Protein 2L1N (pdb70)

Sequence (120 aa):
MGITITDELLWAILKDELSDAEANALVWQALGYVWDEAQSCWKTDLVAPEWRQDYPEPPDFIASRPATVKLTRSIPAPYKQLLKEELGFAGYSINELVPRKTRRATMTNWLLAYRRSQQDMGITITDELLWAILKDELSDAEANALVWQALGYVWDEAQSCWKTDLVAPEWRQDYPEPPDFIASRPATVKLTRSIPAPYKQLLKEELGFAGYSINELVPRKTRRATMTNWLLAYRRSQQDMGITITDELLWAILKDELSDAEANALVWQALGYVWDEAQSCWKTDLVAPEWRQDYPEPPDFIASRPATVKLTRSIPAPYKQLLKEELGFAGYSINELVPRKTRRATMTNWLLAYRRSQQDMGITITDELLWAILKDELSDAEANALVWQALGYVWDEAQSCWKTDLVAPEWRQDYPEPPDFIASRPATVKLTRSIPAPYKQLLKEELGFAGYSINELVPRKTRRATMTNWLLAYRRSQQDMGITITDELLWAILKDELSDAEANALVWQALGYVWDEAQSCWKTDLVAPEWRQDYPEPPDFIASRPATVKLTRSIPAPYKQLLKEELGFAGYSINELVPRKTRRATMTNWLLAYRRSQQDMGITITDELLWAILKDELSDAEANALVWQALGYVWDEAQSCWKTDLVAPEWRQDYPEPPDFIASRPATVKLTRSIPAPYKQLLKEELGFAGYSINELVPRKTRRATMTNWLLAYRRSQQDMGITITDELLWAILKDELSDAEANALVWQALGYVWDEAQSCWKTDLVAPEWRQDYPEPPDFIASRPATVKLTRSIPAPYKQLLKEELGFAGYSINELVPRKTRRATMTNWLLAYRRSQQDMGITITDELLWAILKDELSDAEANALVWQALGYVWDEAQSCWKTDLVAPEWRQDYPEPPDFIASRPATVKLTRSIPAPYKQLLKEELGFAGYSINELVPRKTRRATMTNWLLAYRRSQQDMGITITDELLWAILKDELSDAEANALVWQALGYVWDEAQSCWKTDLVAPEWRQDYPEPPDFIASRPATVKLTRSIPAPYKQLLKEELGFAGYSINELVPRKTRRATMTNWLLAYRRSQQDMGITITDELLWAILKDELSDAEANALVWQALGYVWDEAQSCWKTDLVAPEWRQDYPEPPDFIASRPATVKLTRSIPAPYKQLLKEELGFAGYSINELVPRKTRRATMTNWLLAYRRSQQDMGITITDELLWAILKDELSDAEANALVWQALGYVWDEAQSCWKTDLVAPEWRQDYPEPPDFIASRPATVKLTRSIPAPYKQLLKEELGFAGYSINELVPRKTRRATMTNWLLAYRRSQQDMGITITDELLWAILKDELSDAEANALVWQALGYVWDEAQSCWKTDLVAPEWRQDYPEPPDFIASRPATVKLTRSIPAPYKQLLKEELGFAGYSINELVPRKTRRATMTNWLLAYRRSQQDMGITITDELLWAILKDELSDAEANALVWQALGYVWDEAQSCWKTDLVAPEWRQDYPEPPDFIASRPATVKLTRSIPAPYKQLLKEELGFAGYSINELVPRKTRRATMTNWLLAYRRSQQDMGITITDELLWAILKDELSDAEANALVWQALGYVWDEAQSCWKTDLVAPEWRQDYPEPPDFIASRPATVKLTRSIPAPYKQLLKEELGFAGYSINELVPRKTRRATMTNWLLAYRRSQQDMGITITDELLWAILKDELSDAEANALVWQALGYVWDEAQSCWKTDLVAPEWRQDYPEPPDFIASRPATVKLTRSIPAPYKQLLKEELGFAGYSINELVPRKTRRATMTNWLLAYRRSQQDMGITITDELLWAILKDELSDAEANALVWQALGYVWDEAQSCWKTDLVAPEWRQDYPEPPDFIASRPATVKLTRSIPAPYKQLLKEELGFAGYSINELVPRKTRRATMTNWLLAYRRSQQDMGITITDELLWAILKDELSDAEANALVWQALGYVWDEAQSCWKTDLVAPEWRQDYPEPPDFIASRPATVKLTRSIPAPYKQLLKEELGFAGYSINELVPRKTRRATMTNWLLAYRRSQQDMGITITDELLWAILKDELSDAEANALVWQALGYVWDEAQSCWKTDLVAPEWRQDYPEPPDFIASRPATVKLTRSIPAPYKQLLKEELGFAGYSINELVPRKTRRATMTNWLLAYRRSQQDMGITITDELLWAILKDELSDAEANALVWQALGYVWDEAQSCWKTDLVAPEWRQDYPEPPDFIASRPATVKLTRSIPAPYKQLLKEELGFAGYSINELVPRKTRRATMTNWLLAYRRSQQDMGITITDELLWAILKDELSDAEANALVWQALGYVWDEAQSCWKTDLVAPEWRQDYPEPPDFIASRPATVKLTRSIPAPYKQLLKEELGFAGYSINELVPRKTRRATMTNWLLAYRRSQQD

Nearest PDB structures (foldseek):
  2l1n-assembly1_A  TM=9.705E-01  e=3.444E-17  Synechococcus elongatus PCC 7942 = FACHB-805
  2l1n-assembly1_A  TM=9.573E-01  e=1.027E-16  Synechococcus elongatus PCC 7942 = FACHB-805
  3bp9-assembly2_G  TM=2.277E-01  e=3.253E+00  Murine leukemia virus
  3bp9-assembly2_H  TM=2.290E-01  e=4.007E+00  Murine leukemia virus
  2l1n-assembly1_A  TM=9.926E-01  e=1.725E-18  Synechococcus elongatus PCC 7942 = FACHB-805

Foldseek 3Di:
DLDDDDLVLLVCLQVCVADQVGNQVVLLVLQPQPQDVVVRATDPPRHDCVCVVVDRDRDRLQPDCPCLVVLVVLQDPVQVPCVPVPHNDDDDDPVRDDSRNRSSNSSSSSVSSRNVVVVD

Secondary structure (DSSP, 8-state):
------HHHHHHHHHT-S-HHHHHHHHHHHHT--EETTTTEE--TTS-HHHHTT-SS---TTT--HHHHHHHHTS-GGGTTHIIIII------GGG--HHHHHHHHHHHHHHHHHHHTT-

B-factor: mean 37.23, std 22.66, range [0.03, 75.54]

Radius of gyration: 14.22 Å; Cα contacts (8 Å, |Δi|>4): 123; chains: 1; bounding box: 40×37×24 Å

Organism: Synechococcus elongatus (strain ATCC 33912 / PCC 7942 / FACHB-805) (NCBI:txid1140)

Structure (mmCIF, N/CA/C/O backbone):
data_2L1N
#
_entry.id   2L1N
#
loop_
_atom_site.group_PDB
_atom_site.id
_atom_site.type_symbol
_atom_site.label_atom_id
_atom_site.label_alt_id
_atom_site.label_comp_id
_atom_site.label_asym_id
_atom_site.label_entity_id
_atom_site.label_seq_id
_atom_site.pdbx_PDB_ins_code
_atom_site.Cartn_x
_atom_site.Cartn_y
_atom_site.Cartn_z
_atom_site.occupancy
_atom_site.B_iso_or_equiv
_atom_site.auth_seq_id
_atom_site.auth_comp_id
_atom_site.auth_asym_id
_atom_site.auth_atom_id
_atom_site.pdbx_PDB_model_num
ATOM 1 N N . MET A 1 1 ? -5.430 -9.055 -6.969 1.00 34.44 1 MET A N 1
ATOM 2 C CA . MET A 1 1 ? -5.127 -9.652 -8.281 1.00 42.21 1 MET A CA 1
ATOM 3 C C . MET A 1 1 ? -3.676 -9.336 -8.651 1.00 44.25 1 MET A C 1
ATOM 4 O O . MET A 1 1 ? -2.873 -9.099 -7.743 1.00 63.02 1 MET A O 1
ATOM 18 N N . GLY A 1 2 ? -3.322 -9.315 -9.941 1.00 40.34 2 GLY A N 1
ATOM 19 C CA . GLY A 1 2 ? -1.992 -9.016 -10.450 1.00 52.32 2 GLY A CA 1
ATOM 20 C C . GLY A 1 2 ? -2.041 -7.736 -11.270 1.00 2.20 2 GLY A C 1
ATOM 21 O O . GLY A 1 2 ? -1.915 -7.761 -12.495 1.00 54.14 2 GLY A O 1
ATOM 25 N N . ILE A 1 3 ? -2.267 -6.620 -10.584 1.00 34.34 3 ILE A N 1
ATOM 26 C CA . ILE A 1 3 ? -2.167 -5.271 -11.145 1.00 75.40 3 ILE A CA 1
ATOM 27 C C . ILE A 1 3 ? -0.673 -4.928 -11.235 1.00 33.54 3 ILE A C 1
ATOM 28 O O . ILE A 1 3 ? 0.149 -5.601 -10.608 1.00 41.15 3 ILE A O 1
ATOM 44 N N . THR A 1 4 ? -0.339 -3.885 -11.985 1.00 42.13 4 THR A N 1
ATOM 45 C CA . THR A 1 4 ? 0.975 -3.250 -12.055 1.00 43.13 4 THR A CA 1
ATOM 46 C C . THR A 1 4 ? 0.944 -1.980 -11.191 1.00 21.53 4 THR A C 1
ATOM 47 O O . THR A 1 4 ? -0.111 -1.352 -11.101 1.00 24.22 4 THR A O 1
ATOM 58 N N . ILE A 1 5 ? 2.079 -1.549 -10.627 1.00 74.24 5 ILE A N 1
ATOM 59 C CA . ILE A 1 5 ? 2.271 -0.191 -10.119 1.00 5.32 5 ILE A CA 1
ATOM 60 C C . ILE A 1 5 ? 3.361 0.471 -10.963 1.00 34.33 5 ILE A C 1
ATOM 61 O O . ILE A 1 5 ? 4.245 -0.207 -11.501 1.00 54.11 5 ILE A O 1
ATOM 77 N N . THR A 1 6 ? 3.327 1.795 -11.010 1.00 61.34 6 THR A N 1
ATOM 78 C CA . THR A 1 6 ? 4.328 2.640 -11.639 1.00 23.14 6 THR A CA 1
ATOM 79 C C . THR A 1 6 ? 4.875 3.648 -10.627 1.00 43.11 6 THR A C 1
ATOM 80 O O . THR A 1 6 ? 4.202 4.023 -9.666 1.00 10.44 6 THR A O 1
ATOM 91 N N . ASP A 1 7 ? 6.111 4.091 -10.854 1.00 55.34 7 ASP A N 1
ATOM 92 C CA . ASP A 1 7 ? 6.813 5.116 -10.100 1.00 41.11 7 ASP A CA 1
ATOM 93 C C . ASP A 1 7 ? 5.992 6.400 -10.049 1.00 73.45 7 ASP A C 1
ATOM 94 O O . ASP A 1 7 ? 6.023 7.082 -9.028 1.00 31.33 7 ASP A O 1
ATOM 103 N N . GLU A 1 8 ? 5.228 6.711 -11.106 1.00 54.04 8 GLU A N 1
ATOM 104 C CA . GLU A 1 8 ? 4.357 7.882 -11.117 1.00 60.21 8 GLU A CA 1
ATOM 105 C C . GLU A 1 8 ? 3.288 7.756 -10.022 1.00 40.45 8 GLU A C 1
ATOM 106 O O . GLU A 1 8 ? 3.075 8.686 -9.238 1.00 43.24 8 GLU A O 1
ATOM 118 N N . LEU A 1 9 ? 2.658 6.575 -9.952 1.00 51.25 9 LEU A N 1
ATOM 119 C CA . LEU A 1 9 ? 1.612 6.237 -9.004 1.00 33.42 9 LEU A CA 1
ATOM 120 C C . LEU A 1 9 ? 2.116 6.348 -7.583 1.00 73.31 9 LEU A C 1
ATOM 121 O O . LEU A 1 9 ? 1.381 6.754 -6.691 1.00 15.02 9 LEU A O 1
ATOM 137 N N . LEU A 1 10 ? 3.355 5.917 -7.372 1.00 51.31 10 LEU A N 1
ATOM 138 C CA . LEU A 1 10 ? 4.025 5.926 -6.087 1.00 70.31 10 LEU A CA 1
ATOM 139 C C . LEU A 1 10 ? 4.318 7.371 -5.691 1.00 41.55 10 LEU A C 1
ATOM 140 O O . LEU A 1 10 ? 3.937 7.796 -4.597 1.00 12.41 10 LEU A O 1
ATOM 156 N N . TRP A 1 11 ? 4.952 8.151 -6.574 1.00 72.44 11 TRP A N 1
ATOM 157 C CA . TRP A 1 11 ? 5.242 9.556 -6.318 1.00 1.13 11 TRP A CA 1
ATOM 158 C C . TRP A 1 11 ? 3.983 10.362 -6.023 1.00 45.44 11 TRP A C 1
ATOM 159 O O . TRP A 1 11 ? 4.047 11.267 -5.194 1.00 2.14 11 TRP A O 1
ATOM 180 N N . ALA A 1 12 ? 2.849 10.042 -6.648 1.00 54.05 12 ALA A N 1
ATOM 181 C CA . ALA A 1 12 ? 1.602 10.766 -6.440 1.00 33.13 12 ALA A CA 1
ATOM 182 C C . ALA A 1 12 ? 1.216 10.810 -4.957 1.00 51.52 12 ALA A C 1
ATOM 183 O O . ALA A 1 12 ? 0.767 11.854 -4.469 1.00 32.43 12 ALA A O 1
ATOM 190 N N . ILE A 1 13 ? 1.423 9.706 -4.231 1.00 52.42 13 ILE A N 1
ATOM 191 C CA . ILE A 1 13 ? 1.106 9.621 -2.814 1.00 70.35 13 ILE A CA 1
ATOM 192 C C . ILE A 1 13 ? 2.140 10.418 -2.004 1.00 73.43 13 ILE A C 1
ATOM 193 O O . ILE A 1 13 ? 1.772 11.161 -1.093 1.00 53.05 13 ILE A O 1
ATOM 209 N N . LEU A 1 14 ? 3.438 10.257 -2.292 1.00 54.22 14 LEU A N 1
ATOM 210 C CA . LEU A 1 14 ? 4.526 10.988 -1.659 1.00 50.44 14 LEU A CA 1
ATOM 211 C C . LEU A 1 14 ? 4.328 12.495 -1.782 1.00 52.24 14 LEU A C 1
ATOM 212 O O . LEU A 1 14 ? 4.569 13.207 -0.808 1.00 40.32 14 LEU A O 1
ATOM 228 N N . LYS A 1 15 ? 3.911 12.978 -2.958 1.00 52.52 15 LYS A N 1
ATOM 229 C CA . LYS A 1 15 ? 3.610 14.383 -3.178 1.00 61.24 15 LYS A CA 1
ATOM 230 C C . LYS A 1 15 ? 2.384 14.759 -2.360 1.00 50.20 15 LYS A C 1
ATOM 231 O O . LYS A 1 15 ? 2.544 15.300 -1.262 1.00 53.53 15 LYS A O 1
ATOM 250 N N . ASP A 1 16 ? 1.174 14.532 -2.880 1.00 51.33 16 ASP A N 1
ATOM 251 C CA . ASP A 1 16 ? -0.068 15.016 -2.265 1.00 63.42 16 ASP A CA 1
ATOM 252 C C . ASP A 1 16 ? -1.336 14.680 -3.055 1.00 52.31 16 ASP A C 1
ATOM 253 O O . ASP A 1 16 ? -2.421 15.041 -2.600 1.00 15.24 16 ASP A O 1
ATOM 262 N N . GLU A 1 17 ? -1.229 14.074 -4.240 1.00 74.31 17 GLU A N 1
ATOM 263 C CA . GLU A 1 17 ? -2.288 13.943 -5.210 1.00 21.22 17 GLU A CA 1
ATOM 264 C C . GLU A 1 17 ? -3.311 12.912 -4.734 1.00 31.04 17 GLU A C 1
ATOM 265 O O . GLU A 1 17 ? -4.520 13.168 -4.760 1.00 42.50 17 GLU A O 1
ATOM 277 N N . LEU A 1 18 ? -2.830 11.734 -4.316 1.00 4.44 18 LEU A N 1
ATOM 278 C CA . LEU A 1 18 ? -3.708 10.768 -3.682 1.00 74.01 18 LEU A CA 1
ATOM 279 C C . LEU A 1 18 ? -4.208 11.386 -2.394 1.00 3.53 18 LEU A C 1
ATOM 280 O O . LEU A 1 18 ? -3.549 12.213 -1.765 1.00 2.03 18 LEU A O 1
ATOM 296 N N . SER A 1 19 ? -5.328 10.868 -1.935 1.00 43.14 19 SER A N 1
ATOM 297 C CA . SER A 1 19 ? -5.998 11.305 -0.717 1.00 64.31 19 SER A CA 1
ATOM 298 C C . SER A 1 19 ? -6.114 10.115 0.228 1.00 43.22 19 SER A C 1
ATOM 299 O O . SER A 1 19 ? -5.579 9.053 -0.063 1.00 34.51 19 SER A O 1
ATOM 307 N N . ASP A 1 20 ? -6.767 10.299 1.368 1.00 72.20 20 ASP A N 1
ATOM 308 C CA . ASP A 1 20 ? -7.002 9.269 2.376 1.00 40.13 20 ASP A CA 1
ATOM 309 C C . ASP A 1 20 ? -7.774 8.102 1.757 1.00 23.03 20 ASP A C 1
ATOM 310 O O . ASP A 1 20 ? -7.223 7.010 1.604 1.00 14.22 20 ASP A O 1
ATOM 319 N N . ALA A 1 21 ? -9.023 8.340 1.355 1.00 2.44 21 ALA A N 1
ATOM 320 C CA . ALA A 1 21 ? -9.884 7.326 0.761 1.00 61.14 21 ALA A CA 1
ATOM 321 C C . ALA A 1 21 ? -9.346 6.805 -0.582 1.00 51.33 21 ALA A C 1
ATOM 322 O O . ALA A 1 21 ? -9.700 5.703 -0.998 1.00 54.31 21 ALA A O 1
ATOM 329 N N . GLU A 1 22 ? -8.498 7.579 -1.263 1.00 44.43 22 GLU A N 1
ATOM 330 C CA . GLU A 1 22 ? -7.948 7.195 -2.558 1.00 42.22 22 GLU A CA 1
ATOM 331 C C . GLU A 1 22 ? -6.730 6.275 -2.356 1.00 34.24 22 GLU A C 1
ATOM 332 O O . GLU A 1 22 ? -6.603 5.249 -3.021 1.00 31.13 22 GLU A O 1
ATOM 344 N N . ALA A 1 23 ? -5.805 6.636 -1.454 1.00 31.11 23 ALA A N 1
ATOM 345 C CA . ALA A 1 23 ? -4.562 5.897 -1.245 1.00 21.13 23 ALA A CA 1
ATOM 346 C C . ALA A 1 23 ? -4.852 4.526 -0.645 1.00 4.40 23 ALA A C 1
ATOM 347 O O . ALA A 1 23 ? -4.177 3.555 -0.996 1.00 15.43 23 ALA A O 1
ATOM 354 N N . ASN A 1 24 ? -5.854 4.461 0.237 1.00 32.04 24 ASN A N 1
ATOM 355 C CA . ASN A 1 24 ? -6.372 3.206 0.767 1.00 15.54 24 ASN A CA 1
ATOM 356 C C . ASN A 1 24 ? -6.845 2.354 -0.410 1.00 72.14 24 ASN A C 1
ATOM 357 O O . ASN A 1 24 ? -6.402 1.214 -0.544 1.00 11.33 24 ASN A O 1
ATOM 368 N N . ALA A 1 25 ? -7.672 2.920 -1.299 1.00 54.40 25 ALA A N 1
ATOM 369 C CA . ALA A 1 25 ? -8.213 2.215 -2.452 1.00 31.11 25 ALA A CA 1
ATOM 370 C C . ALA A 1 25 ? -7.121 1.552 -3.299 1.00 43.13 25 ALA A C 1
ATOM 371 O O . ALA A 1 25 ? -7.268 0.367 -3.596 1.00 42.04 25 ALA A O 1
ATOM 378 N N . LEU A 1 26 ? -6.025 2.243 -3.668 1.00 74.41 26 LEU A N 1
ATOM 379 C CA . LEU A 1 26 ? -4.951 1.632 -4.459 1.00 12.45 26 LEU A CA 1
ATOM 380 C C . LEU A 1 26 ? -4.325 0.398 -3.792 1.00 30.11 26 LEU A C 1
ATOM 381 O O . LEU A 1 26 ? -3.886 -0.512 -4.494 1.00 3.51 26 LEU A O 1
ATOM 397 N N . VAL A 1 27 ? -4.267 0.316 -2.462 1.00 2.34 27 VAL A N 1
ATOM 398 C CA . VAL A 1 27 ? -3.792 -0.903 -1.805 1.00 33.41 27 VAL A CA 1
ATOM 399 C C . VAL A 1 27 ? -4.860 -1.991 -1.948 1.00 52.23 27 VAL A C 1
ATOM 400 O O . VAL A 1 27 ? -4.558 -3.141 -2.280 1.00 10.55 27 VAL A O 1
ATOM 413 N N . TRP A 1 28 ? -6.118 -1.629 -1.708 1.00 22.42 28 TRP A N 1
ATOM 414 C CA . TRP A 1 28 ? -7.238 -2.551 -1.664 1.00 20.44 28 TRP A CA 1
ATOM 415 C C . TRP A 1 28 ? -7.459 -3.230 -3.025 1.00 14.30 28 TRP A C 1
ATOM 416 O O . TRP A 1 28 ? -7.697 -4.448 -3.075 1.00 53.22 28 TRP A O 1
ATOM 437 N N . GLN A 1 29 ? -7.306 -2.484 -4.132 1.00 21.25 29 GLN A N 1
ATOM 438 C CA . GLN A 1 29 ? -7.319 -3.070 -5.476 1.00 14.24 29 GLN A CA 1
ATOM 439 C C . GLN A 1 29 ? -6.174 -4.085 -5.640 1.00 54.14 29 GLN A C 1
ATOM 440 O O . GLN A 1 29 ? -6.397 -5.209 -6.100 1.00 4.24 29 GLN A O 1
ATOM 454 N N . ALA A 1 30 ? -4.948 -3.700 -5.268 1.00 4.44 30 ALA A N 1
ATOM 455 C CA . ALA A 1 30 ? -3.723 -4.458 -5.506 1.00 15.41 30 ALA A CA 1
ATOM 456 C C . ALA A 1 30 ? -3.783 -5.830 -4.843 1.00 31.44 30 ALA A C 1
ATOM 457 O O . ALA A 1 30 ? -3.477 -6.837 -5.497 1.00 11.02 30 ALA A O 1
ATOM 464 N N . LEU A 1 31 ? -4.224 -5.912 -3.580 1.00 31.43 31 LEU A N 1
ATOM 465 C CA . LEU A 1 31 ? -4.430 -7.211 -2.937 1.00 32.35 31 LEU A CA 1
ATOM 466 C C . LEU A 1 31 ? -5.499 -7.956 -3.714 1.00 32.24 31 LEU A C 1
ATOM 467 O O . LEU A 1 31 ? -5.230 -9.053 -4.205 1.00 70.41 31 LEU A O 1
ATOM 483 N N . GLY A 1 32 ? -6.664 -7.331 -3.912 1.00 62.44 32 GLY A N 1
ATOM 484 C CA . GLY A 1 32 ? -7.752 -7.894 -4.699 1.00 33.41 32 GLY A CA 1
ATOM 485 C C . GLY A 1 32 ? -9.092 -7.919 -3.981 1.00 21.32 32 GLY A C 1
ATOM 486 O O . GLY A 1 32 ? -9.945 -8.711 -4.372 1.00 2.04 32 GLY A O 1
ATOM 490 N N . TYR A 1 33 ? -9.275 -7.117 -2.929 1.00 11.22 33 TYR A N 1
ATOM 491 C CA . TYR A 1 33 ? -10.551 -7.063 -2.220 1.00 43.55 33 TYR A CA 1
ATOM 492 C C . TYR A 1 33 ? -11.619 -6.384 -3.082 1.00 31.24 33 TYR A C 1
ATOM 493 O O . TYR A 1 33 ? -12.798 -6.682 -2.953 1.00 5.31 33 TYR A O 1
ATOM 511 N N . VAL A 1 34 ? -11.220 -5.407 -3.899 1.00 54.23 34 VAL A N 1
ATOM 512 C CA . VAL A 1 34 ? -11.909 -4.964 -5.117 1.00 55.55 34 VAL A CA 1
ATOM 513 C C . VAL A 1 34 ? -13.437 -4.880 -4.974 1.00 65.11 34 VAL A C 1
ATOM 514 O O . VAL A 1 34 ? -14.144 -5.825 -5.333 1.00 64.32 34 VAL A O 1
ATOM 527 N N . TRP A 1 35 ? -13.923 -3.748 -4.473 1.00 3.41 35 TRP A N 1
ATOM 528 C CA . TRP A 1 35 ? -15.297 -3.526 -4.055 1.00 33.40 35 TRP A CA 1
ATOM 529 C C . TRP A 1 35 ? -16.308 -4.079 -5.055 1.00 4.31 35 TRP A C 1
ATOM 530 O O . TRP A 1 35 ? -16.389 -3.587 -6.186 1.00 53.11 35 TRP A O 1
ATOM 551 N N . ASP A 1 36 ? -17.069 -5.094 -4.659 1.00 55.12 36 ASP A N 1
ATOM 552 C CA . ASP A 1 36 ? -18.122 -5.643 -5.485 1.00 34.23 36 ASP A CA 1
ATOM 553 C C . ASP A 1 36 ? -19.411 -4.874 -5.284 1.00 54.53 36 ASP A C 1
ATOM 554 O O . ASP A 1 36 ? -20.196 -5.117 -4.367 1.00 63.14 36 ASP A O 1
ATOM 563 N N . GLU A 1 37 ? -19.623 -3.928 -6.184 1.00 13.32 37 GLU A N 1
ATOM 564 C CA . GLU A 1 37 ? -20.804 -3.091 -6.273 1.00 44.41 37 GLU A CA 1
ATOM 565 C C . GLU A 1 37 ? -22.080 -3.913 -6.465 1.00 11.04 37 GLU A C 1
ATOM 566 O O . GLU A 1 37 ? -23.146 -3.452 -6.067 1.00 51.30 37 GLU A O 1
ATOM 578 N N . ALA A 1 38 ? -21.984 -5.133 -7.007 1.00 3.31 38 ALA A N 1
ATOM 579 C CA . ALA A 1 38 ? -23.124 -6.037 -7.085 1.00 2.04 38 ALA A CA 1
ATOM 580 C C . ALA A 1 38 ? -23.505 -6.547 -5.694 1.00 73.21 38 ALA A C 1
ATOM 581 O O . ALA A 1 38 ? -24.682 -6.627 -5.346 1.00 55.02 38 ALA A O 1
ATOM 588 N N . GLN A 1 39 ? -22.501 -6.956 -4.917 1.00 65.32 39 GLN A N 1
ATOM 589 C CA . GLN A 1 39 ? -22.692 -7.667 -3.659 1.00 15.21 39 GLN A CA 1
ATOM 590 C C . GLN A 1 39 ? -22.828 -6.675 -2.502 1.00 13.01 39 GLN A C 1
ATOM 591 O O . GLN A 1 39 ? -23.177 -7.075 -1.393 1.00 21.44 39 GLN A O 1
ATOM 605 N N . SER A 1 40 ? -22.552 -5.398 -2.768 1.00 10.44 40 SER A N 1
ATOM 606 C CA . SER A 1 40 ? -22.350 -4.326 -1.815 1.00 1.33 40 SER A CA 1
ATOM 607 C C . SER A 1 40 ? -21.310 -4.695 -0.751 1.00 11.03 40 SER A C 1
ATOM 608 O O . SER A 1 40 ? -21.441 -4.318 0.418 1.00 71.21 40 SER A O 1
ATOM 616 N N . CYS A 1 41 ? -20.287 -5.464 -1.131 1.00 74.40 41 CYS A N 1
ATOM 617 C CA . CYS A 1 41 ? -19.275 -5.957 -0.216 1.00 12.33 41 CYS A CA 1
ATOM 618 C C . CYS A 1 41 ? -17.937 -6.009 -0.923 1.00 45.33 41 CYS A C 1
ATOM 619 O O . CYS A 1 41 ? -17.855 -6.055 -2.148 1.00 21.41 41 CYS A O 1
ATOM 627 N N . TRP A 1 42 ? -16.879 -6.086 -0.129 1.00 71.23 42 TRP A N 1
ATOM 628 C CA . TRP A 1 42 ? -15.557 -6.431 -0.605 1.00 12.23 42 TRP A CA 1
ATOM 629 C C . TRP A 1 42 ? -15.632 -7.859 -1.146 1.00 71.10 42 TRP A C 1
ATOM 630 O O . TRP A 1 42 ? -16.139 -8.768 -0.482 1.00 73.41 42 TRP A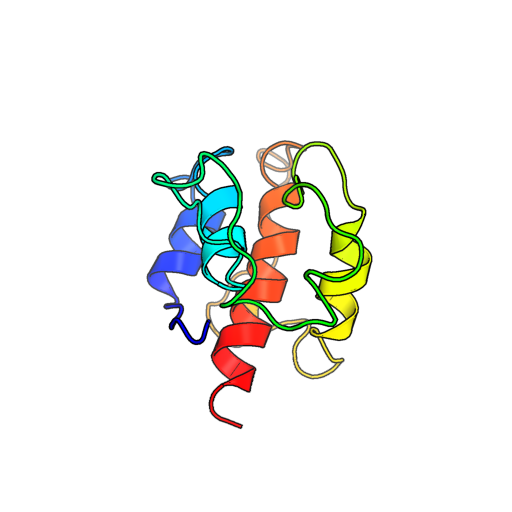 O 1
ATOM 651 N N . LYS A 1 43 ? -15.225 -8.058 -2.395 1.00 52.34 43 LYS A N 1
ATOM 652 C CA . LYS A 1 43 ? -14.959 -9.323 -3.003 1.00 23.45 43 LYS A CA 1
ATOM 653 C C . LYS A 1 43 ? -13.773 -9.951 -2.273 1.00 32.22 43 LYS A C 1
ATOM 654 O O . LYS A 1 43 ? -12.960 -9.225 -1.703 1.00 11.23 43 LYS A O 1
ATOM 673 N N . THR A 1 44 ? -13.568 -11.266 -2.381 1.00 10.03 44 THR A N 1
ATOM 674 C CA . THR A 1 44 ? -12.261 -11.812 -2.026 1.00 13.03 44 THR A CA 1
ATOM 675 C C . THR A 1 44 ? -11.727 -12.833 -3.031 1.00 11.41 44 THR A C 1
ATOM 676 O O . THR A 1 44 ? -10.625 -13.335 -2.846 1.00 52.30 44 THR A O 1
ATOM 687 N N . ASP A 1 45 ? -12.418 -13.099 -4.144 1.00 1.12 45 ASP A N 1
ATOM 688 C CA . ASP A 1 45 ? -12.016 -14.125 -5.108 1.00 11.21 45 ASP A CA 1
ATOM 689 C C . ASP A 1 45 ? -10.640 -13.802 -5.668 1.00 11.42 45 ASP A C 1
ATOM 690 O O . ASP A 1 45 ? -9.869 -14.689 -6.023 1.00 4.32 45 ASP A O 1
ATOM 699 N N . LEU A 1 46 ? -10.371 -12.498 -5.783 1.00 41.41 46 LEU A N 1
ATOM 700 C CA . LEU A 1 46 ? -9.252 -11.950 -6.506 1.00 62.41 46 LEU A CA 1
ATOM 701 C C . LEU A 1 46 ? -8.085 -11.597 -5.585 1.00 43.21 46 LEU A C 1
ATOM 702 O O . LEU A 1 46 ? -7.153 -10.938 -6.052 1.00 73.42 46 LEU A O 1
ATOM 718 N N . VAL A 1 47 ? -8.140 -11.967 -4.302 1.00 72.13 47 VAL A N 1
ATOM 719 C CA . VAL A 1 47 ? -7.100 -11.763 -3.298 1.00 44.53 47 VAL A CA 1
ATOM 720 C C . VAL A 1 47 ? -6.552 -13.096 -2.780 1.00 73.42 47 VAL A C 1
ATOM 721 O O . VAL A 1 47 ? -7.242 -14.113 -2.806 1.00 61.34 47 VAL A O 1
ATOM 734 N N . ALA A 1 48 ? -5.286 -13.104 -2.343 1.00 34.11 48 ALA A N 1
ATOM 735 C CA . ALA A 1 48 ? -4.628 -14.297 -1.831 1.00 71.33 48 ALA A CA 1
ATOM 736 C C . ALA A 1 48 ? -5.287 -14.708 -0.509 1.00 23.52 48 ALA A C 1
ATOM 737 O O . ALA A 1 48 ? -5.650 -13.827 0.282 1.00 35.22 48 ALA A O 1
ATOM 744 N N . PRO A 1 49 ? -5.407 -16.013 -0.213 1.00 73.52 49 PRO A N 1
ATOM 745 C CA . PRO A 1 49 ? -6.184 -16.476 0.926 1.00 14.41 49 PRO A CA 1
ATOM 746 C C . PRO A 1 49 ? -5.547 -16.020 2.236 1.00 54.31 49 PRO A C 1
ATOM 747 O O . PRO A 1 49 ? -6.266 -15.593 3.137 1.00 3.20 49 PRO A O 1
ATOM 758 N N . GLU A 1 50 ? -4.212 -15.982 2.304 1.00 0.22 50 GLU A N 1
ATOM 759 C CA . GLU A 1 50 ? -3.475 -15.514 3.471 1.00 33.41 50 GLU A CA 1
ATOM 760 C C . GLU A 1 50 ? -3.817 -14.072 3.863 1.00 12.14 50 GLU A C 1
ATOM 761 O O . GLU A 1 50 ? -3.541 -13.692 5.001 1.00 64.33 50 GLU A O 1
ATOM 773 N N . TRP A 1 51 ? -4.386 -13.275 2.944 1.00 23.43 51 TRP A N 1
ATOM 774 C CA . TRP A 1 51 ? -4.884 -11.937 3.221 1.00 2.51 51 TRP A CA 1
ATOM 775 C C . TRP A 1 51 ? -6.368 -11.991 3.582 1.00 12.23 51 TRP A C 1
ATOM 776 O O . TRP A 1 51 ? -6.759 -11.523 4.654 1.00 1.13 51 TRP A O 1
ATOM 797 N N . ARG A 1 52 ? -7.228 -12.535 2.715 1.00 1.14 52 ARG A N 1
ATOM 798 C CA . ARG A 1 52 ? -8.672 -12.463 2.972 1.00 62.12 52 ARG A CA 1
ATOM 799 C C . ARG A 1 52 ? -9.131 -13.273 4.191 1.00 14.43 52 ARG A C 1
ATOM 800 O O . ARG A 1 52 ? -10.230 -13.035 4.677 1.00 35.24 52 ARG A O 1
ATOM 821 N N . GLN A 1 53 ? -8.271 -14.144 4.722 1.00 53.23 53 GLN A N 1
ATOM 822 C CA . GLN A 1 53 ? -8.516 -15.112 5.778 1.00 11.04 53 GLN A CA 1
ATOM 823 C C . GLN A 1 53 ? -9.320 -14.528 6.938 1.00 55.11 53 GLN A C 1
ATOM 824 O O . GLN A 1 53 ? -10.317 -15.121 7.350 1.00 50.44 53 GLN A O 1
ATOM 838 N N . ASP A 1 54 ? -8.870 -13.392 7.470 1.00 53.13 54 ASP A N 1
ATOM 839 C CA . ASP A 1 54 ? -9.239 -12.913 8.798 1.00 34.24 54 ASP A CA 1
ATOM 840 C C . ASP A 1 54 ? -9.678 -11.448 8.727 1.00 23.42 54 ASP A C 1
ATOM 841 O O . ASP A 1 54 ? -9.701 -10.748 9.737 1.00 71.03 54 ASP A O 1
ATOM 850 N N . TYR A 1 55 ? -9.922 -10.944 7.513 1.00 62.22 55 TYR A N 1
ATOM 851 C CA . TYR A 1 55 ? -10.038 -9.519 7.220 1.00 44.33 55 TYR A CA 1
ATOM 852 C C . TYR A 1 55 ? -11.464 -9.214 6.738 1.00 61.12 55 TYR A C 1
ATOM 853 O O . TYR A 1 55 ? -11.671 -9.045 5.534 1.00 72.21 55 TYR A O 1
ATOM 871 N N . PRO A 1 56 ? -12.483 -9.186 7.616 1.00 11.52 56 PRO A N 1
ATOM 872 C CA . PRO A 1 56 ? -13.873 -8.943 7.230 1.00 1.04 56 PRO A CA 1
ATOM 873 C C . PRO A 1 56 ? -14.136 -7.510 6.742 1.00 23.33 56 PRO A C 1
ATOM 874 O O . PRO A 1 56 ? -15.222 -7.240 6.223 1.00 22.53 56 PRO A O 1
ATOM 885 N N . GLU A 1 57 ? -13.164 -6.606 6.839 1.00 64.31 57 GLU A N 1
ATOM 886 C CA . GLU A 1 57 ? -13.171 -5.262 6.269 1.00 40.43 57 GLU A CA 1
ATOM 887 C C . GLU A 1 57 ? -11.760 -4.965 5.739 1.00 22.13 57 GLU A C 1
ATOM 888 O O . GLU A 1 57 ? -10.810 -5.674 6.094 1.00 73.34 57 GLU A O 1
ATOM 900 N N . PRO A 1 58 ? -11.587 -3.962 4.868 1.00 24.43 58 PRO A N 1
ATOM 901 C CA . PRO A 1 58 ? -10.287 -3.658 4.301 1.00 3.24 58 PRO A CA 1
ATOM 902 C C . PRO A 1 58 ? -9.404 -2.931 5.337 1.00 72.45 58 PRO A C 1
ATOM 903 O O . PRO A 1 58 ? -9.912 -2.366 6.307 1.00 73.31 58 PRO A O 1
ATOM 914 N N . PRO A 1 59 ? -8.073 -2.959 5.169 1.00 54.54 59 PRO A N 1
ATOM 915 C CA . PRO A 1 59 ? -7.155 -2.350 6.114 1.00 22.34 59 PRO A CA 1
ATOM 916 C C . PRO A 1 59 ? -7.105 -0.825 5.965 1.00 31.23 59 PRO A C 1
ATOM 917 O O . PRO A 1 59 ? -6.572 -0.298 4.985 1.00 1.45 59 PRO A O 1
ATOM 928 N N . ASP A 1 60 ? -7.621 -0.121 6.971 1.00 62.23 60 ASP A N 1
ATOM 929 C CA . ASP A 1 60 ? -7.390 1.302 7.199 1.00 70.31 60 ASP A CA 1
ATOM 930 C C . ASP A 1 60 ? -5.990 1.500 7.782 1.00 54.22 60 ASP A C 1
ATOM 931 O O . ASP A 1 60 ? -5.774 1.230 8.967 1.00 14.14 60 ASP A O 1
ATOM 940 N N . PHE A 1 61 ? -5.015 1.916 6.973 1.00 75.13 61 PHE A N 1
ATOM 941 C CA . PHE A 1 61 ? -3.657 2.187 7.456 1.00 22.43 61 PHE A CA 1
ATOM 942 C C . PHE A 1 61 ? -3.498 3.598 8.032 1.00 13.24 61 PHE A C 1
ATOM 943 O O . PHE A 1 61 ? -2.397 3.951 8.468 1.00 65.02 61 PHE A O 1
ATOM 960 N N . ILE A 1 62 ? -4.529 4.441 7.981 1.00 54.25 62 ILE A N 1
ATOM 961 C CA . ILE A 1 62 ? -4.432 5.850 8.337 1.00 51.31 62 ILE A CA 1
ATOM 962 C C . ILE A 1 62 ? -4.766 5.939 9.822 1.00 45.20 62 ILE A C 1
ATOM 963 O O . ILE A 1 62 ? -3.937 6.418 10.600 1.00 71.12 62 ILE A O 1
ATOM 979 N N . ALA A 1 63 ? -5.939 5.449 10.228 1.00 52.22 63 ALA A N 1
ATOM 980 C CA . ALA A 1 63 ? -6.269 5.294 11.635 1.00 32.43 63 ALA A CA 1
ATOM 981 C C . ALA A 1 63 ? -5.422 4.168 12.226 1.00 4.03 63 ALA A C 1
ATOM 982 O O . ALA A 1 63 ? -4.569 4.407 13.084 1.00 63.33 63 ALA A O 1
ATOM 989 N N . SER A 1 64 ? -5.657 2.943 11.763 1.00 2.30 64 SER A N 1
ATOM 990 C CA . SER A 1 64 ? -5.158 1.729 12.383 1.00 75.34 64 SER A CA 1
ATOM 991 C C . SER A 1 64 ? -3.794 1.340 11.808 1.00 33.01 64 SER A C 1
ATOM 992 O O . SER A 1 64 ? -3.339 1.931 10.825 1.00 25.12 64 SER A O 1
ATOM 1000 N N . ARG A 1 65 ? -3.099 0.363 12.405 1.00 41.02 65 ARG A N 1
ATOM 1001 C CA . ARG A 1 65 ? -1.990 -0.304 11.719 1.00 63.52 65 ARG A CA 1
ATOM 1002 C C . ARG A 1 65 ? -1.904 -1.812 12.025 1.00 43.51 65 ARG A C 1
ATOM 1003 O O . ARG A 1 65 ? -0.804 -2.324 12.238 1.00 43.04 65 ARG A O 1
ATOM 1024 N N . PRO A 1 66 ? -2.986 -2.592 11.869 1.00 52.34 66 PRO A N 1
ATOM 1025 C CA . PRO A 1 66 ? -2.945 -4.031 12.048 1.00 64.23 66 PRO A CA 1
ATOM 1026 C C . PRO A 1 66 ? -2.182 -4.651 10.882 1.00 45.12 66 PRO A C 1
ATOM 1027 O O . PRO A 1 66 ? -1.194 -5.366 11.076 1.00 62.14 66 PRO A O 1
ATOM 1038 N N . ALA A 1 67 ? -2.617 -4.340 9.658 1.00 61.11 67 ALA A N 1
ATOM 1039 C CA . ALA A 1 67 ? -2.107 -4.931 8.440 1.00 24.32 67 ALA A CA 1
ATOM 1040 C C . ALA A 1 67 ? -0.697 -4.475 8.129 1.00 10.33 67 ALA A C 1
ATOM 1041 O O . ALA A 1 67 ? -0.041 -5.131 7.337 1.00 11.54 67 ALA A O 1
ATOM 1048 N N . THR A 1 68 ? -0.195 -3.416 8.752 1.00 24.21 68 THR A N 1
ATOM 1049 C CA . THR A 1 68 ? 1.189 -2.997 8.626 1.00 62.12 68 THR A CA 1
ATOM 1050 C C . THR A 1 68 ? 2.152 -4.138 9.011 1.00 20.34 68 THR A C 1
ATOM 1051 O O . THR A 1 68 ? 3.170 -4.345 8.345 1.00 33.23 68 THR A O 1
ATOM 1062 N N . VAL A 1 69 ? 1.797 -4.969 9.996 1.00 23.42 69 VAL A N 1
ATOM 1063 C CA . VAL A 1 69 ? 2.534 -6.189 10.324 1.00 32.04 69 VAL A CA 1
ATOM 1064 C C . VAL A 1 69 ? 2.507 -7.140 9.120 1.00 32.34 69 VAL A C 1
ATOM 1065 O O . VAL A 1 69 ? 3.532 -7.697 8.722 1.00 13.35 69 VAL A O 1
ATOM 1078 N N . LYS A 1 70 ? 1.333 -7.311 8.516 1.00 2.33 70 LYS A N 1
ATOM 1079 C CA . LYS A 1 70 ? 1.098 -8.224 7.410 1.00 41.43 70 LYS A CA 1
ATOM 1080 C C . LYS A 1 70 ? 1.817 -7.771 6.134 1.00 21.24 70 LYS A C 1
ATOM 1081 O O . LYS A 1 70 ? 2.396 -8.599 5.434 1.00 73.32 70 LYS A O 1
ATOM 1100 N N . LEU A 1 71 ? 1.860 -6.463 5.855 1.00 71.41 71 LEU A N 1
ATOM 1101 C CA . LEU A 1 71 ? 2.643 -5.896 4.758 1.00 72.33 71 LEU A CA 1
ATOM 1102 C C . LEU A 1 71 ? 4.110 -6.255 4.948 1.00 5.04 71 LEU A C 1
ATOM 1103 O O . LEU A 1 71 ? 4.790 -6.597 3.989 1.00 10.10 71 LEU A O 1
ATOM 1119 N N . THR A 1 72 ? 4.611 -6.152 6.182 1.00 12.43 72 THR A N 1
ATOM 1120 C CA . THR A 1 72 ? 6.019 -6.329 6.497 1.00 13.33 72 THR A CA 1
ATOM 1121 C C . THR A 1 72 ? 6.490 -7.734 6.126 1.00 24.24 72 THR A C 1
ATOM 1122 O O . THR A 1 72 ? 7.642 -7.894 5.730 1.00 45.42 72 THR A O 1
ATOM 1133 N N . ARG A 1 73 ? 5.614 -8.738 6.200 1.00 13.24 73 ARG A N 1
ATOM 1134 C CA . ARG A 1 73 ? 5.906 -10.106 5.771 1.00 72.24 73 ARG A CA 1
ATOM 1135 C C . ARG A 1 73 ? 6.440 -10.094 4.335 1.00 60.04 73 ARG A C 1
ATOM 1136 O O . ARG A 1 73 ? 7.517 -10.631 4.068 1.00 25.15 73 ARG A O 1
ATOM 1157 N N . SER A 1 74 ? 5.714 -9.416 3.446 1.00 40.23 74 SER A N 1
ATOM 1158 C CA . SER A 1 74 ? 5.996 -9.278 2.024 1.00 44.42 74 SER A CA 1
ATOM 1159 C C . SER A 1 74 ? 7.083 -8.225 1.716 1.00 61.14 74 SER A C 1
ATOM 1160 O O . SER A 1 74 ? 7.444 -8.057 0.551 1.00 32.25 74 SER A O 1
ATOM 1168 N N . ILE A 1 75 ? 7.643 -7.533 2.720 1.00 53.33 75 ILE A N 1
ATOM 1169 C CA . ILE A 1 75 ? 8.731 -6.564 2.559 1.00 24.13 75 ILE A CA 1
ATOM 1170 C C . ILE A 1 75 ? 10.019 -7.208 3.122 1.00 21.15 75 ILE A C 1
ATOM 1171 O O . ILE A 1 75 ? 10.339 -7.014 4.302 1.00 45.24 75 ILE A O 1
ATOM 1187 N N . PRO A 1 76 ? 10.756 -8.002 2.327 1.00 34.43 76 PRO A N 1
ATOM 1188 C CA . PRO A 1 76 ? 11.991 -8.654 2.749 1.00 2.25 76 PRO A CA 1
ATOM 1189 C C . PRO A 1 76 ? 13.119 -7.625 2.964 1.00 73.35 76 PRO A C 1
ATOM 1190 O O . PRO A 1 76 ? 13.002 -6.459 2.578 1.00 12.13 76 PRO A O 1
ATOM 1201 N N . ALA A 1 77 ? 14.228 -8.052 3.572 1.00 21.41 77 ALA A N 1
ATOM 1202 C CA . ALA A 1 77 ? 15.399 -7.223 3.853 1.00 35.53 77 ALA A CA 1
ATOM 1203 C C . ALA A 1 77 ? 15.972 -6.530 2.605 1.00 40.14 77 ALA A C 1
ATOM 1204 O O . ALA A 1 77 ? 16.241 -5.331 2.679 1.00 4.53 77 ALA A O 1
ATOM 1211 N N . PRO A 1 78 ? 16.139 -7.196 1.450 1.00 73.14 78 PRO A N 1
ATOM 1212 C CA . PRO A 1 78 ? 16.620 -6.545 0.232 1.00 54.33 78 PRO A CA 1
ATOM 1213 C C . PRO A 1 78 ? 15.632 -5.551 -0.411 1.00 20.34 78 PRO A C 1
ATOM 1214 O O . PRO A 1 78 ? 15.973 -5.003 -1.457 1.00 60.01 78 PRO A O 1
ATOM 1225 N N . TYR A 1 79 ? 14.437 -5.312 0.156 1.00 11.23 79 TYR A N 1
ATOM 1226 C CA . TYR A 1 79 ? 13.404 -4.427 -0.409 1.00 40.02 79 TYR A CA 1
ATOM 1227 C C . TYR A 1 79 ? 12.987 -3.304 0.550 1.00 20.32 79 TYR A C 1
ATOM 1228 O O . TYR A 1 79 ? 11.973 -2.636 0.339 1.00 13.41 79 TYR A O 1
ATOM 1246 N N . LYS A 1 80 ? 13.740 -3.065 1.624 1.00 4.13 80 LYS A N 1
ATOM 1247 C CA . LYS A 1 80 ? 13.350 -2.028 2.593 1.00 61.31 80 LYS A CA 1
ATOM 1248 C C . LYS A 1 80 ? 13.513 -0.622 2.045 1.00 45.04 80 LYS A C 1
ATOM 1249 O O . LYS A 1 80 ? 12.788 0.267 2.488 1.00 12.22 80 LYS A O 1
ATOM 1268 N N . GLN A 1 81 ? 14.465 -0.392 1.144 1.00 30.20 81 GLN A N 1
ATOM 1269 C CA . GLN A 1 81 ? 14.813 0.933 0.656 1.00 5.21 81 GLN A CA 1
ATOM 1270 C C . GLN A 1 81 ? 14.248 1.181 -0.744 1.00 23.53 81 GLN A C 1
ATOM 1271 O O . GLN A 1 81 ? 14.650 2.148 -1.380 1.00 75.54 81 GLN A O 1
ATOM 1285 N N . LEU A 1 82 ? 13.314 0.369 -1.255 1.00 22.41 82 LEU A N 1
ATOM 1286 C CA . LEU A 1 82 ? 12.804 0.554 -2.623 1.00 22.53 82 LEU A CA 1
ATOM 1287 C C . LEU A 1 82 ? 12.251 1.963 -2.897 1.00 21.20 82 LEU A C 1
ATOM 1288 O O . LEU A 1 82 ? 12.284 2.399 -4.041 1.00 63.01 82 LEU A O 1
ATOM 1304 N N . LEU A 1 83 ? 11.826 2.733 -1.885 1.00 55.24 83 LEU A N 1
ATOM 1305 C CA . LEU A 1 83 ? 11.438 4.132 -2.097 1.00 22.30 83 LEU A CA 1
ATOM 1306 C C . LEU A 1 83 ? 12.595 4.956 -2.680 1.00 13.33 83 LEU A C 1
ATOM 1307 O O . LEU A 1 83 ? 12.339 5.854 -3.481 1.00 33.31 83 LEU A O 1
ATOM 1323 N N . LYS A 1 84 ? 13.854 4.669 -2.328 1.00 52.25 84 LYS A N 1
ATOM 1324 C CA . LYS A 1 84 ? 15.034 5.344 -2.855 1.00 24.11 84 LYS A CA 1
ATOM 1325 C C . LYS A 1 84 ? 15.742 4.518 -3.921 1.00 3.31 84 LYS A C 1
ATOM 1326 O O . LYS A 1 84 ? 16.371 5.089 -4.811 1.00 62.02 84 LYS A O 1
ATOM 1345 N N . GLU A 1 85 ? 15.644 3.199 -3.841 1.00 13.30 85 GLU A N 1
ATOM 1346 C CA . GLU A 1 85 ? 16.322 2.272 -4.739 1.00 54.53 85 GLU A CA 1
ATOM 1347 C C . GLU A 1 85 ? 15.529 2.037 -6.033 1.00 12.15 85 GLU A C 1
ATOM 1348 O O . GLU A 1 85 ? 16.062 1.431 -6.959 1.00 1.24 85 GLU A O 1
ATOM 1360 N N . GLU A 1 86 ? 14.295 2.543 -6.130 1.00 13.04 86 GLU A N 1
ATOM 1361 C CA . GLU A 1 86 ? 13.545 2.658 -7.379 1.00 44.32 86 GLU A CA 1
ATOM 1362 C C . GLU A 1 86 ? 13.359 4.148 -7.695 1.00 21.14 86 GLU A C 1
ATOM 1363 O O . GLU A 1 86 ? 13.834 4.625 -8.728 1.00 70.41 86 GLU A O 1
ATOM 1375 N N . LEU A 1 87 ? 12.686 4.900 -6.810 1.00 53.31 87 LEU A N 1
ATOM 1376 C CA . LEU A 1 87 ? 12.358 6.303 -7.074 1.00 42.23 87 LEU A CA 1
ATOM 1377 C C . LEU A 1 87 ? 13.556 7.201 -6.774 1.00 13.10 87 LEU A C 1
ATOM 1378 O O . LEU A 1 87 ? 14.091 7.845 -7.671 1.00 43.22 87 LEU A O 1
ATOM 1394 N N . GLY A 1 88 ? 13.919 7.299 -5.493 1.00 71.23 88 GLY A N 1
ATOM 1395 C CA . GLY A 1 88 ? 14.797 8.331 -4.952 1.00 12.44 88 GLY A CA 1
ATOM 1396 C C . GLY A 1 88 ? 14.194 9.058 -3.740 1.00 74.24 88 GLY A C 1
ATOM 1397 O O . GLY A 1 88 ? 14.715 10.103 -3.351 1.00 43.30 88 GLY A O 1
ATOM 1401 N N . PHE A 1 89 ? 13.088 8.586 -3.151 1.00 43.04 89 PHE A N 1
ATOM 1402 C CA . PHE A 1 89 ? 12.516 9.142 -1.924 1.00 52.31 89 PHE A CA 1
ATOM 1403 C C . PHE A 1 89 ? 13.087 8.416 -0.703 1.00 65.14 89 PHE A C 1
ATOM 1404 O O . PHE A 1 89 ? 13.377 7.226 -0.775 1.00 74.13 89 PHE A O 1
ATOM 1421 N N . ALA A 1 90 ? 13.185 9.088 0.447 1.00 24.20 90 ALA A N 1
ATOM 1422 C CA . ALA A 1 90 ? 13.731 8.498 1.668 1.00 73.55 90 ALA A CA 1
ATOM 1423 C C . ALA A 1 90 ? 12.836 8.765 2.873 1.00 31.25 90 ALA A C 1
ATOM 1424 O O . ALA A 1 90 ? 12.511 7.841 3.621 1.00 64.30 90 ALA A O 1
ATOM 1431 N N . GLY A 1 91 ? 12.446 10.019 3.084 1.00 13.24 91 GLY A N 1
ATOM 1432 C CA . GLY A 1 91 ? 11.585 10.436 4.172 1.00 73.40 91 GLY A CA 1
ATOM 1433 C C . GLY A 1 91 ? 11.297 11.920 4.030 1.00 23.41 91 GLY A C 1
ATOM 1434 O O . GLY A 1 91 ? 11.958 12.614 3.256 1.00 62.43 91 GLY A O 1
ATOM 1438 N N . TYR A 1 92 ? 10.302 12.401 4.766 1.00 63.22 92 TYR A N 1
ATOM 1439 C CA . TYR A 1 92 ? 9.818 13.769 4.637 1.00 33.14 92 TYR A CA 1
ATOM 1440 C C . TYR A 1 92 ? 10.638 14.749 5.498 1.00 71.13 92 TYR A C 1
ATOM 1441 O O . TYR A 1 92 ? 11.403 14.336 6.382 1.00 52.44 92 TYR A O 1
ATOM 1459 N N . SER A 1 93 ? 10.468 16.050 5.244 1.00 51.22 93 SER A N 1
ATOM 1460 C CA . SER A 1 93 ? 10.954 17.128 6.104 1.00 0.44 93 SER A CA 1
ATOM 1461 C C . SER A 1 93 ? 10.072 17.272 7.349 1.00 5.43 93 SER A C 1
ATOM 1462 O O . SER A 1 93 ? 8.947 16.772 7.395 1.00 50.50 93 SER A O 1
ATOM 1470 N N . ILE A 1 94 ? 10.563 18.032 8.332 1.00 1.20 94 ILE A N 1
ATOM 1471 C CA . ILE A 1 94 ? 9.884 18.221 9.617 1.00 51.40 94 ILE A CA 1
ATOM 1472 C C . ILE A 1 94 ? 8.529 18.908 9.458 1.00 53.30 94 ILE A C 1
ATOM 1473 O O . ILE A 1 94 ? 7.535 18.486 10.044 1.00 22.41 94 ILE A O 1
ATOM 1489 N N . ASN A 1 95 ? 8.496 19.951 8.635 1.00 44.44 95 ASN A N 1
ATOM 1490 C CA . ASN A 1 95 ? 7.338 20.796 8.389 1.00 11.23 95 ASN A CA 1
ATOM 1491 C C . ASN A 1 95 ? 6.162 20.021 7.793 1.00 34.45 95 ASN A C 1
ATOM 1492 O O . ASN A 1 95 ? 5.035 20.519 7.839 1.00 41.03 95 ASN A O 1
ATOM 1503 N N . GLU A 1 96 ? 6.383 18.802 7.301 1.00 12.13 96 GLU A N 1
ATOM 1504 C CA . GLU A 1 96 ? 5.407 17.991 6.592 1.00 4.14 96 GLU A CA 1
ATOM 1505 C C . GLU A 1 96 ? 5.141 16.664 7.319 1.00 73.05 96 GLU A C 1
ATOM 1506 O O . GLU A 1 96 ? 4.455 15.801 6.772 1.00 21.02 96 GLU A O 1
ATOM 1518 N N . LEU A 1 97 ? 5.676 16.441 8.527 1.00 1.50 97 LEU A N 1
ATOM 1519 C CA . LEU A 1 97 ? 5.726 15.115 9.153 1.00 4.55 97 LEU A CA 1
ATOM 1520 C C . LEU A 1 97 ? 4.449 14.721 9.908 1.00 71.02 97 LEU A C 1
ATOM 1521 O O . LEU A 1 97 ? 4.461 14.107 10.982 1.00 35.22 97 LEU A O 1
ATOM 1537 N N . VAL A 1 98 ? 3.313 15.025 9.294 1.00 10.41 98 VAL A N 1
ATOM 1538 C CA . VAL A 1 98 ? 1.993 14.879 9.879 1.00 24.14 98 VAL A CA 1
ATOM 1539 C C . VAL A 1 98 ? 1.577 13.413 9.969 1.00 31.12 98 VAL A C 1
ATOM 1540 O O . VAL A 1 98 ? 1.933 12.609 9.094 1.00 75.11 98 VAL A O 1
ATOM 1553 N N . PRO A 1 99 ? 0.738 13.049 10.955 1.00 24.24 99 PRO A N 1
ATOM 1554 C CA . PRO A 1 99 ? 0.202 11.704 11.041 1.00 71.22 99 PRO A CA 1
ATOM 1555 C C . PRO A 1 99 ? -0.678 11.363 9.839 1.00 24.33 99 PRO A C 1
ATOM 1556 O O . PRO A 1 99 ? -0.777 10.189 9.490 1.00 43.34 99 PRO A O 1
ATOM 1567 N N . ARG A 1 100 ? -1.263 12.356 9.149 1.00 70.34 100 ARG A N 1
ATOM 1568 C CA . ARG A 1 100 ? -2.056 12.069 7.949 1.00 20.34 100 ARG A CA 1
ATOM 1569 C C . ARG A 1 100 ? -1.189 11.424 6.861 1.00 12.20 100 ARG A C 1
ATOM 1570 O O . ARG A 1 100 ? -1.647 10.498 6.195 1.00 54.13 100 ARG A O 1
ATOM 1591 N N . LYS A 1 101 ? 0.062 11.872 6.708 1.00 14.13 101 LYS A N 1
ATOM 1592 C CA . LYS A 1 101 ? 0.872 11.615 5.519 1.00 14.41 101 LYS A CA 1
ATOM 1593 C C . LYS A 1 101 ? 1.949 10.571 5.743 1.00 61.13 101 LYS A C 1
ATOM 1594 O O . LYS A 1 101 ? 2.165 9.719 4.892 1.00 64.20 101 LYS A O 1
ATOM 1613 N N . THR A 1 102 ? 2.565 10.565 6.918 1.00 74.41 102 THR A N 1
ATOM 1614 C CA . THR A 1 102 ? 3.478 9.504 7.351 1.00 21.13 102 THR A CA 1
ATOM 1615 C C . THR A 1 102 ? 2.860 8.119 7.124 1.00 70.51 102 THR A C 1
ATOM 1616 O O . THR A 1 102 ? 3.489 7.231 6.545 1.00 11.34 102 THR A O 1
ATOM 1627 N N . ARG A 1 103 ? 1.594 7.940 7.519 1.00 32.52 103 ARG A N 1
ATOM 1628 C CA . ARG A 1 103 ? 0.890 6.669 7.368 1.00 23.23 103 ARG A CA 1
ATOM 1629 C C . ARG A 1 103 ? 0.725 6.244 5.905 1.00 42.22 103 ARG A C 1
ATOM 1630 O O . ARG A 1 103 ? 0.582 5.046 5.656 1.00 32.33 103 ARG A O 1
ATOM 1651 N N . ARG A 1 104 ? 0.785 7.166 4.933 1.00 73.40 104 ARG A N 1
ATOM 1652 C CA . ARG A 1 104 ? 0.874 6.774 3.531 1.00 62.32 104 ARG A CA 1
ATOM 1653 C C . ARG A 1 104 ? 2.213 6.091 3.290 1.00 42.45 104 ARG A C 1
ATOM 1654 O O . ARG A 1 104 ? 2.206 4.954 2.846 1.00 54.31 104 ARG A O 1
ATOM 1675 N N . ALA A 1 105 ? 3.349 6.715 3.619 1.00 10.53 105 ALA A N 1
ATOM 1676 C CA . ALA A 1 105 ? 4.672 6.155 3.306 1.00 30.53 105 ALA A CA 1
ATOM 1677 C C . ALA A 1 105 ? 4.837 4.671 3.711 1.00 42.23 105 ALA A C 1
ATOM 1678 O O . ALA A 1 105 ? 5.520 3.931 3.002 1.00 2.12 105 ALA A O 1
ATOM 1685 N N . THR A 1 106 ? 4.187 4.214 4.792 1.00 61.13 106 THR A N 1
ATOM 1686 C CA . THR A 1 106 ? 4.098 2.794 5.146 1.00 40.42 106 THR A CA 1
ATOM 1687 C C . THR A 1 106 ? 3.518 1.938 4.000 1.00 31.11 106 THR A C 1
ATOM 1688 O O . THR A 1 106 ? 4.138 0.951 3.603 1.00 64.30 106 THR A O 1
ATOM 1699 N N . MET A 1 107 ? 2.313 2.247 3.504 1.00 0.35 107 MET A N 1
ATOM 1700 C CA . MET A 1 107 ? 1.709 1.473 2.421 1.00 52.44 107 MET A CA 1
ATOM 1701 C C . MET A 1 107 ? 2.515 1.651 1.132 1.00 31.35 107 MET A C 1
ATOM 1702 O O . MET A 1 107 ? 2.643 0.697 0.369 1.00 3.03 107 MET A O 1
ATOM 1716 N N . THR A 1 108 ? 3.096 2.828 0.886 1.00 52.13 108 THR A N 1
ATOM 1717 C CA . THR A 1 108 ? 3.845 3.068 -0.341 1.00 72.31 108 THR A CA 1
ATOM 1718 C C . THR A 1 108 ? 5.076 2.164 -0.400 1.00 24.11 108 THR A C 1
ATOM 1719 O O . THR A 1 108 ? 5.335 1.549 -1.430 1.00 0.13 108 THR A O 1
ATOM 1730 N N . ASN A 1 109 ? 5.774 1.989 0.727 1.00 64.25 109 ASN A N 1
ATOM 1731 C CA . ASN A 1 109 ? 6.877 1.039 0.883 1.00 63.14 109 ASN A CA 1
ATOM 1732 C C . ASN A 1 109 ? 6.470 -0.376 0.431 1.00 12.40 109 ASN A C 1
ATOM 1733 O O . ASN A 1 109 ? 7.164 -1.009 -0.362 1.00 21.24 109 ASN A O 1
ATOM 1744 N N . TRP A 1 110 ? 5.315 -0.859 0.888 1.00 23.21 110 TRP A N 1
ATOM 1745 C CA . TRP A 1 110 ? 4.757 -2.144 0.464 1.00 74.23 110 TRP A CA 1
ATOM 1746 C C . TRP A 1 110 ? 4.425 -2.205 -1.037 1.00 73.15 110 TRP A C 1
ATOM 1747 O O . TRP A 1 110 ? 4.580 -3.274 -1.636 1.00 32.10 110 TRP A O 1
ATOM 1768 N N . LEU A 1 111 ? 3.965 -1.105 -1.652 1.00 25.05 111 LEU A N 1
ATOM 1769 C CA . LEU A 1 111 ? 3.518 -1.111 -3.049 1.00 72.13 111 LEU A CA 1
ATOM 1770 C C . LEU A 1 111 ? 4.704 -1.425 -3.966 1.00 32.10 111 LEU A C 1
ATOM 1771 O O . LEU A 1 111 ? 4.563 -2.188 -4.924 1.00 32.11 111 LEU A O 1
ATOM 1787 N N . LEU A 1 112 ? 5.886 -0.886 -3.649 1.00 40.54 112 LEU A N 1
ATOM 1788 C CA . LEU A 1 112 ? 7.106 -1.154 -4.409 1.00 55.11 112 LEU A CA 1
ATOM 1789 C C . LEU A 1 112 ? 7.497 -2.623 -4.295 1.00 11.12 112 LEU A C 1
ATOM 1790 O O . LEU A 1 112 ? 7.739 -3.260 -5.313 1.00 20.54 112 LEU A O 1
ATOM 1806 N N . ALA A 1 113 ? 7.563 -3.171 -3.076 1.00 33.43 113 ALA A N 1
ATOM 1807 C CA . ALA A 1 113 ? 7.952 -4.568 -2.889 1.00 41.43 113 ALA A CA 1
ATOM 1808 C C . ALA A 1 113 ? 7.016 -5.502 -3.668 1.00 20.54 113 ALA A C 1
ATOM 1809 O O . ALA A 1 113 ? 7.504 -6.457 -4.265 1.00 31.25 113 ALA A O 1
ATOM 1816 N N . TYR A 1 114 ? 5.711 -5.206 -3.731 1.00 1.15 114 TYR A N 1
ATOM 1817 C CA . TYR A 1 114 ? 4.765 -5.955 -4.553 1.00 55.53 114 TYR A CA 1
ATOM 1818 C C . TYR A 1 114 ? 5.167 -5.887 -6.025 1.00 14.24 114 TYR A C 1
ATOM 1819 O O . TYR A 1 114 ? 5.410 -6.928 -6.633 1.00 64.41 114 TYR A O 1
ATOM 1837 N N . ARG A 1 115 ? 5.221 -4.687 -6.623 1.00 74.11 115 ARG A N 1
ATOM 1838 C CA . ARG A 1 115 ? 5.423 -4.598 -8.068 1.00 42.30 115 ARG A CA 1
ATOM 1839 C C . ARG A 1 115 ? 6.755 -5.192 -8.502 1.00 72.21 115 ARG A C 1
ATOM 1840 O O . ARG A 1 115 ? 6.814 -5.801 -9.571 1.00 14.54 115 ARG A O 1
ATOM 1861 N N . ARG A 1 116 ? 7.806 -5.063 -7.691 1.00 43.22 116 ARG A N 1
ATOM 1862 C CA . ARG A 1 116 ? 9.112 -5.588 -7.920 1.00 50.05 116 ARG A CA 1
ATOM 1863 C C . ARG A 1 116 ? 9.072 -7.115 -7.856 1.00 71.24 116 ARG A C 1
ATOM 1864 O O . ARG A 1 116 ? 9.571 -7.798 -8.752 1.00 52.42 116 ARG A O 1
ATOM 1885 N N . SER A 1 117 ? 8.470 -7.679 -6.810 1.00 43.14 117 SER A N 1
ATOM 1886 C CA . SER A 1 117 ? 8.314 -9.124 -6.683 1.00 23.42 117 SER A CA 1
ATOM 1887 C C . SER A 1 117 ? 7.578 -9.773 -7.867 1.00 51.42 117 SER A C 1
ATOM 1888 O O . SER A 1 117 ? 7.767 -10.966 -8.101 1.00 73.41 117 SER A O 1
ATOM 1896 N N . GLN A 1 118 ? 6.784 -9.035 -8.652 1.00 3.04 118 GLN A N 1
ATOM 1897 C CA . GLN A 1 118 ? 6.051 -9.663 -9.741 1.00 50.32 118 GLN A CA 1
ATOM 1898 C C . GLN A 1 118 ? 6.958 -10.101 -10.891 1.00 43.31 118 GLN A C 1
ATOM 1899 O O . GLN A 1 118 ? 6.527 -10.938 -11.682 1.00 73.11 118 GLN A O 1
ATOM 1913 N N . GLN A 1 119 ? 8.182 -9.566 -10.991 1.00 35.20 119 GLN A N 1
ATOM 1914 C CA . GLN A 1 119 ? 9.112 -9.857 -12.074 1.00 44.34 119 GLN A CA 1
ATOM 1915 C C . GLN A 1 119 ? 10.185 -10.877 -11.702 1.00 43.32 119 GLN A C 1
ATOM 1916 O O . GLN A 1 119 ? 11.141 -11.047 -12.461 1.00 23.12 119 GLN A O 1
ATOM 1930 N N . ASP A 1 120 ? 10.040 -11.516 -10.545 1.00 61.24 120 ASP A N 1
ATOM 1931 C CA . ASP A 1 120 ? 11.084 -12.298 -9.883 1.00 45.22 120 ASP A CA 1
ATOM 1932 C C . ASP A 1 120 ? 11.676 -13.361 -10.789 1.00 10.00 120 ASP A C 1
ATOM 1933 O O . ASP A 1 120 ? 12.896 -13.305 -11.036 1.00 11.41 120 ASP A O 1
ATOM 1942 N N . MET A 1 1 ? -5.736 -11.150 -8.113 1.00 12.33 1 MET A N 2
ATOM 1943 C CA . MET A 1 1 ? -5.585 -9.875 -8.839 1.00 60.12 1 MET A CA 2
ATOM 1944 C C . MET A 1 1 ? -4.169 -9.814 -9.412 1.00 53.34 1 MET A C 2
ATOM 1945 O O . MET A 1 1 ? -3.258 -10.398 -8.825 1.00 34.21 1 MET A O 2
ATOM 1959 N N . GLY A 1 2 ? -3.930 -9.098 -10.514 1.00 11.25 2 GLY A N 2
ATOM 1960 C CA . GLY A 1 2 ? -2.572 -8.833 -10.979 1.00 54.11 2 GLY A CA 2
ATOM 1961 C C . GLY A 1 2 ? -2.520 -7.499 -11.691 1.00 14.04 2 GLY A C 2
ATOM 1962 O O . GLY A 1 2 ? -2.540 -7.439 -12.918 1.00 24.35 2 GLY A O 2
ATOM 1966 N N . ILE A 1 3 ? -2.490 -6.418 -10.919 1.00 4.02 3 ILE A N 2
ATOM 1967 C CA . ILE A 1 3 ? -2.403 -5.069 -11.465 1.00 41.03 3 ILE A CA 2
ATOM 1968 C C . ILE A 1 3 ? -0.933 -4.780 -11.765 1.00 53.25 3 ILE A C 2
ATOM 1969 O O . ILE A 1 3 ? -0.029 -5.286 -11.087 1.00 43.22 3 ILE A O 2
ATOM 1985 N N . THR A 1 4 ? -0.715 -3.926 -12.754 1.00 41.02 4 THR A N 2
ATOM 1986 C CA . THR A 1 4 ? 0.537 -3.206 -12.945 1.00 31.20 4 THR A CA 2
ATOM 1987 C C . THR A 1 4 ? 0.658 -2.163 -11.825 1.00 3.45 4 THR A C 2
ATOM 1988 O O . THR A 1 4 ? -0.351 -1.720 -11.277 1.00 31.32 4 THR A O 2
ATOM 1999 N N . ILE A 1 5 ? 1.878 -1.743 -11.495 1.00 2.03 5 ILE A N 2
ATOM 2000 C CA . ILE A 1 5 ? 2.152 -0.535 -10.733 1.00 65.24 5 ILE A CA 2
ATOM 2001 C C . ILE A 1 5 ? 3.246 0.219 -11.483 1.00 33.30 5 ILE A C 2
ATOM 2002 O O . ILE A 1 5 ? 4.121 -0.414 -12.087 1.00 63.52 5 ILE A O 2
ATOM 2018 N N . THR A 1 6 ? 3.241 1.545 -11.377 1.00 31.44 6 THR A N 2
ATOM 2019 C CA . THR A 1 6 ? 4.311 2.408 -11.840 1.00 43.31 6 THR A CA 2
ATOM 2020 C C . THR A 1 6 ? 4.880 3.203 -10.669 1.00 1.30 6 THR A C 2
ATOM 2021 O O . THR A 1 6 ? 4.135 3.721 -9.835 1.00 62.43 6 THR A O 2
ATOM 2032 N N . ASP A 1 7 ? 6.210 3.309 -10.615 1.00 72.11 7 ASP A N 2
ATOM 2033 C CA . ASP A 1 7 ? 6.953 4.115 -9.645 1.00 41.34 7 ASP A CA 2
ATOM 2034 C C . ASP A 1 7 ? 6.533 5.591 -9.703 1.00 34.44 7 ASP A C 2
ATOM 2035 O O . ASP A 1 7 ? 6.658 6.318 -8.718 1.00 51.11 7 ASP A O 2
ATOM 2044 N N . GLU A 1 8 ? 6.006 6.037 -10.845 1.00 0.42 8 GLU A N 2
ATOM 2045 C CA . GLU A 1 8 ? 5.434 7.368 -11.009 1.00 61.14 8 GLU A CA 2
ATOM 2046 C C . GLU A 1 8 ? 4.108 7.511 -10.262 1.00 14.24 8 GLU A C 2
ATOM 2047 O O . GLU A 1 8 ? 3.897 8.492 -9.551 1.00 32.30 8 GLU A O 2
ATOM 2059 N N . LEU A 1 9 ? 3.221 6.518 -10.370 1.00 23.54 9 LEU A N 2
ATOM 2060 C CA . LEU A 1 9 ? 1.971 6.495 -9.611 1.00 74.25 9 LEU A CA 2
ATOM 2061 C C . LEU A 1 9 ? 2.282 6.480 -8.119 1.00 4.02 9 LEU A C 2
ATOM 2062 O O . LEU A 1 9 ? 1.559 7.054 -7.307 1.00 64.42 9 LEU A O 2
ATOM 2078 N N . LEU A 1 10 ? 3.395 5.847 -7.746 1.00 42.34 10 LEU A N 2
ATOM 2079 C CA . LEU A 1 10 ? 3.878 5.873 -6.389 1.00 24.23 10 LEU A CA 2
ATOM 2080 C C . LEU A 1 10 ? 4.325 7.269 -5.982 1.00 14.50 10 LEU A C 2
ATOM 2081 O O . LEU A 1 10 ? 3.993 7.708 -4.885 1.00 55.02 10 LEU A O 2
ATOM 2097 N N . TRP A 1 11 ? 5.041 7.992 -6.838 1.00 74.32 11 TRP A N 2
ATOM 2098 C CA . TRP A 1 11 ? 5.427 9.380 -6.588 1.00 62.41 11 TRP A CA 2
ATOM 2099 C C . TRP A 1 11 ? 4.218 10.269 -6.302 1.00 11.13 11 TRP A C 2
ATOM 2100 O O . TRP A 1 11 ? 4.290 11.101 -5.393 1.00 43.04 11 TRP A O 2
ATOM 2121 N N . ALA A 1 12 ? 3.094 10.058 -6.990 1.00 42.24 12 ALA A N 2
ATOM 2122 C CA . ALA A 1 12 ? 1.849 10.771 -6.721 1.00 63.44 12 ALA A CA 2
ATOM 2123 C C . ALA A 1 12 ? 1.343 10.553 -5.282 1.00 73.14 12 ALA A C 2
ATOM 2124 O O . ALA A 1 12 ? 0.606 11.392 -4.750 1.00 73.41 12 ALA A O 2
ATOM 2131 N N . ILE A 1 13 ? 1.740 9.463 -4.617 1.00 25.50 13 ILE A N 2
ATOM 2132 C CA . ILE A 1 13 ? 1.469 9.249 -3.208 1.00 11.32 13 ILE A CA 2
ATOM 2133 C C . ILE A 1 13 ? 2.392 10.172 -2.411 1.00 4.54 13 ILE A C 2
ATOM 2134 O O . ILE A 1 13 ? 1.893 10.983 -1.627 1.00 14.15 13 ILE A O 2
ATOM 2150 N N . LEU A 1 14 ? 3.721 10.073 -2.595 1.00 63.15 14 LEU A N 2
ATOM 2151 C CA . LEU A 1 14 ? 4.677 10.871 -1.860 1.00 4.42 14 LEU A CA 2
ATOM 2152 C C . LEU A 1 14 ? 4.406 12.376 -1.940 1.00 74.55 14 LEU A C 2
ATOM 2153 O O . LEU A 1 14 ? 4.507 13.019 -0.892 1.00 72.31 14 LEU A O 2
ATOM 2169 N N . LYS A 1 15 ? 4.118 12.925 -3.133 1.00 22.22 15 LYS A N 2
ATOM 2170 C CA . LYS A 1 15 ? 4.041 14.371 -3.338 1.00 32.30 15 LYS A CA 2
ATOM 2171 C C . LYS A 1 15 ? 2.805 14.927 -2.631 1.00 42.32 15 LYS A C 2
ATOM 2172 O O . LYS A 1 15 ? 2.911 15.377 -1.490 1.00 14.50 15 LYS A O 2
ATOM 2191 N N . ASP A 1 16 ? 1.649 14.897 -3.291 1.00 3.25 16 ASP A N 2
ATOM 2192 C CA . ASP A 1 16 ? 0.329 15.321 -2.826 1.00 0.23 16 ASP A CA 2
ATOM 2193 C C . ASP A 1 16 ? -0.527 15.177 -4.079 1.00 24.45 16 ASP A C 2
ATOM 2194 O O . ASP A 1 16 ? -0.676 16.121 -4.858 1.00 1.32 16 ASP A O 2
ATOM 2203 N N . GLU A 1 17 ? -0.965 13.963 -4.386 1.00 43.12 17 GLU A N 2
ATOM 2204 C CA . GLU A 1 17 ? -2.039 13.721 -5.314 1.00 35.41 17 GLU A CA 2
ATOM 2205 C C . GLU A 1 17 ? -2.964 12.681 -4.689 1.00 20.21 17 GLU A C 2
ATOM 2206 O O . GLU A 1 17 ? -4.126 13.011 -4.443 1.00 44.44 17 GLU A O 2
ATOM 2218 N N . LEU A 1 18 ? -2.477 11.469 -4.367 1.00 24.21 18 LEU A N 2
ATOM 2219 C CA . LEU A 1 18 ? -3.377 10.462 -3.789 1.00 2.41 18 LEU A CA 2
ATOM 2220 C C . LEU A 1 18 ? -3.937 10.999 -2.492 1.00 14.51 18 LEU A C 2
ATOM 2221 O O . LEU A 1 18 ? -3.309 11.806 -1.804 1.00 55.15 18 LEU A O 2
ATOM 2237 N N . SER A 1 19 ? -5.084 10.463 -2.116 1.00 24.22 19 SER A N 2
ATOM 2238 C CA . SER A 1 19 ? -5.880 10.994 -1.016 1.00 32.43 19 SER A CA 2
ATOM 2239 C C . SER A 1 19 ? -5.737 10.075 0.200 1.00 32.10 19 SER A C 2
ATOM 2240 O O . SER A 1 19 ? -4.752 9.343 0.277 1.00 25.43 19 SER A O 2
ATOM 2248 N N . ASP A 1 20 ? -6.633 10.148 1.186 1.00 71.23 20 ASP A N 2
ATOM 2249 C CA . ASP A 1 20 ? -6.708 9.131 2.236 1.00 24.25 20 ASP A CA 2
ATOM 2250 C C . ASP A 1 20 ? -7.386 7.887 1.677 1.00 65.22 20 ASP A C 2
ATOM 2251 O O . ASP A 1 20 ? -6.698 6.907 1.406 1.00 3.41 20 ASP A O 2
ATOM 2260 N N . ALA A 1 21 ? -8.697 7.934 1.431 1.00 52.21 21 ALA A N 2
ATOM 2261 C CA . ALA A 1 21 ? -9.489 6.818 0.921 1.00 40.02 21 ALA A CA 2
ATOM 2262 C C . ALA A 1 21 ? -8.880 6.237 -0.356 1.00 3.41 21 ALA A C 2
ATOM 2263 O O . ALA A 1 21 ? -8.892 5.030 -0.549 1.00 3.23 21 ALA A O 2
ATOM 2270 N N . GLU A 1 22 ? -8.317 7.095 -1.202 1.00 44.21 22 GLU A N 2
ATOM 2271 C CA . GLU A 1 22 ? -7.685 6.715 -2.453 1.00 3.01 22 GLU A CA 2
ATOM 2272 C C . GLU A 1 22 ? -6.341 6.015 -2.205 1.00 60.15 22 GLU A C 2
ATOM 2273 O O . GLU A 1 22 ? -6.077 4.979 -2.812 1.00 63.23 22 GLU A O 2
ATOM 2285 N N . ALA A 1 23 ? -5.469 6.544 -1.329 1.00 33.13 23 ALA A N 2
ATOM 2286 C CA . ALA A 1 23 ? -4.219 5.856 -1.007 1.00 4.21 23 ALA A CA 2
ATOM 2287 C C . ALA A 1 23 ? -4.513 4.490 -0.388 1.00 55.32 23 ALA A C 2
ATOM 2288 O O . ALA A 1 23 ? -3.796 3.530 -0.673 1.00 3.02 23 ALA A O 2
ATOM 2295 N N . ASN A 1 24 ? -5.570 4.423 0.428 1.00 34.14 24 ASN A N 2
ATOM 2296 C CA . ASN A 1 24 ? -6.124 3.199 1.001 1.00 3.12 24 ASN A CA 2
ATOM 2297 C C . ASN A 1 24 ? -6.489 2.270 -0.151 1.00 21.23 24 ASN A C 2
ATOM 2298 O O . ASN A 1 24 ? -5.975 1.156 -0.205 1.00 42.43 24 ASN A O 2
ATOM 2309 N N . ALA A 1 25 ? -7.312 2.748 -1.090 1.00 75.44 25 ALA A N 2
ATOM 2310 C CA . ALA A 1 25 ? -7.809 1.992 -2.228 1.00 42.01 25 ALA A CA 2
ATOM 2311 C C . ALA A 1 25 ? -6.690 1.313 -2.998 1.00 72.23 25 ALA A C 2
ATOM 2312 O O . ALA A 1 25 ? -6.823 0.120 -3.263 1.00 12.41 25 ALA A O 2
ATOM 2319 N N . LEU A 1 26 ? -5.587 2.002 -3.334 1.00 52.45 26 LEU A N 2
ATOM 2320 C CA . LEU A 1 26 ? -4.470 1.379 -4.040 1.00 25.53 26 LEU A CA 2
ATOM 2321 C C . LEU A 1 26 ? -3.935 0.150 -3.287 1.00 62.34 26 LEU A C 2
ATOM 2322 O O . LEU A 1 26 ? -3.498 -0.834 -3.891 1.00 53.04 26 LEU A O 2
ATOM 2338 N N . VAL A 1 27 ? -3.993 0.160 -1.959 1.00 51.14 27 VAL A N 2
ATOM 2339 C CA . VAL A 1 27 ? -3.526 -0.938 -1.129 1.00 12.32 27 VAL A CA 2
ATOM 2340 C C . VAL A 1 27 ? -4.668 -1.906 -0.785 1.00 24.10 27 VAL A C 2
ATOM 2341 O O . VAL A 1 27 ? -4.412 -2.975 -0.232 1.00 2.21 27 VAL A O 2
ATOM 2354 N N . TRP A 1 28 ? -5.889 -1.663 -1.233 1.00 42.03 28 TRP A N 2
ATOM 2355 C CA . TRP A 1 28 ? -6.952 -2.653 -1.200 1.00 3.45 28 TRP A CA 2
ATOM 2356 C C . TRP A 1 28 ? -6.971 -3.436 -2.515 1.00 21.44 28 TRP A C 2
ATOM 2357 O O . TRP A 1 28 ? -7.064 -4.669 -2.505 1.00 62.31 28 TRP A O 2
ATOM 2378 N N . GLN A 1 29 ? -6.809 -2.733 -3.637 1.00 73.22 29 GLN A N 2
ATOM 2379 C CA . GLN A 1 29 ? -6.969 -3.285 -4.981 1.00 20.45 29 GLN A CA 2
ATOM 2380 C C . GLN A 1 29 ? -5.941 -4.371 -5.316 1.00 74.42 29 GLN A C 2
ATOM 2381 O O . GLN A 1 29 ? -6.314 -5.422 -5.829 1.00 61.34 29 GLN A O 2
ATOM 2395 N N . ALA A 1 30 ? -4.652 -4.124 -5.077 1.00 20.10 30 ALA A N 2
ATOM 2396 C CA . ALA A 1 30 ? -3.560 -4.985 -5.530 1.00 34.43 30 ALA A CA 2
ATOM 2397 C C . ALA A 1 30 ? -3.544 -6.318 -4.778 1.00 21.22 30 ALA A C 2
ATOM 2398 O O . ALA A 1 30 ? -3.174 -7.334 -5.381 1.00 22.11 30 ALA A O 2
ATOM 2405 N N . LEU A 1 31 ? -3.905 -6.324 -3.487 1.00 62.45 31 LEU A N 2
ATOM 2406 C CA . LEU A 1 31 ? -4.194 -7.545 -2.752 1.00 65.43 31 LEU A CA 2
ATOM 2407 C C . LEU A 1 31 ? -5.397 -8.200 -3.415 1.00 31.21 31 LEU A C 2
ATOM 2408 O O . LEU A 1 31 ? -5.264 -9.315 -3.908 1.00 24.30 31 LEU A O 2
ATOM 2424 N N . GLY A 1 32 ? -6.540 -7.509 -3.477 1.00 5.05 32 GLY A N 2
ATOM 2425 C CA . GLY A 1 32 ? -7.735 -8.016 -4.142 1.00 61.21 32 GLY A CA 2
ATOM 2426 C C . GLY A 1 32 ? -9.046 -7.679 -3.434 1.00 4.33 32 GLY A C 2
ATOM 2427 O O . GLY A 1 32 ? -10.072 -8.245 -3.805 1.00 5.50 32 GLY A O 2
ATOM 2431 N N . TYR A 1 33 ? -9.033 -6.805 -2.421 1.00 61.12 33 TYR A N 2
ATOM 2432 C CA . TYR A 1 33 ? -10.207 -6.371 -1.664 1.00 51.11 33 TYR A CA 2
ATOM 2433 C C . TYR A 1 33 ? -10.998 -5.323 -2.463 1.00 40.33 33 TYR A C 2
ATOM 2434 O O . TYR A 1 33 ? -11.169 -4.183 -2.026 1.00 13.32 33 TYR A O 2
ATOM 2452 N N . VAL A 1 34 ? -11.421 -5.658 -3.678 1.00 32.22 34 VAL A N 2
ATOM 2453 C CA . VAL A 1 34 ? -12.239 -4.783 -4.512 1.00 14.34 34 VAL A CA 2
ATOM 2454 C C . VAL A 1 34 ? -13.687 -4.837 -4.009 1.00 1.33 34 VAL A C 2
ATOM 2455 O O . VAL A 1 34 ? -14.164 -5.880 -3.560 1.00 1.54 34 VAL A O 2
ATOM 2468 N N . TRP A 1 35 ? -14.386 -3.704 -4.054 1.00 55.05 35 TRP A N 2
ATOM 2469 C CA . TRP A 1 35 ? -15.810 -3.643 -3.766 1.00 62.54 35 TRP A CA 2
ATOM 2470 C C . TRP A 1 35 ? -16.578 -4.283 -4.923 1.00 31.21 35 TRP A C 2
ATOM 2471 O O . TRP A 1 35 ? -16.379 -3.877 -6.074 1.00 51.23 35 TRP A O 2
ATOM 2492 N N . ASP A 1 36 ? -17.459 -5.247 -4.636 1.00 4.33 36 ASP A N 2
ATOM 2493 C CA . ASP A 1 36 ? -18.364 -5.814 -5.626 1.00 14.32 36 ASP A CA 2
ATOM 2494 C C . ASP A 1 36 ? -19.748 -5.215 -5.417 1.00 14.52 36 ASP A C 2
ATOM 2495 O O . ASP A 1 36 ? -20.530 -5.667 -4.583 1.00 53.44 36 ASP A O 2
ATOM 2504 N N . GLU A 1 37 ? -20.024 -4.154 -6.168 1.00 71.41 37 GLU A N 2
ATOM 2505 C CA . GLU A 1 37 ? -21.259 -3.375 -6.187 1.00 25.43 37 GLU A CA 2
ATOM 2506 C C . GLU A 1 37 ? -22.497 -4.236 -6.448 1.00 24.12 37 GLU A C 2
ATOM 2507 O O . GLU A 1 37 ? -23.565 -3.926 -5.921 1.00 64.21 37 GLU A O 2
ATOM 2519 N N . ALA A 1 38 ? -22.348 -5.333 -7.191 1.00 74.42 38 ALA A N 2
ATOM 2520 C CA . ALA A 1 38 ? -23.436 -6.264 -7.474 1.00 11.03 38 ALA A CA 2
ATOM 2521 C C . ALA A 1 38 ? -23.833 -7.013 -6.205 1.00 4.40 38 ALA A C 2
ATOM 2522 O O . ALA A 1 38 ? -25.020 -7.203 -5.934 1.00 4.01 38 ALA A O 2
ATOM 2529 N N . GLN A 1 39 ? -22.833 -7.451 -5.436 1.00 4.33 39 GLN A N 2
ATOM 2530 C CA . GLN A 1 39 ? -23.009 -8.240 -4.222 1.00 21.10 39 GLN A CA 2
ATOM 2531 C C . GLN A 1 39 ? -23.216 -7.336 -2.997 1.00 62.31 39 GLN A C 2
ATOM 2532 O O . GLN A 1 39 ? -23.565 -7.829 -1.924 1.00 54.21 39 GLN A O 2
ATOM 2546 N N . SER A 1 40 ? -22.965 -6.033 -3.156 1.00 15.01 40 SER A N 2
ATOM 2547 C CA . SER A 1 40 ? -22.816 -5.021 -2.126 1.00 1.21 40 SER A CA 2
ATOM 2548 C C . SER A 1 40 ? -21.935 -5.480 -0.959 1.00 4.32 40 SER A C 2
ATOM 2549 O O . SER A 1 40 ? -22.215 -5.165 0.203 1.00 43.04 40 SER A O 2
ATOM 2557 N N . CYS A 1 41 ? -20.845 -6.193 -1.268 1.00 41.03 41 CYS A N 2
ATOM 2558 C CA . CYS A 1 41 ? -19.844 -6.555 -0.272 1.00 1.44 41 CYS A CA 2
ATOM 2559 C C . CYS A 1 41 ? -18.455 -6.550 -0.895 1.00 32.14 41 CYS A C 2
ATOM 2560 O O . CYS A 1 41 ? -18.284 -6.660 -2.112 1.00 32.23 41 CYS A O 2
ATOM 2568 N N . TRP A 1 42 ? -17.450 -6.512 -0.028 1.00 3.14 42 TRP A N 2
ATOM 2569 C CA . TRP A 1 42 ? -16.047 -6.628 -0.382 1.00 44.54 42 TRP A CA 2
ATOM 2570 C C . TRP A 1 42 ? -15.768 -8.011 -0.952 1.00 65.22 42 TRP A C 2
ATOM 2571 O O . TRP A 1 42 ? -15.896 -9.018 -0.253 1.00 35.31 42 TRP A O 2
ATOM 2592 N N . LYS A 1 43 ? -15.412 -8.085 -2.230 1.00 23.30 43 LYS A N 2
ATOM 2593 C CA . LYS A 1 43 ? -14.963 -9.267 -2.881 1.00 54.03 43 LYS A CA 2
ATOM 2594 C C . LYS A 1 43 ? -13.657 -9.701 -2.240 1.00 11.23 43 LYS A C 2
ATOM 2595 O O . LYS A 1 43 ? -12.798 -8.850 -2.004 1.00 0.34 43 LYS A O 2
ATOM 2614 N N . THR A 1 44 ? -13.454 -11.005 -2.059 1.00 74.54 44 THR A N 2
ATOM 2615 C CA . THR A 1 44 ? -12.155 -11.521 -1.651 1.00 73.13 44 THR A CA 2
ATOM 2616 C C . THR A 1 44 ? -11.640 -12.636 -2.571 1.00 72.15 44 THR A C 2
ATOM 2617 O O . THR A 1 44 ? -10.579 -13.197 -2.317 1.00 22.52 44 THR A O 2
ATOM 2628 N N . ASP A 1 45 ? -12.313 -12.925 -3.692 1.00 4.04 45 ASP A N 2
ATOM 2629 C CA . ASP A 1 45 ? -11.881 -13.989 -4.608 1.00 43.24 45 ASP A CA 2
ATOM 2630 C C . ASP A 1 45 ? -10.494 -13.656 -5.155 1.00 44.04 45 ASP A C 2
ATOM 2631 O O . ASP A 1 45 ? -9.665 -14.525 -5.418 1.00 21.44 45 ASP A O 2
ATOM 2640 N N . LEU A 1 46 ? -10.243 -12.357 -5.331 1.00 40.33 46 LEU A N 2
ATOM 2641 C CA . LEU A 1 46 ? -9.086 -11.823 -5.999 1.00 53.41 46 LEU A CA 2
ATOM 2642 C C . LEU A 1 46 ? -7.882 -11.669 -5.074 1.00 14.14 46 LEU A C 2
ATOM 2643 O O . LEU A 1 46 ? -6.880 -11.111 -5.523 1.00 2.44 46 LEU A O 2
ATOM 2659 N N . VAL A 1 47 ? -7.981 -12.116 -3.818 1.00 64.21 47 VAL A N 2
ATOM 2660 C CA . VAL A 1 47 ? -6.951 -11.955 -2.790 1.00 41.44 47 VAL A CA 2
ATOM 2661 C C . VAL A 1 47 ? -6.495 -13.317 -2.258 1.00 2.24 47 VAL A C 2
ATOM 2662 O O . VAL A 1 47 ? -7.208 -14.317 -2.371 1.00 72.41 47 VAL A O 2
ATOM 2675 N N . ALA A 1 48 ? -5.274 -13.385 -1.719 1.00 11.03 48 ALA A N 2
ATOM 2676 C CA . ALA A 1 48 ? -4.714 -14.599 -1.141 1.00 1.21 48 ALA A CA 2
ATOM 2677 C C . ALA A 1 48 ? -5.465 -14.974 0.143 1.00 74.24 48 ALA A C 2
ATOM 2678 O O . ALA A 1 48 ? -5.859 -14.079 0.900 1.00 74.23 48 ALA A O 2
ATOM 2685 N N . PRO A 1 49 ? -5.622 -16.277 0.437 1.00 52.34 49 PRO A N 2
ATOM 2686 C CA . PRO A 1 49 ? -6.359 -16.754 1.594 1.00 12.43 49 PRO A CA 2
ATOM 2687 C C . PRO A 1 49 ? -5.734 -16.250 2.893 1.00 33.51 49 PRO A C 2
ATOM 2688 O O . PRO A 1 49 ? -6.476 -15.851 3.786 1.00 64.21 49 PRO A O 2
ATOM 2699 N N . GLU A 1 50 ? -4.399 -16.189 2.976 1.00 53.03 50 GLU A N 2
ATOM 2700 C CA . GLU A 1 50 ? -3.695 -15.681 4.149 1.00 51.05 50 GLU A CA 2
ATOM 2701 C C . GLU A 1 50 ? -4.106 -14.251 4.492 1.00 55.41 50 GLU A C 2
ATOM 2702 O O . GLU A 1 50 ? -4.128 -13.893 5.666 1.00 15.53 50 GLU A O 2
ATOM 2714 N N . TRP A 1 51 ? -4.408 -13.432 3.480 1.00 21.44 51 TRP A N 2
ATOM 2715 C CA . TRP A 1 51 ? -4.811 -12.050 3.652 1.00 54.14 51 TRP A CA 2
ATOM 2716 C C . TRP A 1 51 ? -6.277 -11.995 4.054 1.00 60.51 51 TRP A C 2
ATOM 2717 O O . TRP A 1 51 ? -6.601 -11.458 5.111 1.00 20.21 51 TRP A O 2
ATOM 2738 N N . ARG A 1 52 ? -7.173 -12.553 3.236 1.00 0.20 52 ARG A N 2
ATOM 2739 C CA . ARG A 1 52 ? -8.607 -12.408 3.484 1.00 54.01 52 ARG A CA 2
ATOM 2740 C C . ARG A 1 52 ? -9.105 -13.170 4.718 1.00 72.12 52 ARG A C 2
ATOM 2741 O O . ARG A 1 52 ? -10.216 -12.891 5.161 1.00 52.02 52 ARG A O 2
ATOM 2762 N N . GLN A 1 53 ? -8.305 -14.086 5.275 1.00 53.21 53 GLN A N 2
ATOM 2763 C CA . GLN A 1 53 ? -8.671 -15.039 6.320 1.00 11.33 53 GLN A CA 2
ATOM 2764 C C . GLN A 1 53 ? -9.479 -14.415 7.458 1.00 52.41 53 GLN A C 2
ATOM 2765 O O . GLN A 1 53 ? -10.504 -14.962 7.846 1.00 11.25 53 GLN A O 2
ATOM 2779 N N . ASP A 1 54 ? -9.031 -13.264 7.956 1.00 52.41 54 ASP A N 2
ATOM 2780 C CA . ASP A 1 54 ? -9.577 -12.595 9.137 1.00 41.33 54 ASP A CA 2
ATOM 2781 C C . ASP A 1 54 ? -9.985 -11.160 8.772 1.00 4.02 54 ASP A C 2
ATOM 2782 O O . ASP A 1 54 ? -10.165 -10.311 9.647 1.00 40.22 54 ASP A O 2
ATOM 2791 N N . TYR A 1 55 ? -10.069 -10.849 7.477 1.00 64.33 55 TYR A N 2
ATOM 2792 C CA . TYR A 1 55 ? -10.205 -9.507 6.938 1.00 11.53 55 TYR A CA 2
ATOM 2793 C C . TYR A 1 55 ? -11.567 -9.439 6.239 1.00 34.44 55 TYR A C 2
ATOM 2794 O O . TYR A 1 55 ? -11.622 -9.586 5.019 1.00 41.02 55 TYR A O 2
ATOM 2812 N N . PRO A 1 56 ? -12.675 -9.268 6.984 1.00 4.52 56 PRO A N 2
ATOM 2813 C CA . PRO A 1 56 ? -13.989 -9.049 6.393 1.00 23.10 56 PRO A CA 2
ATOM 2814 C C . PRO A 1 56 ? -14.041 -7.691 5.685 1.00 43.53 56 PRO A C 2
ATOM 2815 O O . PRO A 1 56 ? -14.723 -7.548 4.673 1.00 63.43 56 PRO A O 2
ATOM 2826 N N . GLU A 1 57 ? -13.278 -6.710 6.164 1.00 24.24 57 GLU A N 2
ATOM 2827 C CA . GLU A 1 57 ? -13.273 -5.327 5.717 1.00 5.44 57 GLU A CA 2
ATOM 2828 C C . GLU A 1 57 ? -11.838 -4.937 5.341 1.00 11.25 57 GLU A C 2
ATOM 2829 O O . GLU A 1 57 ? -10.889 -5.630 5.735 1.00 52.11 57 GLU A O 2
ATOM 2841 N N . PRO A 1 58 ? -11.642 -3.853 4.571 1.00 2.32 58 PRO A N 2
ATOM 2842 C CA . PRO A 1 58 ? -10.323 -3.495 4.100 1.00 44.41 58 PRO A CA 2
ATOM 2843 C C . PRO A 1 58 ? -9.530 -2.772 5.210 1.00 1.50 58 PRO A C 2
ATOM 2844 O O . PRO A 1 58 ? -10.128 -2.175 6.110 1.00 41.54 58 PRO A O 2
ATOM 2855 N N . PRO A 1 59 ? -8.189 -2.826 5.171 1.00 42.21 59 PRO A N 2
ATOM 2856 C CA . PRO A 1 59 ? -7.328 -2.284 6.216 1.00 1.21 59 PRO A CA 2
ATOM 2857 C C . PRO A 1 59 ? -7.185 -0.762 6.107 1.00 72.54 59 PRO A C 2
ATOM 2858 O O . PRO A 1 59 ? -6.651 -0.257 5.119 1.00 14.40 59 PRO A O 2
ATOM 2869 N N . ASP A 1 60 ? -7.626 -0.022 7.124 1.00 1.04 60 ASP A N 2
ATOM 2870 C CA . ASP A 1 60 ? -7.622 1.441 7.112 1.00 13.43 60 ASP A CA 2
ATOM 2871 C C . ASP A 1 60 ? -6.278 2.004 7.589 1.00 20.41 60 ASP A C 2
ATOM 2872 O O . ASP A 1 60 ? -6.152 2.452 8.731 1.00 65.32 60 ASP A O 2
ATOM 2881 N N . PHE A 1 61 ? -5.228 1.963 6.762 1.00 52.33 61 PHE A N 2
ATOM 2882 C CA . PHE A 1 61 ? -3.885 2.385 7.196 1.00 31.53 61 PHE A CA 2
ATOM 2883 C C . PHE A 1 61 ? -3.834 3.859 7.615 1.00 44.13 61 PHE A C 2
ATOM 2884 O O . PHE A 1 61 ? -2.871 4.284 8.258 1.00 72.53 61 PHE A O 2
ATOM 2901 N N . ILE A 1 62 ? -4.848 4.644 7.250 1.00 64.25 62 ILE A N 2
ATOM 2902 C CA . ILE A 1 62 ? -4.965 6.052 7.579 1.00 2.22 62 ILE A CA 2
ATOM 2903 C C . ILE A 1 62 ? -5.269 6.236 9.076 1.00 40.03 62 ILE A C 2
ATOM 2904 O O . ILE A 1 62 ? -5.064 7.335 9.605 1.00 60.33 62 ILE A O 2
ATOM 2920 N N . ALA A 1 63 ? -5.724 5.196 9.781 1.00 75.12 63 ALA A N 2
ATOM 2921 C CA . ALA A 1 63 ? -6.254 5.280 11.133 1.00 23.15 63 ALA A CA 2
ATOM 2922 C C . ALA A 1 63 ? -5.728 4.151 12.016 1.00 20.22 63 ALA A C 2
ATOM 2923 O O . ALA A 1 63 ? -5.460 4.376 13.195 1.00 12.21 63 ALA A O 2
ATOM 2930 N N . SER A 1 64 ? -5.565 2.950 11.469 1.00 3.54 64 SER A N 2
ATOM 2931 C CA . SER A 1 64 ? -5.228 1.769 12.236 1.00 74.31 64 SER A CA 2
ATOM 2932 C C . SER A 1 64 ? -3.756 1.395 12.043 1.00 51.34 64 SER A C 2
ATOM 2933 O O . SER A 1 64 ? -3.034 2.094 11.317 1.00 14.24 64 SER A O 2
ATOM 2941 N N . ARG A 1 65 ? -3.256 0.334 12.699 1.00 35.50 65 ARG A N 2
ATOM 2942 C CA . ARG A 1 65 ? -2.082 -0.362 12.159 1.00 51.32 65 ARG A CA 2
ATOM 2943 C C . ARG A 1 65 ? -2.046 -1.881 12.434 1.00 62.21 65 ARG A C 2
ATOM 2944 O O . ARG A 1 65 ? -0.982 -2.402 12.775 1.00 73.33 65 ARG A O 2
ATOM 2965 N N . PRO A 1 66 ? -3.095 -2.671 12.137 1.00 1.51 66 PRO A N 2
ATOM 2966 C CA . PRO A 1 66 ? -3.027 -4.117 12.287 1.00 21.35 66 PRO A CA 2
ATOM 2967 C C . PRO A 1 66 ? -2.366 -4.759 11.063 1.00 22.11 66 PRO A C 2
ATOM 2968 O O . PRO A 1 66 ? -1.452 -5.578 11.204 1.00 0.10 66 PRO A O 2
ATOM 2979 N N . ALA A 1 67 ? -2.809 -4.390 9.860 1.00 23.20 67 ALA A N 2
ATOM 2980 C CA . ALA A 1 67 ? -2.313 -4.921 8.604 1.00 74.12 67 ALA A CA 2
ATOM 2981 C C . ALA A 1 67 ? -0.850 -4.567 8.386 1.00 72.52 67 ALA A C 2
ATOM 2982 O O . ALA A 1 67 ? -0.174 -5.291 7.673 1.00 43.14 67 ALA A O 2
ATOM 2989 N N . THR A 1 68 ? -0.330 -3.507 8.999 1.00 34.12 68 THR A N 2
ATOM 2990 C CA . THR A 1 68 ? 1.041 -3.045 8.848 1.00 60.31 68 THR A CA 2
ATOM 2991 C C . THR A 1 68 ? 2.060 -4.162 9.153 1.00 34.54 68 THR A C 2
ATOM 2992 O O . THR A 1 68 ? 3.075 -4.254 8.458 1.00 42.13 68 THR A O 2
ATOM 3003 N N . VAL A 1 69 ? 1.764 -5.071 10.092 1.00 61.14 69 VAL A N 2
ATOM 3004 C CA . VAL A 1 69 ? 2.588 -6.243 10.396 1.00 3.04 69 VAL A CA 2
ATOM 3005 C C . VAL A 1 69 ? 2.591 -7.193 9.195 1.00 54.22 69 VAL A C 2
ATOM 3006 O O . VAL A 1 69 ? 3.641 -7.639 8.721 1.00 42.21 69 VAL A O 2
ATOM 3019 N N . LYS A 1 70 ? 1.387 -7.513 8.720 1.00 11.22 70 LYS A N 2
ATOM 3020 C CA . LYS A 1 70 ? 1.103 -8.425 7.623 1.00 73.51 70 LYS A CA 2
ATOM 3021 C C . LYS A 1 70 ? 1.732 -7.911 6.328 1.00 53.01 70 LYS A C 2
ATOM 3022 O O . LYS A 1 70 ? 2.275 -8.679 5.533 1.00 11.43 70 LYS A O 2
ATOM 3041 N N . LEU A 1 71 ? 1.727 -6.589 6.172 1.00 4.22 71 LEU A N 2
ATOM 3042 C CA . LEU A 1 71 ? 2.345 -5.835 5.105 1.00 5.32 71 LEU A CA 2
ATOM 3043 C C . LEU A 1 71 ? 3.857 -6.033 5.151 1.00 74.34 71 LEU A C 2
ATOM 3044 O O . LEU A 1 71 ? 4.433 -6.409 4.137 1.00 33.30 71 LEU A O 2
ATOM 3060 N N . THR A 1 72 ? 4.502 -5.838 6.311 1.00 21.21 72 THR A N 2
ATOM 3061 C CA . THR A 1 72 ? 5.937 -6.059 6.474 1.00 43.53 72 THR A CA 2
ATOM 3062 C C . THR A 1 72 ? 6.327 -7.491 6.124 1.00 31.32 72 THR A C 2
ATOM 3063 O O . THR A 1 72 ? 7.452 -7.699 5.672 1.00 62.34 72 THR A O 2
ATOM 3074 N N . ARG A 1 73 ? 5.444 -8.486 6.270 1.00 44.02 73 ARG A N 2
ATOM 3075 C CA . ARG A 1 73 ? 5.798 -9.829 5.834 1.00 34.41 73 ARG A CA 2
ATOM 3076 C C . ARG A 1 73 ? 6.132 -9.872 4.343 1.00 20.32 73 ARG A C 2
ATOM 3077 O O . ARG A 1 73 ? 7.079 -10.569 3.987 1.00 52.32 73 ARG A O 2
ATOM 3098 N N . SER A 1 74 ? 5.438 -9.085 3.517 1.00 63.55 74 SER A N 2
ATOM 3099 C CA . SER A 1 74 ? 5.739 -8.892 2.102 1.00 13.33 74 SER A CA 2
ATOM 3100 C C . SER A 1 74 ? 6.883 -7.902 1.831 1.00 22.43 74 SER A C 2
ATOM 3101 O O . SER A 1 74 ? 7.159 -7.644 0.664 1.00 15.02 74 SER A O 2
ATOM 3109 N N . ILE A 1 75 ? 7.541 -7.296 2.825 1.00 41.23 75 ILE A N 2
ATOM 3110 C CA . ILE A 1 75 ? 8.663 -6.378 2.598 1.00 31.20 75 ILE A CA 2
ATOM 3111 C C . ILE A 1 75 ? 9.925 -7.098 3.113 1.00 15.24 75 ILE A C 2
ATOM 3112 O O . ILE A 1 75 ? 10.330 -6.870 4.256 1.00 23.11 75 ILE A O 2
ATOM 3128 N N . PRO A 1 76 ? 10.534 -8.002 2.329 1.00 74.24 76 PRO A N 2
ATOM 3129 C CA . PRO A 1 76 ? 11.767 -8.697 2.685 1.00 51.32 76 PRO A CA 2
ATOM 3130 C C . PRO A 1 76 ? 12.956 -7.723 2.699 1.00 24.32 76 PRO A C 2
ATOM 3131 O O . PRO A 1 76 ? 12.836 -6.578 2.257 1.00 43.03 76 PRO A O 2
ATOM 3142 N N . ALA A 1 77 ? 14.117 -8.176 3.181 1.00 40.12 77 ALA A N 2
ATOM 3143 C CA . ALA A 1 77 ? 15.339 -7.383 3.300 1.00 12.22 77 ALA A CA 2
ATOM 3144 C C . ALA A 1 77 ? 15.729 -6.667 1.987 1.00 51.44 77 ALA A C 2
ATOM 3145 O O . ALA A 1 77 ? 16.012 -5.467 2.031 1.00 4.43 77 ALA A O 2
ATOM 3152 N N . PRO A 1 78 ? 15.705 -7.315 0.804 1.00 14.21 78 PRO A N 2
ATOM 3153 C CA . PRO A 1 78 ? 15.978 -6.643 -0.468 1.00 53.53 78 PRO A CA 2
ATOM 3154 C C . PRO A 1 78 ? 14.976 -5.538 -0.857 1.00 33.13 78 PRO A C 2
ATOM 3155 O O . PRO A 1 78 ? 15.246 -4.818 -1.815 1.00 71.44 78 PRO A O 2
ATOM 3166 N N . TYR A 1 79 ? 13.854 -5.349 -0.150 1.00 12.41 79 TYR A N 2
ATOM 3167 C CA . TYR A 1 79 ? 12.776 -4.426 -0.533 1.00 33.52 79 TYR A CA 2
ATOM 3168 C C . TYR A 1 79 ? 12.497 -3.342 0.520 1.00 34.53 79 TYR A C 2
ATOM 3169 O O . TYR A 1 79 ? 11.504 -2.610 0.449 1.00 14.20 79 TYR A O 2
ATOM 3187 N N . LYS A 1 80 ? 13.381 -3.207 1.508 1.00 13.42 80 LYS A N 2
ATOM 3188 C CA . LYS A 1 80 ? 13.177 -2.257 2.611 1.00 42.25 80 LYS A CA 2
ATOM 3189 C C . LYS A 1 80 ? 13.405 -0.798 2.233 1.00 12.40 80 LYS A C 2
ATOM 3190 O O . LYS A 1 80 ? 12.858 0.068 2.907 1.00 5.04 80 LYS A O 2
ATOM 3209 N N . GLN A 1 81 ? 14.219 -0.504 1.222 1.00 0.23 81 GLN A N 2
ATOM 3210 C CA . GLN A 1 81 ? 14.784 0.826 0.992 1.00 21.52 81 GLN A CA 2
ATOM 3211 C C . GLN A 1 81 ? 14.360 1.413 -0.353 1.00 52.54 81 GLN A C 2
ATOM 3212 O O . GLN A 1 81 ? 14.882 2.461 -0.756 1.00 51.02 81 GLN A O 2
ATOM 3226 N N . LEU A 1 82 ? 13.436 0.737 -1.047 1.00 12.23 82 LEU A N 2
ATOM 3227 C CA . LEU A 1 82 ? 13.106 0.976 -2.447 1.00 41.44 82 LEU A CA 2
ATOM 3228 C C . LEU A 1 82 ? 12.687 2.409 -2.728 1.00 31.14 82 LEU A C 2
ATOM 3229 O O . LEU A 1 82 ? 12.917 2.893 -3.830 1.00 14.51 82 LEU A O 2
ATOM 3245 N N . LEU A 1 83 ? 12.115 3.108 -1.744 1.00 14.33 83 LEU A N 2
ATOM 3246 C CA . LEU A 1 83 ? 11.814 4.513 -1.860 1.00 14.24 83 LEU A CA 2
ATOM 3247 C C . LEU A 1 83 ? 13.007 5.312 -2.374 1.00 62.31 83 LEU A C 2
ATOM 3248 O O . LEU A 1 83 ? 12.784 6.172 -3.219 1.00 40.04 83 LEU A O 2
ATOM 3264 N N . LYS A 1 84 ? 14.240 5.043 -1.925 1.00 3.32 84 LYS A N 2
ATOM 3265 C CA . LYS A 1 84 ? 15.409 5.816 -2.350 1.00 73.35 84 LYS A CA 2
ATOM 3266 C C . LYS A 1 84 ? 16.099 5.130 -3.511 1.00 41.31 84 LYS A C 2
ATOM 3267 O O . LYS A 1 84 ? 16.451 5.802 -4.479 1.00 33.20 84 LYS A O 2
ATOM 3286 N N . GLU A 1 85 ? 16.298 3.819 -3.397 1.00 73.25 85 GLU A N 2
ATOM 3287 C CA . GLU A 1 85 ? 16.953 3.004 -4.412 1.00 42.31 85 GLU A CA 2
ATOM 3288 C C . GLU A 1 85 ? 16.291 3.244 -5.771 1.00 21.40 85 GLU A C 2
ATOM 3289 O O . GLU A 1 85 ? 16.951 3.655 -6.722 1.00 60.41 85 GLU A O 2
ATOM 3301 N N . GLU A 1 86 ? 14.977 3.050 -5.854 1.00 40.35 86 GLU A N 2
ATOM 3302 C CA . GLU A 1 86 ? 14.278 3.029 -7.130 1.00 13.20 86 GLU A CA 2
ATOM 3303 C C . GLU A 1 86 ? 13.838 4.441 -7.527 1.00 71.41 86 GLU A C 2
ATOM 3304 O O . GLU A 1 86 ? 14.046 4.842 -8.678 1.00 33.34 86 GLU A O 2
ATOM 3316 N N . LEU A 1 87 ? 13.232 5.187 -6.586 1.00 41.01 87 LEU A N 2
ATOM 3317 C CA . LEU A 1 87 ? 12.576 6.466 -6.880 1.00 40.25 87 LEU A CA 2
ATOM 3318 C C . LEU A 1 87 ? 13.421 7.674 -6.479 1.00 75.44 87 LEU A C 2
ATOM 3319 O O . LEU A 1 87 ? 13.480 8.636 -7.239 1.00 1.23 87 LEU A O 2
ATOM 3335 N N . GLY A 1 88 ? 13.979 7.674 -5.263 1.00 42.03 88 GLY A N 2
ATOM 3336 C CA . GLY A 1 88 ? 14.695 8.800 -4.661 1.00 0.53 88 GLY A CA 2
ATOM 3337 C C . GLY A 1 88 ? 13.983 9.462 -3.467 1.00 42.01 88 GLY A C 2
ATOM 3338 O O . GLY A 1 88 ? 14.426 10.525 -3.026 1.00 0.01 88 GLY A O 2
ATOM 3342 N N . PHE A 1 89 ? 12.872 8.919 -2.958 1.00 44.01 89 PHE A N 2
ATOM 3343 C CA . PHE A 1 89 ? 12.264 9.334 -1.689 1.00 5.33 89 PHE A CA 2
ATOM 3344 C C . PHE A 1 89 ? 13.097 8.818 -0.511 1.00 62.32 89 PHE A C 2
ATOM 3345 O O . PHE A 1 89 ? 13.948 7.958 -0.688 1.00 54.33 89 PHE A O 2
ATOM 3362 N N . ALA A 1 90 ? 12.832 9.283 0.713 1.00 61.44 90 ALA A N 2
ATOM 3363 C CA . ALA A 1 90 ? 13.335 8.652 1.931 1.00 73.51 90 ALA A CA 2
ATOM 3364 C C . ALA A 1 90 ? 12.302 8.820 3.044 1.00 42.01 90 ALA A C 2
ATOM 3365 O O . ALA A 1 90 ? 11.729 7.833 3.514 1.00 64.41 90 ALA A O 2
ATOM 3372 N N . GLY A 1 91 ? 12.022 10.061 3.440 1.00 4.02 91 GLY A N 2
ATOM 3373 C CA . GLY A 1 91 ? 11.011 10.408 4.422 1.00 74.43 91 GLY A CA 2
ATOM 3374 C C . GLY A 1 91 ? 10.691 11.893 4.316 1.00 14.41 91 GLY A C 2
ATOM 3375 O O . GLY A 1 91 ? 11.387 12.629 3.616 1.00 12.40 91 GLY A O 2
ATOM 3379 N N . TYR A 1 92 ? 9.617 12.322 4.980 1.00 64.13 92 TYR A N 2
ATOM 3380 C CA . TYR A 1 92 ? 9.206 13.722 5.014 1.00 13.45 92 TYR A CA 2
ATOM 3381 C C . TYR A 1 92 ? 10.052 14.537 5.992 1.00 41.31 92 TYR A C 2
ATOM 3382 O O . TYR A 1 92 ? 10.439 14.037 7.054 1.00 44.44 92 TYR A O 2
ATOM 3400 N N . SER A 1 93 ? 10.270 15.811 5.662 1.00 22.10 93 SER A N 2
ATOM 3401 C CA . SER A 1 93 ? 10.823 16.809 6.569 1.00 53.04 93 SER A CA 2
ATOM 3402 C C . SER A 1 93 ? 9.880 17.146 7.718 1.00 24.13 93 SER A C 2
ATOM 3403 O O . SER A 1 93 ? 8.700 16.820 7.734 1.00 51.31 93 SER A O 2
ATOM 3411 N N . ILE A 1 94 ? 10.420 17.895 8.671 1.00 42.12 94 ILE A N 2
ATOM 3412 C CA . ILE A 1 94 ? 9.731 18.209 9.922 1.00 14.04 94 ILE A CA 2
ATOM 3413 C C . ILE A 1 94 ? 8.494 19.072 9.686 1.00 23.34 94 ILE A C 2
ATOM 3414 O O . ILE A 1 94 ? 7.437 18.827 10.264 1.00 22.34 94 ILE A O 2
ATOM 3430 N N . ASN A 1 95 ? 8.621 20.074 8.820 1.00 3.15 95 ASN A N 2
ATOM 3431 C CA . ASN A 1 95 ? 7.533 20.991 8.495 1.00 0.24 95 ASN A CA 2
ATOM 3432 C C . ASN A 1 95 ? 6.410 20.296 7.716 1.00 21.45 95 ASN A C 2
ATOM 3433 O O . ASN A 1 95 ? 5.337 20.872 7.532 1.00 24.30 95 ASN A O 2
ATOM 3444 N N . GLU A 1 96 ? 6.630 19.057 7.278 1.00 13.31 96 GLU A N 2
ATOM 3445 C CA . GLU A 1 96 ? 5.704 18.247 6.500 1.00 22.35 96 GLU A CA 2
ATOM 3446 C C . GLU A 1 96 ? 5.346 16.938 7.228 1.00 74.45 96 GLU A C 2
ATOM 3447 O O . GLU A 1 96 ? 4.542 16.150 6.728 1.00 61.44 96 GLU A O 2
ATOM 3459 N N . LEU A 1 97 ? 5.913 16.682 8.412 1.00 65.44 97 LEU A N 2
ATOM 3460 C CA . LEU A 1 97 ? 5.702 15.467 9.168 1.00 24.40 97 LEU A CA 2
ATOM 3461 C C . LEU A 1 97 ? 4.338 15.542 9.838 1.00 11.33 97 LEU A C 2
ATOM 3462 O O . LEU A 1 97 ? 4.149 16.293 10.794 1.00 15.15 97 LEU A O 2
ATOM 3478 N N . VAL A 1 98 ? 3.393 14.741 9.354 1.00 0.44 98 VAL A N 2
ATOM 3479 C CA . VAL A 1 98 ? 2.061 14.597 9.932 1.00 71.33 98 VAL A CA 2
ATOM 3480 C C . VAL A 1 98 ? 1.728 13.107 10.036 1.00 43.14 98 VAL A C 2
ATOM 3481 O O . VAL A 1 98 ? 2.342 12.286 9.332 1.00 62.43 98 VAL A O 2
ATOM 3494 N N . PRO A 1 99 ? 0.711 12.721 10.828 1.00 1.02 99 PRO A N 2
ATOM 3495 C CA . PRO A 1 99 ? 0.188 11.362 10.807 1.00 3.14 99 PRO A CA 2
ATOM 3496 C C . PRO A 1 99 ? -0.252 10.976 9.393 1.00 34.12 99 PRO A C 2
ATOM 3497 O O . PRO A 1 99 ? 0.030 9.869 8.944 1.00 32.41 99 PRO A O 2
ATOM 3508 N N . ARG A 1 100 ? -0.857 11.915 8.653 1.00 43.43 100 ARG A N 2
ATOM 3509 C CA . ARG A 1 100 ? -1.418 11.671 7.320 1.00 71.43 100 ARG A CA 2
ATOM 3510 C C . ARG A 1 100 ? -0.345 11.476 6.237 1.00 22.53 100 ARG A C 2
ATOM 3511 O O . ARG A 1 100 ? -0.665 11.288 5.072 1.00 4.03 100 ARG A O 2
ATOM 3532 N N . LYS A 1 101 ? 0.945 11.567 6.563 1.00 23.21 101 LYS A N 2
ATOM 3533 C CA . LYS A 1 101 ? 2.051 11.424 5.614 1.00 44.33 101 LYS A CA 2
ATOM 3534 C C . LYS A 1 101 ? 2.936 10.272 6.058 1.00 24.11 101 LYS A C 2
ATOM 3535 O O . LYS A 1 101 ? 3.258 9.415 5.241 1.00 74.33 101 LYS A O 2
ATOM 3554 N N . THR A 1 102 ? 3.240 10.174 7.353 1.00 25.53 102 THR A N 2
ATOM 3555 C CA . THR A 1 102 ? 3.941 9.011 7.896 1.00 62.21 102 THR A CA 2
ATOM 3556 C C . THR A 1 102 ? 3.189 7.707 7.585 1.00 4.42 102 THR A C 2
ATOM 3557 O O . THR A 1 102 ? 3.782 6.735 7.116 1.00 62.24 102 THR A O 2
ATOM 3568 N N . ARG A 1 103 ? 1.863 7.688 7.782 1.00 5.03 103 ARG A N 2
ATOM 3569 C CA . ARG A 1 103 ? 1.040 6.527 7.444 1.00 71.42 103 ARG A CA 2
ATOM 3570 C C . ARG A 1 103 ? 1.006 6.250 5.944 1.00 45.14 103 ARG A C 2
ATOM 3571 O O . ARG A 1 103 ? 0.780 5.101 5.563 1.00 4.33 103 ARG A O 2
ATOM 3592 N N . ARG A 1 104 ? 1.171 7.262 5.081 1.00 41.14 104 ARG A N 2
ATOM 3593 C CA . ARG A 1 104 ? 1.221 7.041 3.635 1.00 4.33 104 ARG A CA 2
ATOM 3594 C C . ARG A 1 104 ? 2.482 6.229 3.345 1.00 43.34 104 ARG A C 2
ATOM 3595 O O . ARG A 1 104 ? 2.369 5.126 2.823 1.00 1.20 104 ARG A O 2
ATOM 3616 N N . ALA A 1 105 ? 3.662 6.705 3.759 1.00 55.22 105 ALA A N 2
ATOM 3617 C CA . ALA A 1 105 ? 4.953 6.117 3.394 1.00 33.14 105 ALA A CA 2
ATOM 3618 C C . ALA A 1 105 ? 5.020 4.604 3.640 1.00 32.32 105 ALA A C 2
ATOM 3619 O O . ALA A 1 105 ? 5.540 3.869 2.796 1.00 12.00 105 ALA A O 2
ATOM 3626 N N . THR A 1 106 ? 4.468 4.138 4.764 1.00 15.00 106 THR A N 2
ATOM 3627 C CA . THR A 1 106 ? 4.342 2.725 5.106 1.00 23.25 106 THR A CA 2
ATOM 3628 C C . THR A 1 106 ? 3.721 1.915 3.963 1.00 51.01 106 THR A C 2
ATOM 3629 O O . THR A 1 106 ? 4.244 0.860 3.588 1.00 24.20 106 THR A O 2
ATOM 3640 N N . MET A 1 107 ? 2.578 2.385 3.459 1.00 35.24 107 MET A N 2
ATOM 3641 C CA . MET A 1 107 ? 1.767 1.691 2.480 1.00 51.12 107 MET A CA 2
ATOM 3642 C C . MET A 1 107 ? 2.395 1.854 1.086 1.00 3.32 107 MET A C 2
ATOM 3643 O O . MET A 1 107 ? 2.372 0.924 0.282 1.00 1.31 107 MET A O 2
ATOM 3657 N N . THR A 1 108 ? 3.044 2.996 0.827 1.00 54.45 108 THR A N 2
ATOM 3658 C CA . THR A 1 108 ? 3.757 3.277 -0.410 1.00 43.11 108 THR A CA 2
ATOM 3659 C C . THR A 1 108 ? 4.909 2.289 -0.620 1.00 22.30 108 THR A C 2
ATOM 3660 O O . THR A 1 108 ? 5.048 1.721 -1.702 1.00 11.41 108 THR A O 2
ATOM 3671 N N . ASN A 1 109 ? 5.746 2.054 0.400 1.00 12.50 109 ASN A N 2
ATOM 3672 C CA . ASN A 1 109 ? 6.936 1.206 0.263 1.00 14.40 109 ASN A CA 2
ATOM 3673 C C . ASN A 1 109 ? 6.532 -0.195 -0.213 1.00 53.42 109 ASN A C 2
ATOM 3674 O O . ASN A 1 109 ? 7.198 -0.798 -1.050 1.00 22.43 109 ASN A O 2
ATOM 3685 N N . TRP A 1 110 ? 5.428 -0.722 0.318 1.00 34.42 110 TRP A N 2
ATOM 3686 C CA . TRP A 1 110 ? 4.903 -2.036 -0.038 1.00 0.24 110 TRP A CA 2
ATOM 3687 C C . TRP A 1 110 ? 4.322 -2.065 -1.456 1.00 53.33 110 TRP A C 2
ATOM 3688 O O . TRP A 1 110 ? 4.371 -3.117 -2.098 1.00 51.41 110 TRP A O 2
ATOM 3709 N N . LEU A 1 111 ? 3.804 -0.940 -1.968 1.00 54.33 111 LEU A N 2
ATOM 3710 C CA . LEU A 1 111 ? 3.112 -0.930 -3.266 1.00 33.34 111 LEU A CA 2
ATOM 3711 C C . LEU A 1 111 ? 4.155 -1.161 -4.356 1.00 13.24 111 LEU A C 2
ATOM 3712 O O . LEU A 1 111 ? 3.933 -1.850 -5.348 1.00 4.20 111 LEU A O 2
ATOM 3728 N N . LEU A 1 112 ? 5.328 -0.586 -4.124 1.00 60.33 112 LEU A N 2
ATOM 3729 C CA . LEU A 1 112 ? 6.404 -0.494 -5.084 1.00 12.04 112 LEU A CA 2
ATOM 3730 C C . LEU A 1 112 ? 7.310 -1.724 -4.973 1.00 41.35 112 LEU A C 2
ATOM 3731 O O . LEU A 1 112 ? 7.835 -2.176 -5.980 1.00 12.43 112 LEU A O 2
ATOM 3747 N N . ALA A 1 113 ? 7.401 -2.359 -3.798 1.00 52.41 113 ALA A N 2
ATOM 3748 C CA . ALA A 1 113 ? 7.915 -3.720 -3.676 1.00 2.10 113 ALA A CA 2
ATOM 3749 C C . ALA A 1 113 ? 7.013 -4.696 -4.431 1.00 5.03 113 ALA A C 2
ATOM 3750 O O . ALA A 1 113 ? 7.549 -5.564 -5.104 1.00 72.32 113 ALA A O 2
ATOM 3757 N N . TYR A 1 114 ? 5.680 -4.586 -4.374 1.00 24.24 114 TYR A N 2
ATOM 3758 C CA . TYR A 1 114 ? 4.809 -5.611 -4.956 1.00 5.50 114 TYR A CA 2
ATOM 3759 C C . TYR A 1 114 ? 5.101 -5.835 -6.438 1.00 64.13 114 TYR A C 2
ATOM 3760 O O . TYR A 1 114 ? 5.179 -6.984 -6.878 1.00 0.12 114 TYR A O 2
ATOM 3778 N N . ARG A 1 115 ? 5.308 -4.762 -7.214 1.00 1.42 115 ARG A N 2
ATOM 3779 C CA . ARG A 1 115 ? 5.619 -4.934 -8.627 1.00 3.53 115 ARG A CA 2
ATOM 3780 C C . ARG A 1 115 ? 6.916 -5.712 -8.824 1.00 33.40 115 ARG A C 2
ATOM 3781 O O . ARG A 1 115 ? 7.000 -6.505 -9.759 1.00 62.44 115 ARG A O 2
ATOM 3802 N N . ARG A 1 116 ? 7.925 -5.527 -7.968 1.00 72.25 116 ARG A N 2
ATOM 3803 C CA . ARG A 1 116 ? 9.210 -6.229 -8.048 1.00 41.04 116 ARG A CA 2
ATOM 3804 C C . ARG A 1 116 ? 8.991 -7.749 -8.015 1.00 11.21 116 ARG A C 2
ATOM 3805 O O . ARG A 1 116 ? 9.703 -8.495 -8.683 1.00 12.14 116 ARG A O 2
ATOM 3826 N N . SER A 1 117 ? 7.950 -8.203 -7.319 1.00 71.33 117 SER A N 2
ATOM 3827 C CA . SER A 1 117 ? 7.590 -9.611 -7.221 1.00 73.33 117 SER A CA 2
ATOM 3828 C C . SER A 1 117 ? 6.952 -10.138 -8.516 1.00 71.42 117 SER A C 2
ATOM 3829 O O . SER A 1 117 ? 6.997 -11.341 -8.761 1.00 11.42 117 SER A O 2
ATOM 3837 N N . GLN A 1 118 ? 6.310 -9.296 -9.334 1.00 3.23 118 GLN A N 2
ATOM 3838 C CA . GLN A 1 118 ? 5.811 -9.719 -10.647 1.00 5.11 118 GLN A CA 2
ATOM 3839 C C . GLN A 1 118 ? 6.956 -9.778 -11.657 1.00 64.42 118 GLN A C 2
ATOM 3840 O O . GLN A 1 118 ? 6.900 -10.520 -12.635 1.00 72.23 118 GLN A O 2
ATOM 3854 N N . GLN A 1 119 ? 8.004 -8.992 -11.418 1.00 23.15 119 GLN A N 2
ATOM 3855 C CA . GLN A 1 119 ? 9.216 -8.928 -12.219 1.00 44.04 119 GLN A CA 2
ATOM 3856 C C . GLN A 1 119 ? 10.207 -10.000 -11.752 1.00 12.35 119 GLN A C 2
ATOM 3857 O O . GLN A 1 119 ? 11.401 -9.918 -12.036 1.00 34.14 119 GLN A O 2
ATOM 3871 N N . ASP A 1 120 ? 9.710 -11.001 -11.026 1.00 12.11 120 ASP A N 2
ATOM 3872 C CA . ASP A 1 120 ? 10.416 -12.213 -10.658 1.00 32.32 120 ASP A CA 2
ATOM 3873 C C . ASP A 1 120 ? 10.970 -12.882 -11.900 1.00 20.10 120 ASP A C 2
ATOM 3874 O O . ASP A 1 120 ? 12.146 -13.287 -11.883 1.00 42.01 120 ASP A O 2
ATOM 3883 N N . MET A 1 1 ? -4.621 -11.637 -7.694 1.00 74.43 1 MET A N 3
ATOM 3884 C CA . MET A 1 1 ? -4.685 -10.384 -8.464 1.00 45.24 1 MET A CA 3
ATOM 3885 C C . MET A 1 1 ? -3.275 -9.925 -8.820 1.00 41.01 1 MET A C 3
ATOM 3886 O O . MET A 1 1 ? -2.393 -9.964 -7.960 1.00 51.41 1 MET A O 3
ATOM 3900 N N . GLY A 1 2 ? -3.074 -9.436 -10.048 1.00 11.22 2 GLY A N 3
ATOM 3901 C CA . GLY A 1 2 ? -1.805 -8.956 -10.566 1.00 35.53 2 GLY A CA 3
ATOM 3902 C C . GLY A 1 2 ? -2.054 -7.761 -11.473 1.00 41.21 2 GLY A C 3
ATOM 3903 O O . GLY A 1 2 ? -2.253 -7.918 -12.677 1.00 0.41 2 GLY A O 3
ATOM 3907 N N . ILE A 1 3 ? -2.092 -6.572 -10.881 1.00 45.33 3 ILE A N 3
ATOM 3908 C CA . ILE A 1 3 ? -2.214 -5.293 -11.582 1.00 14.24 3 ILE A CA 3
ATOM 3909 C C . ILE A 1 3 ? -0.801 -4.842 -11.993 1.00 11.41 3 ILE A C 3
ATOM 3910 O O . ILE A 1 3 ? 0.186 -5.277 -11.398 1.00 32.40 3 ILE A O 3
ATOM 3926 N N . THR A 1 4 ? -0.687 -3.968 -12.991 1.00 63.41 4 THR A N 3
ATOM 3927 C CA . THR A 1 4 ? 0.553 -3.274 -13.330 1.00 52.43 4 THR A CA 3
ATOM 3928 C C . THR A 1 4 ? 0.756 -2.133 -12.328 1.00 44.24 4 THR A C 3
ATOM 3929 O O . THR A 1 4 ? -0.211 -1.446 -11.996 1.00 54.51 4 THR A O 3
ATOM 3940 N N . ILE A 1 5 ? 1.996 -1.841 -11.924 1.00 42.20 5 ILE A N 3
ATOM 3941 C CA . ILE A 1 5 ? 2.318 -0.617 -11.197 1.00 10.01 5 ILE A CA 3
ATOM 3942 C C . ILE A 1 5 ? 3.157 0.307 -12.075 1.00 64.45 5 ILE A C 3
ATOM 3943 O O . ILE A 1 5 ? 3.948 -0.156 -12.902 1.00 52.51 5 ILE A O 3
ATOM 3959 N N . THR A 1 6 ? 3.013 1.608 -11.852 1.00 0.32 6 THR A N 3
ATOM 3960 C CA . THR A 1 6 ? 3.823 2.682 -12.397 1.00 42.35 6 THR A CA 3
ATOM 3961 C C . THR A 1 6 ? 4.409 3.450 -11.222 1.00 5.20 6 THR A C 3
ATOM 3962 O O . THR A 1 6 ? 3.685 3.775 -10.281 1.00 30.33 6 THR A O 3
ATOM 3973 N N . ASP A 1 7 ? 5.722 3.703 -11.235 1.00 43.32 7 ASP A N 3
ATOM 3974 C CA . ASP A 1 7 ? 6.373 4.395 -10.117 1.00 51.54 7 ASP A CA 3
ATOM 3975 C C . ASP A 1 7 ? 5.871 5.846 -10.030 1.00 61.31 7 ASP A C 3
ATOM 3976 O O . ASP A 1 7 ? 5.910 6.437 -8.951 1.00 12.44 7 ASP A O 3
ATOM 3985 N N . GLU A 1 8 ? 5.325 6.410 -11.118 1.00 52.44 8 GLU A N 3
ATOM 3986 C CA . GLU A 1 8 ? 4.679 7.725 -11.105 1.00 13.01 8 GLU A CA 3
ATOM 3987 C C . GLU A 1 8 ? 3.501 7.756 -10.120 1.00 62.21 8 GLU A C 3
ATOM 3988 O O . GLU A 1 8 ? 3.344 8.709 -9.355 1.00 3.22 8 GLU A O 3
ATOM 4000 N N . LEU A 1 9 ? 2.714 6.678 -10.090 1.00 3.23 9 LEU A N 3
ATOM 4001 C CA . LEU A 1 9 ? 1.542 6.526 -9.235 1.00 44.41 9 LEU A CA 3
ATOM 4002 C C . LEU A 1 9 ? 1.935 6.268 -7.780 1.00 12.34 9 LEU A C 3
ATOM 4003 O O . LEU A 1 9 ? 1.093 6.346 -6.884 1.00 40.33 9 LEU A O 3
ATOM 4019 N N . LEU A 1 10 ? 3.192 5.908 -7.524 1.00 62.53 10 LEU A N 3
ATOM 4020 C CA . LEU A 1 10 ? 3.726 5.754 -6.179 1.00 71.33 10 LEU A CA 3
ATOM 4021 C C . LEU A 1 10 ? 4.151 7.116 -5.645 1.00 22.51 10 LEU A C 3
ATOM 4022 O O . LEU A 1 10 ? 3.840 7.454 -4.501 1.00 0.01 10 LEU A O 3
ATOM 4038 N N . TRP A 1 11 ? 4.829 7.917 -6.471 1.00 34.22 11 TRP A N 3
ATOM 4039 C CA . TRP A 1 11 ? 5.213 9.278 -6.115 1.00 22.50 11 TRP A CA 3
ATOM 4040 C C . TRP A 1 11 ? 3.999 10.173 -5.830 1.00 31.14 11 TRP A C 3
ATOM 4041 O O . TRP A 1 11 ? 4.105 11.106 -5.030 1.00 22.43 11 TRP A O 3
ATOM 4062 N N . ALA A 1 12 ? 2.831 9.874 -6.404 1.00 11.25 12 ALA A N 3
ATOM 4063 C CA . ALA A 1 12 ? 1.621 10.667 -6.214 1.00 61.52 12 ALA A CA 3
ATOM 4064 C C . ALA A 1 12 ? 1.200 10.751 -4.735 1.00 61.21 12 ALA A C 3
ATOM 4065 O O . ALA A 1 12 ? 0.658 11.771 -4.304 1.00 25.42 12 ALA A O 3
ATOM 4072 N N . ILE A 1 13 ? 1.461 9.712 -3.936 1.00 31.22 13 ILE A N 3
ATOM 4073 C CA . ILE A 1 13 ? 1.186 9.699 -2.501 1.00 14.14 13 ILE A CA 3
ATOM 4074 C C . ILE A 1 13 ? 2.174 10.639 -1.799 1.00 4.34 13 ILE A C 3
ATOM 4075 O O . ILE A 1 13 ? 1.806 11.401 -0.902 1.00 1.30 13 ILE A O 3
ATOM 4091 N N . LEU A 1 14 ? 3.455 10.514 -2.155 1.00 0.30 14 LEU A N 3
ATOM 4092 C CA . LEU A 1 14 ? 4.582 11.199 -1.563 1.00 21.14 14 LEU A CA 3
ATOM 4093 C C . LEU A 1 14 ? 4.473 12.699 -1.712 1.00 70.32 14 LEU A C 3
ATOM 4094 O O . LEU A 1 14 ? 4.661 13.390 -0.716 1.00 21.54 14 LEU A O 3
ATOM 4110 N N . LYS A 1 15 ? 4.206 13.193 -2.922 1.00 43.31 15 LYS A N 3
ATOM 4111 C CA . LYS A 1 15 ? 4.145 14.624 -3.191 1.00 10.21 15 LYS A CA 3
ATOM 4112 C C . LYS A 1 15 ? 3.019 15.244 -2.366 1.00 20.11 15 LYS A C 3
ATOM 4113 O O . LYS A 1 15 ? 3.257 15.777 -1.280 1.00 44.43 15 LYS A O 3
ATOM 4132 N N . ASP A 1 16 ? 1.785 15.183 -2.868 1.00 3.44 16 ASP A N 3
ATOM 4133 C CA . ASP A 1 16 ? 0.634 15.782 -2.192 1.00 31.31 16 ASP A CA 3
ATOM 4134 C C . ASP A 1 16 ? -0.698 15.363 -2.827 1.00 53.14 16 ASP A C 3
ATOM 4135 O O . ASP A 1 16 ? -1.743 15.905 -2.471 1.00 2.23 16 ASP A O 3
ATOM 4144 N N . GLU A 1 17 ? -0.672 14.473 -3.825 1.00 64.41 17 GLU A N 3
ATOM 4145 C CA . GLU A 1 17 ? -1.699 14.337 -4.836 1.00 50.42 17 GLU A CA 3
ATOM 4146 C C . GLU A 1 17 ? -2.740 13.308 -4.423 1.00 23.32 17 GLU A C 3
ATOM 4147 O O . GLU A 1 17 ? -3.918 13.654 -4.298 1.00 13.24 17 GLU A O 3
ATOM 4159 N N . LEU A 1 18 ? -2.323 12.056 -4.199 1.00 34.34 18 LEU A N 3
ATOM 4160 C CA . LEU A 1 18 ? -3.289 11.088 -3.713 1.00 74.14 18 LEU A CA 3
ATOM 4161 C C . LEU A 1 18 ? -3.676 11.488 -2.332 1.00 25.42 18 LEU A C 3
ATOM 4162 O O . LEU A 1 18 ? -2.876 11.963 -1.516 1.00 24.01 18 LEU A O 3
ATOM 4178 N N . SER A 1 19 ? -4.921 11.165 -2.078 1.00 15.04 19 SER A N 3
ATOM 4179 C CA . SER A 1 19 ? -5.563 11.629 -0.880 1.00 45.12 19 SER A CA 3
ATOM 4180 C C . SER A 1 19 ? -5.380 10.591 0.220 1.00 13.21 19 SER A C 3
ATOM 4181 O O . SER A 1 19 ? -4.756 9.552 0.020 1.00 62.31 19 SER A O 3
ATOM 4189 N N . ASP A 1 20 ? -5.896 10.888 1.406 1.00 50.04 20 ASP A N 3
ATOM 4190 C CA . ASP A 1 20 ? -5.798 10.004 2.563 1.00 13.33 20 ASP A CA 3
ATOM 4191 C C . ASP A 1 20 ? -6.555 8.701 2.305 1.00 72.13 20 ASP A C 3
ATOM 4192 O O . ASP A 1 20 ? -5.943 7.637 2.267 1.00 31.22 20 ASP A O 3
ATOM 4201 N N . ALA A 1 21 ? -7.866 8.764 2.072 1.00 33.42 21 ALA A N 3
ATOM 4202 C CA . ALA A 1 21 ? -8.651 7.593 1.693 1.00 71.44 21 ALA A CA 3
ATOM 4203 C C . ALA A 1 21 ? -8.205 7.032 0.340 1.00 23.40 21 ALA A C 3
ATOM 4204 O O . ALA A 1 21 ? -8.165 5.815 0.153 1.00 23.21 21 ALA A O 3
ATOM 4211 N N . GLU A 1 22 ? -7.910 7.911 -0.616 1.00 11.45 22 GLU A N 3
ATOM 4212 C CA . GLU A 1 22 ? -7.666 7.520 -1.996 1.00 53.35 22 GLU A CA 3
ATOM 4213 C C . GLU A 1 22 ? -6.359 6.740 -2.118 1.00 11.54 22 GLU A C 3
ATOM 4214 O O . GLU A 1 22 ? -6.327 5.725 -2.807 1.00 40.40 22 GLU A O 3
ATOM 4226 N N . ALA A 1 23 ? -5.293 7.146 -1.414 1.00 32.25 23 ALA A N 3
ATOM 4227 C CA . ALA A 1 23 ? -4.014 6.446 -1.498 1.00 11.23 23 ALA A CA 3
ATOM 4228 C C . ALA A 1 23 ? -4.190 4.972 -1.083 1.00 4.14 23 ALA A C 3
ATOM 4229 O O . ALA A 1 23 ? -3.484 4.097 -1.592 1.00 52.21 23 ALA A O 3
ATOM 4236 N N . ASN A 1 24 ? -5.118 4.713 -0.146 1.00 51.41 24 ASN A N 3
ATOM 4237 C CA . ASN A 1 24 ? -5.439 3.389 0.376 1.00 40.22 24 ASN A CA 3
ATOM 4238 C C . ASN A 1 24 ? -6.081 2.530 -0.712 1.00 70.35 24 ASN A C 3
ATOM 4239 O O . ASN A 1 24 ? -5.754 1.352 -0.814 1.00 63.22 24 ASN A O 3
ATOM 4250 N N . ALA A 1 25 ? -6.966 3.103 -1.536 1.00 11.33 25 ALA A N 3
ATOM 4251 C CA . ALA A 1 25 ? -7.693 2.373 -2.572 1.00 35.21 25 ALA A CA 3
ATOM 4252 C C . ALA A 1 25 ? -6.746 1.605 -3.486 1.00 53.45 25 ALA A C 3
ATOM 4253 O O . ALA A 1 25 ? -6.994 0.440 -3.782 1.00 71.55 25 ALA A O 3
ATOM 4260 N N . LEU A 1 26 ? -5.665 2.242 -3.945 1.00 40.41 26 LEU A N 3
ATOM 4261 C CA . LEU A 1 26 ? -4.752 1.647 -4.916 1.00 10.13 26 LEU A CA 3
ATOM 4262 C C . LEU A 1 26 ? -3.980 0.454 -4.344 1.00 52.04 26 LEU A C 3
ATOM 4263 O O . LEU A 1 26 ? -3.503 -0.394 -5.100 1.00 10.53 26 LEU A O 3
ATOM 4279 N N . VAL A 1 27 ? -3.866 0.363 -3.022 1.00 0.11 27 VAL A N 3
ATOM 4280 C CA . VAL A 1 27 ? -3.364 -0.816 -2.323 1.00 63.20 27 VAL A CA 3
ATOM 4281 C C . VAL A 1 27 ? -4.438 -1.906 -2.339 1.00 4.44 27 VAL A C 3
ATOM 4282 O O . VAL A 1 27 ? -4.147 -3.038 -2.725 1.00 74.04 27 VAL A O 3
ATOM 4295 N N . TRP A 1 28 ? -5.670 -1.569 -1.946 1.00 51.41 28 TRP A N 3
ATOM 4296 C CA . TRP A 1 28 ? -6.788 -2.502 -1.870 1.00 41.13 28 TRP A CA 3
ATOM 4297 C C . TRP A 1 28 ? -6.980 -3.223 -3.212 1.00 24.20 28 TRP A C 3
ATOM 4298 O O . TRP A 1 28 ? -7.056 -4.458 -3.241 1.00 32.43 28 TRP A O 3
ATOM 4319 N N . GLN A 1 29 ? -6.992 -2.477 -4.328 1.00 53.24 29 GLN A N 3
ATOM 4320 C CA . GLN A 1 29 ? -7.136 -3.089 -5.652 1.00 21.01 29 GLN A CA 3
ATOM 4321 C C . GLN A 1 29 ? -5.999 -4.078 -5.931 1.00 71.52 29 GLN A C 3
ATOM 4322 O O . GLN A 1 29 ? -6.268 -5.164 -6.434 1.00 64.20 29 GLN A O 3
ATOM 4336 N N . ALA A 1 30 ? -4.749 -3.730 -5.609 1.00 43.15 30 ALA A N 3
ATOM 4337 C CA . ALA A 1 30 ? -3.569 -4.519 -5.956 1.00 15.02 30 ALA A CA 3
ATOM 4338 C C . ALA A 1 30 ? -3.562 -5.891 -5.276 1.00 21.54 30 ALA A C 3
ATOM 4339 O O . ALA A 1 30 ? -3.276 -6.886 -5.955 1.00 62.20 30 ALA A O 3
ATOM 4346 N N . LEU A 1 31 ? -3.920 -5.952 -3.980 1.00 63.24 31 LEU A N 3
ATOM 4347 C CA . LEU A 1 31 ? -4.107 -7.230 -3.284 1.00 1.13 31 LEU A CA 3
ATOM 4348 C C . LEU A 1 31 ? -5.200 -8.040 -3.979 1.00 31.15 31 LEU A C 3
ATOM 4349 O O . LEU A 1 31 ? -5.063 -9.255 -4.117 1.00 44.34 31 LEU A O 3
ATOM 4365 N N . GLY A 1 32 ? -6.257 -7.365 -4.439 1.00 63.23 32 GLY A N 3
ATOM 4366 C CA . GLY A 1 32 ? -7.338 -7.940 -5.222 1.00 61.21 32 GLY A CA 3
ATOM 4367 C C . GLY A 1 32 ? -8.716 -7.673 -4.643 1.00 64.10 32 GLY A C 3
ATOM 4368 O O . GLY A 1 32 ? -9.664 -8.310 -5.091 1.00 12.53 32 GLY A O 3
ATOM 4372 N N . TYR A 1 33 ? -8.834 -6.807 -3.633 1.00 32.34 33 TYR A N 3
ATOM 4373 C CA . TYR A 1 33 ? -10.022 -6.782 -2.798 1.00 13.30 33 TYR A CA 3
ATOM 4374 C C . TYR A 1 33 ? -11.267 -6.379 -3.559 1.00 74.02 33 TYR A C 3
ATOM 4375 O O . TYR A 1 33 ? -12.202 -7.146 -3.534 1.00 65.23 33 TYR A O 3
ATOM 4393 N N . VAL A 1 34 ? -11.281 -5.256 -4.273 1.00 51.30 34 VAL A N 3
ATOM 4394 C CA . VAL A 1 34 ? -12.388 -4.775 -5.099 1.00 52.41 34 VAL A CA 3
ATOM 4395 C C . VAL A 1 34 ? -13.734 -4.669 -4.352 1.00 24.12 34 VAL A C 3
ATOM 4396 O O . VAL A 1 34 ? -14.333 -5.649 -3.911 1.00 33.40 34 VAL A O 3
ATOM 4409 N N . TRP A 1 35 ? -14.264 -3.452 -4.249 1.00 14.44 35 TRP A N 3
ATOM 4410 C CA . TRP A 1 35 ? -15.646 -3.284 -3.834 1.00 52.10 35 TRP A CA 3
ATOM 4411 C C . TRP A 1 35 ? -16.574 -3.887 -4.892 1.00 45.34 35 TRP A C 3
ATOM 4412 O O . TRP A 1 35 ? -16.618 -3.424 -6.038 1.00 61.02 35 TRP A O 3
ATOM 4433 N N . ASP A 1 36 ? -17.273 -4.946 -4.498 1.00 1.34 36 ASP A N 3
ATOM 4434 C CA . ASP A 1 36 ? -18.363 -5.592 -5.219 1.00 42.23 36 ASP A CA 3
ATOM 4435 C C . ASP A 1 36 ? -19.649 -4.913 -4.763 1.00 43.01 36 ASP A C 3
ATOM 4436 O O . ASP A 1 36 ? -20.254 -5.287 -3.759 1.00 35.54 36 ASP A O 3
ATOM 4445 N N . GLU A 1 37 ? -20.055 -3.861 -5.466 1.00 25.41 37 GLU A N 3
ATOM 4446 C CA . GLU A 1 37 ? -21.227 -3.067 -5.117 1.00 52.44 37 GLU A CA 3
ATOM 4447 C C . GLU A 1 37 ? -22.505 -3.903 -5.089 1.00 41.35 37 GLU A C 3
ATOM 4448 O O . GLU A 1 37 ? -23.362 -3.693 -4.234 1.00 52.40 37 GLU A O 3
ATOM 4460 N N . ALA A 1 38 ? -22.597 -4.901 -5.963 1.00 1.30 38 ALA A N 3
ATOM 4461 C CA . ALA A 1 38 ? -23.721 -5.822 -6.037 1.00 63.32 38 ALA A CA 3
ATOM 4462 C C . ALA A 1 38 ? -23.854 -6.625 -4.741 1.00 33.52 38 ALA A C 3
ATOM 4463 O O . ALA A 1 38 ? -24.955 -7.038 -4.373 1.00 60.23 38 ALA A O 3
ATOM 4470 N N . GLN A 1 39 ? -22.747 -6.837 -4.029 1.00 53.21 39 GLN A N 3
ATOM 4471 C CA . GLN A 1 39 ? -22.714 -7.593 -2.786 1.00 13.23 39 GLN A CA 3
ATOM 4472 C C . GLN A 1 39 ? -22.499 -6.661 -1.591 1.00 41.13 39 GLN A C 3
ATOM 4473 O O . GLN A 1 39 ? -22.603 -7.101 -0.448 1.00 21.30 39 GLN A O 3
ATOM 4487 N N . SER A 1 40 ? -22.269 -5.366 -1.839 1.00 73.30 40 SER A N 3
ATOM 4488 C CA . SER A 1 40 ? -21.907 -4.341 -0.884 1.00 21.05 40 SER A CA 3
ATOM 4489 C C . SER A 1 40 ? -20.804 -4.844 0.058 1.00 14.42 40 SER A C 3
ATOM 4490 O O . SER A 1 40 ? -20.832 -4.584 1.268 1.00 72.24 40 SER A O 3
ATOM 4498 N N . CYS A 1 41 ? -19.863 -5.602 -0.516 1.00 64.53 41 CYS A N 3
ATOM 4499 C CA . CYS A 1 41 ? -18.773 -6.242 0.191 1.00 55.14 41 CYS A CA 3
ATOM 4500 C C . CYS A 1 41 ? -17.507 -6.114 -0.639 1.00 63.40 41 CYS A C 3
ATOM 4501 O O . CYS A 1 41 ? -17.534 -5.863 -1.841 1.00 4.10 41 CYS A O 3
ATOM 4509 N N . TRP A 1 42 ? -16.391 -6.348 0.028 1.00 12.41 42 TRP A N 3
ATOM 4510 C CA . TRP A 1 42 ? -15.060 -6.409 -0.533 1.00 13.15 42 TRP A CA 3
ATOM 4511 C C . TRP A 1 42 ? -14.814 -7.846 -0.976 1.00 73.22 42 TRP A C 3
ATOM 4512 O O . TRP A 1 42 ? -14.873 -8.752 -0.135 1.00 12.43 42 TRP A O 3
ATOM 4533 N N . LYS A 1 43 ? -14.557 -8.086 -2.265 1.00 24.32 43 LYS A N 3
ATOM 4534 C CA . LYS A 1 43 ? -14.239 -9.385 -2.775 1.00 23.44 43 LYS A CA 3
ATOM 4535 C C . LYS A 1 43 ? -13.031 -9.965 -2.050 1.00 3.33 43 LYS A C 3
ATOM 4536 O O . LYS A 1 43 ? -12.131 -9.263 -1.589 1.00 44.22 43 LYS A O 3
ATOM 4555 N N . THR A 1 44 ? -12.974 -11.288 -2.020 1.00 30.52 44 THR A N 3
ATOM 4556 C CA . THR A 1 44 ? -11.880 -12.007 -1.389 1.00 43.54 44 THR A CA 3
ATOM 4557 C C . THR A 1 44 ? -11.347 -13.117 -2.302 1.00 31.14 44 THR A C 3
ATOM 4558 O O . THR A 1 44 ? -10.369 -13.776 -1.968 1.00 14.21 44 THR A O 3
ATOM 4569 N N . ASP A 1 45 ? -11.938 -13.294 -3.488 1.00 14.54 45 ASP A N 3
ATOM 4570 C CA . ASP A 1 45 ? -11.580 -14.334 -4.447 1.00 52.20 45 ASP A CA 3
ATOM 4571 C C . ASP A 1 45 ? -10.219 -14.033 -5.032 1.00 22.32 45 ASP A C 3
ATOM 4572 O O . ASP A 1 45 ? -9.358 -14.903 -5.114 1.00 60.33 45 ASP A O 3
ATOM 4581 N N . LEU A 1 46 ? -10.049 -12.784 -5.476 1.00 21.23 46 LEU A N 3
ATOM 4582 C CA . LEU A 1 46 ? -8.877 -12.368 -6.223 1.00 45.34 46 LEU A CA 3
ATOM 4583 C C . LEU A 1 46 ? -7.688 -12.103 -5.299 1.00 12.42 46 LEU A C 3
ATOM 4584 O O . LEU A 1 46 ? -6.636 -11.675 -5.777 1.00 65.23 46 LEU A O 3
ATOM 4600 N N . VAL A 1 47 ? -7.880 -12.287 -3.993 1.00 42.33 47 VAL A N 3
ATOM 4601 C CA . VAL A 1 47 ? -6.925 -11.963 -2.948 1.00 75.53 47 VAL A CA 3
ATOM 4602 C C . VAL A 1 47 ? -6.206 -13.253 -2.550 1.00 31.03 47 VAL A C 3
ATOM 4603 O O . VAL A 1 47 ? -6.793 -14.336 -2.571 1.00 4.11 47 VAL A O 3
ATOM 4616 N N . ALA A 1 48 ? -4.938 -13.142 -2.152 1.00 43.31 48 ALA A N 3
ATOM 4617 C CA . ALA A 1 48 ? -4.205 -14.263 -1.584 1.00 42.40 48 ALA A CA 3
ATOM 4618 C C . ALA A 1 48 ? -4.876 -14.721 -0.273 1.00 12.33 48 ALA A C 3
ATOM 4619 O O . ALA A 1 48 ? -5.332 -13.875 0.511 1.00 32.13 48 ALA A O 3
ATOM 4626 N N . PRO A 1 49 ? -4.875 -16.030 0.038 1.00 61.24 49 PRO A N 3
ATOM 4627 C CA . PRO A 1 49 ? -5.482 -16.566 1.249 1.00 2.23 49 PRO A CA 3
ATOM 4628 C C . PRO A 1 49 ? -4.760 -16.051 2.481 1.00 52.04 49 PRO A C 3
ATOM 4629 O O . PRO A 1 49 ? -5.407 -15.869 3.502 1.00 45.51 49 PRO A O 3
ATOM 4640 N N . GLU A 1 50 ? -3.467 -15.729 2.395 1.00 22.50 50 GLU A N 3
ATOM 4641 C CA . GLU A 1 50 ? -2.731 -15.212 3.533 1.00 32.32 50 GLU A CA 3
ATOM 4642 C C . GLU A 1 50 ? -3.277 -13.851 3.989 1.00 53.55 50 GLU A C 3
ATOM 4643 O O . GLU A 1 50 ? -3.089 -13.511 5.152 1.00 44.51 50 GLU A O 3
ATOM 4655 N N . TRP A 1 51 ? -3.966 -13.098 3.118 1.00 1.44 51 TRP A N 3
ATOM 4656 C CA . TRP A 1 51 ? -4.603 -11.816 3.417 1.00 12.54 51 TRP A CA 3
ATOM 4657 C C . TRP A 1 51 ? -6.074 -12.009 3.768 1.00 23.14 51 TRP A C 3
ATOM 4658 O O . TRP A 1 51 ? -6.469 -11.777 4.912 1.00 2.30 51 TRP A O 3
ATOM 4679 N N . ARG A 1 52 ? -6.887 -12.474 2.809 1.00 34.11 52 ARG A N 3
ATOM 4680 C CA . ARG A 1 52 ? -8.333 -12.684 3.000 1.00 32.11 52 ARG A CA 3
ATOM 4681 C C . ARG A 1 52 ? -8.652 -13.777 4.026 1.00 4.21 52 ARG A C 3
ATOM 4682 O O . ARG A 1 52 ? -9.813 -14.118 4.219 1.00 41.42 52 ARG A O 3
ATOM 4703 N N . GLN A 1 53 ? -7.632 -14.341 4.657 1.00 20.11 53 GLN A N 3
ATOM 4704 C CA . GLN A 1 53 ? -7.675 -15.197 5.822 1.00 10.12 53 GLN A CA 3
ATOM 4705 C C . GLN A 1 53 ? -8.638 -14.625 6.854 1.00 1.43 53 GLN A C 3
ATOM 4706 O O . GLN A 1 53 ? -9.499 -15.343 7.346 1.00 41.44 53 GLN A O 3
ATOM 4720 N N . ASP A 1 54 ? -8.484 -13.340 7.174 1.00 3.35 54 ASP A N 3
ATOM 4721 C CA . ASP A 1 54 ? -9.088 -12.746 8.360 1.00 73.03 54 ASP A CA 3
ATOM 4722 C C . ASP A 1 54 ? -9.491 -11.294 8.082 1.00 30.25 54 ASP A C 3
ATOM 4723 O O . ASP A 1 54 ? -9.835 -10.561 9.003 1.00 24.12 54 ASP A O 3
ATOM 4732 N N . TYR A 1 55 ? -9.408 -10.852 6.821 1.00 13.24 55 TYR A N 3
ATOM 4733 C CA . TYR A 1 55 ? -9.628 -9.477 6.396 1.00 25.51 55 TYR A CA 3
ATOM 4734 C C . TYR A 1 55 ? -10.932 -9.428 5.591 1.00 63.21 55 TYR A C 3
ATOM 4735 O O . TYR A 1 55 ? -10.883 -9.588 4.372 1.00 44.41 55 TYR A O 3
ATOM 4753 N N . PRO A 1 56 ? -12.113 -9.289 6.216 1.00 64.32 56 PRO A N 3
ATOM 4754 C CA . PRO A 1 56 ? -13.336 -8.956 5.498 1.00 53.52 56 PRO A CA 3
ATOM 4755 C C . PRO A 1 56 ? -13.317 -7.535 4.929 1.00 53.41 56 PRO A C 3
ATOM 4756 O O . PRO A 1 56 ? -14.024 -7.273 3.958 1.00 74.41 56 PRO A O 3
ATOM 4767 N N . GLU A 1 57 ? -12.519 -6.618 5.473 1.00 52.44 57 GLU A N 3
ATOM 4768 C CA . GLU A 1 57 ? -12.648 -5.180 5.239 1.00 22.13 57 GLU A CA 3
ATOM 4769 C C . GLU A 1 57 ? -11.274 -4.525 5.102 1.00 23.53 57 GLU A C 3
ATOM 4770 O O . GLU A 1 57 ? -10.267 -5.113 5.518 1.00 31.34 57 GLU A O 3
ATOM 4782 N N . PRO A 1 58 ? -11.192 -3.350 4.460 1.00 22.10 58 PRO A N 3
ATOM 4783 C CA . PRO A 1 58 ? -9.908 -2.763 4.151 1.00 11.41 58 PRO A CA 3
ATOM 4784 C C . PRO A 1 58 ? -9.181 -2.331 5.424 1.00 12.24 58 PRO A C 3
ATOM 4785 O O . PRO A 1 58 ? -9.817 -1.993 6.426 1.00 35.40 58 PRO A O 3
ATOM 4796 N N . PRO A 1 59 ? -7.845 -2.271 5.386 1.00 35.15 59 PRO A N 3
ATOM 4797 C CA . PRO A 1 59 ? -7.058 -1.674 6.440 1.00 33.20 59 PRO A CA 3
ATOM 4798 C C . PRO A 1 59 ? -7.072 -0.149 6.307 1.00 72.33 59 PRO A C 3
ATOM 4799 O O . PRO A 1 59 ? -6.559 0.405 5.328 1.00 24.14 59 PRO A O 3
ATOM 4810 N N . ASP A 1 60 ? -7.595 0.535 7.318 1.00 2.25 60 ASP A N 3
ATOM 4811 C CA . ASP A 1 60 ? -7.450 1.976 7.481 1.00 4.12 60 ASP A CA 3
ATOM 4812 C C . ASP A 1 60 ? -5.986 2.282 7.840 1.00 30.50 60 ASP A C 3
ATOM 4813 O O . ASP A 1 60 ? -5.640 2.416 9.013 1.00 41.31 60 ASP A O 3
ATOM 4822 N N . PHE A 1 61 ? -5.095 2.385 6.846 1.00 23.55 61 PHE A N 3
ATOM 4823 C CA . PHE A 1 61 ? -3.688 2.754 7.071 1.00 11.33 61 PHE A CA 3
ATOM 4824 C C . PHE A 1 61 ? -3.534 4.174 7.639 1.00 22.40 61 PHE A C 3
ATOM 4825 O O . PHE A 1 61 ? -2.482 4.508 8.181 1.00 3.11 61 PHE A O 3
ATOM 4842 N N . ILE A 1 62 ? -4.554 5.019 7.478 1.00 2.42 62 ILE A N 3
ATOM 4843 C CA . ILE A 1 62 ? -4.582 6.371 8.011 1.00 13.21 62 ILE A CA 3
ATOM 4844 C C . ILE A 1 62 ? -4.768 6.251 9.524 1.00 41.24 62 ILE A C 3
ATOM 4845 O O . ILE A 1 62 ? -3.832 6.497 10.284 1.00 22.51 62 ILE A O 3
ATOM 4861 N N . ALA A 1 63 ? -5.964 5.873 9.978 1.00 25.53 63 ALA A N 3
ATOM 4862 C CA . ALA A 1 63 ? -6.285 5.893 11.399 1.00 35.45 63 ALA A CA 3
ATOM 4863 C C . ALA A 1 63 ? -5.610 4.785 12.216 1.00 25.21 63 ALA A C 3
ATOM 4864 O O . ALA A 1 63 ? -5.434 4.970 13.425 1.00 72.34 63 ALA A O 3
ATOM 4871 N N . SER A 1 64 ? -5.220 3.671 11.593 1.00 51.35 64 SER A N 3
ATOM 4872 C CA . SER A 1 64 ? -4.841 2.430 12.256 1.00 11.25 64 SER A CA 3
ATOM 4873 C C . SER A 1 64 ? -3.600 1.819 11.602 1.00 5.33 64 SER A C 3
ATOM 4874 O O . SER A 1 64 ? -3.043 2.382 10.656 1.00 74.43 64 SER A O 3
ATOM 4882 N N . ARG A 1 65 ? -3.111 0.682 12.119 1.00 13.21 65 ARG A N 3
ATOM 4883 C CA . ARG A 1 65 ? -1.984 -0.019 11.512 1.00 43.12 65 ARG A CA 3
ATOM 4884 C C . ARG A 1 65 ? -2.088 -1.548 11.631 1.00 53.22 65 ARG A C 3
ATOM 4885 O O . ARG A 1 65 ? -1.090 -2.207 11.933 1.00 62.25 65 ARG A O 3
ATOM 4906 N N . PRO A 1 66 ? -3.201 -2.184 11.225 1.00 23.04 66 PRO A N 3
ATOM 4907 C CA . PRO A 1 66 ? -3.284 -3.636 11.284 1.00 71.52 66 PRO A CA 3
ATOM 4908 C C . PRO A 1 66 ? -2.486 -4.253 10.139 1.00 24.25 66 PRO A C 3
ATOM 4909 O O . PRO A 1 66 ? -1.597 -5.079 10.352 1.00 11.22 66 PRO A O 3
ATOM 4920 N N . ALA A 1 67 ? -2.768 -3.814 8.910 1.00 21.13 67 ALA A N 3
ATOM 4921 C CA . ALA A 1 67 ? -2.119 -4.339 7.712 1.00 22.43 67 ALA A CA 3
ATOM 4922 C C . ALA A 1 67 ? -0.649 -3.952 7.630 1.00 23.34 67 ALA A C 3
ATOM 4923 O O . ALA A 1 67 ? 0.061 -4.515 6.812 1.00 21.40 67 ALA A O 3
ATOM 4930 N N . THR A 1 68 ? -0.174 -3.028 8.458 1.00 64.33 68 THR A N 3
ATOM 4931 C CA . THR A 1 68 ? 1.228 -2.655 8.524 1.00 5.02 68 THR A CA 3
ATOM 4932 C C . THR A 1 68 ? 2.106 -3.878 8.853 1.00 65.44 68 THR A C 3
ATOM 4933 O O . THR A 1 68 ? 3.201 -3.994 8.304 1.00 75.20 68 THR A O 3
ATOM 4944 N N . VAL A 1 69 ? 1.606 -4.841 9.639 1.00 51.12 69 VAL A N 3
ATOM 4945 C CA . VAL A 1 69 ? 2.278 -6.124 9.862 1.00 12.41 69 VAL A CA 3
ATOM 4946 C C . VAL A 1 69 ? 2.296 -6.921 8.558 1.00 71.14 69 VAL A C 3
ATOM 4947 O O . VAL A 1 69 ? 3.317 -7.479 8.155 1.00 62.22 69 VAL A O 3
ATOM 4960 N N . LYS A 1 70 ? 1.134 -7.018 7.911 1.00 13.45 70 LYS A N 3
ATOM 4961 C CA . LYS A 1 70 ? 0.932 -7.885 6.762 1.00 65.13 70 LYS A CA 3
ATOM 4962 C C . LYS A 1 70 ? 1.754 -7.406 5.564 1.00 21.55 70 LYS A C 3
ATOM 4963 O O . LYS A 1 70 ? 2.327 -8.217 4.849 1.00 50.03 70 LYS A O 3
ATOM 4982 N N . LEU A 1 71 ? 1.889 -6.091 5.408 1.00 74.23 71 LEU A N 3
ATOM 4983 C CA . LEU A 1 71 ? 2.804 -5.437 4.485 1.00 54.51 71 LEU A CA 3
ATOM 4984 C C . LEU A 1 71 ? 4.230 -5.930 4.702 1.00 32.21 71 LEU A C 3
ATOM 4985 O O . LEU A 1 71 ? 4.905 -6.256 3.732 1.00 41.40 71 LEU A O 3
ATOM 5001 N N . THR A 1 72 ? 4.700 -5.999 5.949 1.00 71.20 72 THR A N 3
ATOM 5002 C CA . THR A 1 72 ? 6.051 -6.442 6.258 1.00 72.01 72 THR A CA 3
ATOM 5003 C C . THR A 1 72 ? 6.282 -7.892 5.823 1.00 51.41 72 THR A C 3
ATOM 5004 O O . THR A 1 72 ? 7.382 -8.230 5.391 1.00 15.14 72 THR A O 3
ATOM 5015 N N . ARG A 1 73 ? 5.251 -8.739 5.864 1.00 12.33 73 ARG A N 3
ATOM 5016 C CA . ARG A 1 73 ? 5.340 -10.100 5.332 1.00 1.00 73 ARG A CA 3
ATOM 5017 C C . ARG A 1 73 ? 5.776 -10.101 3.865 1.00 23.24 73 ARG A C 3
ATOM 5018 O O . ARG A 1 73 ? 6.513 -10.998 3.465 1.00 64.22 73 ARG A O 3
ATOM 5039 N N . SER A 1 74 ? 5.364 -9.108 3.080 1.00 3.21 74 SER A N 3
ATOM 5040 C CA . SER A 1 74 ? 5.738 -8.917 1.683 1.00 61.21 74 SER A CA 3
ATOM 5041 C C . SER A 1 74 ? 7.052 -8.127 1.532 1.00 44.33 74 SER A C 3
ATOM 5042 O O . SER A 1 74 ? 7.527 -7.950 0.413 1.00 15.33 74 SER A O 3
ATOM 5050 N N . ILE A 1 75 ? 7.692 -7.667 2.612 1.00 41.10 75 ILE A N 3
ATOM 5051 C CA . ILE A 1 75 ? 8.885 -6.823 2.563 1.00 65.23 75 ILE A CA 3
ATOM 5052 C C . ILE A 1 75 ? 10.058 -7.637 3.154 1.00 12.33 75 ILE A C 3
ATOM 5053 O O . ILE A 1 75 ? 10.403 -7.467 4.330 1.00 71.23 75 ILE A O 3
ATOM 5069 N N . PRO A 1 76 ? 10.678 -8.527 2.355 1.00 4.53 76 PRO A N 3
ATOM 5070 C CA . PRO A 1 76 ? 11.854 -9.298 2.729 1.00 64.52 76 PRO A CA 3
ATOM 5071 C C . PRO A 1 76 ? 13.098 -8.401 2.798 1.00 51.22 76 PRO A C 3
ATOM 5072 O O . PRO A 1 76 ? 13.056 -7.206 2.488 1.00 0.24 76 PRO A O 3
ATOM 5083 N N . ALA A 1 77 ? 14.233 -8.981 3.189 1.00 0.31 77 ALA A N 3
ATOM 5084 C CA . ALA A 1 77 ? 15.484 -8.261 3.403 1.00 10.13 77 ALA A CA 3
ATOM 5085 C C . ALA A 1 77 ? 15.987 -7.490 2.162 1.00 33.35 77 ALA A C 3
ATOM 5086 O O . ALA A 1 77 ? 16.451 -6.360 2.336 1.00 34.42 77 ALA A O 3
ATOM 5093 N N . PRO A 1 78 ? 15.899 -8.009 0.920 1.00 1.35 78 PRO A N 3
ATOM 5094 C CA . PRO A 1 78 ? 16.284 -7.250 -0.272 1.00 11.05 78 PRO A CA 3
ATOM 5095 C C . PRO A 1 78 ? 15.341 -6.087 -0.615 1.00 3.54 78 PRO A C 3
ATOM 5096 O O . PRO A 1 78 ? 15.689 -5.288 -1.475 1.00 20.21 78 PRO A O 3
ATOM 5107 N N . TYR A 1 79 ? 14.182 -5.931 0.038 1.00 25.45 79 TYR A N 3
ATOM 5108 C CA . TYR A 1 79 ? 13.131 -5.008 -0.402 1.00 33.22 79 TYR A CA 3
ATOM 5109 C C . TYR A 1 79 ? 12.846 -3.917 0.649 1.00 5.13 79 TYR A C 3
ATOM 5110 O O . TYR A 1 79 ? 11.780 -3.291 0.657 1.00 1.21 79 TYR A O 3
ATOM 5128 N N . LYS A 1 80 ? 13.778 -3.670 1.578 1.00 22.31 80 LYS A N 3
ATOM 5129 C CA . LYS A 1 80 ? 13.525 -2.793 2.726 1.00 14.13 80 LYS A CA 3
ATOM 5130 C C . LYS A 1 80 ? 13.489 -1.312 2.386 1.00 33.51 80 LYS A C 3
ATOM 5131 O O . LYS A 1 80 ? 12.721 -0.603 3.037 1.00 75.34 80 LYS A O 3
ATOM 5150 N N . GLN A 1 81 ? 14.307 -0.837 1.448 1.00 42.20 81 GLN A N 3
ATOM 5151 C CA . GLN A 1 81 ? 14.510 0.593 1.203 1.00 4.35 81 GLN A CA 3
ATOM 5152 C C . GLN A 1 81 ? 13.991 1.023 -0.173 1.00 40.33 81 GLN A C 3
ATOM 5153 O O . GLN A 1 81 ? 14.453 2.012 -0.737 1.00 41.00 81 GLN A O 3
ATOM 5167 N N . LEU A 1 82 ? 13.049 0.291 -0.768 1.00 3.35 82 LEU A N 3
ATOM 5168 C CA . LEU A 1 82 ? 12.661 0.520 -2.163 1.00 43.11 82 LEU A CA 3
ATOM 5169 C C . LEU A 1 82 ? 12.059 1.918 -2.385 1.00 20.45 82 LEU A C 3
ATOM 5170 O O . LEU A 1 82 ? 12.172 2.463 -3.477 1.00 21.44 82 LEU A O 3
ATOM 5186 N N . LEU A 1 83 ? 11.525 2.562 -1.341 1.00 63.23 83 LEU A N 3
ATOM 5187 C CA . LEU A 1 83 ? 11.132 3.976 -1.370 1.00 30.53 83 LEU A CA 3
ATOM 5188 C C . LEU A 1 83 ? 12.268 4.938 -1.732 1.00 1.41 83 LEU A C 3
ATOM 5189 O O . LEU A 1 83 ? 11.989 6.071 -2.117 1.00 14.04 83 LEU A O 3
ATOM 5205 N N . LYS A 1 84 ? 13.536 4.547 -1.636 1.00 64.25 84 LYS A N 3
ATOM 5206 C CA . LYS A 1 84 ? 14.657 5.307 -2.148 1.00 12.20 84 LYS A CA 3
ATOM 5207 C C . LYS A 1 84 ? 15.337 4.588 -3.300 1.00 35.43 84 LYS A C 3
ATOM 5208 O O . LYS A 1 84 ? 15.817 5.251 -4.209 1.00 43.32 84 LYS A O 3
ATOM 5227 N N . GLU A 1 85 ? 15.345 3.260 -3.299 1.00 32.10 85 GLU A N 3
ATOM 5228 C CA . GLU A 1 85 ? 16.050 2.483 -4.311 1.00 44.13 85 GLU A CA 3
ATOM 5229 C C . GLU A 1 85 ? 15.266 2.333 -5.623 1.00 2.52 85 GLU A C 3
ATOM 5230 O O . GLU A 1 85 ? 15.837 1.849 -6.597 1.00 32.34 85 GLU A O 3
ATOM 5242 N N . GLU A 1 86 ? 13.995 2.744 -5.691 1.00 14.12 86 GLU A N 3
ATOM 5243 C CA . GLU A 1 86 ? 13.208 2.764 -6.927 1.00 52.10 86 GLU A CA 3
ATOM 5244 C C . GLU A 1 86 ? 12.657 4.175 -7.187 1.00 11.52 86 GLU A C 3
ATOM 5245 O O . GLU A 1 86 ? 12.223 4.481 -8.295 1.00 72.23 86 GLU A O 3
ATOM 5257 N N . LEU A 1 87 ? 12.667 5.036 -6.164 1.00 51.22 87 LEU A N 3
ATOM 5258 C CA . LEU A 1 87 ? 12.033 6.350 -6.147 1.00 20.13 87 LEU A CA 3
ATOM 5259 C C . LEU A 1 87 ? 13.062 7.430 -5.831 1.00 52.30 87 LEU A C 3
ATOM 5260 O O . LEU A 1 87 ? 13.424 8.200 -6.720 1.00 74.34 87 LEU A O 3
ATOM 5276 N N . GLY A 1 88 ? 13.467 7.526 -4.560 1.00 34.20 88 GLY A N 3
ATOM 5277 C CA . GLY A 1 88 ? 14.388 8.536 -4.048 1.00 60.14 88 GLY A CA 3
ATOM 5278 C C . GLY A 1 88 ? 13.751 9.363 -2.938 1.00 40.14 88 GLY A C 3
ATOM 5279 O O . GLY A 1 88 ? 13.753 10.592 -3.015 1.00 24.22 88 GLY A O 3
ATOM 5283 N N . PHE A 1 89 ? 13.164 8.712 -1.931 1.00 54.32 89 PHE A N 3
ATOM 5284 C CA . PHE A 1 89 ? 12.507 9.354 -0.804 1.00 31.43 89 PHE A CA 3
ATOM 5285 C C . PHE A 1 89 ? 12.973 8.703 0.503 1.00 10.23 89 PHE A C 3
ATOM 5286 O O . PHE A 1 89 ? 13.287 7.509 0.540 1.00 41.41 89 PHE A O 3
ATOM 5303 N N . ALA A 1 90 ? 12.931 9.450 1.610 1.00 71.45 90 ALA A N 3
ATOM 5304 C CA . ALA A 1 90 ? 13.147 8.919 2.948 1.00 60.33 90 ALA A CA 3
ATOM 5305 C C . ALA A 1 90 ? 11.933 9.224 3.833 1.00 64.42 90 ALA A C 3
ATOM 5306 O O . ALA A 1 90 ? 11.288 8.298 4.332 1.00 62.41 90 ALA A O 3
ATOM 5313 N N . GLY A 1 91 ? 11.596 10.499 4.032 1.00 43.32 91 GLY A N 3
ATOM 5314 C CA . GLY A 1 91 ? 10.485 10.917 4.879 1.00 42.34 91 GLY A CA 3
ATOM 5315 C C . GLY A 1 91 ? 10.076 12.347 4.554 1.00 54.24 91 GLY A C 3
ATOM 5316 O O . GLY A 1 91 ? 10.803 13.052 3.854 1.00 2.52 91 GLY A O 3
ATOM 5320 N N . TYR A 1 92 ? 8.894 12.761 5.019 1.00 23.11 92 TYR A N 3
ATOM 5321 C CA . TYR A 1 92 ? 8.320 14.089 4.767 1.00 73.32 92 TYR A CA 3
ATOM 5322 C C . TYR A 1 92 ? 9.142 15.193 5.452 1.00 13.44 92 TYR A C 3
ATOM 5323 O O . TYR A 1 92 ? 9.957 14.899 6.332 1.00 1.22 92 TYR A O 3
ATOM 5341 N N . SER A 1 93 ? 8.954 16.459 5.062 1.00 63.31 93 SER A N 3
ATOM 5342 C CA . SER A 1 93 ? 9.632 17.593 5.676 1.00 21.12 93 SER A CA 3
ATOM 5343 C C . SER A 1 93 ? 9.199 17.703 7.135 1.00 41.41 93 SER A C 3
ATOM 5344 O O . SER A 1 93 ? 8.083 17.324 7.483 1.00 21.21 93 SER A O 3
ATOM 5352 N N . ILE A 1 94 ? 10.028 18.320 7.970 1.00 32.42 94 ILE A N 3
ATOM 5353 C CA . ILE A 1 94 ? 9.710 18.542 9.380 1.00 74.14 94 ILE A CA 3
ATOM 5354 C C . ILE A 1 94 ? 8.370 19.261 9.568 1.00 75.35 94 ILE A C 3
ATOM 5355 O O . ILE A 1 94 ? 7.561 18.865 10.403 1.00 25.21 94 ILE A O 3
ATOM 5371 N N . ASN A 1 95 ? 8.105 20.287 8.760 1.00 43.33 95 ASN A N 3
ATOM 5372 C CA . ASN A 1 95 ? 6.873 21.073 8.872 1.00 3.23 95 ASN A CA 3
ATOM 5373 C C . ASN A 1 95 ? 5.641 20.251 8.460 1.00 30.44 95 ASN A C 3
ATOM 5374 O O . ASN A 1 95 ? 4.497 20.583 8.789 1.00 2.13 95 ASN A O 3
ATOM 5385 N N . GLU A 1 96 ? 5.883 19.188 7.695 1.00 60.35 96 GLU A N 3
ATOM 5386 C CA . GLU A 1 96 ? 4.935 18.340 6.985 1.00 4.24 96 GLU A CA 3
ATOM 5387 C C . GLU A 1 96 ? 4.866 16.940 7.609 1.00 1.55 96 GLU A C 3
ATOM 5388 O O . GLU A 1 96 ? 4.215 16.056 7.053 1.00 33.32 96 GLU A O 3
ATOM 5400 N N . LEU A 1 97 ? 5.510 16.714 8.763 1.00 51.45 97 LEU A N 3
ATOM 5401 C CA . LEU A 1 97 ? 5.735 15.393 9.356 1.00 30.24 97 LEU A CA 3
ATOM 5402 C C . LEU A 1 97 ? 4.513 14.875 10.129 1.00 45.32 97 LEU A C 3
ATOM 5403 O O . LEU A 1 97 ? 4.601 14.259 11.197 1.00 44.45 97 LEU A O 3
ATOM 5419 N N . VAL A 1 98 ? 3.340 15.148 9.578 1.00 53.11 98 VAL A N 3
ATOM 5420 C CA . VAL A 1 98 ? 2.033 14.864 10.135 1.00 4.24 98 VAL A CA 3
ATOM 5421 C C . VAL A 1 98 ? 1.763 13.362 10.161 1.00 73.42 98 VAL A C 3
ATOM 5422 O O . VAL A 1 98 ? 2.204 12.647 9.251 1.00 32.53 98 VAL A O 3
ATOM 5435 N N . PRO A 1 99 ? 0.935 12.880 11.106 1.00 42.44 99 PRO A N 3
ATOM 5436 C CA . PRO A 1 99 ? 0.583 11.471 11.186 1.00 10.32 99 PRO A CA 3
ATOM 5437 C C . PRO A 1 99 ? -0.181 10.994 9.952 1.00 51.34 99 PRO A C 3
ATOM 5438 O O . PRO A 1 99 ? -0.207 9.791 9.689 1.00 22.44 99 PRO A O 3
ATOM 5449 N N . ARG A 1 100 ? -0.796 11.901 9.172 1.00 21.44 100 ARG A N 3
ATOM 5450 C CA . ARG A 1 100 ? -1.585 11.457 8.019 1.00 22.25 100 ARG A CA 3
ATOM 5451 C C . ARG A 1 100 ? -0.718 11.290 6.765 1.00 4.24 100 ARG A C 3
ATOM 5452 O O . ARG A 1 100 ? -1.163 10.637 5.823 1.00 42.10 100 ARG A O 3
ATOM 5473 N N . LYS A 1 101 ? 0.529 11.781 6.763 1.00 60.35 101 LYS A N 3
ATOM 5474 C CA . LYS A 1 101 ? 1.527 11.579 5.710 1.00 11.54 101 LYS A CA 3
ATOM 5475 C C . LYS A 1 101 ? 2.475 10.458 6.097 1.00 60.02 101 LYS A C 3
ATOM 5476 O O . LYS A 1 101 ? 2.651 9.556 5.285 1.00 3.43 101 LYS A O 3
ATOM 5495 N N . THR A 1 102 ? 3.046 10.451 7.303 1.00 12.02 102 THR A N 3
ATOM 5496 C CA . THR A 1 102 ? 4.036 9.447 7.696 1.00 24.20 102 THR A CA 3
ATOM 5497 C C . THR A 1 102 ? 3.523 8.028 7.456 1.00 3.40 102 THR A C 3
ATOM 5498 O O . THR A 1 102 ? 4.195 7.229 6.809 1.00 32.42 102 THR A O 3
ATOM 5509 N N . ARG A 1 103 ? 2.302 7.727 7.906 1.00 51.42 103 ARG A N 3
ATOM 5510 C CA . ARG A 1 103 ? 1.720 6.398 7.749 1.00 64.34 103 ARG A CA 3
ATOM 5511 C C . ARG A 1 103 ? 1.540 5.999 6.280 1.00 14.23 103 ARG A C 3
ATOM 5512 O O . ARG A 1 103 ? 1.562 4.803 5.995 1.00 75.13 103 ARG A O 3
ATOM 5533 N N . ARG A 1 104 ? 1.411 6.945 5.340 1.00 42.10 104 ARG A N 3
ATOM 5534 C CA . ARG A 1 104 ? 1.259 6.629 3.917 1.00 54.33 104 ARG A CA 3
ATOM 5535 C C . ARG A 1 104 ? 2.520 5.943 3.391 1.00 13.22 104 ARG A C 3
ATOM 5536 O O . ARG A 1 104 ? 2.419 4.963 2.656 1.00 64.31 104 ARG A O 3
ATOM 5557 N N . ALA A 1 105 ? 3.700 6.400 3.819 1.00 70.22 105 ALA A N 3
ATOM 5558 C CA . ALA A 1 105 ? 4.990 5.848 3.385 1.00 24.03 105 ALA A CA 3
ATOM 5559 C C . ALA A 1 105 ? 5.114 4.331 3.604 1.00 20.25 105 ALA A C 3
ATOM 5560 O O . ALA A 1 105 ? 5.928 3.665 2.953 1.00 35.22 105 ALA A O 3
ATOM 5567 N N . THR A 1 106 ? 4.302 3.760 4.494 1.00 12.14 106 THR A N 3
ATOM 5568 C CA . THR A 1 106 ? 4.219 2.328 4.698 1.00 4.13 106 THR A CA 3
ATOM 5569 C C . THR A 1 106 ? 3.849 1.613 3.395 1.00 72.24 106 THR A C 3
ATOM 5570 O O . THR A 1 106 ? 4.540 0.672 2.989 1.00 22.21 106 THR A O 3
ATOM 5581 N N . MET A 1 107 ? 2.744 2.016 2.758 1.00 23.34 107 MET A N 3
ATOM 5582 C CA . MET A 1 107 ? 2.251 1.310 1.588 1.00 40.34 107 MET A CA 3
ATOM 5583 C C . MET A 1 107 ? 3.076 1.610 0.350 1.00 5.33 107 MET A C 3
ATOM 5584 O O . MET A 1 107 ? 3.174 0.741 -0.511 1.00 62.54 107 MET A O 3
ATOM 5598 N N . THR A 1 108 ? 3.717 2.776 0.269 1.00 1.33 108 THR A N 3
ATOM 5599 C CA . THR A 1 108 ? 4.545 3.060 -0.886 1.00 25.54 108 THR A CA 3
ATOM 5600 C C . THR A 1 108 ? 5.697 2.056 -0.929 1.00 54.14 108 THR A C 3
ATOM 5601 O O . THR A 1 108 ? 5.887 1.423 -1.961 1.00 2.12 108 THR A O 3
ATOM 5612 N N . ASN A 1 109 ? 6.403 1.814 0.190 1.00 11.01 109 ASN A N 3
ATOM 5613 C CA . ASN A 1 109 ? 7.504 0.842 0.177 1.00 54.14 109 ASN A CA 3
ATOM 5614 C C . ASN A 1 109 ? 7.023 -0.549 -0.239 1.00 42.11 109 ASN A C 3
ATOM 5615 O O . ASN A 1 109 ? 7.751 -1.306 -0.875 1.00 42.12 109 ASN A O 3
ATOM 5626 N N . TRP A 1 110 ? 5.803 -0.900 0.164 1.00 22.35 110 TRP A N 3
ATOM 5627 C CA . TRP A 1 110 ? 5.201 -2.176 -0.166 1.00 42.20 110 TRP A CA 3
ATOM 5628 C C . TRP A 1 110 ? 4.857 -2.274 -1.652 1.00 12.10 110 TRP A C 3
ATOM 5629 O O . TRP A 1 110 ? 5.035 -3.344 -2.218 1.00 4.52 110 TRP A O 3
ATOM 5650 N N . LEU A 1 111 ? 4.378 -1.208 -2.299 1.00 1.15 111 LEU A N 3
ATOM 5651 C CA . LEU A 1 111 ? 3.970 -1.279 -3.703 1.00 42.22 111 LEU A CA 3
ATOM 5652 C C . LEU A 1 111 ? 5.160 -1.639 -4.600 1.00 50.20 111 LEU A C 3
ATOM 5653 O O . LEU A 1 111 ? 4.983 -2.357 -5.586 1.00 52.52 111 LEU A O 3
ATOM 5669 N N . LEU A 1 112 ? 6.379 -1.216 -4.242 1.00 22.13 112 LEU A N 3
ATOM 5670 C CA . LEU A 1 112 ? 7.584 -1.696 -4.905 1.00 55.00 112 LEU A CA 3
ATOM 5671 C C . LEU A 1 112 ? 7.774 -3.187 -4.638 1.00 42.05 112 LEU A C 3
ATOM 5672 O O . LEU A 1 112 ? 8.022 -3.938 -5.571 1.00 3.21 112 LEU A O 3
ATOM 5688 N N . ALA A 1 113 ? 7.673 -3.631 -3.382 1.00 51.23 113 ALA A N 3
ATOM 5689 C CA . ALA A 1 113 ? 7.860 -5.035 -3.029 1.00 22.43 113 ALA A CA 3
ATOM 5690 C C . ALA A 1 113 ? 6.832 -5.944 -3.727 1.00 54.44 113 ALA A C 3
ATOM 5691 O O . ALA A 1 113 ? 7.167 -7.061 -4.115 1.00 44.53 113 ALA A O 3
ATOM 5698 N N . TYR A 1 114 ? 5.603 -5.460 -3.931 1.00 53.12 114 TYR A N 3
ATOM 5699 C CA . TYR A 1 114 ? 4.581 -6.111 -4.738 1.00 74.02 114 TYR A CA 3
ATOM 5700 C C . TYR A 1 114 ? 5.083 -6.266 -6.168 1.00 12.34 114 TYR A C 3
ATOM 5701 O O . TYR A 1 114 ? 5.209 -7.397 -6.636 1.00 42.13 114 TYR A O 3
ATOM 5719 N N . ARG A 1 115 ? 5.381 -5.162 -6.872 1.00 54.32 115 ARG A N 3
ATOM 5720 C CA . ARG A 1 115 ? 5.747 -5.296 -8.277 1.00 54.43 115 ARG A CA 3
ATOM 5721 C C . ARG A 1 115 ? 7.053 -6.069 -8.437 1.00 53.04 115 ARG A C 3
ATOM 5722 O O . ARG A 1 115 ? 7.178 -6.814 -9.409 1.00 62.32 115 ARG A O 3
ATOM 5743 N N . ARG A 1 116 ? 7.983 -5.982 -7.477 1.00 12.55 116 ARG A N 3
ATOM 5744 C CA . ARG A 1 116 ? 9.147 -6.861 -7.365 1.00 15.33 116 ARG A CA 3
ATOM 5745 C C . ARG A 1 116 ? 8.707 -8.313 -7.433 1.00 55.24 116 ARG A C 3
ATOM 5746 O O . ARG A 1 116 ? 9.103 -9.032 -8.341 1.00 45.43 116 ARG A O 3
ATOM 5767 N N . SER A 1 117 ? 7.865 -8.741 -6.509 1.00 43.40 117 SER A N 3
ATOM 5768 C CA . SER A 1 117 ? 7.377 -10.110 -6.456 1.00 13.12 117 SER A CA 3
ATOM 5769 C C . SER A 1 117 ? 6.635 -10.550 -7.730 1.00 64.24 117 SER A C 3
ATOM 5770 O O . SER A 1 117 ? 6.581 -11.752 -7.990 1.00 23.43 117 SER A O 3
ATOM 5778 N N . GLN A 1 118 ? 6.118 -9.640 -8.564 1.00 53.52 118 GLN A N 3
ATOM 5779 C CA . GLN A 1 118 ? 5.504 -10.024 -9.838 1.00 32.32 118 GLN A CA 3
ATOM 5780 C C . GLN A 1 118 ? 6.522 -10.416 -10.919 1.00 64.02 118 GLN A C 3
ATOM 5781 O O . GLN A 1 118 ? 6.152 -11.097 -11.875 1.00 42.33 118 GLN A O 3
ATOM 5795 N N . GLN A 1 119 ? 7.799 -10.044 -10.787 1.00 34.21 119 GLN A N 3
ATOM 5796 C CA . GLN A 1 119 ? 8.839 -10.293 -11.780 1.00 24.12 119 GLN A CA 3
ATOM 5797 C C . GLN A 1 119 ? 9.773 -11.422 -11.337 1.00 51.21 119 GLN A C 3
ATOM 5798 O O . GLN A 1 119 ? 10.928 -11.502 -11.769 1.00 32.22 119 GLN A O 3
ATOM 5812 N N . ASP A 1 120 ? 9.271 -12.263 -10.437 1.00 30.52 120 ASP A N 3
ATOM 5813 C CA . ASP A 1 120 ? 9.843 -13.556 -10.076 1.00 31.32 120 ASP A CA 3
ATOM 5814 C C . ASP A 1 120 ? 9.808 -14.510 -11.269 1.00 62.34 120 ASP A C 3
ATOM 5815 O O . ASP A 1 120 ? 10.327 -15.639 -11.171 1.00 34.34 120 ASP A O 3
ATOM 5824 N N . MET A 1 1 ? -4.463 -11.095 -9.274 1.00 65.35 1 MET A N 4
ATOM 5825 C CA . MET A 1 1 ? -4.842 -10.376 -10.510 1.00 13.05 1 MET A CA 4
ATOM 5826 C C . MET A 1 1 ? -3.722 -9.631 -11.247 1.00 61.12 1 MET A C 4
ATOM 5827 O O . MET A 1 1 ? -3.943 -9.178 -12.365 1.00 0.15 1 MET A O 4
ATOM 5841 N N . GLY A 1 2 ? -2.515 -9.577 -10.697 1.00 41.24 2 GLY A N 4
ATOM 5842 C CA . GLY A 1 2 ? -1.267 -9.192 -11.358 1.00 22.10 2 GLY A CA 4
ATOM 5843 C C . GLY A 1 2 ? -1.333 -7.865 -12.112 1.00 42.23 2 GLY A C 4
ATOM 5844 O O . GLY A 1 2 ? -1.357 -7.847 -13.341 1.00 3.43 2 GLY A O 4
ATOM 5848 N N . ILE A 1 3 ? -1.326 -6.752 -11.378 1.00 54.45 3 ILE A N 4
ATOM 5849 C CA . ILE A 1 3 ? -1.420 -5.400 -11.941 1.00 44.03 3 ILE A CA 4
ATOM 5850 C C . ILE A 1 3 ? -0.016 -4.907 -12.333 1.00 44.24 3 ILE A C 4
ATOM 5851 O O . ILE A 1 3 ? 0.984 -5.299 -11.729 1.00 64.42 3 ILE A O 4
ATOM 5867 N N . THR A 1 4 ? 0.069 -3.967 -13.267 1.00 33.05 4 THR A N 4
ATOM 5868 C CA . THR A 1 4 ? 1.233 -3.086 -13.405 1.00 53.43 4 THR A CA 4
ATOM 5869 C C . THR A 1 4 ? 1.245 -2.099 -12.236 1.00 25.40 4 THR A C 4
ATOM 5870 O O . THR A 1 4 ? 0.190 -1.636 -11.806 1.00 25.13 4 THR A O 4
ATOM 5881 N N . ILE A 1 5 ? 2.421 -1.700 -11.751 1.00 1.05 5 ILE A N 4
ATOM 5882 C CA . ILE A 1 5 ? 2.572 -0.638 -10.770 1.00 13.24 5 ILE A CA 4
ATOM 5883 C C . ILE A 1 5 ? 3.720 0.249 -11.238 1.00 13.13 5 ILE A C 4
ATOM 5884 O O . ILE A 1 5 ? 4.813 -0.240 -11.534 1.00 52.24 5 ILE A O 4
ATOM 5900 N N . THR A 1 6 ? 3.473 1.547 -11.302 1.00 1.51 6 THR A N 4
ATOM 5901 C CA . THR A 1 6 ? 4.415 2.527 -11.819 1.00 44.24 6 THR A CA 4
ATOM 5902 C C . THR A 1 6 ? 4.945 3.401 -10.686 1.00 74.42 6 THR A C 4
ATOM 5903 O O . THR A 1 6 ? 4.163 3.881 -9.864 1.00 24.52 6 THR A O 4
ATOM 5914 N N . ASP A 1 7 ? 6.262 3.642 -10.645 1.00 3.53 7 ASP A N 4
ATOM 5915 C CA . ASP A 1 7 ? 6.867 4.484 -9.611 1.00 4.04 7 ASP A CA 4
ATOM 5916 C C . ASP A 1 7 ? 6.262 5.874 -9.604 1.00 54.11 7 ASP A C 4
ATOM 5917 O O . ASP A 1 7 ? 6.141 6.476 -8.541 1.00 22.51 7 ASP A O 4
ATOM 5926 N N . GLU A 1 8 ? 5.885 6.378 -10.779 1.00 24.05 8 GLU A N 4
ATOM 5927 C CA . GLU A 1 8 ? 5.351 7.720 -10.941 1.00 35.31 8 GLU A CA 4
ATOM 5928 C C . GLU A 1 8 ? 3.992 7.853 -10.253 1.00 12.25 8 GLU A C 4
ATOM 5929 O O . GLU A 1 8 ? 3.710 8.862 -9.607 1.00 54.12 8 GLU A O 4
ATOM 5941 N N . LEU A 1 9 ? 3.146 6.826 -10.367 1.00 44.33 9 LEU A N 4
ATOM 5942 C CA . LEU A 1 9 ? 1.858 6.763 -9.729 1.00 51.55 9 LEU A CA 4
ATOM 5943 C C . LEU A 1 9 ? 2.078 6.711 -8.220 1.00 42.42 9 LEU A C 4
ATOM 5944 O O . LEU A 1 9 ? 1.426 7.431 -7.471 1.00 53.55 9 LEU A O 4
ATOM 5960 N N . LEU A 1 10 ? 3.011 5.877 -7.762 1.00 41.41 10 LEU A N 4
ATOM 5961 C CA . LEU A 1 10 ? 3.245 5.703 -6.338 1.00 22.21 10 LEU A CA 4
ATOM 5962 C C . LEU A 1 10 ? 3.860 6.938 -5.682 1.00 23.25 10 LEU A C 4
ATOM 5963 O O . LEU A 1 10 ? 3.523 7.250 -4.535 1.00 63.13 10 LEU A O 4
ATOM 5979 N N . TRP A 1 11 ? 4.723 7.669 -6.390 1.00 45.14 11 TRP A N 4
ATOM 5980 C CA . TRP A 1 11 ? 5.212 8.969 -5.953 1.00 11.15 11 TRP A CA 4
ATOM 5981 C C . TRP A 1 11 ? 4.063 9.929 -5.613 1.00 2.55 11 TRP A C 4
ATOM 5982 O O . TRP A 1 11 ? 4.248 10.749 -4.714 1.00 20.32 11 TRP A O 4
ATOM 6003 N N . ALA A 1 12 ? 2.876 9.818 -6.227 1.00 30.14 12 ALA A N 4
ATOM 6004 C CA . ALA A 1 12 ? 1.758 10.719 -5.944 1.00 23.41 12 ALA A CA 4
ATOM 6005 C C . ALA A 1 12 ? 1.301 10.615 -4.484 1.00 52.41 12 ALA A C 4
ATOM 6006 O O . ALA A 1 12 ? 0.905 11.620 -3.889 1.00 75.12 12 ALA A O 4
ATOM 6013 N N . ILE A 1 13 ? 1.386 9.431 -3.868 1.00 61.53 13 ILE A N 4
ATOM 6014 C CA . ILE A 1 13 ? 1.108 9.267 -2.448 1.00 24.01 13 ILE A CA 4
ATOM 6015 C C . ILE A 1 13 ? 2.117 10.099 -1.653 1.00 53.14 13 ILE A C 4
ATOM 6016 O O . ILE A 1 13 ? 1.752 10.791 -0.706 1.00 32.53 13 ILE A O 4
ATOM 6032 N N . LEU A 1 14 ? 3.392 10.053 -2.038 1.00 43.00 14 LEU A N 4
ATOM 6033 C CA . LEU A 1 14 ? 4.453 10.745 -1.323 1.00 54.41 14 LEU A CA 4
ATOM 6034 C C . LEU A 1 14 ? 4.274 12.258 -1.435 1.00 32.33 14 LEU A C 4
ATOM 6035 O O . LEU A 1 14 ? 4.381 12.957 -0.424 1.00 42.24 14 LEU A O 4
ATOM 6051 N N . LYS A 1 15 ? 3.943 12.755 -2.628 1.00 71.22 15 LYS A N 4
ATOM 6052 C CA . LYS A 1 15 ? 3.606 14.168 -2.848 1.00 21.41 15 LYS A CA 4
ATOM 6053 C C . LYS A 1 15 ? 2.313 14.584 -2.152 1.00 74.43 15 LYS A C 4
ATOM 6054 O O . LYS A 1 15 ? 2.055 15.790 -2.054 1.00 71.11 15 LYS A O 4
ATOM 6073 N N . ASP A 1 16 ? 1.512 13.628 -1.670 1.00 24.15 16 ASP A N 4
ATOM 6074 C CA . ASP A 1 16 ? 0.273 13.818 -0.925 1.00 11.23 16 ASP A CA 4
ATOM 6075 C C . ASP A 1 16 ? -0.857 14.297 -1.839 1.00 51.00 16 ASP A C 4
ATOM 6076 O O . ASP A 1 16 ? -1.680 15.130 -1.465 1.00 25.03 16 ASP A O 4
ATOM 6085 N N . GLU A 1 17 ? -0.866 13.806 -3.078 1.00 73.00 17 GLU A N 4
ATOM 6086 C CA . GLU A 1 17 ? -1.838 14.075 -4.128 1.00 32.13 17 GLU A CA 4
ATOM 6087 C C . GLU A 1 17 ? -3.006 13.069 -4.089 1.00 43.53 17 GLU A C 4
ATOM 6088 O O . GLU A 1 17 ? -4.122 13.387 -4.505 1.00 42.53 17 GLU A O 4
ATOM 6100 N N . LEU A 1 18 ? -2.768 11.845 -3.608 1.00 60.23 18 LEU A N 4
ATOM 6101 C CA . LEU A 1 18 ? -3.843 10.874 -3.407 1.00 33.11 18 LEU A CA 4
ATOM 6102 C C . LEU A 1 18 ? -4.768 11.374 -2.302 1.00 64.12 18 LEU A C 4
ATOM 6103 O O . LEU A 1 18 ? -4.335 12.107 -1.408 1.00 12.22 18 LEU A O 4
ATOM 6119 N N . SER A 1 19 ? -5.978 10.826 -2.260 1.00 13.24 19 SER A N 4
ATOM 6120 C CA . SER A 1 19 ? -6.895 11.046 -1.137 1.00 23.44 19 SER A CA 4
ATOM 6121 C C . SER A 1 19 ? -6.849 9.841 -0.202 1.00 23.21 19 SER A C 4
ATOM 6122 O O . SER A 1 19 ? -5.935 9.020 -0.281 1.00 34.34 19 SER A O 4
ATOM 6130 N N . ASP A 1 20 ? -7.739 9.799 0.780 1.00 41.44 20 ASP A N 4
ATOM 6131 C CA . ASP A 1 20 ? -7.792 8.823 1.861 1.00 30.53 20 ASP A CA 4
ATOM 6132 C C . ASP A 1 20 ? -8.198 7.468 1.285 1.00 63.42 20 ASP A C 4
ATOM 6133 O O . ASP A 1 20 ? -7.340 6.602 1.099 1.00 14.13 20 ASP A O 4
ATOM 6142 N N . ALA A 1 21 ? -9.472 7.299 0.922 1.00 15.53 21 ALA A N 4
ATOM 6143 C CA . ALA A 1 21 ? -9.984 6.073 0.331 1.00 74.40 21 ALA A CA 4
ATOM 6144 C C . ALA A 1 21 ? -9.275 5.734 -0.981 1.00 52.42 21 ALA A C 4
ATOM 6145 O O . ALA A 1 21 ? -9.237 4.570 -1.355 1.00 23.44 21 ALA A O 4
ATOM 6152 N N . GLU A 1 22 ? -8.728 6.731 -1.683 1.00 10.05 22 GLU A N 4
ATOM 6153 C CA . GLU A 1 22 ? -7.972 6.543 -2.916 1.00 34.41 22 GLU A CA 4
ATOM 6154 C C . GLU A 1 22 ? -6.587 5.939 -2.624 1.00 32.10 22 GLU A C 4
ATOM 6155 O O . GLU A 1 22 ? -6.167 4.999 -3.296 1.00 14.55 22 GLU A O 4
ATOM 6167 N N . ALA A 1 23 ? -5.852 6.448 -1.624 1.00 42.40 23 ALA A N 4
ATOM 6168 C CA . ALA A 1 23 ? -4.544 5.890 -1.285 1.00 50.52 23 ALA A CA 4
ATOM 6169 C C . ALA A 1 23 ? -4.722 4.454 -0.812 1.00 52.43 23 ALA A C 4
ATOM 6170 O O . ALA A 1 23 ? -3.933 3.578 -1.166 1.00 12.03 23 ALA A O 4
ATOM 6177 N N . ASN A 1 24 ? -5.764 4.230 -0.014 1.00 35.41 24 ASN A N 4
ATOM 6178 C CA . ASN A 1 24 ? -6.151 2.911 0.434 1.00 21.44 24 ASN A CA 4
ATOM 6179 C C . ASN A 1 24 ? -6.504 2.059 -0.792 1.00 52.45 24 ASN A C 4
ATOM 6180 O O . ASN A 1 24 ? -6.034 0.930 -0.882 1.00 0.53 24 ASN A O 4
ATOM 6191 N N . ALA A 1 25 ? -7.248 2.602 -1.767 1.00 32.40 25 ALA A N 4
ATOM 6192 C CA . ALA A 1 25 ? -7.660 1.901 -2.979 1.00 71.23 25 ALA A CA 4
ATOM 6193 C C . ALA A 1 25 ? -6.486 1.314 -3.739 1.00 52.04 25 ALA A C 4
ATOM 6194 O O . ALA A 1 25 ? -6.536 0.125 -4.034 1.00 54.45 25 ALA A O 4
ATOM 6201 N N . LEU A 1 26 ? -5.449 2.094 -4.083 1.00 62.13 26 LEU A N 4
ATOM 6202 C CA . LEU A 1 26 ? -4.325 1.544 -4.838 1.00 62.20 26 LEU A CA 4
ATOM 6203 C C . LEU A 1 26 ? -3.681 0.344 -4.129 1.00 44.30 26 LEU A C 4
ATOM 6204 O O . LEU A 1 26 ? -3.197 -0.567 -4.801 1.00 54.53 26 LEU A O 4
ATOM 6220 N N . VAL A 1 27 ? -3.699 0.290 -2.795 1.00 74.45 27 VAL A N 4
ATOM 6221 C CA . VAL A 1 27 ? -3.297 -0.911 -2.070 1.00 60.15 27 VAL A CA 4
ATOM 6222 C C . VAL A 1 27 ? -4.357 -2.003 -2.270 1.00 11.33 27 VAL A C 4
ATOM 6223 O O . VAL A 1 27 ? -4.030 -3.118 -2.680 1.00 33.22 27 VAL A O 4
ATOM 6236 N N . TRP A 1 28 ? -5.626 -1.697 -2.001 1.00 34.53 28 TRP A N 4
ATOM 6237 C CA . TRP A 1 28 ? -6.731 -2.645 -2.035 1.00 41.51 28 TRP A CA 4
ATOM 6238 C C . TRP A 1 28 ? -6.874 -3.345 -3.388 1.00 54.42 28 TRP A C 4
ATOM 6239 O O . TRP A 1 28 ? -7.121 -4.555 -3.397 1.00 52.42 28 TRP A O 4
ATOM 6260 N N . GLN A 1 29 ? -6.672 -2.644 -4.510 1.00 44.31 29 GLN A N 4
ATOM 6261 C CA . GLN A 1 29 ? -6.663 -3.244 -5.843 1.00 22.14 29 GLN A CA 4
ATOM 6262 C C . GLN A 1 29 ? -5.575 -4.311 -5.959 1.00 64.32 29 GLN A C 4
ATOM 6263 O O . GLN A 1 29 ? -5.817 -5.385 -6.505 1.00 54.41 29 GLN A O 4
ATOM 6277 N N . ALA A 1 30 ? -4.373 -4.027 -5.452 1.00 74.34 30 ALA A N 4
ATOM 6278 C CA . ALA A 1 30 ? -3.234 -4.919 -5.585 1.00 73.04 30 ALA A CA 4
ATOM 6279 C C . ALA A 1 30 ? -3.441 -6.216 -4.808 1.00 14.32 30 ALA A C 4
ATOM 6280 O O . ALA A 1 30 ? -3.047 -7.273 -5.312 1.00 13.41 30 ALA A O 4
ATOM 6287 N N . LEU A 1 31 ? -4.040 -6.162 -3.610 1.00 24.35 31 LEU A N 4
ATOM 6288 C CA . LEU A 1 31 ? -4.496 -7.382 -2.949 1.00 0.12 31 LEU A CA 4
ATOM 6289 C C . LEU A 1 31 ? -5.568 -8.016 -3.821 1.00 62.45 31 LEU A C 4
ATOM 6290 O O . LEU A 1 31 ? -5.452 -9.182 -4.189 1.00 24.43 31 LEU A O 4
ATOM 6306 N N . GLY A 1 32 ? -6.576 -7.230 -4.192 1.00 22.34 32 GLY A N 4
ATOM 6307 C CA . GLY A 1 32 ? -7.673 -7.634 -5.049 1.00 24.25 32 GLY A CA 4
ATOM 6308 C C . GLY A 1 32 ? -9.019 -7.526 -4.345 1.00 32.33 32 GLY A C 4
ATOM 6309 O O . GLY A 1 32 ? -9.915 -8.268 -4.739 1.00 1.00 32 GLY A O 4
ATOM 6313 N N . TYR A 1 33 ? -9.163 -6.680 -3.309 1.00 11.25 33 TYR A N 4
ATOM 6314 C CA . TYR A 1 33 ? -10.386 -6.619 -2.501 1.00 10.13 33 TYR A CA 4
ATOM 6315 C C . TYR A 1 33 ? -11.582 -6.285 -3.388 1.00 71.24 33 TYR A C 4
ATOM 6316 O O . TYR A 1 33 ? -12.358 -7.176 -3.678 1.00 43.24 33 TYR A O 4
ATOM 6334 N N . VAL A 1 34 ? -11.655 -5.074 -3.951 1.00 14.14 34 VAL A N 4
ATOM 6335 C CA . VAL A 1 34 ? -12.750 -4.504 -4.731 1.00 42.33 34 VAL A CA 4
ATOM 6336 C C . VAL A 1 34 ? -14.095 -4.498 -3.986 1.00 33.30 34 VAL A C 4
ATOM 6337 O O . VAL A 1 34 ? -14.562 -5.516 -3.481 1.00 25.04 34 VAL A O 4
ATOM 6350 N N . TRP A 1 35 ? -14.730 -3.327 -3.926 1.00 23.41 35 TRP A N 4
ATOM 6351 C CA . TRP A 1 35 ? -16.114 -3.203 -3.499 1.00 11.14 35 TRP A CA 4
ATOM 6352 C C . TRP A 1 35 ? -16.995 -3.788 -4.600 1.00 54.44 35 TRP A C 4
ATOM 6353 O O . TRP A 1 35 ? -17.028 -3.257 -5.716 1.00 4.10 35 TRP A O 4
ATOM 6374 N N . ASP A 1 36 ? -17.658 -4.903 -4.310 1.00 53.54 36 ASP A N 4
ATOM 6375 C CA . ASP A 1 36 ? -18.648 -5.533 -5.171 1.00 70.21 36 ASP A CA 4
ATOM 6376 C C . ASP A 1 36 ? -19.981 -4.855 -4.877 1.00 32.32 36 ASP A C 4
ATOM 6377 O O . ASP A 1 36 ? -20.610 -5.138 -3.858 1.00 13.23 36 ASP A O 4
ATOM 6386 N N . GLU A 1 37 ? -20.375 -3.882 -5.691 1.00 55.43 37 GLU A N 4
ATOM 6387 C CA . GLU A 1 37 ? -21.511 -3.005 -5.417 1.00 62.31 37 GLU A CA 4
ATOM 6388 C C . GLU A 1 37 ? -22.839 -3.760 -5.411 1.00 41.20 37 GLU A C 4
ATOM 6389 O O . GLU A 1 37 ? -23.752 -3.358 -4.690 1.00 51.04 37 GLU A O 4
ATOM 6401 N N . ALA A 1 38 ? -22.942 -4.865 -6.151 1.00 73.45 38 ALA A N 4
ATOM 6402 C CA . ALA A 1 38 ? -24.131 -5.705 -6.138 1.00 31.25 38 ALA A CA 4
ATOM 6403 C C . ALA A 1 38 ? -24.322 -6.299 -4.742 1.00 41.33 38 ALA A C 4
ATOM 6404 O O . ALA A 1 38 ? -25.413 -6.234 -4.166 1.00 44.55 38 ALA A O 4
ATOM 6411 N N . GLN A 1 39 ? -23.252 -6.868 -4.186 1.00 2.41 39 GLN A N 4
ATOM 6412 C CA . GLN A 1 39 ? -23.298 -7.537 -2.893 1.00 44.40 39 GLN A CA 4
ATOM 6413 C C . GLN A 1 39 ? -23.096 -6.530 -1.757 1.00 4.22 39 GLN A C 4
ATOM 6414 O O . GLN A 1 39 ? -23.299 -6.853 -0.585 1.00 33.51 39 GLN A O 4
ATOM 6428 N N . SER A 1 40 ? -22.738 -5.295 -2.107 1.00 14.52 40 SER A N 4
ATOM 6429 C CA . SER A 1 40 ? -22.384 -4.205 -1.235 1.00 63.42 40 SER A CA 4
ATOM 6430 C C . SER A 1 40 ? -21.277 -4.608 -0.258 1.00 13.33 40 SER A C 4
ATOM 6431 O O . SER A 1 40 ? -21.322 -4.214 0.906 1.00 44.23 40 SER A O 4
ATOM 6439 N N . CYS A 1 41 ? -20.316 -5.433 -0.682 1.00 41.33 41 CYS A N 4
ATOM 6440 C CA . CYS A 1 41 ? -19.224 -5.835 0.191 1.00 34.13 41 CYS A CA 4
ATOM 6441 C C . CYS A 1 41 ? -17.957 -6.126 -0.594 1.00 13.12 41 CYS A C 4
ATOM 6442 O O . CYS A 1 41 ? -17.958 -6.282 -1.814 1.00 73.14 41 CYS A O 4
ATOM 6450 N N . TRP A 1 42 ? -16.881 -6.208 0.165 1.00 23.04 42 TRP A N 4
ATOM 6451 C CA . TRP A 1 42 ? -15.509 -6.329 -0.290 1.00 54.04 42 TRP A CA 4
ATOM 6452 C C . TRP A 1 42 ? -15.240 -7.760 -0.734 1.00 73.14 42 TRP A C 4
ATOM 6453 O O . TRP A 1 42 ? -15.330 -8.676 0.090 1.00 5.14 42 TRP A O 4
ATOM 6474 N N . LYS A 1 43 ? -14.934 -7.990 -2.016 1.00 41.33 43 LYS A N 4
ATOM 6475 C CA . LYS A 1 43 ? -14.578 -9.316 -2.464 1.00 13.14 43 LYS A CA 4
ATOM 6476 C C . LYS A 1 43 ? -13.312 -9.772 -1.750 1.00 44.54 43 LYS A C 4
ATOM 6477 O O . LYS A 1 43 ? -12.421 -8.989 -1.419 1.00 15.01 43 LYS A O 4
ATOM 6496 N N . THR A 1 44 ? -13.176 -11.084 -1.639 1.00 74.05 44 THR A N 4
ATOM 6497 C CA . THR A 1 44 ? -11.983 -11.731 -1.112 1.00 54.00 44 THR A CA 4
ATOM 6498 C C . THR A 1 44 ? -11.563 -12.879 -2.041 1.00 40.00 44 THR A C 4
ATOM 6499 O O . THR A 1 44 ? -10.683 -13.672 -1.713 1.00 45.35 44 THR A O 4
ATOM 6510 N N . ASP A 1 45 ? -12.181 -12.981 -3.226 1.00 23.13 45 ASP A N 4
ATOM 6511 C CA . ASP A 1 45 ? -11.911 -14.001 -4.231 1.00 72.33 45 ASP A CA 4
ATOM 6512 C C . ASP A 1 45 ? -10.498 -13.810 -4.752 1.00 44.03 45 ASP A C 4
ATOM 6513 O O . ASP A 1 45 ? -9.691 -14.736 -4.767 1.00 34.44 45 ASP A O 4
ATOM 6522 N N . LEU A 1 46 ? -10.192 -12.579 -5.170 1.00 61.32 46 LEU A N 4
ATOM 6523 C CA . LEU A 1 46 ? -8.916 -12.266 -5.795 1.00 64.34 46 LEU A CA 4
ATOM 6524 C C . LEU A 1 46 ? -7.795 -12.072 -4.769 1.00 2.34 46 LEU A C 4
ATOM 6525 O O . LEU A 1 46 ? -6.637 -11.930 -5.163 1.00 25.10 46 LEU A O 4
ATOM 6541 N N . VAL A 1 47 ? -8.129 -12.024 -3.477 1.00 0.10 47 VAL A N 4
ATOM 6542 C CA . VAL A 1 47 ? -7.218 -11.699 -2.390 1.00 64.11 47 VAL A CA 4
ATOM 6543 C C . VAL A 1 47 ? -6.486 -12.977 -1.964 1.00 41.14 47 VAL A C 4
ATOM 6544 O O . VAL A 1 47 ? -7.043 -14.075 -2.032 1.00 41.44 47 VAL A O 4
ATOM 6557 N N . ALA A 1 48 ? -5.223 -12.837 -1.548 1.00 72.25 48 ALA A N 4
ATOM 6558 C CA . ALA A 1 48 ? -4.400 -13.934 -1.042 1.00 62.32 48 ALA A CA 4
ATOM 6559 C C . ALA A 1 48 ? -4.997 -14.506 0.253 1.00 54.15 48 ALA A C 4
ATOM 6560 O O . ALA A 1 48 ? -5.673 -13.764 0.971 1.00 12.34 48 ALA A O 4
ATOM 6567 N N . PRO A 1 49 ? -4.685 -15.762 0.629 1.00 3.44 49 PRO A N 4
ATOM 6568 C CA . PRO A 1 49 ? -5.279 -16.394 1.798 1.00 20.42 49 PRO A CA 4
ATOM 6569 C C . PRO A 1 49 ? -4.951 -15.615 3.062 1.00 64.43 49 PRO A C 4
ATOM 6570 O O . PRO A 1 49 ? -5.837 -15.435 3.887 1.00 15.45 49 PRO A O 4
ATOM 6581 N N . GLU A 1 50 ? -3.728 -15.098 3.215 1.00 3.24 50 GLU A N 4
ATOM 6582 C CA . GLU A 1 50 ? -3.407 -14.355 4.422 1.00 24.01 50 GLU A CA 4
ATOM 6583 C C . GLU A 1 50 ? -4.161 -13.020 4.471 1.00 4.53 50 GLU A C 4
ATOM 6584 O O . GLU A 1 50 ? -4.547 -12.582 5.550 1.00 73.12 50 GLU A O 4
ATOM 6596 N N . TRP A 1 51 ? -4.405 -12.372 3.329 1.00 15.24 51 TRP A N 4
ATOM 6597 C CA . TRP A 1 51 ? -5.031 -11.055 3.290 1.00 21.31 51 TRP A CA 4
ATOM 6598 C C . TRP A 1 51 ? -6.556 -11.141 3.400 1.00 34.04 51 TRP A C 4
ATOM 6599 O O . TRP A 1 51 ? -7.203 -10.115 3.600 1.00 62.13 51 TRP A O 4
ATOM 6620 N N . ARG A 1 52 ? -7.147 -12.337 3.310 1.00 21.30 52 ARG A N 4
ATOM 6621 C CA . ARG A 1 52 ? -8.561 -12.570 3.583 1.00 3.53 52 ARG A CA 4
ATOM 6622 C C . ARG A 1 52 ? -8.777 -13.439 4.822 1.00 25.54 52 ARG A C 4
ATOM 6623 O O . ARG A 1 52 ? -9.913 -13.772 5.139 1.00 53.44 52 ARG A O 4
ATOM 6644 N N . GLN A 1 53 ? -7.704 -13.837 5.502 1.00 65.12 53 GLN A N 4
ATOM 6645 C CA . GLN A 1 53 ? -7.725 -14.858 6.539 1.00 33.34 53 GLN A CA 4
ATOM 6646 C C . GLN A 1 53 ? -8.597 -14.495 7.734 1.00 72.22 53 GLN A C 4
ATOM 6647 O O . GLN A 1 53 ? -9.279 -15.369 8.268 1.00 54.23 53 GLN A O 4
ATOM 6661 N N . ASP A 1 54 ? -8.529 -13.235 8.167 1.00 63.30 54 ASP A N 4
ATOM 6662 C CA . ASP A 1 54 ? -9.207 -12.721 9.354 1.00 33.23 54 ASP A CA 4
ATOM 6663 C C . ASP A 1 54 ? -9.481 -11.208 9.171 1.00 31.11 54 ASP A C 4
ATOM 6664 O O . ASP A 1 54 ? -9.418 -10.428 10.121 1.00 42.10 54 ASP A O 4
ATOM 6673 N N . TYR A 1 55 ? -9.672 -10.772 7.923 1.00 3.10 55 TYR A N 4
ATOM 6674 C CA . TYR A 1 55 ? -9.763 -9.385 7.454 1.00 43.20 55 TYR A CA 4
ATOM 6675 C C . TYR A 1 55 ? -11.134 -9.170 6.775 1.00 14.34 55 TYR A C 4
ATOM 6676 O O . TYR A 1 55 ? -11.217 -9.176 5.541 1.00 44.14 55 TYR A O 4
ATOM 6694 N N . PRO A 1 56 ? -12.231 -9.001 7.539 1.00 13.14 56 PRO A N 4
ATOM 6695 C CA . PRO A 1 56 ? -13.565 -8.804 6.972 1.00 11.43 56 PRO A CA 4
ATOM 6696 C C . PRO A 1 56 ? -13.767 -7.430 6.319 1.00 33.22 56 PRO A C 4
ATOM 6697 O O . PRO A 1 56 ? -14.691 -7.272 5.520 1.00 73.34 56 PRO A O 4
ATOM 6708 N N . GLU A 1 57 ? -12.911 -6.450 6.595 1.00 53.32 57 GLU A N 4
ATOM 6709 C CA . GLU A 1 57 ? -12.819 -5.198 5.849 1.00 44.41 57 GLU A CA 4
ATOM 6710 C C . GLU A 1 57 ? -11.404 -5.078 5.287 1.00 54.11 57 GLU A C 4
ATOM 6711 O O . GLU A 1 57 ? -10.464 -5.649 5.859 1.00 54.24 57 GLU A O 4
ATOM 6723 N N . PRO A 1 58 ? -11.226 -4.304 4.206 1.00 54.05 58 PRO A N 4
ATOM 6724 C CA . PRO A 1 58 ? -9.915 -4.023 3.682 1.00 25.24 58 PRO A CA 4
ATOM 6725 C C . PRO A 1 58 ? -9.185 -3.065 4.643 1.00 64.32 58 PRO A C 4
ATOM 6726 O O . PRO A 1 58 ? -9.804 -2.356 5.444 1.00 32.30 58 PRO A O 4
ATOM 6737 N N . PRO A 1 59 ? -7.849 -3.054 4.607 1.00 52.24 59 PRO A N 4
ATOM 6738 C CA . PRO A 1 59 ? -7.056 -2.360 5.602 1.00 33.25 59 PRO A CA 4
ATOM 6739 C C . PRO A 1 59 ? -7.026 -0.846 5.377 1.00 54.33 59 PRO A C 4
ATOM 6740 O O . PRO A 1 59 ? -6.395 -0.379 4.431 1.00 21.42 59 PRO A O 4
ATOM 6751 N N . ASP A 1 60 ? -7.640 -0.065 6.265 1.00 31.21 60 ASP A N 4
ATOM 6752 C CA . ASP A 1 60 ? -7.495 1.396 6.282 1.00 22.20 60 ASP A CA 4
ATOM 6753 C C . ASP A 1 60 ? -6.139 1.723 6.897 1.00 51.10 60 ASP A C 4
ATOM 6754 O O . ASP A 1 60 ? -5.930 1.457 8.086 1.00 33.41 60 ASP A O 4
ATOM 6763 N N . PHE A 1 61 ? -5.178 2.198 6.105 1.00 65.42 61 PHE A N 4
ATOM 6764 C CA . PHE A 1 61 ? -3.832 2.504 6.595 1.00 61.33 61 PHE A CA 4
ATOM 6765 C C . PHE A 1 61 ? -3.752 3.878 7.265 1.00 70.52 61 PHE A C 4
ATOM 6766 O O . PHE A 1 61 ? -2.706 4.211 7.816 1.00 53.01 61 PHE A O 4
ATOM 6783 N N . ILE A 1 62 ? -4.804 4.698 7.185 1.00 21.43 62 ILE A N 4
ATOM 6784 C CA . ILE A 1 62 ? -4.785 6.104 7.576 1.00 34.43 62 ILE A CA 4
ATOM 6785 C C . ILE A 1 62 ? -5.485 6.245 8.928 1.00 61.32 62 ILE A C 4
ATOM 6786 O O . ILE A 1 62 ? -5.023 7.005 9.784 1.00 54.31 62 ILE A O 4
ATOM 6802 N N . ALA A 1 63 ? -6.569 5.499 9.144 1.00 32.43 63 ALA A N 4
ATOM 6803 C CA . ALA A 1 63 ? -7.151 5.302 10.460 1.00 62.33 63 ALA A CA 4
ATOM 6804 C C . ALA A 1 63 ? -6.261 4.355 11.272 1.00 51.31 63 ALA A C 4
ATOM 6805 O O . ALA A 1 63 ? -5.836 4.706 12.375 1.00 41.24 63 ALA A O 4
ATOM 6812 N N . SER A 1 64 ? -5.975 3.159 10.747 1.00 11.22 64 SER A N 4
ATOM 6813 C CA . SER A 1 64 ? -5.517 2.030 11.548 1.00 11.32 64 SER A CA 4
ATOM 6814 C C . SER A 1 64 ? -4.112 1.570 11.139 1.00 51.03 64 SER A C 4
ATOM 6815 O O . SER A 1 64 ? -3.587 2.029 10.119 1.00 12.10 64 SER A O 4
ATOM 6823 N N . ARG A 1 65 ? -3.483 0.650 11.895 1.00 4.10 65 ARG A N 4
ATOM 6824 C CA . ARG A 1 65 ? -2.278 -0.018 11.396 1.00 20.41 65 ARG A CA 4
ATOM 6825 C C . ARG A 1 65 ? -2.223 -1.531 11.683 1.00 24.52 65 ARG A C 4
ATOM 6826 O O . ARG A 1 65 ? -1.147 -2.045 11.995 1.00 21.13 65 ARG A O 4
ATOM 6847 N N . PRO A 1 66 ? -3.252 -2.335 11.351 1.00 3.22 66 PRO A N 4
ATOM 6848 C CA . PRO A 1 66 ? -3.177 -3.787 11.478 1.00 34.42 66 PRO A CA 4
ATOM 6849 C C . PRO A 1 66 ? -2.359 -4.362 10.328 1.00 25.01 66 PRO A C 4
ATOM 6850 O O . PRO A 1 66 ? -1.432 -5.149 10.537 1.00 2.42 66 PRO A O 4
ATOM 6861 N N . ALA A 1 67 ? -2.676 -3.942 9.103 1.00 43.21 67 ALA A N 4
ATOM 6862 C CA . ALA A 1 67 ? -2.021 -4.449 7.913 1.00 44.32 67 ALA A CA 4
ATOM 6863 C C . ALA A 1 67 ? -0.547 -4.082 7.885 1.00 14.03 67 ALA A C 4
ATOM 6864 O O . ALA A 1 67 ? 0.200 -4.732 7.180 1.00 33.41 67 ALA A O 4
ATOM 6871 N N . THR A 1 68 ? -0.095 -3.100 8.654 1.00 34.22 68 THR A N 4
ATOM 6872 C CA . THR A 1 68 ? 1.296 -2.695 8.702 1.00 4.13 68 THR A CA 4
ATOM 6873 C C . THR A 1 68 ? 2.237 -3.845 9.116 1.00 13.42 68 THR A C 4
ATOM 6874 O O . THR A 1 68 ? 3.379 -3.880 8.651 1.00 53.30 68 THR A O 4
ATOM 6885 N N . VAL A 1 69 ? 1.770 -4.811 9.919 1.00 3.43 69 VAL A N 4
ATOM 6886 C CA . VAL A 1 69 ? 2.519 -6.042 10.194 1.00 34.25 69 VAL A CA 4
ATOM 6887 C C . VAL A 1 69 ? 2.534 -6.901 8.922 1.00 21.02 69 VAL A C 4
ATOM 6888 O O . VAL A 1 69 ? 3.567 -7.453 8.529 1.00 3.34 69 VAL A O 4
ATOM 6901 N N . LYS A 1 70 ? 1.365 -7.018 8.291 1.00 12.33 70 LYS A N 4
ATOM 6902 C CA . LYS A 1 70 ? 1.091 -7.876 7.155 1.00 3.10 70 LYS A CA 4
ATOM 6903 C C . LYS A 1 70 ? 1.879 -7.447 5.916 1.00 70.32 70 LYS A C 4
ATOM 6904 O O . LYS A 1 70 ? 2.413 -8.299 5.209 1.00 50.25 70 LYS A O 4
ATOM 6923 N N . LEU A 1 71 ? 2.011 -6.137 5.688 1.00 44.11 71 LEU A N 4
ATOM 6924 C CA . LEU A 1 71 ? 2.837 -5.559 4.638 1.00 71.41 71 LEU A CA 4
ATOM 6925 C C . LEU A 1 71 ? 4.265 -6.054 4.801 1.00 20.24 71 LEU A C 4
ATOM 6926 O O . LEU A 1 71 ? 4.909 -6.414 3.827 1.00 73.24 71 LEU A O 4
ATOM 6942 N N . THR A 1 72 ? 4.794 -6.003 6.022 1.00 15.21 72 THR A N 4
ATOM 6943 C CA . THR A 1 72 ? 6.192 -6.279 6.272 1.00 13.31 72 THR A CA 4
ATOM 6944 C C . THR A 1 72 ? 6.533 -7.730 5.945 1.00 62.43 72 THR A C 4
ATOM 6945 O O . THR A 1 72 ? 7.658 -7.994 5.520 1.00 64.11 72 THR A O 4
ATOM 6956 N N . ARG A 1 73 ? 5.577 -8.660 6.048 1.00 11.24 73 ARG A N 4
ATOM 6957 C CA . ARG A 1 73 ? 5.779 -10.033 5.584 1.00 43.32 73 ARG A CA 4
ATOM 6958 C C . ARG A 1 73 ? 6.179 -10.018 4.106 1.00 11.33 73 ARG A C 4
ATOM 6959 O O . ARG A 1 73 ? 7.205 -10.596 3.751 1.00 4.03 73 ARG A O 4
ATOM 6980 N N . SER A 1 74 ? 5.428 -9.282 3.281 1.00 42.15 74 SER A N 4
ATOM 6981 C CA . SER A 1 74 ? 5.666 -9.085 1.854 1.00 74.42 74 SER A CA 4
ATOM 6982 C C . SER A 1 74 ? 6.956 -8.309 1.531 1.00 20.51 74 SER A C 4
ATOM 6983 O O . SER A 1 74 ? 7.305 -8.207 0.355 1.00 64.21 74 SER A O 4
ATOM 6991 N N . ILE A 1 75 ? 7.655 -7.735 2.521 1.00 74.20 75 ILE A N 4
ATOM 6992 C CA . ILE A 1 75 ? 8.824 -6.880 2.324 1.00 71.12 75 ILE A CA 4
ATOM 6993 C C . ILE A 1 75 ? 10.064 -7.665 2.798 1.00 32.41 75 ILE A C 4
ATOM 6994 O O . ILE A 1 75 ? 10.474 -7.539 3.960 1.00 53.32 75 ILE A O 4
ATOM 7010 N N . PRO A 1 76 ? 10.666 -8.503 1.937 1.00 43.22 76 PRO A N 4
ATOM 7011 C CA . PRO A 1 76 ? 11.946 -9.152 2.178 1.00 15.04 76 PRO A CA 4
ATOM 7012 C C . PRO A 1 76 ? 13.067 -8.100 2.265 1.00 10.23 76 PRO A C 4
ATOM 7013 O O . PRO A 1 76 ? 12.884 -6.937 1.893 1.00 1.23 76 PRO A O 4
ATOM 7024 N N . ALA A 1 77 ? 14.245 -8.511 2.735 1.00 61.30 77 ALA A N 4
ATOM 7025 C CA . ALA A 1 77 ? 15.444 -7.689 2.862 1.00 21.02 77 ALA A CA 4
ATOM 7026 C C . ALA A 1 77 ? 15.791 -6.949 1.556 1.00 60.24 77 ALA A C 4
ATOM 7027 O O . ALA A 1 77 ? 16.011 -5.738 1.615 1.00 45.14 77 ALA A O 4
ATOM 7034 N N . PRO A 1 78 ? 15.818 -7.600 0.374 1.00 63.02 78 PRO A N 4
ATOM 7035 C CA . PRO A 1 78 ? 16.090 -6.929 -0.898 1.00 41.12 78 PRO A CA 4
ATOM 7036 C C . PRO A 1 78 ? 15.051 -5.886 -1.328 1.00 64.53 78 PRO A C 4
ATOM 7037 O O . PRO A 1 78 ? 15.313 -5.177 -2.300 1.00 14.00 78 PRO A O 4
ATOM 7048 N N . TYR A 1 79 ? 13.910 -5.764 -0.639 1.00 12.12 79 TYR A N 4
ATOM 7049 C CA . TYR A 1 79 ? 12.868 -4.794 -0.963 1.00 45.02 79 TYR A CA 4
ATOM 7050 C C . TYR A 1 79 ? 12.727 -3.722 0.123 1.00 22.13 79 TYR A C 4
ATOM 7051 O O . TYR A 1 79 ? 11.769 -2.947 0.120 1.00 24.34 79 TYR A O 4
ATOM 7069 N N . LYS A 1 80 ? 13.660 -3.660 1.071 1.00 24.23 80 LYS A N 4
ATOM 7070 C CA . LYS A 1 80 ? 13.594 -2.725 2.193 1.00 20.53 80 LYS A CA 4
ATOM 7071 C C . LYS A 1 80 ? 13.830 -1.286 1.768 1.00 32.54 80 LYS A C 4
ATOM 7072 O O . LYS A 1 80 ? 13.105 -0.407 2.222 1.00 4.01 80 LYS A O 4
ATOM 7091 N N . GLN A 1 81 ? 14.865 -1.032 0.971 1.00 32.15 81 GLN A N 4
ATOM 7092 C CA . GLN A 1 81 ? 15.336 0.317 0.689 1.00 2.35 81 GLN A CA 4
ATOM 7093 C C . GLN A 1 81 ? 14.755 0.874 -0.608 1.00 2.13 81 GLN A C 4
ATOM 7094 O O . GLN A 1 81 ? 15.198 1.937 -1.050 1.00 35.22 81 GLN A O 4
ATOM 7108 N N . LEU A 1 82 ? 13.792 0.183 -1.228 1.00 60.23 82 LEU A N 4
ATOM 7109 C CA . LEU A 1 82 ? 13.282 0.518 -2.557 1.00 41.24 82 LEU A CA 4
ATOM 7110 C C . LEU A 1 82 ? 12.822 1.969 -2.639 1.00 30.35 82 LEU A C 4
ATOM 7111 O O . LEU A 1 82 ? 13.066 2.620 -3.651 1.00 1.02 82 LEU A O 4
ATOM 7127 N N . LEU A 1 83 ? 12.263 2.512 -1.550 1.00 14.52 83 LEU A N 4
ATOM 7128 C CA . LEU A 1 83 ? 11.901 3.925 -1.439 1.00 4.23 83 LEU A CA 4
ATOM 7129 C C . LEU A 1 83 ? 13.046 4.892 -1.788 1.00 2.01 83 LEU A C 4
ATOM 7130 O O . LEU A 1 83 ? 12.775 6.063 -2.033 1.00 33.11 83 LEU A O 4
ATOM 7146 N N . LYS A 1 84 ? 14.309 4.461 -1.828 1.00 13.02 84 LYS A N 4
ATOM 7147 C CA . LYS A 1 84 ? 15.447 5.274 -2.244 1.00 61.50 84 LYS A CA 4
ATOM 7148 C C . LYS A 1 84 ? 16.126 4.704 -3.487 1.00 33.33 84 LYS A C 4
ATOM 7149 O O . LYS A 1 84 ? 16.577 5.477 -4.333 1.00 1.32 84 LYS A O 4
ATOM 7168 N N . GLU A 1 85 ? 16.179 3.383 -3.628 1.00 1.13 85 GLU A N 4
ATOM 7169 C CA . GLU A 1 85 ? 16.730 2.733 -4.817 1.00 73.02 85 GLU A CA 4
ATOM 7170 C C . GLU A 1 85 ? 16.004 3.211 -6.077 1.00 42.23 85 GLU A C 4
ATOM 7171 O O . GLU A 1 85 ? 16.644 3.553 -7.073 1.00 22.40 85 GLU A O 4
ATOM 7183 N N . GLU A 1 86 ? 14.672 3.242 -6.025 1.00 41.35 86 GLU A N 4
ATOM 7184 C CA . GLU A 1 86 ? 13.795 3.321 -7.189 1.00 5.24 86 GLU A CA 4
ATOM 7185 C C . GLU A 1 86 ? 13.206 4.727 -7.317 1.00 12.21 86 GLU A C 4
ATOM 7186 O O . GLU A 1 86 ? 12.653 5.092 -8.350 1.00 2.33 86 GLU A O 4
ATOM 7198 N N . LEU A 1 87 ? 13.289 5.518 -6.246 1.00 73.12 87 LEU A N 4
ATOM 7199 C CA . LEU A 1 87 ? 12.561 6.764 -6.073 1.00 54.22 87 LEU A CA 4
ATOM 7200 C C . LEU A 1 87 ? 13.527 7.874 -5.703 1.00 4.22 87 LEU A C 4
ATOM 7201 O O . LEU A 1 87 ? 13.657 8.832 -6.464 1.00 33.23 87 LEU A O 4
ATOM 7217 N N . GLY A 1 88 ? 14.149 7.755 -4.526 1.00 14.32 88 GLY A N 4
ATOM 7218 C CA . GLY A 1 88 ? 15.030 8.764 -3.947 1.00 3.53 88 GLY A CA 4
ATOM 7219 C C . GLY A 1 88 ? 14.461 9.379 -2.664 1.00 52.33 88 GLY A C 4
ATOM 7220 O O . GLY A 1 88 ? 14.930 10.432 -2.236 1.00 50.25 88 GLY A O 4
ATOM 7224 N N . PHE A 1 89 ? 13.424 8.787 -2.071 1.00 23.33 89 PHE A N 4
ATOM 7225 C CA . PHE A 1 89 ? 12.782 9.243 -0.845 1.00 51.02 89 PHE A CA 4
ATOM 7226 C C . PHE A 1 89 ? 13.509 8.669 0.381 1.00 5.44 89 PHE A C 4
ATOM 7227 O O . PHE A 1 89 ? 14.248 7.680 0.306 1.00 3.44 89 PHE A O 4
ATOM 7244 N N . ALA A 1 90 ? 13.265 9.242 1.561 1.00 74.42 90 ALA A N 4
ATOM 7245 C CA . ALA A 1 90 ? 13.622 8.643 2.842 1.00 44.41 90 ALA A CA 4
ATOM 7246 C C . ALA A 1 90 ? 12.591 8.973 3.919 1.00 31.44 90 ALA A C 4
ATOM 7247 O O . ALA A 1 90 ? 12.213 8.092 4.689 1.00 3.24 90 ALA A O 4
ATOM 7254 N N . GLY A 1 91 ? 12.104 10.212 3.969 1.00 33.04 91 GLY A N 4
ATOM 7255 C CA . GLY A 1 91 ? 11.104 10.632 4.939 1.00 50.31 91 GLY A CA 4
ATOM 7256 C C . GLY A 1 91 ? 10.736 12.095 4.732 1.00 62.31 91 GLY A C 4
ATOM 7257 O O . GLY A 1 91 ? 11.355 12.792 3.920 1.00 61.44 91 GLY A O 4
ATOM 7261 N N . TYR A 1 92 ? 9.709 12.552 5.446 1.00 61.10 92 TYR A N 4
ATOM 7262 C CA . TYR A 1 92 ? 9.311 13.954 5.463 1.00 3.51 92 TYR A CA 4
ATOM 7263 C C . TYR A 1 92 ? 10.150 14.754 6.464 1.00 43.44 92 TYR A C 4
ATOM 7264 O O . TYR A 1 92 ? 10.549 14.230 7.509 1.00 5.15 92 TYR A O 4
ATOM 7282 N N . SER A 1 93 ? 10.359 16.038 6.183 1.00 60.01 93 SER A N 4
ATOM 7283 C CA . SER A 1 93 ? 10.813 17.022 7.160 1.00 62.42 93 SER A CA 4
ATOM 7284 C C . SER A 1 93 ? 9.806 17.191 8.298 1.00 4.13 93 SER A C 4
ATOM 7285 O O . SER A 1 93 ? 8.676 16.721 8.250 1.00 23.34 93 SER A O 4
ATOM 7293 N N . ILE A 1 94 ? 10.219 17.928 9.322 1.00 15.43 94 ILE A N 4
ATOM 7294 C CA . ILE A 1 94 ? 9.389 18.204 10.496 1.00 41.25 94 ILE A CA 4
ATOM 7295 C C . ILE A 1 94 ? 8.199 19.087 10.121 1.00 25.30 94 ILE A C 4
ATOM 7296 O O . ILE A 1 94 ? 7.064 18.789 10.487 1.00 5.44 94 ILE A O 4
ATOM 7312 N N . ASN A 1 95 ? 8.461 20.143 9.353 1.00 61.24 95 ASN A N 4
ATOM 7313 C CA . ASN A 1 95 ? 7.458 21.095 8.885 1.00 0.41 95 ASN A CA 4
ATOM 7314 C C . ASN A 1 95 ? 6.463 20.481 7.892 1.00 73.11 95 ASN A C 4
ATOM 7315 O O . ASN A 1 95 ? 5.550 21.173 7.438 1.00 33.41 95 ASN A O 4
ATOM 7326 N N . GLU A 1 96 ? 6.604 19.195 7.584 1.00 73.01 96 GLU A N 4
ATOM 7327 C CA . GLU A 1 96 ? 5.709 18.405 6.746 1.00 34.44 96 GLU A CA 4
ATOM 7328 C C . GLU A 1 96 ? 5.296 17.065 7.383 1.00 44.53 96 GLU A C 4
ATOM 7329 O O . GLU A 1 96 ? 4.542 16.305 6.777 1.00 54.01 96 GLU A O 4
ATOM 7341 N N . LEU A 1 97 ? 5.771 16.741 8.589 1.00 21.52 97 LEU A N 4
ATOM 7342 C CA . LEU A 1 97 ? 5.472 15.483 9.255 1.00 33.24 97 LEU A CA 4
ATOM 7343 C C . LEU A 1 97 ? 4.065 15.569 9.835 1.00 72.41 97 LEU A C 4
ATOM 7344 O O . LEU A 1 97 ? 3.836 16.295 10.801 1.00 21.23 97 LEU A O 4
ATOM 7360 N N . VAL A 1 98 ? 3.118 14.826 9.268 1.00 1.24 98 VAL A N 4
ATOM 7361 C CA . VAL A 1 98 ? 1.725 14.820 9.707 1.00 72.00 98 VAL A CA 4
ATOM 7362 C C . VAL A 1 98 ? 1.202 13.385 9.746 1.00 65.22 98 VAL A C 4
ATOM 7363 O O . VAL A 1 98 ? 1.701 12.548 8.981 1.00 20.54 98 VAL A O 4
ATOM 7376 N N . PRO A 1 99 ? 0.136 13.101 10.516 1.00 33.22 99 PRO A N 4
ATOM 7377 C CA . PRO A 1 99 ? -0.484 11.783 10.539 1.00 54.32 99 PRO A CA 4
ATOM 7378 C C . PRO A 1 99 ? -1.079 11.399 9.181 1.00 31.14 99 PRO A C 4
ATOM 7379 O O . PRO A 1 99 ? -1.296 10.215 8.932 1.00 44.11 99 PRO A O 4
ATOM 7390 N N . ARG A 1 100 ? -1.334 12.353 8.275 1.00 41.00 100 ARG A N 4
ATOM 7391 C CA . ARG A 1 100 ? -1.785 12.011 6.923 1.00 73.01 100 ARG A CA 4
ATOM 7392 C C . ARG A 1 100 ? -0.633 11.650 5.986 1.00 52.44 100 ARG A C 4
ATOM 7393 O O . ARG A 1 100 ? -0.896 11.281 4.846 1.00 65.11 100 ARG A O 4
ATOM 7414 N N . LYS A 1 101 ? 0.628 11.730 6.416 1.00 74.21 101 LYS A N 4
ATOM 7415 C CA . LYS A 1 101 ? 1.790 11.383 5.614 1.00 31.15 101 LYS A CA 4
ATOM 7416 C C . LYS A 1 101 ? 2.470 10.145 6.184 1.00 31.13 101 LYS A C 4
ATOM 7417 O O . LYS A 1 101 ? 2.630 9.174 5.453 1.00 45.43 101 LYS A O 4
ATOM 7436 N N . THR A 1 102 ? 2.806 10.130 7.476 1.00 1.35 102 THR A N 4
ATOM 7437 C CA . THR A 1 102 ? 3.492 9.014 8.139 1.00 31.15 102 THR A CA 4
ATOM 7438 C C . THR A 1 102 ? 2.810 7.679 7.826 1.00 13.04 102 THR A C 4
ATOM 7439 O O . THR A 1 102 ? 3.416 6.723 7.348 1.00 14.22 102 THR A O 4
ATOM 7450 N N . ARG A 1 103 ? 1.504 7.615 8.072 1.00 24.34 103 ARG A N 4
ATOM 7451 C CA . ARG A 1 103 ? 0.675 6.440 7.843 1.00 44.40 103 ARG A CA 4
ATOM 7452 C C . ARG A 1 103 ? 0.754 5.932 6.402 1.00 41.10 103 ARG A C 4
ATOM 7453 O O . ARG A 1 103 ? 0.846 4.724 6.196 1.00 63.41 103 ARG A O 4
ATOM 7474 N N . ARG A 1 104 ? 0.750 6.824 5.408 1.00 71.25 104 ARG A N 4
ATOM 7475 C CA . ARG A 1 104 ? 0.857 6.418 4.010 1.00 31.41 104 ARG A CA 4
ATOM 7476 C C . ARG A 1 104 ? 2.258 5.932 3.663 1.00 74.50 104 ARG A C 4
ATOM 7477 O O . ARG A 1 104 ? 2.368 4.975 2.905 1.00 41.53 104 ARG A O 4
ATOM 7498 N N . ALA A 1 105 ? 3.321 6.529 4.204 1.00 13.41 105 ALA A N 4
ATOM 7499 C CA . ALA A 1 105 ? 4.689 6.268 3.755 1.00 32.12 105 ALA A CA 4
ATOM 7500 C C . ALA A 1 105 ? 5.048 4.776 3.750 1.00 70.10 105 ALA A C 4
ATOM 7501 O O . ALA A 1 105 ? 5.687 4.287 2.814 1.00 44.41 105 ALA A O 4
ATOM 7508 N N . THR A 1 106 ? 4.607 4.048 4.774 1.00 63.41 106 THR A N 4
ATOM 7509 C CA . THR A 1 106 ? 4.702 2.599 4.858 1.00 43.24 106 THR A CA 4
ATOM 7510 C C . THR A 1 106 ? 4.097 1.895 3.627 1.00 25.23 106 THR A C 4
ATOM 7511 O O . THR A 1 106 ? 4.726 0.975 3.093 1.00 34.14 106 THR A O 4
ATOM 7522 N N . MET A 1 107 ? 2.885 2.263 3.192 1.00 42.22 107 MET A N 4
ATOM 7523 C CA . MET A 1 107 ? 2.166 1.544 2.156 1.00 11.14 107 MET A CA 4
ATOM 7524 C C . MET A 1 107 ? 2.894 1.680 0.820 1.00 40.25 107 MET A C 4
ATOM 7525 O O . MET A 1 107 ? 2.923 0.720 0.051 1.00 32.13 107 MET A O 4
ATOM 7539 N N . THR A 1 108 ? 3.545 2.821 0.548 1.00 1.31 108 THR A N 4
ATOM 7540 C CA . THR A 1 108 ? 4.221 3.048 -0.720 1.00 1.22 108 THR A CA 4
ATOM 7541 C C . THR A 1 108 ? 5.334 2.023 -0.928 1.00 71.43 108 THR A C 4
ATOM 7542 O O . THR A 1 108 ? 5.437 1.440 -2.007 1.00 70.51 108 THR A O 4
ATOM 7553 N N . ASN A 1 109 ? 6.122 1.718 0.110 1.00 44.22 109 ASN A N 4
ATOM 7554 C CA . ASN A 1 109 ? 7.204 0.751 -0.059 1.00 44.14 109 ASN A CA 4
ATOM 7555 C C . ASN A 1 109 ? 6.661 -0.659 -0.305 1.00 3.42 109 ASN A C 4
ATOM 7556 O O . ASN A 1 109 ? 7.287 -1.447 -1.006 1.00 0.14 109 ASN A O 4
ATOM 7567 N N . TRP A 1 110 ? 5.500 -1.000 0.259 1.00 31.24 110 TRP A N 4
ATOM 7568 C CA . TRP A 1 110 ? 4.875 -2.287 -0.018 1.00 24.24 110 TRP A CA 4
ATOM 7569 C C . TRP A 1 110 ? 4.406 -2.362 -1.471 1.00 22.23 110 TRP A C 4
ATOM 7570 O O . TRP A 1 110 ? 4.528 -3.425 -2.079 1.00 54.44 110 TRP A O 4
ATOM 7591 N N . LEU A 1 111 ? 3.875 -1.268 -2.026 1.00 53.13 111 LEU A N 4
ATOM 7592 C CA . LEU A 1 111 ? 3.322 -1.264 -3.380 1.00 72.42 111 LEU A CA 4
ATOM 7593 C C . LEU A 1 111 ? 4.454 -1.564 -4.363 1.00 33.31 111 LEU A C 4
ATOM 7594 O O . LEU A 1 111 ? 4.349 -2.430 -5.233 1.00 64.41 111 LEU A O 4
ATOM 7610 N N . LEU A 1 112 ? 5.579 -0.876 -4.186 1.00 31.03 112 LEU A N 4
ATOM 7611 C CA . LEU A 1 112 ? 6.654 -0.881 -5.169 1.00 64.45 112 LEU A CA 4
ATOM 7612 C C . LEU A 1 112 ? 7.603 -2.080 -4.976 1.00 0.23 112 LEU A C 4
ATOM 7613 O O . LEU A 1 112 ? 8.300 -2.468 -5.909 1.00 13.15 112 LEU A O 4
ATOM 7629 N N . ALA A 1 113 ? 7.534 -2.754 -3.820 1.00 20.05 113 ALA A N 4
ATOM 7630 C CA . ALA A 1 113 ? 8.045 -4.118 -3.589 1.00 13.34 113 ALA A CA 4
ATOM 7631 C C . ALA A 1 113 ? 7.129 -5.196 -4.179 1.00 3.01 113 ALA A C 4
ATOM 7632 O O . ALA A 1 113 ? 7.635 -6.208 -4.661 1.00 15.31 113 ALA A O 4
ATOM 7639 N N . TYR A 1 114 ? 5.801 -5.025 -4.152 1.00 4.42 114 TYR A N 4
ATOM 7640 C CA . TYR A 1 114 ? 4.894 -6.062 -4.632 1.00 72.52 114 TYR A CA 4
ATOM 7641 C C . TYR A 1 114 ? 5.169 -6.322 -6.108 1.00 24.04 114 TYR A C 4
ATOM 7642 O O . TYR A 1 114 ? 5.389 -7.471 -6.489 1.00 14.31 114 TYR A O 4
ATOM 7660 N N . ARG A 1 115 ? 5.241 -5.263 -6.925 1.00 10.22 115 ARG A N 4
ATOM 7661 C CA . ARG A 1 115 ? 5.519 -5.424 -8.351 1.00 35.30 115 ARG A CA 4
ATOM 7662 C C . ARG A 1 115 ? 6.803 -6.208 -8.599 1.00 62.22 115 ARG A C 4
ATOM 7663 O O . ARG A 1 115 ? 6.815 -7.056 -9.486 1.00 14.43 115 ARG A O 4
ATOM 7684 N N . ARG A 1 116 ? 7.865 -5.948 -7.818 1.00 41.32 116 ARG A N 4
ATOM 7685 C CA . ARG A 1 116 ? 9.146 -6.614 -7.972 1.00 40.14 116 ARG A CA 4
ATOM 7686 C C . ARG A 1 116 ? 8.914 -8.111 -7.952 1.00 73.55 116 ARG A C 4
ATOM 7687 O O . ARG A 1 116 ? 9.188 -8.770 -8.945 1.00 44.43 116 ARG A O 4
ATOM 7708 N N . SER A 1 117 ? 8.322 -8.613 -6.872 1.00 52.02 117 SER A N 4
ATOM 7709 C CA . SER A 1 117 ? 8.143 -10.035 -6.612 1.00 10.24 117 SER A CA 4
ATOM 7710 C C . SER A 1 117 ? 7.503 -10.789 -7.782 1.00 60.41 117 SER A C 4
ATOM 7711 O O . SER A 1 117 ? 7.858 -11.933 -8.063 1.00 53.53 117 SER A O 4
ATOM 7719 N N . GLN A 1 118 ? 6.558 -10.137 -8.456 1.00 72.23 118 GLN A N 4
ATOM 7720 C CA . GLN A 1 118 ? 5.713 -10.752 -9.480 1.00 4.30 118 GLN A CA 4
ATOM 7721 C C . GLN A 1 118 ? 6.517 -11.228 -10.688 1.00 35.35 118 GLN A C 4
ATOM 7722 O O . GLN A 1 118 ? 6.211 -12.263 -11.272 1.00 60.45 118 GLN A O 4
ATOM 7736 N N . GLN A 1 119 ? 7.515 -10.439 -11.070 1.00 63.21 119 GLN A N 4
ATOM 7737 C CA . GLN A 1 119 ? 8.258 -10.521 -12.317 1.00 54.25 119 GLN A CA 4
ATOM 7738 C C . GLN A 1 119 ? 9.776 -10.522 -12.114 1.00 30.22 119 GLN A C 4
ATOM 7739 O O . GLN A 1 119 ? 10.536 -10.354 -13.070 1.00 1.42 119 GLN A O 4
ATOM 7753 N N . ASP A 1 120 ? 10.192 -10.716 -10.864 1.00 63.10 120 ASP A N 4
ATOM 7754 C CA . ASP A 1 120 ? 11.563 -10.749 -10.361 1.00 13.45 120 ASP A CA 4
ATOM 7755 C C . ASP A 1 120 ? 12.451 -11.694 -11.142 1.00 53.24 120 ASP A C 4
ATOM 7756 O O . ASP A 1 120 ? 13.589 -11.295 -11.453 1.00 54.43 120 ASP A O 4
ATOM 7765 N N . MET A 1 1 ? -5.005 -11.145 -8.555 1.00 72.31 1 MET A N 5
ATOM 7766 C CA . MET A 1 1 ? -5.119 -9.755 -9.024 1.00 63.34 1 MET A CA 5
ATOM 7767 C C . MET A 1 1 ? -3.746 -9.300 -9.522 1.00 60.31 1 MET A C 5
ATOM 7768 O O . MET A 1 1 ? -2.859 -9.067 -8.704 1.00 35.11 1 MET A O 5
ATOM 7782 N N . GLY A 1 2 ? -3.535 -9.174 -10.834 1.00 60.45 2 GLY A N 5
ATOM 7783 C CA . GLY A 1 2 ? -2.225 -8.900 -11.419 1.00 25.23 2 GLY A CA 5
ATOM 7784 C C . GLY A 1 2 ? -2.218 -7.529 -12.066 1.00 74.45 2 GLY A C 5
ATOM 7785 O O . GLY A 1 2 ? -2.168 -7.389 -13.289 1.00 34.04 2 GLY A O 5
ATOM 7789 N N . ILE A 1 3 ? -2.309 -6.493 -11.240 1.00 12.15 3 ILE A N 5
ATOM 7790 C CA . ILE A 1 3 ? -2.338 -5.103 -11.692 1.00 3.42 3 ILE A CA 5
ATOM 7791 C C . ILE A 1 3 ? -0.932 -4.713 -12.156 1.00 31.20 3 ILE A C 5
ATOM 7792 O O . ILE A 1 3 ? 0.058 -5.221 -11.633 1.00 34.31 3 ILE A O 5
ATOM 7808 N N . THR A 1 4 ? -0.834 -3.792 -13.105 1.00 40.15 4 THR A N 5
ATOM 7809 C CA . THR A 1 4 ? 0.424 -3.149 -13.451 1.00 4.30 4 THR A CA 5
ATOM 7810 C C . THR A 1 4 ? 0.617 -1.982 -12.486 1.00 21.43 4 THR A C 5
ATOM 7811 O O . THR A 1 4 ? -0.274 -1.138 -12.376 1.00 34.31 4 THR A O 5
ATOM 7822 N N . ILE A 1 5 ? 1.763 -1.906 -11.808 1.00 41.23 5 ILE A N 5
ATOM 7823 C CA . ILE A 1 5 ? 2.143 -0.712 -11.061 1.00 52.10 5 ILE A CA 5
ATOM 7824 C C . ILE A 1 5 ? 2.943 0.196 -11.987 1.00 30.34 5 ILE A C 5
ATOM 7825 O O . ILE A 1 5 ? 3.688 -0.283 -12.843 1.00 64.32 5 ILE A O 5
ATOM 7841 N N . THR A 1 6 ? 2.825 1.499 -11.764 1.00 45.10 6 THR A N 5
ATOM 7842 C CA . THR A 1 6 ? 3.671 2.524 -12.343 1.00 20.21 6 THR A CA 5
ATOM 7843 C C . THR A 1 6 ? 4.267 3.339 -11.200 1.00 40.24 6 THR A C 5
ATOM 7844 O O . THR A 1 6 ? 3.547 3.726 -10.281 1.00 14.52 6 THR A O 5
ATOM 7855 N N . ASP A 1 7 ? 5.580 3.585 -11.234 1.00 21.22 7 ASP A N 5
ATOM 7856 C CA . ASP A 1 7 ? 6.291 4.351 -10.205 1.00 13.35 7 ASP A CA 5
ATOM 7857 C C . ASP A 1 7 ? 5.809 5.800 -10.191 1.00 54.31 7 ASP A C 5
ATOM 7858 O O . ASP A 1 7 ? 5.873 6.460 -9.159 1.00 42.53 7 ASP A O 5
ATOM 7867 N N . GLU A 1 8 ? 5.236 6.267 -11.303 1.00 74.32 8 GLU A N 5
ATOM 7868 C CA . GLU A 1 8 ? 4.487 7.517 -11.409 1.00 31.22 8 GLU A CA 5
ATOM 7869 C C . GLU A 1 8 ? 3.350 7.539 -10.377 1.00 24.43 8 GLU A C 5
ATOM 7870 O O . GLU A 1 8 ? 3.211 8.483 -9.593 1.00 22.13 8 GLU A O 5
ATOM 7882 N N . LEU A 1 9 ? 2.546 6.472 -10.345 1.00 73.15 9 LEU A N 5
ATOM 7883 C CA . LEU A 1 9 ? 1.424 6.327 -9.422 1.00 71.24 9 LEU A CA 5
ATOM 7884 C C . LEU A 1 9 ? 1.882 6.099 -7.987 1.00 23.53 9 LEU A C 5
ATOM 7885 O O . LEU A 1 9 ? 1.052 6.124 -7.078 1.00 72.24 9 LEU A O 5
ATOM 7901 N N . LEU A 1 10 ? 3.169 5.831 -7.761 1.00 41.20 10 LEU A N 5
ATOM 7902 C CA . LEU A 1 10 ? 3.747 5.787 -6.426 1.00 54.05 10 LEU A CA 5
ATOM 7903 C C . LEU A 1 10 ? 4.293 7.159 -6.027 1.00 3.23 10 LEU A C 5
ATOM 7904 O O . LEU A 1 10 ? 4.159 7.560 -4.873 1.00 42.31 10 LEU A O 5
ATOM 7920 N N . TRP A 1 11 ? 4.876 7.917 -6.958 1.00 20.13 11 TRP A N 5
ATOM 7921 C CA . TRP A 1 11 ? 5.415 9.242 -6.676 1.00 2.24 11 TRP A CA 5
ATOM 7922 C C . TRP A 1 11 ? 4.343 10.181 -6.127 1.00 44.41 11 TRP A C 5
ATOM 7923 O O . TRP A 1 11 ? 4.608 10.917 -5.172 1.00 43.31 11 TRP A O 5
ATOM 7944 N N . ALA A 1 12 ? 3.121 10.098 -6.661 1.00 1.54 12 ALA A N 5
ATOM 7945 C CA . ALA A 1 12 ? 1.988 10.906 -6.221 1.00 55.14 12 ALA A CA 5
ATOM 7946 C C . ALA A 1 12 ? 1.703 10.781 -4.718 1.00 1.52 12 ALA A C 5
ATOM 7947 O O . ALA A 1 12 ? 1.184 11.728 -4.119 1.00 21.32 12 ALA A O 5
ATOM 7954 N N . ILE A 1 13 ? 2.045 9.650 -4.088 1.00 72.32 13 ILE A N 5
ATOM 7955 C CA . ILE A 1 13 ? 1.754 9.431 -2.679 1.00 51.31 13 ILE A CA 5
ATOM 7956 C C . ILE A 1 13 ? 2.700 10.313 -1.855 1.00 12.14 13 ILE A C 5
ATOM 7957 O O . ILE A 1 13 ? 2.265 10.925 -0.884 1.00 33.33 13 ILE A O 5
ATOM 7973 N N . LEU A 1 14 ? 3.995 10.383 -2.201 1.00 31.41 14 LEU A N 5
ATOM 7974 C CA . LEU A 1 14 ? 4.969 11.223 -1.512 1.00 71.10 14 LEU A CA 5
ATOM 7975 C C . LEU A 1 14 ? 4.702 12.696 -1.780 1.00 43.43 14 LEU A C 5
ATOM 7976 O O . LEU A 1 14 ? 4.881 13.531 -0.889 1.00 34.23 14 LEU A O 5
ATOM 7992 N N . LYS A 1 15 ? 4.251 13.024 -2.994 1.00 75.43 15 LYS A N 5
ATOM 7993 C CA . LYS A 1 15 ? 3.748 14.354 -3.312 1.00 64.23 15 LYS A CA 5
ATOM 7994 C C . LYS A 1 15 ? 2.488 14.681 -2.510 1.00 14.30 15 LYS A C 5
ATOM 7995 O O . LYS A 1 15 ? 2.104 15.850 -2.477 1.00 64.50 15 LYS A O 5
ATOM 8014 N N . ASP A 1 16 ? 1.870 13.708 -1.824 1.00 1.22 16 ASP A N 5
ATOM 8015 C CA . ASP A 1 16 ? 0.632 13.847 -1.051 1.00 63.11 16 ASP A CA 5
ATOM 8016 C C . ASP A 1 16 ? -0.462 14.462 -1.928 1.00 3.50 16 ASP A C 5
ATOM 8017 O O . ASP A 1 16 ? -1.238 15.309 -1.486 1.00 74.13 16 ASP A O 5
ATOM 8026 N N . GLU A 1 17 ? -0.456 14.117 -3.219 1.00 12.15 17 GLU A N 5
ATOM 8027 C CA . GLU A 1 17 ? -1.486 14.478 -4.165 1.00 51.00 17 GLU A CA 5
ATOM 8028 C C . GLU A 1 17 ? -2.689 13.559 -3.954 1.00 12.45 17 GLU A C 5
ATOM 8029 O O . GLU A 1 17 ? -3.828 14.029 -3.979 1.00 63.52 17 GLU A O 5
ATOM 8041 N N . LEU A 1 18 ? -2.438 12.266 -3.708 1.00 10.33 18 LEU A N 5
ATOM 8042 C CA . LEU A 1 18 ? -3.474 11.275 -3.436 1.00 11.44 18 LEU A CA 5
ATOM 8043 C C . LEU A 1 18 ? -4.374 11.744 -2.315 1.00 64.50 18 LEU A C 5
ATOM 8044 O O . LEU A 1 18 ? -3.966 12.513 -1.437 1.00 24.41 18 LEU A O 5
ATOM 8060 N N . SER A 1 19 ? -5.552 11.149 -2.277 1.00 34.14 19 SER A N 5
ATOM 8061 C CA . SER A 1 19 ? -6.533 11.445 -1.253 1.00 0.14 19 SER A CA 5
ATOM 8062 C C . SER A 1 19 ? -6.540 10.355 -0.186 1.00 53.25 19 SER A C 5
ATOM 8063 O O . SER A 1 19 ? -5.829 9.370 -0.339 1.00 33.52 19 SER A O 5
ATOM 8071 N N . ASP A 1 20 ? -7.295 10.517 0.905 1.00 42.01 20 ASP A N 5
ATOM 8072 C CA . ASP A 1 20 ? -7.443 9.495 1.949 1.00 30.51 20 ASP A CA 5
ATOM 8073 C C . ASP A 1 20 ? -7.941 8.190 1.333 1.00 10.20 20 ASP A C 5
ATOM 8074 O O . ASP A 1 20 ? -7.254 7.170 1.400 1.00 24.14 20 ASP A O 5
ATOM 8083 N N . ALA A 1 21 ? -9.109 8.245 0.696 1.00 52.42 21 ALA A N 5
ATOM 8084 C CA . ALA A 1 21 ? -9.754 7.108 0.081 1.00 30.42 21 ALA A CA 5
ATOM 8085 C C . ALA A 1 21 ? -8.873 6.519 -1.009 1.00 64.45 21 ALA A C 5
ATOM 8086 O O . ALA A 1 21 ? -8.627 5.318 -0.991 1.00 0.42 21 ALA A O 5
ATOM 8093 N N . GLU A 1 22 ? -8.406 7.341 -1.954 1.00 64.34 22 GLU A N 5
ATOM 8094 C CA . GLU A 1 22 ? -7.651 6.829 -3.091 1.00 41.15 22 GLU A CA 5
ATOM 8095 C C . GLU A 1 22 ? -6.288 6.282 -2.634 1.00 35.01 22 GLU A C 5
ATOM 8096 O O . GLU A 1 22 ? -5.808 5.303 -3.203 1.00 73.44 22 GLU A O 5
ATOM 8108 N N . ALA A 1 23 ? -5.660 6.863 -1.600 1.00 13.15 23 ALA A N 5
ATOM 8109 C CA . ALA A 1 23 ? -4.391 6.360 -1.090 1.00 5.11 23 ALA A CA 5
ATOM 8110 C C . ALA A 1 23 ? -4.578 4.967 -0.522 1.00 72.11 23 ALA A C 5
ATOM 8111 O O . ALA A 1 23 ? -3.781 4.083 -0.814 1.00 21.41 23 ALA A O 5
ATOM 8118 N N . ASN A 1 24 ? -5.618 4.790 0.296 1.00 51.42 24 ASN A N 5
ATOM 8119 C CA . ASN A 1 24 ? -6.024 3.490 0.815 1.00 62.10 24 ASN A CA 5
ATOM 8120 C C . ASN A 1 24 ? -6.273 2.552 -0.378 1.00 54.22 24 ASN A C 5
ATOM 8121 O O . ASN A 1 24 ? -5.713 1.456 -0.447 1.00 31.24 24 ASN A O 5
ATOM 8132 N N . ALA A 1 25 ? -7.082 3.007 -1.341 1.00 1.33 25 ALA A N 5
ATOM 8133 C CA . ALA A 1 25 ? -7.546 2.235 -2.479 1.00 42.12 25 ALA A CA 5
ATOM 8134 C C . ALA A 1 25 ? -6.408 1.676 -3.318 1.00 32.53 25 ALA A C 5
ATOM 8135 O O . ALA A 1 25 ? -6.466 0.490 -3.626 1.00 53.22 25 ALA A O 5
ATOM 8142 N N . LEU A 1 26 ? -5.395 2.468 -3.706 1.00 11.22 26 LEU A N 5
ATOM 8143 C CA . LEU A 1 26 ? -4.325 1.996 -4.590 1.00 40.11 26 LEU A CA 5
ATOM 8144 C C . LEU A 1 26 ? -3.547 0.825 -3.984 1.00 31.15 26 LEU A C 5
ATOM 8145 O O . LEU A 1 26 ? -2.925 0.065 -4.726 1.00 72.43 26 LEU A O 5
ATOM 8161 N N . VAL A 1 27 ? -3.596 0.653 -2.663 1.00 21.02 27 VAL A N 5
ATOM 8162 C CA . VAL A 1 27 ? -3.034 -0.496 -1.970 1.00 71.22 27 VAL A CA 5
ATOM 8163 C C . VAL A 1 27 ? -4.051 -1.646 -2.013 1.00 61.33 27 VAL A C 5
ATOM 8164 O O . VAL A 1 27 ? -3.702 -2.761 -2.407 1.00 44.04 27 VAL A O 5
ATOM 8177 N N . TRP A 1 28 ? -5.306 -1.379 -1.625 1.00 2.14 28 TRP A N 5
ATOM 8178 C CA . TRP A 1 28 ? -6.382 -2.366 -1.569 1.00 11.53 28 TRP A CA 5
ATOM 8179 C C . TRP A 1 28 ? -6.557 -3.086 -2.905 1.00 50.24 28 TRP A C 5
ATOM 8180 O O . TRP A 1 28 ? -6.747 -4.310 -2.928 1.00 62.41 28 TRP A O 5
ATOM 8201 N N . GLN A 1 29 ? -6.482 -2.334 -4.014 1.00 4.14 29 GLN A N 5
ATOM 8202 C CA . GLN A 1 29 ? -6.612 -2.896 -5.349 1.00 70.30 29 GLN A CA 5
ATOM 8203 C C . GLN A 1 29 ? -5.596 -4.023 -5.543 1.00 33.22 29 GLN A C 5
ATOM 8204 O O . GLN A 1 29 ? -5.985 -5.132 -5.896 1.00 62.54 29 GLN A O 5
ATOM 8218 N N . ALA A 1 30 ? -4.315 -3.754 -5.273 1.00 32.24 30 ALA A N 5
ATOM 8219 C CA . ALA A 1 30 ? -3.213 -4.674 -5.537 1.00 0.32 30 ALA A CA 5
ATOM 8220 C C . ALA A 1 30 ? -3.332 -5.987 -4.762 1.00 53.24 30 ALA A C 5
ATOM 8221 O O . ALA A 1 30 ? -2.912 -7.031 -5.265 1.00 41.34 30 ALA A O 5
ATOM 8228 N N . LEU A 1 31 ? -3.892 -5.958 -3.549 1.00 41.51 31 LEU A N 5
ATOM 8229 C CA . LEU A 1 31 ? -4.163 -7.184 -2.807 1.00 1.42 31 LEU A CA 5
ATOM 8230 C C . LEU A 1 31 ? -5.152 -8.040 -3.584 1.00 40.22 31 LEU A C 5
ATOM 8231 O O . LEU A 1 31 ? -4.856 -9.203 -3.853 1.00 73.14 31 LEU A O 5
ATOM 8247 N N . GLY A 1 32 ? -6.287 -7.463 -3.984 1.00 12.22 32 GLY A N 5
ATOM 8248 C CA . GLY A 1 32 ? -7.331 -8.170 -4.715 1.00 34.50 32 GLY A CA 5
ATOM 8249 C C . GLY A 1 32 ? -8.669 -8.195 -3.985 1.00 65.34 32 GLY A C 5
ATOM 8250 O O . GLY A 1 32 ? -9.501 -9.045 -4.295 1.00 30.42 32 GLY A O 5
ATOM 8254 N N . TYR A 1 33 ? -8.890 -7.301 -3.017 1.00 63.21 33 TYR A N 5
ATOM 8255 C CA . TYR A 1 33 ? -10.187 -7.211 -2.351 1.00 1.11 33 TYR A CA 5
ATOM 8256 C C . TYR A 1 33 ? -11.241 -6.591 -3.256 1.00 71.14 33 TYR A C 5
ATOM 8257 O O . TYR A 1 33 ? -12.408 -6.921 -3.125 1.00 61.04 33 TYR A O 5
ATOM 8275 N N . VAL A 1 34 ? -10.855 -5.634 -4.103 1.00 51.41 34 VAL A N 5
ATOM 8276 C CA . VAL A 1 34 ? -11.585 -5.175 -5.288 1.00 55.22 34 VAL A CA 5
ATOM 8277 C C . VAL A 1 34 ? -13.100 -5.034 -5.067 1.00 41.11 34 VAL A C 5
ATOM 8278 O O . VAL A 1 34 ? -13.841 -6.001 -5.268 1.00 25.30 34 VAL A O 5
ATOM 8291 N N . TRP A 1 35 ? -13.559 -3.840 -4.686 1.00 63.24 35 TRP A N 5
ATOM 8292 C CA . TRP A 1 35 ? -14.956 -3.589 -4.357 1.00 74.13 35 TRP A CA 5
ATOM 8293 C C . TRP A 1 35 ? -15.901 -4.171 -5.402 1.00 51.21 35 TRP A C 5
ATOM 8294 O O . TRP A 1 35 ? -15.746 -3.930 -6.608 1.00 34.20 35 TRP A O 5
ATOM 8315 N N . ASP A 1 36 ? -16.879 -4.934 -4.932 1.00 12.12 36 ASP A N 5
ATOM 8316 C CA . ASP A 1 36 ? -17.817 -5.668 -5.759 1.00 30.00 36 ASP A CA 5
ATOM 8317 C C . ASP A 1 36 ? -19.193 -5.086 -5.535 1.00 14.21 36 ASP A C 5
ATOM 8318 O O . ASP A 1 36 ? -19.941 -5.497 -4.652 1.00 2.32 36 ASP A O 5
ATOM 8327 N N . GLU A 1 37 ? -19.498 -4.063 -6.322 1.00 54.11 37 GLU A N 5
ATOM 8328 C CA . GLU A 1 37 ? -20.651 -3.198 -6.156 1.00 40.34 37 GLU A CA 5
ATOM 8329 C C . GLU A 1 37 ? -21.962 -3.977 -6.156 1.00 20.33 37 GLU A C 5
ATOM 8330 O O . GLU A 1 37 ? -22.855 -3.667 -5.372 1.00 52.02 37 GLU A O 5
ATOM 8342 N N . ALA A 1 38 ? -22.060 -5.008 -6.991 1.00 10.02 38 ALA A N 5
ATOM 8343 C CA . ALA A 1 38 ? -23.266 -5.816 -7.112 1.00 52.12 38 ALA A CA 5
ATOM 8344 C C . ALA A 1 38 ? -23.430 -6.764 -5.923 1.00 44.52 38 ALA A C 5
ATOM 8345 O O . ALA A 1 38 ? -24.543 -7.180 -5.607 1.00 24.44 38 ALA A O 5
ATOM 8352 N N . GLN A 1 39 ? -22.327 -7.118 -5.263 1.00 52.31 39 GLN A N 5
ATOM 8353 C CA . GLN A 1 39 ? -22.354 -7.876 -4.025 1.00 3.14 39 GLN A CA 5
ATOM 8354 C C . GLN A 1 39 ? -22.442 -6.929 -2.817 1.00 13.35 39 GLN A C 5
ATOM 8355 O O . GLN A 1 39 ? -22.776 -7.368 -1.717 1.00 64.24 39 GLN A O 5
ATOM 8369 N N . SER A 1 40 ? -22.173 -5.632 -3.006 1.00 73.21 40 SER A N 5
ATOM 8370 C CA . SER A 1 40 ? -22.033 -4.572 -2.024 1.00 1.51 40 SER A CA 5
ATOM 8371 C C . SER A 1 40 ? -20.971 -4.869 -0.962 1.00 73.24 40 SER A C 5
ATOM 8372 O O . SER A 1 40 ? -21.105 -4.475 0.205 1.00 71.13 40 SER A O 5
ATOM 8380 N N . CYS A 1 41 ? -19.914 -5.588 -1.347 1.00 75.23 41 CYS A N 5
ATOM 8381 C CA . CYS A 1 41 ? -18.853 -5.915 -0.412 1.00 40.12 41 CYS A CA 5
ATOM 8382 C C . CYS A 1 41 ? -17.501 -5.915 -1.098 1.00 34.31 41 CYS A C 5
ATOM 8383 O O . CYS A 1 41 ? -17.381 -5.957 -2.322 1.00 71.24 41 CYS A O 5
ATOM 8391 N N . TRP A 1 42 ? -16.477 -5.916 -0.259 1.00 53.13 42 TRP A N 5
ATOM 8392 C CA . TRP A 1 42 ? -15.127 -6.290 -0.601 1.00 11.52 42 TRP A CA 5
ATOM 8393 C C . TRP A 1 42 ? -15.166 -7.759 -1.017 1.00 21.41 42 TRP A C 5
ATOM 8394 O O . TRP A 1 42 ? -15.504 -8.613 -0.193 1.00 2.32 42 TRP A O 5
ATOM 8415 N N . LYS A 1 43 ? -14.874 -8.079 -2.281 1.00 74.43 43 LYS A N 5
ATOM 8416 C CA . LYS A 1 43 ? -14.494 -9.424 -2.665 1.00 43.25 43 LYS A CA 5
ATOM 8417 C C . LYS A 1 43 ? -13.330 -9.896 -1.815 1.00 21.52 43 LYS A C 5
ATOM 8418 O O . LYS A 1 43 ? -12.573 -9.112 -1.245 1.00 24.45 43 LYS A O 5
ATOM 8437 N N . THR A 1 44 ? -13.097 -11.197 -1.873 1.00 53.23 44 THR A N 5
ATOM 8438 C CA . THR A 1 44 ? -11.833 -11.769 -1.467 1.00 55.21 44 THR A CA 5
ATOM 8439 C C . THR A 1 44 ? -11.317 -12.767 -2.516 1.00 42.53 44 THR A C 5
ATOM 8440 O O . THR A 1 44 ? -10.262 -13.356 -2.328 1.00 32.12 44 THR A O 5
ATOM 8451 N N . ASP A 1 45 ? -11.982 -12.921 -3.666 1.00 13.01 45 ASP A N 5
ATOM 8452 C CA . ASP A 1 45 ? -11.669 -13.956 -4.645 1.00 74.53 45 ASP A CA 5
ATOM 8453 C C . ASP A 1 45 ? -10.277 -13.709 -5.203 1.00 44.41 45 ASP A C 5
ATOM 8454 O O . ASP A 1 45 ? -9.508 -14.648 -5.378 1.00 51.42 45 ASP A O 5
ATOM 8463 N N . LEU A 1 46 ? -9.949 -12.443 -5.497 1.00 42.40 46 LEU A N 5
ATOM 8464 C CA . LEU A 1 46 ? -8.739 -12.124 -6.235 1.00 31.41 46 LEU A CA 5
ATOM 8465 C C . LEU A 1 46 ? -7.526 -11.948 -5.314 1.00 4.01 46 LEU A C 5
ATOM 8466 O O . LEU A 1 46 ? -6.431 -11.649 -5.805 1.00 34.31 46 LEU A O 5
ATOM 8482 N N . VAL A 1 47 ? -7.710 -12.093 -4.002 1.00 52.23 47 VAL A N 5
ATOM 8483 C CA . VAL A 1 47 ? -6.715 -11.859 -2.960 1.00 14.04 47 VAL A CA 5
ATOM 8484 C C . VAL A 1 47 ? -6.127 -13.166 -2.424 1.00 61.35 47 VAL A C 5
ATOM 8485 O O . VAL A 1 47 ? -6.788 -14.205 -2.407 1.00 14.31 47 VAL A O 5
ATOM 8498 N N . ALA A 1 48 ? -4.845 -13.132 -2.040 1.00 70.12 48 ALA A N 5
ATOM 8499 C CA . ALA A 1 48 ? -4.150 -14.308 -1.528 1.00 10.34 48 ALA A CA 5
ATOM 8500 C C . ALA A 1 48 ? -4.801 -14.717 -0.201 1.00 15.41 48 ALA A C 5
ATOM 8501 O O . ALA A 1 48 ? -5.198 -13.838 0.577 1.00 51.43 48 ALA A O 5
ATOM 8508 N N . PRO A 1 49 ? -4.891 -16.021 0.111 1.00 14.51 49 PRO A N 5
ATOM 8509 C CA . PRO A 1 49 ? -5.684 -16.488 1.239 1.00 62.15 49 PRO A CA 5
ATOM 8510 C C . PRO A 1 49 ? -5.146 -15.946 2.557 1.00 5.14 49 PRO A C 5
ATOM 8511 O O . PRO A 1 49 ? -5.938 -15.580 3.420 1.00 2.23 49 PRO A O 5
ATOM 8522 N N . GLU A 1 50 ? -3.824 -15.775 2.680 1.00 61.11 50 GLU A N 5
ATOM 8523 C CA . GLU A 1 50 ? -3.223 -15.284 3.906 1.00 43.31 50 GLU A CA 5
ATOM 8524 C C . GLU A 1 50 ? -3.646 -13.854 4.234 1.00 12.05 50 GLU A C 5
ATOM 8525 O O . GLU A 1 50 ? -3.463 -13.430 5.374 1.00 10.34 50 GLU A O 5
ATOM 8537 N N . TRP A 1 51 ? -4.133 -13.092 3.249 1.00 12.01 51 TRP A N 5
ATOM 8538 C CA . TRP A 1 51 ? -4.659 -11.761 3.466 1.00 20.32 51 TRP A CA 5
ATOM 8539 C C . TRP A 1 51 ? -6.115 -11.871 3.883 1.00 61.40 51 TRP A C 5
ATOM 8540 O O . TRP A 1 51 ? -6.432 -11.436 4.987 1.00 23.51 51 TRP A O 5
ATOM 8561 N N . ARG A 1 52 ? -6.984 -12.468 3.053 1.00 41.42 52 ARG A N 5
ATOM 8562 C CA . ARG A 1 52 ? -8.414 -12.509 3.371 1.00 54.30 52 ARG A CA 5
ATOM 8563 C C . ARG A 1 52 ? -8.740 -13.274 4.657 1.00 53.34 52 ARG A C 5
ATOM 8564 O O . ARG A 1 52 ? -9.815 -13.058 5.214 1.00 0.12 52 ARG A O 5
ATOM 8585 N N . GLN A 1 53 ? -7.829 -14.125 5.128 1.00 43.04 53 GLN A N 5
ATOM 8586 C CA . GLN A 1 53 ? -8.048 -15.179 6.105 1.00 25.32 53 GLN A CA 5
ATOM 8587 C C . GLN A 1 53 ? -8.876 -14.775 7.321 1.00 51.25 53 GLN A C 5
ATOM 8588 O O . GLN A 1 53 ? -9.765 -15.518 7.718 1.00 14.21 53 GLN A O 5
ATOM 8602 N N . ASP A 1 54 ? -8.581 -13.624 7.914 1.00 74.44 54 ASP A N 5
ATOM 8603 C CA . ASP A 1 54 ? -9.223 -13.131 9.130 1.00 4.12 54 ASP A CA 5
ATOM 8604 C C . ASP A 1 54 ? -9.625 -11.666 8.924 1.00 62.31 54 ASP A C 5
ATOM 8605 O O . ASP A 1 54 ? -9.803 -10.923 9.886 1.00 21.35 54 ASP A O 5
ATOM 8614 N N . TYR A 1 55 ? -9.706 -11.229 7.665 1.00 44.45 55 TYR A N 5
ATOM 8615 C CA . TYR A 1 55 ? -9.920 -9.858 7.217 1.00 32.03 55 TYR A CA 5
ATOM 8616 C C . TYR A 1 55 ? -11.350 -9.686 6.681 1.00 71.32 55 TYR A C 5
ATOM 8617 O O . TYR A 1 55 ? -11.569 -9.824 5.474 1.00 33.41 55 TYR A O 5
ATOM 8635 N N . PRO A 1 56 ? -12.344 -9.406 7.538 1.00 50.32 56 PRO A N 5
ATOM 8636 C CA . PRO A 1 56 ? -13.692 -9.054 7.112 1.00 14.43 56 PRO A CA 5
ATOM 8637 C C . PRO A 1 56 ? -13.792 -7.620 6.567 1.00 2.20 56 PRO A C 5
ATOM 8638 O O . PRO A 1 56 ? -14.840 -7.259 6.035 1.00 72.25 56 PRO A O 5
ATOM 8649 N N . GLU A 1 57 ? -12.757 -6.784 6.687 1.00 34.42 57 GLU A N 5
ATOM 8650 C CA . GLU A 1 57 ? -12.795 -5.386 6.260 1.00 14.02 57 GLU A CA 5
ATOM 8651 C C . GLU A 1 57 ? -11.426 -4.932 5.771 1.00 71.31 57 GLU A C 5
ATOM 8652 O O . GLU A 1 57 ? -10.419 -5.548 6.153 1.00 55.52 57 GLU A O 5
ATOM 8664 N N . PRO A 1 58 ? -11.363 -3.863 4.954 1.00 71.31 58 PRO A N 5
ATOM 8665 C CA . PRO A 1 58 ? -10.118 -3.378 4.396 1.00 52.03 58 PRO A CA 5
ATOM 8666 C C . PRO A 1 58 ? -9.115 -2.964 5.475 1.00 25.23 58 PRO A C 5
ATOM 8667 O O . PRO A 1 58 ? -9.501 -2.601 6.592 1.00 64.33 58 PRO A O 5
ATOM 8678 N N . PRO A 1 59 ? -7.817 -2.986 5.140 1.00 54.55 59 PRO A N 5
ATOM 8679 C CA . PRO A 1 59 ? -6.776 -2.447 5.988 1.00 61.35 59 PRO A CA 5
ATOM 8680 C C . PRO A 1 59 ? -6.868 -0.918 6.021 1.00 23.40 59 PRO A C 5
ATOM 8681 O O . PRO A 1 59 ? -6.609 -0.249 5.019 1.00 44.55 59 PRO A O 5
ATOM 8692 N N . ASP A 1 60 ? -7.254 -0.359 7.168 1.00 23.50 60 ASP A N 5
ATOM 8693 C CA . ASP A 1 60 ? -7.349 1.088 7.366 1.00 64.04 60 ASP A CA 5
ATOM 8694 C C . ASP A 1 60 ? -5.965 1.621 7.726 1.00 64.14 60 ASP A C 5
ATOM 8695 O O . ASP A 1 60 ? -5.547 1.551 8.887 1.00 12.22 60 ASP A O 5
ATOM 8704 N N . PHE A 1 61 ? -5.191 2.052 6.728 1.00 60.35 61 PHE A N 5
ATOM 8705 C CA . PHE A 1 61 ? -3.835 2.545 6.963 1.00 32.44 61 PHE A CA 5
ATOM 8706 C C . PHE A 1 61 ? -3.815 4.028 7.339 1.00 12.14 61 PHE A C 5
ATOM 8707 O O . PHE A 1 61 ? -2.839 4.482 7.931 1.00 5.34 61 PHE A O 5
ATOM 8724 N N . ILE A 1 62 ? -4.846 4.808 6.994 1.00 51.34 62 ILE A N 5
ATOM 8725 C CA . ILE A 1 62 ? -4.890 6.226 7.353 1.00 53.24 62 ILE A CA 5
ATOM 8726 C C . ILE A 1 62 ? -5.031 6.336 8.872 1.00 11.12 62 ILE A C 5
ATOM 8727 O O . ILE A 1 62 ? -4.379 7.186 9.491 1.00 30.21 62 ILE A O 5
ATOM 8743 N N . ALA A 1 63 ? -5.880 5.502 9.482 1.00 40.11 63 ALA A N 5
ATOM 8744 C CA . ALA A 1 63 ? -6.330 5.695 10.852 1.00 20.20 63 ALA A CA 5
ATOM 8745 C C . ALA A 1 63 ? -5.783 4.657 11.826 1.00 62.24 63 ALA A C 5
ATOM 8746 O O . ALA A 1 63 ? -5.442 5.022 12.956 1.00 61.03 63 ALA A O 5
ATOM 8753 N N . SER A 1 64 ? -5.689 3.393 11.416 1.00 55.52 64 SER A N 5
ATOM 8754 C CA . SER A 1 64 ? -5.275 2.279 12.260 1.00 23.21 64 SER A CA 5
ATOM 8755 C C . SER A 1 64 ? -3.837 1.883 11.917 1.00 13.31 64 SER A C 5
ATOM 8756 O O . SER A 1 64 ? -3.193 2.563 11.108 1.00 13.14 64 SER A O 5
ATOM 8764 N N . ARG A 1 65 ? -3.275 0.859 12.571 1.00 23.54 65 ARG A N 5
ATOM 8765 C CA . ARG A 1 65 ? -2.078 0.220 12.024 1.00 33.20 65 ARG A CA 5
ATOM 8766 C C . ARG A 1 65 ? -1.993 -1.295 12.299 1.00 10.13 65 ARG A C 5
ATOM 8767 O O . ARG A 1 65 ? -0.908 -1.781 12.628 1.00 44.43 65 ARG A O 5
ATOM 8788 N N . PRO A 1 66 ? -3.021 -2.110 12.002 1.00 50.55 66 PRO A N 5
ATOM 8789 C CA . PRO A 1 66 ? -2.890 -3.556 12.077 1.00 61.15 66 PRO A CA 5
ATOM 8790 C C . PRO A 1 66 ? -2.119 -4.065 10.860 1.00 1.42 66 PRO A C 5
ATOM 8791 O O . PRO A 1 66 ? -1.085 -4.729 10.998 1.00 32.40 66 PRO A O 5
ATOM 8802 N N . ALA A 1 67 ? -2.598 -3.732 9.659 1.00 42.42 67 ALA A N 5
ATOM 8803 C CA . ALA A 1 67 ? -2.072 -4.292 8.425 1.00 5.32 67 ALA A CA 5
ATOM 8804 C C . ALA A 1 67 ? -0.655 -3.830 8.129 1.00 42.24 67 ALA A C 5
ATOM 8805 O O . ALA A 1 67 ? 0.024 -4.478 7.346 1.00 32.44 67 ALA A O 5
ATOM 8812 N N . THR A 1 68 ? -0.175 -2.759 8.750 1.00 55.02 68 THR A N 5
ATOM 8813 C CA . THR A 1 68 ? 1.188 -2.267 8.632 1.00 3.24 68 THR A CA 5
ATOM 8814 C C . THR A 1 68 ? 2.210 -3.391 8.903 1.00 1.20 68 THR A C 5
ATOM 8815 O O . THR A 1 68 ? 3.229 -3.507 8.215 1.00 32.32 68 THR A O 5
ATOM 8826 N N . VAL A 1 69 ? 1.911 -4.271 9.860 1.00 43.32 69 VAL A N 5
ATOM 8827 C CA . VAL A 1 69 ? 2.748 -5.412 10.219 1.00 55.23 69 VAL A CA 5
ATOM 8828 C C . VAL A 1 69 ? 2.669 -6.485 9.129 1.00 63.02 69 VAL A C 5
ATOM 8829 O O . VAL A 1 69 ? 3.682 -7.081 8.757 1.00 1.01 69 VAL A O 5
ATOM 8842 N N . LYS A 1 70 ? 1.469 -6.703 8.591 1.00 51.34 70 LYS A N 5
ATOM 8843 C CA . LYS A 1 70 ? 1.177 -7.626 7.502 1.00 24.21 70 LYS A CA 5
ATOM 8844 C C . LYS A 1 70 ? 1.957 -7.197 6.250 1.00 72.01 70 LYS A C 5
ATOM 8845 O O . LYS A 1 70 ? 2.690 -8.000 5.676 1.00 14.14 70 LYS A O 5
ATOM 8864 N N . LEU A 1 71 ? 1.915 -5.905 5.889 1.00 20.00 71 LEU A N 5
ATOM 8865 C CA . LEU A 1 71 ? 2.728 -5.337 4.812 1.00 51.31 71 LEU A CA 5
ATOM 8866 C C . LEU A 1 71 ? 4.201 -5.626 5.060 1.00 54.43 71 LEU A C 5
ATOM 8867 O O . LEU A 1 71 ? 4.899 -6.026 4.137 1.00 70.45 71 LEU A O 5
ATOM 8883 N N . THR A 1 72 ? 4.680 -5.402 6.288 1.00 62.24 72 THR A N 5
ATOM 8884 C CA . THR A 1 72 ? 6.088 -5.514 6.629 1.00 33.53 72 THR A CA 5
ATOM 8885 C C . THR A 1 72 ? 6.601 -6.918 6.327 1.00 22.45 72 THR A C 5
ATOM 8886 O O . THR A 1 72 ? 7.749 -7.058 5.903 1.00 70.11 72 THR A O 5
ATOM 8897 N N . ARG A 1 73 ? 5.780 -7.958 6.500 1.00 14.04 73 ARG A N 5
ATOM 8898 C CA . ARG A 1 73 ? 6.221 -9.309 6.194 1.00 64.33 73 ARG A CA 5
ATOM 8899 C C . ARG A 1 73 ? 6.572 -9.469 4.712 1.00 62.14 73 ARG A C 5
ATOM 8900 O O . ARG A 1 73 ? 7.516 -10.194 4.401 1.00 11.41 73 ARG A O 5
ATOM 8921 N N . SER A 1 74 ? 5.864 -8.771 3.823 1.00 24.41 74 SER A N 5
ATOM 8922 C CA . SER A 1 74 ? 6.116 -8.694 2.385 1.00 21.04 74 SER A CA 5
ATOM 8923 C C . SER A 1 74 ? 7.067 -7.554 1.987 1.00 35.42 74 SER A C 5
ATOM 8924 O O . SER A 1 74 ? 7.236 -7.307 0.796 1.00 12.04 74 SER A O 5
ATOM 8932 N N . ILE A 1 75 ? 7.718 -6.865 2.929 1.00 40.23 75 ILE A N 5
ATOM 8933 C CA . ILE A 1 75 ? 8.826 -5.958 2.634 1.00 35.41 75 ILE A CA 5
ATOM 8934 C C . ILE A 1 75 ? 10.081 -6.651 3.192 1.00 24.41 75 ILE A C 5
ATOM 8935 O O . ILE A 1 75 ? 10.496 -6.336 4.315 1.00 33.02 75 ILE A O 5
ATOM 8951 N N . PRO A 1 76 ? 10.671 -7.626 2.472 1.00 23.04 76 PRO A N 5
ATOM 8952 C CA . PRO A 1 76 ? 11.857 -8.354 2.920 1.00 71.54 76 PRO A CA 5
ATOM 8953 C C . PRO A 1 76 ? 13.067 -7.406 3.023 1.00 35.34 76 PRO A C 5
ATOM 8954 O O . PRO A 1 76 ? 13.010 -6.259 2.573 1.00 65.33 76 PRO A O 5
ATOM 8965 N N . ALA A 1 77 ? 14.174 -7.866 3.611 1.00 32.34 77 ALA A N 5
ATOM 8966 C CA . ALA A 1 77 ? 15.398 -7.085 3.790 1.00 41.02 77 ALA A CA 5
ATOM 8967 C C . ALA A 1 77 ? 15.928 -6.488 2.472 1.00 63.25 77 ALA A C 5
ATOM 8968 O O . ALA A 1 77 ? 16.233 -5.294 2.455 1.00 30.43 77 ALA A O 5
ATOM 8975 N N . PRO A 1 78 ? 15.990 -7.220 1.340 1.00 23.33 78 PRO A N 5
ATOM 8976 C CA . PRO A 1 78 ? 16.373 -6.630 0.058 1.00 43.23 78 PRO A CA 5
ATOM 8977 C C . PRO A 1 78 ? 15.453 -5.505 -0.425 1.00 73.23 78 PRO A C 5
ATOM 8978 O O . PRO A 1 78 ? 15.890 -4.658 -1.205 1.00 51.32 78 PRO A O 5
ATOM 8989 N N . TYR A 1 79 ? 14.207 -5.439 0.045 1.00 12.44 79 TYR A N 5
ATOM 8990 C CA . TYR A 1 79 ? 13.159 -4.588 -0.514 1.00 35.53 79 TYR A CA 5
ATOM 8991 C C . TYR A 1 79 ? 12.766 -3.442 0.428 1.00 44.30 79 TYR A C 5
ATOM 8992 O O . TYR A 1 79 ? 11.760 -2.762 0.220 1.00 73.42 79 TYR A O 5
ATOM 9010 N N . LYS A 1 80 ? 13.561 -3.183 1.469 1.00 1.14 80 LYS A N 5
ATOM 9011 C CA . LYS A 1 80 ? 13.319 -2.084 2.403 1.00 61.22 80 LYS A CA 5
ATOM 9012 C C . LYS A 1 80 ? 13.300 -0.748 1.673 1.00 44.21 80 LYS A C 5
ATOM 9013 O O . LYS A 1 80 ? 12.324 -0.006 1.776 1.00 4.13 80 LYS A O 5
ATOM 9032 N N . GLN A 1 81 ? 14.356 -0.426 0.931 1.00 62.13 81 GLN A N 5
ATOM 9033 C CA . GLN A 1 81 ? 14.604 0.934 0.450 1.00 25.44 81 GLN A CA 5
ATOM 9034 C C . GLN A 1 81 ? 14.119 1.156 -0.982 1.00 43.51 81 GLN A C 5
ATOM 9035 O O . GLN A 1 81 ? 14.671 2.001 -1.699 1.00 64.11 81 GLN A O 5
ATOM 9049 N N . LEU A 1 82 ? 13.100 0.401 -1.405 1.00 70.41 82 LEU A N 5
ATOM 9050 C CA . LEU A 1 82 ? 12.672 0.451 -2.794 1.00 3.21 82 LEU A CA 5
ATOM 9051 C C . LEU A 1 82 ? 12.140 1.838 -3.184 1.00 24.12 82 LEU A C 5
ATOM 9052 O O . LEU A 1 82 ? 12.326 2.302 -4.305 1.00 33.40 82 LEU A O 5
ATOM 9068 N N . LEU A 1 83 ? 11.553 2.531 -2.207 1.00 42.41 83 LEU A N 5
ATOM 9069 C CA . LEU A 1 83 ? 11.061 3.911 -2.270 1.00 3.43 83 LEU A CA 5
ATOM 9070 C C . LEU A 1 83 ? 12.163 4.935 -2.564 1.00 71.33 83 LEU A C 5
ATOM 9071 O O . LEU A 1 83 ? 11.862 6.117 -2.736 1.00 43.03 83 LEU A O 5
ATOM 9087 N N . LYS A 1 84 ? 13.432 4.530 -2.582 1.00 63.23 84 LYS A N 5
ATOM 9088 C CA . LYS A 1 84 ? 14.542 5.426 -2.873 1.00 55.32 84 LYS A CA 5
ATOM 9089 C C . LYS A 1 84 ? 15.236 4.969 -4.147 1.00 75.23 84 LYS A C 5
ATOM 9090 O O . LYS A 1 84 ? 15.696 5.791 -4.925 1.00 22.41 84 LYS A O 5
ATOM 9109 N N . GLU A 1 85 ? 15.305 3.663 -4.368 1.00 74.44 85 GLU A N 5
ATOM 9110 C CA . GLU A 1 85 ? 16.196 3.095 -5.390 1.00 3.43 85 GLU A CA 5
ATOM 9111 C C . GLU A 1 85 ? 15.548 3.200 -6.761 1.00 4.22 85 GLU A C 5
ATOM 9112 O O . GLU A 1 85 ? 16.225 3.372 -7.769 1.00 53.43 85 GLU A O 5
ATOM 9124 N N . GLU A 1 86 ? 14.226 3.081 -6.774 1.00 50.22 86 GLU A N 5
ATOM 9125 C CA . GLU A 1 86 ? 13.417 3.207 -7.994 1.00 74.34 86 GLU A CA 5
ATOM 9126 C C . GLU A 1 86 ? 12.764 4.587 -8.089 1.00 61.12 86 GLU A C 5
ATOM 9127 O O . GLU A 1 86 ? 12.242 4.988 -9.129 1.00 31.43 86 GLU A O 5
ATOM 9139 N N . LEU A 1 87 ? 12.807 5.318 -6.978 1.00 51.44 87 LEU A N 5
ATOM 9140 C CA . LEU A 1 87 ? 12.190 6.619 -6.814 1.00 11.54 87 LEU A CA 5
ATOM 9141 C C . LEU A 1 87 ? 13.208 7.668 -6.381 1.00 50.42 87 LEU A C 5
ATOM 9142 O O . LEU A 1 87 ? 13.685 8.424 -7.225 1.00 51.44 87 LEU A O 5
ATOM 9158 N N . GLY A 1 88 ? 13.473 7.780 -5.078 1.00 23.34 88 GLY A N 5
ATOM 9159 C CA . GLY A 1 88 ? 14.385 8.768 -4.504 1.00 42.03 88 GLY A CA 5
ATOM 9160 C C . GLY A 1 88 ? 13.794 9.531 -3.326 1.00 33.41 88 GLY A C 5
ATOM 9161 O O . GLY A 1 88 ? 14.315 10.590 -2.964 1.00 51.43 88 GLY A O 5
ATOM 9165 N N . PHE A 1 89 ? 12.687 9.058 -2.749 1.00 51.24 89 PHE A N 5
ATOM 9166 C CA . PHE A 1 89 ? 12.195 9.608 -1.500 1.00 4.01 89 PHE A CA 5
ATOM 9167 C C . PHE A 1 89 ? 13.039 9.064 -0.348 1.00 23.41 89 PHE A C 5
ATOM 9168 O O . PHE A 1 89 ? 13.741 8.064 -0.491 1.00 53.14 89 PHE A O 5
ATOM 9185 N N . ALA A 1 90 ? 12.937 9.699 0.819 1.00 61.33 90 ALA A N 5
ATOM 9186 C CA . ALA A 1 90 ? 13.649 9.313 2.025 1.00 52.13 90 ALA A CA 5
ATOM 9187 C C . ALA A 1 90 ? 12.649 9.242 3.181 1.00 74.53 90 ALA A C 5
ATOM 9188 O O . ALA A 1 90 ? 12.333 8.154 3.678 1.00 4.02 90 ALA A O 5
ATOM 9195 N N . GLY A 1 91 ? 12.116 10.394 3.583 1.00 42.12 91 GLY A N 5
ATOM 9196 C CA . GLY A 1 91 ? 11.072 10.561 4.576 1.00 31.24 91 GLY A CA 5
ATOM 9197 C C . GLY A 1 91 ? 10.662 12.027 4.609 1.00 11.21 91 GLY A C 5
ATOM 9198 O O . GLY A 1 91 ? 11.408 12.883 4.131 1.00 21.44 91 GLY A O 5
ATOM 9202 N N . TYR A 1 92 ? 9.482 12.323 5.154 1.00 21.00 92 TYR A N 5
ATOM 9203 C CA . TYR A 1 92 ? 9.031 13.701 5.310 1.00 41.33 92 TYR A CA 5
ATOM 9204 C C . TYR A 1 92 ? 9.863 14.435 6.363 1.00 61.31 92 TYR A C 5
ATOM 9205 O O . TYR A 1 92 ? 10.302 13.830 7.352 1.00 22.11 92 TYR A O 5
ATOM 9223 N N . SER A 1 93 ? 10.021 15.743 6.161 1.00 10.03 93 SER A N 5
ATOM 9224 C CA . SER A 1 93 ? 10.602 16.672 7.114 1.00 63.10 93 SER A CA 5
ATOM 9225 C C . SER A 1 93 ? 9.773 16.796 8.381 1.00 42.10 93 SER A C 5
ATOM 9226 O O . SER A 1 93 ? 8.608 16.426 8.458 1.00 63.30 93 SER A O 5
ATOM 9234 N N . ILE A 1 94 ? 10.390 17.423 9.372 1.00 23.44 94 ILE A N 5
ATOM 9235 C CA . ILE A 1 94 ? 9.790 17.609 10.692 1.00 5.11 94 ILE A CA 5
ATOM 9236 C C . ILE A 1 94 ? 8.566 18.518 10.607 1.00 61.24 94 ILE A C 5
ATOM 9237 O O . ILE A 1 94 ? 7.533 18.259 11.225 1.00 24.13 94 ILE A O 5
ATOM 9253 N N . ASN A 1 95 ? 8.668 19.572 9.802 1.00 44.13 95 ASN A N 5
ATOM 9254 C CA . ASN A 1 95 ? 7.579 20.519 9.628 1.00 14.14 95 ASN A CA 5
ATOM 9255 C C . ASN A 1 95 ? 6.365 19.892 8.929 1.00 13.20 95 ASN A C 5
ATOM 9256 O O . ASN A 1 95 ? 5.266 20.440 8.999 1.00 11.41 95 ASN A O 5
ATOM 9267 N N . GLU A 1 96 ? 6.530 18.737 8.287 1.00 34.51 96 GLU A N 5
ATOM 9268 C CA . GLU A 1 96 ? 5.502 18.055 7.504 1.00 22.11 96 GLU A CA 5
ATOM 9269 C C . GLU A 1 96 ? 5.150 16.686 8.095 1.00 63.05 96 GLU A C 5
ATOM 9270 O O . GLU A 1 96 ? 4.378 15.930 7.502 1.00 3.21 96 GLU A O 5
ATOM 9282 N N . LEU A 1 97 ? 5.726 16.329 9.246 1.00 24.14 97 LEU A N 5
ATOM 9283 C CA . LEU A 1 97 ? 5.624 14.996 9.810 1.00 41.05 97 LEU A CA 5
ATOM 9284 C C . LEU A 1 97 ? 4.285 14.835 10.525 1.00 0.35 97 LEU A C 5
ATOM 9285 O O . LEU A 1 97 ? 4.214 14.830 11.754 1.00 14.44 97 LEU A O 5
ATOM 9301 N N . VAL A 1 98 ? 3.216 14.667 9.753 1.00 72.13 98 VAL A N 5
ATOM 9302 C CA . VAL A 1 98 ? 1.870 14.381 10.241 1.00 43.33 98 VAL A CA 5
ATOM 9303 C C . VAL A 1 98 ? 1.610 12.872 10.178 1.00 33.22 98 VAL A C 5
ATOM 9304 O O . VAL A 1 98 ? 2.105 12.205 9.261 1.00 52.22 98 VAL A O 5
ATOM 9317 N N . PRO A 1 99 ? 0.739 12.322 11.043 1.00 21.45 99 PRO A N 5
ATOM 9318 C CA . PRO A 1 99 ? 0.384 10.907 10.992 1.00 32.53 99 PRO A CA 5
ATOM 9319 C C . PRO A 1 99 ? -0.368 10.527 9.706 1.00 71.42 99 PRO A C 5
ATOM 9320 O O . PRO A 1 99 ? -0.512 9.344 9.405 1.00 33.42 99 PRO A O 5
ATOM 9331 N N . ARG A 1 100 ? -0.850 11.512 8.934 1.00 44.35 100 ARG A N 5
ATOM 9332 C CA . ARG A 1 100 ? -1.536 11.275 7.659 1.00 32.01 100 ARG A CA 5
ATOM 9333 C C . ARG A 1 100 ? -0.547 11.071 6.509 1.00 13.10 100 ARG A C 5
ATOM 9334 O O . ARG A 1 100 ? -0.932 10.555 5.458 1.00 63.52 100 ARG A O 5
ATOM 9355 N N . LYS A 1 101 ? 0.722 11.436 6.701 1.00 74.40 101 LYS A N 5
ATOM 9356 C CA . LYS A 1 101 ? 1.792 11.290 5.728 1.00 70.13 101 LYS A CA 5
ATOM 9357 C C . LYS A 1 101 ? 2.603 10.033 6.044 1.00 33.53 101 LYS A C 5
ATOM 9358 O O . LYS A 1 101 ? 2.920 9.276 5.130 1.00 61.13 101 LYS A O 5
ATOM 9377 N N . THR A 1 102 ? 2.917 9.776 7.317 1.00 0.33 102 THR A N 5
ATOM 9378 C CA . THR A 1 102 ? 3.832 8.705 7.708 1.00 2.45 102 THR A CA 5
ATOM 9379 C C . THR A 1 102 ? 3.375 7.329 7.214 1.00 74.11 102 THR A C 5
ATOM 9380 O O . THR A 1 102 ? 4.172 6.556 6.679 1.00 34.54 102 THR A O 5
ATOM 9391 N N . ARG A 1 103 ? 2.098 6.985 7.406 1.00 1.04 103 ARG A N 5
ATOM 9392 C CA . ARG A 1 103 ? 1.597 5.655 7.053 1.00 22.23 103 ARG A CA 5
ATOM 9393 C C . ARG A 1 103 ? 1.502 5.520 5.539 1.00 55.21 103 ARG A C 5
ATOM 9394 O O . ARG A 1 103 ? 1.828 4.463 5.010 1.00 24.03 103 ARG A O 5
ATOM 9415 N N . ARG A 1 104 ? 1.159 6.595 4.825 1.00 14.33 104 ARG A N 5
ATOM 9416 C CA . ARG A 1 104 ? 1.232 6.660 3.368 1.00 34.12 104 ARG A CA 5
ATOM 9417 C C . ARG A 1 104 ? 2.631 6.316 2.861 1.00 5.15 104 ARG A C 5
ATOM 9418 O O . ARG A 1 104 ? 2.739 5.607 1.860 1.00 65.33 104 ARG A O 5
ATOM 9439 N N . ALA A 1 105 ? 3.706 6.724 3.547 1.00 62.24 105 ALA A N 5
ATOM 9440 C CA . ALA A 1 105 ? 5.047 6.277 3.173 1.00 75.53 105 ALA A CA 5
ATOM 9441 C C . ALA A 1 105 ? 5.149 4.753 3.291 1.00 22.54 105 ALA A C 5
ATOM 9442 O O . ALA A 1 105 ? 5.586 4.099 2.344 1.00 13.41 105 ALA A O 5
ATOM 9449 N N . THR A 1 106 ? 4.711 4.178 4.415 1.00 24.44 106 THR A N 5
ATOM 9450 C CA . THR A 1 106 ? 4.710 2.734 4.620 1.00 31.40 106 THR A CA 5
ATOM 9451 C C . THR A 1 106 ? 3.940 2.002 3.512 1.00 33.34 106 THR A C 5
ATOM 9452 O O . THR A 1 106 ? 4.421 0.997 2.989 1.00 11.11 106 THR A O 5
ATOM 9463 N N . MET A 1 107 ? 2.753 2.501 3.163 1.00 54.43 107 MET A N 5
ATOM 9464 C CA . MET A 1 107 ? 1.902 1.950 2.121 1.00 11.10 107 MET A CA 5
ATOM 9465 C C . MET A 1 107 ? 2.667 1.948 0.797 1.00 34.11 107 MET A C 5
ATOM 9466 O O . MET A 1 107 ? 2.798 0.895 0.175 1.00 23.42 107 MET A O 5
ATOM 9480 N N . THR A 1 108 ? 3.241 3.090 0.404 1.00 34.10 108 THR A N 5
ATOM 9481 C CA . THR A 1 108 ? 4.005 3.206 -0.836 1.00 41.41 108 THR A CA 5
ATOM 9482 C C . THR A 1 108 ? 5.151 2.188 -0.856 1.00 63.33 108 THR A C 5
ATOM 9483 O O . THR A 1 108 ? 5.372 1.523 -1.863 1.00 1.43 108 THR A O 5
ATOM 9494 N N . ASN A 1 109 ? 5.854 2.006 0.267 1.00 61.31 109 ASN A N 5
ATOM 9495 C CA . ASN A 1 109 ? 6.967 1.064 0.373 1.00 3.33 109 ASN A CA 5
ATOM 9496 C C . ASN A 1 109 ? 6.541 -0.364 0.033 1.00 55.42 109 ASN A C 5
ATOM 9497 O O . ASN A 1 109 ? 7.329 -1.113 -0.545 1.00 45.51 109 ASN A O 5
ATOM 9508 N N . TRP A 1 110 ? 5.322 -0.750 0.416 1.00 53.00 110 TRP A N 5
ATOM 9509 C CA . TRP A 1 110 ? 4.784 -2.062 0.097 1.00 25.13 110 TRP A CA 5
ATOM 9510 C C . TRP A 1 110 ? 4.510 -2.185 -1.401 1.00 51.13 110 TRP A C 5
ATOM 9511 O O . TRP A 1 110 ? 4.807 -3.240 -1.953 1.00 53.22 110 TRP A O 5
ATOM 9532 N N . LEU A 1 111 ? 4.005 -1.140 -2.076 1.00 63.24 111 LEU A N 5
ATOM 9533 C CA . LEU A 1 111 ? 3.688 -1.210 -3.508 1.00 75.24 111 LEU A CA 5
ATOM 9534 C C . LEU A 1 111 ? 4.899 -1.629 -4.349 1.00 44.34 111 LEU A C 5
ATOM 9535 O O . LEU A 1 111 ? 4.762 -2.464 -5.246 1.00 55.23 111 LEU A O 5
ATOM 9551 N N . LEU A 1 112 ? 6.094 -1.118 -4.035 1.00 25.43 112 LEU A N 5
ATOM 9552 C CA . LEU A 1 112 ? 7.317 -1.558 -4.693 1.00 73.11 112 LEU A CA 5
ATOM 9553 C C . LEU A 1 112 ? 7.562 -3.051 -4.445 1.00 63.31 112 LEU A C 5
ATOM 9554 O O . LEU A 1 112 ? 7.809 -3.812 -5.379 1.00 52.34 112 LEU A O 5
ATOM 9570 N N . ALA A 1 113 ? 7.535 -3.472 -3.176 1.00 1.13 113 ALA A N 5
ATOM 9571 C CA . ALA A 1 113 ? 7.879 -4.838 -2.790 1.00 54.24 113 ALA A CA 5
ATOM 9572 C C . ALA A 1 113 ? 6.847 -5.857 -3.298 1.00 22.22 113 ALA A C 5
ATOM 9573 O O . ALA A 1 113 ? 7.190 -7.022 -3.501 1.00 74.24 113 ALA A O 5
ATOM 9580 N N . TYR A 1 114 ? 5.602 -5.426 -3.499 1.00 13.02 114 TYR A N 5
ATOM 9581 C CA . TYR A 1 114 ? 4.560 -6.123 -4.238 1.00 22.15 114 TYR A CA 5
ATOM 9582 C C . TYR A 1 114 ? 5.010 -6.281 -5.690 1.00 64.15 114 TYR A C 5
ATOM 9583 O O . TYR A 1 114 ? 5.106 -7.414 -6.159 1.00 74.22 114 TYR A O 5
ATOM 9601 N N . ARG A 1 115 ? 5.312 -5.181 -6.399 1.00 14.44 115 ARG A N 5
ATOM 9602 C CA . ARG A 1 115 ? 5.598 -5.236 -7.829 1.00 1.12 115 ARG A CA 5
ATOM 9603 C C . ARG A 1 115 ? 6.761 -6.177 -8.099 1.00 12.42 115 ARG A C 5
ATOM 9604 O O . ARG A 1 115 ? 6.682 -7.012 -8.996 1.00 11.01 115 ARG A O 5
ATOM 9625 N N . ARG A 1 116 ? 7.859 -6.036 -7.363 1.00 62.13 116 ARG A N 5
ATOM 9626 C CA . ARG A 1 116 ? 9.022 -6.910 -7.448 1.00 50.44 116 ARG A CA 5
ATOM 9627 C C . ARG A 1 116 ? 8.583 -8.366 -7.502 1.00 4.11 116 ARG A C 5
ATOM 9628 O O . ARG A 1 116 ? 8.932 -9.092 -8.425 1.00 23.23 116 ARG A O 5
ATOM 9649 N N . SER A 1 117 ? 7.775 -8.765 -6.526 1.00 71.44 117 SER A N 5
ATOM 9650 C CA . SER A 1 117 ? 7.337 -10.135 -6.361 1.00 44.12 117 SER A CA 5
ATOM 9651 C C . SER A 1 117 ? 6.269 -10.572 -7.380 1.00 74.24 117 SER A C 5
ATOM 9652 O O . SER A 1 117 ? 5.981 -11.763 -7.463 1.00 73.23 117 SER A O 5
ATOM 9660 N N . GLN A 1 118 ? 5.695 -9.674 -8.195 1.00 25.54 118 GLN A N 5
ATOM 9661 C CA . GLN A 1 118 ? 4.900 -10.077 -9.361 1.00 53.44 118 GLN A CA 5
ATOM 9662 C C . GLN A 1 118 ? 5.775 -10.695 -10.459 1.00 34.35 118 GLN A C 5
ATOM 9663 O O . GLN A 1 118 ? 5.237 -11.157 -11.467 1.00 3.02 118 GLN A O 5
ATOM 9677 N N . GLN A 1 119 ? 7.100 -10.689 -10.303 1.00 24.31 119 GLN A N 5
ATOM 9678 C CA . GLN A 1 119 ? 8.052 -11.058 -11.333 1.00 65.22 119 GLN A CA 5
ATOM 9679 C C . GLN A 1 119 ? 8.930 -12.225 -10.863 1.00 33.40 119 GLN A C 5
ATOM 9680 O O . GLN A 1 119 ? 10.039 -12.418 -11.374 1.00 32.14 119 GLN A O 5
ATOM 9694 N N . ASP A 1 120 ? 8.447 -13.008 -9.895 1.00 71.13 120 ASP A N 5
ATOM 9695 C CA . ASP A 1 120 ? 8.998 -14.316 -9.551 1.00 14.43 120 ASP A CA 5
ATOM 9696 C C . ASP A 1 120 ? 8.698 -15.263 -10.703 1.00 71.14 120 ASP A C 5
ATOM 9697 O O . ASP A 1 120 ? 9.618 -15.566 -11.484 1.00 62.11 120 ASP A O 5
ATOM 9706 N N . MET A 1 1 ? -4.670 -12.783 -10.347 1.00 70.11 1 MET A N 6
ATOM 9707 C CA . MET A 1 1 ? -4.752 -11.324 -10.156 1.00 13.41 1 MET A CA 6
ATOM 9708 C C . MET A 1 1 ? -3.366 -10.739 -9.902 1.00 70.00 1 MET A C 6
ATOM 9709 O O . MET A 1 1 ? -2.658 -11.203 -9.005 1.00 4.12 1 MET A O 6
ATOM 9723 N N . GLY A 1 2 ? -2.998 -9.685 -10.628 1.00 71.12 2 GLY A N 6
ATOM 9724 C CA . GLY A 1 2 ? -1.763 -8.959 -10.436 1.00 3.04 2 GLY A CA 6
ATOM 9725 C C . GLY A 1 2 ? -1.802 -7.670 -11.230 1.00 53.02 2 GLY A C 6
ATOM 9726 O O . GLY A 1 2 ? -1.536 -7.646 -12.430 1.00 21.03 2 GLY A O 6
ATOM 9730 N N . ILE A 1 3 ? -2.165 -6.589 -10.557 1.00 64.32 3 ILE A N 6
ATOM 9731 C CA . ILE A 1 3 ? -2.129 -5.246 -11.130 1.00 74.04 3 ILE A CA 6
ATOM 9732 C C . ILE A 1 3 ? -0.661 -4.863 -11.289 1.00 52.43 3 ILE A C 6
ATOM 9733 O O . ILE A 1 3 ? 0.175 -5.245 -10.467 1.00 50.31 3 ILE A O 6
ATOM 9749 N N . THR A 1 4 ? -0.353 -4.067 -12.302 1.00 3.42 4 THR A N 6
ATOM 9750 C CA . THR A 1 4 ? 0.972 -3.480 -12.477 1.00 51.15 4 THR A CA 6
ATOM 9751 C C . THR A 1 4 ? 1.076 -2.242 -11.578 1.00 74.00 4 THR A C 6
ATOM 9752 O O . THR A 1 4 ? 0.066 -1.606 -11.273 1.00 11.12 4 THR A O 6
ATOM 9763 N N . ILE A 1 5 ? 2.287 -1.850 -11.180 1.00 72.52 5 ILE A N 6
ATOM 9764 C CA . ILE A 1 5 ? 2.556 -0.617 -10.451 1.00 74.43 5 ILE A CA 6
ATOM 9765 C C . ILE A 1 5 ? 3.625 0.129 -11.237 1.00 14.43 5 ILE A C 6
ATOM 9766 O O . ILE A 1 5 ? 4.493 -0.504 -11.840 1.00 65.15 5 ILE A O 6
ATOM 9782 N N . THR A 1 6 ? 3.612 1.453 -11.167 1.00 12.31 6 THR A N 6
ATOM 9783 C CA . THR A 1 6 ? 4.674 2.300 -11.686 1.00 41.21 6 THR A CA 6
ATOM 9784 C C . THR A 1 6 ? 5.153 3.299 -10.642 1.00 2.03 6 THR A C 6
ATOM 9785 O O . THR A 1 6 ? 4.376 3.784 -9.818 1.00 40.33 6 THR A O 6
ATOM 9796 N N . ASP A 1 7 ? 6.447 3.619 -10.705 1.00 73.14 7 ASP A N 6
ATOM 9797 C CA . ASP A 1 7 ? 7.166 4.543 -9.823 1.00 64.44 7 ASP A CA 6
ATOM 9798 C C . ASP A 1 7 ? 6.547 5.932 -9.838 1.00 24.35 7 ASP A C 6
ATOM 9799 O O . ASP A 1 7 ? 6.636 6.662 -8.850 1.00 43.23 7 ASP A O 6
ATOM 9808 N N . GLU A 1 8 ? 5.901 6.296 -10.941 1.00 42.34 8 GLU A N 6
ATOM 9809 C CA . GLU A 1 8 ? 5.247 7.588 -11.072 1.00 31.43 8 GLU A CA 6
ATOM 9810 C C . GLU A 1 8 ? 3.937 7.601 -10.281 1.00 54.10 8 GLU A C 6
ATOM 9811 O O . GLU A 1 8 ? 3.684 8.518 -9.501 1.00 44.42 8 GLU A O 6
ATOM 9823 N N . LEU A 1 9 ? 3.134 6.541 -10.417 1.00 0.02 9 LEU A N 6
ATOM 9824 C CA . LEU A 1 9 ? 1.888 6.342 -9.676 1.00 31.33 9 LEU A CA 6
ATOM 9825 C C . LEU A 1 9 ? 2.134 6.310 -8.168 1.00 61.51 9 LEU A C 6
ATOM 9826 O O . LEU A 1 9 ? 1.232 6.576 -7.374 1.00 10.21 9 LEU A O 6
ATOM 9842 N N . LEU A 1 10 ? 3.353 5.957 -7.769 1.00 71.33 10 LEU A N 6
ATOM 9843 C CA . LEU A 1 10 ? 3.792 5.933 -6.387 1.00 51.34 10 LEU A CA 6
ATOM 9844 C C . LEU A 1 10 ? 4.080 7.353 -5.886 1.00 42.32 10 LEU A C 6
ATOM 9845 O O . LEU A 1 10 ? 3.760 7.683 -4.741 1.00 25.12 10 LEU A O 6
ATOM 9861 N N . TRP A 1 11 ? 4.622 8.234 -6.734 1.00 11.11 11 TRP A N 6
ATOM 9862 C CA . TRP A 1 11 ? 4.947 9.605 -6.338 1.00 32.11 11 TRP A CA 6
ATOM 9863 C C . TRP A 1 11 ? 3.660 10.407 -6.150 1.00 64.34 11 TRP A C 6
ATOM 9864 O O . TRP A 1 11 ? 3.614 11.298 -5.303 1.00 53.31 11 TRP A O 6
ATOM 9885 N N . ALA A 1 12 ? 2.582 10.041 -6.844 1.00 15.31 12 ALA A N 6
ATOM 9886 C CA . ALA A 1 12 ? 1.262 10.624 -6.650 1.00 35.02 12 ALA A CA 6
ATOM 9887 C C . ALA A 1 12 ? 0.725 10.446 -5.214 1.00 51.12 12 ALA A C 6
ATOM 9888 O O . ALA A 1 12 ? -0.140 11.212 -4.768 1.00 35.03 12 ALA A O 6
ATOM 9895 N N . ILE A 1 13 ? 1.225 9.455 -4.472 1.00 0.33 13 ILE A N 6
ATOM 9896 C CA . ILE A 1 13 ? 0.891 9.206 -3.070 1.00 10.15 13 ILE A CA 6
ATOM 9897 C C . ILE A 1 13 ? 1.806 10.030 -2.159 1.00 65.32 13 ILE A C 6
ATOM 9898 O O . ILE A 1 13 ? 1.450 10.296 -1.011 1.00 44.51 13 ILE A O 6
ATOM 9914 N N . LEU A 1 14 ? 2.977 10.437 -2.652 1.00 4.34 14 LEU A N 6
ATOM 9915 C CA . LEU A 1 14 ? 3.977 11.164 -1.885 1.00 14.21 14 LEU A CA 6
ATOM 9916 C C . LEU A 1 14 ? 3.751 12.677 -1.959 1.00 33.15 14 LEU A C 6
ATOM 9917 O O . LEU A 1 14 ? 3.925 13.367 -0.950 1.00 11.20 14 LEU A O 6
ATOM 9933 N N . LYS A 1 15 ? 3.389 13.197 -3.137 1.00 43.24 15 LYS A N 6
ATOM 9934 C CA . LYS A 1 15 ? 3.225 14.621 -3.379 1.00 31.34 15 LYS A CA 6
ATOM 9935 C C . LYS A 1 15 ? 1.915 15.128 -2.775 1.00 20.41 15 LYS A C 6
ATOM 9936 O O . LYS A 1 15 ? 1.887 15.550 -1.622 1.00 71.34 15 LYS A O 6
ATOM 9955 N N . ASP A 1 16 ? 0.829 15.045 -3.541 1.00 10.21 16 ASP A N 6
ATOM 9956 C CA . ASP A 1 16 ? -0.536 15.405 -3.198 1.00 52.23 16 ASP A CA 6
ATOM 9957 C C . ASP A 1 16 ? -1.276 15.252 -4.526 1.00 63.42 16 ASP A C 6
ATOM 9958 O O . ASP A 1 16 ? -1.492 16.226 -5.262 1.00 60.41 16 ASP A O 6
ATOM 9967 N N . GLU A 1 17 ? -1.558 14.024 -4.947 1.00 52.20 17 GLU A N 6
ATOM 9968 C CA . GLU A 1 17 ? -2.370 13.767 -6.101 1.00 61.12 17 GLU A CA 6
ATOM 9969 C C . GLU A 1 17 ? -3.458 12.786 -5.681 1.00 15.25 17 GLU A C 6
ATOM 9970 O O . GLU A 1 17 ? -4.634 13.138 -5.762 1.00 33.24 17 GLU A O 6
ATOM 9982 N N . LEU A 1 18 ? -3.089 11.615 -5.149 1.00 60.35 18 LEU A N 6
ATOM 9983 C CA . LEU A 1 18 ? -4.054 10.696 -4.537 1.00 41.52 18 LEU A CA 6
ATOM 9984 C C . LEU A 1 18 ? -4.765 11.394 -3.382 1.00 72.20 18 LEU A C 6
ATOM 9985 O O . LEU A 1 18 ? -4.242 12.348 -2.800 1.00 42.34 18 LEU A O 6
ATOM 10001 N N . SER A 1 19 ? -5.900 10.841 -2.977 1.00 1.24 19 SER A N 6
ATOM 10002 C CA . SER A 1 19 ? -6.612 11.235 -1.761 1.00 1.51 19 SER A CA 6
ATOM 10003 C C . SER A 1 19 ? -6.408 10.152 -0.698 1.00 32.01 19 SER A C 6
ATOM 10004 O O . SER A 1 19 ? -5.764 9.140 -0.970 1.00 61.32 19 SER A O 6
ATOM 10012 N N . ASP A 1 20 ? -6.881 10.376 0.531 1.00 51.42 20 ASP A N 6
ATOM 10013 C CA . ASP A 1 20 ? -6.686 9.447 1.643 1.00 62.14 20 ASP A CA 6
ATOM 10014 C C . ASP A 1 20 ? -7.341 8.094 1.357 1.00 34.45 20 ASP A C 6
ATOM 10015 O O . ASP A 1 20 ? -6.633 7.092 1.248 1.00 63.14 20 ASP A O 6
ATOM 10024 N N . ALA A 1 21 ? -8.661 8.068 1.176 1.00 62.53 21 ALA A N 6
ATOM 10025 C CA . ALA A 1 21 ? -9.418 6.869 0.840 1.00 23.24 21 ALA A CA 6
ATOM 10026 C C . ALA A 1 21 ? -8.896 6.222 -0.444 1.00 41.31 21 ALA A C 6
ATOM 10027 O O . ALA A 1 21 ? -8.808 5.005 -0.527 1.00 13.21 21 ALA A O 6
ATOM 10034 N N . GLU A 1 22 ? -8.538 7.033 -1.439 1.00 45.23 22 GLU A N 6
ATOM 10035 C CA . GLU A 1 22 ? -8.105 6.560 -2.751 1.00 30.23 22 GLU A CA 6
ATOM 10036 C C . GLU A 1 22 ? -6.724 5.897 -2.662 1.00 24.00 22 GLU A C 6
ATOM 10037 O O . GLU A 1 22 ? -6.460 4.877 -3.292 1.00 32.20 22 GLU A O 6
ATOM 10049 N N . ALA A 1 23 ? -5.822 6.461 -1.855 1.00 2.03 23 ALA A N 6
ATOM 10050 C CA . ALA A 1 23 ? -4.510 5.868 -1.608 1.00 14.45 23 ALA A CA 6
ATOM 10051 C C . ALA A 1 23 ? -4.646 4.539 -0.864 1.00 74.43 23 ALA A C 6
ATOM 10052 O O . ALA A 1 23 ? -3.819 3.646 -1.055 1.00 61.43 23 ALA A O 6
ATOM 10059 N N . ASN A 1 24 ? -5.664 4.435 -0.006 1.00 64.32 24 ASN A N 6
ATOM 10060 C CA . ASN A 1 24 ? -6.099 3.177 0.597 1.00 45.24 24 ASN A CA 6
ATOM 10061 C C . ASN A 1 24 ? -6.573 2.218 -0.499 1.00 3.34 24 ASN A C 6
ATOM 10062 O O . ASN A 1 24 ? -6.137 1.069 -0.518 1.00 51.45 24 ASN A O 6
ATOM 10073 N N . ALA A 1 25 ? -7.428 2.690 -1.411 1.00 21.53 25 ALA A N 6
ATOM 10074 C CA . ALA A 1 25 ? -8.004 1.905 -2.492 1.00 52.11 25 ALA A CA 6
ATOM 10075 C C . ALA A 1 25 ? -6.922 1.278 -3.366 1.00 62.31 25 ALA A C 6
ATOM 10076 O O . ALA A 1 25 ? -6.922 0.061 -3.520 1.00 20.32 25 ALA A O 6
ATOM 10083 N N . LEU A 1 26 ? -5.982 2.052 -3.928 1.00 42.41 26 LEU A N 6
ATOM 10084 C CA . LEU A 1 26 ? -4.970 1.508 -4.831 1.00 53.12 26 LEU A CA 6
ATOM 10085 C C . LEU A 1 26 ? -4.076 0.451 -4.169 1.00 55.11 26 LEU A C 6
ATOM 10086 O O . LEU A 1 26 ? -3.506 -0.384 -4.874 1.00 14.33 26 LEU A O 6
ATOM 10102 N N . VAL A 1 27 ? -3.948 0.445 -2.842 1.00 64.14 27 VAL A N 6
ATOM 10103 C CA . VAL A 1 27 ? -3.334 -0.650 -2.094 1.00 10.25 27 VAL A CA 6
ATOM 10104 C C . VAL A 1 27 ? -4.296 -1.843 -2.066 1.00 73.55 27 VAL A C 6
ATOM 10105 O O . VAL A 1 27 ? -3.917 -2.955 -2.454 1.00 42.34 27 VAL A O 6
ATOM 10118 N N . TRP A 1 28 ? -5.543 -1.622 -1.642 1.00 74.52 28 TRP A N 6
ATOM 10119 C CA . TRP A 1 28 ? -6.566 -2.650 -1.531 1.00 55.34 28 TRP A CA 6
ATOM 10120 C C . TRP A 1 28 ? -6.751 -3.431 -2.820 1.00 32.24 28 TRP A C 6
ATOM 10121 O O . TRP A 1 28 ? -6.818 -4.655 -2.742 1.00 0.25 28 TRP A O 6
ATOM 10142 N N . GLN A 1 29 ? -6.821 -2.782 -3.984 1.00 75.31 29 GLN A N 6
ATOM 10143 C CA . GLN A 1 29 ? -7.004 -3.497 -5.249 1.00 40.21 29 GLN A CA 6
ATOM 10144 C C . GLN A 1 29 ? -5.850 -4.472 -5.521 1.00 61.52 29 GLN A C 6
ATOM 10145 O O . GLN A 1 29 ? -6.095 -5.593 -5.953 1.00 63.23 29 GLN A O 6
ATOM 10159 N N . ALA A 1 30 ? -4.599 -4.081 -5.269 1.00 65.31 30 ALA A N 6
ATOM 10160 C CA . ALA A 1 30 ? -3.425 -4.914 -5.523 1.00 40.22 30 ALA A CA 6
ATOM 10161 C C . ALA A 1 30 ? -3.314 -6.057 -4.518 1.00 51.03 30 ALA A C 6
ATOM 10162 O O . ALA A 1 30 ? -2.785 -7.111 -4.880 1.00 54.32 30 ALA A O 6
ATOM 10169 N N . LEU A 1 31 ? -3.783 -5.866 -3.278 1.00 3.41 31 LEU A N 6
ATOM 10170 C CA . LEU A 1 31 ? -3.975 -6.963 -2.328 1.00 60.21 31 LEU A CA 6
ATOM 10171 C C . LEU A 1 31 ? -5.054 -7.875 -2.912 1.00 54.31 31 LEU A C 6
ATOM 10172 O O . LEU A 1 31 ? -4.801 -9.042 -3.199 1.00 1.11 31 LEU A O 6
ATOM 10188 N N . GLY A 1 32 ? -6.243 -7.311 -3.130 1.00 4.33 32 GLY A N 6
ATOM 10189 C CA . GLY A 1 32 ? -7.430 -7.928 -3.698 1.00 10.05 32 GLY A CA 6
ATOM 10190 C C . GLY A 1 32 ? -8.725 -7.535 -2.970 1.00 2.10 32 GLY A C 6
ATOM 10191 O O . GLY A 1 32 ? -9.783 -7.997 -3.387 1.00 70.22 32 GLY A O 6
ATOM 10195 N N . TYR A 1 33 ? -8.670 -6.685 -1.932 1.00 52.21 33 TYR A N 6
ATOM 10196 C CA . TYR A 1 33 ? -9.806 -6.139 -1.172 1.00 71.05 33 TYR A CA 6
ATOM 10197 C C . TYR A 1 33 ? -10.539 -5.021 -1.944 1.00 2.43 33 TYR A C 6
ATOM 10198 O O . TYR A 1 33 ? -10.879 -3.979 -1.384 1.00 73.14 33 TYR A O 6
ATOM 10216 N N . VAL A 1 34 ? -10.717 -5.166 -3.252 1.00 43.12 34 VAL A N 6
ATOM 10217 C CA . VAL A 1 34 ? -11.446 -4.181 -4.052 1.00 13.31 34 VAL A CA 6
ATOM 10218 C C . VAL A 1 34 ? -12.904 -4.130 -3.564 1.00 24.23 34 VAL A C 6
ATOM 10219 O O . VAL A 1 34 ? -13.479 -5.163 -3.217 1.00 33.24 34 VAL A O 6
ATOM 10232 N N . TRP A 1 35 ? -13.516 -2.946 -3.537 1.00 61.13 35 TRP A N 6
ATOM 10233 C CA . TRP A 1 35 ? -14.953 -2.823 -3.345 1.00 1.43 35 TRP A CA 6
ATOM 10234 C C . TRP A 1 35 ? -15.650 -3.416 -4.569 1.00 22.21 35 TRP A C 6
ATOM 10235 O O . TRP A 1 35 ? -15.465 -2.929 -5.691 1.00 24.10 35 TRP A O 6
ATOM 10256 N N . ASP A 1 36 ? -16.441 -4.470 -4.373 1.00 24.23 36 ASP A N 6
ATOM 10257 C CA . ASP A 1 36 ? -17.310 -5.002 -5.405 1.00 22.10 36 ASP A CA 6
ATOM 10258 C C . ASP A 1 36 ? -18.613 -4.231 -5.426 1.00 42.43 36 ASP A C 6
ATOM 10259 O O . ASP A 1 36 ? -19.557 -4.562 -4.710 1.00 12.51 36 ASP A O 6
ATOM 10268 N N . GLU A 1 37 ? -18.703 -3.235 -6.298 1.00 24.51 37 GLU A N 6
ATOM 10269 C CA . GLU A 1 37 ? -19.961 -2.563 -6.580 1.00 12.04 37 GLU A CA 6
ATOM 10270 C C . GLU A 1 37 ? -21.017 -3.559 -7.090 1.00 43.41 37 GLU A C 6
ATOM 10271 O O . GLU A 1 37 ? -22.213 -3.317 -6.939 1.00 51.34 37 GLU A O 6
ATOM 10283 N N . ALA A 1 38 ? -20.591 -4.698 -7.649 1.00 64.13 38 ALA A N 6
ATOM 10284 C CA . ALA A 1 38 ? -21.483 -5.722 -8.169 1.00 62.22 38 ALA A CA 6
ATOM 10285 C C . ALA A 1 38 ? -22.220 -6.483 -7.068 1.00 3.12 38 ALA A C 6
ATOM 10286 O O . ALA A 1 38 ? -23.251 -7.089 -7.358 1.00 4.12 38 ALA A O 6
ATOM 10293 N N . GLN A 1 39 ? -21.706 -6.464 -5.835 1.00 24.44 39 GLN A N 6
ATOM 10294 C CA . GLN A 1 39 ? -22.299 -7.147 -4.687 1.00 70.42 39 GLN A CA 6
ATOM 10295 C C . GLN A 1 39 ? -22.499 -6.199 -3.505 1.00 22.55 39 GLN A C 6
ATOM 10296 O O . GLN A 1 39 ? -23.022 -6.616 -2.473 1.00 64.20 39 GLN A O 6
ATOM 10310 N N . SER A 1 40 ? -22.087 -4.938 -3.625 1.00 52.41 40 SER A N 6
ATOM 10311 C CA . SER A 1 40 ? -21.998 -3.991 -2.523 1.00 51.54 40 SER A CA 6
ATOM 10312 C C . SER A 1 40 ? -21.232 -4.586 -1.337 1.00 71.10 40 SER A C 6
ATOM 10313 O O . SER A 1 40 ? -21.650 -4.442 -0.188 1.00 35.33 40 SER A O 6
ATOM 10321 N N . CYS A 1 41 ? -20.134 -5.294 -1.614 1.00 14.10 41 CYS A N 6
ATOM 10322 C CA . CYS A 1 41 ? -19.330 -5.952 -0.589 1.00 45.32 41 CYS A CA 6
ATOM 10323 C C . CYS A 1 41 ? -17.851 -5.753 -0.890 1.00 2.32 41 CYS A C 6
ATOM 10324 O O . CYS A 1 41 ? -17.474 -5.432 -2.013 1.00 44.02 41 CYS A O 6
ATOM 10332 N N . TRP A 1 42 ? -16.996 -5.975 0.102 1.00 55.13 42 TRP A N 6
ATOM 10333 C CA . TRP A 1 42 ? -15.556 -5.986 -0.076 1.00 63.52 42 TRP A CA 6
ATOM 10334 C C . TRP A 1 42 ? -15.208 -7.330 -0.685 1.00 61.14 42 TRP A C 6
ATOM 10335 O O . TRP A 1 42 ? -15.298 -8.366 -0.017 1.00 54.02 42 TRP A O 6
ATOM 10356 N N . LYS A 1 43 ? -14.907 -7.356 -1.980 1.00 64.14 43 LYS A N 6
ATOM 10357 C CA . LYS A 1 43 ? -14.448 -8.501 -2.692 1.00 3.21 43 LYS A CA 6
ATOM 10358 C C . LYS A 1 43 ? -13.208 -9.019 -2.000 1.00 11.22 43 LYS A C 6
ATOM 10359 O O . LYS A 1 43 ? -12.324 -8.230 -1.681 1.00 62.13 43 LYS A O 6
ATOM 10378 N N . THR A 1 44 ? -13.099 -10.331 -1.842 1.00 14.32 44 THR A N 6
ATOM 10379 C CA . THR A 1 44 ? -11.854 -10.931 -1.389 1.00 35.12 44 THR A CA 6
ATOM 10380 C C . THR A 1 44 ? -11.497 -12.170 -2.223 1.00 1.33 44 THR A C 6
ATOM 10381 O O . THR A 1 44 ? -10.576 -12.902 -1.889 1.00 11.13 44 THR A O 6
ATOM 10392 N N . ASP A 1 45 ? -12.123 -12.381 -3.384 1.00 12.41 45 ASP A N 6
ATOM 10393 C CA . ASP A 1 45 ? -11.734 -13.466 -4.293 1.00 40.13 45 ASP A CA 6
ATOM 10394 C C . ASP A 1 45 ? -10.302 -13.252 -4.797 1.00 54.33 45 ASP A C 6
ATOM 10395 O O . ASP A 1 45 ? -9.605 -14.198 -5.158 1.00 23.22 45 ASP A O 6
ATOM 10404 N N . LEU A 1 46 ? -9.882 -11.987 -4.898 1.00 63.11 46 LEU A N 6
ATOM 10405 C CA . LEU A 1 46 ? -8.676 -11.581 -5.611 1.00 2.04 46 LEU A CA 6
ATOM 10406 C C . LEU A 1 46 ? -7.438 -11.550 -4.711 1.00 23.22 46 LEU A C 6
ATOM 10407 O O . LEU A 1 46 ? -6.361 -11.177 -5.174 1.00 70.12 46 LEU A O 6
ATOM 10423 N N . VAL A 1 47 ? -7.594 -11.886 -3.432 1.00 23.14 47 VAL A N 6
ATOM 10424 C CA . VAL A 1 47 ? -6.556 -11.788 -2.394 1.00 32.35 47 VAL A CA 6
ATOM 10425 C C . VAL A 1 47 ? -6.161 -13.182 -1.913 1.00 61.45 47 VAL A C 6
ATOM 10426 O O . VAL A 1 47 ? -6.957 -14.117 -1.991 1.00 34.41 47 VAL A O 6
ATOM 10439 N N . ALA A 1 48 ? -4.933 -13.326 -1.409 1.00 1.10 48 ALA A N 6
ATOM 10440 C CA . ALA A 1 48 ? -4.457 -14.574 -0.831 1.00 12.14 48 ALA A CA 6
ATOM 10441 C C . ALA A 1 48 ? -5.321 -14.951 0.377 1.00 42.43 48 ALA A C 6
ATOM 10442 O O . ALA A 1 48 ? -5.784 -14.056 1.095 1.00 10.51 48 ALA A O 6
ATOM 10449 N N . PRO A 1 49 ? -5.475 -16.249 0.677 1.00 23.25 49 PRO A N 6
ATOM 10450 C CA . PRO A 1 49 ? -6.299 -16.687 1.787 1.00 3.23 49 PRO A CA 6
ATOM 10451 C C . PRO A 1 49 ? -5.707 -16.187 3.102 1.00 34.11 49 PRO A C 6
ATOM 10452 O O . PRO A 1 49 ? -6.462 -15.793 3.980 1.00 20.13 49 PRO A O 6
ATOM 10463 N N . GLU A 1 50 ? -4.377 -16.117 3.216 1.00 53.41 50 GLU A N 6
ATOM 10464 C CA . GLU A 1 50 ? -3.673 -15.672 4.414 1.00 11.41 50 GLU A CA 6
ATOM 10465 C C . GLU A 1 50 ? -4.008 -14.233 4.811 1.00 13.42 50 GLU A C 6
ATOM 10466 O O . GLU A 1 50 ? -3.885 -13.880 5.980 1.00 33.12 50 GLU A O 6
ATOM 10478 N N . TRP A 1 51 ? -4.416 -13.393 3.857 1.00 63.20 51 TRP A N 6
ATOM 10479 C CA . TRP A 1 51 ? -4.791 -12.013 4.120 1.00 34.30 51 TRP A CA 6
ATOM 10480 C C . TRP A 1 51 ? -6.242 -11.966 4.565 1.00 12.41 51 TRP A C 6
ATOM 10481 O O . TRP A 1 51 ? -6.540 -11.544 5.679 1.00 52.21 51 TRP A O 6
ATOM 10502 N N . ARG A 1 52 ? -7.158 -12.416 3.706 1.00 51.44 52 ARG A N 6
ATOM 10503 C CA . ARG A 1 52 ? -8.595 -12.304 3.947 1.00 64.11 52 ARG A CA 6
ATOM 10504 C C . ARG A 1 52 ? -9.079 -13.154 5.136 1.00 22.34 52 ARG A C 6
ATOM 10505 O O . ARG A 1 52 ? -10.210 -12.970 5.583 1.00 44.33 52 ARG A O 6
ATOM 10526 N N . GLN A 1 53 ? -8.229 -14.065 5.621 1.00 62.22 53 GLN A N 6
ATOM 10527 C CA . GLN A 1 53 ? -8.449 -15.172 6.547 1.00 73.33 53 GLN A CA 6
ATOM 10528 C C . GLN A 1 53 ? -9.275 -14.838 7.784 1.00 33.10 53 GLN A C 6
ATOM 10529 O O . GLN A 1 53 ? -9.995 -15.701 8.279 1.00 24.44 53 GLN A O 6
ATOM 10543 N N . ASP A 1 54 ? -9.118 -13.628 8.305 1.00 14.13 54 ASP A N 6
ATOM 10544 C CA . ASP A 1 54 ? -9.768 -13.144 9.519 1.00 21.55 54 ASP A CA 6
ATOM 10545 C C . ASP A 1 54 ? -10.095 -11.649 9.334 1.00 33.14 54 ASP A C 6
ATOM 10546 O O . ASP A 1 54 ? -10.249 -10.914 10.308 1.00 54.14 54 ASP A O 6
ATOM 10555 N N . TYR A 1 55 ? -10.123 -11.160 8.089 1.00 74.41 55 TYR A N 6
ATOM 10556 C CA . TYR A 1 55 ? -10.180 -9.752 7.713 1.00 13.22 55 TYR A CA 6
ATOM 10557 C C . TYR A 1 55 ? -11.546 -9.495 7.057 1.00 42.11 55 TYR A C 6
ATOM 10558 O O . TYR A 1 55 ? -11.660 -9.588 5.828 1.00 50.31 55 TYR A O 6
ATOM 10576 N N . PRO A 1 56 ? -12.609 -9.229 7.837 1.00 74.01 56 PRO A N 6
ATOM 10577 C CA . PRO A 1 56 ? -13.942 -8.968 7.307 1.00 14.30 56 PRO A CA 6
ATOM 10578 C C . PRO A 1 56 ? -14.042 -7.622 6.588 1.00 33.04 56 PRO A C 6
ATOM 10579 O O . PRO A 1 56 ? -14.913 -7.469 5.731 1.00 10.31 56 PRO A O 6
ATOM 10590 N N . GLU A 1 57 ? -13.131 -6.688 6.844 1.00 75.02 57 GLU A N 6
ATOM 10591 C CA . GLU A 1 57 ? -13.109 -5.360 6.226 1.00 22.45 57 GLU A CA 6
ATOM 10592 C C . GLU A 1 57 ? -11.755 -5.134 5.544 1.00 53.31 57 GLU A C 6
ATOM 10593 O O . GLU A 1 57 ? -10.804 -5.881 5.807 1.00 63.14 57 GLU A O 6
ATOM 10605 N N . PRO A 1 58 ? -11.629 -4.121 4.670 1.00 3.22 58 PRO A N 6
ATOM 10606 C CA . PRO A 1 58 ? -10.341 -3.781 4.094 1.00 34.42 58 PRO A CA 6
ATOM 10607 C C . PRO A 1 58 ? -9.410 -3.254 5.198 1.00 74.52 58 PRO A C 6
ATOM 10608 O O . PRO A 1 58 ? -9.884 -2.726 6.211 1.00 75.11 58 PRO A O 6
ATOM 10619 N N . PRO A 1 59 ? -8.086 -3.379 5.028 1.00 43.23 59 PRO A N 6
ATOM 10620 C CA . PRO A 1 59 ? -7.140 -2.955 6.042 1.00 55.31 59 PRO A CA 6
ATOM 10621 C C . PRO A 1 59 ? -7.041 -1.433 6.086 1.00 44.43 59 PRO A C 6
ATOM 10622 O O . PRO A 1 59 ? -6.702 -0.803 5.083 1.00 63.55 59 PRO A O 6
ATOM 10633 N N . ASP A 1 60 ? -7.339 -0.833 7.238 1.00 43.44 60 ASP A N 6
ATOM 10634 C CA . ASP A 1 60 ? -7.248 0.609 7.433 1.00 64.23 60 ASP A CA 6
ATOM 10635 C C . ASP A 1 60 ? -5.850 0.950 7.934 1.00 45.01 60 ASP A C 6
ATOM 10636 O O . ASP A 1 60 ? -5.484 0.588 9.060 1.00 25.03 60 ASP A O 6
ATOM 10645 N N . PHE A 1 61 ? -5.029 1.592 7.099 1.00 63.11 61 PHE A N 6
ATOM 10646 C CA . PHE A 1 61 ? -3.700 2.033 7.516 1.00 34.52 61 PHE A CA 6
ATOM 10647 C C . PHE A 1 61 ? -3.692 3.517 7.919 1.00 73.44 61 PHE A C 6
ATOM 10648 O O . PHE A 1 61 ? -2.621 4.057 8.176 1.00 64.40 61 PHE A O 6
ATOM 10665 N N . ILE A 1 62 ? -4.837 4.210 7.929 1.00 24.10 62 ILE A N 6
ATOM 10666 C CA . ILE A 1 62 ? -4.932 5.664 8.082 1.00 33.23 62 ILE A CA 6
ATOM 10667 C C . ILE A 1 62 ? -5.344 5.965 9.524 1.00 71.41 62 ILE A C 6
ATOM 10668 O O . ILE A 1 62 ? -4.663 6.719 10.227 1.00 32.42 62 ILE A O 6
ATOM 10684 N N . ALA A 1 63 ? -6.455 5.379 9.970 1.00 32.35 63 ALA A N 6
ATOM 10685 C CA . ALA A 1 63 ? -6.900 5.421 11.355 1.00 40.22 63 ALA A CA 6
ATOM 10686 C C . ALA A 1 63 ? -6.057 4.493 12.235 1.00 70.21 63 ALA A C 6
ATOM 10687 O O . ALA A 1 63 ? -5.830 4.789 13.410 1.00 61.45 63 ALA A O 6
ATOM 10694 N N . SER A 1 64 ? -5.596 3.371 11.677 1.00 12.14 64 SER A N 6
ATOM 10695 C CA . SER A 1 64 ? -5.110 2.228 12.438 1.00 13.04 64 SER A CA 6
ATOM 10696 C C . SER A 1 64 ? -3.695 1.838 12.014 1.00 12.22 64 SER A C 6
ATOM 10697 O O . SER A 1 64 ? -3.088 2.539 11.197 1.00 41.30 64 SER A O 6
ATOM 10705 N N . ARG A 1 65 ? -3.115 0.794 12.626 1.00 63.22 65 ARG A N 6
ATOM 10706 C CA . ARG A 1 65 ? -2.017 0.063 11.988 1.00 42.34 65 ARG A CA 6
ATOM 10707 C C . ARG A 1 65 ? -1.929 -1.422 12.397 1.00 70.14 65 ARG A C 6
ATOM 10708 O O . ARG A 1 65 ? -0.826 -1.903 12.672 1.00 54.32 65 ARG A O 6
ATOM 10729 N N . PRO A 1 66 ? -2.988 -2.249 12.320 1.00 31.34 66 PRO A N 6
ATOM 10730 C CA . PRO A 1 66 ? -2.843 -3.683 12.549 1.00 42.12 66 PRO A CA 6
ATOM 10731 C C . PRO A 1 66 ? -2.185 -4.311 11.323 1.00 73.23 66 PRO A C 6
ATOM 10732 O O . PRO A 1 66 ? -1.111 -4.913 11.426 1.00 45.34 66 PRO A O 6
ATOM 10743 N N . ALA A 1 67 ? -2.783 -4.105 10.147 1.00 61.35 67 ALA A N 6
ATOM 10744 C CA . ALA A 1 67 ? -2.358 -4.720 8.906 1.00 4.10 67 ALA A CA 6
ATOM 10745 C C . ALA A 1 67 ? -0.942 -4.312 8.519 1.00 41.23 67 ALA A C 6
ATOM 10746 O O . ALA A 1 67 ? -0.305 -5.044 7.774 1.00 74.43 67 ALA A O 6
ATOM 10753 N N . THR A 1 68 ? -0.412 -3.200 9.035 1.00 51.54 68 THR A N 6
ATOM 10754 C CA . THR A 1 68 ? 0.968 -2.778 8.832 1.00 53.13 68 THR A CA 6
ATOM 10755 C C . THR A 1 68 ? 1.976 -3.902 9.108 1.00 31.53 68 THR A C 6
ATOM 10756 O O . THR A 1 68 ? 2.941 -4.027 8.352 1.00 34.11 68 THR A O 6
ATOM 10767 N N . VAL A 1 69 ? 1.755 -4.735 10.132 1.00 1.34 69 VAL A N 6
ATOM 10768 C CA . VAL A 1 69 ? 2.650 -5.841 10.471 1.00 41.42 69 VAL A CA 6
ATOM 10769 C C . VAL A 1 69 ? 2.597 -6.886 9.358 1.00 73.53 69 VAL A C 6
ATOM 10770 O O . VAL A 1 69 ? 3.630 -7.278 8.816 1.00 72.55 69 VAL A O 6
ATOM 10783 N N . LYS A 1 70 ? 1.382 -7.280 8.972 1.00 32.21 70 LYS A N 6
ATOM 10784 C CA . LYS A 1 70 ? 1.118 -8.214 7.886 1.00 43.15 70 LYS A CA 6
ATOM 10785 C C . LYS A 1 70 ? 1.763 -7.701 6.592 1.00 10.11 70 LYS A C 6
ATOM 10786 O O . LYS A 1 70 ? 2.380 -8.454 5.847 1.00 31.55 70 LYS A O 6
ATOM 10805 N N . LEU A 1 71 ? 1.700 -6.387 6.372 1.00 12.12 71 LEU A N 6
ATOM 10806 C CA . LEU A 1 71 ? 2.316 -5.686 5.259 1.00 31.45 71 LEU A CA 6
ATOM 10807 C C . LEU A 1 71 ? 3.845 -5.720 5.343 1.00 53.42 71 LEU A C 6
ATOM 10808 O O . LEU A 1 71 ? 4.496 -5.762 4.309 1.00 0.30 71 LEU A O 6
ATOM 10824 N N . THR A 1 72 ? 4.446 -5.663 6.539 1.00 34.44 72 THR A N 6
ATOM 10825 C CA . THR A 1 72 ? 5.895 -5.786 6.691 1.00 60.12 72 THR A CA 6
ATOM 10826 C C . THR A 1 72 ? 6.352 -7.189 6.286 1.00 54.43 72 THR A C 6
ATOM 10827 O O . THR A 1 72 ? 7.421 -7.325 5.696 1.00 23.45 72 THR A O 6
ATOM 10838 N N . ARG A 1 73 ? 5.575 -8.235 6.584 1.00 15.11 73 ARG A N 6
ATOM 10839 C CA . ARG A 1 73 ? 5.985 -9.604 6.287 1.00 21.30 73 ARG A CA 6
ATOM 10840 C C . ARG A 1 73 ? 6.287 -9.833 4.807 1.00 44.13 73 ARG A C 6
ATOM 10841 O O . ARG A 1 73 ? 7.094 -10.714 4.503 1.00 75.35 73 ARG A O 6
ATOM 10862 N N . SER A 1 74 ? 5.691 -9.060 3.899 1.00 24.13 74 SER A N 6
ATOM 10863 C CA . SER A 1 74 ? 5.966 -9.132 2.469 1.00 60.32 74 SER A CA 6
ATOM 10864 C C . SER A 1 74 ? 6.979 -8.075 1.992 1.00 60.14 74 SER A C 6
ATOM 10865 O O . SER A 1 74 ? 7.203 -7.945 0.788 1.00 33.24 74 SER A O 6
ATOM 10873 N N . ILE A 1 75 ? 7.642 -7.338 2.890 1.00 22.32 75 ILE A N 6
ATOM 10874 C CA . ILE A 1 75 ? 8.778 -6.473 2.577 1.00 53.13 75 ILE A CA 6
ATOM 10875 C C . ILE A 1 75 ? 10.032 -7.205 3.099 1.00 1.45 75 ILE A C 6
ATOM 10876 O O . ILE A 1 75 ? 10.466 -6.942 4.225 1.00 33.13 75 ILE A O 6
ATOM 10892 N N . PRO A 1 76 ? 10.602 -8.157 2.339 1.00 44.31 76 PRO A N 6
ATOM 10893 C CA . PRO A 1 76 ? 11.801 -8.899 2.715 1.00 74.31 76 PRO A CA 6
ATOM 10894 C C . PRO A 1 76 ? 13.040 -7.990 2.698 1.00 74.25 76 PRO A C 6
ATOM 10895 O O . PRO A 1 76 ? 12.982 -6.851 2.228 1.00 12.50 76 PRO A O 6
ATOM 10906 N N . ALA A 1 77 ? 14.183 -8.504 3.157 1.00 1.32 77 ALA A N 6
ATOM 10907 C CA . ALA A 1 77 ? 15.434 -7.759 3.251 1.00 24.30 77 ALA A CA 6
ATOM 10908 C C . ALA A 1 77 ? 15.881 -7.136 1.910 1.00 30.21 77 ALA A C 6
ATOM 10909 O O . ALA A 1 77 ? 16.299 -5.980 1.920 1.00 2.12 77 ALA A O 6
ATOM 10916 N N . PRO A 1 78 ? 15.782 -7.803 0.744 1.00 35.43 78 PRO A N 6
ATOM 10917 C CA . PRO A 1 78 ? 16.121 -7.187 -0.541 1.00 31.31 78 PRO A CA 6
ATOM 10918 C C . PRO A 1 78 ? 15.143 -6.101 -1.030 1.00 41.43 78 PRO A C 6
ATOM 10919 O O . PRO A 1 78 ? 15.399 -5.507 -2.073 1.00 52.41 78 PRO A O 6
ATOM 10930 N N . TYR A 1 79 ? 14.045 -5.814 -0.321 1.00 54.20 79 TYR A N 6
ATOM 10931 C CA . TYR A 1 79 ? 13.021 -4.845 -0.731 1.00 61.44 79 TYR A CA 6
ATOM 10932 C C . TYR A 1 79 ? 12.819 -3.745 0.324 1.00 22.33 79 TYR A C 6
ATOM 10933 O O . TYR A 1 79 ? 11.791 -3.061 0.350 1.00 34.14 79 TYR A O 6
ATOM 10951 N N . LYS A 1 80 ? 13.782 -3.576 1.231 1.00 73.22 80 LYS A N 6
ATOM 10952 C CA . LYS A 1 80 ? 13.639 -2.619 2.330 1.00 13.31 80 LYS A CA 6
ATOM 10953 C C . LYS A 1 80 ? 13.722 -1.185 1.849 1.00 62.03 80 LYS A C 6
ATOM 10954 O O . LYS A 1 80 ? 12.820 -0.410 2.146 1.00 22.41 80 LYS A O 6
ATOM 10973 N N . GLN A 1 81 ? 14.802 -0.803 1.175 1.00 62.40 81 GLN A N 6
ATOM 10974 C CA . GLN A 1 81 ? 15.099 0.598 0.896 1.00 64.42 81 GLN A CA 6
ATOM 10975 C C . GLN A 1 81 ? 14.410 1.090 -0.382 1.00 50.03 81 GLN A C 6
ATOM 10976 O O . GLN A 1 81 ? 14.839 2.086 -0.959 1.00 72.45 81 GLN A O 6
ATOM 10990 N N . LEU A 1 82 ? 13.388 0.388 -0.883 1.00 41.54 82 LEU A N 6
ATOM 10991 C CA . LEU A 1 82 ? 12.867 0.632 -2.226 1.00 0.21 82 LEU A CA 6
ATOM 10992 C C . LEU A 1 82 ? 12.363 2.062 -2.439 1.00 61.33 82 LEU A C 6
ATOM 10993 O O . LEU A 1 82 ? 12.471 2.583 -3.549 1.00 43.14 82 LEU A O 6
ATOM 11009 N N . LEU A 1 83 ? 11.856 2.701 -1.382 1.00 10.41 83 LEU A N 6
ATOM 11010 C CA . LEU A 1 83 ? 11.406 4.091 -1.406 1.00 31.11 83 LEU A CA 6
ATOM 11011 C C . LEU A 1 83 ? 12.542 5.054 -1.765 1.00 4.11 83 LEU A C 6
ATOM 11012 O O . LEU A 1 83 ? 12.258 6.157 -2.220 1.00 12.10 83 LEU A O 6
ATOM 11028 N N . LYS A 1 84 ? 13.813 4.674 -1.599 1.00 43.22 84 LYS A N 6
ATOM 11029 C CA . LYS A 1 84 ? 14.953 5.451 -2.074 1.00 41.22 84 LYS A CA 6
ATOM 11030 C C . LYS A 1 84 ? 15.641 4.802 -3.267 1.00 63.03 84 LYS A C 6
ATOM 11031 O O . LYS A 1 84 ? 16.046 5.525 -4.170 1.00 20.14 84 LYS A O 6
ATOM 11050 N N . GLU A 1 85 ? 15.736 3.477 -3.307 1.00 30.30 85 GLU A N 6
ATOM 11051 C CA . GLU A 1 85 ? 16.379 2.716 -4.386 1.00 51.20 85 GLU A CA 6
ATOM 11052 C C . GLU A 1 85 ? 15.866 3.122 -5.767 1.00 53.11 85 GLU A C 6
ATOM 11053 O O . GLU A 1 85 ? 16.666 3.224 -6.690 1.00 50.44 85 GLU A O 6
ATOM 11065 N N . GLU A 1 86 ? 14.548 3.289 -5.933 1.00 64.21 86 GLU A N 6
ATOM 11066 C CA . GLU A 1 86 ? 13.964 3.623 -7.243 1.00 50.22 86 GLU A CA 6
ATOM 11067 C C . GLU A 1 86 ? 13.623 5.107 -7.375 1.00 11.21 86 GLU A C 6
ATOM 11068 O O . GLU A 1 86 ? 13.500 5.631 -8.483 1.00 43.54 86 GLU A O 6
ATOM 11080 N N . LEU A 1 87 ? 13.403 5.771 -6.241 1.00 20.03 87 LEU A N 6
ATOM 11081 C CA . LEU A 1 87 ? 12.712 7.058 -6.208 1.00 63.34 87 LEU A CA 6
ATOM 11082 C C . LEU A 1 87 ? 13.599 8.168 -5.677 1.00 1.10 87 LEU A C 6
ATOM 11083 O O . LEU A 1 87 ? 13.602 9.270 -6.222 1.00 43.13 87 LEU A O 6
ATOM 11099 N N . GLY A 1 88 ? 14.309 7.884 -4.588 1.00 32.10 88 GLY A N 6
ATOM 11100 C CA . GLY A 1 88 ? 15.032 8.872 -3.818 1.00 61.03 88 GLY A CA 6
ATOM 11101 C C . GLY A 1 88 ? 14.106 9.607 -2.852 1.00 70.14 88 GLY A C 6
ATOM 11102 O O . GLY A 1 88 ? 14.223 10.829 -2.749 1.00 4.25 88 GLY A O 6
ATOM 11106 N N . PHE A 1 89 ? 13.191 8.911 -2.158 1.00 5.34 89 PHE A N 6
ATOM 11107 C CA . PHE A 1 89 ? 12.499 9.474 -0.996 1.00 55.44 89 PHE A CA 6
ATOM 11108 C C . PHE A 1 89 ? 12.935 8.758 0.286 1.00 1.32 89 PHE A C 6
ATOM 11109 O O . PHE A 1 89 ? 12.854 7.531 0.387 1.00 63.34 89 PHE A O 6
ATOM 11126 N N . ALA A 1 90 ? 13.325 9.508 1.318 1.00 21.02 90 ALA A N 6
ATOM 11127 C CA . ALA A 1 90 ? 13.769 8.940 2.589 1.00 72.23 90 ALA A CA 6
ATOM 11128 C C . ALA A 1 90 ? 12.810 9.206 3.746 1.00 44.11 90 ALA A C 6
ATOM 11129 O O . ALA A 1 90 ? 12.644 8.319 4.583 1.00 5.22 90 ALA A O 6
ATOM 11136 N N . GLY A 1 91 ? 12.181 10.382 3.821 1.00 1.02 91 GLY A N 6
ATOM 11137 C CA . GLY A 1 91 ? 11.292 10.722 4.924 1.00 45.13 91 GLY A CA 6
ATOM 11138 C C . GLY A 1 91 ? 10.818 12.168 4.840 1.00 1.24 91 GLY A C 6
ATOM 11139 O O . GLY A 1 91 ? 11.303 12.948 4.017 1.00 43.34 91 GLY A O 6
ATOM 11143 N N . TYR A 1 92 ? 9.815 12.505 5.652 1.00 64.42 92 TYR A N 6
ATOM 11144 C CA . TYR A 1 92 ? 9.196 13.826 5.683 1.00 44.14 92 TYR A CA 6
ATOM 11145 C C . TYR A 1 92 ? 9.932 14.754 6.652 1.00 30.43 92 TYR A C 6
ATOM 11146 O O . TYR A 1 92 ? 10.326 14.321 7.741 1.00 24.30 92 TYR A O 6
ATOM 11164 N N . SER A 1 93 ? 10.031 16.035 6.295 1.00 71.20 93 SER A N 6
ATOM 11165 C CA . SER A 1 93 ? 10.501 17.102 7.160 1.00 5.53 93 SER A CA 6
ATOM 11166 C C . SER A 1 93 ? 9.589 17.240 8.381 1.00 63.35 93 SER A C 6
ATOM 11167 O O . SER A 1 93 ? 8.412 16.885 8.337 1.00 52.41 93 SER A O 6
ATOM 11175 N N . ILE A 1 94 ? 10.102 17.834 9.453 1.00 35.24 94 ILE A N 6
ATOM 11176 C CA . ILE A 1 94 ? 9.339 18.058 10.685 1.00 41.30 94 ILE A CA 6
ATOM 11177 C C . ILE A 1 94 ? 8.083 18.908 10.443 1.00 1.14 94 ILE A C 6
ATOM 11178 O O . ILE A 1 94 ? 6.988 18.605 10.926 1.00 1.03 94 ILE A O 6
ATOM 11194 N N . ASN A 1 95 ? 8.230 19.969 9.657 1.00 24.02 95 ASN A N 6
ATOM 11195 C CA . ASN A 1 95 ? 7.144 20.874 9.300 1.00 70.43 95 ASN A CA 6
ATOM 11196 C C . ASN A 1 95 ? 6.095 20.159 8.446 1.00 1.23 95 ASN A C 6
ATOM 11197 O O . ASN A 1 95 ? 4.941 20.578 8.440 1.00 41.32 95 ASN A O 6
ATOM 11208 N N . GLU A 1 96 ? 6.458 19.064 7.785 1.00 61.51 96 GLU A N 6
ATOM 11209 C CA . GLU A 1 96 ? 5.615 18.296 6.875 1.00 24.51 96 GLU A CA 6
ATOM 11210 C C . GLU A 1 96 ? 5.038 17.046 7.547 1.00 33.13 96 GLU A C 6
ATOM 11211 O O . GLU A 1 96 ? 4.321 16.274 6.905 1.00 75.04 96 GLU A O 6
ATOM 11223 N N . LEU A 1 97 ? 5.380 16.797 8.816 1.00 52.24 97 LEU A N 6
ATOM 11224 C CA . LEU A 1 97 ? 5.168 15.513 9.462 1.00 64.32 97 LEU A CA 6
ATOM 11225 C C . LEU A 1 97 ? 3.730 15.372 9.961 1.00 60.44 97 LEU A C 6
ATOM 11226 O O . LEU A 1 97 ? 3.428 15.411 11.156 1.00 60.13 97 LEU A O 6
ATOM 11242 N N . VAL A 1 98 ? 2.811 15.192 9.021 1.00 5.01 98 VAL A N 6
ATOM 11243 C CA . VAL A 1 98 ? 1.407 14.936 9.297 1.00 55.21 98 VAL A CA 6
ATOM 11244 C C . VAL A 1 98 ? 1.184 13.432 9.410 1.00 73.31 98 VAL A C 6
ATOM 11245 O O . VAL A 1 98 ? 1.836 12.661 8.694 1.00 21.23 98 VAL A O 6
ATOM 11258 N N . PRO A 1 99 ? 0.209 12.992 10.221 1.00 15.42 99 PRO A N 6
ATOM 11259 C CA . PRO A 1 99 ? -0.121 11.582 10.316 1.00 53.22 99 PRO A CA 6
ATOM 11260 C C . PRO A 1 99 ? -0.654 11.049 8.982 1.00 13.30 99 PRO A C 6
ATOM 11261 O O . PRO A 1 99 ? -0.530 9.857 8.708 1.00 43.34 99 PRO A O 6
ATOM 11272 N N . ARG A 1 100 ? -1.199 11.913 8.107 1.00 63.42 100 ARG A N 6
ATOM 11273 C CA . ARG A 1 100 ? -1.630 11.446 6.787 1.00 31.24 100 ARG A CA 6
ATOM 11274 C C . ARG A 1 100 ? -0.442 11.060 5.897 1.00 42.02 100 ARG A C 6
ATOM 11275 O O . ARG A 1 100 ? -0.623 10.260 4.983 1.00 45.03 100 ARG A O 6
ATOM 11296 N N . LYS A 1 101 ? 0.765 11.582 6.152 1.00 53.24 101 LYS A N 6
ATOM 11297 C CA . LYS A 1 101 ? 1.963 11.323 5.356 1.00 62.43 101 LYS A CA 6
ATOM 11298 C C . LYS A 1 101 ? 2.703 10.108 5.897 1.00 25.30 101 LYS A C 6
ATOM 11299 O O . LYS A 1 101 ? 3.085 9.240 5.109 1.00 34.32 101 LYS A O 6
ATOM 11318 N N . THR A 1 102 ? 2.908 10.029 7.217 1.00 42.01 102 THR A N 6
ATOM 11319 C CA . THR A 1 102 ? 3.621 8.925 7.862 1.00 70.43 102 THR A CA 6
ATOM 11320 C C . THR A 1 102 ? 2.983 7.596 7.463 1.00 55.00 102 THR A C 6
ATOM 11321 O O . THR A 1 102 ? 3.647 6.697 6.948 1.00 12.03 102 THR A O 6
ATOM 11332 N N . ARG A 1 103 ? 1.672 7.478 7.680 1.00 20.04 103 ARG A N 6
ATOM 11333 C CA . ARG A 1 103 ? 0.890 6.293 7.368 1.00 52.22 103 ARG A CA 6
ATOM 11334 C C . ARG A 1 103 ? 1.050 5.908 5.901 1.00 25.13 103 ARG A C 6
ATOM 11335 O O . ARG A 1 103 ? 1.341 4.750 5.600 1.00 42.02 103 ARG A O 6
ATOM 11356 N N . ARG A 1 104 ? 0.879 6.868 4.988 1.00 41.44 104 ARG A N 6
ATOM 11357 C CA . ARG A 1 104 ? 0.956 6.611 3.555 1.00 52.02 104 ARG A CA 6
ATOM 11358 C C . ARG A 1 104 ? 2.304 6.020 3.149 1.00 44.43 104 ARG A C 6
ATOM 11359 O O . ARG A 1 104 ? 2.305 5.073 2.363 1.00 3.12 104 ARG A O 6
ATOM 11380 N N . ALA A 1 105 ? 3.426 6.529 3.679 1.00 23.00 105 ALA A N 6
ATOM 11381 C CA . ALA A 1 105 ? 4.770 6.111 3.263 1.00 71.40 105 ALA A CA 6
ATOM 11382 C C . ALA A 1 105 ? 4.961 4.598 3.394 1.00 51.41 105 ALA A C 6
ATOM 11383 O O . ALA A 1 105 ? 5.491 3.958 2.484 1.00 31.21 105 ALA A O 6
ATOM 11390 N N . THR A 1 106 ? 4.478 4.019 4.492 1.00 24.44 106 THR A N 6
ATOM 11391 C CA . THR A 1 106 ? 4.518 2.582 4.729 1.00 13.12 106 THR A CA 6
ATOM 11392 C C . THR A 1 106 ? 3.879 1.804 3.568 1.00 14.00 106 THR A C 6
ATOM 11393 O O . THR A 1 106 ? 4.399 0.763 3.163 1.00 53.15 106 THR A O 6
ATOM 11404 N N . MET A 1 107 ? 2.755 2.291 3.035 1.00 61.23 107 MET A N 6
ATOM 11405 C CA . MET A 1 107 ? 2.045 1.619 1.957 1.00 11.00 107 MET A CA 6
ATOM 11406 C C . MET A 1 107 ? 2.787 1.752 0.629 1.00 63.51 107 MET A C 6
ATOM 11407 O O . MET A 1 107 ? 2.768 0.829 -0.181 1.00 12.13 107 MET A O 6
ATOM 11421 N N . THR A 1 108 ? 3.445 2.885 0.385 1.00 4.53 108 THR A N 6
ATOM 11422 C CA . THR A 1 108 ? 4.092 3.164 -0.894 1.00 3.51 108 THR A CA 6
ATOM 11423 C C . THR A 1 108 ? 5.259 2.185 -1.107 1.00 2.52 108 THR A C 6
ATOM 11424 O O . THR A 1 108 ? 5.352 1.549 -2.158 1.00 51.30 108 THR A O 6
ATOM 11435 N N . ASN A 1 109 ? 6.077 1.938 -0.072 1.00 62.21 109 ASN A N 6
ATOM 11436 C CA . ASN A 1 109 ? 7.179 0.972 -0.168 1.00 2.12 109 ASN A CA 6
ATOM 11437 C C . ASN A 1 109 ? 6.678 -0.430 -0.490 1.00 32.41 109 ASN A C 6
ATOM 11438 O O . ASN A 1 109 ? 7.299 -1.147 -1.268 1.00 63.35 109 ASN A O 6
ATOM 11449 N N . TRP A 1 110 ? 5.569 -0.844 0.124 1.00 34.40 110 TRP A N 6
ATOM 11450 C CA . TRP A 1 110 ? 4.973 -2.150 -0.136 1.00 21.14 110 TRP A CA 6
ATOM 11451 C C . TRP A 1 110 ? 4.457 -2.243 -1.578 1.00 23.12 110 TRP A C 6
ATOM 11452 O O . TRP A 1 110 ? 4.569 -3.306 -2.188 1.00 74.24 110 TRP A O 6
ATOM 11473 N N . LEU A 1 111 ? 3.965 -1.141 -2.160 1.00 22.01 111 LEU A N 6
ATOM 11474 C CA . LEU A 1 111 ? 3.323 -1.174 -3.476 1.00 22.31 111 LEU A CA 6
ATOM 11475 C C . LEU A 1 111 ? 4.432 -1.413 -4.491 1.00 12.04 111 LEU A C 6
ATOM 11476 O O . LEU A 1 111 ? 4.359 -2.299 -5.338 1.00 75.23 111 LEU A O 6
ATOM 11492 N N . LEU A 1 112 ? 5.506 -0.635 -4.371 1.00 44.11 112 LEU A N 6
ATOM 11493 C CA . LEU A 1 112 ? 6.622 -0.734 -5.291 1.00 35.50 112 LEU A CA 6
ATOM 11494 C C . LEU A 1 112 ? 7.402 -2.028 -5.086 1.00 24.31 112 LEU A C 6
ATOM 11495 O O . LEU A 1 112 ? 7.951 -2.534 -6.053 1.00 23.32 112 LEU A O 6
ATOM 11511 N N . ALA A 1 113 ? 7.413 -2.607 -3.880 1.00 1.12 113 ALA A N 6
ATOM 11512 C CA . ALA A 1 113 ? 7.941 -3.953 -3.673 1.00 72.12 113 ALA A CA 6
ATOM 11513 C C . ALA A 1 113 ? 7.101 -4.982 -4.419 1.00 62.42 113 ALA A C 6
ATOM 11514 O O . ALA A 1 113 ? 7.673 -5.905 -4.988 1.00 1.10 113 ALA A O 6
ATOM 11521 N N . TYR A 1 114 ? 5.773 -4.872 -4.426 1.00 3.02 114 TYR A N 6
ATOM 11522 C CA . TYR A 1 114 ? 4.924 -5.900 -5.008 1.00 12.33 114 TYR A CA 6
ATOM 11523 C C . TYR A 1 114 ? 5.283 -6.144 -6.473 1.00 15.43 114 TYR A C 6
ATOM 11524 O O . TYR A 1 114 ? 5.559 -7.288 -6.838 1.00 34.20 114 TYR A O 6
ATOM 11542 N N . ARG A 1 115 ? 5.368 -5.098 -7.311 1.00 64.11 115 ARG A N 6
ATOM 11543 C CA . ARG A 1 115 ? 5.637 -5.369 -8.727 1.00 4.21 115 ARG A CA 6
ATOM 11544 C C . ARG A 1 115 ? 7.050 -5.946 -8.958 1.00 54.10 115 ARG A C 6
ATOM 11545 O O . ARG A 1 115 ? 7.259 -6.670 -9.936 1.00 74.01 115 ARG A O 6
ATOM 11566 N N . ARG A 1 116 ? 8.011 -5.731 -8.038 1.00 72.54 116 ARG A N 6
ATOM 11567 C CA . ARG A 1 116 ? 9.326 -6.379 -8.083 1.00 4.23 116 ARG A CA 6
ATOM 11568 C C . ARG A 1 116 ? 9.259 -7.907 -8.053 1.00 24.41 116 ARG A C 6
ATOM 11569 O O . ARG A 1 116 ? 10.177 -8.573 -8.542 1.00 15.05 116 ARG A O 6
ATOM 11590 N N . SER A 1 117 ? 8.198 -8.465 -7.482 1.00 72.33 117 SER A N 6
ATOM 11591 C CA . SER A 1 117 ? 7.961 -9.906 -7.445 1.00 5.22 117 SER A CA 6
ATOM 11592 C C . SER A 1 117 ? 7.389 -10.398 -8.777 1.00 23.42 117 SER A C 6
ATOM 11593 O O . SER A 1 117 ? 7.726 -11.502 -9.199 1.00 70.12 117 SER A O 6
ATOM 11601 N N . GLN A 1 118 ? 6.530 -9.623 -9.445 1.00 51.14 118 GLN A N 6
ATOM 11602 C CA . GLN A 1 118 ? 5.753 -10.151 -10.571 1.00 42.03 118 GLN A CA 6
ATOM 11603 C C . GLN A 1 118 ? 6.496 -10.052 -11.901 1.00 15.14 118 GLN A C 6
ATOM 11604 O O . GLN A 1 118 ? 6.392 -10.946 -12.736 1.00 12.53 118 GLN A O 6
ATOM 11618 N N . GLN A 1 119 ? 7.236 -8.948 -12.061 1.00 54.54 119 GLN A N 6
ATOM 11619 C CA . GLN A 1 119 ? 8.006 -8.510 -13.197 1.00 54.13 119 GLN A CA 6
ATOM 11620 C C . GLN A 1 119 ? 7.185 -8.710 -14.462 1.00 3.32 119 GLN A C 6
ATOM 11621 O O . GLN A 1 119 ? 7.625 -9.306 -15.454 1.00 55.21 119 GLN A O 6
ATOM 11635 N N . ASP A 1 120 ? 5.941 -8.246 -14.342 1.00 11.44 120 ASP A N 6
ATOM 11636 C CA . ASP A 1 120 ? 4.855 -8.750 -15.140 1.00 70.12 120 ASP A CA 6
ATOM 11637 C C . ASP A 1 120 ? 4.976 -8.241 -16.553 1.00 52.52 120 ASP A C 6
ATOM 11638 O O . ASP A 1 120 ? 4.807 -9.032 -17.507 1.00 55.24 120 ASP A O 6
ATOM 11647 N N . MET A 1 1 ? -4.875 -12.089 -8.197 1.00 70.42 1 MET A N 7
ATOM 11648 C CA . MET A 1 1 ? -5.009 -10.657 -8.527 1.00 31.15 1 MET A CA 7
ATOM 11649 C C . MET A 1 1 ? -3.637 -10.140 -8.940 1.00 55.54 1 MET A C 7
ATOM 11650 O O . MET A 1 1 ? -2.701 -10.276 -8.154 1.00 22.11 1 MET A O 7
ATOM 11664 N N . GLY A 1 2 ? -3.485 -9.546 -10.126 1.00 0.24 2 GLY A N 7
ATOM 11665 C CA . GLY A 1 2 ? -2.188 -9.191 -10.682 1.00 50.24 2 GLY A CA 7
ATOM 11666 C C . GLY A 1 2 ? -2.285 -7.872 -11.426 1.00 25.31 2 GLY A C 7
ATOM 11667 O O . GLY A 1 2 ? -2.494 -7.840 -12.638 1.00 45.30 2 GLY A O 7
ATOM 11671 N N . ILE A 1 3 ? -2.182 -6.775 -10.681 1.00 5.24 3 ILE A N 7
ATOM 11672 C CA . ILE A 1 3 ? -2.186 -5.415 -11.221 1.00 70.31 3 ILE A CA 7
ATOM 11673 C C . ILE A 1 3 ? -0.763 -5.064 -11.685 1.00 53.22 3 ILE A C 7
ATOM 11674 O O . ILE A 1 3 ? 0.213 -5.673 -11.228 1.00 51.23 3 ILE A O 7
ATOM 11690 N N . THR A 1 4 ? -0.637 -4.068 -12.560 1.00 1.12 4 THR A N 7
ATOM 11691 C CA . THR A 1 4 ? 0.613 -3.428 -12.944 1.00 63.41 4 THR A CA 7
ATOM 11692 C C . THR A 1 4 ? 0.664 -2.070 -12.247 1.00 33.54 4 THR A C 7
ATOM 11693 O O . THR A 1 4 ? -0.119 -1.179 -12.569 1.00 1.21 4 THR A O 7
ATOM 11704 N N . ILE A 1 5 ? 1.565 -1.915 -11.282 1.00 75.31 5 ILE A N 7
ATOM 11705 C CA . ILE A 1 5 ? 1.917 -0.617 -10.739 1.00 41.32 5 ILE A CA 7
ATOM 11706 C C . ILE A 1 5 ? 2.757 0.105 -11.770 1.00 74.21 5 ILE A C 7
ATOM 11707 O O . ILE A 1 5 ? 3.626 -0.481 -12.424 1.00 11.33 5 ILE A O 7
ATOM 11723 N N . THR A 1 6 ? 2.517 1.404 -11.818 1.00 53.52 6 THR A N 7
ATOM 11724 C CA . THR A 1 6 ? 3.354 2.370 -12.487 1.00 41.03 6 THR A CA 7
ATOM 11725 C C . THR A 1 6 ? 3.928 3.332 -11.461 1.00 61.40 6 THR A C 7
ATOM 11726 O O . THR A 1 6 ? 3.242 3.810 -10.563 1.00 21.03 6 THR A O 7
ATOM 11737 N N . ASP A 1 7 ? 5.213 3.605 -11.594 1.00 1.35 7 ASP A N 7
ATOM 11738 C CA . ASP A 1 7 ? 5.991 4.538 -10.812 1.00 22.13 7 ASP A CA 7
ATOM 11739 C C . ASP A 1 7 ? 5.313 5.899 -10.770 1.00 54.43 7 ASP A C 7
ATOM 11740 O O . ASP A 1 7 ? 5.289 6.536 -9.717 1.00 63.12 7 ASP A O 7
ATOM 11749 N N . GLU A 1 8 ? 4.742 6.346 -11.894 1.00 1.15 8 GLU A N 7
ATOM 11750 C CA . GLU A 1 8 ? 4.086 7.650 -11.942 1.00 31.20 8 GLU A CA 7
ATOM 11751 C C . GLU A 1 8 ? 2.824 7.665 -11.070 1.00 5.10 8 GLU A C 7
ATOM 11752 O O . GLU A 1 8 ? 2.479 8.691 -10.478 1.00 63.12 8 GLU A O 7
ATOM 11764 N N . LEU A 1 9 ? 2.131 6.524 -10.973 1.00 24.14 9 LEU A N 7
ATOM 11765 C CA . LEU A 1 9 ? 0.952 6.357 -10.161 1.00 43.12 9 LEU A CA 7
ATOM 11766 C C . LEU A 1 9 ? 1.354 6.256 -8.685 1.00 54.53 9 LEU A C 7
ATOM 11767 O O . LEU A 1 9 ? 0.562 6.600 -7.817 1.00 15.22 9 LEU A O 7
ATOM 11783 N N . LEU A 1 10 ? 2.592 5.871 -8.367 1.00 34.41 10 LEU A N 7
ATOM 11784 C CA . LEU A 1 10 ? 3.086 5.899 -6.994 1.00 55.01 10 LEU A CA 7
ATOM 11785 C C . LEU A 1 10 ? 3.364 7.324 -6.544 1.00 13.32 10 LEU A C 7
ATOM 11786 O O . LEU A 1 10 ? 3.021 7.681 -5.415 1.00 51.13 10 LEU A O 7
ATOM 11802 N N . TRP A 1 11 ? 3.974 8.147 -7.404 1.00 61.20 11 TRP A N 7
ATOM 11803 C CA . TRP A 1 11 ? 4.284 9.532 -7.066 1.00 13.34 11 TRP A CA 7
ATOM 11804 C C . TRP A 1 11 ? 3.047 10.314 -6.634 1.00 72.24 11 TRP A C 7
ATOM 11805 O O . TRP A 1 11 ? 3.140 11.170 -5.751 1.00 4.34 11 TRP A O 7
ATOM 11826 N N . ALA A 1 12 ? 1.886 9.979 -7.196 1.00 73.23 12 ALA A N 7
ATOM 11827 C CA . ALA A 1 12 ? 0.619 10.595 -6.851 1.00 12.52 12 ALA A CA 7
ATOM 11828 C C . ALA A 1 12 ? 0.272 10.506 -5.362 1.00 23.25 12 ALA A C 7
ATOM 11829 O O . ALA A 1 12 ? -0.448 11.381 -4.875 1.00 30.54 12 ALA A O 7
ATOM 11836 N N . ILE A 1 13 ? 0.753 9.484 -4.642 1.00 55.13 13 ILE A N 7
ATOM 11837 C CA . ILE A 1 13 ? 0.554 9.382 -3.208 1.00 75.10 13 ILE A CA 7
ATOM 11838 C C . ILE A 1 13 ? 1.404 10.462 -2.521 1.00 20.03 13 ILE A C 7
ATOM 11839 O O . ILE A 1 13 ? 0.890 11.187 -1.667 1.00 52.33 13 ILE A O 7
ATOM 11855 N N . LEU A 1 14 ? 2.710 10.547 -2.824 1.00 15.55 14 LEU A N 7
ATOM 11856 C CA . LEU A 1 14 ? 3.621 11.424 -2.105 1.00 25.31 14 LEU A CA 7
ATOM 11857 C C . LEU A 1 14 ? 3.355 12.903 -2.371 1.00 2.24 14 LEU A C 7
ATOM 11858 O O . LEU A 1 14 ? 3.520 13.696 -1.441 1.00 43.45 14 LEU A O 7
ATOM 11874 N N . LYS A 1 15 ? 3.062 13.287 -3.623 1.00 4.40 15 LYS A N 7
ATOM 11875 C CA . LYS A 1 15 ? 2.962 14.683 -4.040 1.00 35.04 15 LYS A CA 7
ATOM 11876 C C . LYS A 1 15 ? 1.707 15.330 -3.427 1.00 35.50 15 LYS A C 7
ATOM 11877 O O . LYS A 1 15 ? 1.784 15.938 -2.359 1.00 3.34 15 LYS A O 7
ATOM 11896 N N . ASP A 1 16 ? 0.558 15.194 -4.098 1.00 11.20 16 ASP A N 7
ATOM 11897 C CA . ASP A 1 16 ? -0.820 15.421 -3.673 1.00 72.31 16 ASP A CA 7
ATOM 11898 C C . ASP A 1 16 ? -1.636 15.241 -4.963 1.00 3.44 16 ASP A C 7
ATOM 11899 O O . ASP A 1 16 ? -1.956 16.207 -5.665 1.00 61.22 16 ASP A O 7
ATOM 11908 N N . GLU A 1 17 ? -1.909 14.000 -5.353 1.00 73.23 17 GLU A N 7
ATOM 11909 C CA . GLU A 1 17 ? -2.885 13.686 -6.370 1.00 70.11 17 GLU A CA 7
ATOM 11910 C C . GLU A 1 17 ? -3.867 12.708 -5.740 1.00 71.50 17 GLU A C 7
ATOM 11911 O O . GLU A 1 17 ? -5.054 13.018 -5.663 1.00 1.01 17 GLU A O 7
ATOM 11923 N N . LEU A 1 18 ? -3.382 11.564 -5.237 1.00 0.20 18 LEU A N 7
ATOM 11924 C CA . LEU A 1 18 ? -4.257 10.700 -4.466 1.00 63.13 18 LEU A CA 7
ATOM 11925 C C . LEU A 1 18 ? -4.583 11.390 -3.175 1.00 24.04 18 LEU A C 7
ATOM 11926 O O . LEU A 1 18 ? -3.822 12.199 -2.637 1.00 12.50 18 LEU A O 7
ATOM 11942 N N . SER A 1 19 ? -5.699 10.950 -2.642 1.00 14.45 19 SER A N 7
ATOM 11943 C CA . SER A 1 19 ? -6.261 11.493 -1.418 1.00 70.42 19 SER A CA 7
ATOM 11944 C C . SER A 1 19 ? -5.841 10.626 -0.235 1.00 23.42 19 SER A C 7
ATOM 11945 O O . SER A 1 19 ? -5.094 9.659 -0.401 1.00 3.30 19 SER A O 7
ATOM 11953 N N . ASP A 1 20 ? -6.297 10.973 0.965 1.00 21.33 20 ASP A N 7
ATOM 11954 C CA . ASP A 1 20 ? -6.294 10.081 2.122 1.00 63.23 20 ASP A CA 7
ATOM 11955 C C . ASP A 1 20 ? -6.996 8.783 1.730 1.00 44.35 20 ASP A C 7
ATOM 11956 O O . ASP A 1 20 ? -6.322 7.776 1.515 1.00 33.41 20 ASP A O 7
ATOM 11965 N N . ALA A 1 21 ? -8.317 8.823 1.558 1.00 30.13 21 ALA A N 7
ATOM 11966 C CA . ALA A 1 21 ? -9.125 7.650 1.254 1.00 42.44 21 ALA A CA 7
ATOM 11967 C C . ALA A 1 21 ? -8.721 6.981 -0.067 1.00 45.54 21 ALA A C 7
ATOM 11968 O O . ALA A 1 21 ? -8.649 5.759 -0.143 1.00 64.42 21 ALA A O 7
ATOM 11975 N N . GLU A 1 22 ? -8.462 7.761 -1.119 1.00 62.33 22 GLU A N 7
ATOM 11976 C CA . GLU A 1 22 ? -8.208 7.194 -2.443 1.00 43.43 22 GLU A CA 7
ATOM 11977 C C . GLU A 1 22 ? -6.840 6.510 -2.510 1.00 64.22 22 GLU A C 7
ATOM 11978 O O . GLU A 1 22 ? -6.721 5.497 -3.194 1.00 54.25 22 GLU A O 7
ATOM 11990 N N . ALA A 1 23 ? -5.812 7.011 -1.800 1.00 21.40 23 ALA A N 7
ATOM 11991 C CA . ALA A 1 23 ? -4.501 6.358 -1.826 1.00 41.13 23 ALA A CA 7
ATOM 11992 C C . ALA A 1 23 ? -4.615 4.920 -1.274 1.00 44.32 23 ALA A C 7
ATOM 11993 O O . ALA A 1 23 ? -3.928 4.015 -1.750 1.00 51.25 23 ALA A O 7
ATOM 12000 N N . ASN A 1 24 ? -5.464 4.727 -0.248 1.00 34.24 24 ASN A N 7
ATOM 12001 C CA . ASN A 1 24 ? -5.707 3.430 0.387 1.00 60.41 24 ASN A CA 7
ATOM 12002 C C . ASN A 1 24 ? -6.237 2.433 -0.647 1.00 34.42 24 ASN A C 7
ATOM 12003 O O . ASN A 1 24 ? -5.812 1.276 -0.643 1.00 0.23 24 ASN A O 7
ATOM 12014 N N . ALA A 1 25 ? -7.134 2.882 -1.533 1.00 60.55 25 ALA A N 7
ATOM 12015 C CA . ALA A 1 25 ? -7.822 2.038 -2.500 1.00 61.04 25 ALA A CA 7
ATOM 12016 C C . ALA A 1 25 ? -6.853 1.223 -3.353 1.00 12.15 25 ALA A C 7
ATOM 12017 O O . ALA A 1 25 ? -7.079 0.031 -3.550 1.00 24.32 25 ALA A O 7
ATOM 12024 N N . LEU A 1 26 ? -5.767 1.828 -3.849 1.00 33.44 26 LEU A N 7
ATOM 12025 C CA . LEU A 1 26 ? -4.819 1.154 -4.728 1.00 72.34 26 LEU A CA 7
ATOM 12026 C C . LEU A 1 26 ? -4.130 -0.031 -4.044 1.00 44.43 26 LEU A C 7
ATOM 12027 O O . LEU A 1 26 ? -3.721 -0.982 -4.714 1.00 32.32 26 LEU A O 7
ATOM 12043 N N . VAL A 1 27 ? -3.999 -0.003 -2.718 1.00 72.13 27 VAL A N 7
ATOM 12044 C CA . VAL A 1 27 ? -3.498 -1.136 -1.948 1.00 52.34 27 VAL A CA 7
ATOM 12045 C C . VAL A 1 27 ? -4.580 -2.218 -1.896 1.00 43.32 27 VAL A C 7
ATOM 12046 O O . VAL A 1 27 ? -4.294 -3.392 -2.140 1.00 73.23 27 VAL A O 7
ATOM 12059 N N . TRP A 1 28 ? -5.825 -1.827 -1.607 1.00 32.10 28 TRP A N 7
ATOM 12060 C CA . TRP A 1 28 ? -6.960 -2.733 -1.508 1.00 34.42 28 TRP A CA 7
ATOM 12061 C C . TRP A 1 28 ? -7.097 -3.551 -2.794 1.00 72.00 28 TRP A C 7
ATOM 12062 O O . TRP A 1 28 ? -7.111 -4.787 -2.727 1.00 22.44 28 TRP A O 7
ATOM 12083 N N . GLN A 1 29 ? -7.105 -2.885 -3.957 1.00 42.03 29 GLN A N 7
ATOM 12084 C CA . GLN A 1 29 ? -7.151 -3.576 -5.246 1.00 2.43 29 GLN A CA 7
ATOM 12085 C C . GLN A 1 29 ? -5.952 -4.510 -5.442 1.00 22.33 29 GLN A C 7
ATOM 12086 O O . GLN A 1 29 ? -6.143 -5.630 -5.905 1.00 70.05 29 GLN A O 7
ATOM 12100 N N . ALA A 1 30 ? -4.730 -4.075 -5.107 1.00 54.12 30 ALA A N 7
ATOM 12101 C CA . ALA A 1 30 ? -3.504 -4.829 -5.356 1.00 23.03 30 ALA A CA 7
ATOM 12102 C C . ALA A 1 30 ? -3.558 -6.217 -4.717 1.00 44.44 30 ALA A C 7
ATOM 12103 O O . ALA A 1 30 ? -3.247 -7.213 -5.382 1.00 62.45 30 ALA A O 7
ATOM 12110 N N . LEU A 1 31 ? -3.958 -6.277 -3.442 1.00 22.42 31 LEU A N 7
ATOM 12111 C CA . LEU A 1 31 ? -4.219 -7.550 -2.779 1.00 22.20 31 LEU A CA 7
ATOM 12112 C C . LEU A 1 31 ? -5.371 -8.235 -3.494 1.00 23.33 31 LEU A C 7
ATOM 12113 O O . LEU A 1 31 ? -5.187 -9.323 -4.037 1.00 71.15 31 LEU A O 7
ATOM 12129 N N . GLY A 1 32 ? -6.531 -7.582 -3.548 1.00 13.22 32 GLY A N 7
ATOM 12130 C CA . GLY A 1 32 ? -7.674 -8.079 -4.302 1.00 2.30 32 GLY A CA 7
ATOM 12131 C C . GLY A 1 32 ? -9.011 -7.676 -3.691 1.00 63.35 32 GLY A C 7
ATOM 12132 O O . GLY A 1 32 ? -10.037 -8.041 -4.261 1.00 43.22 32 GLY A O 7
ATOM 12136 N N . TYR A 1 33 ? -9.036 -6.948 -2.571 1.00 53.30 33 TYR A N 7
ATOM 12137 C CA . TYR A 1 33 ? -10.237 -6.430 -1.906 1.00 45.33 33 TYR A CA 7
ATOM 12138 C C . TYR A 1 33 ? -10.872 -5.265 -2.686 1.00 41.13 33 TYR A C 7
ATOM 12139 O O . TYR A 1 33 ? -11.012 -4.145 -2.190 1.00 34.03 33 TYR A O 7
ATOM 12157 N N . VAL A 1 34 ? -11.221 -5.506 -3.945 1.00 30.22 34 VAL A N 7
ATOM 12158 C CA . VAL A 1 34 ? -11.989 -4.577 -4.765 1.00 71.41 34 VAL A CA 7
ATOM 12159 C C . VAL A 1 34 ? -13.386 -4.513 -4.146 1.00 73.32 34 VAL A C 7
ATOM 12160 O O . VAL A 1 34 ? -13.857 -5.535 -3.647 1.00 3.11 34 VAL A O 7
ATOM 12173 N N . TRP A 1 35 ? -14.058 -3.360 -4.144 1.00 14.33 35 TRP A N 7
ATOM 12174 C CA . TRP A 1 35 ? -15.495 -3.346 -3.872 1.00 35.04 35 TRP A CA 7
ATOM 12175 C C . TRP A 1 35 ? -16.194 -3.920 -5.108 1.00 32.42 35 TRP A C 7
ATOM 12176 O O . TRP A 1 35 ? -16.052 -3.376 -6.207 1.00 71.32 35 TRP A O 7
ATOM 12197 N N . ASP A 1 36 ? -16.921 -5.028 -4.973 1.00 65.33 36 ASP A N 7
ATOM 12198 C CA . ASP A 1 36 ? -17.782 -5.531 -6.043 1.00 60.11 36 ASP A CA 7
ATOM 12199 C C . ASP A 1 36 ? -19.199 -5.068 -5.813 1.00 11.43 36 ASP A C 7
ATOM 12200 O O . ASP A 1 36 ? -19.886 -5.587 -4.945 1.00 32.51 36 ASP A O 7
ATOM 12209 N N . GLU A 1 37 ? -19.634 -4.075 -6.575 1.00 51.14 37 GLU A N 7
ATOM 12210 C CA . GLU A 1 37 ? -20.960 -3.484 -6.494 1.00 65.44 37 GLU A CA 7
ATOM 12211 C C . GLU A 1 37 ? -22.061 -4.526 -6.677 1.00 61.45 37 GLU A C 7
ATOM 12212 O O . GLU A 1 37 ? -23.054 -4.484 -5.952 1.00 43.12 37 GLU A O 7
ATOM 12224 N N . ALA A 1 38 ? -21.867 -5.487 -7.587 1.00 1.41 38 ALA A N 7
ATOM 12225 C CA . ALA A 1 38 ? -22.871 -6.499 -7.894 1.00 31.51 38 ALA A CA 7
ATOM 12226 C C . ALA A 1 38 ? -23.164 -7.337 -6.654 1.00 12.43 38 ALA A C 7
ATOM 12227 O O . ALA A 1 38 ? -24.315 -7.625 -6.332 1.00 50.22 38 ALA A O 7
ATOM 12234 N N . GLN A 1 39 ? -22.097 -7.707 -5.947 1.00 24.32 39 GLN A N 7
ATOM 12235 C CA . GLN A 1 39 ? -22.187 -8.472 -4.719 1.00 44.54 39 GLN A CA 7
ATOM 12236 C C . GLN A 1 39 ? -22.453 -7.548 -3.526 1.00 32.32 39 GLN A C 7
ATOM 12237 O O . GLN A 1 39 ? -22.794 -8.029 -2.440 1.00 73.43 39 GLN A O 7
ATOM 12251 N N . SER A 1 40 ? -22.245 -6.243 -3.730 1.00 64.45 40 SER A N 7
ATOM 12252 C CA . SER A 1 40 ? -22.099 -5.191 -2.759 1.00 65.14 40 SER A CA 7
ATOM 12253 C C . SER A 1 40 ? -21.193 -5.655 -1.617 1.00 52.50 40 SER A C 7
ATOM 12254 O O . SER A 1 40 ? -21.575 -5.535 -0.455 1.00 3.30 40 SER A O 7
ATOM 12262 N N . CYS A 1 41 ? -20.016 -6.231 -1.919 1.00 13.14 41 CYS A N 7
ATOM 12263 C CA . CYS A 1 41 ? -19.069 -6.626 -0.880 1.00 11.10 41 CYS A CA 7
ATOM 12264 C C . CYS A 1 41 ? -17.627 -6.513 -1.358 1.00 54.11 41 CYS A C 7
ATOM 12265 O O . CYS A 1 41 ? -17.328 -6.545 -2.552 1.00 51.34 41 CYS A O 7
ATOM 12273 N N . TRP A 1 42 ? -16.723 -6.489 -0.388 1.00 3.40 42 TRP A N 7
ATOM 12274 C CA . TRP A 1 42 ? -15.282 -6.531 -0.558 1.00 44.31 42 TRP A CA 7
ATOM 12275 C C . TRP A 1 42 ? -14.876 -7.903 -1.087 1.00 10.32 42 TRP A C 7
ATOM 12276 O O . TRP A 1 42 ? -15.091 -8.910 -0.414 1.00 21.00 42 TRP A O 7
ATOM 12297 N N . LYS A 1 43 ? -14.319 -7.956 -2.297 1.00 71.40 43 LYS A N 7
ATOM 12298 C CA . LYS A 1 43 ? -13.932 -9.199 -2.944 1.00 1.23 43 LYS A CA 7
ATOM 12299 C C . LYS A 1 43 ? -12.932 -9.932 -2.082 1.00 0.54 43 LYS A C 7
ATOM 12300 O O . LYS A 1 43 ? -11.929 -9.368 -1.648 1.00 54.24 43 LYS A O 7
ATOM 12319 N N . THR A 1 44 ? -13.132 -11.229 -1.977 1.00 52.43 44 THR A N 7
ATOM 12320 C CA . THR A 1 44 ? -12.177 -12.126 -1.366 1.00 32.32 44 THR A CA 7
ATOM 12321 C C . THR A 1 44 ? -12.108 -13.388 -2.218 1.00 22.30 44 THR A C 7
ATOM 12322 O O . THR A 1 44 ? -12.272 -14.488 -1.709 1.00 15.55 44 THR A O 7
ATOM 12333 N N . ASP A 1 45 ? -11.814 -13.203 -3.509 1.00 71.43 45 ASP A N 7
ATOM 12334 C CA . ASP A 1 45 ? -11.493 -14.272 -4.454 1.00 61.14 45 ASP A CA 7
ATOM 12335 C C . ASP A 1 45 ? -10.028 -14.157 -4.856 1.00 63.42 45 ASP A C 7
ATOM 12336 O O . ASP A 1 45 ? -9.210 -15.036 -4.583 1.00 12.44 45 ASP A O 7
ATOM 12345 N N . LEU A 1 46 ? -9.670 -13.049 -5.508 1.00 5.15 46 LEU A N 7
ATOM 12346 C CA . LEU A 1 46 ? -8.413 -12.989 -6.247 1.00 32.15 46 LEU A CA 7
ATOM 12347 C C . LEU A 1 46 ? -7.231 -12.642 -5.336 1.00 71.44 46 LEU A C 7
ATOM 12348 O O . LEU A 1 46 ? -6.091 -12.611 -5.780 1.00 61.23 46 LEU A O 7
ATOM 12364 N N . VAL A 1 47 ? -7.503 -12.337 -4.081 1.00 43.12 47 VAL A N 7
ATOM 12365 C CA . VAL A 1 47 ? -6.587 -12.060 -2.996 1.00 42.45 47 VAL A CA 7
ATOM 12366 C C . VAL A 1 47 ? -6.017 -13.352 -2.424 1.00 43.32 47 VAL A C 7
ATOM 12367 O O . VAL A 1 47 ? -6.715 -14.368 -2.430 1.00 11.34 47 VAL A O 7
ATOM 12380 N N . ALA A 1 48 ? -4.778 -13.274 -1.912 1.00 73.25 48 ALA A N 7
ATOM 12381 C CA . ALA A 1 48 ? -4.091 -14.416 -1.317 1.00 75.42 48 ALA A CA 7
ATOM 12382 C C . ALA A 1 48 ? -4.774 -14.847 -0.013 1.00 55.50 48 ALA A C 7
ATOM 12383 O O . ALA A 1 48 ? -5.170 -13.963 0.755 1.00 62.22 48 ALA A O 7
ATOM 12390 N N . PRO A 1 49 ? -4.830 -16.151 0.313 1.00 72.02 49 PRO A N 7
ATOM 12391 C CA . PRO A 1 49 ? -5.464 -16.654 1.528 1.00 75.21 49 PRO A CA 7
ATOM 12392 C C . PRO A 1 49 ? -4.718 -16.265 2.802 1.00 31.42 49 PRO A C 7
ATOM 12393 O O . PRO A 1 49 ? -5.307 -16.363 3.872 1.00 40.01 49 PRO A O 7
ATOM 12404 N N . GLU A 1 50 ? -3.481 -15.763 2.734 1.00 31.41 50 GLU A N 7
ATOM 12405 C CA . GLU A 1 50 ? -2.859 -15.126 3.893 1.00 11.22 50 GLU A CA 7
ATOM 12406 C C . GLU A 1 50 ? -3.613 -13.851 4.308 1.00 34.23 50 GLU A C 7
ATOM 12407 O O . GLU A 1 50 ? -3.699 -13.551 5.498 1.00 20.05 50 GLU A O 7
ATOM 12419 N N . TRP A 1 51 ? -4.160 -13.112 3.335 1.00 41.51 51 TRP A N 7
ATOM 12420 C CA . TRP A 1 51 ? -4.710 -11.773 3.489 1.00 41.43 51 TRP A CA 7
ATOM 12421 C C . TRP A 1 51 ? -6.200 -11.870 3.790 1.00 55.35 51 TRP A C 7
ATOM 12422 O O . TRP A 1 51 ? -6.638 -11.468 4.867 1.00 62.31 51 TRP A O 7
ATOM 12443 N N . ARG A 1 52 ? -6.991 -12.461 2.888 1.00 71.24 52 ARG A N 7
ATOM 12444 C CA . ARG A 1 52 ? -8.432 -12.676 3.089 1.00 43.32 52 ARG A CA 7
ATOM 12445 C C . ARG A 1 52 ? -8.749 -13.704 4.182 1.00 10.31 52 ARG A C 7
ATOM 12446 O O . ARG A 1 52 ? -9.878 -14.176 4.253 1.00 3.42 52 ARG A O 7
ATOM 12467 N N . GLN A 1 53 ? -7.782 -14.106 4.997 1.00 42.40 53 GLN A N 7
ATOM 12468 C CA . GLN A 1 53 ? -7.935 -15.170 5.969 1.00 70.42 53 GLN A CA 7
ATOM 12469 C C . GLN A 1 53 ? -8.977 -14.842 7.030 1.00 1.44 53 GLN A C 7
ATOM 12470 O O . GLN A 1 53 ? -9.712 -15.739 7.435 1.00 33.42 53 GLN A O 7
ATOM 12484 N N . ASP A 1 54 ? -9.017 -13.578 7.469 1.00 71.31 54 ASP A N 7
ATOM 12485 C CA . ASP A 1 54 ? -9.854 -13.114 8.570 1.00 55.23 54 ASP A CA 7
ATOM 12486 C C . ASP A 1 54 ? -10.250 -11.643 8.352 1.00 71.21 54 ASP A C 7
ATOM 12487 O O . ASP A 1 54 ? -10.610 -10.964 9.313 1.00 54.51 54 ASP A O 7
ATOM 12496 N N . TYR A 1 55 ? -10.119 -11.126 7.124 1.00 53.10 55 TYR A N 7
ATOM 12497 C CA . TYR A 1 55 ? -10.265 -9.720 6.752 1.00 31.11 55 TYR A CA 7
ATOM 12498 C C . TYR A 1 55 ? -11.614 -9.499 6.044 1.00 65.31 55 TYR A C 7
ATOM 12499 O O . TYR A 1 55 ? -11.650 -9.505 4.805 1.00 20.04 55 TYR A O 7
ATOM 12517 N N . PRO A 1 56 ? -12.725 -9.289 6.767 1.00 11.42 56 PRO A N 7
ATOM 12518 C CA . PRO A 1 56 ? -14.007 -8.916 6.187 1.00 71.54 56 PRO A CA 7
ATOM 12519 C C . PRO A 1 56 ? -14.040 -7.454 5.724 1.00 32.04 56 PRO A C 7
ATOM 12520 O O . PRO A 1 56 ? -14.985 -7.074 5.036 1.00 4.34 56 PRO A O 7
ATOM 12531 N N . GLU A 1 57 ? -13.045 -6.630 6.051 1.00 62.05 57 GLU A N 7
ATOM 12532 C CA . GLU A 1 57 ? -13.058 -5.190 5.779 1.00 1.24 57 GLU A CA 7
ATOM 12533 C C . GLU A 1 57 ? -11.717 -4.739 5.212 1.00 71.03 57 GLU A C 7
ATOM 12534 O O . GLU A 1 57 ? -10.724 -5.446 5.420 1.00 71.23 57 GLU A O 7
ATOM 12546 N N . PRO A 1 58 ? -11.660 -3.586 4.519 1.00 64.42 58 PRO A N 7
ATOM 12547 C CA . PRO A 1 58 ? -10.413 -3.040 4.009 1.00 3.33 58 PRO A CA 7
ATOM 12548 C C . PRO A 1 58 ? -9.439 -2.705 5.150 1.00 14.01 58 PRO A C 7
ATOM 12549 O O . PRO A 1 58 ? -9.866 -2.388 6.264 1.00 64.10 58 PRO A O 7
ATOM 12560 N N . PRO A 1 59 ? -8.127 -2.702 4.872 1.00 33.14 59 PRO A N 7
ATOM 12561 C CA . PRO A 1 59 ? -7.126 -2.217 5.795 1.00 71.45 59 PRO A CA 7
ATOM 12562 C C . PRO A 1 59 ? -7.176 -0.689 5.851 1.00 10.34 59 PRO A C 7
ATOM 12563 O O . PRO A 1 59 ? -6.813 0.004 4.893 1.00 65.43 59 PRO A O 7
ATOM 12574 N N . ASP A 1 60 ? -7.630 -0.160 6.986 1.00 10.41 60 ASP A N 7
ATOM 12575 C CA . ASP A 1 60 ? -7.572 1.267 7.275 1.00 4.53 60 ASP A CA 7
ATOM 12576 C C . ASP A 1 60 ? -6.145 1.595 7.697 1.00 53.33 60 ASP A C 7
ATOM 12577 O O . ASP A 1 60 ? -5.751 1.412 8.856 1.00 51.21 60 ASP A O 7
ATOM 12586 N N . PHE A 1 61 ? -5.320 1.996 6.737 1.00 65.55 61 PHE A N 7
ATOM 12587 C CA . PHE A 1 61 ? -3.933 2.333 7.014 1.00 61.52 61 PHE A CA 7
ATOM 12588 C C . PHE A 1 61 ? -3.789 3.614 7.823 1.00 1.22 61 PHE A C 7
ATOM 12589 O O . PHE A 1 61 ? -2.733 3.799 8.424 1.00 60.01 61 PHE A O 7
ATOM 12606 N N . ILE A 1 62 ? -4.788 4.502 7.818 1.00 2.20 62 ILE A N 7
ATOM 12607 C CA . ILE A 1 62 ? -4.665 5.846 8.370 1.00 72.40 62 ILE A CA 7
ATOM 12608 C C . ILE A 1 62 ? -5.156 5.803 9.816 1.00 73.33 62 ILE A C 7
ATOM 12609 O O . ILE A 1 62 ? -4.422 6.169 10.745 1.00 72.52 62 ILE A O 7
ATOM 12625 N N . ALA A 1 63 ? -6.395 5.345 10.003 1.00 64.31 63 ALA A N 7
ATOM 12626 C CA . ALA A 1 63 ? -7.098 5.400 11.273 1.00 15.04 63 ALA A CA 7
ATOM 12627 C C . ALA A 1 63 ? -6.673 4.282 12.230 1.00 41.15 63 ALA A C 7
ATOM 12628 O O . ALA A 1 63 ? -7.175 4.221 13.349 1.00 23.45 63 ALA A O 7
ATOM 12635 N N . SER A 1 64 ? -5.792 3.371 11.812 1.00 4.53 64 SER A N 7
ATOM 12636 C CA . SER A 1 64 ? -5.322 2.268 12.633 1.00 3.23 64 SER A CA 7
ATOM 12637 C C . SER A 1 64 ? -3.892 1.892 12.237 1.00 41.45 64 SER A C 7
ATOM 12638 O O . SER A 1 64 ? -3.278 2.604 11.430 1.00 30.30 64 SER A O 7
ATOM 12646 N N . ARG A 1 65 ? -3.305 0.844 12.837 1.00 1.10 65 ARG A N 7
ATOM 12647 C CA . ARG A 1 65 ? -2.132 0.209 12.223 1.00 34.23 65 ARG A CA 7
ATOM 12648 C C . ARG A 1 65 ? -2.047 -1.323 12.414 1.00 2.10 65 ARG A C 7
ATOM 12649 O O . ARG A 1 65 ? -0.975 -1.847 12.736 1.00 10.14 65 ARG A O 7
ATOM 12670 N N . PRO A 1 66 ? -3.088 -2.107 12.096 1.00 34.41 66 PRO A N 7
ATOM 12671 C CA . PRO A 1 66 ? -3.016 -3.566 12.088 1.00 41.32 66 PRO A CA 7
ATOM 12672 C C . PRO A 1 66 ? -2.325 -4.043 10.813 1.00 41.14 66 PRO A C 7
ATOM 12673 O O . PRO A 1 66 ? -1.298 -4.724 10.864 1.00 24.25 66 PRO A O 7
ATOM 12684 N N . ALA A 1 67 ? -2.849 -3.633 9.653 1.00 41.02 67 ALA A N 7
ATOM 12685 C CA . ALA A 1 67 ? -2.430 -4.156 8.366 1.00 2.12 67 ALA A CA 7
ATOM 12686 C C . ALA A 1 67 ? -1.005 -3.744 8.046 1.00 14.03 67 ALA A C 7
ATOM 12687 O O . ALA A 1 67 ? -0.365 -4.414 7.251 1.00 63.41 67 ALA A O 7
ATOM 12694 N N . THR A 1 68 ? -0.479 -2.706 8.691 1.00 24.51 68 THR A N 7
ATOM 12695 C CA . THR A 1 68 ? 0.912 -2.311 8.626 1.00 23.12 68 THR A CA 7
ATOM 12696 C C . THR A 1 68 ? 1.828 -3.518 8.875 1.00 25.42 68 THR A C 7
ATOM 12697 O O . THR A 1 68 ? 2.756 -3.735 8.098 1.00 45.11 68 THR A O 7
ATOM 12708 N N . VAL A 1 69 ? 1.546 -4.354 9.884 1.00 44.32 69 VAL A N 7
ATOM 12709 C CA . VAL A 1 69 ? 2.323 -5.570 10.144 1.00 42.41 69 VAL A CA 7
ATOM 12710 C C . VAL A 1 69 ? 2.194 -6.534 8.968 1.00 33.22 69 VAL A C 7
ATOM 12711 O O . VAL A 1 69 ? 3.165 -7.162 8.544 1.00 44.13 69 VAL A O 7
ATOM 12724 N N . LYS A 1 70 ? 0.980 -6.673 8.443 1.00 61.11 70 LYS A N 7
ATOM 12725 C CA . LYS A 1 70 ? 0.707 -7.599 7.364 1.00 34.55 70 LYS A CA 7
ATOM 12726 C C . LYS A 1 70 ? 1.402 -7.155 6.072 1.00 30.50 70 LYS A C 7
ATOM 12727 O O . LYS A 1 70 ? 1.884 -7.999 5.326 1.00 32.02 70 LYS A O 7
ATOM 12746 N N . LEU A 1 71 ? 1.561 -5.848 5.841 1.00 64.02 71 LEU A N 7
ATOM 12747 C CA . LEU A 1 71 ? 2.392 -5.325 4.762 1.00 40.21 71 LEU A CA 7
ATOM 12748 C C . LEU A 1 71 ? 3.846 -5.724 5.003 1.00 74.11 71 LEU A C 7
ATOM 12749 O O . LEU A 1 71 ? 4.519 -6.130 4.058 1.00 14.54 71 LEU A O 7
ATOM 12765 N N . THR A 1 72 ? 4.347 -5.599 6.239 1.00 25.31 72 THR A N 7
ATOM 12766 C CA . THR A 1 72 ? 5.750 -5.824 6.578 1.00 12.41 72 THR A CA 7
ATOM 12767 C C . THR A 1 72 ? 6.215 -7.209 6.156 1.00 15.00 72 THR A C 7
ATOM 12768 O O . THR A 1 72 ? 7.357 -7.359 5.744 1.00 2.52 72 THR A O 7
ATOM 12779 N N . ARG A 1 73 ? 5.318 -8.193 6.221 1.00 53.32 73 ARG A N 7
ATOM 12780 C CA . ARG A 1 73 ? 5.541 -9.563 5.785 1.00 73.50 73 ARG A CA 7
ATOM 12781 C C . ARG A 1 73 ? 6.236 -9.564 4.424 1.00 64.04 73 ARG A C 7
ATOM 12782 O O . ARG A 1 73 ? 7.343 -10.082 4.286 1.00 64.10 73 ARG A O 7
ATOM 12803 N N . SER A 1 74 ? 5.612 -8.906 3.452 1.00 61.13 74 SER A N 7
ATOM 12804 C CA . SER A 1 74 ? 6.062 -8.822 2.071 1.00 44.23 74 SER A CA 7
ATOM 12805 C C . SER A 1 74 ? 7.238 -7.848 1.853 1.00 24.34 74 SER A C 7
ATOM 12806 O O . SER A 1 74 ? 7.712 -7.706 0.729 1.00 24.53 74 SER A O 7
ATOM 12814 N N . ILE A 1 75 ? 7.710 -7.147 2.893 1.00 22.24 75 ILE A N 7
ATOM 12815 C CA . ILE A 1 75 ? 8.834 -6.209 2.840 1.00 10.41 75 ILE A CA 7
ATOM 12816 C C . ILE A 1 75 ? 10.066 -6.879 3.507 1.00 74.55 75 ILE A C 7
ATOM 12817 O O . ILE A 1 75 ? 10.331 -6.658 4.697 1.00 11.54 75 ILE A O 7
ATOM 12833 N N . PRO A 1 76 ? 10.829 -7.702 2.760 1.00 65.41 76 PRO A N 7
ATOM 12834 C CA . PRO A 1 76 ? 12.060 -8.348 3.207 1.00 52.22 76 PRO A CA 7
ATOM 12835 C C . PRO A 1 76 ? 13.225 -7.340 3.307 1.00 35.24 76 PRO A C 7
ATOM 12836 O O . PRO A 1 76 ? 13.075 -6.149 3.012 1.00 23.30 76 PRO A O 7
ATOM 12847 N N . ALA A 1 77 ? 14.409 -7.815 3.711 1.00 23.34 77 ALA A N 7
ATOM 12848 C CA . ALA A 1 77 ? 15.623 -7.011 3.862 1.00 44.53 77 ALA A CA 7
ATOM 12849 C C . ALA A 1 77 ? 16.000 -6.228 2.592 1.00 54.43 77 ALA A C 7
ATOM 12850 O O . ALA A 1 77 ? 16.294 -5.040 2.719 1.00 2.11 77 ALA A O 7
ATOM 12857 N N . PRO A 1 78 ? 15.999 -6.810 1.377 1.00 34.54 78 PRO A N 7
ATOM 12858 C CA . PRO A 1 78 ? 16.354 -6.068 0.169 1.00 25.33 78 PRO A CA 7
ATOM 12859 C C . PRO A 1 78 ? 15.325 -5.016 -0.267 1.00 63.50 78 PRO A C 7
ATOM 12860 O O . PRO A 1 78 ? 15.619 -4.261 -1.191 1.00 72.24 78 PRO A O 7
ATOM 12871 N N . TYR A 1 79 ? 14.137 -4.960 0.349 1.00 72.24 79 TYR A N 7
ATOM 12872 C CA . TYR A 1 79 ? 13.008 -4.156 -0.126 1.00 35.14 79 TYR A CA 7
ATOM 12873 C C . TYR A 1 79 ? 12.599 -3.081 0.904 1.00 51.20 79 TYR A C 7
ATOM 12874 O O . TYR A 1 79 ? 11.534 -2.463 0.792 1.00 0.22 79 TYR A O 7
ATOM 12892 N N . LYS A 1 80 ? 13.421 -2.847 1.935 1.00 54.13 80 LYS A N 7
ATOM 12893 C CA . LYS A 1 80 ? 13.064 -2.017 3.089 1.00 21.03 80 LYS A CA 7
ATOM 12894 C C . LYS A 1 80 ? 12.762 -0.574 2.730 1.00 70.12 80 LYS A C 7
ATOM 12895 O O . LYS A 1 80 ? 11.865 -0.010 3.365 1.00 64.51 80 LYS A O 7
ATOM 12914 N N . GLN A 1 81 ? 13.495 0.033 1.798 1.00 25.04 81 GLN A N 7
ATOM 12915 C CA . GLN A 1 81 ? 13.364 1.453 1.486 1.00 21.30 81 GLN A CA 7
ATOM 12916 C C . GLN A 1 81 ? 13.185 1.704 -0.010 1.00 4.45 81 GLN A C 7
ATOM 12917 O O . GLN A 1 81 ? 13.748 2.651 -0.557 1.00 21.32 81 GLN A O 7
ATOM 12931 N N . LEU A 1 82 ? 12.411 0.857 -0.696 1.00 44.35 82 LEU A N 7
ATOM 12932 C CA . LEU A 1 82 ? 12.168 0.981 -2.132 1.00 63.31 82 LEU A CA 7
ATOM 12933 C C . LEU A 1 82 ? 11.568 2.338 -2.513 1.00 61.05 82 LEU A C 7
ATOM 12934 O O . LEU A 1 82 ? 11.780 2.787 -3.638 1.00 54.50 82 LEU A O 7
ATOM 12950 N N . LEU A 1 83 ? 10.881 3.014 -1.581 1.00 25.42 83 LEU A N 7
ATOM 12951 C CA . LEU A 1 83 ? 10.405 4.384 -1.776 1.00 73.32 83 LEU A CA 7
ATOM 12952 C C . LEU A 1 83 ? 11.540 5.352 -2.139 1.00 3.30 83 LEU A C 7
ATOM 12953 O O . LEU A 1 83 ? 11.300 6.346 -2.824 1.00 54.31 83 LEU A O 7
ATOM 12969 N N . LYS A 1 84 ? 12.764 5.094 -1.669 1.00 53.11 84 LYS A N 7
ATOM 12970 C CA . LYS A 1 84 ? 13.927 5.932 -1.931 1.00 21.21 84 LYS A CA 7
ATOM 12971 C C . LYS A 1 84 ? 14.916 5.222 -2.859 1.00 0.21 84 LYS A C 7
ATOM 12972 O O . LYS A 1 84 ? 15.513 5.878 -3.704 1.00 15.23 84 LYS A O 7
ATOM 12991 N N . GLU A 1 85 ? 15.057 3.903 -2.771 1.00 54.25 85 GLU A N 7
ATOM 12992 C CA . GLU A 1 85 ? 15.940 3.138 -3.658 1.00 41.04 85 GLU A CA 7
ATOM 12993 C C . GLU A 1 85 ? 15.544 3.363 -5.112 1.00 74.20 85 GLU A C 7
ATOM 12994 O O . GLU A 1 85 ? 16.389 3.661 -5.951 1.00 52.13 85 GLU A O 7
ATOM 13006 N N . GLU A 1 86 ? 14.254 3.179 -5.398 1.00 13.11 86 GLU A N 7
ATOM 13007 C CA . GLU A 1 86 ? 13.739 3.160 -6.750 1.00 35.32 86 GLU A CA 7
ATOM 13008 C C . GLU A 1 86 ? 13.404 4.594 -7.156 1.00 33.45 86 GLU A C 7
ATOM 13009 O O . GLU A 1 86 ? 14.079 5.186 -7.995 1.00 12.44 86 GLU A O 7
ATOM 13021 N N . LEU A 1 87 ? 12.364 5.149 -6.519 1.00 51.45 87 LEU A N 7
ATOM 13022 C CA . LEU A 1 87 ? 11.776 6.428 -6.898 1.00 13.11 87 LEU A CA 7
ATOM 13023 C C . LEU A 1 87 ? 12.665 7.586 -6.454 1.00 51.22 87 LEU A C 7
ATOM 13024 O O . LEU A 1 87 ? 12.704 8.615 -7.123 1.00 35.52 87 LEU A O 7
ATOM 13040 N N . GLY A 1 88 ? 13.336 7.459 -5.309 1.00 23.13 88 GLY A N 7
ATOM 13041 C CA . GLY A 1 88 ? 14.150 8.535 -4.754 1.00 11.15 88 GLY A CA 7
ATOM 13042 C C . GLY A 1 88 ? 13.347 9.547 -3.935 1.00 63.15 88 GLY A C 7
ATOM 13043 O O . GLY A 1 88 ? 13.780 10.699 -3.821 1.00 31.42 88 GLY A O 7
ATOM 13047 N N . PHE A 1 89 ? 12.178 9.183 -3.393 1.00 23.41 89 PHE A N 7
ATOM 13048 C CA . PHE A 1 89 ? 11.475 10.044 -2.449 1.00 43.01 89 PHE A CA 7
ATOM 13049 C C . PHE A 1 89 ? 12.195 10.026 -1.100 1.00 42.53 89 PHE A C 7
ATOM 13050 O O . PHE A 1 89 ? 12.161 9.019 -0.391 1.00 5.05 89 PHE A O 7
ATOM 13067 N N . ALA A 1 90 ? 12.769 11.162 -0.707 1.00 23.11 90 ALA A N 7
ATOM 13068 C CA . ALA A 1 90 ? 13.059 11.477 0.682 1.00 62.12 90 ALA A CA 7
ATOM 13069 C C . ALA A 1 90 ? 12.789 12.964 0.879 1.00 41.14 90 ALA A C 7
ATOM 13070 O O . ALA A 1 90 ? 13.616 13.797 0.488 1.00 55.15 90 ALA A O 7
ATOM 13077 N N . GLY A 1 91 ? 11.640 13.324 1.447 1.00 72.43 91 GLY A N 7
ATOM 13078 C CA . GLY A 1 91 ? 11.352 14.732 1.694 1.00 51.42 91 GLY A CA 7
ATOM 13079 C C . GLY A 1 91 ? 10.584 15.040 2.963 1.00 31.45 91 GLY A C 7
ATOM 13080 O O . GLY A 1 91 ? 10.566 16.197 3.391 1.00 41.41 91 GLY A O 7
ATOM 13084 N N . TYR A 1 92 ? 9.989 14.032 3.594 1.00 61.34 92 TYR A N 7
ATOM 13085 C CA . TYR A 1 92 ? 9.448 14.153 4.941 1.00 50.45 92 TYR A CA 7
ATOM 13086 C C . TYR A 1 92 ? 10.609 14.272 5.929 1.00 31.22 92 TYR A C 7
ATOM 13087 O O . TYR A 1 92 ? 11.162 13.262 6.376 1.00 14.54 92 TYR A O 7
ATOM 13105 N N . SER A 1 93 ? 11.003 15.510 6.213 1.00 50.14 93 SER A N 7
ATOM 13106 C CA . SER A 1 93 ? 11.953 15.906 7.241 1.00 75.24 93 SER A CA 7
ATOM 13107 C C . SER A 1 93 ? 11.453 15.465 8.616 1.00 64.12 93 SER A C 7
ATOM 13108 O O . SER A 1 93 ? 10.272 15.184 8.811 1.00 5.31 93 SER A O 7
ATOM 13116 N N . ILE A 1 94 ? 12.344 15.486 9.605 1.00 41.00 94 ILE A N 7
ATOM 13117 C CA . ILE A 1 94 ? 11.956 15.195 10.981 1.00 15.22 94 ILE A CA 7
ATOM 13118 C C . ILE A 1 94 ? 10.851 16.132 11.473 1.00 24.45 94 ILE A C 7
ATOM 13119 O O . ILE A 1 94 ? 9.916 15.687 12.131 1.00 0.45 94 ILE A O 7
ATOM 13135 N N . ASN A 1 95 ? 10.936 17.414 11.112 1.00 31.21 95 ASN A N 7
ATOM 13136 C CA . ASN A 1 95 ? 9.961 18.422 11.530 1.00 4.34 95 ASN A CA 7
ATOM 13137 C C . ASN A 1 95 ? 8.570 18.104 10.974 1.00 0.53 95 ASN A C 7
ATOM 13138 O O . ASN A 1 95 ? 7.548 18.560 11.492 1.00 51.41 95 ASN A O 7
ATOM 13149 N N . GLU A 1 96 ? 8.536 17.349 9.881 1.00 62.53 96 GLU A N 7
ATOM 13150 C CA . GLU A 1 96 ? 7.375 17.082 9.061 1.00 20.51 96 GLU A CA 7
ATOM 13151 C C . GLU A 1 96 ? 6.770 15.726 9.392 1.00 23.43 96 GLU A C 7
ATOM 13152 O O . GLU A 1 96 ? 5.737 15.398 8.834 1.00 73.11 96 GLU A O 7
ATOM 13164 N N . LEU A 1 97 ? 7.401 14.888 10.213 1.00 45.31 97 LEU A N 7
ATOM 13165 C CA . LEU A 1 97 ? 7.116 13.459 10.249 1.00 2.33 97 LEU A CA 7
ATOM 13166 C C . LEU A 1 97 ? 5.846 13.150 11.063 1.00 53.24 97 LEU A C 7
ATOM 13167 O O . LEU A 1 97 ? 5.898 12.608 12.170 1.00 42.01 97 LEU A O 7
ATOM 13183 N N . VAL A 1 98 ? 4.678 13.460 10.485 1.00 5.42 98 VAL A N 7
ATOM 13184 C CA . VAL A 1 98 ? 3.386 13.412 11.165 1.00 24.13 98 VAL A CA 7
ATOM 13185 C C . VAL A 1 98 ? 2.625 12.131 10.802 1.00 2.05 98 VAL A C 7
ATOM 13186 O O . VAL A 1 98 ? 2.745 11.639 9.673 1.00 14.11 98 VAL A O 7
ATOM 13199 N N . PRO A 1 99 ? 1.730 11.653 11.681 1.00 64.10 99 PRO A N 7
ATOM 13200 C CA . PRO A 1 99 ? 0.891 10.501 11.400 1.00 3.22 99 PRO A CA 7
ATOM 13201 C C . PRO A 1 99 ? -0.147 10.769 10.303 1.00 0.35 99 PRO A C 7
ATOM 13202 O O . PRO A 1 99 ? -0.696 9.814 9.767 1.00 53.23 99 PRO A O 7
ATOM 13213 N N . ARG A 1 100 ? -0.401 12.022 9.893 1.00 64.13 100 ARG A N 7
ATOM 13214 C CA . ARG A 1 100 ? -1.201 12.258 8.684 1.00 54.22 100 ARG A CA 7
ATOM 13215 C C . ARG A 1 100 ? -0.406 12.125 7.380 1.00 11.04 100 ARG A C 7
ATOM 13216 O O . ARG A 1 100 ? -0.987 12.316 6.315 1.00 75.04 100 ARG A O 7
ATOM 13237 N N . LYS A 1 101 ? 0.894 11.796 7.412 1.00 15.34 101 LYS A N 7
ATOM 13238 C CA . LYS A 1 101 ? 1.691 11.668 6.188 1.00 11.20 101 LYS A CA 7
ATOM 13239 C C . LYS A 1 101 ? 2.494 10.378 6.142 1.00 71.13 101 LYS A C 7
ATOM 13240 O O . LYS A 1 101 ? 2.646 9.814 5.061 1.00 54.24 101 LYS A O 7
ATOM 13259 N N . THR A 1 102 ? 2.965 9.865 7.276 1.00 13.02 102 THR A N 7
ATOM 13260 C CA . THR A 1 102 ? 3.735 8.625 7.290 1.00 2.13 102 THR A CA 7
ATOM 13261 C C . THR A 1 102 ? 2.915 7.458 6.755 1.00 72.44 102 THR A C 7
ATOM 13262 O O . THR A 1 102 ? 3.416 6.645 5.980 1.00 2.32 102 THR A O 7
ATOM 13273 N N . ARG A 1 103 ? 1.626 7.419 7.104 1.00 54.15 103 ARG A N 7
ATOM 13274 C CA . ARG A 1 103 ? 0.682 6.373 6.724 1.00 34.14 103 ARG A CA 7
ATOM 13275 C C . ARG A 1 103 ? 0.750 6.108 5.222 1.00 12.45 103 ARG A C 7
ATOM 13276 O O . ARG A 1 103 ? 1.014 4.980 4.801 1.00 41.43 103 ARG A O 7
ATOM 13297 N N . ARG A 1 104 ? 0.548 7.152 4.413 1.00 75.44 104 ARG A N 7
ATOM 13298 C CA . ARG A 1 104 ? 0.574 7.016 2.963 1.00 20.25 104 ARG A CA 7
ATOM 13299 C C . ARG A 1 104 ? 1.951 6.663 2.407 1.00 5.25 104 ARG A C 7
ATOM 13300 O O . ARG A 1 104 ? 2.009 6.009 1.373 1.00 65.32 104 ARG A O 7
ATOM 13321 N N . ALA A 1 105 ? 3.051 7.023 3.076 1.00 3.30 105 ALA A N 7
ATOM 13322 C CA . ALA A 1 105 ? 4.382 6.573 2.667 1.00 31.02 105 ALA A CA 7
ATOM 13323 C C . ALA A 1 105 ? 4.595 5.073 2.939 1.00 3.01 105 ALA A C 7
ATOM 13324 O O . ALA A 1 105 ? 5.155 4.374 2.093 1.00 62.01 105 ALA A O 7
ATOM 13331 N N . THR A 1 106 ? 4.133 4.548 4.081 1.00 62.24 106 THR A N 7
ATOM 13332 C CA . THR A 1 106 ? 4.319 3.135 4.412 1.00 11.55 106 THR A CA 7
ATOM 13333 C C . THR A 1 106 ? 3.726 2.236 3.316 1.00 34.31 106 THR A C 7
ATOM 13334 O O . THR A 1 106 ? 4.373 1.279 2.884 1.00 54.44 106 THR A O 7
ATOM 13345 N N . MET A 1 107 ? 2.512 2.548 2.847 1.00 30.22 107 MET A N 7
ATOM 13346 C CA . MET A 1 107 ? 1.877 1.782 1.779 1.00 3.24 107 MET A CA 7
ATOM 13347 C C . MET A 1 107 ? 2.614 1.925 0.448 1.00 5.32 107 MET A C 7
ATOM 13348 O O . MET A 1 107 ? 2.656 0.955 -0.305 1.00 2.45 107 MET A O 7
ATOM 13362 N N . THR A 1 108 ? 3.217 3.079 0.135 1.00 44.20 108 THR A N 7
ATOM 13363 C CA . THR A 1 108 ? 3.926 3.213 -1.130 1.00 51.14 108 THR A CA 7
ATOM 13364 C C . THR A 1 108 ? 5.104 2.240 -1.144 1.00 44.10 108 THR A C 7
ATOM 13365 O O . THR A 1 108 ? 5.269 1.510 -2.116 1.00 33.12 108 THR A O 7
ATOM 13376 N N . ASN A 1 109 ? 5.868 2.130 -0.046 1.00 63.25 109 ASN A N 7
ATOM 13377 C CA . ASN A 1 109 ? 6.964 1.159 0.005 1.00 32.42 109 ASN A CA 7
ATOM 13378 C C . ASN A 1 109 ? 6.468 -0.282 -0.165 1.00 41.13 109 ASN A C 7
ATOM 13379 O O . ASN A 1 109 ? 7.193 -1.113 -0.711 1.00 12.31 109 ASN A O 7
ATOM 13390 N N . TRP A 1 110 ? 5.257 -0.598 0.305 1.00 24.40 110 TRP A N 7
ATOM 13391 C CA . TRP A 1 110 ? 4.649 -1.896 0.040 1.00 72.14 110 TRP A CA 7
ATOM 13392 C C . TRP A 1 110 ? 4.321 -2.044 -1.450 1.00 10.14 110 TRP A C 7
ATOM 13393 O O . TRP A 1 110 ? 4.559 -3.112 -1.993 1.00 64.14 110 TRP A O 7
ATOM 13414 N N . LEU A 1 111 ? 3.818 -1.010 -2.135 1.00 31.40 111 LEU A N 7
ATOM 13415 C CA . LEU A 1 111 ? 3.472 -1.106 -3.557 1.00 53.13 111 LEU A CA 7
ATOM 13416 C C . LEU A 1 111 ? 4.709 -1.399 -4.416 1.00 3.51 111 LEU A C 7
ATOM 13417 O O . LEU A 1 111 ? 4.611 -2.174 -5.368 1.00 71.44 111 LEU A O 7
ATOM 13433 N N . LEU A 1 112 ? 5.887 -0.850 -4.084 1.00 43.44 112 LEU A N 7
ATOM 13434 C CA . LEU A 1 112 ? 7.119 -1.270 -4.740 1.00 44.33 112 LEU A CA 7
ATOM 13435 C C . LEU A 1 112 ? 7.412 -2.743 -4.460 1.00 24.23 112 LEU A C 7
ATOM 13436 O O . LEU A 1 112 ? 7.687 -3.495 -5.394 1.00 34.53 112 LEU A O 7
ATOM 13452 N N . ALA A 1 113 ? 7.366 -3.163 -3.190 1.00 74.01 113 ALA A N 7
ATOM 13453 C CA . ALA A 1 113 ? 7.629 -4.550 -2.817 1.00 54.53 113 ALA A CA 7
ATOM 13454 C C . ALA A 1 113 ? 6.649 -5.508 -3.509 1.00 61.04 113 ALA A C 7
ATOM 13455 O O . ALA A 1 113 ? 7.060 -6.614 -3.851 1.00 73.15 113 ALA A O 7
ATOM 13462 N N . TYR A 1 114 ? 5.411 -5.079 -3.773 1.00 42.15 114 TYR A N 7
ATOM 13463 C CA . TYR A 1 114 ? 4.401 -5.811 -4.524 1.00 72.34 114 TYR A CA 7
ATOM 13464 C C . TYR A 1 114 ? 4.901 -6.004 -5.954 1.00 72.14 114 TYR A C 7
ATOM 13465 O O . TYR A 1 114 ? 5.167 -7.142 -6.340 1.00 25.44 114 TYR A O 7
ATOM 13483 N N . ARG A 1 115 ? 5.122 -4.928 -6.732 1.00 45.33 115 ARG A N 7
ATOM 13484 C CA . ARG A 1 115 ? 5.525 -5.112 -8.132 1.00 65.01 115 ARG A CA 7
ATOM 13485 C C . ARG A 1 115 ? 6.860 -5.841 -8.271 1.00 35.32 115 ARG A C 7
ATOM 13486 O O . ARG A 1 115 ? 7.064 -6.548 -9.259 1.00 75.11 115 ARG A O 7
ATOM 13507 N N . ARG A 1 116 ? 7.760 -5.720 -7.289 1.00 54.52 116 ARG A N 7
ATOM 13508 C CA . ARG A 1 116 ? 8.955 -6.537 -7.216 1.00 72.24 116 ARG A CA 7
ATOM 13509 C C . ARG A 1 116 ? 8.543 -7.992 -7.071 1.00 34.02 116 ARG A C 7
ATOM 13510 O O . ARG A 1 116 ? 8.847 -8.807 -7.937 1.00 22.30 116 ARG A O 7
ATOM 13531 N N . SER A 1 117 ? 7.860 -8.324 -5.990 1.00 63.44 117 SER A N 7
ATOM 13532 C CA . SER A 1 117 ? 7.579 -9.699 -5.622 1.00 61.51 117 SER A CA 7
ATOM 13533 C C . SER A 1 117 ? 6.726 -10.452 -6.651 1.00 12.34 117 SER A C 7
ATOM 13534 O O . SER A 1 117 ? 6.771 -11.680 -6.664 1.00 22.24 117 SER A O 7
ATOM 13542 N N . GLN A 1 118 ? 5.967 -9.755 -7.501 1.00 14.50 118 GLN A N 7
ATOM 13543 C CA . GLN A 1 118 ? 5.057 -10.371 -8.462 1.00 72.15 118 GLN A CA 7
ATOM 13544 C C . GLN A 1 118 ? 5.778 -11.117 -9.592 1.00 65.34 118 GLN A C 7
ATOM 13545 O O . GLN A 1 118 ? 5.157 -11.934 -10.266 1.00 15.52 118 GLN A O 7
ATOM 13559 N N . GLN A 1 119 ? 7.070 -10.870 -9.812 1.00 51.01 119 GLN A N 7
ATOM 13560 C CA . GLN A 1 119 ? 7.828 -11.462 -10.918 1.00 71.25 119 GLN A CA 7
ATOM 13561 C C . GLN A 1 119 ? 8.640 -12.679 -10.453 1.00 42.55 119 GLN A C 7
ATOM 13562 O O . GLN A 1 119 ? 9.743 -12.919 -10.947 1.00 13.24 119 GLN A O 7
ATOM 13576 N N . ASP A 1 120 ? 8.124 -13.370 -9.442 1.00 63.43 120 ASP A N 7
ATOM 13577 C CA . ASP A 1 120 ? 8.837 -14.237 -8.507 1.00 43.43 120 ASP A CA 7
ATOM 13578 C C . ASP A 1 120 ? 9.780 -15.214 -9.195 1.00 53.10 120 ASP A C 7
ATOM 13579 O O . ASP A 1 120 ? 10.935 -15.304 -8.719 1.00 60.53 120 ASP A O 7
ATOM 13588 N N . MET A 1 1 ? -5.024 -11.583 -7.786 1.00 24.12 1 MET A N 8
ATOM 13589 C CA . MET A 1 1 ? -5.129 -10.346 -8.587 1.00 41.14 1 MET A CA 8
ATOM 13590 C C . MET A 1 1 ? -3.729 -9.997 -9.090 1.00 25.03 1 MET A C 8
ATOM 13591 O O . MET A 1 1 ? -2.827 -9.902 -8.261 1.00 13.44 1 MET A O 8
ATOM 13605 N N . GLY A 1 2 ? -3.496 -9.774 -10.389 1.00 24.23 2 GLY A N 8
ATOM 13606 C CA . GLY A 1 2 ? -2.159 -9.550 -10.962 1.00 3.13 2 GLY A CA 8
ATOM 13607 C C . GLY A 1 2 ? -2.064 -8.261 -11.777 1.00 41.31 2 GLY A C 8
ATOM 13608 O O . GLY A 1 2 ? -1.802 -8.279 -12.982 1.00 74.45 2 GLY A O 8
ATOM 13612 N N . ILE A 1 3 ? -2.235 -7.125 -11.108 1.00 31.52 3 ILE A N 8
ATOM 13613 C CA . ILE A 1 3 ? -2.029 -5.782 -11.629 1.00 72.41 3 ILE A CA 8
ATOM 13614 C C . ILE A 1 3 ? -0.522 -5.521 -11.756 1.00 65.41 3 ILE A C 8
ATOM 13615 O O . ILE A 1 3 ? 0.312 -6.212 -11.150 1.00 0.30 3 ILE A O 8
ATOM 13631 N N . THR A 1 4 ? -0.182 -4.493 -12.518 1.00 15.11 4 THR A N 8
ATOM 13632 C CA . THR A 1 4 ? 1.118 -3.822 -12.556 1.00 55.33 4 THR A CA 8
ATOM 13633 C C . THR A 1 4 ? 1.136 -2.723 -11.471 1.00 23.44 4 THR A C 8
ATOM 13634 O O . THR A 1 4 ? 0.080 -2.233 -11.064 1.00 22.34 4 THR A O 8
ATOM 13645 N N . ILE A 1 5 ? 2.314 -2.282 -11.023 1.00 5.32 5 ILE A N 8
ATOM 13646 C CA . ILE A 1 5 ? 2.520 -1.078 -10.233 1.00 24.43 5 ILE A CA 8
ATOM 13647 C C . ILE A 1 5 ? 3.613 -0.258 -10.908 1.00 31.43 5 ILE A C 8
ATOM 13648 O O . ILE A 1 5 ? 4.749 -0.724 -11.052 1.00 12.33 5 ILE A O 8
ATOM 13664 N N . THR A 1 6 ? 3.269 0.962 -11.298 1.00 24.42 6 THR A N 8
ATOM 13665 C CA . THR A 1 6 ? 4.186 1.933 -11.841 1.00 54.42 6 THR A CA 8
ATOM 13666 C C . THR A 1 6 ? 4.744 2.770 -10.706 1.00 44.44 6 THR A C 8
ATOM 13667 O O . THR A 1 6 ? 3.987 3.345 -9.940 1.00 21.24 6 THR A O 8
ATOM 13678 N N . ASP A 1 7 ? 6.065 2.854 -10.594 1.00 60.51 7 ASP A N 8
ATOM 13679 C CA . ASP A 1 7 ? 6.776 3.679 -9.610 1.00 41.33 7 ASP A CA 8
ATOM 13680 C C . ASP A 1 7 ? 6.340 5.146 -9.638 1.00 21.32 7 ASP A C 8
ATOM 13681 O O . ASP A 1 7 ? 6.380 5.820 -8.602 1.00 0.45 7 ASP A O 8
ATOM 13690 N N . GLU A 1 8 ? 5.897 5.623 -10.802 1.00 61.10 8 GLU A N 8
ATOM 13691 C CA . GLU A 1 8 ? 5.461 6.993 -11.005 1.00 13.44 8 GLU A CA 8
ATOM 13692 C C . GLU A 1 8 ? 4.163 7.318 -10.267 1.00 43.11 8 GLU A C 8
ATOM 13693 O O . GLU A 1 8 ? 3.990 8.407 -9.728 1.00 30.11 8 GLU A O 8
ATOM 13705 N N . LEU A 1 9 ? 3.249 6.361 -10.206 1.00 31.44 9 LEU A N 8
ATOM 13706 C CA . LEU A 1 9 ? 1.965 6.442 -9.556 1.00 55.55 9 LEU A CA 8
ATOM 13707 C C . LEU A 1 9 ? 2.196 6.601 -8.058 1.00 14.25 9 LEU A C 8
ATOM 13708 O O . LEU A 1 9 ? 1.606 7.482 -7.445 1.00 71.02 9 LEU A O 8
ATOM 13724 N N . LEU A 1 10 ? 3.110 5.854 -7.432 1.00 53.52 10 LEU A N 8
ATOM 13725 C CA . LEU A 1 10 ? 3.461 6.080 -6.056 1.00 31.25 10 LEU A CA 8
ATOM 13726 C C . LEU A 1 10 ? 3.999 7.469 -5.773 1.00 22.10 10 LEU A C 8
ATOM 13727 O O . LEU A 1 10 ? 3.833 7.948 -4.646 1.00 3.25 10 LEU A O 8
ATOM 13743 N N . TRP A 1 11 ? 4.622 8.128 -6.754 1.00 22.04 11 TRP A N 8
ATOM 13744 C CA . TRP A 1 11 ? 5.161 9.446 -6.491 1.00 33.15 11 TRP A CA 8
ATOM 13745 C C . TRP A 1 11 ? 4.027 10.439 -6.235 1.00 75.41 11 TRP A C 8
ATOM 13746 O O . TRP A 1 11 ? 4.234 11.358 -5.450 1.00 32.11 11 TRP A O 8
ATOM 13767 N N . ALA A 1 12 ? 2.821 10.224 -6.778 1.00 53.55 12 ALA A N 8
ATOM 13768 C CA . ALA A 1 12 ? 1.668 11.075 -6.499 1.00 21.34 12 ALA A CA 8
ATOM 13769 C C . ALA A 1 12 ? 1.343 11.117 -4.998 1.00 11.04 12 ALA A C 8
ATOM 13770 O O . ALA A 1 12 ? 0.988 12.171 -4.473 1.00 64.12 12 ALA A O 8
ATOM 13777 N N . ILE A 1 13 ? 1.489 10.004 -4.271 1.00 41.41 13 ILE A N 8
ATOM 13778 C CA . ILE A 1 13 ? 1.305 9.999 -2.822 1.00 63.45 13 ILE A CA 8
ATOM 13779 C C . ILE A 1 13 ? 2.328 10.952 -2.193 1.00 12.14 13 ILE A C 8
ATOM 13780 O O . ILE A 1 13 ? 1.996 11.785 -1.353 1.00 71.15 13 ILE A O 8
ATOM 13796 N N . LEU A 1 14 ? 3.604 10.796 -2.542 1.00 33.14 14 LEU A N 8
ATOM 13797 C CA . LEU A 1 14 ? 4.709 11.552 -1.988 1.00 3.50 14 LEU A CA 8
ATOM 13798 C C . LEU A 1 14 ? 4.612 13.043 -2.349 1.00 40.21 14 LEU A C 8
ATOM 13799 O O . LEU A 1 14 ? 4.967 13.884 -1.521 1.00 2.32 14 LEU A O 8
ATOM 13815 N N . LYS A 1 15 ? 4.055 13.389 -3.514 1.00 71.04 15 LYS A N 8
ATOM 13816 C CA . LYS A 1 15 ? 3.693 14.754 -3.911 1.00 63.52 15 LYS A CA 8
ATOM 13817 C C . LYS A 1 15 ? 2.358 15.222 -3.316 1.00 14.11 15 LYS A C 8
ATOM 13818 O O . LYS A 1 15 ? 1.913 16.322 -3.649 1.00 1.11 15 LYS A O 8
ATOM 13837 N N . ASP A 1 16 ? 1.748 14.439 -2.421 1.00 22.30 16 ASP A N 8
ATOM 13838 C CA . ASP A 1 16 ? 0.560 14.792 -1.640 1.00 51.23 16 ASP A CA 8
ATOM 13839 C C . ASP A 1 16 ? -0.651 15.077 -2.537 1.00 63.50 16 ASP A C 8
ATOM 13840 O O . ASP A 1 16 ? -1.521 15.876 -2.190 1.00 72.01 16 ASP A O 8
ATOM 13849 N N . GLU A 1 17 ? -0.686 14.441 -3.716 1.00 3.21 17 GLU A N 8
ATOM 13850 C CA . GLU A 1 17 ? -1.768 14.509 -4.664 1.00 15.33 17 GLU A CA 8
ATOM 13851 C C . GLU A 1 17 ? -2.877 13.546 -4.235 1.00 43.33 17 GLU A C 8
ATOM 13852 O O . GLU A 1 17 ? -4.015 13.991 -4.088 1.00 54.11 17 GLU A O 8
ATOM 13864 N N . LEU A 1 18 ? -2.554 12.256 -4.019 1.00 23.11 18 LEU A N 8
ATOM 13865 C CA . LEU A 1 18 ? -3.557 11.245 -3.663 1.00 4.31 18 LEU A CA 8
ATOM 13866 C C . LEU A 1 18 ? -4.331 11.698 -2.449 1.00 3.15 18 LEU A C 8
ATOM 13867 O O . LEU A 1 18 ? -3.787 12.316 -1.522 1.00 22.32 18 LEU A O 8
ATOM 13883 N N . SER A 1 19 ? -5.543 11.175 -2.369 1.00 63.12 19 SER A N 8
ATOM 13884 C CA . SER A 1 19 ? -6.340 11.337 -1.174 1.00 32.23 19 SER A CA 8
ATOM 13885 C C . SER A 1 19 ? -6.010 10.234 -0.169 1.00 32.44 19 SER A C 8
ATOM 13886 O O . SER A 1 19 ? -5.425 9.216 -0.535 1.00 31.43 19 SER A O 8
ATOM 13894 N N . ASP A 1 20 ? -6.413 10.394 1.089 1.00 1.04 20 ASP A N 8
ATOM 13895 C CA . ASP A 1 20 ? -6.443 9.323 2.093 1.00 62.34 20 ASP A CA 8
ATOM 13896 C C . ASP A 1 20 ? -7.307 8.178 1.567 1.00 15.52 20 ASP A C 8
ATOM 13897 O O . ASP A 1 20 ? -6.806 7.076 1.340 1.00 11.42 20 ASP A O 8
ATOM 13906 N N . ALA A 1 21 ? -8.580 8.461 1.285 1.00 54.44 21 ALA A N 8
ATOM 13907 C CA . ALA A 1 21 ? -9.560 7.502 0.800 1.00 65.22 21 ALA A CA 8
ATOM 13908 C C . ALA A 1 21 ? -9.085 6.742 -0.444 1.00 22.33 21 ALA A C 8
ATOM 13909 O O . ALA A 1 21 ? -9.263 5.524 -0.550 1.00 3.44 21 ALA A O 8
ATOM 13916 N N . GLU A 1 22 ? -8.480 7.464 -1.383 1.00 52.41 22 GLU A N 8
ATOM 13917 C CA . GLU A 1 22 ? -8.003 6.919 -2.642 1.00 73.23 22 GLU A CA 8
ATOM 13918 C C . GLU A 1 22 ? -6.716 6.118 -2.480 1.00 33.55 22 GLU A C 8
ATOM 13919 O O . GLU A 1 22 ? -6.556 5.076 -3.108 1.00 12.03 22 GLU A O 8
ATOM 13931 N N . ALA A 1 23 ? -5.761 6.591 -1.682 1.00 52.30 23 ALA A N 8
ATOM 13932 C CA . ALA A 1 23 ? -4.496 5.893 -1.567 1.00 73.34 23 ALA A CA 8
ATOM 13933 C C . ALA A 1 23 ? -4.657 4.619 -0.746 1.00 43.13 23 ALA A C 8
ATOM 13934 O O . ALA A 1 23 ? -3.843 3.706 -0.884 1.00 33.22 23 ALA A O 8
ATOM 13941 N N . ASN A 1 24 ? -5.686 4.576 0.102 1.00 20.44 24 ASN A N 8
ATOM 13942 C CA . ASN A 1 24 ? -6.167 3.339 0.716 1.00 23.50 24 ASN A CA 8
ATOM 13943 C C . ASN A 1 24 ? -6.573 2.400 -0.419 1.00 14.11 24 ASN A C 8
ATOM 13944 O O . ASN A 1 24 ? -6.058 1.286 -0.497 1.00 43.33 24 ASN A O 8
ATOM 13955 N N . ALA A 1 25 ? -7.414 2.876 -1.348 1.00 11.12 25 ALA A N 8
ATOM 13956 C CA . ALA A 1 25 ? -7.837 2.087 -2.497 1.00 64.24 25 ALA A CA 8
ATOM 13957 C C . ALA A 1 25 ? -6.662 1.549 -3.307 1.00 12.11 25 ALA A C 8
ATOM 13958 O O . ALA A 1 25 ? -6.713 0.367 -3.634 1.00 4.13 25 ALA A O 8
ATOM 13965 N N . LEU A 1 26 ? -5.619 2.340 -3.629 1.00 42.41 26 LEU A N 8
ATOM 13966 C CA . LEU A 1 26 ? -4.484 1.814 -4.389 1.00 10.01 26 LEU A CA 8
ATOM 13967 C C . LEU A 1 26 ? -3.829 0.588 -3.725 1.00 71.41 26 LEU A C 8
ATOM 13968 O O . LEU A 1 26 ? -3.307 -0.281 -4.422 1.00 62.40 26 LEU A O 8
ATOM 13984 N N . VAL A 1 27 ? -3.871 0.463 -2.397 1.00 70.42 27 VAL A N 8
ATOM 13985 C CA . VAL A 1 27 ? -3.399 -0.740 -1.716 1.00 43.21 27 VAL A CA 8
ATOM 13986 C C . VAL A 1 27 ? -4.419 -1.869 -1.893 1.00 63.43 27 VAL A C 8
ATOM 13987 O O . VAL A 1 27 ? -4.052 -2.992 -2.252 1.00 73.23 27 VAL A O 8
ATOM 14000 N N . TRP A 1 28 ? -5.695 -1.588 -1.631 1.00 14.41 28 TRP A N 8
ATOM 14001 C CA . TRP A 1 28 ? -6.768 -2.573 -1.639 1.00 71.22 28 TRP A CA 8
ATOM 14002 C C . TRP A 1 28 ? -6.926 -3.212 -3.022 1.00 43.21 28 TRP A C 8
ATOM 14003 O O . TRP A 1 28 ? -7.115 -4.431 -3.118 1.00 33.31 28 TRP A O 8
ATOM 14024 N N . GLN A 1 29 ? -6.786 -2.422 -4.093 1.00 55.43 29 GLN A N 8
ATOM 14025 C CA . GLN A 1 29 ? -6.816 -2.935 -5.457 1.00 31.21 29 GLN A CA 8
ATOM 14026 C C . GLN A 1 29 ? -5.703 -3.964 -5.668 1.00 63.52 29 GLN A C 8
ATOM 14027 O O . GLN A 1 29 ? -5.963 -5.051 -6.174 1.00 1.54 29 GLN A O 8
ATOM 14041 N N . ALA A 1 30 ? -4.472 -3.658 -5.255 1.00 44.22 30 ALA A N 8
ATOM 14042 C CA . ALA A 1 30 ? -3.317 -4.523 -5.460 1.00 12.52 30 ALA A CA 8
ATOM 14043 C C . ALA A 1 30 ? -3.408 -5.841 -4.686 1.00 72.14 30 ALA A C 8
ATOM 14044 O O . ALA A 1 30 ? -2.914 -6.860 -5.177 1.00 35.31 30 ALA A O 8
ATOM 14051 N N . LEU A 1 31 ? -4.000 -5.840 -3.487 1.00 72.42 31 LEU A N 8
ATOM 14052 C CA . LEU A 1 31 ? -4.391 -7.066 -2.790 1.00 14.11 31 LEU A CA 8
ATOM 14053 C C . LEU A 1 31 ? -5.371 -7.844 -3.664 1.00 3.03 31 LEU A C 8
ATOM 14054 O O . LEU A 1 31 ? -5.173 -9.037 -3.910 1.00 21.05 31 LEU A O 8
ATOM 14070 N N . GLY A 1 32 ? -6.399 -7.149 -4.151 1.00 24.32 32 GLY A N 8
ATOM 14071 C CA . GLY A 1 32 ? -7.407 -7.676 -5.052 1.00 42.20 32 GLY A CA 8
ATOM 14072 C C . GLY A 1 32 ? -8.816 -7.526 -4.512 1.00 0.40 32 GLY A C 8
ATOM 14073 O O . GLY A 1 32 ? -9.672 -8.265 -4.981 1.00 33.11 32 GLY A O 8
ATOM 14077 N N . TYR A 1 33 ? -9.058 -6.648 -3.528 1.00 11.54 33 TYR A N 8
ATOM 14078 C CA . TYR A 1 33 ? -10.305 -6.626 -2.763 1.00 60.24 33 TYR A CA 8
ATOM 14079 C C . TYR A 1 33 ? -11.488 -6.331 -3.675 1.00 53.53 33 TYR A C 8
ATOM 14080 O O . TYR A 1 33 ? -12.294 -7.214 -3.904 1.00 70.43 33 TYR A O 8
ATOM 14098 N N . VAL A 1 34 ? -11.516 -5.162 -4.310 1.00 1.33 34 VAL A N 8
ATOM 14099 C CA . VAL A 1 34 ? -12.590 -4.590 -5.113 1.00 24.24 34 VAL A CA 8
ATOM 14100 C C . VAL A 1 34 ? -13.920 -4.491 -4.351 1.00 10.51 34 VAL A C 8
ATOM 14101 O O . VAL A 1 34 ? -14.374 -5.426 -3.694 1.00 43.04 34 VAL A O 8
ATOM 14114 N N . TRP A 1 35 ? -14.552 -3.322 -4.430 1.00 75.41 35 TRP A N 8
ATOM 14115 C CA . TRP A 1 35 ? -15.898 -3.119 -3.926 1.00 34.21 35 TRP A CA 8
ATOM 14116 C C . TRP A 1 35 ? -16.891 -3.737 -4.913 1.00 25.15 35 TRP A C 8
ATOM 14117 O O . TRP A 1 35 ? -16.977 -3.317 -6.075 1.00 23.15 35 TRP A O 8
ATOM 14138 N N . ASP A 1 36 ? -17.604 -4.758 -4.448 1.00 64.31 36 ASP A N 8
ATOM 14139 C CA . ASP A 1 36 ? -18.786 -5.340 -5.066 1.00 54.12 36 ASP A CA 8
ATOM 14140 C C . ASP A 1 36 ? -19.970 -4.452 -4.685 1.00 53.55 36 ASP A C 8
ATOM 14141 O O . ASP A 1 36 ? -20.598 -4.622 -3.641 1.00 53.11 36 ASP A O 8
ATOM 14150 N N . GLU A 1 37 ? -20.282 -3.464 -5.519 1.00 13.34 37 GLU A N 8
ATOM 14151 C CA . GLU A 1 37 ? -21.395 -2.544 -5.290 1.00 4.11 37 GLU A CA 8
ATOM 14152 C C . GLU A 1 37 ? -22.744 -3.259 -5.277 1.00 60.45 37 GLU A C 8
ATOM 14153 O O . GLU A 1 37 ? -23.664 -2.830 -4.583 1.00 42.43 37 GLU A O 8
ATOM 14165 N N . ALA A 1 38 ? -22.843 -4.390 -5.973 1.00 1.24 38 ALA A N 8
ATOM 14166 C CA . ALA A 1 38 ? -24.031 -5.231 -5.985 1.00 24.33 38 ALA A CA 8
ATOM 14167 C C . ALA A 1 38 ? -24.284 -5.846 -4.606 1.00 33.14 38 ALA A C 8
ATOM 14168 O O . ALA A 1 38 ? -25.420 -6.189 -4.272 1.00 5.31 38 ALA A O 8
ATOM 14175 N N . GLN A 1 39 ? -23.237 -5.992 -3.790 1.00 35.00 39 GLN A N 8
ATOM 14176 C CA . GLN A 1 39 ? -23.272 -6.725 -2.534 1.00 14.04 39 GLN A CA 8
ATOM 14177 C C . GLN A 1 39 ? -22.909 -5.822 -1.351 1.00 14.11 39 GLN A C 8
ATOM 14178 O O . GLN A 1 39 ? -22.953 -6.280 -0.212 1.00 14.23 39 GLN A O 8
ATOM 14192 N N . SER A 1 40 ? -22.597 -4.544 -1.627 1.00 72.42 40 SER A N 8
ATOM 14193 C CA . SER A 1 40 ? -22.110 -3.523 -0.722 1.00 10.02 40 SER A CA 8
ATOM 14194 C C . SER A 1 40 ? -20.995 -4.045 0.198 1.00 71.44 40 SER A C 8
ATOM 14195 O O . SER A 1 40 ? -20.976 -3.774 1.405 1.00 41.31 40 SER A O 8
ATOM 14203 N N . CYS A 1 41 ? -20.069 -4.816 -0.383 1.00 2.40 41 CYS A N 8
ATOM 14204 C CA . CYS A 1 41 ? -18.964 -5.399 0.365 1.00 1.23 41 CYS A CA 8
ATOM 14205 C C . CYS A 1 41 ? -17.706 -5.530 -0.480 1.00 54.22 41 CYS A C 8
ATOM 14206 O O . CYS A 1 41 ? -17.702 -5.251 -1.678 1.00 61.22 41 CYS A O 8
ATOM 14214 N N . TRP A 1 42 ? -16.623 -5.919 0.180 1.00 15.41 42 TRP A N 8
ATOM 14215 C CA . TRP A 1 42 ? -15.303 -6.060 -0.390 1.00 73.15 42 TRP A CA 8
ATOM 14216 C C . TRP A 1 42 ? -15.131 -7.503 -0.828 1.00 63.54 42 TRP A C 8
ATOM 14217 O O . TRP A 1 42 ? -15.350 -8.404 -0.014 1.00 35.20 42 TRP A O 8
ATOM 14238 N N . LYS A 1 43 ? -14.786 -7.762 -2.093 1.00 54.41 43 LYS A N 8
ATOM 14239 C CA . LYS A 1 43 ? -14.620 -9.143 -2.514 1.00 61.52 43 LYS A CA 8
ATOM 14240 C C . LYS A 1 43 ? -13.333 -9.701 -1.930 1.00 65.34 43 LYS A C 8
ATOM 14241 O O . LYS A 1 43 ? -12.375 -8.977 -1.657 1.00 63.24 43 LYS A O 8
ATOM 14260 N N . THR A 1 44 ? -13.268 -11.022 -1.835 1.00 54.34 44 THR A N 8
ATOM 14261 C CA . THR A 1 44 ? -12.084 -11.730 -1.375 1.00 71.03 44 THR A CA 8
ATOM 14262 C C . THR A 1 44 ? -11.744 -12.901 -2.314 1.00 41.43 44 THR A C 8
ATOM 14263 O O . THR A 1 44 ? -10.820 -13.674 -2.052 1.00 13.31 44 THR A O 8
ATOM 14274 N N . ASP A 1 45 ? -12.421 -12.991 -3.466 1.00 4.33 45 ASP A N 8
ATOM 14275 C CA . ASP A 1 45 ? -12.206 -13.999 -4.491 1.00 62.21 45 ASP A CA 8
ATOM 14276 C C . ASP A 1 45 ? -10.821 -13.810 -5.078 1.00 53.22 45 ASP A C 8
ATOM 14277 O O . ASP A 1 45 ? -10.057 -14.768 -5.166 1.00 61.23 45 ASP A O 8
ATOM 14286 N N . LEU A 1 46 ? -10.493 -12.583 -5.505 1.00 32.45 46 LEU A N 8
ATOM 14287 C CA . LEU A 1 46 ? -9.251 -12.346 -6.230 1.00 34.32 46 LEU A CA 8
ATOM 14288 C C . LEU A 1 46 ? -8.067 -12.073 -5.299 1.00 54.33 46 LEU A C 8
ATOM 14289 O O . LEU A 1 46 ? -6.961 -11.798 -5.776 1.00 73.13 46 LEU A O 8
ATOM 14305 N N . VAL A 1 47 ? -8.291 -12.086 -3.989 1.00 73.01 47 VAL A N 8
ATOM 14306 C CA . VAL A 1 47 ? -7.278 -11.826 -2.988 1.00 2.13 47 VAL A CA 8
ATOM 14307 C C . VAL A 1 47 ? -6.494 -13.130 -2.774 1.00 33.32 47 VAL A C 8
ATOM 14308 O O . VAL A 1 47 ? -7.020 -14.234 -2.942 1.00 30.42 47 VAL A O 8
ATOM 14321 N N . ALA A 1 48 ? -5.204 -13.008 -2.457 1.00 13.20 48 ALA A N 8
ATOM 14322 C CA . ALA A 1 48 ? -4.363 -14.146 -2.103 1.00 4.21 48 ALA A CA 8
ATOM 14323 C C . ALA A 1 48 ? -4.828 -14.738 -0.757 1.00 4.05 48 ALA A C 8
ATOM 14324 O O . ALA A 1 48 ? -5.399 -13.990 0.046 1.00 25.34 48 ALA A O 8
ATOM 14331 N N . PRO A 1 49 ? -4.597 -16.033 -0.473 1.00 23.32 49 PRO A N 8
ATOM 14332 C CA . PRO A 1 49 ? -5.122 -16.686 0.723 1.00 14.03 49 PRO A CA 8
ATOM 14333 C C . PRO A 1 49 ? -4.590 -16.021 1.983 1.00 3.05 49 PRO A C 8
ATOM 14334 O O . PRO A 1 49 ? -5.370 -15.809 2.910 1.00 11.22 49 PRO A O 8
ATOM 14345 N N . GLU A 1 50 ? -3.321 -15.597 2.003 1.00 33.12 50 GLU A N 8
ATOM 14346 C CA . GLU A 1 50 ? -2.753 -14.923 3.148 1.00 3.14 50 GLU A CA 8
ATOM 14347 C C . GLU A 1 50 ? -3.456 -13.593 3.446 1.00 35.31 50 GLU A C 8
ATOM 14348 O O . GLU A 1 50 ? -3.465 -13.186 4.597 1.00 15.01 50 GLU A O 8
ATOM 14360 N N . TRP A 1 51 ? -4.063 -12.911 2.463 1.00 61.31 51 TRP A N 8
ATOM 14361 C CA . TRP A 1 51 ? -4.624 -11.574 2.660 1.00 33.34 51 TRP A CA 8
ATOM 14362 C C . TRP A 1 51 ? -6.119 -11.552 2.900 1.00 22.13 51 TRP A C 8
ATOM 14363 O O . TRP A 1 51 ? -6.589 -10.569 3.470 1.00 14.41 51 TRP A O 8
ATOM 14384 N N . ARG A 1 52 ? -6.879 -12.569 2.496 1.00 51.11 52 ARG A N 8
ATOM 14385 C CA . ARG A 1 52 ? -8.298 -12.643 2.865 1.00 21.41 52 ARG A CA 8
ATOM 14386 C C . ARG A 1 52 ? -8.522 -13.386 4.178 1.00 44.02 52 ARG A C 8
ATOM 14387 O O . ARG A 1 52 ? -9.634 -13.361 4.691 1.00 10.22 52 ARG A O 8
ATOM 14408 N N . GLN A 1 53 ? -7.478 -14.041 4.683 1.00 54.51 53 GLN A N 8
ATOM 14409 C CA . GLN A 1 53 ? -7.471 -15.057 5.719 1.00 73.01 53 GLN A CA 8
ATOM 14410 C C . GLN A 1 53 ? -8.327 -14.736 6.940 1.00 62.53 53 GLN A C 8
ATOM 14411 O O . GLN A 1 53 ? -8.916 -15.643 7.519 1.00 23.12 53 GLN A O 8
ATOM 14425 N N . ASP A 1 54 ? -8.350 -13.473 7.357 1.00 64.42 54 ASP A N 8
ATOM 14426 C CA . ASP A 1 54 ? -9.034 -13.031 8.567 1.00 4.24 54 ASP A CA 8
ATOM 14427 C C . ASP A 1 54 ? -9.477 -11.571 8.398 1.00 31.12 54 ASP A C 8
ATOM 14428 O O . ASP A 1 54 ? -9.481 -10.793 9.357 1.00 52.23 54 ASP A O 8
ATOM 14437 N N . TYR A 1 55 ? -9.732 -11.157 7.154 1.00 64.50 55 TYR A N 8
ATOM 14438 C CA . TYR A 1 55 ? -9.989 -9.770 6.776 1.00 62.04 55 TYR A CA 8
ATOM 14439 C C . TYR A 1 55 ? -11.427 -9.639 6.255 1.00 41.22 55 TYR A C 8
ATOM 14440 O O . TYR A 1 55 ? -11.659 -9.729 5.040 1.00 53.02 55 TYR A O 8
ATOM 14458 N N . PRO A 1 56 ? -12.424 -9.458 7.129 1.00 72.34 56 PRO A N 8
ATOM 14459 C CA . PRO A 1 56 ? -13.787 -9.180 6.695 1.00 33.03 56 PRO A CA 8
ATOM 14460 C C . PRO A 1 56 ? -13.966 -7.763 6.135 1.00 74.11 56 PRO A C 8
ATOM 14461 O O . PRO A 1 56 ? -14.992 -7.493 5.502 1.00 31.12 56 PRO A O 8
ATOM 14472 N N . GLU A 1 57 ? -13.003 -6.868 6.363 1.00 23.12 57 GLU A N 8
ATOM 14473 C CA . GLU A 1 57 ? -13.012 -5.461 5.970 1.00 3.42 57 GLU A CA 8
ATOM 14474 C C . GLU A 1 57 ? -11.631 -5.078 5.432 1.00 61.14 57 GLU A C 8
ATOM 14475 O O . GLU A 1 57 ? -10.648 -5.773 5.719 1.00 60.03 57 GLU A O 8
ATOM 14487 N N . PRO A 1 58 ? -11.515 -3.991 4.654 1.00 31.23 58 PRO A N 8
ATOM 14488 C CA . PRO A 1 58 ? -10.254 -3.628 4.056 1.00 14.41 58 PRO A CA 8
ATOM 14489 C C . PRO A 1 58 ? -9.384 -2.956 5.125 1.00 32.50 58 PRO A C 8
ATOM 14490 O O . PRO A 1 58 ? -9.905 -2.367 6.080 1.00 13.12 58 PRO A O 8
ATOM 14501 N N . PRO A 1 59 ? -8.058 -3.012 4.978 1.00 42.40 59 PRO A N 8
ATOM 14502 C CA . PRO A 1 59 ? -7.166 -2.442 5.962 1.00 23.25 59 PRO A CA 8
ATOM 14503 C C . PRO A 1 59 ? -7.095 -0.921 5.820 1.00 72.54 59 PRO A C 8
ATOM 14504 O O . PRO A 1 59 ? -6.500 -0.424 4.864 1.00 54.41 59 PRO A O 8
ATOM 14515 N N . ASP A 1 60 ? -7.676 -0.174 6.759 1.00 25.12 60 ASP A N 8
ATOM 14516 C CA . ASP A 1 60 ? -7.390 1.257 6.876 1.00 33.35 60 ASP A CA 8
ATOM 14517 C C . ASP A 1 60 ? -5.988 1.414 7.456 1.00 32.05 60 ASP A C 8
ATOM 14518 O O . ASP A 1 60 ? -5.756 1.026 8.606 1.00 21.33 60 ASP A O 8
ATOM 14527 N N . PHE A 1 61 ? -5.048 1.939 6.674 1.00 11.45 61 PHE A N 8
ATOM 14528 C CA . PHE A 1 61 ? -3.693 2.243 7.129 1.00 73.13 61 PHE A CA 8
ATOM 14529 C C . PHE A 1 61 ? -3.541 3.706 7.542 1.00 64.13 61 PHE A C 8
ATOM 14530 O O . PHE A 1 61 ? -2.423 4.108 7.884 1.00 14.43 61 PHE A O 8
ATOM 14547 N N . ILE A 1 62 ? -4.582 4.528 7.403 1.00 54.02 62 ILE A N 8
ATOM 14548 C CA . ILE A 1 62 ? -4.565 5.937 7.764 1.00 41.23 62 ILE A CA 8
ATOM 14549 C C . ILE A 1 62 ? -4.668 5.986 9.296 1.00 74.04 62 ILE A C 8
ATOM 14550 O O . ILE A 1 62 ? -3.757 6.483 9.959 1.00 65.23 62 ILE A O 8
ATOM 14566 N N . ALA A 1 63 ? -5.756 5.444 9.862 1.00 71.32 63 ALA A N 8
ATOM 14567 C CA . ALA A 1 63 ? -5.951 5.345 11.303 1.00 0.43 63 ALA A CA 8
ATOM 14568 C C . ALA A 1 63 ? -5.243 4.126 11.888 1.00 51.10 63 ALA A C 8
ATOM 14569 O O . ALA A 1 63 ? -4.410 4.256 12.784 1.00 5.21 63 ALA A O 8
ATOM 14576 N N . SER A 1 64 ? -5.636 2.940 11.434 1.00 31.54 64 SER A N 8
ATOM 14577 C CA . SER A 1 64 ? -5.321 1.678 12.074 1.00 64.23 64 SER A CA 8
ATOM 14578 C C . SER A 1 64 ? -3.898 1.246 11.715 1.00 63.12 64 SER A C 8
ATOM 14579 O O . SER A 1 64 ? -3.302 1.744 10.750 1.00 74.44 64 SER A O 8
ATOM 14587 N N . ARG A 1 65 ? -3.338 0.288 12.463 1.00 52.25 65 ARG A N 8
ATOM 14588 C CA . ARG A 1 65 ? -2.115 -0.397 12.056 1.00 53.01 65 ARG A CA 8
ATOM 14589 C C . ARG A 1 65 ? -2.111 -1.893 12.404 1.00 63.40 65 ARG A C 8
ATOM 14590 O O . ARG A 1 65 ? -1.092 -2.399 12.874 1.00 54.20 65 ARG A O 8
ATOM 14611 N N . PRO A 1 66 ? -3.131 -2.684 12.034 1.00 42.24 66 PRO A N 8
ATOM 14612 C CA . PRO A 1 66 ? -3.054 -4.126 12.156 1.00 61.31 66 PRO A CA 8
ATOM 14613 C C . PRO A 1 66 ? -2.269 -4.676 10.962 1.00 72.23 66 PRO A C 8
ATOM 14614 O O . PRO A 1 66 ? -1.236 -5.332 11.128 1.00 34.20 66 PRO A O 8
ATOM 14625 N N . ALA A 1 67 ? -2.721 -4.337 9.750 1.00 71.23 67 ALA A N 8
ATOM 14626 C CA . ALA A 1 67 ? -2.178 -4.790 8.481 1.00 25.33 67 ALA A CA 8
ATOM 14627 C C . ALA A 1 67 ? -0.776 -4.261 8.209 1.00 1.02 67 ALA A C 8
ATOM 14628 O O . ALA A 1 67 ? -0.111 -4.771 7.318 1.00 10.10 67 ALA A O 8
ATOM 14635 N N . THR A 1 68 ? -0.289 -3.292 8.979 1.00 71.54 68 THR A N 8
ATOM 14636 C CA . THR A 1 68 ? 1.092 -2.837 8.917 1.00 52.13 68 THR A CA 8
ATOM 14637 C C . THR A 1 68 ? 2.067 -4.010 9.173 1.00 12.35 68 THR A C 8
ATOM 14638 O O . THR A 1 68 ? 3.081 -4.142 8.479 1.00 34.11 68 THR A O 8
ATOM 14649 N N . VAL A 1 69 ? 1.713 -4.939 10.071 1.00 72.21 69 VAL A N 8
ATOM 14650 C CA . VAL A 1 69 ? 2.441 -6.196 10.234 1.00 72.42 69 VAL A CA 8
ATOM 14651 C C . VAL A 1 69 ? 2.371 -6.993 8.927 1.00 22.43 69 VAL A C 8
ATOM 14652 O O . VAL A 1 69 ? 3.369 -7.533 8.450 1.00 13.44 69 VAL A O 8
ATOM 14665 N N . LYS A 1 70 ? 1.174 -7.104 8.355 1.00 72.12 70 LYS A N 8
ATOM 14666 C CA . LYS A 1 70 ? 0.916 -7.986 7.234 1.00 14.33 70 LYS A CA 8
ATOM 14667 C C . LYS A 1 70 ? 1.624 -7.512 5.960 1.00 45.20 70 LYS A C 8
ATOM 14668 O O . LYS A 1 70 ? 2.156 -8.344 5.231 1.00 42.23 70 LYS A O 8
ATOM 14687 N N . LEU A 1 71 ? 1.767 -6.195 5.750 1.00 12.25 71 LEU A N 8
ATOM 14688 C CA . LEU A 1 71 ? 2.605 -5.637 4.683 1.00 1.35 71 LEU A CA 8
ATOM 14689 C C . LEU A 1 71 ? 4.026 -6.175 4.802 1.00 20.01 71 LEU A C 8
ATOM 14690 O O . LEU A 1 71 ? 4.626 -6.578 3.810 1.00 15.14 71 LEU A O 8
ATOM 14706 N N . THR A 1 72 ? 4.581 -6.151 6.014 1.00 72.11 72 THR A N 8
ATOM 14707 C CA . THR A 1 72 ? 5.980 -6.442 6.267 1.00 23.21 72 THR A CA 8
ATOM 14708 C C . THR A 1 72 ? 6.333 -7.858 5.802 1.00 73.41 72 THR A C 8
ATOM 14709 O O . THR A 1 72 ? 7.431 -8.092 5.297 1.00 0.10 72 THR A O 8
ATOM 14720 N N . ARG A 1 73 ? 5.384 -8.792 5.887 1.00 65.41 73 ARG A N 8
ATOM 14721 C CA . ARG A 1 73 ? 5.548 -10.164 5.410 1.00 41.41 73 ARG A CA 8
ATOM 14722 C C . ARG A 1 73 ? 5.958 -10.232 3.936 1.00 51.11 73 ARG A C 8
ATOM 14723 O O . ARG A 1 73 ? 6.680 -11.152 3.549 1.00 52.04 73 ARG A O 8
ATOM 14744 N N . SER A 1 74 ? 5.527 -9.271 3.124 1.00 63.12 74 SER A N 8
ATOM 14745 C CA . SER A 1 74 ? 5.812 -9.159 1.699 1.00 73.03 74 SER A CA 8
ATOM 14746 C C . SER A 1 74 ? 6.943 -8.159 1.432 1.00 62.14 74 SER A C 8
ATOM 14747 O O . SER A 1 74 ? 7.283 -7.923 0.279 1.00 44.45 74 SER A O 8
ATOM 14755 N N . ILE A 1 75 ? 7.564 -7.591 2.469 1.00 52.14 75 ILE A N 8
ATOM 14756 C CA . ILE A 1 75 ? 8.742 -6.747 2.348 1.00 71.44 75 ILE A CA 8
ATOM 14757 C C . ILE A 1 75 ? 9.908 -7.573 2.929 1.00 63.20 75 ILE A C 8
ATOM 14758 O O . ILE A 1 75 ? 10.231 -7.433 4.115 1.00 4.20 75 ILE A O 8
ATOM 14774 N N . PRO A 1 76 ? 10.513 -8.477 2.131 1.00 11.34 76 PRO A N 8
ATOM 14775 C CA . PRO A 1 76 ? 11.744 -9.184 2.469 1.00 43.24 76 PRO A CA 8
ATOM 14776 C C . PRO A 1 76 ? 12.918 -8.195 2.543 1.00 32.34 76 PRO A C 8
ATOM 14777 O O . PRO A 1 76 ? 12.782 -7.032 2.155 1.00 33.43 76 PRO A O 8
ATOM 14788 N N . ALA A 1 77 ? 14.086 -8.664 2.990 1.00 61.13 77 ALA A N 8
ATOM 14789 C CA . ALA A 1 77 ? 15.299 -7.873 3.162 1.00 22.44 77 ALA A CA 8
ATOM 14790 C C . ALA A 1 77 ? 15.683 -7.082 1.906 1.00 51.31 77 ALA A C 8
ATOM 14791 O O . ALA A 1 77 ? 15.911 -5.879 2.040 1.00 61.04 77 ALA A O 8
ATOM 14798 N N . PRO A 1 78 ? 15.728 -7.679 0.698 1.00 62.12 78 PRO A N 8
ATOM 14799 C CA . PRO A 1 78 ? 16.000 -6.937 -0.531 1.00 53.05 78 PRO A CA 8
ATOM 14800 C C . PRO A 1 78 ? 15.052 -5.747 -0.728 1.00 5.25 78 PRO A C 8
ATOM 14801 O O . PRO A 1 78 ? 15.495 -4.691 -1.176 1.00 73.43 78 PRO A O 8
ATOM 14812 N N . TYR A 1 79 ? 13.788 -5.846 -0.308 1.00 44.21 79 TYR A N 8
ATOM 14813 C CA . TYR A 1 79 ? 12.768 -4.859 -0.648 1.00 23.15 79 TYR A CA 8
ATOM 14814 C C . TYR A 1 79 ? 12.546 -3.825 0.460 1.00 24.21 79 TYR A C 8
ATOM 14815 O O . TYR A 1 79 ? 11.625 -3.008 0.413 1.00 50.20 79 TYR A O 8
ATOM 14833 N N . LYS A 1 80 ? 13.397 -3.840 1.479 1.00 34.33 80 LYS A N 8
ATOM 14834 C CA . LYS A 1 80 ? 13.263 -2.960 2.632 1.00 31.34 80 LYS A CA 8
ATOM 14835 C C . LYS A 1 80 ? 13.322 -1.502 2.241 1.00 62.21 80 LYS A C 8
ATOM 14836 O O . LYS A 1 80 ? 12.382 -0.767 2.527 1.00 23.14 80 LYS A O 8
ATOM 14855 N N . GLN A 1 81 ? 14.411 -1.107 1.596 1.00 4.14 81 GLN A N 8
ATOM 14856 C CA . GLN A 1 81 ? 14.767 0.288 1.373 1.00 64.15 81 GLN A CA 8
ATOM 14857 C C . GLN A 1 81 ? 14.195 0.859 0.071 1.00 3.14 81 GLN A C 8
ATOM 14858 O O . GLN A 1 81 ? 14.594 1.952 -0.340 1.00 32.43 81 GLN A O 8
ATOM 14872 N N . LEU A 1 82 ? 13.268 0.159 -0.595 1.00 73.21 82 LEU A N 8
ATOM 14873 C CA . LEU A 1 82 ? 12.712 0.545 -1.899 1.00 32.13 82 LEU A CA 8
ATOM 14874 C C . LEU A 1 82 ? 11.939 1.869 -1.888 1.00 44.05 82 LEU A C 8
ATOM 14875 O O . LEU A 1 82 ? 11.304 2.221 -2.877 1.00 44.55 82 LEU A O 8
ATOM 14891 N N . LEU A 1 83 ? 11.963 2.639 -0.807 1.00 20.25 83 LEU A N 8
ATOM 14892 C CA . LEU A 1 83 ? 11.528 4.021 -0.839 1.00 51.33 83 LEU A CA 8
ATOM 14893 C C . LEU A 1 83 ? 12.637 4.916 -1.374 1.00 4.34 83 LEU A C 8
ATOM 14894 O O . LEU A 1 83 ? 12.320 5.829 -2.130 1.00 0.25 83 LEU A O 8
ATOM 14910 N N . LYS A 1 84 ? 13.918 4.649 -1.109 1.00 51.01 84 LYS A N 8
ATOM 14911 C CA . LYS A 1 84 ? 14.993 5.554 -1.515 1.00 13.33 84 LYS A CA 8
ATOM 14912 C C . LYS A 1 84 ? 15.782 4.979 -2.681 1.00 1.24 84 LYS A C 8
ATOM 14913 O O . LYS A 1 84 ? 16.175 5.721 -3.577 1.00 44.33 84 LYS A O 8
ATOM 14932 N N . GLU A 1 85 ? 15.932 3.658 -2.673 1.00 43.23 85 GLU A N 8
ATOM 14933 C CA . GLU A 1 85 ? 16.723 2.843 -3.591 1.00 75.54 85 GLU A CA 8
ATOM 14934 C C . GLU A 1 85 ? 16.552 3.218 -5.060 1.00 72.33 85 GLU A C 8
ATOM 14935 O O . GLU A 1 85 ? 17.548 3.376 -5.763 1.00 2.22 85 GLU A O 8
ATOM 14947 N N . GLU A 1 86 ? 15.311 3.331 -5.524 1.00 64.45 86 GLU A N 8
ATOM 14948 C CA . GLU A 1 86 ? 14.976 3.375 -6.940 1.00 53.14 86 GLU A CA 8
ATOM 14949 C C . GLU A 1 86 ? 14.163 4.623 -7.292 1.00 13.13 86 GLU A C 8
ATOM 14950 O O . GLU A 1 86 ? 14.422 5.284 -8.298 1.00 41.43 86 GLU A O 8
ATOM 14962 N N . LEU A 1 87 ? 13.220 4.970 -6.417 1.00 30.15 87 LEU A N 8
ATOM 14963 C CA . LEU A 1 87 ? 12.445 6.205 -6.443 1.00 34.14 87 LEU A CA 8
ATOM 14964 C C . LEU A 1 87 ? 13.324 7.414 -6.127 1.00 33.02 87 LEU A C 8
ATOM 14965 O O . LEU A 1 87 ? 13.319 8.378 -6.889 1.00 61.44 87 LEU A O 8
ATOM 14981 N N . GLY A 1 88 ? 13.976 7.408 -4.955 1.00 50.13 88 GLY A N 8
ATOM 14982 C CA . GLY A 1 88 ? 14.719 8.539 -4.408 1.00 63.00 88 GLY A CA 8
ATOM 14983 C C . GLY A 1 88 ? 14.041 9.258 -3.231 1.00 12.12 88 GLY A C 8
ATOM 14984 O O . GLY A 1 88 ? 14.323 10.444 -3.045 1.00 11.11 88 GLY A O 8
ATOM 14988 N N . PHE A 1 89 ? 13.118 8.638 -2.475 1.00 74.11 89 PHE A N 8
ATOM 14989 C CA . PHE A 1 89 ? 12.502 9.287 -1.304 1.00 24.12 89 PHE A CA 8
ATOM 14990 C C . PHE A 1 89 ? 13.521 9.402 -0.162 1.00 5.55 89 PHE A C 8
ATOM 14991 O O . PHE A 1 89 ? 14.579 8.781 -0.222 1.00 61.43 89 PHE A O 8
ATOM 15008 N N . ALA A 1 90 ? 13.217 10.151 0.904 1.00 64.05 90 ALA A N 8
ATOM 15009 C CA . ALA A 1 90 ? 13.961 10.123 2.160 1.00 73.13 90 ALA A CA 8
ATOM 15010 C C . ALA A 1 90 ? 12.981 10.033 3.327 1.00 70.45 90 ALA A C 8
ATOM 15011 O O . ALA A 1 90 ? 12.791 8.948 3.878 1.00 51.51 90 ALA A O 8
ATOM 15018 N N . GLY A 1 91 ? 12.325 11.134 3.695 1.00 42.23 91 GLY A N 8
ATOM 15019 C CA . GLY A 1 91 ? 11.332 11.150 4.758 1.00 74.32 91 GLY A CA 8
ATOM 15020 C C . GLY A 1 91 ? 10.890 12.569 5.065 1.00 13.00 91 GLY A C 8
ATOM 15021 O O . GLY A 1 91 ? 11.697 13.492 4.985 1.00 25.31 91 GLY A O 8
ATOM 15025 N N . TYR A 1 92 ? 9.617 12.716 5.433 1.00 24.51 92 TYR A N 8
ATOM 15026 C CA . TYR A 1 92 ? 8.908 13.987 5.508 1.00 53.22 92 TYR A CA 8
ATOM 15027 C C . TYR A 1 92 ? 9.588 14.977 6.459 1.00 3.14 92 TYR A C 8
ATOM 15028 O O . TYR A 1 92 ? 9.949 14.603 7.583 1.00 61.24 92 TYR A O 8
ATOM 15046 N N . SER A 1 93 ? 9.721 16.232 6.020 1.00 53.21 93 SER A N 8
ATOM 15047 C CA . SER A 1 93 ? 10.206 17.341 6.828 1.00 70.11 93 SER A CA 8
ATOM 15048 C C . SER A 1 93 ? 9.244 17.653 7.972 1.00 32.52 93 SER A C 8
ATOM 15049 O O . SER A 1 93 ? 8.060 17.323 7.919 1.00 25.34 93 SER A O 8
ATOM 15057 N N . ILE A 1 94 ? 9.726 18.399 8.964 1.00 22.41 94 ILE A N 8
ATOM 15058 C CA . ILE A 1 94 ? 8.920 18.856 10.093 1.00 72.41 94 ILE A CA 8
ATOM 15059 C C . ILE A 1 94 ? 7.715 19.688 9.648 1.00 41.01 94 ILE A C 8
ATOM 15060 O O . ILE A 1 94 ? 6.595 19.485 10.123 1.00 2.33 94 ILE A O 8
ATOM 15076 N N . ASN A 1 95 ? 7.927 20.594 8.694 1.00 24.41 95 ASN A N 8
ATOM 15077 C CA . ASN A 1 95 ? 6.867 21.452 8.184 1.00 4.04 95 ASN A CA 8
ATOM 15078 C C . ASN A 1 95 ? 5.778 20.649 7.467 1.00 52.41 95 ASN A C 8
ATOM 15079 O O . ASN A 1 95 ? 4.691 21.186 7.268 1.00 23.25 95 ASN A O 8
ATOM 15090 N N . GLU A 1 96 ? 6.004 19.367 7.181 1.00 72.32 96 GLU A N 8
ATOM 15091 C CA . GLU A 1 96 ? 5.093 18.464 6.489 1.00 62.50 96 GLU A CA 8
ATOM 15092 C C . GLU A 1 96 ? 4.648 17.316 7.400 1.00 60.12 96 GLU A C 8
ATOM 15093 O O . GLU A 1 96 ? 3.903 16.443 6.958 1.00 30.20 96 GLU A O 8
ATOM 15105 N N . LEU A 1 97 ? 5.131 17.240 8.644 1.00 33.33 97 LEU A N 8
ATOM 15106 C CA . LEU A 1 97 ? 4.993 16.045 9.452 1.00 34.40 97 LEU A CA 8
ATOM 15107 C C . LEU A 1 97 ? 3.562 15.928 9.974 1.00 1.25 97 LEU A C 8
ATOM 15108 O O . LEU A 1 97 ? 3.220 16.472 11.026 1.00 64.31 97 LEU A O 8
ATOM 15124 N N . VAL A 1 98 ? 2.729 15.191 9.246 1.00 61.04 98 VAL A N 8
ATOM 15125 C CA . VAL A 1 98 ? 1.365 14.850 9.622 1.00 62.33 98 VAL A CA 8
ATOM 15126 C C . VAL A 1 98 ? 1.217 13.333 9.643 1.00 54.02 98 VAL A C 8
ATOM 15127 O O . VAL A 1 98 ? 1.903 12.638 8.880 1.00 13.22 98 VAL A O 8
ATOM 15140 N N . PRO A 1 99 ? 0.258 12.798 10.419 1.00 30.23 99 PRO A N 8
ATOM 15141 C CA . PRO A 1 99 ? -0.046 11.382 10.373 1.00 35.23 99 PRO A CA 8
ATOM 15142 C C . PRO A 1 99 ? -0.481 10.957 8.972 1.00 63.35 99 PRO A C 8
ATOM 15143 O O . PRO A 1 99 ? -0.097 9.869 8.543 1.00 13.54 99 PRO A O 8
ATOM 15154 N N . ARG A 1 100 ? -1.205 11.814 8.229 1.00 21.25 100 ARG A N 8
ATOM 15155 C CA . ARG A 1 100 ? -1.674 11.459 6.884 1.00 34.44 100 ARG A CA 8
ATOM 15156 C C . ARG A 1 100 ? -0.560 11.497 5.823 1.00 1.35 100 ARG A C 8
ATOM 15157 O O . ARG A 1 100 ? -0.826 11.354 4.631 1.00 22.00 100 ARG A O 8
ATOM 15178 N N . LYS A 1 101 ? 0.701 11.680 6.221 1.00 32.10 101 LYS A N 8
ATOM 15179 C CA . LYS A 1 101 ? 1.860 11.561 5.348 1.00 43.13 101 LYS A CA 8
ATOM 15180 C C . LYS A 1 101 ? 2.726 10.417 5.848 1.00 72.23 101 LYS A C 8
ATOM 15181 O O . LYS A 1 101 ? 3.000 9.505 5.071 1.00 74.22 101 LYS A O 8
ATOM 15200 N N . THR A 1 102 ? 3.112 10.406 7.127 1.00 2.12 102 THR A N 8
ATOM 15201 C CA . THR A 1 102 ? 3.984 9.369 7.679 1.00 30.41 102 THR A CA 8
ATOM 15202 C C . THR A 1 102 ? 3.446 7.974 7.358 1.00 31.51 102 THR A C 8
ATOM 15203 O O . THR A 1 102 ? 4.154 7.129 6.810 1.00 34.01 102 THR A O 8
ATOM 15214 N N . ARG A 1 103 ? 2.166 7.737 7.644 1.00 53.03 103 ARG A N 8
ATOM 15215 C CA . ARG A 1 103 ? 1.557 6.421 7.487 1.00 3.44 103 ARG A CA 8
ATOM 15216 C C . ARG A 1 103 ? 1.359 6.038 6.021 1.00 3.05 103 ARG A C 8
ATOM 15217 O O . ARG A 1 103 ? 1.215 4.846 5.731 1.00 74.25 103 ARG A O 8
ATOM 15238 N N . ARG A 1 104 ? 1.402 6.989 5.084 1.00 45.41 104 ARG A N 8
ATOM 15239 C CA . ARG A 1 104 ? 1.378 6.686 3.660 1.00 50.14 104 ARG A CA 8
ATOM 15240 C C . ARG A 1 104 ? 2.681 6.046 3.215 1.00 35.00 104 ARG A C 8
ATOM 15241 O O . ARG A 1 104 ? 2.613 5.128 2.399 1.00 32.21 104 ARG A O 8
ATOM 15262 N N . ALA A 1 105 ? 3.839 6.493 3.711 1.00 0.33 105 ALA A N 8
ATOM 15263 C CA . ALA A 1 105 ? 5.133 5.920 3.341 1.00 44.34 105 ALA A CA 8
ATOM 15264 C C . ALA A 1 105 ? 5.141 4.398 3.546 1.00 44.13 105 ALA A C 8
ATOM 15265 O O . ALA A 1 105 ? 5.633 3.666 2.682 1.00 54.23 105 ALA A O 8
ATOM 15272 N N . THR A 1 106 ? 4.517 3.916 4.624 1.00 53.34 106 THR A N 8
ATOM 15273 C CA . THR A 1 106 ? 4.309 2.506 4.923 1.00 11.22 106 THR A CA 8
ATOM 15274 C C . THR A 1 106 ? 3.735 1.751 3.716 1.00 61.22 106 THR A C 8
ATOM 15275 O O . THR A 1 106 ? 4.277 0.728 3.284 1.00 53.33 106 THR A O 8
ATOM 15286 N N . MET A 1 107 ? 2.620 2.251 3.183 1.00 42.12 107 MET A N 8
ATOM 15287 C CA . MET A 1 107 ? 1.903 1.659 2.068 1.00 24.22 107 MET A CA 8
ATOM 15288 C C . MET A 1 107 ? 2.731 1.789 0.793 1.00 41.41 107 MET A C 8
ATOM 15289 O O . MET A 1 107 ? 2.790 0.844 0.013 1.00 4.12 107 MET A O 8
ATOM 15303 N N . THR A 1 108 ? 3.372 2.941 0.566 1.00 62.10 108 THR A N 8
ATOM 15304 C CA . THR A 1 108 ? 4.155 3.184 -0.638 1.00 75.52 108 THR A CA 8
ATOM 15305 C C . THR A 1 108 ? 5.252 2.127 -0.786 1.00 52.33 108 THR A C 8
ATOM 15306 O O . THR A 1 108 ? 5.387 1.540 -1.857 1.00 4.22 108 THR A O 8
ATOM 15317 N N . ASN A 1 109 ? 5.998 1.838 0.283 1.00 51.11 109 ASN A N 8
ATOM 15318 C CA . ASN A 1 109 ? 7.112 0.896 0.207 1.00 71.12 109 ASN A CA 8
ATOM 15319 C C . ASN A 1 109 ? 6.626 -0.533 -0.047 1.00 10.50 109 ASN A C 8
ATOM 15320 O O . ASN A 1 109 ? 7.353 -1.326 -0.634 1.00 73.45 109 ASN A O 8
ATOM 15331 N N . TRP A 1 110 ? 5.420 -0.879 0.410 1.00 53.05 110 TRP A N 8
ATOM 15332 C CA . TRP A 1 110 ? 4.822 -2.170 0.100 1.00 0.33 110 TRP A CA 8
ATOM 15333 C C . TRP A 1 110 ? 4.393 -2.223 -1.368 1.00 54.11 110 TRP A C 8
ATOM 15334 O O . TRP A 1 110 ? 4.589 -3.248 -2.016 1.00 33.03 110 TRP A O 8
ATOM 15355 N N . LEU A 1 111 ? 3.817 -1.136 -1.895 1.00 51.43 111 LEU A N 8
ATOM 15356 C CA . LEU A 1 111 ? 3.295 -1.100 -3.261 1.00 4.44 111 LEU A CA 8
ATOM 15357 C C . LEU A 1 111 ? 4.447 -1.310 -4.240 1.00 3.53 111 LEU A C 8
ATOM 15358 O O . LEU A 1 111 ? 4.383 -2.127 -5.154 1.00 35.25 111 LEU A O 8
ATOM 15374 N N . LEU A 1 112 ? 5.529 -0.560 -4.056 1.00 53.23 112 LEU A N 8
ATOM 15375 C CA . LEU A 1 112 ? 6.576 -0.469 -5.065 1.00 10.24 112 LEU A CA 8
ATOM 15376 C C . LEU A 1 112 ? 7.517 -1.698 -5.003 1.00 11.41 112 LEU A C 8
ATOM 15377 O O . LEU A 1 112 ? 8.119 -2.060 -6.007 1.00 72.01 112 LEU A O 8
ATOM 15393 N N . ALA A 1 113 ? 7.570 -2.416 -3.874 1.00 51.24 113 ALA A N 8
ATOM 15394 C CA . ALA A 1 113 ? 8.156 -3.759 -3.749 1.00 42.15 113 ALA A CA 8
ATOM 15395 C C . ALA A 1 113 ? 7.292 -4.808 -4.429 1.00 34.41 113 ALA A C 8
ATOM 15396 O O . ALA A 1 113 ? 7.808 -5.786 -4.962 1.00 32.03 113 ALA A O 8
ATOM 15403 N N . TYR A 1 114 ? 5.977 -4.626 -4.449 1.00 12.22 114 TYR A N 8
ATOM 15404 C CA . TYR A 1 114 ? 5.093 -5.681 -4.896 1.00 24.01 114 TYR A CA 8
ATOM 15405 C C . TYR A 1 114 ? 5.354 -6.036 -6.354 1.00 60.12 114 TYR A C 8
ATOM 15406 O O . TYR A 1 114 ? 5.450 -7.230 -6.657 1.00 42.00 114 TYR A O 8
ATOM 15424 N N . ARG A 1 115 ? 5.474 -5.049 -7.265 1.00 33.04 115 ARG A N 8
ATOM 15425 C CA . ARG A 1 115 ? 5.718 -5.420 -8.664 1.00 11.22 115 ARG A CA 8
ATOM 15426 C C . ARG A 1 115 ? 7.047 -6.150 -8.807 1.00 23.05 115 ARG A C 8
ATOM 15427 O O . ARG A 1 115 ? 7.116 -7.081 -9.598 1.00 70.43 115 ARG A O 8
ATOM 15448 N N . ARG A 1 116 ? 8.081 -5.780 -8.040 1.00 42.25 116 ARG A N 8
ATOM 15449 C CA . ARG A 1 116 ? 9.380 -6.446 -8.054 1.00 41.21 116 ARG A CA 8
ATOM 15450 C C . ARG A 1 116 ? 9.185 -7.945 -7.824 1.00 71.32 116 ARG A C 8
ATOM 15451 O O . ARG A 1 116 ? 9.769 -8.756 -8.534 1.00 11.13 116 ARG A O 8
ATOM 15472 N N . SER A 1 117 ? 8.274 -8.302 -6.921 1.00 15.14 117 SER A N 8
ATOM 15473 C CA . SER A 1 117 ? 7.941 -9.685 -6.590 1.00 14.35 117 SER A CA 8
ATOM 15474 C C . SER A 1 117 ? 7.348 -10.452 -7.788 1.00 52.32 117 SER A C 8
ATOM 15475 O O . SER A 1 117 ? 7.588 -11.653 -7.921 1.00 44.22 117 SER A O 8
ATOM 15483 N N . GLN A 1 118 ? 6.566 -9.799 -8.660 1.00 35.32 118 GLN A N 8
ATOM 15484 C CA . GLN A 1 118 ? 6.055 -10.425 -9.889 1.00 54.33 118 GLN A CA 8
ATOM 15485 C C . GLN A 1 118 ? 7.163 -10.598 -10.953 1.00 61.42 118 GLN A C 8
ATOM 15486 O O . GLN A 1 118 ? 6.939 -11.266 -11.961 1.00 11.33 118 GLN A O 8
ATOM 15500 N N . GLN A 1 119 ? 8.356 -10.029 -10.756 1.00 33.13 119 GLN A N 8
ATOM 15501 C CA . GLN A 1 119 ? 9.518 -10.118 -11.643 1.00 71.05 119 GLN A CA 8
ATOM 15502 C C . GLN A 1 119 ? 10.657 -10.867 -10.924 1.00 71.11 119 GLN A C 8
ATOM 15503 O O . GLN A 1 119 ? 11.837 -10.689 -11.240 1.00 15.34 119 GLN A O 8
ATOM 15517 N N . ASP A 1 120 ? 10.324 -11.653 -9.898 1.00 35.21 120 ASP A N 8
ATOM 15518 C CA . ASP A 1 120 ? 11.244 -12.578 -9.235 1.00 2.43 120 ASP A CA 8
ATOM 15519 C C . ASP A 1 120 ? 11.706 -13.653 -10.200 1.00 31.02 120 ASP A C 8
ATOM 15520 O O . ASP A 1 120 ? 12.898 -13.998 -10.200 1.00 70.52 120 ASP A O 8
ATOM 15529 N N . MET A 1 1 ? -4.402 -11.703 -9.954 1.00 24.11 1 MET A N 9
ATOM 15530 C CA . MET A 1 1 ? -4.426 -10.494 -10.803 1.00 62.25 1 MET A CA 9
ATOM 15531 C C . MET A 1 1 ? -3.028 -9.861 -10.800 1.00 53.33 1 MET A C 9
ATOM 15532 O O . MET A 1 1 ? -2.107 -10.464 -10.250 1.00 65.25 1 MET A O 9
ATOM 15546 N N . GLY A 1 2 ? -2.845 -8.653 -11.352 1.00 32.22 2 GLY A N 9
ATOM 15547 C CA . GLY A 1 2 ? -1.592 -7.933 -11.177 1.00 1.42 2 GLY A CA 9
ATOM 15548 C C . GLY A 1 2 ? -1.567 -6.601 -11.897 1.00 64.14 2 GLY A C 9
ATOM 15549 O O . GLY A 1 2 ? -1.358 -6.559 -13.110 1.00 42.51 2 GLY A O 9
ATOM 15553 N N . ILE A 1 3 ? -1.792 -5.527 -11.153 1.00 74.11 3 ILE A N 9
ATOM 15554 C CA . ILE A 1 3 ? -1.597 -4.151 -11.606 1.00 73.43 3 ILE A CA 9
ATOM 15555 C C . ILE A 1 3 ? -0.091 -3.872 -11.722 1.00 45.23 3 ILE A C 9
ATOM 15556 O O . ILE A 1 3 ? 0.717 -4.383 -10.940 1.00 22.20 3 ILE A O 9
ATOM 15572 N N . THR A 1 4 ? 0.260 -3.014 -12.672 1.00 73.30 4 THR A N 9
ATOM 15573 C CA . THR A 1 4 ? 1.569 -2.390 -12.831 1.00 72.51 4 THR A CA 9
ATOM 15574 C C . THR A 1 4 ? 1.656 -1.225 -11.840 1.00 50.52 4 THR A C 9
ATOM 15575 O O . THR A 1 4 ? 0.646 -0.576 -11.581 1.00 12.50 4 THR A O 9
ATOM 15586 N N . ILE A 1 5 ? 2.843 -0.902 -11.317 1.00 31.21 5 ILE A N 9
ATOM 15587 C CA . ILE A 1 5 ? 3.019 0.256 -10.452 1.00 65.30 5 ILE A CA 9
ATOM 15588 C C . ILE A 1 5 ? 4.087 1.161 -11.045 1.00 63.42 5 ILE A C 9
ATOM 15589 O O . ILE A 1 5 ? 5.277 0.830 -11.072 1.00 72.22 5 ILE A O 9
ATOM 15605 N N . THR A 1 6 ? 3.646 2.306 -11.534 1.00 4.53 6 THR A N 9
ATOM 15606 C CA . THR A 1 6 ? 4.491 3.368 -12.042 1.00 74.32 6 THR A CA 9
ATOM 15607 C C . THR A 1 6 ? 4.982 4.256 -10.890 1.00 42.11 6 THR A C 9
ATOM 15608 O O . THR A 1 6 ? 4.250 4.558 -9.942 1.00 3.33 6 THR A O 9
ATOM 15619 N N . ASP A 1 7 ? 6.236 4.697 -11.002 1.00 53.25 7 ASP A N 9
ATOM 15620 C CA . ASP A 1 7 ? 6.862 5.777 -10.236 1.00 52.04 7 ASP A CA 9
ATOM 15621 C C . ASP A 1 7 ? 5.964 7.002 -10.165 1.00 73.55 7 ASP A C 9
ATOM 15622 O O . ASP A 1 7 ? 5.862 7.586 -9.087 1.00 30.02 7 ASP A O 9
ATOM 15631 N N . GLU A 1 8 ? 5.301 7.365 -11.269 1.00 21.34 8 GLU A N 9
ATOM 15632 C CA . GLU A 1 8 ? 4.414 8.522 -11.342 1.00 63.03 8 GLU A CA 9
ATOM 15633 C C . GLU A 1 8 ? 3.357 8.450 -10.219 1.00 71.24 8 GLU A C 9
ATOM 15634 O O . GLU A 1 8 ? 3.087 9.434 -9.527 1.00 3.05 8 GLU A O 9
ATOM 15646 N N . LEU A 1 9 ? 2.777 7.260 -10.037 1.00 33.23 9 LEU A N 9
ATOM 15647 C CA . LEU A 1 9 ? 1.603 6.984 -9.222 1.00 12.33 9 LEU A CA 9
ATOM 15648 C C . LEU A 1 9 ? 2.017 6.874 -7.765 1.00 15.12 9 LEU A C 9
ATOM 15649 O O . LEU A 1 9 ? 1.282 7.263 -6.862 1.00 0.14 9 LEU A O 9
ATOM 15665 N N . LEU A 1 10 ? 3.212 6.336 -7.536 1.00 74.25 10 LEU A N 9
ATOM 15666 C CA . LEU A 1 10 ? 3.854 6.295 -6.238 1.00 53.31 10 LEU A CA 9
ATOM 15667 C C . LEU A 1 10 ? 4.142 7.733 -5.786 1.00 52.10 10 LEU A C 9
ATOM 15668 O O . LEU A 1 10 ? 3.789 8.115 -4.667 1.00 72.25 10 LEU A O 9
ATOM 15684 N N . TRP A 1 11 ? 4.754 8.550 -6.650 1.00 30.32 11 TRP A N 9
ATOM 15685 C CA . TRP A 1 11 ? 5.187 9.907 -6.322 1.00 32.21 11 TRP A CA 9
ATOM 15686 C C . TRP A 1 11 ? 3.983 10.811 -6.079 1.00 71.53 11 TRP A C 9
ATOM 15687 O O . TRP A 1 11 ? 4.061 11.705 -5.239 1.00 23.42 11 TRP A O 9
ATOM 15708 N N . ALA A 1 12 ? 2.866 10.566 -6.767 1.00 24.12 12 ALA A N 9
ATOM 15709 C CA . ALA A 1 12 ? 1.600 11.242 -6.538 1.00 64.22 12 ALA A CA 9
ATOM 15710 C C . ALA A 1 12 ? 1.218 11.174 -5.057 1.00 31.14 12 ALA A C 9
ATOM 15711 O O . ALA A 1 12 ? 0.928 12.209 -4.450 1.00 61.14 12 ALA A O 9
ATOM 15718 N N . ILE A 1 13 ? 1.265 9.973 -4.467 1.00 64.21 13 ILE A N 9
ATOM 15719 C CA . ILE A 1 13 ? 0.972 9.751 -3.058 1.00 14.34 13 ILE A CA 9
ATOM 15720 C C . ILE A 1 13 ? 2.038 10.440 -2.200 1.00 11.13 13 ILE A C 9
ATOM 15721 O O . ILE A 1 13 ? 1.725 11.029 -1.166 1.00 72.41 13 ILE A O 9
ATOM 15737 N N . LEU A 1 14 ? 3.317 10.304 -2.579 1.00 55.41 14 LEU A N 9
ATOM 15738 C CA . LEU A 1 14 ? 4.429 10.843 -1.799 1.00 34.11 14 LEU A CA 9
ATOM 15739 C C . LEU A 1 14 ? 4.302 12.351 -1.668 1.00 61.24 14 LEU A C 9
ATOM 15740 O O . LEU A 1 14 ? 4.540 12.870 -0.580 1.00 74.40 14 LEU A O 9
ATOM 15756 N N . LYS A 1 15 ? 3.914 13.062 -2.728 1.00 64.12 15 LYS A N 9
ATOM 15757 C CA . LYS A 1 15 ? 3.581 14.468 -2.616 1.00 50.04 15 LYS A CA 9
ATOM 15758 C C . LYS A 1 15 ? 2.285 14.604 -1.818 1.00 72.45 15 LYS A C 9
ATOM 15759 O O . LYS A 1 15 ? 2.347 14.738 -0.594 1.00 12.11 15 LYS A O 9
ATOM 15778 N N . ASP A 1 16 ? 1.107 14.520 -2.448 1.00 23.42 16 ASP A N 9
ATOM 15779 C CA . ASP A 1 16 ? -0.164 14.786 -1.749 1.00 55.32 16 ASP A CA 9
ATOM 15780 C C . ASP A 1 16 ? -1.413 14.575 -2.611 1.00 71.24 16 ASP A C 9
ATOM 15781 O O . ASP A 1 16 ? -2.501 14.961 -2.194 1.00 32.31 16 ASP A O 9
ATOM 15790 N N . GLU A 1 17 ? -1.278 14.051 -3.832 1.00 11.23 17 GLU A N 9
ATOM 15791 C CA . GLU A 1 17 ? -2.304 14.010 -4.848 1.00 22.21 17 GLU A CA 9
ATOM 15792 C C . GLU A 1 17 ? -3.467 13.090 -4.478 1.00 23.41 17 GLU A C 9
ATOM 15793 O O . GLU A 1 17 ? -4.637 13.396 -4.725 1.00 44.31 17 GLU A O 9
ATOM 15805 N N . LEU A 1 18 ? -3.129 11.937 -3.904 1.00 42.00 18 LEU A N 9
ATOM 15806 C CA . LEU A 1 18 ? -4.097 11.036 -3.308 1.00 23.25 18 LEU A CA 9
ATOM 15807 C C . LEU A 1 18 ? -4.601 11.648 -2.003 1.00 75.42 18 LEU A C 9
ATOM 15808 O O . LEU A 1 18 ? -4.005 12.576 -1.454 1.00 55.21 18 LEU A O 9
ATOM 15824 N N . SER A 1 19 ? -5.626 11.035 -1.429 1.00 30.55 19 SER A N 9
ATOM 15825 C CA . SER A 1 19 ? -6.163 11.392 -0.115 1.00 13.44 19 SER A CA 9
ATOM 15826 C C . SER A 1 19 ? -5.924 10.234 0.857 1.00 52.11 19 SER A C 9
ATOM 15827 O O . SER A 1 19 ? -5.217 9.288 0.511 1.00 41.15 19 SER A O 9
ATOM 15835 N N . ASP A 1 20 ? -6.442 10.297 2.085 1.00 34.24 20 ASP A N 9
ATOM 15836 C CA . ASP A 1 20 ? -6.202 9.236 3.070 1.00 2.41 20 ASP A CA 9
ATOM 15837 C C . ASP A 1 20 ? -6.924 7.978 2.599 1.00 24.54 20 ASP A C 9
ATOM 15838 O O . ASP A 1 20 ? -6.303 6.949 2.332 1.00 63.11 20 ASP A O 9
ATOM 15847 N N . ALA A 1 21 ? -8.246 8.080 2.444 1.00 63.43 21 ALA A N 9
ATOM 15848 C CA . ALA A 1 21 ? -9.092 6.993 1.981 1.00 75.25 21 ALA A CA 9
ATOM 15849 C C . ALA A 1 21 ? -8.691 6.517 0.583 1.00 65.00 21 ALA A C 9
ATOM 15850 O O . ALA A 1 21 ? -8.625 5.316 0.327 1.00 52.41 21 ALA A O 9
ATOM 15857 N N . GLU A 1 22 ? -8.421 7.452 -0.325 1.00 12.33 22 GLU A N 9
ATOM 15858 C CA . GLU A 1 22 ? -8.100 7.138 -1.711 1.00 21.03 22 GLU A CA 9
ATOM 15859 C C . GLU A 1 22 ? -6.774 6.381 -1.775 1.00 51.42 22 GLU A C 9
ATOM 15860 O O . GLU A 1 22 ? -6.616 5.464 -2.581 1.00 1.14 22 GLU A O 9
ATOM 15872 N N . ALA A 1 23 ? -5.800 6.758 -0.939 1.00 42.13 23 ALA A N 9
ATOM 15873 C CA . ALA A 1 23 ? -4.515 6.080 -0.944 1.00 41.23 23 ALA A CA 9
ATOM 15874 C C . ALA A 1 23 ? -4.587 4.730 -0.235 1.00 2.14 23 ALA A C 9
ATOM 15875 O O . ALA A 1 23 ? -3.699 3.905 -0.461 1.00 10.21 23 ALA A O 9
ATOM 15882 N N . ASN A 1 24 ? -5.598 4.495 0.609 1.00 21.54 24 ASN A N 9
ATOM 15883 C CA . ASN A 1 24 ? -5.921 3.144 1.053 1.00 43.41 24 ASN A CA 9
ATOM 15884 C C . ASN A 1 24 ? -6.373 2.339 -0.168 1.00 52.42 24 ASN A C 9
ATOM 15885 O O . ASN A 1 24 ? -5.872 1.236 -0.378 1.00 41.52 24 ASN A O 9
ATOM 15896 N N . ALA A 1 25 ? -7.287 2.885 -0.986 1.00 54.55 25 ALA A N 9
ATOM 15897 C CA . ALA A 1 25 ? -7.904 2.165 -2.099 1.00 71.40 25 ALA A CA 9
ATOM 15898 C C . ALA A 1 25 ? -6.871 1.534 -3.024 1.00 31.13 25 ALA A C 9
ATOM 15899 O O . ALA A 1 25 ? -7.013 0.356 -3.347 1.00 74.43 25 ALA A O 9
ATOM 15906 N N . LEU A 1 26 ? -5.836 2.275 -3.450 1.00 54.33 26 LEU A N 9
ATOM 15907 C CA . LEU A 1 26 ? -4.812 1.724 -4.330 1.00 33.52 26 LEU A CA 9
ATOM 15908 C C . LEU A 1 26 ? -4.098 0.510 -3.716 1.00 60.24 26 LEU A C 9
ATOM 15909 O O . LEU A 1 26 ? -3.703 -0.400 -4.447 1.00 24.24 26 LEU A O 9
ATOM 15925 N N . VAL A 1 27 ? -3.926 0.445 -2.394 1.00 40.34 27 VAL A N 9
ATOM 15926 C CA . VAL A 1 27 ? -3.386 -0.748 -1.746 1.00 65.41 27 VAL A CA 9
ATOM 15927 C C . VAL A 1 27 ? -4.414 -1.879 -1.897 1.00 44.11 27 VAL A C 9
ATOM 15928 O O . VAL A 1 27 ? -4.074 -2.971 -2.356 1.00 43.43 27 VAL A O 9
ATOM 15941 N N . TRP A 1 28 ? -5.680 -1.615 -1.570 1.00 51.32 28 TRP A N 9
ATOM 15942 C CA . TRP A 1 28 ? -6.747 -2.608 -1.573 1.00 53.31 28 TRP A CA 9
ATOM 15943 C C . TRP A 1 28 ? -6.923 -3.266 -2.941 1.00 43.04 28 TRP A C 9
ATOM 15944 O O . TRP A 1 28 ? -6.999 -4.498 -3.015 1.00 73.22 28 TRP A O 9
ATOM 15965 N N . GLN A 1 29 ? -6.947 -2.477 -4.023 1.00 61.03 29 GLN A N 9
ATOM 15966 C CA . GLN A 1 29 ? -7.105 -3.029 -5.371 1.00 44.53 29 GLN A CA 9
ATOM 15967 C C . GLN A 1 29 ? -5.991 -4.030 -5.709 1.00 31.51 29 GLN A C 9
ATOM 15968 O O . GLN A 1 29 ? -6.253 -5.050 -6.347 1.00 54.44 29 GLN A O 9
ATOM 15982 N N . ALA A 1 30 ? -4.761 -3.757 -5.269 1.00 55.14 30 ALA A N 9
ATOM 15983 C CA . ALA A 1 30 ? -3.615 -4.616 -5.525 1.00 41.11 30 ALA A CA 9
ATOM 15984 C C . ALA A 1 30 ? -3.638 -5.898 -4.706 1.00 72.24 30 ALA A C 9
ATOM 15985 O O . ALA A 1 30 ? -3.213 -6.934 -5.228 1.00 1.10 30 ALA A O 9
ATOM 15992 N N . LEU A 1 31 ? -4.103 -5.870 -3.450 1.00 60.41 31 LEU A N 9
ATOM 15993 C CA . LEU A 1 31 ? -4.303 -7.121 -2.712 1.00 35.44 31 LEU A CA 9
ATOM 15994 C C . LEU A 1 31 ? -5.380 -7.942 -3.394 1.00 73.35 31 LEU A C 9
ATOM 15995 O O . LEU A 1 31 ? -5.234 -9.159 -3.515 1.00 75.00 31 LEU A O 9
ATOM 16011 N N . GLY A 1 32 ? -6.398 -7.270 -3.928 1.00 22.13 32 GLY A N 9
ATOM 16012 C CA . GLY A 1 32 ? -7.419 -7.868 -4.764 1.00 24.33 32 GLY A CA 9
ATOM 16013 C C . GLY A 1 32 ? -8.820 -7.600 -4.241 1.00 4.33 32 GLY A C 9
ATOM 16014 O O . GLY A 1 32 ? -9.718 -8.311 -4.665 1.00 71.53 32 GLY A O 9
ATOM 16018 N N . TYR A 1 33 ? -9.020 -6.684 -3.284 1.00 11.44 33 TYR A N 9
ATOM 16019 C CA . TYR A 1 33 ? -10.294 -6.577 -2.577 1.00 53.11 33 TYR A CA 9
ATOM 16020 C C . TYR A 1 33 ? -11.453 -6.281 -3.525 1.00 12.24 33 TYR A C 9
ATOM 16021 O O . TYR A 1 33 ? -12.372 -7.077 -3.554 1.00 11.22 33 TYR A O 9
ATOM 16039 N N . VAL A 1 34 ? -11.374 -5.222 -4.340 1.00 32.35 34 VAL A N 9
ATOM 16040 C CA . VAL A 1 34 ? -12.409 -4.687 -5.221 1.00 65.43 34 VAL A CA 9
ATOM 16041 C C . VAL A 1 34 ? -13.792 -4.593 -4.549 1.00 75.33 34 VAL A C 9
ATOM 16042 O O . VAL A 1 34 ? -14.465 -5.592 -4.284 1.00 40.22 34 VAL A O 9
ATOM 16055 N N . TRP A 1 35 ? -14.245 -3.365 -4.279 1.00 23.54 35 TRP A N 9
ATOM 16056 C CA . TRP A 1 35 ? -15.595 -3.154 -3.773 1.00 64.32 35 TRP A CA 9
ATOM 16057 C C . TRP A 1 35 ? -16.615 -3.770 -4.729 1.00 33.11 35 TRP A C 9
ATOM 16058 O O . TRP A 1 35 ? -16.511 -3.656 -5.960 1.00 44.34 35 TRP A O 9
ATOM 16079 N N . ASP A 1 36 ? -17.617 -4.399 -4.134 1.00 22.22 36 ASP A N 9
ATOM 16080 C CA . ASP A 1 36 ? -18.656 -5.156 -4.789 1.00 43.02 36 ASP A CA 9
ATOM 16081 C C . ASP A 1 36 ? -19.971 -4.464 -4.509 1.00 61.11 36 ASP A C 9
ATOM 16082 O O . ASP A 1 36 ? -20.774 -4.907 -3.694 1.00 64.20 36 ASP A O 9
ATOM 16091 N N . GLU A 1 37 ? -20.205 -3.350 -5.197 1.00 25.54 37 GLU A N 9
ATOM 16092 C CA . GLU A 1 37 ? -21.436 -2.574 -5.082 1.00 0.31 37 GLU A CA 9
ATOM 16093 C C . GLU A 1 37 ? -22.667 -3.470 -5.291 1.00 22.51 37 GLU A C 9
ATOM 16094 O O . GLU A 1 37 ? -23.679 -3.317 -4.616 1.00 33.15 37 GLU A O 9
ATOM 16106 N N . ALA A 1 38 ? -22.544 -4.461 -6.174 1.00 34.10 38 ALA A N 9
ATOM 16107 C CA . ALA A 1 38 ? -23.581 -5.403 -6.554 1.00 32.44 38 ALA A CA 9
ATOM 16108 C C . ALA A 1 38 ? -23.812 -6.511 -5.521 1.00 31.02 38 ALA A C 9
ATOM 16109 O O . ALA A 1 38 ? -24.663 -7.374 -5.745 1.00 73.14 38 ALA A O 9
ATOM 16116 N N . GLN A 1 39 ? -23.014 -6.561 -4.455 1.00 1.23 39 GLN A N 9
ATOM 16117 C CA . GLN A 1 39 ? -23.212 -7.437 -3.304 1.00 20.34 39 GLN A CA 9
ATOM 16118 C C . GLN A 1 39 ? -23.155 -6.641 -1.978 1.00 2.25 39 GLN A C 9
ATOM 16119 O O . GLN A 1 39 ? -23.360 -7.214 -0.910 1.00 30.04 39 GLN A O 9
ATOM 16133 N N . SER A 1 40 ? -22.928 -5.323 -2.041 1.00 24.00 40 SER A N 9
ATOM 16134 C CA . SER A 1 40 ? -22.638 -4.368 -0.977 1.00 22.22 40 SER A CA 9
ATOM 16135 C C . SER A 1 40 ? -21.612 -4.876 0.039 1.00 4.42 40 SER A C 9
ATOM 16136 O O . SER A 1 40 ? -21.725 -4.622 1.243 1.00 33.45 40 SER A O 9
ATOM 16144 N N . CYS A 1 41 ? -20.569 -5.546 -0.450 1.00 51.33 41 CYS A N 9
ATOM 16145 C CA . CYS A 1 41 ? -19.447 -6.011 0.355 1.00 63.45 41 CYS A CA 9
ATOM 16146 C C . CYS A 1 41 ? -18.155 -5.770 -0.415 1.00 62.52 41 CYS A C 9
ATOM 16147 O O . CYS A 1 41 ? -18.176 -5.392 -1.583 1.00 10.22 41 CYS A O 9
ATOM 16155 N N . TRP A 1 42 ? -17.019 -6.009 0.225 1.00 62.30 42 TRP A N 9
ATOM 16156 C CA . TRP A 1 42 ? -15.758 -6.170 -0.485 1.00 24.10 42 TRP A CA 9
ATOM 16157 C C . TRP A 1 42 ? -15.749 -7.569 -1.086 1.00 50.31 42 TRP A C 9
ATOM 16158 O O . TRP A 1 42 ? -16.311 -8.492 -0.484 1.00 21.12 42 TRP A O 9
ATOM 16179 N N . LYS A 1 43 ? -15.136 -7.766 -2.256 1.00 2.02 43 LYS A N 9
ATOM 16180 C CA . LYS A 1 43 ? -14.846 -9.128 -2.681 1.00 4.42 43 LYS A CA 9
ATOM 16181 C C . LYS A 1 43 ? -13.639 -9.617 -1.908 1.00 11.14 43 LYS A C 9
ATOM 16182 O O . LYS A 1 43 ? -12.787 -8.845 -1.472 1.00 1.25 43 LYS A O 9
ATOM 16201 N N . THR A 1 44 ? -13.510 -10.928 -1.856 1.00 24.15 44 THR A N 9
ATOM 16202 C CA . THR A 1 44 ? -12.311 -11.585 -1.363 1.00 32.14 44 THR A CA 9
ATOM 16203 C C . THR A 1 44 ? -11.921 -12.741 -2.291 1.00 14.43 44 THR A C 9
ATOM 16204 O O . THR A 1 44 ? -11.036 -13.529 -1.972 1.00 4.10 44 THR A O 9
ATOM 16215 N N . ASP A 1 45 ? -12.527 -12.826 -3.480 1.00 62.25 45 ASP A N 9
ATOM 16216 C CA . ASP A 1 45 ? -12.245 -13.835 -4.494 1.00 31.41 45 ASP A CA 9
ATOM 16217 C C . ASP A 1 45 ? -10.812 -13.667 -4.976 1.00 61.03 45 ASP A C 9
ATOM 16218 O O . ASP A 1 45 ? -10.053 -14.636 -5.001 1.00 44.11 45 ASP A O 9
ATOM 16227 N N . LEU A 1 46 ? -10.437 -12.437 -5.345 1.00 52.34 46 LEU A N 9
ATOM 16228 C CA . LEU A 1 46 ? -9.120 -12.125 -5.887 1.00 24.33 46 LEU A CA 9
ATOM 16229 C C . LEU A 1 46 ? -8.090 -11.851 -4.789 1.00 2.12 46 LEU A C 9
ATOM 16230 O O . LEU A 1 46 ? -6.917 -11.645 -5.107 1.00 31.43 46 LEU A O 9
ATOM 16246 N N . VAL A 1 47 ? -8.500 -11.788 -3.522 1.00 13.45 47 VAL A N 9
ATOM 16247 C CA . VAL A 1 47 ? -7.574 -11.616 -2.413 1.00 71.20 47 VAL A CA 9
ATOM 16248 C C . VAL A 1 47 ? -6.904 -12.972 -2.161 1.00 12.21 47 VAL A C 9
ATOM 16249 O O . VAL A 1 47 ? -7.520 -14.027 -2.327 1.00 61.12 47 VAL A O 9
ATOM 16262 N N . ALA A 1 48 ? -5.629 -12.933 -1.773 1.00 54.10 48 ALA A N 9
ATOM 16263 C CA . ALA A 1 48 ? -4.851 -14.112 -1.428 1.00 5.22 48 ALA A CA 9
ATOM 16264 C C . ALA A 1 48 ? -5.381 -14.777 -0.146 1.00 15.15 48 ALA A C 9
ATOM 16265 O O . ALA A 1 48 ? -5.955 -14.077 0.699 1.00 63.32 48 ALA A O 9
ATOM 16272 N N . PRO A 1 49 ? -5.123 -16.084 0.064 1.00 43.41 49 PRO A N 9
ATOM 16273 C CA . PRO A 1 49 ? -5.654 -16.837 1.197 1.00 23.40 49 PRO A CA 9
ATOM 16274 C C . PRO A 1 49 ? -5.201 -16.228 2.519 1.00 2.33 49 PRO A C 9
ATOM 16275 O O . PRO A 1 49 ? -6.022 -16.026 3.412 1.00 44.45 49 PRO A O 9
ATOM 16286 N N . GLU A 1 50 ? -3.919 -15.873 2.634 1.00 10.42 50 GLU A N 9
ATOM 16287 C CA . GLU A 1 50 ? -3.364 -15.357 3.875 1.00 3.14 50 GLU A CA 9
ATOM 16288 C C . GLU A 1 50 ? -3.951 -14.000 4.278 1.00 54.03 50 GLU A C 9
ATOM 16289 O O . GLU A 1 50 ? -3.872 -13.645 5.453 1.00 3.11 50 GLU A O 9
ATOM 16301 N N . TRP A 1 51 ? -4.550 -13.248 3.345 1.00 22.21 51 TRP A N 9
ATOM 16302 C CA . TRP A 1 51 ? -5.237 -11.996 3.643 1.00 2.30 51 TRP A CA 9
ATOM 16303 C C . TRP A 1 51 ? -6.703 -12.271 3.952 1.00 40.41 51 TRP A C 9
ATOM 16304 O O . TRP A 1 51 ? -7.148 -11.965 5.058 1.00 53.42 51 TRP A O 9
ATOM 16325 N N . ARG A 1 52 ? -7.458 -12.873 3.023 1.00 44.42 52 ARG A N 9
ATOM 16326 C CA . ARG A 1 52 ? -8.903 -13.066 3.210 1.00 13.13 52 ARG A CA 9
ATOM 16327 C C . ARG A 1 52 ? -9.256 -13.976 4.386 1.00 33.12 52 ARG A C 9
ATOM 16328 O O . ARG A 1 52 ? -10.408 -13.987 4.805 1.00 41.43 52 ARG A O 9
ATOM 16349 N N . GLN A 1 53 ? -8.263 -14.676 4.930 1.00 55.34 53 GLN A N 9
ATOM 16350 C CA . GLN A 1 53 ? -8.326 -15.509 6.113 1.00 52.14 53 GLN A CA 9
ATOM 16351 C C . GLN A 1 53 ? -9.079 -14.861 7.268 1.00 4.24 53 GLN A C 9
ATOM 16352 O O . GLN A 1 53 ? -9.774 -15.561 8.002 1.00 11.35 53 GLN A O 9
ATOM 16366 N N . ASP A 1 54 ? -8.860 -13.565 7.479 1.00 55.44 54 ASP A N 9
ATOM 16367 C CA . ASP A 1 54 ? -9.294 -12.869 8.684 1.00 24.33 54 ASP A CA 9
ATOM 16368 C C . ASP A 1 54 ? -9.828 -11.472 8.344 1.00 60.15 54 ASP A C 9
ATOM 16369 O O . ASP A 1 54 ? -10.061 -10.669 9.245 1.00 31.15 54 ASP A O 9
ATOM 16378 N N . TYR A 1 55 ? -9.987 -11.152 7.052 1.00 3.12 55 TYR A N 9
ATOM 16379 C CA . TYR A 1 55 ? -10.284 -9.815 6.548 1.00 74.03 55 TYR A CA 9
ATOM 16380 C C . TYR A 1 55 ? -11.692 -9.802 5.932 1.00 44.31 55 TYR A C 9
ATOM 16381 O O . TYR A 1 55 ? -11.834 -9.979 4.714 1.00 74.51 55 TYR A O 9
ATOM 16399 N N . PRO A 1 56 ? -12.756 -9.603 6.723 1.00 4.21 56 PRO A N 9
ATOM 16400 C CA . PRO A 1 56 ? -14.059 -9.234 6.189 1.00 74.13 56 PRO A CA 9
ATOM 16401 C C . PRO A 1 56 ? -14.044 -7.846 5.556 1.00 22.50 56 PRO A C 9
ATOM 16402 O O . PRO A 1 56 ? -14.798 -7.610 4.611 1.00 60.23 56 PRO A O 9
ATOM 16413 N N . GLU A 1 57 ? -13.176 -6.956 6.034 1.00 74.34 57 GLU A N 9
ATOM 16414 C CA . GLU A 1 57 ? -13.093 -5.566 5.612 1.00 74.10 57 GLU A CA 9
ATOM 16415 C C . GLU A 1 57 ? -11.661 -5.235 5.205 1.00 24.51 57 GLU A C 9
ATOM 16416 O O . GLU A 1 57 ? -10.725 -5.939 5.607 1.00 24.21 57 GLU A O 9
ATOM 16428 N N . PRO A 1 58 ? -11.464 -4.162 4.428 1.00 34.32 58 PRO A N 9
ATOM 16429 C CA . PRO A 1 58 ? -10.149 -3.759 3.994 1.00 32.15 58 PRO A CA 9
ATOM 16430 C C . PRO A 1 58 ? -9.348 -3.156 5.157 1.00 53.34 58 PRO A C 9
ATOM 16431 O O . PRO A 1 58 ? -9.915 -2.767 6.186 1.00 62.31 58 PRO A O 9
ATOM 16442 N N . PRO A 1 59 ? -8.021 -3.071 4.996 1.00 62.23 59 PRO A N 9
ATOM 16443 C CA . PRO A 1 59 ? -7.149 -2.436 5.962 1.00 34.44 59 PRO A CA 9
ATOM 16444 C C . PRO A 1 59 ? -7.276 -0.910 5.937 1.00 52.10 59 PRO A C 9
ATOM 16445 O O . PRO A 1 59 ? -6.783 -0.253 5.017 1.00 20.34 59 PRO A O 9
ATOM 16456 N N . ASP A 1 60 ? -7.858 -0.350 6.994 1.00 54.14 60 ASP A N 9
ATOM 16457 C CA . ASP A 1 60 ? -7.809 1.074 7.314 1.00 0.51 60 ASP A CA 9
ATOM 16458 C C . ASP A 1 60 ? -6.418 1.393 7.864 1.00 73.45 60 ASP A C 9
ATOM 16459 O O . ASP A 1 60 ? -6.144 1.150 9.045 1.00 43.23 60 ASP A O 9
ATOM 16468 N N . PHE A 1 61 ? -5.499 1.858 7.019 1.00 33.14 61 PHE A N 9
ATOM 16469 C CA . PHE A 1 61 ? -4.159 2.229 7.466 1.00 0.15 61 PHE A CA 9
ATOM 16470 C C . PHE A 1 61 ? -4.127 3.585 8.184 1.00 20.11 61 PHE A C 9
ATOM 16471 O O . PHE A 1 61 ? -3.044 4.008 8.596 1.00 33.45 61 PHE A O 9
ATOM 16488 N N . ILE A 1 62 ? -5.258 4.287 8.311 1.00 3.11 62 ILE A N 9
ATOM 16489 C CA . ILE A 1 62 ? -5.341 5.661 8.791 1.00 12.35 62 ILE A CA 9
ATOM 16490 C C . ILE A 1 62 ? -5.802 5.627 10.248 1.00 55.11 62 ILE A C 9
ATOM 16491 O O . ILE A 1 62 ? -5.129 6.146 11.140 1.00 61.14 62 ILE A O 9
ATOM 16507 N N . ALA A 1 63 ? -6.931 4.973 10.508 1.00 74.43 63 ALA A N 9
ATOM 16508 C CA . ALA A 1 63 ? -7.478 4.798 11.843 1.00 12.32 63 ALA A CA 9
ATOM 16509 C C . ALA A 1 63 ? -6.767 3.702 12.645 1.00 51.10 63 ALA A C 9
ATOM 16510 O O . ALA A 1 63 ? -7.022 3.578 13.841 1.00 12.32 63 ALA A O 9
ATOM 16517 N N . SER A 1 64 ? -5.927 2.881 12.010 1.00 23.21 64 SER A N 9
ATOM 16518 C CA . SER A 1 64 ? -5.479 1.618 12.579 1.00 55.44 64 SER A CA 9
ATOM 16519 C C . SER A 1 64 ? -4.025 1.320 12.190 1.00 13.24 64 SER A C 9
ATOM 16520 O O . SER A 1 64 ? -3.462 1.982 11.307 1.00 72.10 64 SER A O 9
ATOM 16528 N N . ARG A 1 65 ? -3.396 0.310 12.819 1.00 52.51 65 ARG A N 9
ATOM 16529 C CA . ARG A 1 65 ? -2.149 -0.255 12.300 1.00 23.12 65 ARG A CA 9
ATOM 16530 C C . ARG A 1 65 ? -2.077 -1.794 12.401 1.00 54.41 65 ARG A C 9
ATOM 16531 O O . ARG A 1 65 ? -1.015 -2.326 12.710 1.00 71.24 65 ARG A O 9
ATOM 16552 N N . PRO A 1 66 ? -3.077 -2.563 11.936 1.00 2.13 66 PRO A N 9
ATOM 16553 C CA . PRO A 1 66 ? -3.022 -4.017 12.010 1.00 12.32 66 PRO A CA 9
ATOM 16554 C C . PRO A 1 66 ? -2.243 -4.561 10.813 1.00 25.22 66 PRO A C 9
ATOM 16555 O O . PRO A 1 66 ? -1.257 -5.291 10.955 1.00 12.25 66 PRO A O 9
ATOM 16566 N N . ALA A 1 67 ? -2.666 -4.161 9.614 1.00 62.53 67 ALA A N 9
ATOM 16567 C CA . ALA A 1 67 ? -2.152 -4.677 8.359 1.00 51.21 67 ALA A CA 9
ATOM 16568 C C . ALA A 1 67 ? -0.701 -4.286 8.144 1.00 71.11 67 ALA A C 9
ATOM 16569 O O . ALA A 1 67 ? -0.020 -4.948 7.378 1.00 3.31 67 ALA A O 9
ATOM 16576 N N . THR A 1 68 ? -0.207 -3.264 8.837 1.00 21.24 68 THR A N 9
ATOM 16577 C CA . THR A 1 68 ? 1.190 -2.865 8.848 1.00 43.32 68 THR A CA 9
ATOM 16578 C C . THR A 1 68 ? 2.108 -4.072 9.140 1.00 4.53 68 THR A C 9
ATOM 16579 O O . THR A 1 68 ? 3.106 -4.256 8.441 1.00 72.44 68 THR A O 9
ATOM 16590 N N . VAL A 1 69 ? 1.745 -4.959 10.075 1.00 53.03 69 VAL A N 9
ATOM 16591 C CA . VAL A 1 69 ? 2.506 -6.180 10.353 1.00 44.52 69 VAL A CA 9
ATOM 16592 C C . VAL A 1 69 ? 2.489 -7.094 9.122 1.00 52.44 69 VAL A C 9
ATOM 16593 O O . VAL A 1 69 ? 3.514 -7.651 8.722 1.00 34.44 69 VAL A O 9
ATOM 16606 N N . LYS A 1 70 ? 1.305 -7.266 8.538 1.00 33.43 70 LYS A N 9
ATOM 16607 C CA . LYS A 1 70 ? 1.012 -8.197 7.456 1.00 15.32 70 LYS A CA 9
ATOM 16608 C C . LYS A 1 70 ? 1.674 -7.740 6.145 1.00 4.14 70 LYS A C 9
ATOM 16609 O O . LYS A 1 70 ? 2.140 -8.564 5.361 1.00 71.15 70 LYS A O 9
ATOM 16628 N N . LEU A 1 71 ? 1.807 -6.428 5.955 1.00 63.40 71 LEU A N 9
ATOM 16629 C CA . LEU A 1 71 ? 2.604 -5.757 4.932 1.00 42.03 71 LEU A CA 9
ATOM 16630 C C . LEU A 1 71 ? 4.066 -6.163 5.047 1.00 32.12 71 LEU A C 9
ATOM 16631 O O . LEU A 1 71 ? 4.672 -6.500 4.037 1.00 4.02 71 LEU A O 9
ATOM 16647 N N . THR A 1 72 ? 4.645 -6.131 6.251 1.00 23.01 72 THR A N 9
ATOM 16648 C CA . THR A 1 72 ? 6.053 -6.443 6.478 1.00 62.43 72 THR A CA 9
ATOM 16649 C C . THR A 1 72 ? 6.377 -7.877 6.052 1.00 33.34 72 THR A C 9
ATOM 16650 O O . THR A 1 72 ? 7.483 -8.163 5.589 1.00 14.50 72 THR A O 9
ATOM 16661 N N . ARG A 1 73 ? 5.402 -8.781 6.168 1.00 45.42 73 ARG A N 9
ATOM 16662 C CA . ARG A 1 73 ? 5.533 -10.146 5.673 1.00 44.41 73 ARG A CA 9
ATOM 16663 C C . ARG A 1 73 ? 5.838 -10.183 4.166 1.00 54.45 73 ARG A C 9
ATOM 16664 O O . ARG A 1 73 ? 6.463 -11.135 3.712 1.00 63.22 73 ARG A O 9
ATOM 16685 N N . SER A 1 74 ? 5.396 -9.178 3.408 1.00 62.22 74 SER A N 9
ATOM 16686 C CA . SER A 1 74 ? 5.642 -8.967 1.978 1.00 15.04 74 SER A CA 9
ATOM 16687 C C . SER A 1 74 ? 6.641 -7.825 1.721 1.00 30.53 74 SER A C 9
ATOM 16688 O O . SER A 1 74 ? 6.680 -7.252 0.634 1.00 54.44 74 SER A O 9
ATOM 16696 N N . ILE A 1 75 ? 7.454 -7.454 2.714 1.00 53.02 75 ILE A N 9
ATOM 16697 C CA . ILE A 1 75 ? 8.591 -6.559 2.535 1.00 22.41 75 ILE A CA 9
ATOM 16698 C C . ILE A 1 75 ? 9.811 -7.346 3.040 1.00 10.32 75 ILE A C 9
ATOM 16699 O O . ILE A 1 75 ? 10.209 -7.183 4.197 1.00 13.10 75 ILE A O 9
ATOM 16715 N N . PRO A 1 76 ? 10.366 -8.253 2.218 1.00 10.34 76 PRO A N 9
ATOM 16716 C CA . PRO A 1 76 ? 11.462 -9.143 2.584 1.00 12.54 76 PRO A CA 9
ATOM 16717 C C . PRO A 1 76 ? 12.770 -8.354 2.747 1.00 20.22 76 PRO A C 9
ATOM 16718 O O . PRO A 1 76 ? 12.824 -7.153 2.471 1.00 52.44 76 PRO A O 9
ATOM 16729 N N . ALA A 1 77 ? 13.845 -9.026 3.167 1.00 2.13 77 ALA A N 9
ATOM 16730 C CA . ALA A 1 77 ? 15.119 -8.391 3.497 1.00 3.21 77 ALA A CA 9
ATOM 16731 C C . ALA A 1 77 ? 15.704 -7.559 2.341 1.00 24.33 77 ALA A C 9
ATOM 16732 O O . ALA A 1 77 ? 16.224 -6.477 2.611 1.00 62.22 77 ALA A O 9
ATOM 16739 N N . PRO A 1 78 ? 15.646 -7.989 1.066 1.00 24.14 78 PRO A N 9
ATOM 16740 C CA . PRO A 1 78 ? 16.101 -7.163 -0.046 1.00 1.42 78 PRO A CA 9
ATOM 16741 C C . PRO A 1 78 ? 15.204 -5.956 -0.340 1.00 41.53 78 PRO A C 9
ATOM 16742 O O . PRO A 1 78 ? 15.658 -5.058 -1.036 1.00 71.53 78 PRO A O 9
ATOM 16753 N N . TYR A 1 79 ? 13.969 -5.858 0.166 1.00 41.41 79 TYR A N 9
ATOM 16754 C CA . TYR A 1 79 ? 13.011 -4.856 -0.324 1.00 31.13 79 TYR A CA 9
ATOM 16755 C C . TYR A 1 79 ? 12.697 -3.777 0.720 1.00 52.31 79 TYR A C 9
ATOM 16756 O O . TYR A 1 79 ? 11.733 -3.023 0.571 1.00 70.25 79 TYR A O 9
ATOM 16774 N N . LYS A 1 80 ? 13.475 -3.685 1.803 1.00 62.44 80 LYS A N 9
ATOM 16775 C CA . LYS A 1 80 ? 13.195 -2.786 2.923 1.00 21.22 80 LYS A CA 9
ATOM 16776 C C . LYS A 1 80 ? 13.203 -1.310 2.533 1.00 21.03 80 LYS A C 9
ATOM 16777 O O . LYS A 1 80 ? 12.481 -0.534 3.172 1.00 23.50 80 LYS A O 9
ATOM 16796 N N . GLN A 1 81 ? 13.997 -0.912 1.539 1.00 24.11 81 GLN A N 9
ATOM 16797 C CA . GLN A 1 81 ? 14.216 0.487 1.186 1.00 51.11 81 GLN A CA 9
ATOM 16798 C C . GLN A 1 81 ? 14.060 0.710 -0.319 1.00 63.32 81 GLN A C 9
ATOM 16799 O O . GLN A 1 81 ? 14.794 1.517 -0.894 1.00 13.14 81 GLN A O 9
ATOM 16813 N N . LEU A 1 82 ? 13.117 0.021 -0.979 1.00 44.51 82 LEU A N 9
ATOM 16814 C CA . LEU A 1 82 ? 12.934 0.190 -2.424 1.00 5.43 82 LEU A CA 9
ATOM 16815 C C . LEU A 1 82 ? 12.491 1.615 -2.760 1.00 10.31 82 LEU A C 9
ATOM 16816 O O . LEU A 1 82 ? 12.840 2.128 -3.817 1.00 75.00 82 LEU A O 9
ATOM 16832 N N . LEU A 1 83 ? 11.827 2.307 -1.830 1.00 32.31 83 LEU A N 9
ATOM 16833 C CA . LEU A 1 83 ? 11.561 3.740 -1.940 1.00 45.34 83 LEU A CA 9
ATOM 16834 C C . LEU A 1 83 ? 12.813 4.559 -2.257 1.00 21.42 83 LEU A C 9
ATOM 16835 O O . LEU A 1 83 ? 12.712 5.573 -2.942 1.00 34.03 83 LEU A O 9
ATOM 16851 N N . LYS A 1 84 ? 13.974 4.167 -1.734 1.00 21.13 84 LYS A N 9
ATOM 16852 C CA . LYS A 1 84 ? 15.208 4.909 -1.925 1.00 72.45 84 LYS A CA 9
ATOM 16853 C C . LYS A 1 84 ? 16.057 4.246 -3.000 1.00 74.23 84 LYS A C 9
ATOM 16854 O O . LYS A 1 84 ? 16.651 4.959 -3.798 1.00 40.45 84 LYS A O 9
ATOM 16873 N N . GLU A 1 85 ? 16.131 2.919 -3.037 1.00 23.12 85 GLU A N 9
ATOM 16874 C CA . GLU A 1 85 ? 16.896 2.165 -4.030 1.00 73.54 85 GLU A CA 9
ATOM 16875 C C . GLU A 1 85 ? 16.415 2.491 -5.446 1.00 42.24 85 GLU A C 9
ATOM 16876 O O . GLU A 1 85 ? 17.240 2.724 -6.332 1.00 75.01 85 GLU A O 9
ATOM 16888 N N . GLU A 1 86 ? 15.095 2.541 -5.646 1.00 44.11 86 GLU A N 9
ATOM 16889 C CA . GLU A 1 86 ? 14.492 2.854 -6.932 1.00 2.30 86 GLU A CA 9
ATOM 16890 C C . GLU A 1 86 ? 14.401 4.380 -7.089 1.00 33.32 86 GLU A C 9
ATOM 16891 O O . GLU A 1 86 ? 15.062 4.952 -7.958 1.00 71.44 86 GLU A O 9
ATOM 16903 N N . LEU A 1 87 ? 13.587 5.045 -6.256 1.00 24.24 87 LEU A N 9
ATOM 16904 C CA . LEU A 1 87 ? 13.130 6.418 -6.503 1.00 25.44 87 LEU A CA 9
ATOM 16905 C C . LEU A 1 87 ? 14.024 7.484 -5.877 1.00 54.51 87 LEU A C 9
ATOM 16906 O O . LEU A 1 87 ? 13.893 8.653 -6.241 1.00 62.13 87 LEU A O 9
ATOM 16922 N N . GLY A 1 88 ? 14.841 7.125 -4.888 1.00 44.31 88 GLY A N 9
ATOM 16923 C CA . GLY A 1 88 ? 15.607 8.090 -4.116 1.00 53.24 88 GLY A CA 9
ATOM 16924 C C . GLY A 1 88 ? 14.742 8.909 -3.150 1.00 3.41 88 GLY A C 9
ATOM 16925 O O . GLY A 1 88 ? 15.058 10.080 -2.924 1.00 60.34 88 GLY A O 9
ATOM 16929 N N . PHE A 1 89 ? 13.640 8.377 -2.601 1.00 43.23 89 PHE A N 9
ATOM 16930 C CA . PHE A 1 89 ? 12.899 9.037 -1.517 1.00 71.00 89 PHE A CA 9
ATOM 16931 C C . PHE A 1 89 ? 13.385 8.541 -0.154 1.00 5.22 89 PHE A C 9
ATOM 16932 O O . PHE A 1 89 ? 13.555 7.335 0.025 1.00 14.14 89 PHE A O 9
ATOM 16949 N N . ALA A 1 90 ? 13.496 9.425 0.844 1.00 43.31 90 ALA A N 9
ATOM 16950 C CA . ALA A 1 90 ? 13.825 9.066 2.221 1.00 42.12 90 ALA A CA 9
ATOM 16951 C C . ALA A 1 90 ? 12.704 9.447 3.193 1.00 51.43 90 ALA A C 9
ATOM 16952 O O . ALA A 1 90 ? 12.175 8.573 3.882 1.00 4.51 90 ALA A O 9
ATOM 16959 N N . GLY A 1 91 ? 12.313 10.724 3.276 1.00 24.45 91 GLY A N 9
ATOM 16960 C CA . GLY A 1 91 ? 11.332 11.141 4.270 1.00 12.13 91 GLY A CA 9
ATOM 16961 C C . GLY A 1 91 ? 10.751 12.520 4.005 1.00 14.23 91 GLY A C 9
ATOM 16962 O O . GLY A 1 91 ? 11.220 13.258 3.138 1.00 71.52 91 GLY A O 9
ATOM 16966 N N . TYR A 1 92 ? 9.693 12.834 4.754 1.00 53.54 92 TYR A N 9
ATOM 16967 C CA . TYR A 1 92 ? 8.952 14.087 4.658 1.00 13.45 92 TYR A CA 9
ATOM 16968 C C . TYR A 1 92 ? 9.659 15.187 5.449 1.00 22.51 92 TYR A C 9
ATOM 16969 O O . TYR A 1 92 ? 10.219 14.915 6.517 1.00 42.25 92 TYR A O 9
ATOM 16987 N N . SER A 1 93 ? 9.582 16.419 4.950 1.00 74.14 93 SER A N 9
ATOM 16988 C CA . SER A 1 93 ? 10.036 17.632 5.609 1.00 62.05 93 SER A CA 9
ATOM 16989 C C . SER A 1 93 ? 9.214 17.885 6.870 1.00 72.35 93 SER A C 9
ATOM 16990 O O . SER A 1 93 ? 8.049 17.504 6.935 1.00 51.43 93 SER A O 9
ATOM 16998 N N . ILE A 1 94 ? 9.774 18.616 7.829 1.00 15.13 94 ILE A N 9
ATOM 16999 C CA . ILE A 1 94 ? 9.107 18.983 9.083 1.00 32.43 94 ILE A CA 9
ATOM 17000 C C . ILE A 1 94 ? 7.772 19.700 8.849 1.00 55.24 94 ILE A C 9
ATOM 17001 O O . ILE A 1 94 ? 6.734 19.374 9.428 1.00 21.41 94 ILE A O 9
ATOM 17017 N N . ASN A 1 95 ? 7.790 20.664 7.941 1.00 75.30 95 ASN A N 9
ATOM 17018 C CA . ASN A 1 95 ? 6.671 21.510 7.573 1.00 63.21 95 ASN A CA 9
ATOM 17019 C C . ASN A 1 95 ? 5.622 20.752 6.751 1.00 22.42 95 ASN A C 9
ATOM 17020 O O . ASN A 1 95 ? 4.594 21.332 6.405 1.00 33.42 95 ASN A O 9
ATOM 17031 N N . GLU A 1 96 ? 5.854 19.475 6.449 1.00 10.53 96 GLU A N 9
ATOM 17032 C CA . GLU A 1 96 ? 4.898 18.531 5.888 1.00 21.10 96 GLU A CA 9
ATOM 17033 C C . GLU A 1 96 ? 4.734 17.293 6.782 1.00 24.43 96 GLU A C 9
ATOM 17034 O O . GLU A 1 96 ? 3.975 16.390 6.434 1.00 62.44 96 GLU A O 9
ATOM 17046 N N . LEU A 1 97 ? 5.420 17.198 7.927 1.00 24.22 97 LEU A N 9
ATOM 17047 C CA . LEU A 1 97 ? 5.364 16.020 8.766 1.00 12.25 97 LEU A CA 9
ATOM 17048 C C . LEU A 1 97 ? 4.004 16.005 9.442 1.00 32.14 97 LEU A C 9
ATOM 17049 O O . LEU A 1 97 ? 3.757 16.749 10.388 1.00 3.35 97 LEU A O 9
ATOM 17065 N N . VAL A 1 98 ? 3.117 15.157 8.940 1.00 60.34 98 VAL A N 9
ATOM 17066 C CA . VAL A 1 98 ? 1.804 14.913 9.504 1.00 21.04 98 VAL A CA 9
ATOM 17067 C C . VAL A 1 98 ? 1.635 13.410 9.628 1.00 34.43 98 VAL A C 9
ATOM 17068 O O . VAL A 1 98 ? 2.166 12.668 8.790 1.00 25.45 98 VAL A O 9
ATOM 17081 N N . PRO A 1 99 ? 0.821 12.939 10.584 1.00 32.44 99 PRO A N 9
ATOM 17082 C CA . PRO A 1 99 ? 0.589 11.517 10.757 1.00 30.30 99 PRO A CA 9
ATOM 17083 C C . PRO A 1 99 ? -0.106 10.883 9.550 1.00 74.10 99 PRO A C 9
ATOM 17084 O O . PRO A 1 99 ? -0.159 9.662 9.462 1.00 33.24 99 PRO A O 9
ATOM 17095 N N . ARG A 1 100 ? -0.656 11.672 8.616 1.00 34.40 100 ARG A N 9
ATOM 17096 C CA . ARG A 1 100 ? -1.268 11.141 7.389 1.00 55.12 100 ARG A CA 9
ATOM 17097 C C . ARG A 1 100 ? -0.192 10.835 6.341 1.00 64.34 100 ARG A C 9
ATOM 17098 O O . ARG A 1 100 ? -0.265 9.850 5.616 1.00 1.20 100 ARG A O 9
ATOM 17119 N N . LYS A 1 101 ? 0.855 11.654 6.270 1.00 12.14 101 LYS A N 9
ATOM 17120 C CA . LYS A 1 101 ? 1.933 11.478 5.311 1.00 55.53 101 LYS A CA 9
ATOM 17121 C C . LYS A 1 101 ? 2.848 10.351 5.769 1.00 54.53 101 LYS A C 9
ATOM 17122 O O . LYS A 1 101 ? 3.153 9.475 4.959 1.00 3.24 101 LYS A O 9
ATOM 17141 N N . THR A 1 102 ? 3.233 10.308 7.045 1.00 65.22 102 THR A N 9
ATOM 17142 C CA . THR A 1 102 ? 4.135 9.282 7.565 1.00 72.01 102 THR A CA 9
ATOM 17143 C C . THR A 1 102 ? 3.610 7.873 7.268 1.00 55.45 102 THR A C 9
ATOM 17144 O O . THR A 1 102 ? 4.317 7.071 6.661 1.00 31.24 102 THR A O 9
ATOM 17155 N N . ARG A 1 103 ? 2.351 7.577 7.620 1.00 70.52 103 ARG A N 9
ATOM 17156 C CA . ARG A 1 103 ? 1.731 6.278 7.333 1.00 54.25 103 ARG A CA 9
ATOM 17157 C C . ARG A 1 103 ? 1.800 5.923 5.842 1.00 71.10 103 ARG A C 9
ATOM 17158 O O . ARG A 1 103 ? 2.050 4.760 5.517 1.00 3.21 103 ARG A O 9
ATOM 17179 N N . ARG A 1 104 ? 1.658 6.892 4.925 1.00 73.41 104 ARG A N 9
ATOM 17180 C CA . ARG A 1 104 ? 1.786 6.597 3.503 1.00 23.40 104 ARG A CA 9
ATOM 17181 C C . ARG A 1 104 ? 3.149 6.053 3.148 1.00 23.05 104 ARG A C 9
ATOM 17182 O O . ARG A 1 104 ? 3.180 5.167 2.298 1.00 33.34 104 ARG A O 9
ATOM 17203 N N . ALA A 1 105 ? 4.234 6.488 3.790 1.00 3.54 105 ALA A N 9
ATOM 17204 C CA . ALA A 1 105 ? 5.553 5.941 3.490 1.00 60.25 105 ALA A CA 9
ATOM 17205 C C . ALA A 1 105 ? 5.596 4.420 3.672 1.00 21.02 105 ALA A C 9
ATOM 17206 O O . ALA A 1 105 ? 6.223 3.722 2.868 1.00 73.33 105 ALA A O 9
ATOM 17213 N N . THR A 1 106 ? 4.911 3.888 4.686 1.00 11.23 106 THR A N 9
ATOM 17214 C CA . THR A 1 106 ? 4.813 2.454 4.911 1.00 3.13 106 THR A CA 9
ATOM 17215 C C . THR A 1 106 ? 4.137 1.780 3.704 1.00 31.44 106 THR A C 9
ATOM 17216 O O . THR A 1 106 ? 4.692 0.838 3.130 1.00 1.33 106 THR A O 9
ATOM 17227 N N . MET A 1 107 ? 2.949 2.238 3.302 1.00 2.54 107 MET A N 9
ATOM 17228 C CA . MET A 1 107 ? 2.214 1.644 2.191 1.00 41.22 107 MET A CA 9
ATOM 17229 C C . MET A 1 107 ? 2.988 1.793 0.875 1.00 2.21 107 MET A C 9
ATOM 17230 O O . MET A 1 107 ? 2.969 0.876 0.057 1.00 14.30 107 MET A O 9
ATOM 17244 N N . THR A 1 108 ? 3.696 2.906 0.651 1.00 3.04 108 THR A N 9
ATOM 17245 C CA . THR A 1 108 ? 4.437 3.101 -0.588 1.00 42.25 108 THR A CA 9
ATOM 17246 C C . THR A 1 108 ? 5.567 2.072 -0.711 1.00 62.21 108 THR A C 9
ATOM 17247 O O . THR A 1 108 ? 5.703 1.481 -1.777 1.00 34.52 108 THR A O 9
ATOM 17258 N N . ASN A 1 109 ? 6.329 1.772 0.353 1.00 2.41 109 ASN A N 9
ATOM 17259 C CA . ASN A 1 109 ? 7.406 0.780 0.225 1.00 61.13 109 ASN A CA 9
ATOM 17260 C C . ASN A 1 109 ? 6.876 -0.611 -0.128 1.00 12.42 109 ASN A C 9
ATOM 17261 O O . ASN A 1 109 ? 7.525 -1.352 -0.863 1.00 73.11 109 ASN A O 9
ATOM 17272 N N . TRP A 1 110 ? 5.695 -0.965 0.389 1.00 13.51 110 TRP A N 9
ATOM 17273 C CA . TRP A 1 110 ? 5.047 -2.223 0.041 1.00 12.32 110 TRP A CA 9
ATOM 17274 C C . TRP A 1 110 ? 4.735 -2.261 -1.453 1.00 4.51 110 TRP A C 9
ATOM 17275 O O . TRP A 1 110 ? 4.954 -3.292 -2.077 1.00 44.35 110 TRP A O 9
ATOM 17296 N N . LEU A 1 111 ? 4.267 -1.155 -2.042 1.00 14.43 111 LEU A N 9
ATOM 17297 C CA . LEU A 1 111 ? 3.917 -1.124 -3.458 1.00 72.23 111 LEU A CA 9
ATOM 17298 C C . LEU A 1 111 ? 5.140 -1.439 -4.323 1.00 71.22 111 LEU A C 9
ATOM 17299 O O . LEU A 1 111 ? 5.006 -2.223 -5.263 1.00 51.23 111 LEU A O 9
ATOM 17315 N N . LEU A 1 112 ? 6.332 -0.907 -4.001 1.00 74.24 112 LEU A N 9
ATOM 17316 C CA . LEU A 1 112 ? 7.555 -1.302 -4.695 1.00 21.21 112 LEU A CA 9
ATOM 17317 C C . LEU A 1 112 ? 7.820 -2.797 -4.513 1.00 40.02 112 LEU A C 9
ATOM 17318 O O . LEU A 1 112 ? 8.061 -3.483 -5.500 1.00 33.41 112 LEU A O 9
ATOM 17334 N N . ALA A 1 113 ? 7.815 -3.303 -3.272 1.00 43.33 113 ALA A N 9
ATOM 17335 C CA . ALA A 1 113 ? 8.101 -4.713 -3.000 1.00 41.33 113 ALA A CA 9
ATOM 17336 C C . ALA A 1 113 ? 7.166 -5.603 -3.823 1.00 41.22 113 ALA A C 9
ATOM 17337 O O . ALA A 1 113 ? 7.629 -6.529 -4.489 1.00 24.42 113 ALA A O 9
ATOM 17344 N N . TYR A 1 114 ? 5.870 -5.287 -3.817 1.00 33.21 114 TYR A N 9
ATOM 17345 C CA . TYR A 1 114 ? 4.850 -5.963 -4.596 1.00 23.14 114 TYR A CA 9
ATOM 17346 C C . TYR A 1 114 ? 5.186 -5.920 -6.086 1.00 52.23 114 TYR A C 9
ATOM 17347 O O . TYR A 1 114 ? 5.277 -6.978 -6.703 1.00 50.24 114 TYR A O 9
ATOM 17365 N N . ARG A 1 115 ? 5.377 -4.735 -6.687 1.00 74.54 115 ARG A N 9
ATOM 17366 C CA . ARG A 1 115 ? 5.597 -4.684 -8.132 1.00 22.44 115 ARG A CA 9
ATOM 17367 C C . ARG A 1 115 ? 6.862 -5.409 -8.549 1.00 34.34 115 ARG A C 9
ATOM 17368 O O . ARG A 1 115 ? 6.823 -6.100 -9.557 1.00 34.22 115 ARG A O 9
ATOM 17389 N N . ARG A 1 116 ? 7.970 -5.296 -7.816 1.00 72.21 116 ARG A N 9
ATOM 17390 C CA . ARG A 1 116 ? 9.211 -5.973 -8.086 1.00 24.12 116 ARG A CA 9
ATOM 17391 C C . ARG A 1 116 ? 8.955 -7.470 -8.076 1.00 74.02 116 ARG A C 9
ATOM 17392 O O . ARG A 1 116 ? 9.339 -8.120 -9.030 1.00 64.23 116 ARG A O 9
ATOM 17413 N N . SER A 1 117 ? 8.231 -7.983 -7.085 1.00 64.31 117 SER A N 9
ATOM 17414 C CA . SER A 1 117 ? 7.865 -9.395 -6.988 1.00 42.32 117 SER A CA 9
ATOM 17415 C C . SER A 1 117 ? 7.047 -9.938 -8.175 1.00 41.12 117 SER A C 9
ATOM 17416 O O . SER A 1 117 ? 6.799 -11.141 -8.244 1.00 53.32 117 SER A O 9
ATOM 17424 N N . GLN A 1 118 ? 6.578 -9.097 -9.101 1.00 74.02 118 GLN A N 9
ATOM 17425 C CA . GLN A 1 118 ? 6.001 -9.576 -10.358 1.00 31.23 118 GLN A CA 9
ATOM 17426 C C . GLN A 1 118 ? 7.116 -10.014 -11.317 1.00 43.32 118 GLN A C 9
ATOM 17427 O O . GLN A 1 118 ? 6.988 -10.990 -12.058 1.00 21.23 118 GLN A O 9
ATOM 17441 N N . GLN A 1 119 ? 8.244 -9.307 -11.261 1.00 64.21 119 GLN A N 9
ATOM 17442 C CA . GLN A 1 119 ? 9.536 -9.615 -11.856 1.00 14.34 119 GLN A CA 9
ATOM 17443 C C . GLN A 1 119 ? 10.311 -10.485 -10.861 1.00 72.41 119 GLN A C 9
ATOM 17444 O O . GLN A 1 119 ? 11.452 -10.187 -10.500 1.00 61.30 119 GLN A O 9
ATOM 17458 N N . ASP A 1 120 ? 9.669 -11.537 -10.364 1.00 0.41 120 ASP A N 9
ATOM 17459 C CA . ASP A 1 120 ? 10.341 -12.543 -9.542 1.00 11.41 120 ASP A CA 9
ATOM 17460 C C . ASP A 1 120 ? 11.372 -13.242 -10.413 1.00 51.43 120 ASP A C 9
ATOM 17461 O O . ASP A 1 120 ? 12.584 -13.139 -10.124 1.00 61.13 120 ASP A O 9
ATOM 17470 N N . MET A 1 1 ? -5.046 -12.401 -9.660 1.00 11.34 1 MET A N 10
ATOM 17471 C CA . MET A 1 1 ? -5.121 -10.928 -9.661 1.00 14.23 1 MET A CA 10
ATOM 17472 C C . MET A 1 1 ? -3.740 -10.363 -9.373 1.00 12.00 1 MET A C 10
ATOM 17473 O O . MET A 1 1 ? -3.301 -10.367 -8.222 1.00 21.45 1 MET A O 10
ATOM 17487 N N . GLY A 1 2 ? -3.066 -9.830 -10.391 1.00 4.23 2 GLY A N 10
ATOM 17488 C CA . GLY A 1 2 ? -1.745 -9.269 -10.234 1.00 60.52 2 GLY A CA 10
ATOM 17489 C C . GLY A 1 2 ? -1.607 -8.048 -11.106 1.00 35.43 2 GLY A C 10
ATOM 17490 O O . GLY A 1 2 ? -1.207 -8.119 -12.263 1.00 4.45 2 GLY A O 10
ATOM 17494 N N . ILE A 1 3 ? -1.988 -6.918 -10.541 1.00 12.22 3 ILE A N 10
ATOM 17495 C CA . ILE A 1 3 ? -1.818 -5.604 -11.139 1.00 62.31 3 ILE A CA 10
ATOM 17496 C C . ILE A 1 3 ? -0.313 -5.325 -11.229 1.00 42.41 3 ILE A C 10
ATOM 17497 O O . ILE A 1 3 ? 0.463 -5.746 -10.365 1.00 0.22 3 ILE A O 10
ATOM 17513 N N . THR A 1 4 ? 0.078 -4.544 -12.227 1.00 42.11 4 THR A N 10
ATOM 17514 C CA . THR A 1 4 ? 1.393 -3.942 -12.369 1.00 63.15 4 THR A CA 10
ATOM 17515 C C . THR A 1 4 ? 1.322 -2.513 -11.817 1.00 24.21 4 THR A C 10
ATOM 17516 O O . THR A 1 4 ? 0.510 -1.698 -12.265 1.00 22.33 4 THR A O 10
ATOM 17527 N N . ILE A 1 5 ? 2.184 -2.196 -10.852 1.00 70.43 5 ILE A N 10
ATOM 17528 C CA . ILE A 1 5 ? 2.386 -0.829 -10.396 1.00 74.34 5 ILE A CA 10
ATOM 17529 C C . ILE A 1 5 ? 3.240 -0.064 -11.407 1.00 21.34 5 ILE A C 10
ATOM 17530 O O . ILE A 1 5 ? 4.118 -0.636 -12.056 1.00 64.45 5 ILE A O 10
ATOM 17546 N N . THR A 1 6 ? 3.031 1.247 -11.477 1.00 32.23 6 THR A N 10
ATOM 17547 C CA . THR A 1 6 ? 3.926 2.194 -12.111 1.00 12.25 6 THR A CA 10
ATOM 17548 C C . THR A 1 6 ? 4.514 3.134 -11.046 1.00 55.24 6 THR A C 10
ATOM 17549 O O . THR A 1 6 ? 3.821 3.589 -10.129 1.00 25.24 6 THR A O 10
ATOM 17560 N N . ASP A 1 7 ? 5.810 3.419 -11.162 1.00 44.44 7 ASP A N 10
ATOM 17561 C CA . ASP A 1 7 ? 6.549 4.384 -10.355 1.00 32.21 7 ASP A CA 10
ATOM 17562 C C . ASP A 1 7 ? 6.069 5.802 -10.678 1.00 12.02 7 ASP A C 10
ATOM 17563 O O . ASP A 1 7 ? 6.212 6.696 -9.854 1.00 44.42 7 ASP A O 10
ATOM 17572 N N . GLU A 1 8 ? 5.469 6.031 -11.848 1.00 53.51 8 GLU A N 10
ATOM 17573 C CA . GLU A 1 8 ? 4.816 7.300 -12.138 1.00 35.55 8 GLU A CA 10
ATOM 17574 C C . GLU A 1 8 ? 3.612 7.519 -11.223 1.00 23.13 8 GLU A C 10
ATOM 17575 O O . GLU A 1 8 ? 3.405 8.626 -10.730 1.00 34.13 8 GLU A O 10
ATOM 17587 N N . LEU A 1 9 ? 2.844 6.467 -10.942 1.00 11.41 9 LEU A N 10
ATOM 17588 C CA . LEU A 1 9 ? 1.587 6.551 -10.286 1.00 73.54 9 LEU A CA 10
ATOM 17589 C C . LEU A 1 9 ? 1.813 6.486 -8.788 1.00 2.41 9 LEU A C 10
ATOM 17590 O O . LEU A 1 9 ? 1.072 7.111 -8.041 1.00 11.03 9 LEU A O 10
ATOM 17606 N N . LEU A 1 10 ? 2.825 5.762 -8.287 1.00 42.33 10 LEU A N 10
ATOM 17607 C CA . LEU A 1 10 ? 3.025 5.736 -6.856 1.00 51.34 10 LEU A CA 10
ATOM 17608 C C . LEU A 1 10 ? 3.556 7.087 -6.368 1.00 35.10 10 LEU A C 10
ATOM 17609 O O . LEU A 1 10 ? 3.259 7.468 -5.236 1.00 51.10 10 LEU A O 10
ATOM 17625 N N . TRP A 1 11 ? 4.232 7.853 -7.240 1.00 43.33 11 TRP A N 10
ATOM 17626 C CA . TRP A 1 11 ? 4.601 9.237 -6.969 1.00 64.25 11 TRP A CA 10
ATOM 17627 C C . TRP A 1 11 ? 3.384 10.086 -6.613 1.00 64.41 11 TRP A C 10
ATOM 17628 O O . TRP A 1 11 ? 3.492 10.940 -5.736 1.00 35.30 11 TRP A O 10
ATOM 17649 N N . ALA A 1 12 ? 2.226 9.846 -7.230 1.00 44.54 12 ALA A N 10
ATOM 17650 C CA . ALA A 1 12 ? 1.024 10.632 -6.999 1.00 52.34 12 ALA A CA 10
ATOM 17651 C C . ALA A 1 12 ? 0.511 10.553 -5.554 1.00 13.00 12 ALA A C 10
ATOM 17652 O O . ALA A 1 12 ? -0.215 11.457 -5.131 1.00 62.32 12 ALA A O 10
ATOM 17659 N N . ILE A 1 13 ? 0.876 9.519 -4.784 1.00 70.32 13 ILE A N 10
ATOM 17660 C CA . ILE A 1 13 ? 0.615 9.467 -3.354 1.00 54.04 13 ILE A CA 10
ATOM 17661 C C . ILE A 1 13 ? 1.515 10.500 -2.670 1.00 44.14 13 ILE A C 10
ATOM 17662 O O . ILE A 1 13 ? 1.014 11.322 -1.900 1.00 15.25 13 ILE A O 10
ATOM 17678 N N . LEU A 1 14 ? 2.838 10.453 -2.895 1.00 1.45 14 LEU A N 10
ATOM 17679 C CA . LEU A 1 14 ? 3.782 11.362 -2.270 1.00 34.10 14 LEU A CA 10
ATOM 17680 C C . LEU A 1 14 ? 3.479 12.818 -2.632 1.00 0.12 14 LEU A C 10
ATOM 17681 O O . LEU A 1 14 ? 3.489 13.653 -1.729 1.00 64.43 14 LEU A O 10
ATOM 17697 N N . LYS A 1 15 ? 3.230 13.124 -3.915 1.00 34.22 15 LYS A N 10
ATOM 17698 C CA . LYS A 1 15 ? 3.177 14.483 -4.447 1.00 72.32 15 LYS A CA 10
ATOM 17699 C C . LYS A 1 15 ? 2.068 15.300 -3.783 1.00 60.13 15 LYS A C 10
ATOM 17700 O O . LYS A 1 15 ? 2.328 16.037 -2.837 1.00 25.34 15 LYS A O 10
ATOM 17719 N N . ASP A 1 16 ? 0.849 15.209 -4.307 1.00 14.41 16 ASP A N 10
ATOM 17720 C CA . ASP A 1 16 ? -0.440 15.517 -3.721 1.00 63.23 16 ASP A CA 10
ATOM 17721 C C . ASP A 1 16 ? -1.405 15.362 -4.900 1.00 22.31 16 ASP A C 10
ATOM 17722 O O . ASP A 1 16 ? -1.740 16.347 -5.570 1.00 11.35 16 ASP A O 10
ATOM 17731 N N . GLU A 1 17 ? -1.759 14.129 -5.263 1.00 21.42 17 GLU A N 10
ATOM 17732 C CA . GLU A 1 17 ? -2.739 13.848 -6.284 1.00 21.50 17 GLU A CA 10
ATOM 17733 C C . GLU A 1 17 ? -3.677 12.749 -5.798 1.00 51.13 17 GLU A C 10
ATOM 17734 O O . GLU A 1 17 ? -4.890 12.918 -5.880 1.00 72.10 17 GLU A O 10
ATOM 17746 N N . LEU A 1 18 ? -3.153 11.614 -5.324 1.00 52.22 18 LEU A N 10
ATOM 17747 C CA . LEU A 1 18 ? -4.014 10.653 -4.657 1.00 14.54 18 LEU A CA 10
ATOM 17748 C C . LEU A 1 18 ? -4.330 11.172 -3.282 1.00 21.03 18 LEU A C 10
ATOM 17749 O O . LEU A 1 18 ? -3.623 11.991 -2.690 1.00 3.11 18 LEU A O 10
ATOM 17765 N N . SER A 1 19 ? -5.381 10.590 -2.745 1.00 75.41 19 SER A N 10
ATOM 17766 C CA . SER A 1 19 ? -6.109 11.201 -1.653 1.00 4.04 19 SER A CA 10
ATOM 17767 C C . SER A 1 19 ? -5.936 10.371 -0.382 1.00 22.24 19 SER A C 10
ATOM 17768 O O . SER A 1 19 ? -4.918 9.690 -0.215 1.00 32.44 19 SER A O 10
ATOM 17776 N N . ASP A 1 20 ? -6.886 10.459 0.547 1.00 43.00 20 ASP A N 10
ATOM 17777 C CA . ASP A 1 20 ? -6.981 9.572 1.702 1.00 44.54 20 ASP A CA 10
ATOM 17778 C C . ASP A 1 20 ? -7.362 8.174 1.215 1.00 3.35 20 ASP A C 10
ATOM 17779 O O . ASP A 1 20 ? -6.477 7.355 0.956 1.00 31.14 20 ASP A O 10
ATOM 17788 N N . ALA A 1 21 ? -8.656 7.919 1.039 1.00 54.11 21 ALA A N 10
ATOM 17789 C CA . ALA A 1 21 ? -9.211 6.647 0.620 1.00 73.15 21 ALA A CA 10
ATOM 17790 C C . ALA A 1 21 ? -8.754 6.285 -0.791 1.00 20.11 21 ALA A C 10
ATOM 17791 O O . ALA A 1 21 ? -8.527 5.115 -1.059 1.00 61.14 21 ALA A O 10
ATOM 17798 N N . GLU A 1 22 ? -8.569 7.276 -1.670 1.00 31.31 22 GLU A N 10
ATOM 17799 C CA . GLU A 1 22 ? -8.204 7.029 -3.065 1.00 13.41 22 GLU A CA 10
ATOM 17800 C C . GLU A 1 22 ? -6.818 6.381 -3.118 1.00 60.15 22 GLU A C 10
ATOM 17801 O O . GLU A 1 22 ? -6.611 5.425 -3.860 1.00 44.51 22 GLU A O 10
ATOM 17813 N N . ALA A 1 23 ? -5.860 6.886 -2.319 1.00 35.42 23 ALA A N 10
ATOM 17814 C CA . ALA A 1 23 ? -4.525 6.296 -2.281 1.00 41.01 23 ALA A CA 10
ATOM 17815 C C . ALA A 1 23 ? -4.620 4.862 -1.734 1.00 32.02 23 ALA A C 10
ATOM 17816 O O . ALA A 1 23 ? -3.918 3.961 -2.188 1.00 74.41 23 ALA A O 10
ATOM 17823 N N . ASN A 1 24 ? -5.471 4.697 -0.712 1.00 12.01 24 ASN A N 10
ATOM 17824 C CA . ASN A 1 24 ? -5.715 3.462 0.025 1.00 1.30 24 ASN A CA 10
ATOM 17825 C C . ASN A 1 24 ? -6.229 2.386 -0.927 1.00 11.23 24 ASN A C 10
ATOM 17826 O O . ASN A 1 24 ? -5.740 1.257 -0.906 1.00 61.12 24 ASN A O 10
ATOM 17837 N N . ALA A 1 25 ? -7.162 2.760 -1.808 1.00 42.12 25 ALA A N 10
ATOM 17838 C CA . ALA A 1 25 ? -7.765 1.882 -2.792 1.00 41.40 25 ALA A CA 10
ATOM 17839 C C . ALA A 1 25 ? -6.706 1.179 -3.632 1.00 64.44 25 ALA A C 10
ATOM 17840 O O . ALA A 1 25 ? -6.848 -0.024 -3.851 1.00 63.43 25 ALA A O 10
ATOM 17847 N N . LEU A 1 26 ? -5.631 1.867 -4.059 1.00 23.43 26 LEU A N 10
ATOM 17848 C CA . LEU A 1 26 ? -4.593 1.242 -4.869 1.00 3.44 26 LEU A CA 10
ATOM 17849 C C . LEU A 1 26 ? -3.909 0.075 -4.152 1.00 54.41 26 LEU A C 10
ATOM 17850 O O . LEU A 1 26 ? -3.474 -0.865 -4.824 1.00 32.23 26 LEU A O 10
ATOM 17866 N N . VAL A 1 27 ? -3.830 0.088 -2.821 1.00 53.41 27 VAL A N 10
ATOM 17867 C CA . VAL A 1 27 ? -3.366 -1.061 -2.056 1.00 22.11 27 VAL A CA 10
ATOM 17868 C C . VAL A 1 27 ? -4.412 -2.176 -2.175 1.00 22.11 27 VAL A C 10
ATOM 17869 O O . VAL A 1 27 ? -4.089 -3.308 -2.535 1.00 73.21 27 VAL A O 10
ATOM 17882 N N . TRP A 1 28 ? -5.672 -1.856 -1.884 1.00 3.20 28 TRP A N 10
ATOM 17883 C CA . TRP A 1 28 ? -6.768 -2.807 -1.776 1.00 15.12 28 TRP A CA 10
ATOM 17884 C C . TRP A 1 28 ? -7.002 -3.558 -3.091 1.00 3.33 28 TRP A C 10
ATOM 17885 O O . TRP A 1 28 ? -7.185 -4.778 -3.088 1.00 4.12 28 TRP A O 10
ATOM 17906 N N . GLN A 1 29 ? -6.958 -2.854 -4.221 1.00 44.14 29 GLN A N 10
ATOM 17907 C CA . GLN A 1 29 ? -7.095 -3.456 -5.542 1.00 2.20 29 GLN A CA 10
ATOM 17908 C C . GLN A 1 29 ? -5.907 -4.362 -5.877 1.00 22.42 29 GLN A C 10
ATOM 17909 O O . GLN A 1 29 ? -6.099 -5.454 -6.404 1.00 75.25 29 GLN A O 10
ATOM 17923 N N . ALA A 1 30 ? -4.683 -3.935 -5.550 1.00 53.30 30 ALA A N 10
ATOM 17924 C CA . ALA A 1 30 ? -3.468 -4.727 -5.755 1.00 35.42 30 ALA A CA 10
ATOM 17925 C C . ALA A 1 30 ? -3.477 -6.032 -4.953 1.00 61.14 30 ALA A C 10
ATOM 17926 O O . ALA A 1 30 ? -2.909 -7.028 -5.405 1.00 74.54 30 ALA A O 10
ATOM 17933 N N . LEU A 1 31 ? -4.092 -6.037 -3.769 1.00 70.11 31 LEU A N 10
ATOM 17934 C CA . LEU A 1 31 ? -4.381 -7.263 -3.031 1.00 60.34 31 LEU A CA 10
ATOM 17935 C C . LEU A 1 31 ? -5.407 -8.070 -3.828 1.00 64.21 31 LEU A C 10
ATOM 17936 O O . LEU A 1 31 ? -5.141 -9.212 -4.201 1.00 71.10 31 LEU A O 10
ATOM 17952 N N . GLY A 1 32 ? -6.550 -7.453 -4.136 1.00 13.04 32 GLY A N 10
ATOM 17953 C CA . GLY A 1 32 ? -7.616 -8.032 -4.944 1.00 4.33 32 GLY A CA 10
ATOM 17954 C C . GLY A 1 32 ? -8.988 -7.911 -4.288 1.00 15.23 32 GLY A C 10
ATOM 17955 O O . GLY A 1 32 ? -9.818 -8.789 -4.510 1.00 25.10 32 GLY A O 10
ATOM 17959 N N . TYR A 1 33 ? -9.227 -6.889 -3.452 1.00 3.13 33 TYR A N 10
ATOM 17960 C CA . TYR A 1 33 ? -10.468 -6.788 -2.681 1.00 51.51 33 TYR A CA 10
ATOM 17961 C C . TYR A 1 33 ? -11.678 -6.479 -3.565 1.00 33.42 33 TYR A C 10
ATOM 17962 O O . TYR A 1 33 ? -12.720 -7.058 -3.327 1.00 42.05 33 TYR A O 10
ATOM 17980 N N . VAL A 1 34 ? -11.586 -5.571 -4.541 1.00 22.24 34 VAL A N 10
ATOM 17981 C CA . VAL A 1 34 ? -12.608 -5.264 -5.546 1.00 33.45 34 VAL A CA 10
ATOM 17982 C C . VAL A 1 34 ? -14.041 -5.163 -4.992 1.00 43.54 34 VAL A C 10
ATOM 17983 O O . VAL A 1 34 ? -14.766 -6.151 -4.883 1.00 34.41 34 VAL A O 10
ATOM 17996 N N . TRP A 1 35 ? -14.453 -3.933 -4.680 1.00 50.50 35 TRP A N 10
ATOM 17997 C CA . TRP A 1 35 ? -15.820 -3.591 -4.324 1.00 4.31 35 TRP A CA 10
ATOM 17998 C C . TRP A 1 35 ? -16.798 -4.169 -5.337 1.00 2.30 35 TRP A C 10
ATOM 17999 O O . TRP A 1 35 ? -16.727 -3.855 -6.529 1.00 0.50 35 TRP A O 10
ATOM 18020 N N . ASP A 1 36 ? -17.714 -4.993 -4.855 1.00 73.35 36 ASP A N 10
ATOM 18021 C CA . ASP A 1 36 ? -18.677 -5.709 -5.666 1.00 25.44 36 ASP A CA 10
ATOM 18022 C C . ASP A 1 36 ? -19.988 -4.979 -5.494 1.00 34.43 36 ASP A C 10
ATOM 18023 O O . ASP A 1 36 ? -20.783 -5.269 -4.603 1.00 24.12 36 ASP A O 10
ATOM 18032 N N . GLU A 1 37 ? -20.178 -3.943 -6.295 1.00 55.33 37 GLU A N 10
ATOM 18033 C CA . GLU A 1 37 ? -21.184 -2.923 -6.050 1.00 13.15 37 GLU A CA 10
ATOM 18034 C C . GLU A 1 37 ? -22.600 -3.501 -6.016 1.00 24.35 37 GLU A C 10
ATOM 18035 O O . GLU A 1 37 ? -23.440 -3.044 -5.236 1.00 52.12 37 GLU A O 10
ATOM 18047 N N . ALA A 1 38 ? -22.826 -4.555 -6.799 1.00 31.33 38 ALA A N 10
ATOM 18048 C CA . ALA A 1 38 ? -24.110 -5.234 -6.890 1.00 0.25 38 ALA A CA 10
ATOM 18049 C C . ALA A 1 38 ? -24.398 -6.058 -5.635 1.00 64.23 38 ALA A C 10
ATOM 18050 O O . ALA A 1 38 ? -25.558 -6.260 -5.297 1.00 3.12 38 ALA A O 10
ATOM 18057 N N . GLN A 1 39 ? -23.369 -6.535 -4.932 1.00 12.34 39 GLN A N 10
ATOM 18058 C CA . GLN A 1 39 ? -23.536 -7.250 -3.669 1.00 31.02 39 GLN A CA 10
ATOM 18059 C C . GLN A 1 39 ? -23.306 -6.309 -2.483 1.00 72.31 39 GLN A C 10
ATOM 18060 O O . GLN A 1 39 ? -23.553 -6.684 -1.334 1.00 52.44 39 GLN A O 10
ATOM 18074 N N . SER A 1 40 ? -22.877 -5.077 -2.775 1.00 22.12 40 SER A N 10
ATOM 18075 C CA . SER A 1 40 ? -22.528 -4.015 -1.854 1.00 42.35 40 SER A CA 10
ATOM 18076 C C . SER A 1 40 ? -21.642 -4.526 -0.717 1.00 64.54 40 SER A C 10
ATOM 18077 O O . SER A 1 40 ? -21.844 -4.181 0.453 1.00 24.10 40 SER A O 10
ATOM 18085 N N . CYS A 1 41 ? -20.659 -5.357 -1.076 1.00 42.23 41 CYS A N 10
ATOM 18086 C CA . CYS A 1 41 ? -19.555 -5.722 -0.200 1.00 22.21 41 CYS A CA 10
ATOM 18087 C C . CYS A 1 41 ? -18.274 -5.869 -1.009 1.00 0.13 41 CYS A C 10
ATOM 18088 O O . CYS A 1 41 ? -18.311 -6.040 -2.229 1.00 73.05 41 CYS A O 10
ATOM 18096 N N . TRP A 1 42 ? -17.143 -5.873 -0.306 1.00 32.43 42 TRP A N 10
ATOM 18097 C CA . TRP A 1 42 ? -15.848 -6.248 -0.845 1.00 40.45 42 TRP A CA 10
ATOM 18098 C C . TRP A 1 42 ? -15.880 -7.716 -1.245 1.00 61.22 42 TRP A C 10
ATOM 18099 O O . TRP A 1 42 ? -16.703 -8.489 -0.736 1.00 73.23 42 TRP A O 10
ATOM 18120 N N . LYS A 1 43 ? -14.961 -8.129 -2.107 1.00 14.43 43 LYS A N 10
ATOM 18121 C CA . LYS A 1 43 ? -14.681 -9.528 -2.349 1.00 45.20 43 LYS A CA 10
ATOM 18122 C C . LYS A 1 43 ? -13.439 -9.905 -1.585 1.00 35.54 43 LYS A C 10
ATOM 18123 O O . LYS A 1 43 ? -12.541 -9.103 -1.343 1.00 72.02 43 LYS A O 10
ATOM 18142 N N . THR A 1 44 ? -13.350 -11.187 -1.305 1.00 34.02 44 THR A N 10
ATOM 18143 C CA . THR A 1 44 ? -12.151 -11.798 -0.792 1.00 3.02 44 THR A CA 10
ATOM 18144 C C . THR A 1 44 ? -11.765 -12.984 -1.683 1.00 55.53 44 THR A C 10
ATOM 18145 O O . THR A 1 44 ? -10.817 -13.698 -1.382 1.00 22.25 44 THR A O 10
ATOM 18156 N N . ASP A 1 45 ? -12.429 -13.156 -2.835 1.00 55.23 45 ASP A N 10
ATOM 18157 C CA . ASP A 1 45 ? -12.246 -14.242 -3.789 1.00 30.41 45 ASP A CA 10
ATOM 18158 C C . ASP A 1 45 ? -10.814 -14.194 -4.266 1.00 43.52 45 ASP A C 10
ATOM 18159 O O . ASP A 1 45 ? -10.103 -15.193 -4.229 1.00 4.25 45 ASP A O 10
ATOM 18168 N N . LEU A 1 46 ? -10.406 -13.011 -4.736 1.00 12.03 46 LEU A N 10
ATOM 18169 C CA . LEU A 1 46 ? -9.125 -12.830 -5.381 1.00 73.51 46 LEU A CA 10
ATOM 18170 C C . LEU A 1 46 ? -8.003 -12.518 -4.388 1.00 63.21 46 LEU A C 10
ATOM 18171 O O . LEU A 1 46 ? -6.832 -12.515 -4.778 1.00 13.14 46 LEU A O 10
ATOM 18187 N N . VAL A 1 47 ? -8.348 -12.247 -3.132 1.00 13.52 47 VAL A N 10
ATOM 18188 C CA . VAL A 1 47 ? -7.408 -11.939 -2.070 1.00 2.45 47 VAL A CA 10
ATOM 18189 C C . VAL A 1 47 ? -6.767 -13.260 -1.623 1.00 3.23 47 VAL A C 10
ATOM 18190 O O . VAL A 1 47 ? -7.394 -14.321 -1.690 1.00 4.40 47 VAL A O 10
ATOM 18203 N N . ALA A 1 48 ? -5.509 -13.199 -1.180 1.00 71.01 48 ALA A N 10
ATOM 18204 C CA . ALA A 1 48 ? -4.787 -14.349 -0.645 1.00 3.55 48 ALA A CA 10
ATOM 18205 C C . ALA A 1 48 ? -5.470 -14.869 0.628 1.00 22.21 48 ALA A C 10
ATOM 18206 O O . ALA A 1 48 ? -6.143 -14.088 1.306 1.00 72.53 48 ALA A O 10
ATOM 18213 N N . PRO A 1 49 ? -5.224 -16.127 1.045 1.00 62.23 49 PRO A N 10
ATOM 18214 C CA . PRO A 1 49 ? -5.828 -16.682 2.250 1.00 3.24 49 PRO A CA 10
ATOM 18215 C C . PRO A 1 49 ? -5.466 -15.833 3.465 1.00 22.33 49 PRO A C 10
ATOM 18216 O O . PRO A 1 49 ? -6.347 -15.425 4.212 1.00 33.51 49 PRO A O 10
ATOM 18227 N N . GLU A 1 50 ? -4.186 -15.501 3.626 1.00 62.32 50 GLU A N 10
ATOM 18228 C CA . GLU A 1 50 ? -3.701 -14.661 4.710 1.00 21.32 50 GLU A CA 10
ATOM 18229 C C . GLU A 1 50 ? -4.381 -13.288 4.750 1.00 53.22 50 GLU A C 10
ATOM 18230 O O . GLU A 1 50 ? -4.657 -12.786 5.835 1.00 3.31 50 GLU A O 10
ATOM 18242 N N . TRP A 1 51 ? -4.686 -12.684 3.598 1.00 32.22 51 TRP A N 10
ATOM 18243 C CA . TRP A 1 51 ? -5.271 -11.347 3.530 1.00 31.40 51 TRP A CA 10
ATOM 18244 C C . TRP A 1 51 ? -6.803 -11.368 3.576 1.00 21.35 51 TRP A C 10
ATOM 18245 O O . TRP A 1 51 ? -7.400 -10.296 3.663 1.00 44.41 51 TRP A O 10
ATOM 18266 N N . ARG A 1 52 ? -7.459 -12.537 3.551 1.00 61.23 52 ARG A N 10
ATOM 18267 C CA . ARG A 1 52 ? -8.890 -12.648 3.823 1.00 4.24 52 ARG A CA 10
ATOM 18268 C C . ARG A 1 52 ? -9.191 -13.406 5.108 1.00 42.51 52 ARG A C 10
ATOM 18269 O O . ARG A 1 52 ? -10.361 -13.592 5.430 1.00 42.11 52 ARG A O 10
ATOM 18290 N N . GLN A 1 53 ? -8.162 -13.874 5.810 1.00 61.43 53 GLN A N 10
ATOM 18291 C CA . GLN A 1 53 ? -8.296 -14.892 6.835 1.00 4.45 53 GLN A CA 10
ATOM 18292 C C . GLN A 1 53 ? -9.265 -14.471 7.935 1.00 42.34 53 GLN A C 10
ATOM 18293 O O . GLN A 1 53 ? -10.017 -15.306 8.433 1.00 24.03 53 GLN A O 10
ATOM 18307 N N . ASP A 1 54 ? -9.246 -13.184 8.292 1.00 70.14 54 ASP A N 10
ATOM 18308 C CA . ASP A 1 54 ? -10.034 -12.610 9.381 1.00 42.42 54 ASP A CA 10
ATOM 18309 C C . ASP A 1 54 ? -10.298 -11.116 9.107 1.00 15.53 54 ASP A C 10
ATOM 18310 O O . ASP A 1 54 ? -10.454 -10.331 10.039 1.00 62.52 54 ASP A O 10
ATOM 18319 N N . TYR A 1 55 ? -10.243 -10.691 7.839 1.00 65.41 55 TYR A N 10
ATOM 18320 C CA . TYR A 1 55 ? -10.295 -9.304 7.363 1.00 15.02 55 TYR A CA 10
ATOM 18321 C C . TYR A 1 55 ? -11.671 -8.996 6.723 1.00 61.21 55 TYR A C 10
ATOM 18322 O O . TYR A 1 55 ? -11.802 -9.038 5.497 1.00 34.01 55 TYR A O 10
ATOM 18340 N N . PRO A 1 56 ? -12.715 -8.676 7.516 1.00 54.15 56 PRO A N 10
ATOM 18341 C CA . PRO A 1 56 ? -14.037 -8.352 6.989 1.00 43.52 56 PRO A CA 10
ATOM 18342 C C . PRO A 1 56 ? -14.108 -6.985 6.299 1.00 73.41 56 PRO A C 10
ATOM 18343 O O . PRO A 1 56 ? -15.118 -6.703 5.656 1.00 40.44 56 PRO A O 10
ATOM 18354 N N . GLU A 1 57 ? -13.067 -6.156 6.352 1.00 34.11 57 GLU A N 10
ATOM 18355 C CA . GLU A 1 57 ? -13.000 -4.878 5.636 1.00 35.25 57 GLU A CA 10
ATOM 18356 C C . GLU A 1 57 ? -11.589 -4.616 5.098 1.00 52.53 57 GLU A C 10
ATOM 18357 O O . GLU A 1 57 ? -10.643 -5.294 5.514 1.00 22.43 57 GLU A O 10
ATOM 18369 N N . PRO A 1 58 ? -11.430 -3.648 4.174 1.00 21.14 58 PRO A N 10
ATOM 18370 C CA . PRO A 1 58 ? -10.127 -3.283 3.648 1.00 42.31 58 PRO A CA 10
ATOM 18371 C C . PRO A 1 58 ? -9.172 -2.796 4.748 1.00 43.10 58 PRO A C 10
ATOM 18372 O O . PRO A 1 58 ? -9.608 -2.284 5.783 1.00 51.02 58 PRO A O 10
ATOM 18383 N N . PRO A 1 59 ? -7.853 -2.929 4.531 1.00 21.45 59 PRO A N 10
ATOM 18384 C CA . PRO A 1 59 ? -6.864 -2.586 5.533 1.00 23.32 59 PRO A CA 10
ATOM 18385 C C . PRO A 1 59 ? -6.772 -1.067 5.714 1.00 73.12 59 PRO A C 10
ATOM 18386 O O . PRO A 1 59 ? -6.369 -0.344 4.799 1.00 60.43 59 PRO A O 10
ATOM 18397 N N . ASP A 1 60 ? -7.130 -0.575 6.903 1.00 23.22 60 ASP A N 10
ATOM 18398 C CA . ASP A 1 60 ? -7.097 0.848 7.219 1.00 70.44 60 ASP A CA 10
ATOM 18399 C C . ASP A 1 60 ? -5.727 1.220 7.773 1.00 54.13 60 ASP A C 10
ATOM 18400 O O . ASP A 1 60 ? -5.414 0.964 8.941 1.00 40.04 60 ASP A O 10
ATOM 18409 N N . PHE A 1 61 ? -4.853 1.744 6.918 1.00 45.41 61 PHE A N 10
ATOM 18410 C CA . PHE A 1 61 ? -3.563 2.262 7.350 1.00 42.44 61 PHE A CA 10
ATOM 18411 C C . PHE A 1 61 ? -3.655 3.671 7.928 1.00 31.13 61 PHE A C 10
ATOM 18412 O O . PHE A 1 61 ? -2.726 4.053 8.624 1.00 21.12 61 PHE A O 10
ATOM 18429 N N . ILE A 1 62 ? -4.675 4.477 7.618 1.00 41.25 62 ILE A N 10
ATOM 18430 C CA . ILE A 1 62 ? -4.654 5.894 7.987 1.00 51.33 62 ILE A CA 10
ATOM 18431 C C . ILE A 1 62 ? -5.138 6.010 9.436 1.00 44.32 62 ILE A C 10
ATOM 18432 O O . ILE A 1 62 ? -4.518 6.702 10.249 1.00 54.40 62 ILE A O 10
ATOM 18448 N N . ALA A 1 63 ? -6.238 5.331 9.767 1.00 71.41 63 ALA A N 10
ATOM 18449 C CA . ALA A 1 63 ? -6.893 5.420 11.069 1.00 53.44 63 ALA A CA 10
ATOM 18450 C C . ALA A 1 63 ? -6.394 4.370 12.067 1.00 34.03 63 ALA A C 10
ATOM 18451 O O . ALA A 1 63 ? -6.504 4.566 13.278 1.00 22.32 63 ALA A O 10
ATOM 18458 N N . SER A 1 64 ? -5.822 3.262 11.601 1.00 41.03 64 SER A N 10
ATOM 18459 C CA . SER A 1 64 ? -5.399 2.132 12.430 1.00 31.22 64 SER A CA 10
ATOM 18460 C C . SER A 1 64 ? -3.993 1.709 12.011 1.00 30.12 64 SER A C 10
ATOM 18461 O O . SER A 1 64 ? -3.337 2.450 11.275 1.00 2.24 64 SER A O 10
ATOM 18469 N N . ARG A 1 65 ? -3.447 0.588 12.503 1.00 45.51 65 ARG A N 10
ATOM 18470 C CA . ARG A 1 65 ? -2.296 -0.019 11.843 1.00 73.11 65 ARG A CA 10
ATOM 18471 C C . ARG A 1 65 ? -2.267 -1.560 11.963 1.00 13.42 65 ARG A C 10
ATOM 18472 O O . ARG A 1 65 ? -1.207 -2.130 12.226 1.00 52.11 65 ARG A O 10
ATOM 18493 N N . PRO A 1 66 ? -3.334 -2.300 11.618 1.00 23.11 66 PRO A N 10
ATOM 18494 C CA . PRO A 1 66 ? -3.284 -3.762 11.661 1.00 12.54 66 PRO A CA 10
ATOM 18495 C C . PRO A 1 66 ? -2.425 -4.288 10.520 1.00 21.23 66 PRO A C 10
ATOM 18496 O O . PRO A 1 66 ? -1.445 -5.013 10.719 1.00 2.13 66 PRO A O 10
ATOM 18507 N N . ALA A 1 67 ? -2.784 -3.890 9.303 1.00 30.34 67 ALA A N 10
ATOM 18508 C CA . ALA A 1 67 ? -2.210 -4.436 8.099 1.00 11.32 67 ALA A CA 10
ATOM 18509 C C . ALA A 1 67 ? -0.779 -3.974 7.909 1.00 70.44 67 ALA A C 10
ATOM 18510 O O . ALA A 1 67 ? -0.058 -4.602 7.152 1.00 73.32 67 ALA A O 10
ATOM 18517 N N . THR A 1 68 ? -0.334 -2.930 8.594 1.00 4.14 68 THR A N 10
ATOM 18518 C CA . THR A 1 68 ? 1.038 -2.450 8.588 1.00 33.54 68 THR A CA 10
ATOM 18519 C C . THR A 1 68 ? 2.012 -3.609 8.873 1.00 73.40 68 THR A C 10
ATOM 18520 O O . THR A 1 68 ? 2.968 -3.817 8.120 1.00 42.41 68 THR A O 10
ATOM 18531 N N . VAL A 1 69 ? 1.712 -4.432 9.886 1.00 63.24 69 VAL A N 10
ATOM 18532 C CA . VAL A 1 69 ? 2.449 -5.650 10.223 1.00 60.44 69 VAL A CA 10
ATOM 18533 C C . VAL A 1 69 ? 2.416 -6.619 9.039 1.00 42.25 69 VAL A C 10
ATOM 18534 O O . VAL A 1 69 ? 3.425 -7.228 8.668 1.00 75.42 69 VAL A O 10
ATOM 18547 N N . LYS A 1 70 ? 1.225 -6.798 8.472 1.00 65.33 70 LYS A N 10
ATOM 18548 C CA . LYS A 1 70 ? 0.953 -7.765 7.432 1.00 63.45 70 LYS A CA 10
ATOM 18549 C C . LYS A 1 70 ? 1.713 -7.397 6.155 1.00 43.32 70 LYS A C 10
ATOM 18550 O O . LYS A 1 70 ? 2.340 -8.278 5.570 1.00 22.14 70 LYS A O 10
ATOM 18569 N N . LEU A 1 71 ? 1.774 -6.114 5.774 1.00 53.44 71 LEU A N 10
ATOM 18570 C CA . LEU A 1 71 ? 2.597 -5.611 4.673 1.00 54.02 71 LEU A CA 10
ATOM 18571 C C . LEU A 1 71 ? 4.033 -6.065 4.879 1.00 32.41 71 LEU A C 10
ATOM 18572 O O . LEU A 1 71 ? 4.639 -6.580 3.947 1.00 15.32 71 LEU A O 10
ATOM 18588 N N . THR A 1 72 ? 4.588 -5.866 6.079 1.00 32.31 72 THR A N 10
ATOM 18589 C CA . THR A 1 72 ? 5.996 -6.110 6.346 1.00 11.34 72 THR A CA 10
ATOM 18590 C C . THR A 1 72 ? 6.355 -7.580 6.163 1.00 53.22 72 THR A C 10
ATOM 18591 O O . THR A 1 72 ? 7.488 -7.872 5.778 1.00 74.14 72 THR A O 10
ATOM 18602 N N . ARG A 1 73 ? 5.408 -8.508 6.342 1.00 41.11 73 ARG A N 10
ATOM 18603 C CA . ARG A 1 73 ? 5.672 -9.905 6.008 1.00 21.32 73 ARG A CA 10
ATOM 18604 C C . ARG A 1 73 ? 6.125 -10.068 4.551 1.00 61.23 73 ARG A C 10
ATOM 18605 O O . ARG A 1 73 ? 7.023 -10.869 4.294 1.00 34.34 73 ARG A O 10
ATOM 18626 N N . SER A 1 74 ? 5.563 -9.268 3.642 1.00 41.14 74 SER A N 10
ATOM 18627 C CA . SER A 1 74 ? 5.905 -9.208 2.224 1.00 51.13 74 SER A CA 10
ATOM 18628 C C . SER A 1 74 ? 7.030 -8.201 1.897 1.00 14.14 74 SER A C 10
ATOM 18629 O O . SER A 1 74 ? 7.406 -8.093 0.733 1.00 64.11 74 SER A O 10
ATOM 18637 N N . ILE A 1 75 ? 7.580 -7.444 2.859 1.00 63.31 75 ILE A N 10
ATOM 18638 C CA . ILE A 1 75 ? 8.641 -6.453 2.619 1.00 1.20 75 ILE A CA 10
ATOM 18639 C C . ILE A 1 75 ? 9.972 -6.988 3.198 1.00 3.34 75 ILE A C 10
ATOM 18640 O O . ILE A 1 75 ? 10.301 -6.681 4.350 1.00 12.20 75 ILE A O 10
ATOM 18656 N N . PRO A 1 76 ? 10.741 -7.796 2.450 1.00 73.14 76 PRO A N 10
ATOM 18657 C CA . PRO A 1 76 ? 12.034 -8.331 2.867 1.00 20.11 76 PRO A CA 10
ATOM 18658 C C . PRO A 1 76 ? 13.103 -7.218 2.945 1.00 21.23 76 PRO A C 10
ATOM 18659 O O . PRO A 1 76 ? 12.854 -6.061 2.584 1.00 43.10 76 PRO A O 10
ATOM 18670 N N . ALA A 1 77 ? 14.320 -7.570 3.376 1.00 63.14 77 ALA A N 10
ATOM 18671 C CA . ALA A 1 77 ? 15.438 -6.641 3.540 1.00 53.32 77 ALA A CA 10
ATOM 18672 C C . ALA A 1 77 ? 15.838 -5.869 2.266 1.00 50.12 77 ALA A C 10
ATOM 18673 O O . ALA A 1 77 ? 16.166 -4.689 2.401 1.00 30.21 77 ALA A O 10
ATOM 18680 N N . PRO A 1 78 ? 15.817 -6.430 1.041 1.00 1.04 78 PRO A N 10
ATOM 18681 C CA . PRO A 1 78 ? 16.138 -5.659 -0.156 1.00 33.13 78 PRO A CA 10
ATOM 18682 C C . PRO A 1 78 ? 15.077 -4.608 -0.486 1.00 60.11 78 PRO A C 10
ATOM 18683 O O . PRO A 1 78 ? 15.354 -3.716 -1.285 1.00 4.31 78 PRO A O 10
ATOM 18694 N N . TYR A 1 79 ? 13.882 -4.658 0.112 1.00 33.13 79 TYR A N 10
ATOM 18695 C CA . TYR A 1 79 ? 12.729 -3.905 -0.379 1.00 64.32 79 TYR A CA 10
ATOM 18696 C C . TYR A 1 79 ? 12.232 -2.841 0.616 1.00 30.32 79 TYR A C 10
ATOM 18697 O O . TYR A 1 79 ? 11.197 -2.206 0.387 1.00 54.42 79 TYR A O 10
ATOM 18715 N N . LYS A 1 80 ? 12.954 -2.635 1.722 1.00 10.24 80 LYS A N 10
ATOM 18716 C CA . LYS A 1 80 ? 12.575 -1.738 2.815 1.00 2.11 80 LYS A CA 10
ATOM 18717 C C . LYS A 1 80 ? 12.397 -0.293 2.351 1.00 1.03 80 LYS A C 10
ATOM 18718 O O . LYS A 1 80 ? 11.438 0.346 2.779 1.00 72.35 80 LYS A O 10
ATOM 18737 N N . GLN A 1 81 ? 13.307 0.240 1.535 1.00 74.34 81 GLN A N 10
ATOM 18738 C CA . GLN A 1 81 ? 13.383 1.659 1.197 1.00 32.12 81 GLN A CA 10
ATOM 18739 C C . GLN A 1 81 ? 13.419 1.898 -0.317 1.00 0.10 81 GLN A C 10
ATOM 18740 O O . GLN A 1 81 ? 14.051 2.852 -0.777 1.00 35.41 81 GLN A O 10
ATOM 18754 N N . LEU A 1 82 ? 12.713 1.074 -1.107 1.00 63.43 82 LEU A N 10
ATOM 18755 C CA . LEU A 1 82 ? 12.629 1.261 -2.564 1.00 1.01 82 LEU A CA 10
ATOM 18756 C C . LEU A 1 82 ? 12.101 2.651 -2.927 1.00 2.32 82 LEU A C 10
ATOM 18757 O O . LEU A 1 82 ? 12.457 3.198 -3.965 1.00 72.43 82 LEU A O 10
ATOM 18773 N N . LEU A 1 83 ? 11.327 3.270 -2.030 1.00 31.14 83 LEU A N 10
ATOM 18774 C CA . LEU A 1 83 ? 10.878 4.652 -2.147 1.00 34.11 83 LEU A CA 10
ATOM 18775 C C . LEU A 1 83 ? 12.030 5.629 -2.412 1.00 22.12 83 LEU A C 10
ATOM 18776 O O . LEU A 1 83 ? 11.797 6.662 -3.023 1.00 15.41 83 LEU A O 10
ATOM 18792 N N . LYS A 1 84 ? 13.253 5.348 -1.965 1.00 31.21 84 LYS A N 10
ATOM 18793 C CA . LYS A 1 84 ? 14.406 6.213 -2.179 1.00 12.15 84 LYS A CA 10
ATOM 18794 C C . LYS A 1 84 ? 15.359 5.573 -3.176 1.00 12.13 84 LYS A C 10
ATOM 18795 O O . LYS A 1 84 ? 15.773 6.230 -4.122 1.00 60.14 84 LYS A O 10
ATOM 18814 N N . GLU A 1 85 ? 15.682 4.306 -2.961 1.00 72.01 85 GLU A N 10
ATOM 18815 C CA . GLU A 1 85 ? 16.575 3.519 -3.807 1.00 74.30 85 GLU A CA 10
ATOM 18816 C C . GLU A 1 85 ? 16.174 3.638 -5.285 1.00 74.12 85 GLU A C 10
ATOM 18817 O O . GLU A 1 85 ? 17.020 3.920 -6.132 1.00 24.01 85 GLU A O 10
ATOM 18829 N N . GLU A 1 86 ? 14.887 3.449 -5.595 1.00 32.51 86 GLU A N 10
ATOM 18830 C CA . GLU A 1 86 ? 14.364 3.533 -6.953 1.00 50.42 86 GLU A CA 10
ATOM 18831 C C . GLU A 1 86 ? 14.146 5.007 -7.301 1.00 73.41 86 GLU A C 10
ATOM 18832 O O . GLU A 1 86 ? 14.774 5.532 -8.221 1.00 31.43 86 GLU A O 10
ATOM 18844 N N . LEU A 1 87 ? 13.249 5.674 -6.563 1.00 74.34 87 LEU A N 10
ATOM 18845 C CA . LEU A 1 87 ? 12.634 6.934 -6.982 1.00 44.21 87 LEU A CA 10
ATOM 18846 C C . LEU A 1 87 ? 13.414 8.167 -6.556 1.00 43.14 87 LEU A C 10
ATOM 18847 O O . LEU A 1 87 ? 13.205 9.231 -7.131 1.00 43.55 87 LEU A O 10
ATOM 18863 N N . GLY A 1 88 ? 14.181 8.072 -5.475 1.00 73.32 88 GLY A N 10
ATOM 18864 C CA . GLY A 1 88 ? 14.691 9.213 -4.745 1.00 23.01 88 GLY A CA 10
ATOM 18865 C C . GLY A 1 88 ? 13.565 10.039 -4.124 1.00 32.50 88 GLY A C 10
ATOM 18866 O O . GLY A 1 88 ? 13.585 11.263 -4.276 1.00 53.14 88 GLY A O 10
ATOM 18870 N N . PHE A 1 89 ? 12.583 9.412 -3.452 1.00 53.05 89 PHE A N 10
ATOM 18871 C CA . PHE A 1 89 ? 11.812 10.090 -2.415 1.00 73.23 89 PHE A CA 10
ATOM 18872 C C . PHE A 1 89 ? 12.572 10.014 -1.094 1.00 0.42 89 PHE A C 10
ATOM 18873 O O . PHE A 1 89 ? 12.594 8.983 -0.410 1.00 75.04 89 PHE A O 10
ATOM 18890 N N . ALA A 1 90 ? 13.118 11.152 -0.685 1.00 64.51 90 ALA A N 10
ATOM 18891 C CA . ALA A 1 90 ? 13.389 11.465 0.704 1.00 52.13 90 ALA A CA 10
ATOM 18892 C C . ALA A 1 90 ? 12.985 12.927 0.902 1.00 54.01 90 ALA A C 10
ATOM 18893 O O . ALA A 1 90 ? 13.520 13.799 0.210 1.00 32.23 90 ALA A O 10
ATOM 18900 N N . GLY A 1 91 ? 12.053 13.227 1.807 1.00 74.41 91 GLY A N 10
ATOM 18901 C CA . GLY A 1 91 ? 11.666 14.618 2.004 1.00 51.53 91 GLY A CA 10
ATOM 18902 C C . GLY A 1 91 ? 10.876 14.944 3.253 1.00 43.21 91 GLY A C 10
ATOM 18903 O O . GLY A 1 91 ? 10.925 16.091 3.709 1.00 3.42 91 GLY A O 10
ATOM 18907 N N . TYR A 1 92 ? 10.202 13.962 3.840 1.00 31.21 92 TYR A N 10
ATOM 18908 C CA . TYR A 1 92 ? 9.489 14.162 5.102 1.00 44.33 92 TYR A CA 10
ATOM 18909 C C . TYR A 1 92 ? 10.517 14.348 6.218 1.00 52.35 92 TYR A C 10
ATOM 18910 O O . TYR A 1 92 ? 11.066 13.368 6.728 1.00 22.22 92 TYR A O 10
ATOM 18928 N N . SER A 1 93 ? 10.789 15.612 6.548 1.00 31.53 93 SER A N 10
ATOM 18929 C CA . SER A 1 93 ? 11.531 16.003 7.739 1.00 12.02 93 SER A CA 10
ATOM 18930 C C . SER A 1 93 ? 10.798 15.508 8.981 1.00 42.44 93 SER A C 10
ATOM 18931 O O . SER A 1 93 ? 9.619 15.174 8.928 1.00 44.01 93 SER A O 10
ATOM 18939 N N . ILE A 1 94 ? 11.477 15.557 10.121 1.00 43.42 94 ILE A N 10
ATOM 18940 C CA . ILE A 1 94 ? 10.924 15.122 11.398 1.00 73.40 94 ILE A CA 10
ATOM 18941 C C . ILE A 1 94 ? 9.603 15.826 11.714 1.00 2.03 94 ILE A C 10
ATOM 18942 O O . ILE A 1 94 ? 8.628 15.189 12.098 1.00 60.04 94 ILE A O 10
ATOM 18958 N N . ASN A 1 95 ? 9.544 17.137 11.497 1.00 61.14 95 ASN A N 10
ATOM 18959 C CA . ASN A 1 95 ? 8.335 17.907 11.784 1.00 22.11 95 ASN A CA 10
ATOM 18960 C C . ASN A 1 95 ? 7.184 17.513 10.848 1.00 35.42 95 ASN A C 10
ATOM 18961 O O . ASN A 1 95 ? 6.023 17.797 11.137 1.00 2.02 95 ASN A O 10
ATOM 18972 N N . GLU A 1 96 ? 7.501 16.851 9.734 1.00 53.52 96 GLU A N 10
ATOM 18973 C CA . GLU A 1 96 ? 6.613 16.449 8.660 1.00 45.51 96 GLU A CA 10
ATOM 18974 C C . GLU A 1 96 ? 6.374 14.932 8.709 1.00 22.45 96 GLU A C 10
ATOM 18975 O O . GLU A 1 96 ? 6.072 14.329 7.673 1.00 3.40 96 GLU A O 10
ATOM 18987 N N . LEU A 1 97 ? 6.543 14.273 9.864 1.00 11.32 97 LEU A N 10
ATOM 18988 C CA . LEU A 1 97 ? 6.420 12.842 10.031 1.00 54.10 97 LEU A CA 10
ATOM 18989 C C . LEU A 1 97 ? 5.323 12.545 11.058 1.00 64.45 97 LEU A C 10
ATOM 18990 O O . LEU A 1 97 ? 5.580 12.049 12.153 1.00 45.14 97 LEU A O 10
ATOM 19006 N N . VAL A 1 98 ? 4.079 12.830 10.670 1.00 70.31 98 VAL A N 10
ATOM 19007 C CA . VAL A 1 98 ? 2.876 12.604 11.475 1.00 43.05 98 VAL A CA 10
ATOM 19008 C C . VAL A 1 98 ? 2.139 11.362 10.975 1.00 14.41 98 VAL A C 10
ATOM 19009 O O . VAL A 1 98 ? 2.227 11.085 9.773 1.00 22.52 98 VAL A O 10
ATOM 19022 N N . PRO A 1 99 ? 1.307 10.692 11.797 1.00 41.23 99 PRO A N 10
ATOM 19023 C CA . PRO A 1 99 ? 0.452 9.613 11.323 1.00 21.13 99 PRO A CA 10
ATOM 19024 C C . PRO A 1 99 ? -0.470 10.038 10.170 1.00 15.25 99 PRO A C 10
ATOM 19025 O O . PRO A 1 99 ? -0.809 9.201 9.341 1.00 30.31 99 PRO A O 10
ATOM 19036 N N . ARG A 1 100 ? -0.785 11.326 9.980 1.00 45.12 100 ARG A N 10
ATOM 19037 C CA . ARG A 1 100 ? -1.525 11.739 8.782 1.00 4.43 100 ARG A CA 10
ATOM 19038 C C . ARG A 1 100 ? -0.742 11.634 7.473 1.00 5.02 100 ARG A C 10
ATOM 19039 O O . ARG A 1 100 ? -1.334 11.862 6.416 1.00 34.44 100 ARG A O 10
ATOM 19060 N N . LYS A 1 101 ? 0.554 11.312 7.462 1.00 24.20 101 LYS A N 10
ATOM 19061 C CA . LYS A 1 101 ? 1.334 11.261 6.215 1.00 74.50 101 LYS A CA 10
ATOM 19062 C C . LYS A 1 101 ? 2.377 10.167 6.185 1.00 51.21 101 LYS A C 10
ATOM 19063 O O . LYS A 1 101 ? 2.677 9.647 5.112 1.00 34.03 101 LYS A O 10
ATOM 19082 N N . THR A 1 102 ? 2.879 9.769 7.346 1.00 42.41 102 THR A N 10
ATOM 19083 C CA . THR A 1 102 ? 3.686 8.560 7.442 1.00 50.12 102 THR A CA 10
ATOM 19084 C C . THR A 1 102 ? 2.907 7.389 6.850 1.00 34.31 102 THR A C 10
ATOM 19085 O O . THR A 1 102 ? 3.459 6.639 6.055 1.00 75.14 102 THR A O 10
ATOM 19096 N N . ARG A 1 103 ? 1.600 7.274 7.128 1.00 73.00 103 ARG A N 10
ATOM 19097 C CA . ARG A 1 103 ? 0.802 6.159 6.620 1.00 32.22 103 ARG A CA 10
ATOM 19098 C C . ARG A 1 103 ? 0.791 6.131 5.085 1.00 61.12 103 ARG A C 10
ATOM 19099 O O . ARG A 1 103 ? 1.069 5.072 4.521 1.00 3.14 103 ARG A O 10
ATOM 19120 N N . ARG A 1 104 ? 0.583 7.271 4.403 1.00 34.34 104 ARG A N 10
ATOM 19121 C CA . ARG A 1 104 ? 0.762 7.404 2.945 1.00 12.41 104 ARG A CA 10
ATOM 19122 C C . ARG A 1 104 ? 2.110 6.843 2.497 1.00 70.43 104 ARG A C 10
ATOM 19123 O O . ARG A 1 104 ? 2.143 6.009 1.593 1.00 45.42 104 ARG A O 10
ATOM 19144 N N . ALA A 1 105 ? 3.214 7.261 3.117 1.00 4.43 105 ALA A N 10
ATOM 19145 C CA . ALA A 1 105 ? 4.562 6.790 2.786 1.00 14.45 105 ALA A CA 10
ATOM 19146 C C . ALA A 1 105 ? 4.834 5.329 3.206 1.00 21.01 105 ALA A C 10
ATOM 19147 O O . ALA A 1 105 ? 5.853 4.767 2.797 1.00 41.44 105 ALA A O 10
ATOM 19154 N N . THR A 1 106 ? 3.997 4.703 4.037 1.00 25.42 106 THR A N 10
ATOM 19155 C CA . THR A 1 106 ? 4.138 3.306 4.446 1.00 40.50 106 THR A CA 10
ATOM 19156 C C . THR A 1 106 ? 3.431 2.390 3.441 1.00 43.24 106 THR A C 10
ATOM 19157 O O . THR A 1 106 ? 4.000 1.362 3.066 1.00 61.30 106 THR A O 10
ATOM 19168 N N . MET A 1 107 ? 2.226 2.745 2.974 1.00 52.22 107 MET A N 10
ATOM 19169 C CA . MET A 1 107 ? 1.553 1.964 1.933 1.00 13.41 107 MET A CA 10
ATOM 19170 C C . MET A 1 107 ? 2.373 1.974 0.641 1.00 50.30 107 MET A C 10
ATOM 19171 O O . MET A 1 107 ? 2.512 0.942 -0.013 1.00 12.02 107 MET A O 10
ATOM 19185 N N . THR A 1 108 ? 2.977 3.115 0.298 1.00 45.04 108 THR A N 10
ATOM 19186 C CA . THR A 1 108 ? 3.748 3.256 -0.933 1.00 44.51 108 THR A CA 10
ATOM 19187 C C . THR A 1 108 ? 4.939 2.303 -0.951 1.00 70.45 108 THR A C 10
ATOM 19188 O O . THR A 1 108 ? 5.171 1.647 -1.961 1.00 32.22 108 THR A O 10
ATOM 19199 N N . ASN A 1 109 ? 5.651 2.163 0.171 1.00 22.21 109 ASN A N 10
ATOM 19200 C CA . ASN A 1 109 ? 6.760 1.222 0.332 1.00 72.44 109 ASN A CA 10
ATOM 19201 C C . ASN A 1 109 ? 6.363 -0.199 -0.097 1.00 72.41 109 ASN A C 10
ATOM 19202 O O . ASN A 1 109 ? 7.102 -0.827 -0.858 1.00 25.34 109 ASN A O 10
ATOM 19213 N N . TRP A 1 110 ? 5.210 -0.699 0.355 1.00 53.45 110 TRP A N 10
ATOM 19214 C CA . TRP A 1 110 ? 4.715 -2.011 -0.053 1.00 10.35 110 TRP A CA 10
ATOM 19215 C C . TRP A 1 110 ? 4.400 -2.064 -1.548 1.00 33.01 110 TRP A C 10
ATOM 19216 O O . TRP A 1 110 ? 4.649 -3.102 -2.148 1.00 35.41 110 TRP A O 10
ATOM 19237 N N . LEU A 1 111 ? 3.888 -0.988 -2.16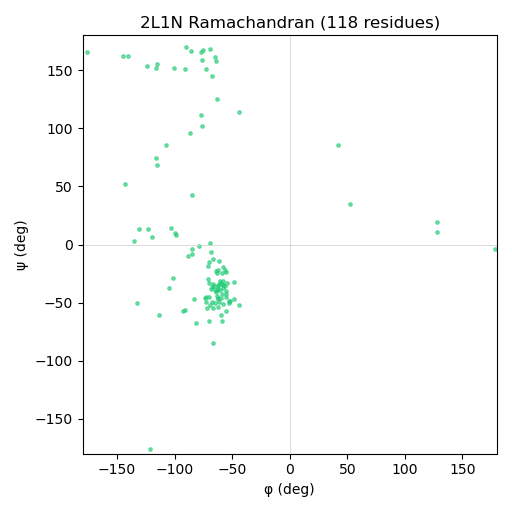4 1.00 74.34 111 LEU A N 10
ATOM 19238 C CA . LEU A 1 111 ? 3.476 -1.029 -3.572 1.00 23.41 111 LEU A CA 10
ATOM 19239 C C . LEU A 1 111 ? 4.685 -1.347 -4.455 1.00 75.35 111 LEU A C 10
ATOM 19240 O O . LEU A 1 111 ? 4.592 -2.217 -5.324 1.00 33.13 111 LEU A O 10
ATOM 19256 N N . LEU A 1 112 ? 5.828 -0.699 -4.192 1.00 63.33 112 LEU A N 10
ATOM 19257 C CA . LEU A 1 112 ? 7.073 -0.990 -4.906 1.00 52.52 112 LEU A CA 10
ATOM 19258 C C . LEU A 1 112 ? 7.472 -2.445 -4.665 1.00 64.53 112 LEU A C 10
ATOM 19259 O O . LEU A 1 112 ? 7.713 -3.171 -5.619 1.00 74.23 112 LEU A O 10
ATOM 19275 N N . ALA A 1 113 ? 7.524 -2.886 -3.402 1.00 52.23 113 ALA A N 10
ATOM 19276 C CA . ALA A 1 113 ? 7.958 -4.232 -3.027 1.00 53.22 113 ALA A CA 10
ATOM 19277 C C . ALA A 1 113 ? 7.097 -5.307 -3.700 1.00 3.43 113 ALA A C 10
ATOM 19278 O O . ALA A 1 113 ? 7.624 -6.312 -4.166 1.00 3.24 113 ALA A O 10
ATOM 19285 N N . TYR A 1 114 ? 5.786 -5.094 -3.764 1.00 12.52 114 TYR A N 10
ATOM 19286 C CA . TYR A 1 114 ? 4.819 -5.978 -4.388 1.00 24.34 114 TYR A CA 10
ATOM 19287 C C . TYR A 1 114 ? 5.036 -6.061 -5.895 1.00 0.23 114 TYR A C 10
ATOM 19288 O O . TYR A 1 114 ? 4.925 -7.143 -6.470 1.00 44.53 114 TYR A O 10
ATOM 19306 N N . ARG A 1 115 ? 5.265 -4.923 -6.560 1.00 0.22 115 ARG A N 10
ATOM 19307 C CA . ARG A 1 115 ? 5.601 -4.928 -7.981 1.00 24.13 115 ARG A CA 10
ATOM 19308 C C . ARG A 1 115 ? 6.867 -5.728 -8.230 1.00 51.32 115 ARG A C 10
ATOM 19309 O O . ARG A 1 115 ? 6.908 -6.577 -9.130 1.00 21.33 115 ARG A O 10
ATOM 19330 N N . ARG A 1 116 ? 7.923 -5.354 -7.516 1.00 21.41 116 ARG A N 10
ATOM 19331 C CA . ARG A 1 116 ? 9.270 -5.725 -7.757 1.00 23.52 116 ARG A CA 10
ATOM 19332 C C . ARG A 1 116 ? 9.435 -7.224 -7.564 1.00 33.03 116 ARG A C 10
ATOM 19333 O O . ARG A 1 116 ? 10.017 -7.872 -8.423 1.00 72.51 116 ARG A O 10
ATOM 19354 N N . SER A 1 117 ? 8.859 -7.785 -6.500 1.00 65.54 117 SER A N 10
ATOM 19355 C CA . SER A 1 117 ? 9.007 -9.208 -6.175 1.00 12.03 117 SER A CA 10
ATOM 19356 C C . SER A 1 117 ? 8.570 -10.129 -7.316 1.00 73.32 117 SER A C 10
ATOM 19357 O O . SER A 1 117 ? 9.039 -11.261 -7.419 1.00 40.20 117 SER A O 10
ATOM 19365 N N . GLN A 1 118 ? 7.674 -9.627 -8.168 1.00 32.00 118 GLN A N 10
ATOM 19366 C CA . GLN A 1 118 ? 7.127 -10.370 -9.304 1.00 3.34 118 GLN A CA 10
ATOM 19367 C C . GLN A 1 118 ? 8.177 -10.745 -10.358 1.00 21.34 118 GLN A C 10
ATOM 19368 O O . GLN A 1 118 ? 7.869 -11.572 -11.220 1.00 51.20 118 GLN A O 10
ATOM 19382 N N . GLN A 1 119 ? 9.342 -10.085 -10.379 1.00 51.41 119 GLN A N 10
ATOM 19383 C CA . GLN A 1 119 ? 10.344 -10.171 -11.442 1.00 24.02 119 GLN A CA 10
ATOM 19384 C C . GLN A 1 119 ? 11.721 -10.611 -10.931 1.00 64.01 119 GLN A C 10
ATOM 19385 O O . GLN A 1 119 ? 12.708 -10.592 -11.669 1.00 23.11 119 GLN A O 10
ATOM 19399 N N . ASP A 1 120 ? 11.760 -10.928 -9.652 1.00 53.03 120 ASP A N 10
ATOM 19400 C CA . ASP A 1 120 ? 12.903 -11.017 -8.761 1.00 34.52 120 ASP A CA 10
ATOM 19401 C C . ASP A 1 120 ? 13.685 -12.298 -8.969 1.00 54.11 120 ASP A C 10
ATOM 19402 O O . ASP A 1 120 ? 14.891 -12.325 -8.651 1.00 42.31 120 ASP A O 10
ATOM 19411 N N . MET A 1 1 ? -5.033 -9.285 -7.389 1.00 43.14 1 MET A N 11
ATOM 19412 C CA . MET A 1 1 ? -5.447 -9.556 -8.781 1.00 72.23 1 MET A CA 11
ATOM 19413 C C . MET A 1 1 ? -4.384 -9.296 -9.864 1.00 0.32 1 MET A C 11
ATOM 19414 O O . MET A 1 1 ? -4.746 -9.193 -11.032 1.00 54.43 1 MET A O 11
ATOM 19428 N N . GLY A 1 2 ? -3.096 -9.172 -9.528 1.00 35.42 2 GLY A N 11
ATOM 19429 C CA . GLY A 1 2 ? -2.042 -8.878 -10.501 1.00 3.32 2 GLY A CA 11
ATOM 19430 C C . GLY A 1 2 ? -2.334 -7.635 -11.336 1.00 25.15 2 GLY A C 11
ATOM 19431 O O . GLY A 1 2 ? -2.492 -7.710 -12.555 1.00 74.23 2 GLY A O 11
ATOM 19435 N N . ILE A 1 3 ? -2.409 -6.488 -10.661 1.00 73.21 3 ILE A N 11
ATOM 19436 C CA . ILE A 1 3 ? -2.533 -5.193 -11.324 1.00 10.04 3 ILE A CA 11
ATOM 19437 C C . ILE A 1 3 ? -1.123 -4.742 -11.703 1.00 43.40 3 ILE A C 11
ATOM 19438 O O . ILE A 1 3 ? -0.149 -5.066 -11.011 1.00 54.11 3 ILE A O 11
ATOM 19454 N N . THR A 1 4 ? -1.033 -3.939 -12.755 1.00 53.45 4 THR A N 11
ATOM 19455 C CA . THR A 1 4 ? 0.143 -3.161 -13.096 1.00 54.30 4 THR A CA 11
ATOM 19456 C C . THR A 1 4 ? 0.381 -2.121 -11.995 1.00 71.54 4 THR A C 11
ATOM 19457 O O . THR A 1 4 ? -0.553 -1.409 -11.625 1.00 45.03 4 THR A O 11
ATOM 19468 N N . ILE A 1 5 ? 1.617 -1.953 -11.528 1.00 75.11 5 ILE A N 11
ATOM 19469 C CA . ILE A 1 5 ? 2.034 -0.769 -10.795 1.00 34.25 5 ILE A CA 11
ATOM 19470 C C . ILE A 1 5 ? 3.058 -0.043 -11.646 1.00 1.45 5 ILE A C 11
ATOM 19471 O O . ILE A 1 5 ? 3.987 -0.668 -12.170 1.00 41.24 5 ILE A O 11
ATOM 19487 N N . THR A 1 6 ? 2.916 1.277 -11.717 1.00 31.10 6 THR A N 11
ATOM 19488 C CA . THR A 1 6 ? 3.910 2.144 -12.308 1.00 55.31 6 THR A CA 11
ATOM 19489 C C . THR A 1 6 ? 4.477 3.087 -11.253 1.00 2.34 6 THR A C 11
ATOM 19490 O O . THR A 1 6 ? 3.777 3.586 -10.370 1.00 14.11 6 THR A O 11
ATOM 19501 N N . ASP A 1 7 ? 5.778 3.321 -11.370 1.00 3.43 7 ASP A N 11
ATOM 19502 C CA . ASP A 1 7 ? 6.606 4.186 -10.552 1.00 24.22 7 ASP A CA 11
ATOM 19503 C C . ASP A 1 7 ? 6.108 5.621 -10.579 1.00 33.40 7 ASP A C 11
ATOM 19504 O O . ASP A 1 7 ? 6.251 6.350 -9.603 1.00 23.21 7 ASP A O 11
ATOM 19513 N N . GLU A 1 8 ? 5.456 6.018 -11.669 1.00 0.14 8 GLU A N 11
ATOM 19514 C CA . GLU A 1 8 ? 4.767 7.299 -11.761 1.00 15.10 8 GLU A CA 11
ATOM 19515 C C . GLU A 1 8 ? 3.601 7.351 -10.764 1.00 12.40 8 GLU A C 11
ATOM 19516 O O . GLU A 1 8 ? 3.461 8.292 -9.981 1.00 63.51 8 GLU A O 11
ATOM 19528 N N . LEU A 1 9 ? 2.782 6.297 -10.758 1.00 63.01 9 LEU A N 11
ATOM 19529 C CA . LEU A 1 9 ? 1.617 6.185 -9.889 1.00 23.44 9 LEU A CA 11
ATOM 19530 C C . LEU A 1 9 ? 2.030 6.006 -8.430 1.00 71.04 9 LEU A C 11
ATOM 19531 O O . LEU A 1 9 ? 1.263 6.314 -7.522 1.00 4.24 9 LEU A O 11
ATOM 19547 N N . LEU A 1 10 ? 3.219 5.456 -8.198 1.00 31.30 10 LEU A N 11
ATOM 19548 C CA . LEU A 1 10 ? 3.838 5.395 -6.892 1.00 71.12 10 LEU A CA 11
ATOM 19549 C C . LEU A 1 10 ? 4.188 6.807 -6.439 1.00 51.41 10 LEU A C 11
ATOM 19550 O O . LEU A 1 10 ? 3.820 7.183 -5.328 1.00 13.25 10 LEU A O 11
ATOM 19566 N N . TRP A 1 11 ? 4.868 7.590 -7.284 1.00 54.03 11 TRP A N 11
ATOM 19567 C CA . TRP A 1 11 ? 5.262 8.961 -6.977 1.00 12.41 11 TRP A CA 11
ATOM 19568 C C . TRP A 1 11 ? 4.087 9.814 -6.532 1.00 14.53 11 TRP A C 11
ATOM 19569 O O . TRP A 1 11 ? 4.203 10.531 -5.533 1.00 40.51 11 TRP A O 11
ATOM 19590 N N . ALA A 1 12 ? 2.965 9.708 -7.243 1.00 63.12 12 ALA A N 11
ATOM 19591 C CA . ALA A 1 12 ? 1.754 10.473 -6.999 1.00 54.54 12 ALA A CA 11
ATOM 19592 C C . ALA A 1 12 ? 1.296 10.430 -5.531 1.00 21.45 12 ALA A C 11
ATOM 19593 O O . ALA A 1 12 ? 0.725 11.403 -5.025 1.00 63.12 12 ALA A O 11
ATOM 19600 N N . ILE A 1 13 ? 1.554 9.321 -4.826 1.00 35.42 13 ILE A N 11
ATOM 19601 C CA . ILE A 1 13 ? 1.193 9.173 -3.425 1.00 52.15 13 ILE A CA 11
ATOM 19602 C C . ILE A 1 13 ? 2.056 10.107 -2.573 1.00 34.20 13 ILE A C 11
ATOM 19603 O O . ILE A 1 13 ? 1.507 10.800 -1.712 1.00 53.13 13 ILE A O 11
ATOM 19619 N N . LEU A 1 14 ? 3.381 10.142 -2.773 1.00 24.15 14 LEU A N 11
ATOM 19620 C CA . LEU A 1 14 ? 4.277 10.977 -1.989 1.00 64.01 14 LEU A CA 11
ATOM 19621 C C . LEU A 1 14 ? 3.974 12.463 -2.172 1.00 44.23 14 LEU A C 11
ATOM 19622 O O . LEU A 1 14 ? 4.003 13.188 -1.181 1.00 42.31 14 LEU A O 11
ATOM 19638 N N . LYS A 1 15 ? 3.723 12.908 -3.413 1.00 31.43 15 LYS A N 11
ATOM 19639 C CA . LYS A 1 15 ? 3.594 14.325 -3.772 1.00 3.31 15 LYS A CA 11
ATOM 19640 C C . LYS A 1 15 ? 2.470 14.991 -2.962 1.00 51.42 15 LYS A C 11
ATOM 19641 O O . LYS A 1 15 ? 2.700 15.532 -1.880 1.00 32.44 15 LYS A O 11
ATOM 19660 N N . ASP A 1 16 ? 1.238 14.890 -3.454 1.00 60.40 16 ASP A N 11
ATOM 19661 C CA . ASP A 1 16 ? 0.001 15.473 -2.955 1.00 73.41 16 ASP A CA 11
ATOM 19662 C C . ASP A 1 16 ? -1.169 15.192 -3.911 1.00 72.44 16 ASP A C 11
ATOM 19663 O O . ASP A 1 16 ? -2.245 15.771 -3.740 1.00 52.24 16 ASP A O 11
ATOM 19672 N N . GLU A 1 17 ? -1.000 14.283 -4.879 1.00 60.43 17 GLU A N 11
ATOM 19673 C CA . GLU A 1 17 ? -2.036 13.949 -5.854 1.00 34.45 17 GLU A CA 11
ATOM 19674 C C . GLU A 1 17 ? -3.136 13.169 -5.136 1.00 60.21 17 GLU A C 11
ATOM 19675 O O . GLU A 1 17 ? -4.278 13.627 -5.041 1.00 21.04 17 GLU A O 11
ATOM 19687 N N . LEU A 1 18 ? -2.757 11.988 -4.628 1.00 23.32 18 LEU A N 11
ATOM 19688 C CA . LEU A 1 18 ? -3.649 11.075 -3.939 1.00 2.15 18 LEU A CA 11
ATOM 19689 C C . LEU A 1 18 ? -4.036 11.678 -2.604 1.00 64.22 18 LEU A C 11
ATOM 19690 O O . LEU A 1 18 ? -3.278 12.413 -1.958 1.00 21.30 18 LEU A O 11
ATOM 19706 N N . SER A 1 19 ? -5.125 11.136 -2.095 1.00 22.23 19 SER A N 11
ATOM 19707 C CA . SER A 1 19 ? -5.776 11.547 -0.853 1.00 75.15 19 SER A CA 11
ATOM 19708 C C . SER A 1 19 ? -5.705 10.402 0.153 1.00 61.22 19 SER A C 11
ATOM 19709 O O . SER A 1 19 ? -5.081 9.381 -0.134 1.00 72.34 19 SER A O 11
ATOM 19717 N N . ASP A 1 20 ? -6.263 10.570 1.350 1.00 63.24 20 ASP A N 11
ATOM 19718 C CA . ASP A 1 20 ? -6.298 9.521 2.368 1.00 4.42 20 ASP A CA 11
ATOM 19719 C C . ASP A 1 20 ? -7.071 8.307 1.845 1.00 20.12 20 ASP A C 11
ATOM 19720 O O . ASP A 1 20 ? -6.484 7.242 1.658 1.00 23.44 20 ASP A O 11
ATOM 19729 N N . ALA A 1 21 ? -8.362 8.457 1.554 1.00 70.31 21 ALA A N 11
ATOM 19730 C CA . ALA A 1 21 ? -9.201 7.369 1.060 1.00 34.21 21 ALA A CA 11
ATOM 19731 C C . ALA A 1 21 ? -8.822 6.893 -0.355 1.00 52.13 21 ALA A C 11
ATOM 19732 O O . ALA A 1 21 ? -9.110 5.760 -0.734 1.00 41.45 21 ALA A O 11
ATOM 19739 N N . GLU A 1 22 ? -8.167 7.745 -1.138 1.00 30.05 22 GLU A N 11
ATOM 19740 C CA . GLU A 1 22 ? -7.689 7.438 -2.483 1.00 13.23 22 GLU A CA 11
ATOM 19741 C C . GLU A 1 22 ? -6.415 6.594 -2.417 1.00 21.42 22 GLU A C 11
ATOM 19742 O O . GLU A 1 22 ? -6.310 5.572 -3.087 1.00 74.30 22 GLU A O 11
ATOM 19754 N N . ALA A 1 23 ? -5.432 6.985 -1.599 1.00 13.33 23 ALA A N 11
ATOM 19755 C CA . ALA A 1 23 ? -4.204 6.203 -1.433 1.00 44.03 23 ALA A CA 11
ATOM 19756 C C . ALA A 1 23 ? -4.518 4.807 -0.886 1.00 61.42 23 ALA A C 11
ATOM 19757 O O . ALA A 1 23 ? -3.832 3.842 -1.232 1.00 11.04 23 ALA A O 11
ATOM 19764 N N . ASN A 1 24 ? -5.558 4.713 -0.052 1.00 62.21 24 ASN A N 11
ATOM 19765 C CA . ASN A 1 24 ? -6.121 3.455 0.434 1.00 32.54 24 ASN A CA 11
ATOM 19766 C C . ASN A 1 24 ? -6.586 2.614 -0.754 1.00 13.21 24 ASN A C 11
ATOM 19767 O O . ASN A 1 24 ? -6.233 1.441 -0.833 1.00 33.50 24 ASN A O 11
ATOM 19778 N N . ALA A 1 25 ? -7.340 3.213 -1.684 1.00 72.22 25 ALA A N 11
ATOM 19779 C CA . ALA A 1 25 ? -7.890 2.535 -2.848 1.00 71.34 25 ALA A CA 11
ATOM 19780 C C . ALA A 1 25 ? -6.817 1.758 -3.596 1.00 45.41 25 ALA A C 11
ATOM 19781 O O . ALA A 1 25 ? -6.985 0.553 -3.770 1.00 40.52 25 ALA A O 11
ATOM 19788 N N . LEU A 1 26 ? -5.714 2.412 -3.997 1.00 62.52 26 LEU A N 11
ATOM 19789 C CA . LEU A 1 26 ? -4.631 1.776 -4.746 1.00 55.13 26 LEU A CA 11
ATOM 19790 C C . LEU A 1 26 ? -4.067 0.538 -4.037 1.00 13.22 26 LEU A C 11
ATOM 19791 O O . LEU A 1 26 ? -3.620 -0.397 -4.699 1.00 55.33 26 LEU A O 11
ATOM 19807 N N . VAL A 1 27 ? -4.085 0.500 -2.706 1.00 23.13 27 VAL A N 11
ATOM 19808 C CA . VAL A 1 27 ? -3.641 -0.659 -1.944 1.00 52.52 27 VAL A CA 11
ATOM 19809 C C . VAL A 1 27 ? -4.720 -1.743 -1.968 1.00 32.11 27 VAL A C 11
ATOM 19810 O O . VAL A 1 27 ? -4.415 -2.904 -2.249 1.00 75.13 27 VAL A O 11
ATOM 19823 N N . TRP A 1 28 ? -5.973 -1.378 -1.693 1.00 62.33 28 TRP A N 11
ATOM 19824 C CA . TRP A 1 28 ? -7.102 -2.297 -1.640 1.00 25.53 28 TRP A CA 11
ATOM 19825 C C . TRP A 1 28 ? -7.269 -3.027 -2.980 1.00 54.41 28 TRP A C 11
ATOM 19826 O O . TRP A 1 28 ? -7.470 -4.250 -2.996 1.00 24.11 28 TRP A O 11
ATOM 19847 N N . GLN A 1 29 ? -7.114 -2.305 -4.101 1.00 34.33 29 GLN A N 11
ATOM 19848 C CA . GLN A 1 29 ? -7.110 -2.913 -5.427 1.00 14.35 29 GLN A CA 11
ATOM 19849 C C . GLN A 1 29 ? -5.968 -3.931 -5.542 1.00 50.04 29 GLN A C 11
ATOM 19850 O O . GLN A 1 29 ? -6.209 -5.091 -5.887 1.00 44.11 29 GLN A O 11
ATOM 19864 N N . ALA A 1 30 ? -4.729 -3.512 -5.257 1.00 41.14 30 ALA A N 11
ATOM 19865 C CA . ALA A 1 30 ? -3.535 -4.293 -5.561 1.00 52.51 30 ALA A CA 11
ATOM 19866 C C . ALA A 1 30 ? -3.424 -5.550 -4.704 1.00 50.53 30 ALA A C 11
ATOM 19867 O O . ALA A 1 30 ? -2.894 -6.563 -5.165 1.00 70.02 30 ALA A O 11
ATOM 19874 N N . LEU A 1 31 ? -3.927 -5.497 -3.471 1.00 34.14 31 LEU A N 11
ATOM 19875 C CA . LEU A 1 31 ? -4.185 -6.674 -2.659 1.00 62.34 31 LEU A CA 11
ATOM 19876 C C . LEU A 1 31 ? -5.066 -7.605 -3.486 1.00 1.10 31 LEU A C 11
ATOM 19877 O O . LEU A 1 31 ? -4.609 -8.655 -3.947 1.00 12.02 31 LEU A O 11
ATOM 19893 N N . GLY A 1 32 ? -6.303 -7.175 -3.747 1.00 25.44 32 GLY A N 11
ATOM 19894 C CA . GLY A 1 32 ? -7.283 -7.956 -4.481 1.00 42.22 32 GLY A CA 11
ATOM 19895 C C . GLY A 1 32 ? -8.631 -8.046 -3.792 1.00 22.13 32 GLY A C 11
ATOM 19896 O O . GLY A 1 32 ? -9.408 -8.909 -4.180 1.00 32.45 32 GLY A O 11
ATOM 19900 N N . TYR A 1 33 ? -8.896 -7.232 -2.766 1.00 62.43 33 TYR A N 11
ATOM 19901 C CA . TYR A 1 33 ? -10.180 -7.254 -2.083 1.00 72.54 33 TYR A CA 11
ATOM 19902 C C . TYR A 1 33 ? -11.274 -6.716 -2.995 1.00 11.42 33 TYR A C 11
ATOM 19903 O O . TYR A 1 33 ? -12.370 -7.224 -2.937 1.00 60.30 33 TYR A O 11
ATOM 19921 N N . VAL A 1 34 ? 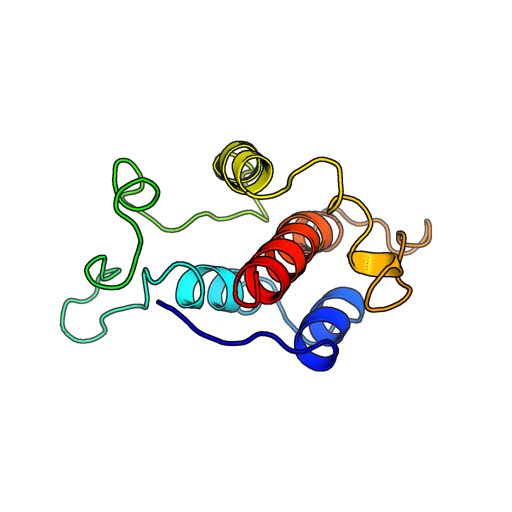-10.990 -5.704 -3.818 1.00 71.42 34 VAL A N 11
ATOM 19922 C CA . VAL A 1 34 ? -11.844 -5.186 -4.895 1.00 4.42 34 VAL A CA 11
ATOM 19923 C C . VAL A 1 34 ? -13.328 -5.060 -4.511 1.00 41.13 34 VAL A C 11
ATOM 19924 O O . VAL A 1 34 ? -14.060 -6.040 -4.570 1.00 13.31 34 VAL A O 11
ATOM 19937 N N . TRP A 1 35 ? -13.786 -3.854 -4.157 1.00 71.34 35 TRP A N 11
ATOM 19938 C CA . TRP A 1 35 ? -15.195 -3.607 -3.880 1.00 55.03 35 TRP A CA 11
ATOM 19939 C C . TRP A 1 35 ? -16.090 -4.183 -4.979 1.00 64.02 35 TRP A C 11
ATOM 19940 O O . TRP A 1 35 ? -16.096 -3.679 -6.112 1.00 14.23 35 TRP A O 11
ATOM 19961 N N . ASP A 1 36 ? -16.833 -5.236 -4.646 1.00 23.14 36 ASP A N 11
ATOM 19962 C CA . ASP A 1 36 ? -17.791 -5.834 -5.551 1.00 5.00 36 ASP A CA 11
ATOM 19963 C C . ASP A 1 36 ? -19.124 -5.180 -5.295 1.00 33.40 36 ASP A C 11
ATOM 19964 O O . ASP A 1 36 ? -19.893 -5.581 -4.424 1.00 60.22 36 ASP A O 11
ATOM 19973 N N . GLU A 1 37 ? -19.411 -4.161 -6.083 1.00 53.45 37 GLU A N 11
ATOM 19974 C CA . GLU A 1 37 ? -20.701 -3.499 -6.095 1.00 4.14 37 GLU A CA 11
ATOM 19975 C C . GLU A 1 37 ? -21.846 -4.474 -6.392 1.00 30.13 37 GLU A C 11
ATOM 19976 O O . GLU A 1 37 ? -22.958 -4.249 -5.921 1.00 25.33 37 GLU A O 11
ATOM 19988 N N . ALA A 1 38 ? -21.554 -5.575 -7.093 1.00 14.05 38 ALA A N 11
ATOM 19989 C CA . ALA A 1 38 ? -22.468 -6.688 -7.312 1.00 24.30 38 ALA A CA 11
ATOM 19990 C C . ALA A 1 38 ? -22.951 -7.244 -5.985 1.00 51.11 38 ALA A C 11
ATOM 19991 O O . ALA A 1 38 ? -24.150 -7.408 -5.769 1.00 24.52 38 ALA A O 11
ATOM 19998 N N . GLN A 1 39 ? -21.987 -7.555 -5.120 1.00 34.10 39 GLN A N 11
ATOM 19999 C CA . GLN A 1 39 ? -22.258 -8.224 -3.869 1.00 41.20 39 GLN A CA 11
ATOM 20000 C C . GLN A 1 39 ? -22.510 -7.196 -2.763 1.00 32.42 39 GLN A C 11
ATOM 20001 O O . GLN A 1 39 ? -22.881 -7.574 -1.658 1.00 23.12 39 GLN A O 11
ATOM 20015 N N . SER A 1 40 ? -22.335 -5.904 -3.045 1.00 42.33 40 SER A N 11
ATOM 20016 C CA . SER A 1 40 ? -22.193 -4.842 -2.074 1.00 12.44 40 SER A CA 11
ATOM 20017 C C . SER A 1 40 ? -21.230 -5.230 -0.942 1.00 50.31 40 SER A C 11
ATOM 20018 O O . SER A 1 40 ? -21.486 -4.898 0.219 1.00 71.24 40 SER A O 11
ATOM 20026 N N . CYS A 1 41 ? -20.127 -5.921 -1.255 1.00 33.45 41 CYS A N 11
ATOM 20027 C CA . CYS A 1 41 ? -19.150 -6.331 -0.264 1.00 44.31 41 CYS A CA 11
ATOM 20028 C C . CYS A 1 41 ? -17.759 -6.248 -0.869 1.00 44.53 41 CYS A C 11
ATOM 20029 O O . CYS A 1 41 ? -17.578 -6.265 -2.087 1.00 70.13 41 CYS A O 11
ATOM 20037 N N . TRP A 1 42 ? -16.766 -6.238 0.009 1.00 35.12 42 TRP A N 11
ATOM 20038 C CA . TRP A 1 42 ? -15.380 -6.482 -0.329 1.00 45.13 42 TRP A CA 11
ATOM 20039 C C . TRP A 1 42 ? -15.304 -7.926 -0.808 1.00 30.23 42 TRP A C 11
ATOM 20040 O O . TRP A 1 42 ? -15.612 -8.837 -0.032 1.00 11.41 42 TRP A O 11
ATOM 20061 N N . LYS A 1 43 ? -14.984 -8.173 -2.080 1.00 1.32 43 LYS A N 11
ATOM 20062 C CA . LYS A 1 43 ? -14.674 -9.470 -2.597 1.00 33.03 43 LYS A CA 11
ATOM 20063 C C . LYS A 1 43 ? -13.468 -10.031 -1.843 1.00 53.42 43 LYS A C 11
ATOM 20064 O O . LYS A 1 43 ? -12.709 -9.294 -1.216 1.00 1.44 43 LYS A O 11
ATOM 20083 N N . THR A 1 44 ? -13.227 -11.328 -1.951 1.00 64.11 44 THR A N 11
ATOM 20084 C CA . THR A 1 44 ? -11.983 -11.904 -1.465 1.00 11.12 44 THR A CA 11
ATOM 20085 C C . THR A 1 44 ? -11.442 -12.949 -2.446 1.00 72.31 44 THR A C 11
ATOM 20086 O O . THR A 1 44 ? -10.418 -13.557 -2.179 1.00 54.13 44 THR A O 11
ATOM 20097 N N . ASP A 1 45 ? -12.032 -13.151 -3.625 1.00 64.42 45 ASP A N 11
ATOM 20098 C CA . ASP A 1 45 ? -11.565 -14.202 -4.527 1.00 23.31 45 ASP A CA 11
ATOM 20099 C C . ASP A 1 45 ? -10.166 -13.857 -5.032 1.00 51.41 45 ASP A C 11
ATOM 20100 O O . ASP A 1 45 ? -9.309 -14.721 -5.194 1.00 21.24 45 ASP A O 11
ATOM 20109 N N . LEU A 1 46 ? -9.942 -12.569 -5.312 1.00 50.02 46 LEU A N 11
ATOM 20110 C CA . LEU A 1 46 ? -8.806 -12.084 -6.072 1.00 63.35 46 LEU A CA 11
ATOM 20111 C C . LEU A 1 46 ? -7.596 -11.695 -5.203 1.00 52.11 46 LEU A C 11
ATOM 20112 O O . LEU A 1 46 ? -6.670 -11.033 -5.704 1.00 23.13 46 LEU A O 11
ATOM 20128 N N . VAL A 1 47 ? -7.637 -12.057 -3.921 1.00 22.44 47 VAL A N 11
ATOM 20129 C CA . VAL A 1 47 ? -6.692 -11.756 -2.845 1.00 15.31 47 VAL A CA 11
ATOM 20130 C C . VAL A 1 47 ? -6.115 -13.035 -2.218 1.00 44.14 47 VAL A C 11
ATOM 20131 O O . VAL A 1 47 ? -6.704 -14.111 -2.317 1.00 10.01 47 VAL A O 11
ATOM 20144 N N . ALA A 1 48 ? -4.927 -12.945 -1.604 1.00 71.02 48 ALA A N 11
ATOM 20145 C CA . ALA A 1 48 ? -4.249 -14.101 -1.031 1.00 64.33 48 ALA A CA 11
ATOM 20146 C C . ALA A 1 48 ? -5.009 -14.613 0.198 1.00 33.11 48 ALA A C 11
ATOM 20147 O O . ALA A 1 48 ? -5.489 -13.794 0.994 1.00 33.44 48 ALA A O 11
ATOM 20154 N N . PRO A 1 49 ? -5.047 -15.939 0.431 1.00 1.51 49 PRO A N 11
ATOM 20155 C CA . PRO A 1 49 ? -5.809 -16.524 1.528 1.00 61.51 49 PRO A CA 11
ATOM 20156 C C . PRO A 1 49 ? -5.290 -16.052 2.882 1.00 41.14 49 PRO A C 11
ATOM 20157 O O . PRO A 1 49 ? -6.083 -15.856 3.798 1.00 12.42 49 PRO A O 11
ATOM 20168 N N . GLU A 1 50 ? -3.981 -15.800 2.999 1.00 75.11 50 GLU A N 11
ATOM 20169 C CA . GLU A 1 50 ? -3.403 -15.298 4.235 1.00 1.41 50 GLU A CA 11
ATOM 20170 C C . GLU A 1 50 ? -3.962 -13.923 4.613 1.00 25.12 50 GLU A C 11
ATOM 20171 O O . GLU A 1 50 ? -4.126 -13.657 5.800 1.00 74.12 50 GLU A O 11
ATOM 20183 N N . TRP A 1 51 ? -4.280 -13.060 3.646 1.00 65.13 51 TRP A N 11
ATOM 20184 C CA . TRP A 1 51 ? -4.861 -11.750 3.906 1.00 23.34 51 TRP A CA 11
ATOM 20185 C C . TRP A 1 51 ? -6.333 -11.908 4.266 1.00 41.40 51 TRP A C 11
ATOM 20186 O O . TRP A 1 51 ? -6.751 -11.576 5.372 1.00 51.43 51 TRP A O 11
ATOM 20207 N N . ARG A 1 52 ? -7.120 -12.444 3.334 1.00 64.33 52 ARG A N 11
ATOM 20208 C CA . ARG A 1 52 ? -8.580 -12.508 3.415 1.00 41.14 52 ARG A CA 11
ATOM 20209 C C . ARG A 1 52 ? -9.131 -13.441 4.502 1.00 41.01 52 ARG A C 11
ATOM 20210 O O . ARG A 1 52 ? -10.341 -13.650 4.543 1.00 62.21 52 ARG A O 11
ATOM 20231 N N . GLN A 1 53 ? -8.262 -14.062 5.296 1.00 41.31 53 GLN A N 11
ATOM 20232 C CA . GLN A 1 53 ? -8.591 -15.063 6.299 1.00 72.24 53 GLN A CA 11
ATOM 20233 C C . GLN A 1 53 ? -9.547 -14.542 7.364 1.00 11.22 53 GLN A C 11
ATOM 20234 O O . GLN A 1 53 ? -10.540 -15.202 7.661 1.00 52.22 53 GLN A O 11
ATOM 20248 N N . ASP A 1 54 ? -9.227 -13.389 7.949 1.00 2.34 54 ASP A N 11
ATOM 20249 C CA . ASP A 1 54 ? -9.845 -12.888 9.174 1.00 43.32 54 ASP A CA 11
ATOM 20250 C C . ASP A 1 54 ? -10.204 -11.412 8.989 1.00 31.33 54 ASP A C 11
ATOM 20251 O O . ASP A 1 54 ? -10.394 -10.686 9.966 1.00 63.22 54 ASP A O 11
ATOM 20260 N N . TYR A 1 55 ? -10.195 -10.936 7.743 1.00 53.33 55 TYR A N 11
ATOM 20261 C CA . TYR A 1 55 ? -10.283 -9.541 7.335 1.00 40.14 55 TYR A CA 11
ATOM 20262 C C . TYR A 1 55 ? -11.664 -9.320 6.683 1.00 11.52 55 TYR A C 11
ATOM 20263 O O . TYR A 1 55 ? -11.794 -9.369 5.453 1.00 12.40 55 TYR A O 11
ATOM 20281 N N . PRO A 1 56 ? -12.726 -9.081 7.472 1.00 21.54 56 PRO A N 11
ATOM 20282 C CA . PRO A 1 56 ? -14.060 -8.791 6.958 1.00 74.14 56 PRO A CA 11
ATOM 20283 C C . PRO A 1 56 ? -14.158 -7.392 6.343 1.00 23.22 56 PRO A C 11
ATOM 20284 O O . PRO A 1 56 ? -15.087 -7.126 5.587 1.00 15.22 56 PRO A O 11
ATOM 20295 N N . GLU A 1 57 ? -13.196 -6.513 6.603 1.00 20.43 57 GLU A N 11
ATOM 20296 C CA . GLU A 1 57 ? -13.209 -5.109 6.232 1.00 20.24 57 GLU A CA 11
ATOM 20297 C C . GLU A 1 57 ? -11.836 -4.739 5.676 1.00 51.53 57 GLU A C 11
ATOM 20298 O O . GLU A 1 57 ? -10.862 -5.448 5.958 1.00 2.35 57 GLU A O 11
ATOM 20310 N N . PRO A 1 58 ? -11.734 -3.648 4.901 1.00 13.55 58 PRO A N 11
ATOM 20311 C CA . PRO A 1 58 ? -10.478 -3.187 4.346 1.00 14.13 58 PRO A CA 11
ATOM 20312 C C . PRO A 1 58 ? -9.618 -2.578 5.457 1.00 42.01 58 PRO A C 11
ATOM 20313 O O . PRO A 1 58 ? -10.142 -2.121 6.475 1.00 32.44 58 PRO A O 11
ATOM 20324 N N . PRO A 1 59 ? -8.292 -2.551 5.283 1.00 22.04 59 PRO A N 11
ATOM 20325 C CA . PRO A 1 59 ? -7.400 -1.934 6.242 1.00 3.33 59 PRO A CA 11
ATOM 20326 C C . PRO A 1 59 ? -7.423 -0.404 6.137 1.00 70.54 59 PRO A C 11
ATOM 20327 O O . PRO A 1 59 ? -6.991 0.159 5.126 1.00 61.43 59 PRO A O 11
ATOM 20338 N N . ASP A 1 60 ? -7.830 0.250 7.229 1.00 65.51 60 ASP A N 11
ATOM 20339 C CA . ASP A 1 60 ? -7.561 1.658 7.511 1.00 32.15 60 ASP A CA 11
ATOM 20340 C C . ASP A 1 60 ? -6.052 1.786 7.714 1.00 72.44 60 ASP A C 11
ATOM 20341 O O . ASP A 1 60 ? -5.560 1.520 8.815 1.00 70.52 60 ASP A O 11
ATOM 20350 N N . PHE A 1 61 ? -5.270 2.144 6.696 1.00 30.32 61 PHE A N 11
ATOM 20351 C CA . PHE A 1 61 ? -3.875 2.494 6.977 1.00 74.20 61 PHE A CA 11
ATOM 20352 C C . PHE A 1 61 ? -3.806 3.838 7.703 1.00 44.44 61 PHE A C 11
ATOM 20353 O O . PHE A 1 61 ? -2.973 4.043 8.586 1.00 21.25 61 PHE A O 11
ATOM 20370 N N . ILE A 1 62 ? -4.695 4.758 7.334 1.00 11.44 62 ILE A N 11
ATOM 20371 C CA . ILE A 1 62 ? -4.695 6.142 7.785 1.00 51.02 62 ILE A CA 11
ATOM 20372 C C . ILE A 1 62 ? -4.985 6.233 9.289 1.00 73.12 62 ILE A C 11
ATOM 20373 O O . ILE A 1 62 ? -4.312 6.987 9.998 1.00 42.51 62 ILE A O 11
ATOM 20389 N N . ALA A 1 63 ? -5.978 5.491 9.785 1.00 65.41 63 ALA A N 11
ATOM 20390 C CA . ALA A 1 63 ? -6.482 5.602 11.152 1.00 42.35 63 ALA A CA 11
ATOM 20391 C C . ALA A 1 63 ? -6.346 4.280 11.920 1.00 75.43 63 ALA A C 11
ATOM 20392 O O . ALA A 1 63 ? -7.146 4.008 12.813 1.00 2.02 63 ALA A O 11
ATOM 20399 N N . SER A 1 64 ? -5.372 3.431 11.576 1.00 74.21 64 SER A N 11
ATOM 20400 C CA . SER A 1 64 ? -5.118 2.182 12.287 1.00 12.52 64 SER A CA 11
ATOM 20401 C C . SER A 1 64 ? -3.674 1.718 12.074 1.00 64.02 64 SER A C 11
ATOM 20402 O O . SER A 1 64 ? -2.926 2.404 11.366 1.00 63.14 64 SER A O 11
ATOM 20410 N N . ARG A 1 65 ? -3.239 0.601 12.692 1.00 34.01 65 ARG A N 11
ATOM 20411 C CA . ARG A 1 65 ? -2.098 -0.163 12.175 1.00 31.13 65 ARG A CA 11
ATOM 20412 C C . ARG A 1 65 ? -2.161 -1.697 12.382 1.00 2.33 65 ARG A C 11
ATOM 20413 O O . ARG A 1 65 ? -1.133 -2.302 12.690 1.00 31.51 65 ARG A O 11
ATOM 20434 N N . PRO A 1 66 ? -3.247 -2.400 12.003 1.00 23.34 66 PRO A N 11
ATOM 20435 C CA . PRO A 1 66 ? -3.276 -3.857 11.984 1.00 3.15 66 PRO A CA 11
ATOM 20436 C C . PRO A 1 66 ? -2.545 -4.394 10.756 1.00 11.55 66 PRO A C 11
ATOM 20437 O O . PRO A 1 66 ? -1.619 -5.202 10.882 1.00 43.43 66 PRO A O 11
ATOM 20448 N N . ALA A 1 67 ? -2.928 -3.952 9.557 1.00 40.54 67 ALA A N 11
ATOM 20449 C CA . ALA A 1 67 ? -2.366 -4.469 8.311 1.00 62.21 67 ALA A CA 11
ATOM 20450 C C . ALA A 1 67 ? -0.879 -4.172 8.157 1.00 63.13 67 ALA A C 11
ATOM 20451 O O . ALA A 1 67 ? -0.217 -4.853 7.386 1.00 74.10 67 ALA A O 11
ATOM 20458 N N . THR A 1 68 ? -0.331 -3.225 8.909 1.00 31.23 68 THR A N 11
ATOM 20459 C CA . THR A 1 68 ? 1.083 -2.900 8.909 1.00 22.45 68 THR A CA 11
ATOM 20460 C C . THR A 1 68 ? 1.943 -4.147 9.204 1.00 11.42 68 THR A C 11
ATOM 20461 O O . THR A 1 68 ? 2.996 -4.317 8.590 1.00 71.13 68 THR A O 11
ATOM 20472 N N . VAL A 1 69 ? 1.477 -5.079 10.040 1.00 3.34 69 VAL A N 11
ATOM 20473 C CA . VAL A 1 69 ? 2.206 -6.319 10.282 1.00 23.22 69 VAL A CA 11
ATOM 20474 C C . VAL A 1 69 ? 2.168 -7.168 9.010 1.00 10.50 69 VAL A C 11
ATOM 20475 O O . VAL A 1 69 ? 3.196 -7.662 8.550 1.00 62.25 69 VAL A O 11
ATOM 20488 N N . LYS A 1 70 ? 0.984 -7.319 8.414 1.00 25.04 70 LYS A N 11
ATOM 20489 C CA . LYS A 1 70 ? 0.772 -8.128 7.222 1.00 12.22 70 LYS A CA 11
ATOM 20490 C C . LYS A 1 70 ? 1.523 -7.559 6.014 1.00 73.44 70 LYS A C 11
ATOM 20491 O O . LYS A 1 70 ? 1.930 -8.319 5.141 1.00 20.43 70 LYS A O 11
ATOM 20510 N N . LEU A 1 71 ? 1.764 -6.247 5.989 1.00 61.14 71 LEU A N 11
ATOM 20511 C CA . LEU A 1 71 ? 2.648 -5.571 5.049 1.00 5.31 71 LEU A CA 11
ATOM 20512 C C . LEU A 1 71 ? 4.056 -6.149 5.155 1.00 3.21 71 LEU A C 11
ATOM 20513 O O . LEU A 1 71 ? 4.617 -6.538 4.137 1.00 64.11 71 LEU A O 11
ATOM 20529 N N . THR A 1 72 ? 4.628 -6.237 6.362 1.00 20.05 72 THR A N 11
ATOM 20530 C CA . THR A 1 72 ? 6.001 -6.698 6.585 1.00 34.54 72 THR A CA 11
ATOM 20531 C C . THR A 1 72 ? 6.227 -8.104 6.032 1.00 42.34 72 THR A C 11
ATOM 20532 O O . THR A 1 72 ? 7.319 -8.421 5.555 1.00 64.31 72 THR A O 11
ATOM 20543 N N . ARG A 1 73 ? 5.188 -8.934 6.071 1.00 11.03 73 ARG A N 11
ATOM 20544 C CA . ARG A 1 73 ? 5.197 -10.272 5.501 1.00 41.30 73 ARG A CA 11
ATOM 20545 C C . ARG A 1 73 ? 5.594 -10.259 4.024 1.00 3.42 73 ARG A C 11
ATOM 20546 O O . ARG A 1 73 ? 6.203 -11.222 3.570 1.00 22.13 73 ARG A O 11
ATOM 20567 N N . SER A 1 74 ? 5.282 -9.201 3.283 1.00 51.23 74 SER A N 11
ATOM 20568 C CA . SER A 1 74 ? 5.589 -9.024 1.869 1.00 4.45 74 SER A CA 11
ATOM 20569 C C . SER A 1 74 ? 6.782 -8.079 1.638 1.00 74.15 74 SER A C 11
ATOM 20570 O O . SER A 1 74 ? 7.032 -7.687 0.497 1.00 15.54 74 SER A O 11
ATOM 20578 N N . ILE A 1 75 ? 7.545 -7.712 2.673 1.00 22.51 75 ILE A N 11
ATOM 20579 C CA . ILE A 1 75 ? 8.679 -6.785 2.568 1.00 10.11 75 ILE A CA 11
ATOM 20580 C C . ILE A 1 75 ? 9.942 -7.581 2.973 1.00 61.33 75 ILE A C 11
ATOM 20581 O O . ILE A 1 75 ? 10.339 -7.557 4.145 1.00 11.35 75 ILE A O 11
ATOM 20597 N N . PRO A 1 76 ? 10.566 -8.318 2.040 1.00 42.14 76 PRO A N 11
ATOM 20598 C CA . PRO A 1 76 ? 11.720 -9.164 2.305 1.00 45.02 76 PRO A CA 11
ATOM 20599 C C . PRO A 1 76 ? 12.972 -8.329 2.603 1.00 23.33 76 PRO A C 11
ATOM 20600 O O . PRO A 1 76 ? 12.957 -7.100 2.496 1.00 71.21 76 PRO A O 11
ATOM 20611 N N . ALA A 1 77 ? 14.070 -8.994 2.979 1.00 1.10 77 ALA A N 11
ATOM 20612 C CA . ALA A 1 77 ? 15.346 -8.349 3.295 1.00 11.14 77 ALA A CA 11
ATOM 20613 C C . ALA A 1 77 ? 15.885 -7.509 2.122 1.00 2.51 77 ALA A C 11
ATOM 20614 O O . ALA A 1 77 ? 16.339 -6.386 2.361 1.00 0.41 77 ALA A O 11
ATOM 20621 N N . PRO A 1 78 ? 15.834 -7.968 0.856 1.00 64.21 78 PRO A N 11
ATOM 20622 C CA . PRO A 1 78 ? 16.207 -7.130 -0.283 1.00 31.14 78 PRO A CA 11
ATOM 20623 C C . PRO A 1 78 ? 15.313 -5.897 -0.486 1.00 60.45 78 PRO A C 11
ATOM 20624 O O . PRO A 1 78 ? 15.767 -4.943 -1.114 1.00 5.33 78 PRO A O 11
ATOM 20635 N N . TYR A 1 79 ? 14.082 -5.849 0.044 1.00 21.12 79 TYR A N 11
ATOM 20636 C CA . TYR A 1 79 ? 13.081 -4.851 -0.350 1.00 33.43 79 TYR A CA 11
ATOM 20637 C C . TYR A 1 79 ? 12.557 -4.035 0.839 1.00 24.35 79 TYR A C 11
ATOM 20638 O O . TYR A 1 79 ? 11.367 -3.723 0.930 1.00 24.24 79 TYR A O 11
ATOM 20656 N N . LYS A 1 80 ? 13.432 -3.652 1.760 1.00 72.41 80 LYS A N 11
ATOM 20657 C CA . LYS A 1 80 ? 13.081 -2.795 2.876 1.00 14.41 80 LYS A CA 11
ATOM 20658 C C . LYS A 1 80 ? 12.963 -1.324 2.456 1.00 3.11 80 LYS A C 11
ATOM 20659 O O . LYS A 1 80 ? 12.360 -0.573 3.221 1.00 0.03 80 LYS A O 11
ATOM 20678 N N . GLN A 1 81 ? 13.521 -0.874 1.319 1.00 54.11 81 GLN A N 11
ATOM 20679 C CA . GLN A 1 81 ? 13.597 0.559 1.012 1.00 73.45 81 GLN A CA 11
ATOM 20680 C C . GLN A 1 81 ? 13.520 0.975 -0.463 1.00 35.21 81 GLN A C 11
ATOM 20681 O O . GLN A 1 81 ? 14.121 1.989 -0.830 1.00 75.12 81 GLN A O 11
ATOM 20695 N N . LEU A 1 82 ? 12.792 0.249 -1.327 1.00 41.25 82 LEU A N 11
ATOM 20696 C CA . LEU A 1 82 ? 12.872 0.534 -2.773 1.00 42.23 82 LEU A CA 11
ATOM 20697 C C . LEU A 1 82 ? 12.250 1.885 -3.149 1.00 3.21 82 LEU A C 11
ATOM 20698 O O . LEU A 1 82 ? 12.629 2.466 -4.161 1.00 4.01 82 LEU A O 11
ATOM 20714 N N . LEU A 1 83 ? 11.468 2.490 -2.246 1.00 63.10 83 LEU A N 11
ATOM 20715 C CA . LEU A 1 83 ? 11.130 3.913 -2.296 1.00 60.23 83 LEU A CA 11
ATOM 20716 C C . LEU A 1 83 ? 12.353 4.787 -2.594 1.00 24.50 83 LEU A C 11
ATOM 20717 O O . LEU A 1 83 ? 12.244 5.736 -3.360 1.00 43.53 83 LEU A O 11
ATOM 20733 N N . LYS A 1 84 ? 13.518 4.491 -2.013 1.00 43.53 84 LYS A N 11
ATOM 20734 C CA . LYS A 1 84 ? 14.721 5.268 -2.293 1.00 62.24 84 LYS A CA 11
ATOM 20735 C C . LYS A 1 84 ? 15.572 4.596 -3.352 1.00 4.42 84 LYS A C 11
ATOM 20736 O O . LYS A 1 84 ? 16.318 5.289 -4.039 1.00 22.14 84 LYS A O 11
ATOM 20755 N N . GLU A 1 85 ? 15.526 3.267 -3.433 1.00 41.23 85 GLU A N 11
ATOM 20756 C CA . GLU A 1 85 ? 16.351 2.567 -4.421 1.00 0.35 85 GLU A CA 11
ATOM 20757 C C . GLU A 1 85 ? 15.891 2.841 -5.856 1.00 0.31 85 GLU A C 11
ATOM 20758 O O . GLU A 1 85 ? 16.725 3.159 -6.696 1.00 0.00 85 GLU A O 11
ATOM 20770 N N . GLU A 1 86 ? 14.608 2.673 -6.185 1.00 2.51 86 GLU A N 11
ATOM 20771 C CA . GLU A 1 86 ? 14.124 2.652 -7.565 1.00 63.13 86 GLU A CA 11
ATOM 20772 C C . GLU A 1 86 ? 13.348 3.900 -7.987 1.00 43.40 86 GLU A C 11
ATOM 20773 O O . GLU A 1 86 ? 13.353 4.269 -9.162 1.00 63.53 86 GLU A O 11
ATOM 20785 N N . LEU A 1 87 ? 12.740 4.578 -7.015 1.00 10.23 87 LEU A N 11
ATOM 20786 C CA . LEU A 1 87 ? 12.096 5.878 -7.242 1.00 43.11 87 LEU A CA 11
ATOM 20787 C C . LEU A 1 87 ? 13.050 7.030 -6.924 1.00 54.34 87 LEU A C 11
ATOM 20788 O O . LEU A 1 87 ? 13.182 7.953 -7.731 1.00 71.32 87 LEU A O 11
ATOM 20804 N N . GLY A 1 88 ? 13.654 7.025 -5.730 1.00 75.32 88 GLY A N 11
ATOM 20805 C CA . GLY A 1 88 ? 14.552 8.081 -5.258 1.00 33.13 88 GLY A CA 11
ATOM 20806 C C . GLY A 1 88 ? 13.952 8.943 -4.136 1.00 55.54 88 GLY A C 11
ATOM 20807 O O . GLY A 1 88 ? 14.371 10.087 -3.950 1.00 22.21 88 GLY A O 11
ATOM 20811 N N . PHE A 1 89 ? 12.933 8.466 -3.414 1.00 33.43 89 PHE A N 11
ATOM 20812 C CA . PHE A 1 89 ? 12.417 9.127 -2.219 1.00 50.33 89 PHE A CA 11
ATOM 20813 C C . PHE A 1 89 ? 13.461 9.214 -1.097 1.00 73.23 89 PHE A C 11
ATOM 20814 O O . PHE A 1 89 ? 14.528 8.603 -1.168 1.00 1.32 89 PHE A O 11
ATOM 20831 N N . ALA A 1 90 ? 13.127 9.959 -0.039 1.00 21.14 90 ALA A N 11
ATOM 20832 C CA . ALA A 1 90 ? 13.911 10.105 1.181 1.00 22.13 90 ALA A CA 11
ATOM 20833 C C . ALA A 1 90 ? 12.975 9.977 2.384 1.00 3.42 90 ALA A C 11
ATOM 20834 O O . ALA A 1 90 ? 13.002 8.986 3.119 1.00 61.11 90 ALA A O 11
ATOM 20841 N N . GLY A 1 91 ? 12.123 10.981 2.559 1.00 74.44 91 GLY A N 11
ATOM 20842 C CA . GLY A 1 91 ? 11.168 11.129 3.638 1.00 63.31 91 GLY A CA 11
ATOM 20843 C C . GLY A 1 91 ? 10.497 12.482 3.459 1.00 20.11 91 GLY A C 11
ATOM 20844 O O . GLY A 1 91 ? 10.813 13.208 2.510 1.00 52.24 91 GLY A O 11
ATOM 20848 N N . TYR A 1 92 ? 9.545 12.836 4.315 1.00 10.11 92 TYR A N 11
ATOM 20849 C CA . TYR A 1 92 ? 9.128 14.228 4.431 1.00 24.00 92 TYR A CA 11
ATOM 20850 C C . TYR A 1 92 ? 9.945 15.006 5.464 1.00 75.04 92 TYR A C 11
ATOM 20851 O O . TYR A 1 92 ? 10.568 14.425 6.352 1.00 34.02 92 TYR A O 11
ATOM 20869 N N . SER A 1 93 ? 9.841 16.333 5.395 1.00 32.14 93 SER A N 11
ATOM 20870 C CA . SER A 1 93 ? 10.438 17.285 6.317 1.00 73.32 93 SER A CA 11
ATOM 20871 C C . SER A 1 93 ? 9.869 17.108 7.726 1.00 73.11 93 SER A C 11
ATOM 20872 O O . SER A 1 93 ? 8.654 16.940 7.879 1.00 42.04 93 SER A O 11
ATOM 20880 N N . ILE A 1 94 ? 10.709 17.219 8.753 1.00 33.24 94 ILE A N 11
ATOM 20881 C CA . ILE A 1 94 ? 10.292 17.078 10.152 1.00 22.41 94 ILE A CA 11
ATOM 20882 C C . ILE A 1 94 ? 9.174 18.054 10.522 1.00 55.33 94 ILE A C 11
ATOM 20883 O O . ILE A 1 94 ? 8.235 17.694 11.223 1.00 33.44 94 ILE A O 11
ATOM 20899 N N . ASN A 1 95 ? 9.241 19.275 9.994 1.00 22.11 95 ASN A N 11
ATOM 20900 C CA . ASN A 1 95 ? 8.337 20.368 10.350 1.00 42.40 95 ASN A CA 11
ATOM 20901 C C . ASN A 1 95 ? 6.886 20.028 9.992 1.00 31.43 95 ASN A C 11
ATOM 20902 O O . ASN A 1 95 ? 5.944 20.604 10.540 1.00 60.30 95 ASN A O 11
ATOM 20913 N N . GLU A 1 96 ? 6.698 19.099 9.053 1.00 23.24 96 GLU A N 11
ATOM 20914 C CA . GLU A 1 96 ? 5.439 18.797 8.396 1.00 50.51 96 GLU A CA 11
ATOM 20915 C C . GLU A 1 96 ? 4.906 17.414 8.819 1.00 22.14 96 GLU A C 11
ATOM 20916 O O . GLU A 1 96 ? 3.869 16.971 8.311 1.00 3.43 96 GLU A O 11
ATOM 20928 N N . LEU A 1 97 ? 5.642 16.689 9.681 1.00 21.12 97 LEU A N 11
ATOM 20929 C CA . LEU A 1 97 ? 5.480 15.255 9.882 1.00 43.44 97 LEU A CA 11
ATOM 20930 C C . LEU A 1 97 ? 4.237 14.983 10.723 1.00 25.43 97 LEU A C 11
ATOM 20931 O O . LEU A 1 97 ? 4.307 14.944 11.950 1.00 54.34 97 LEU A O 11
ATOM 20947 N N . VAL A 1 98 ? 3.093 14.774 10.071 1.00 41.51 98 VAL A N 11
ATOM 20948 C CA . VAL A 1 98 ? 1.824 14.517 10.742 1.00 40.51 98 VAL A CA 11
ATOM 20949 C C . VAL A 1 98 ? 1.461 13.036 10.629 1.00 11.35 98 VAL A C 11
ATOM 20950 O O . VAL A 1 98 ? 1.781 12.401 9.619 1.00 52.35 98 VAL A O 11
ATOM 20963 N N . PRO A 1 99 ? 0.703 12.492 11.598 1.00 71.35 99 PRO A N 11
ATOM 20964 C CA . PRO A 1 99 ? 0.243 11.111 11.580 1.00 25.51 99 PRO A CA 11
ATOM 20965 C C . PRO A 1 99 ? -0.796 10.824 10.493 1.00 72.03 99 PRO A C 11
ATOM 20966 O O . PRO A 1 99 ? -1.209 9.677 10.356 1.00 43.13 99 PRO A O 11
ATOM 20977 N N . ARG A 1 100 ? -1.211 11.821 9.701 1.00 14.22 100 ARG A N 11
ATOM 20978 C CA . ARG A 1 100 ? -1.850 11.549 8.418 1.00 53.12 100 ARG A CA 11
ATOM 20979 C C . ARG A 1 100 ? -0.798 10.994 7.459 1.00 21.53 100 ARG A C 11
ATOM 20980 O O . ARG A 1 100 ? -0.796 9.802 7.150 1.00 52.51 100 ARG A O 11
ATOM 21001 N N . LYS A 1 101 ? 0.109 11.856 6.987 1.00 55.22 101 LYS A N 11
ATOM 21002 C CA . LYS A 1 101 ? 0.965 11.552 5.850 1.00 75.03 101 LYS A CA 11
ATOM 21003 C C . LYS A 1 101 ? 1.886 10.376 6.078 1.00 34.43 101 LYS A C 11
ATOM 21004 O O . LYS A 1 101 ? 2.126 9.613 5.150 1.00 42.10 101 LYS A O 11
ATOM 21023 N N . THR A 1 102 ? 2.370 10.196 7.296 1.00 1.34 102 THR A N 11
ATOM 21024 C CA . THR A 1 102 ? 3.251 9.071 7.601 1.00 3.11 102 THR A CA 11
ATOM 21025 C C . THR A 1 102 ? 2.625 7.733 7.191 1.00 21.05 102 THR A C 11
ATOM 21026 O O . THR A 1 102 ? 3.289 6.871 6.621 1.00 72.11 102 THR A O 11
ATOM 21037 N N . ARG A 1 103 ? 1.312 7.585 7.372 1.00 72.21 103 ARG A N 11
ATOM 21038 C CA . ARG A 1 103 ? 0.593 6.366 7.007 1.00 5.00 103 ARG A CA 11
ATOM 21039 C C . ARG A 1 103 ? 0.616 6.137 5.499 1.00 30.15 103 ARG A C 11
ATOM 21040 O O . ARG A 1 103 ? 0.722 4.992 5.062 1.00 13.42 103 ARG A O 11
ATOM 21061 N N . ARG A 1 104 ? 0.526 7.201 4.692 1.00 53.43 104 ARG A N 11
ATOM 21062 C CA . ARG A 1 104 ? 0.603 7.052 3.241 1.00 52.10 104 ARG A CA 11
ATOM 21063 C C . ARG A 1 104 ? 1.994 6.534 2.860 1.00 34.03 104 ARG A C 11
ATOM 21064 O O . ARG A 1 104 ? 2.090 5.592 2.085 1.00 61.12 104 ARG A O 11
ATOM 21085 N N . ALA A 1 105 ? 3.068 7.046 3.480 1.00 53.43 105 ALA A N 11
ATOM 21086 C CA . ALA A 1 105 ? 4.420 6.519 3.289 1.00 40.42 105 ALA A CA 11
ATOM 21087 C C . ALA A 1 105 ? 4.522 5.036 3.645 1.00 65.04 105 ALA A C 11
ATOM 21088 O O . ALA A 1 105 ? 5.167 4.284 2.907 1.00 21.21 105 ALA A O 11
ATOM 21095 N N . THR A 1 106 ? 3.882 4.612 4.739 1.00 60.51 106 THR A N 11
ATOM 21096 C CA . THR A 1 106 ? 3.885 3.222 5.169 1.00 63.42 106 THR A CA 11
ATOM 2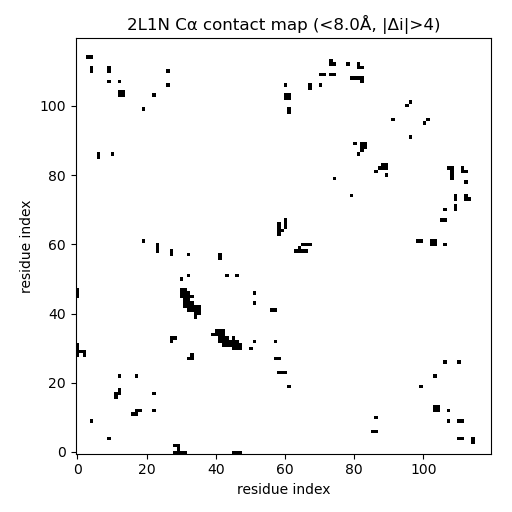1097 C C . THR A 1 106 ? 3.420 2.314 4.030 1.00 73.43 106 THR A C 11
ATOM 21098 O O . THR A 1 106 ? 4.061 1.292 3.774 1.00 12.34 106 THR A O 11
ATOM 21109 N N . MET A 1 107 ? 2.330 2.659 3.341 1.00 54.34 107 MET A N 11
ATOM 21110 C CA . MET A 1 107 ? 1.768 1.764 2.344 1.00 23.31 107 MET A CA 11
ATOM 21111 C C . MET A 1 107 ? 2.551 1.810 1.023 1.00 0.23 107 MET A C 11
ATOM 21112 O O . MET A 1 107 ? 2.701 0.772 0.381 1.00 23.13 107 MET A O 11
ATOM 21126 N N . THR A 1 108 ? 3.126 2.955 0.626 1.00 34.53 108 THR A N 11
ATOM 21127 C CA . THR A 1 108 ? 3.891 3.027 -0.622 1.00 52.14 108 THR A CA 11
ATOM 21128 C C . THR A 1 108 ? 5.110 2.101 -0.563 1.00 23.04 108 THR A C 11
ATOM 21129 O O . THR A 1 108 ? 5.425 1.431 -1.540 1.00 72.11 108 THR A O 11
ATOM 21140 N N . ASN A 1 109 ? 5.765 1.996 0.597 1.00 1.03 109 ASN A N 11
ATOM 21141 C CA . ASN A 1 109 ? 6.919 1.125 0.814 1.00 62.50 109 ASN A CA 11
ATOM 21142 C C . ASN A 1 109 ? 6.611 -0.352 0.537 1.00 74.35 109 ASN A C 11
ATOM 21143 O O . ASN A 1 109 ? 7.521 -1.105 0.193 1.00 63.52 109 ASN A O 11
ATOM 21154 N N . TRP A 1 110 ? 5.348 -0.767 0.657 1.00 22.41 110 TRP A N 11
ATOM 21155 C CA . TRP A 1 110 ? 4.856 -2.080 0.251 1.00 14.21 110 TRP A CA 11
ATOM 21156 C C . TRP A 1 110 ? 4.455 -2.089 -1.218 1.00 30.32 110 TRP A C 11
ATOM 21157 O O . TRP A 1 110 ? 4.725 -3.092 -1.869 1.00 34.04 110 TRP A O 11
ATOM 21178 N N . LEU A 1 111 ? 3.894 -1.022 -1.796 1.00 35.43 111 LEU A N 11
ATOM 21179 C CA . LEU A 1 111 ? 3.518 -1.019 -3.216 1.00 11.44 111 LEU A CA 11
ATOM 21180 C C . LEU A 1 111 ? 4.714 -1.355 -4.121 1.00 54.35 111 LEU A C 11
ATOM 21181 O O . LEU A 1 111 ? 4.548 -2.132 -5.063 1.00 43.24 111 LEU A O 11
ATOM 21197 N N . LEU A 1 112 ? 5.926 -0.875 -3.801 1.00 13.14 112 LEU A N 11
ATOM 21198 C CA . LEU A 1 112 ? 7.149 -1.291 -4.497 1.00 75.14 112 LEU A CA 11
ATOM 21199 C C . LEU A 1 112 ? 7.353 -2.805 -4.393 1.00 62.14 112 LEU A C 11
ATOM 21200 O O . LEU A 1 112 ? 7.558 -3.474 -5.400 1.00 52.35 112 LEU A O 11
ATOM 21216 N N . ALA A 1 113 ? 7.297 -3.354 -3.178 1.00 5.34 113 ALA A N 11
ATOM 21217 C CA . ALA A 1 113 ? 7.550 -4.763 -2.877 1.00 1.33 113 ALA A CA 11
ATOM 21218 C C . ALA A 1 113 ? 6.471 -5.694 -3.460 1.00 12.31 113 ALA A C 11
ATOM 21219 O O . ALA A 1 113 ? 6.613 -6.909 -3.375 1.00 33.23 113 ALA A O 11
ATOM 21226 N N . TYR A 1 114 ? 5.421 -5.190 -4.101 1.00 1.01 114 TYR A N 11
ATOM 21227 C CA . TYR A 1 114 ? 4.650 -6.009 -5.038 1.00 71.32 114 TYR A CA 11
ATOM 21228 C C . TYR A 1 114 ? 5.270 -6.008 -6.426 1.00 31.24 114 TYR A C 11
ATOM 21229 O O . TYR A 1 114 ? 5.562 -7.077 -6.962 1.00 2.02 114 TYR A O 11
ATOM 21247 N N . ARG A 1 115 ? 5.488 -4.834 -7.028 1.00 43.34 115 ARG A N 11
ATOM 21248 C CA . ARG A 1 115 ? 6.031 -4.743 -8.377 1.00 53.22 115 ARG A CA 11
ATOM 21249 C C . ARG A 1 115 ? 7.353 -5.503 -8.495 1.00 73.24 115 ARG A C 11
ATOM 21250 O O . ARG A 1 115 ? 7.597 -6.204 -9.476 1.00 22.51 115 ARG A O 11
ATOM 21271 N N . ARG A 1 116 ? 8.208 -5.380 -7.490 1.00 32.44 116 ARG A N 11
ATOM 21272 C CA . ARG A 1 116 ? 9.510 -6.035 -7.324 1.00 43.44 116 ARG A CA 11
ATOM 21273 C C . ARG A 1 116 ? 9.461 -7.567 -7.342 1.00 71.04 116 ARG A C 11
ATOM 21274 O O . ARG A 1 116 ? 10.480 -8.224 -7.572 1.00 2.23 116 ARG A O 11
ATOM 21295 N N . SER A 1 117 ? 8.284 -8.142 -7.141 1.00 11.23 117 SER A N 11
ATOM 21296 C CA . SER A 1 117 ? 8.029 -9.566 -7.303 1.00 33.32 117 SER A CA 11
ATOM 21297 C C . SER A 1 117 ? 7.319 -9.900 -8.621 1.00 2.13 117 SER A C 11
ATOM 21298 O O . SER A 1 117 ? 7.345 -11.055 -9.034 1.00 71.13 117 SER A O 11
ATOM 21306 N N . GLN A 1 118 ? 6.701 -8.934 -9.304 1.00 24.10 118 GLN A N 11
ATOM 21307 C CA . GLN A 1 118 ? 6.099 -9.191 -10.609 1.00 22.31 118 GLN A CA 11
ATOM 21308 C C . GLN A 1 118 ? 7.179 -9.249 -11.692 1.00 23.41 118 GLN A C 11
ATOM 21309 O O . GLN A 1 118 ? 7.069 -10.019 -12.643 1.00 35.35 118 GLN A O 11
ATOM 21323 N N . GLN A 1 119 ? 8.219 -8.433 -11.521 1.00 42.34 119 GLN A N 11
ATOM 21324 C CA . GLN A 1 119 ? 9.384 -8.335 -12.387 1.00 4.43 119 GLN A CA 11
ATOM 21325 C C . GLN A 1 119 ? 10.475 -9.324 -11.960 1.00 4.14 119 GLN A C 11
ATOM 21326 O O . GLN A 1 119 ? 11.639 -9.194 -12.345 1.00 23.45 119 GLN A O 11
ATOM 21340 N N . ASP A 1 120 ? 10.116 -10.299 -11.132 1.00 51.21 120 ASP A N 11
ATOM 21341 C CA . ASP A 1 120 ? 11.013 -11.387 -10.806 1.00 45.34 120 ASP A CA 11
ATOM 21342 C C . ASP A 1 120 ? 11.384 -12.112 -12.090 1.00 24.54 120 ASP A C 11
ATOM 21343 O O . ASP A 1 120 ? 12.533 -12.563 -12.222 1.00 73.21 120 ASP A O 11
ATOM 21352 N N . MET A 1 1 ? -4.963 -8.938 -6.953 1.00 5.23 1 MET A N 12
ATOM 21353 C CA . MET A 1 1 ? -5.234 -9.350 -8.346 1.00 22.22 1 MET A CA 12
ATOM 21354 C C . MET A 1 1 ? -4.099 -9.072 -9.349 1.00 13.30 1 MET A C 12
ATOM 21355 O O . MET A 1 1 ? -4.323 -9.107 -10.560 1.00 45.10 1 MET A O 12
ATOM 21369 N N . GLY A 1 2 ? -2.873 -8.801 -8.902 1.00 20.42 2 GLY A N 12
ATOM 21370 C CA . GLY A 1 2 ? -1.699 -8.745 -9.773 1.00 13.32 2 GLY A CA 12
ATOM 21371 C C . GLY A 1 2 ? -1.596 -7.515 -10.665 1.00 51.11 2 GLY A C 12
ATOM 21372 O O . GLY A 1 2 ? -0.930 -7.565 -11.700 1.00 12.33 2 GLY A O 12
ATOM 21376 N N . ILE A 1 3 ? -2.201 -6.398 -10.263 1.00 75.20 3 ILE A N 12
ATOM 21377 C CA . ILE A 1 3 ? -2.164 -5.124 -10.981 1.00 3.25 3 ILE A CA 12
ATOM 21378 C C . ILE A 1 3 ? -0.706 -4.630 -11.090 1.00 54.31 3 ILE A C 12
ATOM 21379 O O . ILE A 1 3 ? 0.135 -4.918 -10.232 1.00 43.04 3 ILE A O 12
ATOM 21395 N N . THR A 1 4 ? -0.430 -3.818 -12.104 1.00 53.00 4 THR A N 12
ATOM 21396 C CA . THR A 1 4 ? 0.818 -3.092 -12.344 1.00 44.55 4 THR A CA 12
ATOM 21397 C C . THR A 1 4 ? 1.052 -2.007 -11.270 1.00 3.22 4 THR A C 12
ATOM 21398 O O . THR A 1 4 ? 0.130 -1.650 -10.533 1.00 51.43 4 THR A O 12
ATOM 21409 N N . ILE A 1 5 ? 2.269 -1.454 -11.184 1.00 22.41 5 ILE A N 12
ATOM 21410 C CA . ILE A 1 5 ? 2.593 -0.195 -10.520 1.00 63.11 5 ILE A CA 12
ATOM 21411 C C . ILE A 1 5 ? 3.415 0.676 -11.465 1.00 31.42 5 ILE A C 12
ATOM 21412 O O . ILE A 1 5 ? 4.162 0.157 -12.300 1.00 63.22 5 ILE A O 12
ATOM 21428 N N . THR A 1 6 ? 3.308 1.989 -11.272 1.00 71.02 6 THR A N 12
ATOM 21429 C CA . THR A 1 6 ? 4.193 2.997 -11.817 1.00 63.10 6 THR A CA 12
ATOM 21430 C C . THR A 1 6 ? 4.734 3.868 -10.692 1.00 5.22 6 THR A C 12
ATOM 21431 O O . THR A 1 6 ? 4.007 4.224 -9.765 1.00 12.42 6 THR A O 12
ATOM 21442 N N . ASP A 1 7 ? 6.016 4.214 -10.785 1.00 43.41 7 ASP A N 12
ATOM 21443 C CA . ASP A 1 7 ? 6.744 5.039 -9.827 1.00 30.24 7 ASP A CA 12
ATOM 21444 C C . ASP A 1 7 ? 6.107 6.426 -9.734 1.00 34.00 7 ASP A C 12
ATOM 21445 O O . ASP A 1 7 ? 6.057 7.031 -8.663 1.00 64.21 7 ASP A O 12
ATOM 21454 N N . GLU A 1 8 ? 5.521 6.897 -10.833 1.00 23.43 8 GLU A N 12
ATOM 21455 C CA . GLU A 1 8 ? 4.725 8.080 -10.950 1.00 2.14 8 GLU A CA 12
ATOM 21456 C C . GLU A 1 8 ? 3.497 8.018 -10.025 1.00 41.04 8 GLU A C 12
ATOM 21457 O O . GLU A 1 8 ? 3.139 8.998 -9.369 1.00 13.32 8 GLU A O 12
ATOM 21469 N N . LEU A 1 9 ? 2.819 6.870 -9.980 1.00 25.04 9 LEU A N 12
ATOM 21470 C CA . LEU A 1 9 ? 1.648 6.654 -9.135 1.00 15.13 9 LEU A CA 12
ATOM 21471 C C . LEU A 1 9 ? 2.048 6.509 -7.668 1.00 60.02 9 LEU A C 12
ATOM 21472 O O . LEU A 1 9 ? 1.205 6.672 -6.787 1.00 45.44 9 LEU A O 12
ATOM 21488 N N . LEU A 1 10 ? 3.315 6.191 -7.388 1.00 72.11 10 LEU A N 12
ATOM 21489 C CA . LEU A 1 10 ? 3.843 6.153 -6.032 1.00 43.35 10 LEU A CA 12
ATOM 21490 C C . LEU A 1 10 ? 4.100 7.575 -5.539 1.00 51.34 10 LEU A C 12
ATOM 21491 O O . LEU A 1 10 ? 3.788 7.893 -4.389 1.00 74.14 10 LEU A O 12
ATOM 21507 N N . TRP A 1 11 ? 4.636 8.449 -6.395 1.00 1.05 11 TRP A N 12
ATOM 21508 C CA . TRP A 1 11 ? 4.910 9.835 -6.035 1.00 63.52 11 TRP A CA 12
ATOM 21509 C C . TRP A 1 11 ? 3.653 10.624 -5.670 1.00 23.13 11 TRP A C 12
ATOM 21510 O O . TRP A 1 11 ? 3.720 11.408 -4.725 1.00 43.40 11 TRP A O 12
ATOM 21531 N N . ALA A 1 12 ? 2.516 10.405 -6.340 1.00 51.32 12 ALA A N 12
ATOM 21532 C CA . ALA A 1 12 ? 1.262 11.099 -6.022 1.00 44.14 12 ALA A CA 12
ATOM 21533 C C . ALA A 1 12 ? 0.901 10.973 -4.539 1.00 64.43 12 ALA A C 12
ATOM 21534 O O . ALA A 1 12 ? 0.430 11.919 -3.910 1.00 13.50 12 ALA A O 12
ATOM 21541 N N . ILE A 1 13 ? 1.137 9.795 -3.968 1.00 72.44 13 ILE A N 12
ATOM 21542 C CA . ILE A 1 13 ? 0.827 9.505 -2.581 1.00 30.25 13 ILE A CA 12
ATOM 21543 C C . ILE A 1 13 ? 1.699 10.380 -1.679 1.00 62.41 13 ILE A C 12
ATOM 21544 O O . ILE A 1 13 ? 1.197 11.033 -0.771 1.00 23.54 13 ILE A O 12
ATOM 21560 N N . LEU A 1 14 ? 3.013 10.371 -1.912 1.00 21.11 14 LEU A N 12
ATOM 21561 C CA . LEU A 1 14 ? 4.005 11.146 -1.189 1.00 73.31 14 LEU A CA 12
ATOM 21562 C C . LEU A 1 14 ? 3.674 12.637 -1.268 1.00 43.23 14 LEU A C 12
ATOM 21563 O O . LEU A 1 14 ? 3.714 13.337 -0.255 1.00 23.21 14 LEU A O 12
ATOM 21579 N N . LYS A 1 15 ? 3.292 13.135 -2.445 1.00 74.44 15 LYS A N 12
ATOM 21580 C CA . LYS A 1 15 ? 2.870 14.524 -2.606 1.00 34.43 15 LYS A CA 12
ATOM 21581 C C . LYS A 1 15 ? 1.469 14.779 -2.029 1.00 72.20 15 LYS A C 12
ATOM 21582 O O . LYS A 1 15 ? 1.011 15.921 -2.076 1.00 74.31 15 LYS A O 12
ATOM 21601 N N . ASP A 1 16 ? 0.811 13.791 -1.413 1.00 75.52 16 ASP A N 12
ATOM 21602 C CA . ASP A 1 16 ? -0.517 13.879 -0.787 1.00 1.02 16 ASP A CA 12
ATOM 21603 C C . ASP A 1 16 ? -1.532 14.505 -1.744 1.00 3.03 16 ASP A C 12
ATOM 21604 O O . ASP A 1 16 ? -2.277 15.417 -1.385 1.00 41.51 16 ASP A O 12
ATOM 21613 N N . GLU A 1 17 ? -1.474 14.062 -3.004 1.00 1.31 17 GLU A N 12
ATOM 21614 C CA . GLU A 1 17 ? -2.449 14.337 -4.034 1.00 73.01 17 GLU A CA 12
ATOM 21615 C C . GLU A 1 17 ? -3.624 13.350 -3.910 1.00 40.42 17 GLU A C 12
ATOM 21616 O O . GLU A 1 17 ? -4.741 13.643 -4.336 1.00 40.43 17 GLU A O 12
ATOM 21628 N N . LEU A 1 18 ? -3.371 12.168 -3.340 1.00 3.31 18 LEU A N 12
ATOM 21629 C CA . LEU A 1 18 ? -4.400 11.239 -2.890 1.00 32.05 18 LEU A CA 12
ATOM 21630 C C . LEU A 1 18 ? -4.963 11.736 -1.554 1.00 62.14 18 LEU A C 12
ATOM 21631 O O . LEU A 1 18 ? -4.913 12.924 -1.239 1.00 21.24 18 LEU A O 12
ATOM 21647 N N . SER A 1 19 ? -5.602 10.843 -0.812 1.00 74.31 19 SER A N 12
ATOM 21648 C CA . SER A 1 19 ? -6.362 11.161 0.387 1.00 34.41 19 SER A CA 12
ATOM 21649 C C . SER A 1 19 ? -6.156 10.039 1.401 1.00 34.45 19 SER A C 12
ATOM 21650 O O . SER A 1 19 ? -5.393 9.108 1.146 1.00 42.13 19 SER A O 12
ATOM 21658 N N . ASP A 1 20 ? -6.828 10.078 2.548 1.00 72.33 20 ASP A N 12
ATOM 21659 C CA . ASP A 1 20 ? -6.744 8.997 3.531 1.00 64.15 20 ASP A CA 12
ATOM 21660 C C . ASP A 1 20 ? -7.352 7.748 2.899 1.00 71.43 20 ASP A C 12
ATOM 21661 O O . ASP A 1 20 ? -6.639 6.781 2.630 1.00 45.12 20 ASP A O 12
ATOM 21670 N N . ALA A 1 21 ? -8.649 7.793 2.576 1.00 5.51 21 ALA A N 12
ATOM 21671 C CA . ALA A 1 21 ? -9.357 6.688 1.948 1.00 5.41 21 ALA A CA 12
ATOM 21672 C C . ALA A 1 21 ? -8.797 6.361 0.564 1.00 61.10 21 ALA A C 12
ATOM 21673 O O . ALA A 1 21 ? -8.637 5.193 0.217 1.00 21.03 21 ALA A O 12
ATOM 21680 N N . GLU A 1 22 ? -8.531 7.377 -0.255 1.00 4.13 22 GLU A N 12
ATOM 21681 C CA . GLU A 1 22 ? -8.217 7.130 -1.657 1.00 20.45 22 GLU A CA 12
ATOM 21682 C C . GLU A 1 22 ? -6.784 6.640 -1.814 1.00 1.15 22 GLU A C 12
ATOM 21683 O O . GLU A 1 22 ? -6.525 5.776 -2.650 1.00 34.30 22 GLU A O 12
ATOM 21695 N N . ALA A 1 23 ? -5.845 7.122 -0.986 1.00 72.43 23 ALA A N 12
ATOM 21696 C CA . ALA A 1 23 ? -4.499 6.573 -1.058 1.00 14.53 23 ALA A CA 12
ATOM 21697 C C . ALA A 1 23 ? -4.537 5.098 -0.614 1.00 30.41 23 ALA A C 12
ATOM 21698 O O . ALA A 1 23 ? -3.734 4.307 -1.101 1.00 64.42 23 ALA A O 12
ATOM 21705 N N . ASN A 1 24 ? -5.408 4.748 0.343 1.00 31.42 24 ASN A N 12
ATOM 21706 C CA . ASN A 1 24 ? -5.689 3.393 0.829 1.00 21.14 24 ASN A CA 12
ATOM 21707 C C . ASN A 1 24 ? -6.149 2.506 -0.319 1.00 53.54 24 ASN A C 12
ATOM 21708 O O . ASN A 1 24 ? -5.612 1.417 -0.506 1.00 12.43 24 ASN A O 12
ATOM 21719 N N . ALA A 1 25 ? -7.123 2.989 -1.097 1.00 43.11 25 ALA A N 12
ATOM 21720 C CA . ALA A 1 25 ? -7.785 2.242 -2.154 1.00 33.42 25 ALA A CA 12
ATOM 21721 C C . ALA A 1 25 ? -6.781 1.569 -3.090 1.00 21.40 25 ALA A C 12
ATOM 21722 O O . ALA A 1 25 ? -6.927 0.383 -3.379 1.00 34.21 25 ALA A O 12
ATOM 21729 N N . LEU A 1 26 ? -5.733 2.287 -3.515 1.00 53.14 26 LEU A N 12
ATOM 21730 C CA . LEU A 1 26 ? -4.670 1.796 -4.396 1.00 31.45 26 LEU A CA 12
ATOM 21731 C C . LEU A 1 26 ? -3.923 0.578 -3.839 1.00 5.35 26 LEU A C 12
ATOM 21732 O O . LEU A 1 26 ? -3.299 -0.157 -4.604 1.00 53.33 26 LEU A O 12
ATOM 21748 N N . VAL A 1 27 ? -3.927 0.363 -2.524 1.00 11.41 27 VAL A N 12
ATOM 21749 C CA . VAL A 1 27 ? -3.364 -0.825 -1.890 1.00 71.40 27 VAL A CA 12
ATOM 21750 C C . VAL A 1 27 ? -4.420 -1.937 -1.948 1.00 0.44 27 VAL A C 12
ATOM 21751 O O . VAL A 1 27 ? -4.115 -3.045 -2.393 1.00 22.11 27 VAL A O 12
ATOM 21764 N N . TRP A 1 28 ? -5.666 -1.635 -1.565 1.00 13.41 28 TRP A N 12
ATOM 21765 C CA . TRP A 1 28 ? -6.763 -2.596 -1.517 1.00 51.43 28 TRP A CA 12
ATOM 21766 C C . TRP A 1 28 ? -6.999 -3.242 -2.890 1.00 62.41 28 TRP A C 12
ATOM 21767 O O . TRP A 1 28 ? -7.210 -4.459 -2.976 1.00 4.10 28 TRP A O 12
ATOM 21788 N N . GLN A 1 29 ? -6.936 -2.455 -3.973 1.00 33.33 29 GLN A N 12
ATOM 21789 C CA . GLN A 1 29 ? -7.039 -2.977 -5.334 1.00 43.33 29 GLN A CA 12
ATOM 21790 C C . GLN A 1 29 ? -5.922 -3.985 -5.631 1.00 21.25 29 GLN A C 12
ATOM 21791 O O . GLN A 1 29 ? -6.193 -5.040 -6.200 1.00 14.23 29 GLN A O 12
ATOM 21805 N N . ALA A 1 30 ? -4.672 -3.676 -5.263 1.00 75.44 30 ALA A N 12
ATOM 21806 C CA . ALA A 1 30 ? -3.517 -4.494 -5.591 1.00 13.21 30 ALA A CA 12
ATOM 21807 C C . ALA A 1 30 ? -3.678 -5.866 -4.953 1.00 1.45 30 ALA A C 12
ATOM 21808 O O . ALA A 1 30 ? -3.538 -6.870 -5.653 1.00 20.00 30 ALA A O 12
ATOM 21815 N N . LEU A 1 31 ? -4.043 -5.908 -3.662 1.00 71.12 31 LEU A N 12
ATOM 21816 C CA . LEU A 1 31 ? -4.391 -7.155 -2.985 1.00 71.35 31 LEU A CA 12
ATOM 21817 C C . LEU A 1 31 ? -5.480 -7.852 -3.776 1.00 14.33 31 LEU A C 12
ATOM 21818 O O . LEU A 1 31 ? -5.323 -9.018 -4.111 1.00 55.24 31 LEU A O 12
ATOM 21834 N N . GLY A 1 32 ? -6.530 -7.128 -4.158 1.00 41.34 32 GLY A N 12
ATOM 21835 C CA . GLY A 1 32 ? -7.596 -7.646 -4.999 1.00 32.14 32 GLY A CA 12
ATOM 21836 C C . GLY A 1 32 ? -8.933 -7.668 -4.285 1.00 41.23 32 GLY A C 12
ATOM 21837 O O . GLY A 1 32 ? -9.783 -8.464 -4.674 1.00 45.52 32 GLY A O 12
ATOM 21841 N N . TYR A 1 33 ? -9.122 -6.856 -3.243 1.00 21.11 33 TYR A N 12
ATOM 21842 C CA . TYR A 1 33 ? -10.399 -6.817 -2.551 1.00 32.34 33 TYR A CA 12
ATOM 21843 C C . TYR A 1 33 ? -11.464 -6.126 -3.405 1.00 41.31 33 TYR A C 12
ATOM 21844 O O . TYR A 1 33 ? -12.590 -6.594 -3.418 1.00 53.22 33 TYR A O 12
ATOM 21862 N N . VAL A 1 34 ? -11.125 -5.024 -4.098 1.00 61.51 34 VAL A N 12
ATOM 21863 C CA . VAL A 1 34 ? -11.888 -4.415 -5.190 1.00 53.53 34 VAL A CA 12
ATOM 21864 C C . VAL A 1 34 ? -13.393 -4.355 -4.922 1.00 30.12 34 VAL A C 12
ATOM 21865 O O . VAL A 1 34 ? -14.116 -5.271 -5.279 1.00 41.32 34 VAL A O 12
ATOM 21878 N N . TRP A 1 35 ? -13.866 -3.251 -4.352 1.00 14.12 35 TRP A N 12
ATOM 21879 C CA . TRP A 1 35 ? -15.266 -3.029 -4.030 1.00 34.41 35 TRP A CA 12
ATOM 21880 C C . TRP A 1 35 ? -16.217 -3.369 -5.178 1.00 73.32 35 TRP A C 12
ATOM 21881 O O . TRP A 1 35 ? -16.115 -2.825 -6.287 1.00 22.31 35 TRP A O 12
ATOM 21902 N N . ASP A 1 36 ? -17.136 -4.277 -4.880 1.00 21.32 36 ASP A N 12
ATOM 21903 C CA . ASP A 1 36 ? -18.219 -4.790 -5.686 1.00 15.24 36 ASP A CA 12
ATOM 21904 C C . ASP A 1 36 ? -19.388 -3.867 -5.396 1.00 54.11 36 ASP A C 12
ATOM 21905 O O . ASP A 1 36 ? -20.245 -4.162 -4.562 1.00 65.22 36 ASP A O 12
ATOM 21914 N N . GLU A 1 37 ? -19.437 -2.727 -6.078 1.00 73.24 37 GLU A N 12
ATOM 21915 C CA . GLU A 1 37 ? -20.518 -1.756 -5.920 1.00 3.05 37 GLU A CA 12
ATOM 21916 C C . GLU A 1 37 ? -21.893 -2.389 -6.188 1.00 2.12 37 GLU A C 12
ATOM 21917 O O . GLU A 1 37 ? -22.892 -1.981 -5.600 1.00 53.21 37 GLU A O 12
ATOM 21929 N N . ALA A 1 38 ? -21.941 -3.418 -7.034 1.00 71.20 38 ALA A N 12
ATOM 21930 C CA . ALA A 1 38 ? -23.138 -4.179 -7.344 1.00 74.55 38 ALA A CA 12
ATOM 21931 C C . ALA A 1 38 ? -23.569 -5.103 -6.195 1.00 71.44 38 ALA A C 12
ATOM 21932 O O . ALA A 1 38 ? -24.740 -5.473 -6.137 1.00 11.12 38 ALA A O 12
ATOM 21939 N N . GLN A 1 39 ? -22.646 -5.511 -5.315 1.00 44.15 39 GLN A N 12
ATOM 21940 C CA . GLN A 1 39 ? -22.907 -6.348 -4.150 1.00 40.32 39 GLN A CA 12
ATOM 21941 C C . GLN A 1 39 ? -22.854 -5.567 -2.829 1.00 73.21 39 GLN A C 12
ATOM 21942 O O . GLN A 1 39 ? -23.076 -6.159 -1.772 1.00 22.15 39 GLN A O 12
ATOM 21956 N N . SER A 1 40 ? -22.532 -4.270 -2.855 1.00 54.22 40 SER A N 12
ATOM 21957 C CA . SER A 1 40 ? -22.178 -3.453 -1.700 1.00 35.42 40 SER A CA 12
ATOM 21958 C C . SER A 1 40 ? -21.153 -4.119 -0.760 1.00 62.44 40 SER A C 12
ATOM 21959 O O . SER A 1 40 ? -21.207 -3.933 0.457 1.00 30.32 40 SER A O 12
ATOM 21967 N N . CYS A 1 41 ? -20.240 -4.927 -1.305 1.00 33.40 41 CYS A N 12
ATOM 21968 C CA . CYS A 1 41 ? -19.288 -5.731 -0.547 1.00 74.23 41 CYS A CA 12
ATOM 21969 C C . CYS A 1 41 ? -17.929 -5.701 -1.239 1.00 74.32 41 CYS A C 12
ATOM 21970 O O . CYS A 1 41 ? -17.740 -5.014 -2.241 1.00 14.25 41 CYS A O 12
ATOM 21978 N N . TRP A 1 42 ? -16.976 -6.442 -0.691 1.00 32.32 42 TRP A N 12
ATOM 21979 C CA . TRP A 1 42 ? -15.646 -6.620 -1.237 1.00 50.34 42 TRP A CA 12
ATOM 21980 C C . TRP A 1 42 ? -15.604 -8.011 -1.879 1.00 44.42 42 TRP A C 12
ATOM 21981 O O . TRP A 1 42 ? -16.161 -8.967 -1.329 1.00 35.43 42 TRP A O 12
ATOM 22002 N N . LYS A 1 43 ? -14.989 -8.172 -3.050 1.00 4.43 43 LYS A N 12
ATOM 22003 C CA . LYS A 1 43 ? -14.514 -9.492 -3.475 1.00 24.24 43 LYS A CA 12
ATOM 22004 C C . LYS A 1 43 ? -13.437 -9.975 -2.502 1.00 23.22 43 LYS A C 12
ATOM 22005 O O . LYS A 1 43 ? -12.769 -9.182 -1.836 1.00 33.42 43 LYS A O 12
ATOM 22024 N N . THR A 1 44 ? -13.147 -11.271 -2.534 1.00 44.41 44 THR A N 12
ATOM 22025 C CA . THR A 1 44 ? -11.971 -11.836 -1.869 1.00 3.54 44 THR A CA 12
ATOM 22026 C C . THR A 1 44 ? -11.273 -12.900 -2.732 1.00 10.33 44 THR A C 12
ATOM 22027 O O . THR A 1 44 ? -10.312 -13.528 -2.291 1.00 72.43 44 THR A O 12
ATOM 22038 N N . ASP A 1 45 ? -11.715 -13.082 -3.979 1.00 23.22 45 ASP A N 12
ATOM 22039 C CA . ASP A 1 45 ? -11.325 -14.174 -4.867 1.00 10.41 45 ASP A CA 12
ATOM 22040 C C . ASP A 1 45 ? -9.923 -13.964 -5.408 1.00 2.25 45 ASP A C 12
ATOM 22041 O O . ASP A 1 45 ? -9.124 -14.901 -5.486 1.00 63.33 45 ASP A O 12
ATOM 22050 N N . LEU A 1 46 ? -9.636 -12.740 -5.845 1.00 44.40 46 LEU A N 12
ATOM 22051 C CA . LEU A 1 46 ? -8.390 -12.388 -6.503 1.00 1.34 46 LEU A CA 12
ATOM 22052 C C . LEU A 1 46 ? -7.379 -11.874 -5.478 1.00 3.22 46 LEU A C 12
ATOM 22053 O O . LEU A 1 46 ? -6.488 -11.096 -5.842 1.00 24.30 46 LEU A O 12
ATOM 22069 N N . VAL A 1 47 ? -7.563 -12.245 -4.204 1.00 45.01 47 VAL A N 12
ATOM 22070 C CA . VAL A 1 47 ? -6.642 -11.959 -3.112 1.00 24.14 47 VAL A CA 12
ATOM 22071 C C . VAL A 1 47 ? -5.943 -13.266 -2.732 1.00 5.41 47 VAL A C 12
ATOM 22072 O O . VAL A 1 47 ? -6.535 -14.345 -2.808 1.00 52.22 47 VAL A O 12
ATOM 22085 N N . ALA A 1 48 ? -4.687 -13.184 -2.285 1.00 21.11 48 ALA A N 12
ATOM 22086 C CA . ALA A 1 48 ? -3.971 -14.334 -1.749 1.00 63.33 48 ALA A CA 12
ATOM 22087 C C . ALA A 1 48 ? -4.642 -14.834 -0.455 1.00 72.20 48 ALA A C 12
ATOM 22088 O O . ALA A 1 48 ? -5.191 -14.026 0.306 1.00 5.33 48 ALA A O 12
ATOM 22095 N N . PRO A 1 49 ? -4.530 -16.132 -0.120 1.00 23.42 49 PRO A N 12
ATOM 22096 C CA . PRO A 1 49 ? -5.156 -16.685 1.077 1.00 11.24 49 PRO A CA 12
ATOM 22097 C C . PRO A 1 49 ? -4.517 -16.129 2.357 1.00 44.42 49 PRO A C 12
ATOM 22098 O O . PRO A 1 49 ? -5.147 -16.112 3.409 1.00 11.10 49 PRO A O 12
ATOM 22109 N N . GLU A 1 50 ? -3.291 -15.605 2.271 1.00 14.13 50 GLU A N 12
ATOM 22110 C CA . GLU A 1 50 ? -2.606 -14.943 3.375 1.00 63.14 50 GLU A CA 12
ATOM 22111 C C . GLU A 1 50 ? -3.120 -13.518 3.643 1.00 45.53 50 GLU A C 12
ATOM 22112 O O . GLU A 1 50 ? -2.627 -12.867 4.566 1.00 24.20 50 GLU A O 12
ATOM 22124 N N . TRP A 1 51 ? -4.086 -13.019 2.859 1.00 71.13 51 TRP A N 12
ATOM 22125 C CA . TRP A 1 51 ? -4.683 -11.695 3.027 1.00 53.14 51 TRP A CA 12
ATOM 22126 C C . TRP A 1 51 ? -6.191 -11.759 3.187 1.00 2.35 51 TRP A C 12
ATOM 22127 O O . TRP A 1 51 ? -6.703 -11.153 4.123 1.00 44.40 51 TRP A O 12
ATOM 22148 N N . ARG A 1 52 ? -6.926 -12.474 2.327 1.00 45.55 52 ARG A N 12
ATOM 22149 C CA . ARG A 1 52 ? -8.383 -12.511 2.469 1.00 4.14 52 ARG A CA 12
ATOM 22150 C C . ARG A 1 52 ? -8.836 -13.311 3.689 1.00 43.40 52 ARG A C 12
ATOM 22151 O O . ARG A 1 52 ? -10.036 -13.326 3.930 1.00 14.22 52 ARG A O 12
ATOM 22172 N N . GLN A 1 53 ? -7.927 -13.996 4.394 1.00 41.15 53 GLN A N 12
ATOM 22173 C CA . GLN A 1 53 ? -8.187 -15.223 5.138 1.00 3.04 53 GLN A CA 12
ATOM 22174 C C . GLN A 1 53 ? -9.466 -15.157 5.958 1.00 23.01 53 GLN A C 12
ATOM 22175 O O . GLN A 1 53 ? -10.329 -16.015 5.793 1.00 43.42 53 GLN A O 12
ATOM 22189 N N . ASP A 1 54 ? -9.580 -14.123 6.785 1.00 73.31 54 ASP A N 12
ATOM 22190 C CA . ASP A 1 54 ? -10.659 -13.906 7.735 1.00 5.13 54 ASP A CA 12
ATOM 22191 C C . ASP A 1 54 ? -10.964 -12.401 7.755 1.00 54.03 54 ASP A C 12
ATOM 22192 O O . ASP A 1 54 ? -11.287 -11.813 8.785 1.00 32.41 54 ASP A O 12
ATOM 22201 N N . TYR A 1 55 ? -10.717 -11.758 6.608 1.00 1.52 55 TYR A N 12
ATOM 22202 C CA . TYR A 1 55 ? -10.666 -10.322 6.377 1.00 54.11 55 TYR A CA 12
ATOM 22203 C C . TYR A 1 55 ? -11.915 -9.949 5.570 1.00 34.15 55 TYR A C 12
ATOM 22204 O O . TYR A 1 55 ? -11.876 -10.034 4.335 1.00 4.35 55 TYR A O 12
ATOM 22222 N N . PRO A 1 56 ? -13.064 -9.678 6.215 1.00 63.32 56 PRO A N 12
ATOM 22223 C CA . PRO A 1 56 ? -14.273 -9.269 5.513 1.00 41.32 56 PRO A CA 12
ATOM 22224 C C . PRO A 1 56 ? -14.149 -7.866 4.896 1.00 51.02 56 PRO A C 12
ATOM 22225 O O . PRO A 1 56 ? -14.863 -7.542 3.945 1.00 60.44 56 PRO A O 12
ATOM 22236 N N . GLU A 1 57 ? -13.246 -7.034 5.418 1.00 30.31 57 GLU A N 12
ATOM 22237 C CA . GLU A 1 57 ? -13.225 -5.579 5.249 1.00 42.22 57 GLU A CA 12
ATOM 22238 C C . GLU A 1 57 ? -11.799 -5.117 4.941 1.00 10.04 57 GLU A C 12
ATOM 22239 O O . GLU A 1 57 ? -10.856 -5.892 5.148 1.00 33.44 57 GLU A O 12
ATOM 22251 N N . PRO A 1 58 ? -11.598 -3.889 4.440 1.00 54.14 58 PRO A N 12
ATOM 22252 C CA . PRO A 1 58 ? -10.254 -3.449 4.146 1.00 72.44 58 PRO A CA 12
ATOM 22253 C C . PRO A 1 58 ? -9.444 -3.291 5.438 1.00 75.21 58 PRO A C 12
ATOM 22254 O O . PRO A 1 58 ? -9.995 -3.014 6.511 1.00 74.11 58 PRO A O 12
ATOM 22265 N N . PRO A 1 59 ? -8.117 -3.417 5.340 1.00 45.14 59 PRO A N 12
ATOM 22266 C CA . PRO A 1 59 ? -7.199 -3.001 6.373 1.00 40.45 59 PRO A CA 12
ATOM 22267 C C . PRO A 1 59 ? -7.119 -1.475 6.403 1.00 43.10 59 PRO A C 12
ATOM 22268 O O . PRO A 1 59 ? -6.770 -0.844 5.401 1.00 62.05 59 PRO A O 12
ATOM 22279 N N . ASP A 1 60 ? -7.445 -0.884 7.551 1.00 44.20 60 ASP A N 12
ATOM 22280 C CA . ASP A 1 60 ? -7.279 0.543 7.798 1.00 22.15 60 ASP A CA 12
ATOM 22281 C C . ASP A 1 60 ? -5.826 0.816 8.205 1.00 22.11 60 ASP A C 12
ATOM 22282 O O . ASP A 1 60 ? -5.324 0.160 9.128 1.00 42.35 60 ASP A O 12
ATOM 22291 N N . PHE A 1 61 ? -5.128 1.740 7.526 1.00 21.24 61 PHE A N 12
ATOM 22292 C CA . PHE A 1 61 ? -3.753 2.116 7.876 1.00 35.02 61 PHE A CA 12
ATOM 22293 C C . PHE A 1 61 ? -3.592 3.566 8.349 1.00 52.22 61 PHE A C 12
ATOM 22294 O O . PHE A 1 61 ? -2.500 3.925 8.801 1.00 12.53 61 PHE A O 12
ATOM 22311 N N . ILE A 1 62 ? -4.609 4.424 8.217 1.00 42.42 62 ILE A N 12
ATOM 22312 C CA . ILE A 1 62 ? -4.535 5.796 8.711 1.00 42.45 62 ILE A CA 12
ATOM 22313 C C . ILE A 1 62 ? -4.868 5.767 10.204 1.00 15.55 62 ILE A C 12
ATOM 22314 O O . ILE A 1 62 ? -4.029 6.130 11.028 1.00 13.43 62 ILE A O 12
ATOM 22330 N N . ALA A 1 63 ? -6.072 5.313 10.558 1.00 72.53 63 ALA A N 12
ATOM 22331 C CA . ALA A 1 63 ? -6.514 5.223 11.940 1.00 35.22 63 ALA A CA 12
ATOM 22332 C C . ALA A 1 63 ? -5.746 4.104 12.637 1.00 64.54 63 ALA A C 12
ATOM 22333 O O . ALA A 1 63 ? -5.073 4.317 13.646 1.00 52.11 63 ALA A O 12
ATOM 22340 N N . SER A 1 64 ? -5.854 2.897 12.088 1.00 71.10 64 SER A N 12
ATOM 22341 C CA . SER A 1 64 ? -5.337 1.679 12.684 1.00 22.21 64 SER A CA 12
ATOM 22342 C C . SER A 1 64 ? -3.944 1.380 12.125 1.00 14.31 64 SER A C 12
ATOM 22343 O O . SER A 1 64 ? -3.580 1.876 11.057 1.00 31.13 64 SER A O 12
ATOM 22351 N N . ARG A 1 65 ? -3.140 0.559 12.812 1.00 11.20 65 ARG A N 12
ATOM 22352 C CA . ARG A 1 65 ? -1.982 -0.077 12.182 1.00 12.43 65 ARG A CA 12
ATOM 22353 C C . ARG A 1 65 ? -1.794 -1.550 12.575 1.00 43.34 65 ARG A C 12
ATOM 22354 O O . ARG A 1 65 ? -0.651 -2.001 12.663 1.00 20.13 65 ARG A O 12
ATOM 22375 N N . PRO A 1 66 ? -2.818 -2.416 12.499 1.00 3.42 66 PRO A N 12
ATOM 22376 C CA . PRO A 1 66 ? -2.620 -3.833 12.745 1.00 3.40 66 PRO A CA 12
ATOM 22377 C C . PRO A 1 66 ? -2.061 -4.496 11.487 1.00 11.01 66 PRO A C 12
ATOM 22378 O O . PRO A 1 66 ? -1.042 -5.192 11.549 1.00 74.54 66 PRO A O 12
ATOM 22389 N N . ALA A 1 67 ? -2.670 -4.223 10.331 1.00 33.02 67 ALA A N 12
ATOM 22390 C CA . ALA A 1 67 ? -2.265 -4.764 9.042 1.00 55.42 67 ALA A CA 12
ATOM 22391 C C . ALA A 1 67 ? -0.914 -4.205 8.583 1.00 30.10 67 ALA A C 12
ATOM 22392 O O . ALA A 1 67 ? -0.342 -4.706 7.621 1.00 23.33 67 ALA A O 12
ATOM 22399 N N . THR A 1 68 ? -0.356 -3.202 9.260 1.00 12.25 68 THR A N 12
ATOM 22400 C CA . THR A 1 68 ? 1.003 -2.741 9.000 1.00 30.45 68 THR A CA 12
ATOM 22401 C C . THR A 1 68 ? 2.012 -3.882 9.231 1.00 21.43 68 THR A C 12
ATOM 22402 O O . THR A 1 68 ? 2.968 -4.040 8.463 1.00 31.33 68 THR A O 12
ATOM 22413 N N . VAL A 1 69 ? 1.754 -4.753 10.210 1.00 75.43 69 VAL A N 12
ATOM 22414 C CA . VAL A 1 69 ? 2.526 -5.970 10.426 1.00 60.42 69 VAL A CA 12
ATOM 22415 C C . VAL A 1 69 ? 2.387 -6.878 9.191 1.00 61.41 69 VAL A C 12
ATOM 22416 O O . VAL A 1 69 ? 3.374 -7.450 8.729 1.00 73.23 69 VAL A O 12
ATOM 22429 N N . LYS A 1 70 ? 1.173 -6.983 8.641 1.00 52.24 70 LYS A N 12
ATOM 22430 C CA . LYS A 1 70 ? 0.826 -7.811 7.489 1.00 35.02 70 LYS A CA 12
ATOM 22431 C C . LYS A 1 70 ? 1.564 -7.346 6.231 1.00 22.34 70 LYS A C 12
ATOM 22432 O O . LYS A 1 70 ? 2.168 -8.177 5.556 1.00 43.25 70 LYS A O 12
ATOM 22451 N N . LEU A 1 71 ? 1.606 -6.032 5.959 1.00 40.10 71 LEU A N 12
ATOM 22452 C CA . LEU A 1 71 ? 2.410 -5.474 4.862 1.00 31.24 71 LEU A CA 12
ATOM 22453 C C . LEU A 1 71 ? 3.855 -5.918 5.020 1.00 3.13 71 LEU A C 12
ATOM 22454 O O . LEU A 1 71 ? 4.486 -6.353 4.064 1.00 30.30 71 LEU A O 12
ATOM 22470 N N . THR A 1 72 ? 4.393 -5.775 6.231 1.00 64.31 72 THR A N 12
ATOM 22471 C CA . THR A 1 72 ? 5.811 -5.946 6.491 1.00 51.23 72 THR A CA 12
ATOM 22472 C C . THR A 1 72 ? 6.271 -7.359 6.108 1.00 3.14 72 THR A C 12
ATOM 22473 O O . THR A 1 72 ? 7.393 -7.532 5.639 1.00 70.14 72 THR A O 12
ATOM 22484 N N . ARG A 1 73 ? 5.387 -8.349 6.236 1.00 33.11 73 ARG A N 12
ATOM 22485 C CA . ARG A 1 73 ? 5.640 -9.734 5.848 1.00 33.01 73 ARG A CA 12
ATOM 22486 C C . ARG A 1 73 ? 6.013 -9.911 4.371 1.00 24.21 73 ARG A C 12
ATOM 22487 O O . ARG A 1 73 ? 6.671 -10.892 4.031 1.00 14.01 73 ARG A O 12
ATOM 22508 N N . SER A 1 74 ? 5.583 -9.003 3.497 1.00 20.42 74 SER A N 12
ATOM 22509 C CA . SER A 1 74 ? 5.930 -8.982 2.075 1.00 31.14 74 SER A CA 12
ATOM 22510 C C . SER A 1 74 ? 7.149 -8.104 1.765 1.00 61.00 74 SER A C 12
ATOM 22511 O O . SER A 1 74 ? 7.545 -8.000 0.606 1.00 43.13 74 SER A O 12
ATOM 22519 N N . ILE A 1 75 ? 7.772 -7.496 2.778 1.00 10.31 75 ILE A N 12
ATOM 22520 C CA . ILE A 1 75 ? 8.940 -6.632 2.646 1.00 65.32 75 ILE A CA 12
ATOM 22521 C C . ILE A 1 75 ? 10.171 -7.393 3.189 1.00 15.01 75 ILE A C 12
ATOM 22522 O O . ILE A 1 75 ? 10.477 -7.284 4.381 1.00 52.12 75 ILE A O 12
ATOM 22538 N N . PRO A 1 76 ? 10.852 -8.227 2.384 1.00 63.05 76 PRO A N 12
ATOM 22539 C CA . PRO A 1 76 ? 12.129 -8.845 2.744 1.00 30.13 76 PRO A CA 12
ATOM 22540 C C . PRO A 1 76 ? 13.259 -7.798 2.783 1.00 1.11 76 PRO A C 12
ATOM 22541 O O . PRO A 1 76 ? 13.072 -6.651 2.370 1.00 61.43 76 PRO A O 12
ATOM 22552 N N . ALA A 1 77 ? 14.447 -8.200 3.249 1.00 31.41 77 ALA A N 12
ATOM 22553 C CA . ALA A 1 77 ? 15.666 -7.393 3.316 1.00 63.04 77 ALA A CA 12
ATOM 22554 C C . ALA A 1 77 ? 15.993 -6.717 1.971 1.00 71.23 77 ALA A C 12
ATOM 22555 O O . ALA A 1 77 ? 16.155 -5.495 1.959 1.00 61.01 77 ALA A O 12
ATOM 22562 N N . PRO A 1 78 ? 16.026 -7.447 0.834 1.00 24.24 78 PRO A N 12
ATOM 22563 C CA . PRO A 1 78 ? 16.242 -6.870 -0.495 1.00 62.31 78 PRO A CA 12
ATOM 22564 C C . PRO A 1 78 ? 15.211 -5.818 -0.933 1.00 64.24 78 PRO A C 12
ATOM 22565 O O . PRO A 1 78 ? 15.456 -5.138 -1.926 1.00 45.25 78 PRO A O 12
ATOM 22576 N N . TYR A 1 79 ? 14.086 -5.646 -0.228 1.00 72.00 79 TYR A N 12
ATOM 22577 C CA . TYR A 1 79 ? 13.006 -4.733 -0.609 1.00 43.43 79 TYR A CA 12
ATOM 22578 C C . TYR A 1 79 ? 12.718 -3.697 0.482 1.00 54.20 79 TYR A C 12
ATOM 22579 O O . TYR A 1 79 ? 11.679 -3.032 0.470 1.00 11.41 79 TYR A O 12
ATOM 22597 N N . LYS A 1 80 ? 13.627 -3.547 1.446 1.00 51.40 80 LYS A N 12
ATOM 22598 C CA . LYS A 1 80 ? 13.397 -2.739 2.640 1.00 20.22 80 LYS A CA 12
ATOM 22599 C C . LYS A 1 80 ? 13.079 -1.285 2.357 1.00 74.21 80 LYS A C 12
ATOM 22600 O O . LYS A 1 80 ? 12.163 -0.759 2.988 1.00 73.30 80 LYS A O 12
ATOM 22619 N N . GLN A 1 81 ? 13.842 -0.635 1.484 1.00 14.14 81 GLN A N 12
ATOM 22620 C CA . GLN A 1 81 ? 13.783 0.804 1.275 1.00 14.11 81 GLN A CA 12
ATOM 22621 C C . GLN A 1 81 ? 13.643 1.109 -0.212 1.00 10.44 81 GLN A C 12
ATOM 22622 O O . GLN A 1 81 ? 14.364 1.944 -0.759 1.00 23.32 81 GLN A O 12
ATOM 22636 N N . LEU A 1 82 ? 12.724 0.423 -0.890 1.00 43.23 82 LEU A N 12
ATOM 22637 C CA . LEU A 1 82 ? 12.518 0.619 -2.323 1.00 54.11 82 LEU A CA 12
ATOM 22638 C C . LEU A 1 82 ? 12.073 2.044 -2.640 1.00 73.31 82 LEU A C 12
ATOM 22639 O O . LEU A 1 82 ? 12.368 2.558 -3.715 1.00 20.53 82 LEU A O 12
ATOM 22655 N N . LEU A 1 83 ? 11.484 2.740 -1.664 1.00 24.34 83 LEU A N 12
ATOM 22656 C CA . LEU A 1 83 ? 11.296 4.178 -1.703 1.00 13.32 83 LEU A CA 12
ATOM 22657 C C . LEU A 1 83 ? 12.563 4.940 -2.104 1.00 34.12 83 LEU A C 12
ATOM 22658 O O . LEU A 1 83 ? 12.440 5.996 -2.710 1.00 54.04 83 LEU A O 12
ATOM 22674 N N . LYS A 1 84 ? 13.764 4.469 -1.764 1.00 43.22 84 LYS A N 12
ATOM 22675 C CA . LYS A 1 84 ? 15.017 5.151 -2.071 1.00 31.30 84 LYS A CA 12
ATOM 22676 C C . LYS A 1 84 ? 15.785 4.430 -3.167 1.00 61.42 84 LYS A C 12
ATOM 22677 O O . LYS A 1 84 ? 16.317 5.094 -4.058 1.00 4.51 84 LYS A O 12
ATOM 22696 N N . GLU A 1 85 ? 15.832 3.101 -3.099 1.00 72.40 85 GLU A N 12
ATOM 22697 C CA . GLU A 1 85 ? 16.463 2.244 -4.109 1.00 13.54 85 GLU A CA 12
ATOM 22698 C C . GLU A 1 85 ? 15.824 2.438 -5.494 1.00 35.20 85 GLU A C 12
ATOM 22699 O O . GLU A 1 85 ? 16.424 2.051 -6.496 1.00 72.43 85 GLU A O 12
ATOM 22711 N N . GLU A 1 86 ? 14.620 3.020 -5.564 1.00 51.12 86 GLU A N 12
ATOM 22712 C CA . GLU A 1 86 ? 13.920 3.325 -6.803 1.00 74.01 86 GLU A CA 12
ATOM 22713 C C . GLU A 1 86 ? 13.628 4.824 -6.835 1.00 42.33 86 GLU A C 12
ATOM 22714 O O . GLU A 1 86 ? 14.377 5.562 -7.480 1.00 22.20 86 GLU A O 12
ATOM 22726 N N . LEU A 1 87 ? 12.604 5.291 -6.105 1.00 50.34 87 LEU A N 12
ATOM 22727 C CA . LEU A 1 87 ? 12.103 6.665 -6.246 1.00 53.43 87 LEU A CA 12
ATOM 22728 C C . LEU A 1 87 ? 13.142 7.707 -5.836 1.00 2.51 87 LEU A C 12
ATOM 22729 O O . LEU A 1 87 ? 13.305 8.696 -6.542 1.00 61.21 87 LEU A O 12
ATOM 22745 N N . GLY A 1 88 ? 13.796 7.526 -4.686 1.00 44.22 88 GLY A N 12
ATOM 22746 C CA . GLY A 1 88 ? 14.719 8.499 -4.096 1.00 61.50 88 GLY A CA 12
ATOM 22747 C C . GLY A 1 88 ? 14.112 9.233 -2.898 1.00 51.52 88 GLY A C 12
ATOM 22748 O O . GLY A 1 88 ? 14.613 10.286 -2.498 1.00 74.53 88 GLY A O 12
ATOM 22752 N N . PHE A 1 89 ? 13.015 8.732 -2.335 1.00 32.43 89 PHE A N 12
ATOM 22753 C CA . PHE A 1 89 ? 12.410 9.213 -1.101 1.00 4.23 89 PHE A CA 12
ATOM 22754 C C . PHE A 1 89 ? 13.248 8.778 0.115 1.00 24.40 89 PHE A C 12
ATOM 22755 O O . PHE A 1 89 ? 14.267 8.098 -0.013 1.00 72.04 89 PHE A O 12
ATOM 22772 N N . ALA A 1 90 ? 12.852 9.188 1.320 1.00 63.51 90 ALA A N 12
ATOM 22773 C CA . ALA A 1 90 ? 13.421 8.738 2.587 1.00 1.44 90 ALA A CA 12
ATOM 22774 C C . ALA A 1 90 ? 12.404 8.950 3.701 1.00 54.12 90 ALA A C 12
ATOM 22775 O O . ALA A 1 90 ? 12.038 8.029 4.431 1.00 30.33 90 ALA A O 12
ATOM 22782 N N . GLY A 1 91 ? 11.914 10.177 3.798 1.00 60.21 91 GLY A N 12
ATOM 22783 C CA . GLY A 1 91 ? 10.872 10.598 4.702 1.00 40.11 91 GLY A CA 12
ATOM 22784 C C . GLY A 1 91 ? 10.500 12.018 4.315 1.00 41.21 91 GLY A C 12
ATOM 22785 O O . GLY A 1 91 ? 11.072 12.595 3.383 1.00 74.12 91 GLY A O 12
ATOM 22789 N N . TYR A 1 92 ? 9.512 12.568 5.003 1.00 51.11 92 TYR A N 12
ATOM 22790 C CA . TYR A 1 92 ? 8.973 13.882 4.701 1.00 61.50 92 TYR A CA 12
ATOM 22791 C C . TYR A 1 92 ? 9.839 14.982 5.325 1.00 1.35 92 TYR A C 12
ATOM 22792 O O . TYR A 1 92 ? 10.613 14.731 6.260 1.00 2.13 92 TYR A O 12
ATOM 22810 N N . SER A 1 93 ? 9.702 16.205 4.817 1.00 72.31 93 SER A N 12
ATOM 22811 C CA . SER A 1 93 ? 10.257 17.414 5.405 1.00 53.22 93 SER A CA 12
ATOM 22812 C C . SER A 1 93 ? 9.590 17.672 6.757 1.00 71.12 93 SER A C 12
ATOM 22813 O O . SER A 1 93 ? 8.513 17.147 7.029 1.00 45.41 93 SER A O 12
ATOM 22821 N N . ILE A 1 94 ? 10.186 18.518 7.592 1.00 74.25 94 ILE A N 12
ATOM 22822 C CA . ILE A 1 94 ? 9.620 18.890 8.890 1.00 24.40 94 ILE A CA 12
ATOM 22823 C C . ILE A 1 94 ? 8.250 19.558 8.729 1.00 63.52 94 ILE A C 12
ATOM 22824 O O . ILE A 1 94 ? 7.259 19.189 9.358 1.00 25.13 94 ILE A O 12
ATOM 22840 N N . ASN A 1 95 ? 8.191 20.515 7.817 1.00 30.32 95 ASN A N 12
ATOM 22841 C CA . ASN A 1 95 ? 7.028 21.257 7.368 1.00 3.33 95 ASN A CA 12
ATOM 22842 C C . ASN A 1 95 ? 6.013 20.373 6.629 1.00 42.01 95 ASN A C 12
ATOM 22843 O O . ASN A 1 95 ? 4.943 20.851 6.246 1.00 34.54 95 ASN A O 12
ATOM 22854 N N . GLU A 1 96 ? 6.323 19.093 6.424 1.00 22.30 96 GLU A N 12
ATOM 22855 C CA . GLU A 1 96 ? 5.503 18.101 5.740 1.00 54.21 96 GLU A CA 12
ATOM 22856 C C . GLU A 1 96 ? 5.264 16.873 6.634 1.00 0.43 96 GLU A C 12
ATOM 22857 O O . GLU A 1 96 ? 4.663 15.902 6.181 1.00 2.22 96 GLU A O 12
ATOM 22869 N N . LEU A 1 97 ? 5.747 16.853 7.884 1.00 31.10 97 LEU A N 12
ATOM 22870 C CA . LEU A 1 97 ? 5.879 15.633 8.681 1.00 43.12 97 LEU A CA 12
ATOM 22871 C C . LEU A 1 97 ? 4.583 15.226 9.383 1.00 43.04 97 LEU A C 12
ATOM 22872 O O . LEU A 1 97 ? 4.562 14.852 10.553 1.00 63.33 97 LEU A O 12
ATOM 22888 N N . VAL A 1 98 ? 3.478 15.311 8.663 1.00 65.10 98 VAL A N 12
ATOM 22889 C CA . VAL A 1 98 ? 2.126 15.223 9.179 1.00 50.10 98 VAL A CA 12
ATOM 22890 C C . VAL A 1 98 ? 1.660 13.775 9.316 1.00 1.53 98 VAL A C 12
ATOM 22891 O O . VAL A 1 98 ? 2.111 12.909 8.553 1.00 2.21 98 VAL A O 12
ATOM 22904 N N . PRO A 1 99 ? 0.669 13.509 10.189 1.00 64.43 99 PRO A N 12
ATOM 22905 C CA . PRO A 1 99 ? 0.099 12.183 10.302 1.00 32.55 99 PRO A CA 12
ATOM 22906 C C . PRO A 1 99 ? -0.541 11.720 8.989 1.00 63.33 99 PRO A C 12
ATOM 22907 O O . PRO A 1 99 ? -0.572 10.513 8.758 1.00 73.34 99 PRO A O 12
ATOM 22918 N N . ARG A 1 100 ? -0.973 12.616 8.089 1.00 3.32 100 ARG A N 12
ATOM 22919 C CA . ARG A 1 100 ? -1.591 12.184 6.827 1.00 71.04 100 ARG A CA 12
ATOM 22920 C C . ARG A 1 100 ? -0.583 11.867 5.717 1.00 35.24 100 ARG A C 12
ATOM 22921 O O . ARG A 1 100 ? -0.985 11.575 4.591 1.00 32.34 100 ARG A O 12
ATOM 22942 N N . LYS A 1 101 ? 0.723 11.920 5.990 1.00 63.31 101 LYS A N 12
ATOM 22943 C CA . LYS A 1 101 ? 1.759 11.561 5.026 1.00 13.31 101 LYS A CA 12
ATOM 22944 C C . LYS A 1 101 ? 2.537 10.339 5.497 1.00 12.21 101 LYS A C 12
ATOM 22945 O O . LYS A 1 101 ? 2.815 9.451 4.683 1.00 22.12 101 LYS A O 12
ATOM 22964 N N . THR A 1 102 ? 2.942 10.297 6.769 1.00 34.34 102 THR A N 12
ATOM 22965 C CA . THR A 1 102 ? 3.884 9.293 7.249 1.00 42.11 102 THR A CA 12
ATOM 22966 C C . THR A 1 102 ? 3.338 7.863 7.157 1.00 55.52 102 THR A C 12
ATOM 22967 O O . THR A 1 102 ? 4.043 7.002 6.635 1.00 62.54 102 THR A O 12
ATOM 22978 N N . ARG A 1 103 ? 2.085 7.586 7.545 1.00 5.25 103 ARG A N 12
ATOM 22979 C CA . ARG A 1 103 ? 1.549 6.223 7.443 1.00 54.30 103 ARG A CA 12
ATOM 22980 C C . ARG A 1 103 ? 1.468 5.777 5.988 1.00 52.53 103 ARG A C 12
ATOM 22981 O O . ARG A 1 103 ? 1.626 4.587 5.705 1.00 54.12 103 ARG A O 12
ATOM 23002 N N . ARG A 1 104 ? 1.233 6.699 5.046 1.00 62.20 104 ARG A N 12
ATOM 23003 C CA . ARG A 1 104 ? 1.130 6.300 3.653 1.00 2.11 104 ARG A CA 12
ATOM 23004 C C . ARG A 1 104 ? 2.488 5.854 3.124 1.00 4.42 104 ARG A C 12
ATOM 23005 O O . ARG A 1 104 ? 2.514 4.888 2.364 1.00 10.11 104 ARG A O 12
ATOM 23026 N N . ALA A 1 105 ? 3.602 6.458 3.559 1.00 50.24 105 ALA A N 12
ATOM 23027 C CA . ALA A 1 105 ? 4.940 6.010 3.166 1.00 55.25 105 ALA A CA 12
ATOM 23028 C C . ALA A 1 105 ? 5.105 4.503 3.419 1.00 43.33 105 ALA A C 12
ATOM 23029 O O . ALA A 1 105 ? 5.564 3.781 2.529 1.00 63.20 105 ALA A O 12
ATOM 23036 N N . THR A 1 106 ? 4.636 4.015 4.571 1.00 50.14 106 THR A N 12
ATOM 23037 C CA . THR A 1 106 ? 4.662 2.604 4.930 1.00 12.14 106 THR A CA 12
ATOM 23038 C C . THR A 1 106 ? 3.951 1.734 3.879 1.00 33.34 106 THR A C 12
ATOM 23039 O O . THR A 1 106 ? 4.449 0.662 3.525 1.00 54.41 106 THR A O 12
ATOM 23050 N N . MET A 1 107 ? 2.792 2.161 3.366 1.00 74.34 107 MET A N 12
ATOM 23051 C CA . MET A 1 107 ? 2.090 1.406 2.331 1.00 5.14 107 MET A CA 12
ATOM 23052 C C . MET A 1 107 ? 2.780 1.545 0.976 1.00 44.34 107 MET A C 12
ATOM 23053 O O . MET A 1 107 ? 2.761 0.610 0.179 1.00 24.05 107 MET A O 12
ATOM 23067 N N . THR A 1 108 ? 3.395 2.695 0.690 1.00 0.41 108 THR A N 12
ATOM 23068 C CA . THR A 1 108 ? 4.108 2.903 -0.560 1.00 34.00 108 THR A CA 12
ATOM 23069 C C . THR A 1 108 ? 5.243 1.887 -0.687 1.00 53.15 108 THR A C 12
ATOM 23070 O O . THR A 1 108 ? 5.379 1.324 -1.769 1.00 44.30 108 THR A O 12
ATOM 23081 N N . ASN A 1 109 ? 5.991 1.572 0.384 1.00 3.12 109 ASN A N 12
ATOM 23082 C CA . ASN A 1 109 ? 7.128 0.655 0.234 1.00 44.14 109 ASN A CA 12
ATOM 23083 C C . ASN A 1 109 ? 6.652 -0.717 -0.268 1.00 3.11 109 ASN A C 12
ATOM 23084 O O . ASN A 1 109 ? 7.274 -1.342 -1.123 1.00 52.12 109 ASN A O 12
ATOM 23095 N N . TRP A 1 110 ? 5.532 -1.184 0.297 1.00 54.13 110 TRP A N 12
ATOM 23096 C CA . TRP A 1 110 ? 4.896 -2.456 -0.027 1.00 61.22 110 TRP A CA 12
ATOM 23097 C C . TRP A 1 110 ? 4.504 -2.524 -1.505 1.00 63.13 110 TRP A C 12
ATOM 23098 O O . TRP A 1 110 ? 4.597 -3.595 -2.098 1.00 62.20 110 TRP A O 12
ATOM 23119 N N . LEU A 1 111 ? 4.090 -1.408 -2.119 1.00 25.44 111 LEU A N 12
ATOM 23120 C CA . LEU A 1 111 ? 3.680 -1.403 -3.524 1.00 5.45 111 LEU A CA 12
ATOM 23121 C C . LEU A 1 111 ? 4.874 -1.714 -4.428 1.00 54.12 111 LEU A C 12
ATOM 23122 O O . LEU A 1 111 ? 4.731 -2.458 -5.397 1.00 44.44 111 LEU A O 12
ATOM 23138 N N . LEU A 1 112 ? 6.065 -1.209 -4.093 1.00 33.53 112 LEU A N 12
ATOM 23139 C CA . LEU A 1 112 ? 7.272 -1.563 -4.834 1.00 24.41 112 LEU A CA 12
ATOM 23140 C C . LEU A 1 112 ? 7.602 -3.033 -4.593 1.00 45.23 112 LEU A C 12
ATOM 23141 O O . LEU A 1 112 ? 7.770 -3.781 -5.550 1.00 24.12 112 LEU A O 12
ATOM 23157 N N . ALA A 1 113 ? 7.656 -3.464 -3.328 1.00 2.13 113 ALA A N 12
ATOM 23158 C CA . ALA A 1 113 ? 8.002 -4.843 -2.977 1.00 42.00 113 ALA A CA 12
ATOM 23159 C C . ALA A 1 113 ? 7.043 -5.859 -3.616 1.00 71.31 113 ALA A C 12
ATOM 23160 O O . ALA A 1 113 ? 7.421 -7.008 -3.829 1.00 31.41 113 ALA A O 12
ATOM 23167 N N . TYR A 1 114 ? 5.820 -5.435 -3.940 1.00 3.23 114 TYR A N 12
ATOM 23168 C CA . TYR A 1 114 ? 4.869 -6.191 -4.724 1.00 35.50 114 TYR A CA 12
ATOM 23169 C C . TYR A 1 114 ? 5.310 -6.245 -6.184 1.00 62.22 114 TYR A C 12
ATOM 23170 O O . TYR A 1 114 ? 5.534 -7.347 -6.686 1.00 45.11 114 TYR A O 12
ATOM 23188 N N . ARG A 1 115 ? 5.437 -5.096 -6.878 1.00 32.31 115 ARG A N 12
ATOM 23189 C CA . ARG A 1 115 ? 5.747 -5.140 -8.309 1.00 51.31 115 ARG A CA 12
ATOM 23190 C C . ARG A 1 115 ? 7.082 -5.828 -8.587 1.00 2.42 115 ARG A C 12
ATOM 23191 O O . ARG A 1 115 ? 7.249 -6.380 -9.671 1.00 40.43 115 ARG A O 12
ATOM 23212 N N . ARG A 1 116 ? 8.023 -5.814 -7.636 1.00 61.31 116 ARG A N 12
ATOM 23213 C CA . ARG A 1 116 ? 9.251 -6.587 -7.716 1.00 24.31 116 ARG A CA 12
ATOM 23214 C C . ARG A 1 116 ? 8.928 -8.064 -7.855 1.00 42.22 116 ARG A C 12
ATOM 23215 O O . ARG A 1 116 ? 9.211 -8.649 -8.893 1.00 64.23 116 ARG A O 12
ATOM 23236 N N . SER A 1 117 ? 8.313 -8.653 -6.839 1.00 40.33 117 SER A N 12
ATOM 23237 C CA . SER A 1 117 ? 8.001 -10.074 -6.820 1.00 44.51 117 SER A CA 12
ATOM 23238 C C . SER A 1 117 ? 7.124 -10.508 -8.001 1.00 0.55 117 SER A C 12
ATOM 23239 O O . SER A 1 117 ? 7.149 -11.676 -8.369 1.00 34.21 117 SER A O 12
ATOM 23247 N N . GLN A 1 118 ? 6.391 -9.592 -8.642 1.00 73.10 118 GLN A N 12
ATOM 23248 C CA . GLN A 1 118 ? 5.605 -9.920 -9.825 1.00 4.14 118 GLN A CA 12
ATOM 23249 C C . GLN A 1 118 ? 6.458 -10.232 -11.066 1.00 55.40 118 GLN A C 12
ATOM 23250 O O . GLN A 1 118 ? 5.872 -10.597 -12.090 1.00 42.11 118 GLN A O 12
ATOM 23264 N N . GLN A 1 119 ? 7.791 -10.113 -11.022 1.00 23.23 119 GLN A N 12
ATOM 23265 C CA . GLN A 1 119 ? 8.685 -10.553 -12.080 1.00 22.22 119 GLN A CA 12
ATOM 23266 C C . GLN A 1 119 ? 9.558 -11.738 -11.668 1.00 21.22 119 GLN A C 12
ATOM 23267 O O . GLN A 1 119 ? 10.472 -12.110 -12.403 1.00 44.13 119 GLN A O 12
ATOM 23281 N N . ASP A 1 120 ? 9.278 -12.327 -10.509 1.00 41.42 120 ASP A N 12
ATOM 23282 C CA . ASP A 1 120 ? 9.774 -13.655 -10.163 1.00 55.10 120 ASP A CA 12
ATOM 23283 C C . ASP A 1 120 ? 9.087 -14.657 -11.080 1.00 12.54 120 ASP A C 12
ATO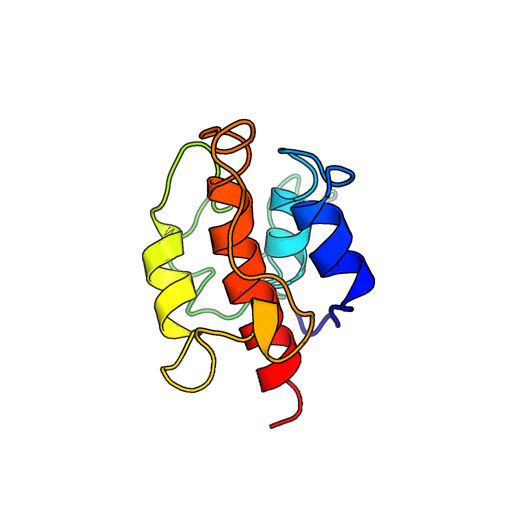M 23284 O O . ASP A 1 120 ? 9.678 -15.711 -11.376 1.00 70.02 120 ASP A O 12
ATOM 23293 N N . MET A 1 1 ? -5.697 -11.096 -8.210 1.00 0.15 1 MET A N 13
ATOM 23294 C CA . MET A 1 1 ? -5.703 -9.780 -8.877 1.00 32.30 1 MET A CA 13
ATOM 23295 C C . MET A 1 1 ? -4.279 -9.526 -9.352 1.00 31.43 1 MET A C 13
ATOM 23296 O O . MET A 1 1 ? -3.375 -9.652 -8.527 1.00 32.25 1 MET A O 13
ATOM 23310 N N . GLY A 1 2 ? -4.043 -9.184 -10.626 1.00 34.44 2 GLY A N 13
ATOM 23311 C CA . GLY A 1 2 ? -2.686 -8.998 -11.143 1.00 61.13 2 GLY A CA 13
ATOM 23312 C C . GLY A 1 2 ? -2.463 -7.626 -11.770 1.00 3.00 2 GLY A C 13
ATOM 23313 O O . GLY A 1 2 ? -2.219 -7.486 -12.969 1.00 24.24 2 GLY A O 13
ATOM 23317 N N . ILE A 1 3 ? -2.551 -6.584 -10.950 1.00 5.23 3 ILE A N 13
ATOM 23318 C CA . ILE A 1 3 ? -2.355 -5.198 -11.375 1.00 43.03 3 ILE A CA 13
ATOM 23319 C C . ILE A 1 3 ? -0.859 -4.980 -11.652 1.00 32.22 3 ILE A C 13
ATOM 23320 O O . ILE A 1 3 ? -0.010 -5.689 -11.103 1.00 55.23 3 ILE A O 13
ATOM 23336 N N . THR A 1 4 ? -0.524 -3.973 -12.453 1.00 31.10 4 THR A N 13
ATOM 23337 C CA . THR A 1 4 ? 0.834 -3.468 -12.615 1.00 3.25 4 THR A CA 13
ATOM 23338 C C . THR A 1 4 ? 0.911 -2.085 -11.970 1.00 62.22 4 THR A C 13
ATOM 23339 O O . THR A 1 4 ? -0.055 -1.318 -12.009 1.00 14.32 4 THR A O 13
ATOM 23350 N N . ILE A 1 5 ? 2.072 -1.766 -11.394 1.00 64.22 5 ILE A N 13
ATOM 23351 C CA . ILE A 1 5 ? 2.365 -0.467 -10.818 1.00 2.12 5 ILE A CA 13
ATOM 23352 C C . ILE A 1 5 ? 3.513 0.164 -11.604 1.00 75.33 5 ILE A C 13
ATOM 23353 O O . ILE A 1 5 ? 4.331 -0.532 -12.212 1.00 63.12 5 ILE A O 13
ATOM 23369 N N . THR A 1 6 ? 3.586 1.481 -11.529 1.00 41.44 6 THR A N 13
ATOM 23370 C CA . THR A 1 6 ? 4.622 2.340 -12.080 1.00 11.33 6 THR A CA 13
ATOM 23371 C C . THR A 1 6 ? 5.159 3.315 -11.023 1.00 23.13 6 THR A C 13
ATOM 23372 O O . THR A 1 6 ? 4.419 3.775 -10.155 1.00 50.22 6 THR A O 13
ATOM 23383 N N . ASP A 1 7 ? 6.447 3.654 -11.107 1.00 13.41 7 ASP A N 13
ATOM 23384 C CA . ASP A 1 7 ? 7.151 4.565 -10.195 1.00 74.51 7 ASP A CA 13
ATOM 23385 C C . ASP A 1 7 ? 6.599 5.985 -10.291 1.00 71.51 7 ASP A C 13
ATOM 23386 O O . ASP A 1 7 ? 6.560 6.706 -9.297 1.00 74.51 7 ASP A O 13
ATOM 23395 N N . GLU A 1 8 ? 6.163 6.390 -11.484 1.00 34.33 8 GLU A N 13
ATOM 23396 C CA . GLU A 1 8 ? 5.583 7.708 -11.740 1.00 34.33 8 GLU A CA 13
ATOM 23397 C C . GLU A 1 8 ? 4.252 7.836 -10.999 1.00 73.23 8 GLU A C 13
ATOM 23398 O O . GLU A 1 8 ? 3.996 8.843 -10.346 1.00 42.45 8 GLU A O 13
ATOM 23410 N N . LEU A 1 9 ? 3.416 6.796 -11.032 1.00 61.33 9 LEU A N 13
ATOM 23411 C CA . LEU A 1 9 ? 2.204 6.693 -10.242 1.00 63.43 9 LEU A CA 13
ATOM 23412 C C . LEU A 1 9 ? 2.554 6.720 -8.753 1.00 22.10 9 LEU A C 13
ATOM 23413 O O . LEU A 1 9 ? 1.880 7.390 -7.977 1.00 54.31 9 LEU A O 13
ATOM 23429 N N . LEU A 1 10 ? 3.610 6.026 -8.328 1.00 1.30 10 LEU A N 13
ATOM 23430 C CA . LEU A 1 10 ? 3.959 5.954 -6.910 1.00 44.24 10 LEU A CA 13
ATOM 23431 C C . LEU A 1 10 ? 4.300 7.331 -6.332 1.00 13.43 10 LEU A C 13
ATOM 23432 O O . LEU A 1 10 ? 4.043 7.591 -5.152 1.00 23.43 10 LEU A O 13
ATOM 23448 N N . TRP A 1 11 ? 4.817 8.240 -7.159 1.00 1.34 11 TRP A N 13
ATOM 23449 C CA . TRP A 1 11 ? 5.064 9.625 -6.781 1.00 12.11 11 TRP A CA 13
ATOM 23450 C C . TRP A 1 11 ? 3.778 10.380 -6.410 1.00 1.31 11 TRP A C 13
ATOM 23451 O O . TRP A 1 11 ? 3.849 11.289 -5.580 1.00 45.20 11 TRP A O 13
ATOM 23472 N N . ALA A 1 12 ? 2.600 10.004 -6.922 1.00 0.41 12 ALA A N 13
ATOM 23473 C CA . ALA A 1 12 ? 1.343 10.652 -6.543 1.00 2.42 12 ALA A CA 13
ATOM 23474 C C . ALA A 1 12 ? 1.018 10.470 -5.062 1.00 34.14 12 ALA A C 13
ATOM 23475 O O . ALA A 1 12 ? 0.382 11.336 -4.451 1.00 4.43 12 ALA A O 13
ATOM 23482 N N . ILE A 1 13 ? 1.409 9.328 -4.494 1.00 11.54 13 ILE A N 13
ATOM 23483 C CA . ILE A 1 13 ? 1.108 8.981 -3.115 1.00 64.11 13 ILE A CA 13
ATOM 23484 C C . ILE A 1 13 ? 1.937 9.910 -2.218 1.00 43.12 13 ILE A C 13
ATOM 23485 O O . ILE A 1 13 ? 1.452 10.441 -1.216 1.00 5.14 13 ILE A O 13
ATOM 23501 N N . LEU A 1 14 ? 3.206 10.118 -2.583 1.00 42.55 14 LEU A N 13
ATOM 23502 C CA . LEU A 1 14 ? 4.159 11.004 -1.955 1.00 62.53 14 LEU A CA 13
ATOM 23503 C C . LEU A 1 14 ? 3.697 12.454 -1.994 1.00 73.32 14 LEU A C 13
ATOM 23504 O O . LEU A 1 14 ? 3.438 13.004 -0.922 1.00 40.11 14 LEU A O 13
ATOM 23520 N N . LYS A 1 15 ? 3.625 13.063 -3.185 1.00 2.10 15 LYS A N 13
ATOM 23521 C CA . LYS A 1 15 ? 3.577 14.514 -3.376 1.00 53.24 15 LYS A CA 13
ATOM 23522 C C . LYS A 1 15 ? 2.361 15.120 -2.666 1.00 55.32 15 LYS A C 13
ATOM 23523 O O . LYS A 1 15 ? 2.475 15.575 -1.528 1.00 70.51 15 LYS A O 13
ATOM 23542 N N . ASP A 1 16 ? 1.204 15.119 -3.324 1.00 50.15 16 ASP A N 13
ATOM 23543 C CA . ASP A 1 16 ? -0.121 15.487 -2.831 1.00 63.35 16 ASP A CA 13
ATOM 23544 C C . ASP A 1 16 ? -0.993 15.414 -4.086 1.00 15.24 16 ASP A C 13
ATOM 23545 O O . ASP A 1 16 ? -1.319 16.439 -4.693 1.00 21.14 16 ASP A O 13
ATOM 23554 N N . GLU A 1 17 ? -1.262 14.205 -4.583 1.00 1.13 17 GLU A N 13
ATOM 23555 C CA . GLU A 1 17 ? -2.145 13.957 -5.700 1.00 61.45 17 GLU A CA 13
ATOM 23556 C C . GLU A 1 17 ? -3.243 13.025 -5.185 1.00 12.23 17 GLU A C 13
ATOM 23557 O O . GLU A 1 17 ? -4.394 13.454 -5.083 1.00 50.41 17 GLU A O 13
ATOM 23569 N N . LEU A 1 18 ? -2.881 11.793 -4.799 1.00 25.50 18 LEU A N 13
ATOM 23570 C CA . LEU A 1 18 ? -3.837 10.848 -4.227 1.00 52.31 18 LEU A CA 13
ATOM 23571 C C . LEU A 1 18 ? -4.286 11.344 -2.861 1.00 75.42 18 LEU A C 13
ATOM 23572 O O . LEU A 1 18 ? -3.634 12.187 -2.240 1.00 41.03 18 LEU A O 13
ATOM 23588 N N . SER A 1 19 ? -5.342 10.736 -2.339 1.00 21.30 19 SER A N 13
ATOM 23589 C CA . SER A 1 19 ? -6.086 11.270 -1.196 1.00 22.11 19 SER A CA 13
ATOM 23590 C C . SER A 1 19 ? -6.131 10.258 -0.047 1.00 62.51 19 SER A C 13
ATOM 23591 O O . SER A 1 19 ? -5.361 9.297 -0.023 1.00 34.23 19 SER A O 13
ATOM 23599 N N . ASP A 1 20 ? -6.984 10.475 0.953 1.00 40.40 20 ASP A N 13
ATOM 23600 C CA . ASP A 1 20 ? -7.225 9.498 2.010 1.00 12.14 20 ASP A CA 13
ATOM 23601 C C . ASP A 1 20 ? -7.836 8.234 1.406 1.00 13.15 20 ASP A C 13
ATOM 23602 O O . ASP A 1 20 ? -7.118 7.250 1.220 1.00 54.23 20 ASP A O 13
ATOM 23611 N N . ALA A 1 21 ? -9.109 8.273 1.010 1.00 5.54 21 ALA A N 13
ATOM 23612 C CA . ALA A 1 21 ? -9.792 7.139 0.404 1.00 13.40 21 ALA A CA 13
ATOM 23613 C C . ALA A 1 21 ? -9.087 6.670 -0.869 1.00 13.25 21 ALA A C 13
ATOM 23614 O O . ALA A 1 21 ? -9.121 5.485 -1.194 1.00 4.40 21 ALA A O 13
ATOM 23621 N N . GLU A 1 22 ? -8.467 7.592 -1.606 1.00 4.30 22 GLU A N 13
ATOM 23622 C CA . GLU A 1 22 ? -7.990 7.304 -2.951 1.00 52.52 22 GLU A CA 13
ATOM 23623 C C . GLU A 1 22 ? -6.584 6.702 -2.912 1.00 42.34 22 GLU A C 13
ATOM 23624 O O . GLU A 1 22 ? -6.360 5.681 -3.553 1.00 73.14 22 GLU A O 13
ATOM 23636 N N . ALA A 1 23 ? -5.645 7.230 -2.107 1.00 45.53 23 ALA A N 13
ATOM 23637 C CA . ALA A 1 23 ? -4.328 6.590 -2.004 1.00 71.32 23 ALA A CA 13
ATOM 23638 C C . ALA A 1 23 ? -4.485 5.188 -1.385 1.00 11.34 23 ALA A C 13
ATOM 23639 O O . ALA A 1 23 ? -3.758 4.265 -1.747 1.00 72.03 23 ALA A O 13
ATOM 23646 N N . ASN A 1 24 ? -5.427 5.044 -0.434 1.00 54.11 24 ASN A N 13
ATOM 23647 C CA . ASN A 1 24 ? -5.753 3.770 0.208 1.00 62.35 24 ASN A CA 13
ATOM 23648 C C . ASN A 1 24 ? -6.196 2.767 -0.859 1.00 15.04 24 ASN A C 13
ATOM 23649 O O . ASN A 1 24 ? -5.789 1.606 -0.809 1.00 1.33 24 ASN A O 13
ATOM 23660 N N . ALA A 1 25 ? -7.018 3.211 -1.817 1.00 2.31 25 ALA A N 13
ATOM 23661 C CA . ALA A 1 25 ? -7.638 2.350 -2.808 1.00 53.34 25 ALA A CA 13
ATOM 23662 C C . ALA A 1 25 ? -6.623 1.562 -3.625 1.00 43.41 25 ALA A C 13
ATOM 23663 O O . ALA A 1 25 ? -6.869 0.385 -3.861 1.00 75.32 25 ALA A O 13
ATOM 23670 N N . LEU A 1 26 ? -5.484 2.151 -4.022 1.00 34.14 26 LEU A N 13
ATOM 23671 C CA . LEU A 1 26 ? -4.455 1.429 -4.771 1.00 35.11 26 LEU A CA 13
ATOM 23672 C C . LEU A 1 26 ? -3.972 0.194 -4.008 1.00 61.23 26 LEU A C 13
ATOM 23673 O O . LEU A 1 26 ? -3.741 -0.855 -4.609 1.00 20.11 26 LEU A O 13
ATOM 23689 N N . VAL A 1 27 ? -3.807 0.296 -2.689 1.00 55.23 27 VAL A N 13
ATOM 23690 C CA . VAL A 1 27 ? -3.417 -0.845 -1.874 1.00 43.14 27 VAL A CA 13
ATOM 23691 C C . VAL A 1 27 ? -4.549 -1.875 -1.917 1.00 31.22 27 VAL A C 13
ATOM 23692 O O . VAL A 1 27 ? -4.312 -3.059 -2.163 1.00 13.23 27 VAL A O 13
ATOM 23705 N N . TRP A 1 28 ? -5.785 -1.423 -1.695 1.00 54.44 28 TRP A N 13
ATOM 23706 C CA . TRP A 1 28 ? -6.962 -2.272 -1.618 1.00 4.33 28 TRP A CA 13
ATOM 23707 C C . TRP A 1 28 ? -7.196 -3.047 -2.920 1.00 62.33 28 TRP A C 13
ATOM 23708 O O . TRP A 1 28 ? -7.547 -4.233 -2.860 1.00 4.23 28 TRP A O 13
ATOM 23729 N N . GLN A 1 29 ? -7.011 -2.414 -4.084 1.00 33.04 29 GLN A N 13
ATOM 23730 C CA . GLN A 1 29 ? -7.095 -3.078 -5.380 1.00 32.24 29 GLN A CA 13
ATOM 23731 C C . GLN A 1 29 ? -5.959 -4.079 -5.531 1.00 11.41 29 GLN A C 13
ATOM 23732 O O . GLN A 1 29 ? -6.233 -5.229 -5.858 1.00 23.51 29 GLN A O 13
ATOM 23746 N N . ALA A 1 30 ? -4.710 -3.669 -5.277 1.00 71.14 30 ALA A N 13
ATOM 23747 C CA . ALA A 1 30 ? -3.548 -4.516 -5.512 1.00 15.04 30 ALA A CA 13
ATOM 23748 C C . ALA A 1 30 ? -3.638 -5.792 -4.683 1.00 63.41 30 ALA A C 13
ATOM 23749 O O . ALA A 1 30 ? -3.289 -6.858 -5.188 1.00 43.21 30 ALA A O 13
ATOM 23756 N N . LEU A 1 31 ? -4.122 -5.696 -3.440 1.00 51.31 31 LEU A N 13
ATOM 23757 C CA . LEU A 1 31 ? -4.352 -6.839 -2.566 1.00 0.05 31 LEU A CA 13
ATOM 23758 C C . LEU A 1 31 ? -5.274 -7.859 -3.218 1.00 45.23 31 LEU A C 13
ATOM 23759 O O . LEU A 1 31 ? -4.969 -9.049 -3.194 1.00 50.03 31 LEU A O 13
ATOM 23775 N N . GLY A 1 32 ? -6.389 -7.404 -3.793 1.00 1.43 32 GLY A N 13
ATOM 23776 C CA . GLY A 1 32 ? -7.329 -8.243 -4.522 1.00 31.20 32 GLY A CA 13
ATOM 23777 C C . GLY A 1 32 ? -8.673 -8.425 -3.840 1.00 11.13 32 GLY A C 13
ATOM 23778 O O . GLY A 1 32 ? -9.418 -9.310 -4.245 1.00 44.30 32 GLY A O 13
ATOM 23782 N N . TYR A 1 33 ? -8.991 -7.647 -2.802 1.00 72.05 33 TYR A N 13
ATOM 23783 C CA . TYR A 1 33 ? -10.300 -7.735 -2.163 1.00 14.33 33 TYR A CA 13
ATOM 23784 C C . TYR A 1 33 ? -11.389 -7.461 -3.191 1.00 3.25 33 TYR A C 13
ATOM 23785 O O . TYR A 1 33 ? -12.174 -8.354 -3.440 1.00 52.01 33 TYR A O 13
ATOM 23803 N N . VAL A 1 34 ? -11.360 -6.299 -3.844 1.00 42.44 34 VAL A N 13
ATOM 23804 C CA . VAL A 1 34 ? -12.359 -5.708 -4.719 1.00 31.41 34 VAL A CA 13
ATOM 23805 C C . VAL A 1 34 ? -13.744 -5.611 -4.053 1.00 62.42 34 VAL A C 13
ATOM 23806 O O . VAL A 1 34 ? -14.330 -6.598 -3.620 1.00 43.20 34 VAL A O 13
ATOM 23819 N N . TRP A 1 35 ? -14.284 -4.394 -3.936 1.00 71.54 35 TRP A N 13
ATOM 23820 C CA . TRP A 1 35 ? -15.676 -4.219 -3.544 1.00 13.11 35 TRP A CA 13
ATOM 23821 C C . TRP A 1 35 ? -16.572 -4.791 -4.643 1.00 10.00 35 TRP A C 13
ATOM 23822 O O . TRP A 1 35 ? -16.642 -4.230 -5.743 1.00 61.11 35 TRP A O 13
ATOM 23843 N N . ASP A 1 36 ? -17.249 -5.897 -4.358 1.00 11.14 36 ASP A N 13
ATOM 23844 C CA . ASP A 1 36 ? -18.267 -6.454 -5.226 1.00 42.25 36 ASP A CA 13
ATOM 23845 C C . ASP A 1 36 ? -19.586 -5.744 -5.017 1.00 13.50 36 ASP A C 13
ATOM 23846 O O . ASP A 1 36 ? -20.355 -6.063 -4.115 1.00 42.44 36 ASP A O 13
ATOM 23855 N N . GLU A 1 37 ? -19.873 -4.784 -5.878 1.00 54.21 37 GLU A N 13
ATOM 23856 C CA . GLU A 1 37 ? -21.144 -4.081 -5.906 1.00 24.30 37 GLU A CA 13
ATOM 23857 C C . GLU A 1 37 ? -22.309 -5.030 -6.229 1.00 3.23 37 GLU A C 13
ATOM 23858 O O . GLU A 1 37 ? -23.443 -4.785 -5.816 1.00 1.04 37 GLU A O 13
ATOM 23870 N N . ALA A 1 38 ? -22.039 -6.144 -6.916 1.00 70.10 38 ALA A N 13
ATOM 23871 C CA . ALA A 1 38 ? -23.033 -7.153 -7.255 1.00 25.21 38 ALA A CA 13
ATOM 23872 C C . ALA A 1 38 ? -23.514 -7.873 -5.995 1.00 53.55 38 ALA A C 13
ATOM 23873 O O . ALA A 1 38 ? -24.719 -8.078 -5.850 1.00 1.43 38 ALA A O 13
ATOM 23880 N N . GLN A 1 39 ? -22.617 -8.191 -5.057 1.00 14.10 39 GLN A N 13
ATOM 23881 C CA . GLN A 1 39 ? -22.972 -8.849 -3.798 1.00 62.44 39 GLN A CA 13
ATOM 23882 C C . GLN A 1 39 ? -23.042 -7.848 -2.636 1.00 25.33 39 GLN A C 13
ATOM 23883 O O . GLN A 1 39 ? -23.312 -8.245 -1.503 1.00 71.03 39 GLN A O 13
ATOM 23897 N N . SER A 1 40 ? -22.793 -6.561 -2.893 1.00 61.05 40 SER A N 13
ATOM 23898 C CA . SER A 1 40 ? -22.615 -5.496 -1.921 1.00 32.02 40 SER A CA 13
ATOM 23899 C C . SER A 1 40 ? -21.708 -5.924 -0.765 1.00 73.51 40 SER A C 13
ATOM 23900 O O . SER A 1 40 ? -21.994 -5.641 0.399 1.00 44.55 40 SER A O 13
ATOM 23908 N N . CYS A 1 41 ? -20.629 -6.642 -1.075 1.00 65.44 41 CYS A N 13
ATOM 23909 C CA . CYS A 1 41 ? -19.640 -7.066 -0.098 1.00 35.23 41 CYS A CA 13
ATOM 23910 C C . CYS A 1 41 ? -18.259 -6.969 -0.726 1.00 71.43 41 CYS A C 13
ATOM 23911 O O . CYS A 1 41 ? -18.107 -7.119 -1.939 1.00 11.40 41 CYS A O 13
ATOM 23919 N N . TRP A 1 42 ? -17.227 -6.868 0.101 1.00 40.34 42 TRP A N 13
ATOM 23920 C CA . TRP A 1 42 ? -15.851 -7.070 -0.326 1.00 13.43 42 TRP A CA 13
ATOM 23921 C C . TRP A 1 42 ? -15.732 -8.509 -0.818 1.00 64.33 42 TRP A C 13
ATOM 23922 O O . TRP A 1 42 ? -16.146 -9.441 -0.121 1.00 11.04 42 TRP A O 13
ATOM 23943 N N . LYS A 1 43 ? -15.236 -8.727 -2.036 1.00 31.12 43 LYS A N 13
ATOM 23944 C CA . LYS A 1 43 ? -14.791 -10.052 -2.433 1.00 43.23 43 LYS A CA 13
ATOM 23945 C C . LYS A 1 43 ? -13.587 -10.414 -1.563 1.00 55.43 43 LYS A C 13
ATOM 23946 O O . LYS A 1 43 ? -12.942 -9.565 -0.940 1.00 55.41 43 LYS A O 13
ATOM 23965 N N . THR A 1 44 ? -13.236 -11.689 -1.576 1.00 35.42 44 THR A N 13
ATOM 23966 C CA . THR A 1 44 ? -11.921 -12.157 -1.180 1.00 43.01 44 THR A CA 13
ATOM 23967 C C . THR A 1 44 ? -11.403 -13.138 -2.251 1.00 44.43 44 THR A C 13
ATOM 23968 O O . THR A 1 44 ? -10.403 -13.818 -2.058 1.00 73.43 44 THR A O 13
ATOM 23979 N N . ASP A 1 45 ? -12.042 -13.201 -3.423 1.00 45.44 45 ASP A N 13
ATOM 23980 C CA . ASP A 1 45 ? -11.770 -14.186 -4.459 1.00 74.22 45 ASP A CA 13
ATOM 23981 C C . ASP A 1 45 ? -10.440 -13.892 -5.134 1.00 44.31 45 ASP A C 13
ATOM 23982 O O . ASP A 1 45 ? -9.744 -14.810 -5.567 1.00 43.31 45 ASP A O 13
ATOM 23991 N N . LEU A 1 46 ? -10.105 -12.606 -5.293 1.00 13.01 46 LEU A N 13
ATOM 23992 C CA . LEU A 1 46 ? -8.930 -12.183 -6.032 1.00 25.13 46 LEU A CA 13
ATOM 23993 C C . LEU A 1 46 ? -7.730 -11.899 -5.115 1.00 71.42 46 LEU A C 13
ATOM 23994 O O . LEU A 1 46 ? -6.702 -11.446 -5.624 1.00 21.11 46 LEU A O 13
ATOM 24010 N N . VAL A 1 47 ? -7.827 -12.187 -3.814 1.00 2.30 47 VAL A N 13
ATOM 24011 C CA . VAL A 1 47 ? -6.821 -11.946 -2.773 1.00 75.15 47 VAL A CA 13
ATOM 24012 C C . VAL A 1 47 ? -6.294 -13.262 -2.176 1.00 64.23 47 VAL A C 13
ATOM 24013 O O . VAL A 1 47 ? -6.961 -14.295 -2.232 1.00 61.11 47 VAL A O 13
ATOM 24026 N N . ALA A 1 48 ? -5.074 -13.244 -1.629 1.00 43.13 48 ALA A N 13
ATOM 24027 C CA . ALA A 1 48 ? -4.415 -14.389 -1.013 1.00 1.45 48 ALA A CA 13
ATOM 24028 C C . ALA A 1 48 ? -5.050 -14.722 0.346 1.00 42.03 48 ALA A C 13
ATOM 24029 O O . ALA A 1 48 ? -5.427 -13.795 1.076 1.00 61.32 48 ALA A O 13
ATOM 24036 N N . PRO A 1 49 ? -5.090 -16.010 0.743 1.00 13.33 49 PRO A N 13
ATOM 24037 C CA . PRO A 1 49 ? -5.672 -16.451 2.010 1.00 52.41 49 PRO A CA 13
ATOM 24038 C C . PRO A 1 49 ? -5.047 -15.726 3.202 1.00 35.42 49 PRO A C 13
ATOM 24039 O O . PRO A 1 49 ? -5.763 -15.275 4.087 1.00 53.02 49 PRO A O 13
ATOM 24050 N N . GLU A 1 50 ? -3.731 -15.521 3.195 1.00 4.21 50 GLU A N 13
ATOM 24051 C CA . GLU A 1 50 ? -2.999 -14.883 4.285 1.00 73.51 50 GLU A CA 13
ATOM 24052 C C . GLU A 1 50 ? -3.430 -13.438 4.570 1.00 4.01 50 GLU A C 13
ATOM 24053 O O . GLU A 1 50 ? -3.144 -12.931 5.655 1.00 64.00 50 GLU A O 13
ATOM 24065 N N . TRP A 1 51 ? -4.112 -12.774 3.631 1.00 44.32 51 TRP A N 13
ATOM 24066 C CA . TRP A 1 51 ? -4.672 -11.442 3.826 1.00 62.42 51 TRP A CA 13
ATOM 24067 C C . TRP A 1 51 ? -6.135 -11.532 4.205 1.00 64.31 51 TRP A C 13
ATOM 24068 O O . TRP A 1 51 ? -6.520 -11.062 5.274 1.00 24.40 51 TRP A O 13
ATOM 24089 N N . ARG A 1 52 ? -6.948 -12.167 3.360 1.00 74.33 52 ARG A N 13
ATOM 24090 C CA . ARG A 1 52 ? -8.385 -12.296 3.602 1.00 52.52 52 ARG A CA 13
ATOM 24091 C C . ARG A 1 52 ? -8.730 -13.142 4.833 1.00 32.22 52 ARG A C 13
ATOM 24092 O O . ARG A 1 52 ? -9.906 -13.241 5.168 1.00 40.21 52 ARG A O 13
ATOM 24113 N N . GLN A 1 53 ? -7.724 -13.717 5.491 1.00 14.25 53 GLN A N 13
ATOM 24114 C CA . GLN A 1 53 ? -7.774 -14.702 6.555 1.00 14.10 53 GLN A CA 13
ATOM 24115 C C . GLN A 1 53 ? -8.820 -14.364 7.610 1.00 45.35 53 GLN A C 13
ATOM 24116 O O . GLN A 1 53 ? -9.567 -15.246 8.017 1.00 50.22 53 GLN A O 13
ATOM 24130 N N . ASP A 1 54 ? -8.883 -13.103 8.035 1.00 32.31 54 ASP A N 13
ATOM 24131 C CA . ASP A 1 54 ? -9.694 -12.674 9.167 1.00 40.03 54 ASP A CA 13
ATOM 24132 C C . ASP A 1 54 ? -10.131 -11.212 8.940 1.00 54.20 54 ASP A C 13
ATOM 24133 O O . ASP A 1 54 ? -10.331 -10.456 9.893 1.00 61.34 54 ASP A O 13
ATOM 24142 N N . TYR A 1 55 ? -10.201 -10.776 7.670 1.00 32.23 55 TYR A N 13
ATOM 24143 C CA . TYR A 1 55 ? -10.332 -9.392 7.212 1.00 65.31 55 TYR A CA 13
ATOM 24144 C C . TYR A 1 55 ? -11.719 -9.167 6.578 1.00 4.42 55 TYR A C 13
ATOM 24145 O O . TYR A 1 55 ? -11.866 -9.251 5.351 1.00 65.52 55 TYR A O 13
ATOM 24163 N N . PRO A 1 56 ? -12.755 -8.860 7.377 1.00 4.21 56 PRO A N 13
ATOM 24164 C CA . PRO A 1 56 ? -14.093 -8.561 6.877 1.00 24.22 56 PRO A CA 13
ATOM 24165 C C . PRO A 1 56 ? -14.192 -7.190 6.194 1.00 33.22 56 PRO A C 13
ATOM 24166 O O . PRO A 1 56 ? -15.169 -6.945 5.488 1.00 12.23 56 PRO A O 13
ATOM 24177 N N . GLU A 1 57 ? -13.204 -6.309 6.353 1.00 70.20 57 GLU A N 13
ATOM 24178 C CA . GLU A 1 57 ? -13.226 -4.928 5.866 1.00 43.03 57 GLU A CA 13
ATOM 24179 C C . GLU A 1 57 ? -11.819 -4.520 5.428 1.00 74.42 57 GLU A C 13
ATOM 24180 O O . GLU A 1 57 ? -10.859 -5.191 5.825 1.00 32.42 57 GLU A O 13
ATOM 24192 N N . PRO A 1 58 ? -11.681 -3.451 4.620 1.00 54.22 58 PRO A N 13
ATOM 24193 C CA . PRO A 1 58 ? -10.394 -2.986 4.133 1.00 61.41 58 PRO A CA 13
ATOM 24194 C C . PRO A 1 58 ? -9.451 -2.563 5.262 1.00 52.43 58 PRO A C 13
ATOM 24195 O O . PRO A 1 58 ? -9.903 -2.134 6.327 1.00 21.51 58 PRO A O 13
ATOM 24206 N N . PRO A 1 59 ? -8.132 -2.607 5.021 1.00 21.23 59 PRO A N 13
ATOM 24207 C CA . PRO A 1 59 ? -7.157 -2.028 5.919 1.00 52.12 59 PRO A CA 13
ATOM 24208 C C . PRO A 1 59 ? -7.186 -0.503 5.803 1.00 73.34 59 PRO A C 13
ATOM 24209 O O . PRO A 1 59 ? -6.719 0.079 4.819 1.00 44.11 59 PRO A O 13
ATOM 24220 N N . ASP A 1 60 ? -7.756 0.151 6.805 1.00 43.20 60 ASP A N 13
ATOM 24221 C CA . ASP A 1 60 ? -7.580 1.581 7.002 1.00 61.41 60 ASP A CA 13
ATOM 24222 C C . ASP A 1 60 ? -6.166 1.777 7.539 1.00 11.43 60 ASP A C 13
ATOM 24223 O O . ASP A 1 60 ? -5.862 1.330 8.648 1.00 33.43 60 ASP A O 13
ATOM 24232 N N . PHE A 1 61 ? -5.278 2.362 6.738 1.00 53.14 61 PHE A N 13
ATOM 24233 C CA . PHE A 1 61 ? -3.901 2.636 7.136 1.00 20.31 61 PHE A CA 13
ATOM 24234 C C . PHE A 1 61 ? -3.748 3.985 7.849 1.00 71.13 61 PHE A C 13
ATOM 24235 O O . PHE A 1 61 ? -2.657 4.278 8.345 1.00 31.31 61 PHE A O 13
ATOM 24252 N N . ILE A 1 62 ? -4.782 4.834 7.837 1.00 35.24 62 ILE A N 13
ATOM 24253 C CA . ILE A 1 62 ? -4.758 6.215 8.325 1.00 74.43 62 ILE A CA 13
ATOM 24254 C C . ILE A 1 62 ? -5.210 6.238 9.781 1.00 41.02 62 ILE A C 13
ATOM 24255 O O . ILE A 1 62 ? -4.641 6.965 10.595 1.00 45.32 62 ILE A O 13
ATOM 24271 N N . ALA A 1 63 ? -6.236 5.451 10.101 1.00 3.20 63 ALA A N 13
ATOM 24272 C CA . ALA A 1 63 ? -6.918 5.457 11.384 1.00 31.24 63 ALA A CA 13
ATOM 24273 C C . ALA A 1 63 ? -6.740 4.121 12.110 1.00 50.14 63 ALA A C 13
ATOM 24274 O O . ALA A 1 63 ? -7.529 3.800 12.998 1.00 14.32 63 ALA A O 13
ATOM 24281 N N . SER A 1 64 ? -5.775 3.298 11.695 1.00 53.13 64 SER A N 13
ATOM 24282 C CA . SER A 1 64 ? -5.476 1.994 12.258 1.00 31.15 64 SER A CA 13
ATOM 24283 C C . SER A 1 64 ? -4.081 1.555 11.807 1.00 41.43 64 SER A C 13
ATOM 24284 O O . SER A 1 64 ? -3.648 1.943 10.721 1.00 75.11 64 SER A O 13
ATOM 24292 N N . ARG A 1 65 ? -3.381 0.725 12.600 1.00 70.13 65 ARG A N 13
ATOM 24293 C CA . ARG A 1 65 ? -2.135 0.095 12.147 1.00 3.23 65 ARG A CA 13
ATOM 24294 C C . ARG A 1 65 ? -2.008 -1.405 12.472 1.00 52.13 65 ARG A C 13
ATOM 24295 O O . ARG A 1 65 ? -0.922 -1.865 12.830 1.00 33.04 65 ARG A O 13
ATOM 24316 N N . PRO A 1 66 ? -2.995 -2.252 12.145 1.00 20.42 66 PRO A N 13
ATOM 24317 C CA . PRO A 1 66 ? -2.766 -3.684 12.108 1.00 33.32 66 PRO A CA 13
ATOM 24318 C C . PRO A 1 66 ? -2.064 -4.058 10.807 1.00 74.32 66 PRO A C 13
ATOM 24319 O O . PRO A 1 66 ? -1.019 -4.715 10.814 1.00 2.25 66 PRO A O 13
ATOM 24330 N N . ALA A 1 67 ? -2.620 -3.608 9.680 1.00 33.30 67 ALA A N 13
ATOM 24331 C CA . ALA A 1 67 ? -2.129 -3.981 8.371 1.00 21.24 67 ALA A CA 13
ATOM 24332 C C . ALA A 1 67 ? -0.753 -3.384 8.090 1.00 32.23 67 ALA A C 13
ATOM 24333 O O . ALA A 1 67 ? -0.066 -3.915 7.229 1.00 1.24 67 ALA A O 13
ATOM 24340 N N . THR A 1 68 ? -0.295 -2.369 8.828 1.00 70.15 68 THR A N 13
ATOM 24341 C CA . THR A 1 68 ? 1.091 -1.914 8.782 1.00 1.15 68 THR A CA 13
ATOM 24342 C C . THR A 1 68 ? 2.065 -3.093 8.978 1.00 20.23 68 THR A C 13
ATOM 24343 O O . THR A 1 68 ? 3.022 -3.227 8.214 1.00 35.22 68 THR A O 13
ATOM 24354 N N . VAL A 1 69 ? 1.797 -3.995 9.928 1.00 74.23 69 VAL A N 13
ATOM 24355 C CA . VAL A 1 69 ? 2.614 -5.188 10.140 1.00 22.24 69 VAL A CA 13
ATOM 24356 C C . VAL A 1 69 ? 2.412 -6.164 8.986 1.00 52.03 69 VAL A C 13
ATOM 24357 O O . VAL A 1 69 ? 3.364 -6.743 8.465 1.00 41.12 69 VAL A O 13
ATOM 24370 N N . LYS A 1 70 ? 1.158 -6.371 8.588 1.00 32.10 70 LYS A N 13
ATOM 24371 C CA . LYS A 1 70 ? 0.792 -7.320 7.544 1.00 4.54 70 LYS A CA 13
ATOM 24372 C C . LYS A 1 70 ? 1.473 -6.948 6.217 1.00 54.45 70 LYS A C 13
ATOM 24373 O O . LYS A 1 70 ? 1.925 -7.833 5.498 1.00 1.14 70 LYS A O 13
ATOM 24392 N N . LEU A 1 71 ? 1.659 -5.652 5.940 1.00 12.14 71 LEU A N 13
ATOM 24393 C CA . LEU A 1 71 ? 2.444 -5.126 4.824 1.00 61.42 71 LEU A CA 13
ATOM 24394 C C . LEU A 1 71 ? 3.904 -5.580 4.935 1.00 3.30 71 LEU A C 13
ATOM 24395 O O . LEU A 1 71 ? 4.460 -6.042 3.944 1.00 30.34 71 LEU A O 13
ATOM 24411 N N . THR A 1 72 ? 4.546 -5.479 6.108 1.00 52.44 72 THR A N 13
ATOM 24412 C CA . THR A 1 72 ? 5.950 -5.859 6.293 1.00 44.14 72 THR A CA 13
ATOM 24413 C C . THR A 1 72 ? 6.191 -7.326 5.942 1.00 40.45 72 THR A C 13
ATOM 24414 O O . THR A 1 72 ? 7.290 -7.684 5.515 1.00 71.13 72 THR A O 13
ATOM 24425 N N . ARG A 1 73 ? 5.187 -8.189 6.091 1.00 5.44 73 ARG A N 13
ATOM 24426 C CA . ARG A 1 73 ? 5.301 -9.589 5.696 1.00 33.22 73 ARG A CA 13
ATOM 24427 C C . ARG A 1 73 ? 5.736 -9.720 4.234 1.00 71.14 73 ARG A C 13
ATOM 24428 O O . ARG A 1 73 ? 6.494 -10.636 3.910 1.00 73.21 73 ARG A O 13
ATOM 24449 N N . SER A 1 74 ? 5.314 -8.782 3.388 1.00 73.14 74 SER A N 13
ATOM 24450 C CA . SER A 1 74 ? 5.630 -8.709 1.973 1.00 70.21 74 SER A CA 13
ATOM 24451 C C . SER A 1 74 ? 6.864 -7.840 1.675 1.00 12.12 74 SER A C 13
ATOM 24452 O O . SER A 1 74 ? 7.210 -7.669 0.509 1.00 70.31 74 SER A O 13
ATOM 24460 N N . ILE A 1 75 ? 7.529 -7.251 2.676 1.00 22.42 75 ILE A N 13
ATOM 24461 C CA . ILE A 1 75 ? 8.685 -6.373 2.485 1.00 74.21 75 ILE A CA 13
ATOM 24462 C C . ILE A 1 75 ? 9.925 -7.106 3.025 1.00 10.22 75 ILE A C 13
ATOM 24463 O O . ILE A 1 75 ? 10.268 -6.944 4.202 1.00 52.22 75 ILE A O 13
ATOM 24479 N N . PRO A 1 76 ? 10.571 -7.952 2.207 1.00 22.44 76 PRO A N 13
ATOM 24480 C CA . PRO A 1 76 ? 11.797 -8.650 2.557 1.00 52.15 76 PRO A CA 13
ATOM 24481 C C . PRO A 1 76 ? 12.964 -7.660 2.686 1.00 14.43 76 PRO A C 13
ATOM 24482 O O . PRO A 1 76 ? 12.837 -6.481 2.338 1.00 3.33 76 PRO A O 13
ATOM 24493 N N . ALA A 1 77 ? 14.118 -8.142 3.154 1.00 33.03 77 ALA A N 13
ATOM 24494 C CA . ALA A 1 77 ? 15.300 -7.327 3.407 1.00 30.03 77 ALA A CA 13
ATOM 24495 C C . ALA A 1 77 ? 15.792 -6.536 2.180 1.00 44.51 77 ALA A C 13
ATOM 24496 O O . ALA A 1 77 ? 16.171 -5.378 2.364 1.00 14.32 77 ALA A O 13
ATOM 24503 N N . PRO A 1 78 ? 15.807 -7.064 0.939 1.00 63.01 78 PRO A N 13
ATOM 24504 C CA . PRO A 1 78 ? 16.237 -6.285 -0.220 1.00 51.21 78 PRO A CA 13
ATOM 24505 C C . PRO A 1 78 ? 15.307 -5.117 -0.543 1.00 55.04 78 PRO A C 13
ATOM 24506 O O . PRO A 1 78 ? 15.768 -4.129 -1.094 1.00 44.20 78 PRO A O 13
ATOM 24517 N N . TYR A 1 79 ? 14.028 -5.160 -0.171 1.00 42.20 79 TYR A N 13
ATOM 24518 C CA . TYR A 1 79 ? 13.013 -4.250 -0.688 1.00 63.53 79 TYR A CA 13
ATOM 24519 C C . TYR A 1 79 ? 12.744 -3.102 0.301 1.00 12.13 79 TYR A C 13
ATOM 24520 O O . TYR A 1 79 ? 11.658 -2.517 0.318 1.00 63.11 79 TYR A O 13
ATOM 24538 N N . LYS A 1 80 ? 13.696 -2.802 1.189 1.00 55.44 80 LYS A N 13
ATOM 24539 C CA . LYS A 1 80 ? 13.460 -1.984 2.382 1.00 1.15 80 LYS A CA 13
ATOM 24540 C C . LYS A 1 80 ? 13.553 -0.482 2.172 1.00 5.54 80 LYS A C 13
ATOM 24541 O O . LYS A 1 80 ? 13.086 0.269 3.034 1.00 15.55 80 LYS A O 13
ATOM 24560 N N . GLN A 1 81 ? 14.174 -0.036 1.089 1.00 0.13 81 GLN A N 13
ATOM 24561 C CA . GLN A 1 81 ? 14.390 1.379 0.811 1.00 20.54 81 GLN A CA 13
ATOM 24562 C C . GLN A 1 81 ? 13.943 1.714 -0.612 1.00 22.04 81 GLN A C 13
ATOM 24563 O O . GLN A 1 81 ? 14.372 2.730 -1.154 1.00 60.24 81 GLN A O 13
ATOM 24577 N N . LEU A 1 82 ? 13.080 0.887 -1.219 1.00 4.24 82 LEU A N 13
ATOM 24578 C CA . LEU A 1 82 ? 12.702 0.963 -2.631 1.00 31.13 82 LEU A CA 13
ATOM 24579 C C . LEU A 1 82 ? 12.209 2.348 -3.046 1.00 72.51 82 LEU A C 13
ATOM 24580 O O . LEU A 1 82 ? 12.413 2.772 -4.182 1.00 31.34 82 LEU A O 13
ATOM 24596 N N . LEU A 1 83 ? 11.627 3.090 -2.105 1.00 2.40 83 LEU A N 13
ATOM 24597 C CA . LEU A 1 83 ? 11.270 4.487 -2.273 1.00 50.23 83 LEU A CA 13
ATOM 24598 C C . LEU A 1 83 ? 12.398 5.348 -2.854 1.00 15.11 83 LEU A C 13
ATOM 24599 O O . LEU A 1 83 ? 12.085 6.309 -3.553 1.00 63.21 83 LEU A O 13
ATOM 24615 N N . LYS A 1 84 ? 13.672 5.029 -2.606 1.00 13.24 84 LYS A N 13
ATOM 24616 C CA . LYS A 1 84 ? 14.845 5.715 -3.125 1.00 33.21 84 LYS A CA 13
ATOM 24617 C C . LYS A 1 84 ? 15.729 4.829 -3.981 1.00 51.53 84 LYS A C 13
ATOM 24618 O O . LYS A 1 84 ? 16.364 5.355 -4.895 1.00 74.24 84 LYS A O 13
ATOM 24637 N N . GLU A 1 85 ? 15.756 3.525 -3.718 1.00 35.21 85 GLU A N 13
ATOM 24638 C CA . GLU A 1 85 ? 16.444 2.570 -4.589 1.00 65.50 85 GLU A CA 13
ATOM 24639 C C . GLU A 1 85 ? 15.882 2.638 -6.013 1.00 53.41 85 GLU A C 13
ATOM 24640 O O . GLU A 1 85 ? 16.615 2.382 -6.967 1.00 62.03 85 GLU A O 13
ATOM 24652 N N . GLU A 1 86 ? 14.601 3.004 -6.154 1.00 41.42 86 GLU A N 13
ATOM 24653 C CA . GLU A 1 86 ? 13.926 3.144 -7.432 1.00 60.24 86 GLU A CA 13
ATOM 24654 C C . GLU A 1 86 ? 13.574 4.624 -7.663 1.00 12.21 86 GLU A C 13
ATOM 24655 O O . GLU A 1 86 ? 14.058 5.218 -8.629 1.00 42.23 86 GLU A O 13
ATOM 24667 N N . LEU A 1 87 ? 12.725 5.233 -6.811 1.00 72.44 87 LEU A N 13
ATOM 24668 C CA . LEU A 1 87 ? 12.107 6.537 -7.117 1.00 30.35 87 LEU A CA 13
ATOM 24669 C C . LEU A 1 87 ? 13.006 7.727 -6.764 1.00 55.33 87 LEU A C 13
ATOM 24670 O O . LEU A 1 87 ? 13.278 8.563 -7.626 1.00 22.32 87 LEU A O 13
ATOM 24686 N N . GLY A 1 88 ? 13.372 7.855 -5.483 1.00 63.11 88 GLY A N 13
ATOM 24687 C CA . GLY A 1 88 ? 14.160 8.941 -4.900 1.00 12.13 88 GLY A CA 13
ATOM 24688 C C . GLY A 1 88 ? 13.627 9.522 -3.579 1.00 21.21 88 GLY A C 13
ATOM 24689 O O . GLY A 1 88 ? 14.248 10.447 -3.050 1.00 72.31 88 GLY A O 13
ATOM 24693 N N . PHE A 1 89 ? 12.498 9.064 -3.030 1.00 42.52 89 PHE A N 13
ATOM 24694 C CA . PHE A 1 89 ? 11.994 9.532 -1.734 1.00 2.53 89 PHE A CA 13
ATOM 24695 C C . PHE A 1 89 ? 12.744 8.845 -0.590 1.00 44.40 89 PHE A C 13
ATOM 24696 O O . PHE A 1 89 ? 13.093 7.674 -0.697 1.00 11.33 89 PHE A O 13
ATOM 24713 N N . ALA A 1 90 ? 12.884 9.522 0.553 1.00 31.15 90 ALA A N 13
ATOM 24714 C CA . ALA A 1 90 ? 13.481 8.948 1.754 1.00 63.32 90 ALA A CA 13
ATOM 24715 C C . ALA A 1 90 ? 12.538 9.030 2.952 1.00 12.54 90 ALA A C 13
ATOM 24716 O O . ALA A 1 90 ? 12.254 7.992 3.555 1.00 14.12 90 ALA A O 13
ATOM 24723 N N . GLY A 1 91 ? 12.092 10.236 3.316 1.00 23.05 91 GLY A N 13
ATOM 24724 C CA . GLY A 1 91 ? 11.267 10.497 4.485 1.00 1.23 91 GLY A CA 13
ATOM 24725 C C . GLY A 1 91 ? 10.791 11.950 4.484 1.00 31.12 91 GLY A C 13
ATOM 24726 O O . GLY A 1 91 ? 11.284 12.771 3.703 1.00 1.12 91 GLY A O 13
ATOM 24730 N N . TYR A 1 92 ? 9.817 12.272 5.338 1.00 24.54 92 TYR A N 13
ATOM 24731 C CA . TYR A 1 92 ? 9.422 13.650 5.644 1.00 20.12 92 TYR A CA 13
ATOM 24732 C C . TYR A 1 92 ? 10.303 14.209 6.768 1.00 14.22 92 TYR A C 13
ATOM 24733 O O . TYR A 1 92 ? 10.686 13.453 7.666 1.00 10.31 92 TYR A O 13
ATOM 24751 N N . SER A 1 93 ? 10.570 15.519 6.741 1.00 63.21 93 SER A N 13
ATOM 24752 C CA . SER A 1 93 ? 11.358 16.225 7.740 1.00 54.53 93 SER A CA 13
ATOM 24753 C C . SER A 1 93 ? 10.756 16.044 9.133 1.00 31.44 93 SER A C 13
ATOM 24754 O O . SER A 1 93 ? 9.538 15.951 9.289 1.00 53.24 93 SER A O 13
ATOM 24762 N N . ILE A 1 94 ? 11.598 16.101 10.165 1.00 63.15 94 ILE A N 13
ATOM 24763 C CA . ILE A 1 94 ? 11.171 15.876 11.552 1.00 24.43 94 ILE A CA 13
ATOM 24764 C C . ILE A 1 94 ? 10.109 16.887 11.975 1.00 54.15 94 ILE A C 13
ATOM 24765 O O . ILE A 1 94 ? 9.128 16.543 12.634 1.00 64.05 94 ILE A O 13
ATOM 24781 N N . ASN A 1 95 ? 10.283 18.135 11.553 1.00 41.11 95 ASN A N 13
ATOM 24782 C CA . ASN A 1 95 ? 9.392 19.237 11.884 1.00 5.42 95 ASN A CA 13
ATOM 24783 C C . ASN A 1 95 ? 7.998 19.047 11.274 1.00 2.51 95 ASN A C 13
ATOM 24784 O O . ASN A 1 95 ? 7.088 19.820 11.571 1.00 54.14 95 ASN A O 13
ATOM 24795 N N . GLU A 1 96 ? 7.823 18.046 10.409 1.00 4.13 96 GLU A N 13
ATOM 24796 C CA . GLU A 1 96 ? 6.614 17.772 9.656 1.00 10.14 96 GLU A CA 13
ATOM 24797 C C . GLU A 1 96 ? 6.166 16.315 9.779 1.00 34.12 96 GLU A C 13
ATOM 24798 O O . GLU A 1 96 ? 5.245 15.881 9.081 1.00 4.33 96 GLU A O 13
ATOM 24810 N N . LEU A 1 97 ? 6.823 15.531 10.635 1.00 75.34 97 LEU A N 13
ATOM 24811 C CA . LEU A 1 97 ? 6.503 14.141 10.836 1.00 60.32 97 LEU A CA 13
ATOM 24812 C C . LEU A 1 97 ? 5.161 14.052 11.554 1.00 35.30 97 LEU A C 13
ATOM 24813 O O . LEU A 1 97 ? 5.077 14.338 12.750 1.00 1.25 97 LEU A O 13
ATOM 24829 N N . VAL A 1 98 ? 4.114 13.665 10.822 1.00 24.43 98 VAL A N 13
ATOM 24830 C CA . VAL A 1 98 ? 2.777 13.388 11.336 1.00 75.44 98 VAL A CA 13
ATOM 24831 C C . VAL A 1 98 ? 2.341 12.001 10.875 1.00 24.04 98 VAL A C 13
ATOM 24832 O O . VAL A 1 98 ? 2.689 11.602 9.756 1.00 21.32 98 VAL A O 13
ATOM 24845 N N . PRO A 1 99 ? 1.489 11.304 11.650 1.00 4.43 99 PRO A N 13
ATOM 24846 C CA . PRO A 1 99 ? 0.990 9.995 11.267 1.00 62.51 99 PRO A CA 13
ATOM 24847 C C . PRO A 1 99 ? 0.219 10.047 9.946 1.00 10.23 99 PRO A C 13
ATOM 24848 O O . PRO A 1 99 ? 0.237 9.076 9.189 1.00 70.11 99 PRO A O 13
ATOM 24859 N N . ARG A 1 100 ? -0.398 11.191 9.601 1.00 52.13 100 ARG A N 13
ATOM 24860 C CA . ARG A 1 100 ? -1.122 11.270 8.330 1.00 72.44 100 ARG A CA 13
ATOM 24861 C C . ARG A 1 100 ? -0.195 11.088 7.134 1.00 42.34 100 ARG A C 13
ATOM 24862 O O . ARG A 1 100 ? -0.583 10.441 6.164 1.00 51.15 100 ARG A O 13
ATOM 24883 N N . LYS A 1 101 ? 1.010 11.660 7.187 1.00 24.12 101 LYS A N 13
ATOM 24884 C CA . LYS A 1 101 ? 1.999 11.588 6.116 1.00 53.31 101 LYS A CA 13
ATOM 24885 C C . LYS A 1 101 ? 2.697 10.232 6.151 1.00 63.21 101 LYS A C 13
ATOM 24886 O O . LYS A 1 101 ? 2.811 9.584 5.112 1.00 52.34 101 LYS A O 13
ATOM 24905 N N . THR A 1 102 ? 3.143 9.764 7.316 1.00 13.55 102 THR A N 13
ATOM 24906 C CA . THR A 1 102 ? 3.920 8.530 7.390 1.00 45.23 102 THR A CA 13
ATOM 24907 C C . THR A 1 102 ? 3.105 7.316 6.934 1.00 64.32 102 THR A C 13
ATOM 24908 O O . THR A 1 102 ? 3.646 6.444 6.255 1.00 64.45 102 THR A O 13
ATOM 24919 N N . ARG A 1 103 ? 1.788 7.301 7.182 1.00 20.42 103 ARG A N 13
ATOM 24920 C CA . ARG A 1 103 ? 0.845 6.367 6.558 1.00 53.54 103 ARG A CA 13
ATOM 24921 C C . ARG A 1 103 ? 1.098 6.255 5.058 1.00 70.32 103 ARG A C 13
ATOM 24922 O O . ARG A 1 103 ? 1.361 5.163 4.557 1.00 15.34 103 ARG A O 13
ATOM 24943 N N . ARG A 1 104 ? 0.979 7.362 4.327 1.00 41.25 104 ARG A N 13
ATOM 24944 C CA . ARG A 1 104 ? 0.978 7.319 2.867 1.00 23.41 104 ARG A CA 13
ATOM 24945 C C . ARG A 1 104 ? 2.350 6.902 2.345 1.00 31.55 104 ARG A C 13
ATOM 24946 O O . ARG A 1 104 ? 2.390 6.103 1.418 1.00 23.42 104 ARG A O 13
ATOM 24967 N N . ALA A 1 105 ? 3.449 7.289 3.002 1.00 10.13 105 ALA A N 13
ATOM 24968 C CA . ALA A 1 105 ? 4.772 6.745 2.689 1.00 33.22 105 ALA A CA 13
ATOM 24969 C C . ALA A 1 105 ? 4.816 5.224 2.852 1.00 62.31 105 ALA A C 13
ATOM 24970 O O . ALA A 1 105 ? 5.311 4.505 1.984 1.00 34.10 105 ALA A O 13
ATOM 24977 N N . THR A 1 106 ? 4.341 4.736 3.996 1.00 11.14 106 THR A N 13
ATOM 24978 C CA . THR A 1 106 ? 4.485 3.348 4.402 1.00 64.42 106 THR A CA 13
ATOM 24979 C C . THR A 1 106 ? 3.742 2.422 3.438 1.00 72.23 106 THR A C 13
ATOM 24980 O O . THR A 1 106 ? 4.294 1.381 3.067 1.00 21.24 106 THR A O 13
ATOM 24991 N N . MET A 1 107 ? 2.546 2.799 2.972 1.00 35.03 107 MET A N 13
ATOM 24992 C CA . MET A 1 107 ? 1.897 2.050 1.904 1.00 42.12 107 MET A CA 13
ATOM 24993 C C . MET A 1 107 ? 2.726 2.095 0.618 1.00 15.32 107 MET A C 13
ATOM 24994 O O . MET A 1 107 ? 2.798 1.068 -0.045 1.00 61.03 107 MET A O 13
ATOM 25008 N N . THR A 1 108 ? 3.371 3.219 0.258 1.00 22.14 108 THR A N 13
ATOM 25009 C CA . THR A 1 108 ? 4.086 3.319 -1.015 1.00 64.42 108 THR A CA 13
ATOM 25010 C C . THR A 1 108 ? 5.145 2.224 -1.132 1.00 51.31 108 THR A C 13
ATOM 25011 O O . THR A 1 108 ? 5.229 1.600 -2.183 1.00 71.13 108 THR A O 13
ATOM 25022 N N . ASN A 1 109 ? 5.929 1.954 -0.077 1.00 3.34 109 ASN A N 13
ATOM 25023 C CA . ASN A 1 109 ? 7.065 1.035 -0.217 1.00 15.11 109 ASN A CA 13
ATOM 25024 C C . ASN A 1 109 ? 6.557 -0.367 -0.572 1.00 75.35 109 ASN A C 13
ATOM 25025 O O . ASN A 1 109 ? 7.117 -1.044 -1.429 1.00 33.34 109 ASN A O 13
ATOM 25036 N N . TRP A 1 110 ? 5.483 -0.813 0.091 1.00 74.30 110 TRP A N 13
ATOM 25037 C CA . TRP A 1 110 ? 4.796 -2.062 -0.237 1.00 22.35 110 TRP A CA 13
ATOM 25038 C C . TRP A 1 110 ? 4.220 -1.993 -1.646 1.00 24.33 110 TRP A C 13
ATOM 25039 O O . TRP A 1 110 ? 4.274 -2.970 -2.389 1.00 21.21 110 TRP A O 13
ATOM 25060 N N . LEU A 1 111 ? 3.705 -0.823 -2.037 1.00 74.20 111 LEU A N 13
ATOM 25061 C CA . LEU A 1 111 ? 3.008 -0.628 -3.300 1.00 74.33 111 LEU A CA 13
ATOM 25062 C C . LEU A 1 111 ? 4.014 -0.615 -4.441 1.00 30.42 111 LEU A C 13
ATOM 25063 O O . LEU A 1 111 ? 3.608 -0.428 -5.584 1.00 15.04 111 LEU A O 13
ATOM 25079 N N . LEU A 1 112 ? 5.296 -0.882 -4.181 1.00 4.42 112 LEU A N 13
ATOM 25080 C CA . LEU A 1 112 ? 6.320 -0.985 -5.195 1.00 51.44 112 LEU A CA 13
ATOM 25081 C C . LEU A 1 112 ? 7.166 -2.246 -5.024 1.00 45.00 112 LEU A C 13
ATOM 25082 O O . LEU A 1 112 ? 7.550 -2.828 -6.029 1.00 13.32 112 LEU A O 13
ATOM 25098 N N . ALA A 1 113 ? 7.363 -2.745 -3.796 1.00 44.14 113 ALA A N 13
ATOM 25099 C CA . ALA A 1 113 ? 7.896 -4.085 -3.537 1.00 31.53 113 ALA A CA 13
ATOM 25100 C C . ALA A 1 113 ? 7.011 -5.162 -4.170 1.00 43.32 113 ALA A C 13
ATOM 25101 O O . ALA A 1 113 ? 7.526 -6.168 -4.654 1.00 34.35 113 ALA A O 13
ATOM 25108 N N . TYR A 1 114 ? 5.694 -4.959 -4.199 1.00 20.30 114 TYR A N 13
ATOM 25109 C CA . TYR A 1 114 ? 4.790 -5.924 -4.801 1.00 51.21 114 TYR A CA 13
ATOM 25110 C C . TYR A 1 114 ? 5.053 -6.077 -6.310 1.00 2.32 114 TYR A C 13
ATOM 25111 O O . TYR A 1 114 ? 5.095 -7.203 -6.802 1.00 51.43 114 TYR A O 13
ATOM 25129 N N . ARG A 1 115 ? 5.329 -5.003 -7.068 1.00 22.12 115 ARG A N 13
ATOM 25130 C CA . ARG A 1 115 ? 5.573 -5.166 -8.487 1.00 53.41 115 ARG A CA 13
ATOM 25131 C C . ARG A 1 115 ? 6.883 -5.901 -8.716 1.00 24.42 115 ARG A C 13
ATOM 25132 O O . ARG A 1 115 ? 6.984 -6.608 -9.713 1.00 31.41 115 ARG A O 13
ATOM 25153 N N . ARG A 1 116 ? 7.854 -5.787 -7.796 1.00 10.41 116 ARG A N 13
ATOM 25154 C CA . ARG A 1 116 ? 9.069 -6.579 -7.814 1.00 33.41 116 ARG A CA 13
ATOM 25155 C C . ARG A 1 116 ? 8.644 -8.039 -7.816 1.00 51.30 116 ARG A C 13
ATOM 25156 O O . ARG A 1 116 ? 8.907 -8.732 -8.786 1.00 15.31 116 ARG A O 13
ATOM 25177 N N . SER A 1 117 ? 7.918 -8.487 -6.793 1.00 63.53 117 SER A N 13
ATOM 25178 C CA . SER A 1 117 ? 7.616 -9.899 -6.606 1.00 43.14 117 SER A CA 13
ATOM 25179 C C . SER A 1 117 ? 6.879 -10.536 -7.773 1.00 2.04 117 SER A C 13
ATOM 25180 O O . SER A 1 117 ? 7.088 -11.714 -8.070 1.00 4.41 117 SER A O 13
ATOM 25188 N N . GLN A 1 118 ? 6.037 -9.742 -8.426 1.00 51.11 118 GLN A N 13
ATOM 25189 C CA . GLN A 1 118 ? 5.195 -10.198 -9.537 1.00 52.34 118 GLN A CA 13
ATOM 25190 C C . GLN A 1 118 ? 6.012 -10.887 -10.630 1.00 60.31 118 GLN A C 13
ATOM 25191 O O . GLN A 1 118 ? 5.576 -11.876 -11.220 1.00 40.22 118 GLN A O 13
ATOM 25205 N N . GLN A 1 119 ? 7.164 -10.304 -10.929 1.00 62.22 119 GLN A N 13
ATOM 25206 C CA . GLN A 1 119 ? 7.982 -10.546 -12.095 1.00 5.33 119 GLN A CA 13
ATOM 25207 C C . GLN A 1 119 ? 9.473 -10.627 -11.748 1.00 70.34 119 GLN A C 13
ATOM 25208 O O . GLN A 1 119 ? 10.330 -10.294 -12.568 1.00 24.12 119 GLN A O 13
ATOM 25222 N N . ASP A 1 120 ? 9.753 -10.996 -10.503 1.00 13.25 120 ASP A N 13
ATOM 25223 C CA . ASP A 1 120 ? 11.039 -10.887 -9.848 1.00 63.13 120 ASP A CA 13
ATOM 25224 C C . ASP A 1 120 ? 12.126 -11.664 -10.560 1.00 41.30 120 ASP A C 13
ATOM 25225 O O . ASP A 1 120 ? 13.235 -11.091 -10.628 1.00 70.41 120 ASP A O 13
ATOM 25234 N N . MET A 1 1 ? -4.593 -11.574 -8.706 1.00 22.05 1 MET A N 14
ATOM 25235 C CA . MET A 1 1 ? -4.443 -10.687 -9.871 1.00 74.20 1 MET A CA 14
ATOM 25236 C C . MET A 1 1 ? -3.124 -9.938 -9.716 1.00 34.43 1 MET A C 14
ATOM 25237 O O . MET A 1 1 ? -2.658 -9.753 -8.588 1.00 34.22 1 MET A O 14
ATOM 25251 N N . GLY A 1 2 ? -2.513 -9.479 -10.804 1.00 24.21 2 GLY A N 14
ATOM 25252 C CA . GLY A 1 2 ? -1.166 -8.936 -10.808 1.00 4.45 2 GLY A CA 14
ATOM 25253 C C . GLY A 1 2 ? -1.134 -7.640 -11.582 1.00 60.31 2 GLY A C 14
ATOM 25254 O O . GLY A 1 2 ? -0.692 -7.600 -12.726 1.00 43.04 2 GLY A O 14
ATOM 25258 N N . ILE A 1 3 ? -1.647 -6.583 -10.969 1.00 12.04 3 ILE A N 14
ATOM 25259 C CA . ILE A 1 3 ? -1.693 -5.263 -11.588 1.00 4.13 3 ILE A CA 14
ATOM 25260 C C . ILE A 1 3 ? -0.255 -4.780 -11.810 1.00 14.31 3 ILE A C 14
ATOM 25261 O O . ILE A 1 3 ? 0.655 -5.094 -11.032 1.00 24.34 3 ILE A O 14
ATOM 25277 N N . THR A 1 4 ? -0.079 -3.977 -12.849 1.00 51.04 4 THR A N 14
ATOM 25278 C CA . THR A 1 4 ? 1.131 -3.217 -13.115 1.00 14.44 4 THR A CA 14
ATOM 25279 C C . THR A 1 4 ? 1.209 -2.040 -12.126 1.00 23.01 4 THR A C 14
ATOM 25280 O O . THR A 1 4 ? 0.185 -1.455 -11.769 1.00 3.33 4 THR A O 14
ATOM 25291 N N . ILE A 1 5 ? 2.415 -1.639 -11.721 1.00 62.41 5 ILE A N 14
ATOM 25292 C CA . ILE A 1 5 ? 2.677 -0.417 -10.968 1.00 0.23 5 ILE A CA 14
ATOM 25293 C C . ILE A 1 5 ? 3.620 0.444 -11.807 1.00 55.20 5 ILE A C 14
ATOM 25294 O O . ILE A 1 5 ? 4.449 -0.087 -12.552 1.00 72.14 5 ILE A O 14
ATOM 25310 N N . THR A 1 6 ? 3.549 1.766 -11.655 1.00 60.22 6 THR A N 14
ATOM 25311 C CA . THR A 1 6 ? 4.575 2.662 -12.154 1.00 44.30 6 THR A CA 14
ATOM 25312 C C . THR A 1 6 ? 5.055 3.620 -11.073 1.00 11.04 6 THR A C 14
ATOM 25313 O O . THR A 1 6 ? 4.302 4.013 -10.185 1.00 63.12 6 THR A O 14
ATOM 25324 N N . ASP A 1 7 ? 6.325 4.007 -11.166 1.00 60.12 7 ASP A N 14
ATOM 25325 C CA . ASP A 1 7 ? 6.996 4.943 -10.278 1.00 54.51 7 ASP A CA 14
ATOM 25326 C C . ASP A 1 7 ? 6.316 6.302 -10.308 1.00 4.52 7 ASP A C 14
ATOM 25327 O O . ASP A 1 7 ? 6.268 6.961 -9.271 1.00 34.02 7 ASP A O 14
ATOM 25336 N N . GLU A 1 8 ? 5.760 6.710 -11.454 1.00 75.11 8 GLU A N 14
ATOM 25337 C CA . GLU A 1 8 ? 4.989 7.952 -11.535 1.00 54.25 8 GLU A CA 14
ATOM 25338 C C . GLU A 1 8 ? 3.782 7.864 -10.586 1.00 72.04 8 GLU A C 14
ATOM 25339 O O . GLU A 1 8 ? 3.579 8.721 -9.727 1.00 62.24 8 GLU A O 14
ATOM 25351 N N . LEU A 1 9 ? 3.023 6.770 -10.682 1.00 3.03 9 LEU A N 14
ATOM 25352 C CA . LEU A 1 9 ? 1.857 6.487 -9.849 1.00 34.34 9 LEU A CA 14
ATOM 25353 C C . LEU A 1 9 ? 2.209 6.251 -8.378 1.00 62.04 9 LEU A C 14
ATOM 25354 O O . LEU A 1 9 ? 1.323 6.265 -7.523 1.00 32.23 9 LEU A O 14
ATOM 25370 N N . LEU A 1 10 ? 3.478 5.987 -8.070 1.00 63.51 10 LEU A N 14
ATOM 25371 C CA . LEU A 1 10 ? 3.968 5.845 -6.707 1.00 14.34 10 LEU A CA 14
ATOM 25372 C C . LEU A 1 10 ? 4.296 7.224 -6.141 1.00 53.30 10 LEU A C 14
ATOM 25373 O O . LEU A 1 10 ? 3.910 7.540 -5.011 1.00 31.10 10 LEU A O 14
ATOM 25389 N N . TRP A 1 11 ? 4.965 8.070 -6.930 1.00 52.33 11 TRP A N 14
ATOM 25390 C CA . TRP A 1 11 ? 5.218 9.461 -6.583 1.00 14.33 11 TRP A CA 14
ATOM 25391 C C . TRP A 1 11 ? 3.913 10.219 -6.337 1.00 45.22 11 TRP A C 14
ATOM 25392 O O . TRP A 1 11 ? 3.861 11.044 -5.425 1.00 13.44 11 TRP A O 14
ATOM 25413 N N . ALA A 1 12 ? 2.840 9.896 -7.058 1.00 63.34 12 ALA A N 14
ATOM 25414 C CA . ALA A 1 12 ? 1.527 10.499 -6.868 1.00 54.31 12 ALA A CA 14
ATOM 25415 C C . ALA A 1 12 ? 1.007 10.402 -5.420 1.00 61.12 12 ALA A C 14
ATOM 25416 O O . ALA A 1 12 ? 0.323 11.314 -4.946 1.00 10.40 12 ALA A O 14
ATOM 25423 N N . ILE A 1 13 ? 1.323 9.323 -4.691 1.00 15.04 13 ILE A N 14
ATOM 25424 C CA . ILE A 1 13 ? 0.884 9.145 -3.309 1.00 14.22 13 ILE A CA 14
ATOM 25425 C C . ILE A 1 13 ? 1.830 9.888 -2.348 1.00 54.41 13 ILE A C 14
ATOM 25426 O O . ILE A 1 13 ? 1.541 10.021 -1.157 1.00 5.05 13 ILE A O 14
ATOM 25442 N N . LEU A 1 14 ? 2.994 10.343 -2.817 1.00 62.02 14 LEU A N 14
ATOM 25443 C CA . LEU A 1 14 ? 3.964 11.067 -2.007 1.00 53.41 14 LEU A CA 14
ATOM 25444 C C . LEU A 1 14 ? 3.715 12.568 -2.097 1.00 54.32 14 LEU A C 14
ATOM 25445 O O . LEU A 1 14 ? 3.743 13.230 -1.055 1.00 23.43 14 LEU A O 14
ATOM 25461 N N . LYS A 1 15 ? 3.519 13.094 -3.315 1.00 35.31 15 LYS A N 14
ATOM 25462 C CA . LYS A 1 15 ? 3.472 14.520 -3.621 1.00 43.21 15 LYS A CA 14
ATOM 25463 C C . LYS A 1 15 ? 2.216 15.146 -3.021 1.00 21.03 15 LYS A C 14
ATOM 25464 O O . LYS A 1 15 ? 2.249 15.653 -1.900 1.00 54.02 15 LYS A O 14
ATOM 25483 N N . ASP A 1 16 ? 1.113 15.078 -3.759 1.00 23.30 16 ASP A N 14
ATOM 25484 C CA . ASP A 1 16 ? -0.246 15.445 -3.403 1.00 41.22 16 ASP A CA 14
ATOM 25485 C C . ASP A 1 16 ? -1.013 15.265 -4.710 1.00 61.31 16 ASP A C 14
ATOM 25486 O O . ASP A 1 16 ? -1.156 16.207 -5.500 1.00 4.43 16 ASP A O 14
ATOM 25495 N N . GLU A 1 17 ? -1.397 14.034 -5.035 1.00 63.42 17 GLU A N 14
ATOM 25496 C CA . GLU A 1 17 ? -2.216 13.739 -6.181 1.00 2.13 17 GLU A CA 14
ATOM 25497 C C . GLU A 1 17 ? -3.263 12.698 -5.763 1.00 11.11 17 GLU A C 14
ATOM 25498 O O . GLU A 1 17 ? -4.457 12.937 -5.959 1.00 11.13 17 GLU A O 14
ATOM 25510 N N . LEU A 1 18 ? -2.847 11.574 -5.156 1.00 51.31 18 LEU A N 14
ATOM 25511 C CA . LEU A 1 18 ? -3.824 10.631 -4.612 1.00 22.14 18 LEU A CA 14
ATOM 25512 C C . LEU A 1 18 ? -4.475 11.215 -3.383 1.00 21.24 18 LEU A C 14
ATOM 25513 O O . LEU A 1 18 ? -3.852 11.924 -2.584 1.00 72.21 18 LEU A O 14
ATOM 25529 N N . SER A 1 19 ? -5.694 10.752 -3.157 1.00 40.33 19 SER A N 14
ATOM 25530 C CA . SER A 1 19 ? -6.487 11.201 -2.029 1.00 13.21 19 SER A CA 14
ATOM 25531 C C . SER A 1 19 ? -6.410 10.174 -0.900 1.00 72.23 19 SER A C 14
ATOM 25532 O O . SER A 1 19 ? -5.705 9.178 -1.025 1.00 62.31 19 SER A O 14
ATOM 25540 N N . ASP A 1 20 ? -7.079 10.411 0.227 1.00 40.23 20 ASP A N 14
ATOM 25541 C CA . ASP A 1 20 ? -6.971 9.562 1.410 1.00 70.14 20 ASP A CA 14
ATOM 25542 C C . ASP A 1 20 ? -7.620 8.205 1.152 1.00 21.40 20 ASP A C 14
ATOM 25543 O O . ASP A 1 20 ? -6.915 7.196 1.131 1.00 30.00 20 ASP A O 14
ATOM 25552 N N . ALA A 1 21 ? -8.929 8.160 0.893 1.00 61.34 21 ALA A N 14
ATOM 25553 C CA . ALA A 1 21 ? -9.604 6.903 0.575 1.00 53.30 21 ALA A CA 14
ATOM 25554 C C . ALA A 1 21 ? -9.064 6.279 -0.720 1.00 21.21 21 ALA A C 14
ATOM 25555 O O . ALA A 1 21 ? -9.021 5.060 -0.847 1.00 23.10 21 ALA A O 14
ATOM 25562 N N . GLU A 1 22 ? -8.632 7.109 -1.669 1.00 41.12 22 GLU A N 14
ATOM 25563 C CA . GLU A 1 22 ? -8.109 6.663 -2.957 1.00 13.40 22 GLU A CA 14
ATOM 25564 C C . GLU A 1 22 ? -6.741 5.986 -2.783 1.00 32.22 22 GLU A C 14
ATOM 25565 O O . GLU A 1 22 ? -6.470 4.951 -3.385 1.00 43.13 22 GLU A O 14
ATOM 25577 N N . ALA A 1 23 ? -5.854 6.553 -1.956 1.00 51.34 23 ALA A N 14
ATOM 25578 C CA . ALA A 1 23 ? -4.546 5.961 -1.684 1.00 13.25 23 ALA A CA 14
ATOM 25579 C C . ALA A 1 23 ? -4.723 4.604 -1.012 1.00 72.13 23 ALA A C 14
ATOM 25580 O O . ALA A 1 23 ? -3.965 3.680 -1.303 1.00 51.13 23 ALA A O 14
ATOM 25587 N N . ASN A 1 24 ? -5.714 4.493 -0.123 1.00 61.31 24 ASN A N 14
ATOM 25588 C CA . ASN A 1 24 ? -6.143 3.218 0.453 1.00 44.53 24 ASN A CA 14
ATOM 25589 C C . ASN A 1 24 ? -6.520 2.279 -0.695 1.00 45.51 24 ASN A C 14
ATOM 25590 O O . ASN A 1 24 ? -5.967 1.184 -0.800 1.00 2.42 24 ASN A O 14
ATOM 25601 N N . ALA A 1 25 ? -7.418 2.728 -1.577 1.00 33.43 25 ALA A N 14
ATOM 25602 C CA . ALA A 1 25 ? -7.928 1.949 -2.692 1.00 51.15 25 ALA A CA 14
ATOM 25603 C C . ALA A 1 25 ? -6.811 1.338 -3.536 1.00 41.55 25 ALA A C 14
ATOM 25604 O O . ALA A 1 25 ? -6.843 0.127 -3.735 1.00 65.52 25 ALA A O 14
ATOM 25611 N N . LEU A 1 26 ? -5.798 2.102 -3.980 1.00 45.33 26 LEU A N 14
ATOM 25612 C CA . LEU A 1 26 ? -4.712 1.565 -4.804 1.00 61.22 26 LEU A CA 14
ATOM 25613 C C . LEU A 1 26 ? -3.956 0.399 -4.152 1.00 32.24 26 LEU A C 14
ATOM 25614 O O . LEU A 1 26 ? -3.303 -0.380 -4.848 1.00 62.41 26 LEU A O 14
ATOM 25630 N N . VAL A 1 27 ? -4.001 0.260 -2.831 1.00 1.21 27 VAL A N 14
ATOM 25631 C CA . VAL A 1 27 ? -3.416 -0.869 -2.118 1.00 24.32 27 VAL A CA 14
ATOM 25632 C C . VAL A 1 27 ? -4.425 -2.020 -2.142 1.00 43.11 27 VAL A C 14
ATOM 25633 O O . VAL A 1 27 ? -4.070 -3.169 -2.423 1.00 5.22 27 VAL A O 14
ATOM 25646 N N . TRP A 1 28 ? -5.689 -1.705 -1.862 1.00 51.01 28 TRP A N 14
ATOM 25647 C CA . TRP A 1 28 ? -6.797 -2.638 -1.803 1.00 2.11 28 TRP A CA 14
ATOM 25648 C C . TRP A 1 28 ? -6.989 -3.364 -3.133 1.00 4.15 28 TRP A C 14
ATOM 25649 O O . TRP A 1 28 ? -7.171 -4.581 -3.095 1.00 4.22 28 TRP A O 14
ATOM 25670 N N . GLN A 1 29 ? -6.862 -2.687 -4.282 1.00 11.33 29 GLN A N 14
ATOM 25671 C CA . GLN A 1 29 ? -6.875 -3.334 -5.597 1.00 1.43 29 GLN A CA 14
ATOM 25672 C C . GLN A 1 29 ? -5.772 -4.383 -5.727 1.00 40.03 29 GLN A C 14
ATOM 25673 O O . GLN A 1 29 ? -6.039 -5.515 -6.126 1.00 34.13 29 GLN A O 14
ATOM 25687 N N . ALA A 1 30 ? -4.531 -4.026 -5.390 1.00 42.24 30 ALA A N 14
ATOM 25688 C CA . ALA A 1 30 ? -3.396 -4.909 -5.606 1.00 70.11 30 ALA A CA 14
ATOM 25689 C C . ALA A 1 30 ? -3.477 -6.165 -4.730 1.00 73.10 30 ALA A C 14
ATOM 25690 O O . ALA A 1 30 ? -3.055 -7.245 -5.164 1.00 43.40 30 ALA A O 14
ATOM 25697 N N . LEU A 1 31 ? -4.002 -6.032 -3.507 1.00 71.21 31 LEU A N 14
ATOM 25698 C CA . LEU A 1 31 ? -4.354 -7.153 -2.644 1.00 5.31 31 LEU A CA 14
ATOM 25699 C C . LEU A 1 31 ? -5.503 -7.927 -3.278 1.00 54.53 31 LEU A C 14
ATOM 25700 O O . LEU A 1 31 ? -5.319 -9.078 -3.664 1.00 34.41 31 LEU A O 14
ATOM 25716 N N . GLY A 1 32 ? -6.669 -7.296 -3.413 1.00 5.44 32 GLY A N 14
ATOM 25717 C CA . GLY A 1 32 ? -7.896 -7.881 -3.934 1.00 3.51 32 GLY A CA 14
ATOM 25718 C C . GLY A 1 32 ? -9.158 -7.502 -3.147 1.00 23.32 32 GLY A C 14
ATOM 25719 O O . GLY A 1 32 ? -10.223 -8.020 -3.483 1.00 35.20 32 GLY A O 14
ATOM 25723 N N . TYR A 1 33 ? -9.070 -6.624 -2.133 1.00 63.33 33 TYR A N 14
ATOM 25724 C CA . TYR A 1 33 ? -10.202 -6.169 -1.309 1.00 63.53 33 TYR A CA 14
ATOM 25725 C C . TYR A 1 33 ? -11.028 -5.097 -2.043 1.00 30.00 33 TYR A C 14
ATOM 25726 O O . TYR A 1 33 ? -11.171 -3.960 -1.585 1.00 3.42 33 TYR A O 14
ATOM 25744 N N . VAL A 1 34 ? -11.527 -5.432 -3.228 1.00 42.33 34 VAL A N 14
ATOM 25745 C CA . VAL A 1 34 ? -12.184 -4.473 -4.112 1.00 40.34 34 VAL A CA 14
ATOM 25746 C C . VAL A 1 34 ? -13.680 -4.534 -3.821 1.00 71.21 34 VAL A C 14
ATOM 25747 O O . VAL A 1 34 ? -14.258 -5.616 -3.902 1.00 41.35 34 VAL A O 14
ATOM 25760 N N . TRP A 1 35 ? -14.310 -3.419 -3.454 1.00 30.43 35 TRP A N 14
ATOM 25761 C CA . TRP A 1 35 ? -15.747 -3.373 -3.195 1.00 65.03 35 TRP A CA 14
ATOM 25762 C C . TRP A 1 35 ? -16.530 -3.857 -4.425 1.00 14.43 35 TRP A C 14
ATOM 25763 O O . TRP A 1 35 ? -16.420 -3.268 -5.504 1.00 43.12 35 TRP A O 14
ATOM 25784 N N . ASP A 1 36 ? -17.289 -4.949 -4.297 1.00 2.23 36 ASP A N 14
ATOM 25785 C CA . ASP A 1 36 ? -18.217 -5.422 -5.321 1.00 64.30 36 ASP A CA 14
ATOM 25786 C C . ASP A 1 36 ? -19.599 -4.875 -4.990 1.00 42.42 36 ASP A C 14
ATOM 25787 O O . ASP A 1 36 ? -20.329 -5.424 -4.167 1.00 53.42 36 ASP A O 14
ATOM 25796 N N . GLU A 1 37 ? -19.964 -3.782 -5.653 1.00 14.21 37 GLU A N 14
ATOM 25797 C CA . GLU A 1 37 ? -21.251 -3.112 -5.514 1.00 71.00 37 GLU A CA 14
ATOM 25798 C C . GLU A 1 37 ? -22.429 -4.063 -5.776 1.00 40.44 37 GLU A C 14
ATOM 25799 O O . GLU A 1 37 ? -23.433 -4.001 -5.072 1.00 21.11 37 GLU A O 14
ATOM 25811 N N . ALA A 1 38 ? -22.270 -5.006 -6.710 1.00 13.25 38 ALA A N 14
ATOM 25812 C CA . ALA A 1 38 ? -23.295 -5.992 -7.061 1.00 51.41 38 ALA A CA 14
ATOM 25813 C C . ALA A 1 38 ? -23.493 -7.035 -5.967 1.00 3.04 38 ALA A C 14
ATOM 25814 O O . ALA A 1 38 ? -24.492 -7.749 -5.988 1.00 54.43 38 ALA A O 14
ATOM 25821 N N . GLN A 1 39 ? -22.535 -7.168 -5.047 1.00 2.02 39 GLN A N 14
ATOM 25822 C CA . GLN A 1 39 ? -22.624 -8.055 -3.894 1.00 64.14 39 GLN A CA 14
ATOM 25823 C C . GLN A 1 39 ? -22.801 -7.249 -2.612 1.00 44.45 39 GLN A C 14
ATOM 25824 O O . GLN A 1 39 ? -22.898 -7.854 -1.544 1.00 62.51 39 GLN A O 14
ATOM 25838 N N . SER A 1 40 ? -22.806 -5.912 -2.727 1.00 32.14 40 SER A N 14
ATOM 25839 C CA . SER A 1 40 ? -22.836 -4.945 -1.652 1.00 22.43 40 SER A CA 14
ATOM 25840 C C . SER A 1 40 ? -21.853 -5.315 -0.535 1.00 32.32 40 SER A C 14
ATOM 25841 O O . SER A 1 40 ? -22.148 -5.105 0.644 1.00 34.31 40 SER A O 14
ATOM 25849 N N . CYS A 1 41 ? -20.694 -5.883 -0.900 1.00 51.31 41 CYS A N 14
ATOM 25850 C CA . CYS A 1 41 ? -19.654 -6.282 0.039 1.00 4.11 41 CYS A CA 14
ATOM 25851 C C . CYS A 1 41 ? -18.292 -6.303 -0.654 1.00 73.50 41 CYS A C 14
ATOM 25852 O O . CYS A 1 41 ? -18.177 -6.232 -1.880 1.00 15.05 41 CYS A O 14
ATOM 25860 N N . TRP A 1 42 ? -17.244 -6.443 0.151 1.00 70.53 42 TRP A N 14
ATOM 25861 C CA . TRP A 1 42 ? -15.865 -6.526 -0.300 1.00 62.41 42 TRP A CA 14
ATOM 25862 C C . TRP A 1 42 ? -15.654 -7.815 -1.078 1.00 65.44 42 TRP A C 14
ATOM 25863 O O . TRP A 1 42 ? -16.147 -8.870 -0.663 1.00 64.31 42 TRP A O 14
ATOM 25884 N N . LYS A 1 43 ? -14.921 -7.767 -2.195 1.00 33.51 43 LYS A N 14
ATOM 25885 C CA . LYS A 1 43 ? -14.387 -8.996 -2.748 1.00 10.42 43 LYS A CA 14
ATOM 25886 C C . LYS A 1 43 ? -13.270 -9.465 -1.858 1.00 30.43 43 LYS A C 14
ATOM 25887 O O . LYS A 1 43 ? -12.561 -8.665 -1.252 1.00 15.25 43 LYS A O 14
ATOM 25906 N N . THR A 1 44 ? -13.058 -10.766 -1.908 1.00 23.11 44 THR A N 14
ATOM 25907 C CA . THR A 1 44 ? -11.922 -11.415 -1.290 1.00 62.00 44 THR A CA 14
ATOM 25908 C C . THR A 1 44 ? -11.408 -12.561 -2.174 1.00 2.21 44 THR A C 14
ATOM 25909 O O . THR A 1 44 ? -10.388 -13.154 -1.859 1.00 73.34 44 THR A O 14
ATOM 25920 N N . ASP A 1 45 ? -11.997 -12.845 -3.341 1.00 32.24 45 ASP A N 14
ATOM 25921 C CA . ASP A 1 45 ? -11.540 -13.940 -4.202 1.00 52.20 45 ASP A CA 14
ATOM 25922 C C . ASP A 1 45 ? -10.101 -13.695 -4.631 1.00 23.12 45 ASP A C 14
ATOM 25923 O O . ASP A 1 45 ? -9.314 -14.634 -4.755 1.00 3.54 45 ASP A O 14
ATOM 25932 N N . LEU A 1 46 ? -9.765 -12.422 -4.875 1.00 35.41 46 LEU A N 14
ATOM 25933 C CA . LEU A 1 46 ? -8.537 -12.038 -5.545 1.00 74.34 46 LEU A CA 14
ATOM 25934 C C . LEU A 1 46 ? -7.361 -11.906 -4.579 1.00 62.11 46 LEU A C 14
ATOM 25935 O O . LEU A 1 46 ? -6.268 -11.536 -5.005 1.00 30.11 46 LEU A O 14
ATOM 25951 N N . VAL A 1 47 ? -7.575 -12.182 -3.295 1.00 20.53 47 VAL A N 14
ATOM 25952 C CA . VAL A 1 47 ? -6.581 -12.009 -2.242 1.00 10.14 47 VAL A CA 14
ATOM 25953 C C . VAL A 1 47 ? -6.144 -13.372 -1.688 1.00 13.34 47 VAL A C 14
ATOM 25954 O O . VAL A 1 47 ? -6.831 -14.383 -1.866 1.00 10.33 47 VAL A O 14
ATOM 25967 N N . ALA A 1 48 ? -4.959 -13.417 -1.070 1.00 51.11 48 ALA A N 14
ATOM 25968 C CA . ALA A 1 48 ? -4.396 -14.634 -0.504 1.00 1.25 48 ALA A CA 14
ATOM 25969 C C . ALA A 1 48 ? -5.227 -15.072 0.707 1.00 71.34 48 ALA A C 14
ATOM 25970 O O . ALA A 1 48 ? -5.765 -14.212 1.415 1.00 33.43 48 ALA A O 14
ATOM 25977 N N . PRO A 1 49 ? -5.290 -16.379 1.008 1.00 75.13 49 PRO A N 14
ATOM 25978 C CA . PRO A 1 49 ? -6.090 -16.885 2.112 1.00 41.51 49 PRO A CA 14
ATOM 25979 C C . PRO A 1 49 ? -5.545 -16.354 3.440 1.00 42.31 49 PRO A C 14
ATOM 25980 O O . PRO A 1 49 ? -6.321 -15.931 4.291 1.00 72.30 49 PRO A O 14
ATOM 25991 N N . GLU A 1 50 ? -4.219 -16.232 3.578 1.00 45.35 50 GLU A N 14
ATOM 25992 C CA . GLU A 1 50 ? -3.570 -15.678 4.761 1.00 31.23 50 GLU A CA 14
ATOM 25993 C C . GLU A 1 50 ? -3.831 -14.177 4.933 1.00 34.14 50 GLU A C 14
ATOM 25994 O O . GLU A 1 50 ? -3.359 -13.604 5.908 1.00 22.11 50 GLU A O 14
ATOM 26006 N N . TRP A 1 51 ? -4.531 -13.520 4.004 1.00 75.52 51 TRP A N 14
ATOM 26007 C CA . TRP A 1 51 ? -4.973 -12.140 4.133 1.00 60.41 51 TRP A CA 14
ATOM 26008 C C . TRP A 1 51 ? -6.464 -12.106 4.435 1.00 34.53 51 TRP A C 14
ATOM 26009 O O . TRP A 1 51 ? -6.849 -11.585 5.480 1.00 63.13 51 TRP A O 14
ATOM 26030 N N . ARG A 1 52 ? -7.312 -12.681 3.570 1.00 50.32 52 ARG A N 14
ATOM 26031 C CA . ARG A 1 52 ? -8.768 -12.640 3.783 1.00 51.10 52 ARG A CA 14
ATOM 26032 C C . ARG A 1 52 ? -9.228 -13.387 5.042 1.00 30.04 52 ARG A C 14
ATOM 26033 O O . ARG A 1 52 ? -10.371 -13.214 5.443 1.00 35.23 52 ARG A O 14
ATOM 26054 N N . GLN A 1 53 ? -8.343 -14.174 5.658 1.00 21.30 53 GLN A N 14
ATOM 26055 C CA . GLN A 1 53 ? -8.579 -15.111 6.748 1.00 12.54 53 GLN A CA 14
ATOM 26056 C C . GLN A 1 53 ? -9.465 -14.548 7.856 1.00 13.15 53 GLN A C 14
ATOM 26057 O O . GLN A 1 53 ? -10.409 -15.222 8.267 1.00 12.22 53 GLN A O 14
ATOM 26071 N N . ASP A 1 54 ? -9.140 -13.345 8.333 1.00 74.02 54 ASP A N 14
ATOM 26072 C CA . ASP A 1 54 ? -9.706 -12.742 9.535 1.00 63.31 54 ASP A CA 14
ATOM 26073 C C . ASP A 1 54 ? -9.943 -11.244 9.275 1.00 34.51 54 ASP A C 14
ATOM 26074 O O . ASP A 1 54 ? -10.062 -10.467 10.219 1.00 74.15 54 ASP A O 14
ATOM 26083 N N . TYR A 1 55 ? -9.957 -10.813 8.007 1.00 52.14 55 TYR A N 14
ATOM 26084 C CA . TYR A 1 55 ? -10.078 -9.432 7.551 1.00 53.35 55 TYR A CA 14
ATOM 26085 C C . TYR A 1 55 ? -11.495 -9.242 6.989 1.00 40.24 55 TYR A C 14
ATOM 26086 O O . TYR A 1 55 ? -11.704 -9.486 5.798 1.00 73.32 55 TYR A O 14
ATOM 26104 N N . PRO A 1 56 ? -12.508 -8.926 7.814 1.00 55.14 56 PRO A N 14
ATOM 26105 C CA . PRO A 1 56 ? -13.843 -8.573 7.339 1.00 72.44 56 PRO A CA 14
ATOM 26106 C C . PRO A 1 56 ? -13.856 -7.289 6.504 1.00 53.21 56 PRO A C 14
ATOM 26107 O O . PRO A 1 56 ? -14.724 -7.149 5.643 1.00 54.30 56 PRO A O 14
ATOM 26118 N N . GLU A 1 57 ? -12.902 -6.378 6.697 1.00 54.51 57 GLU A N 14
ATOM 26119 C CA . GLU A 1 57 ? -12.805 -5.114 5.967 1.00 33.14 57 GLU A CA 14
ATOM 26120 C C . GLU A 1 57 ? -11.434 -4.989 5.300 1.00 22.21 57 GLU A C 14
ATOM 26121 O O . GLU A 1 57 ? -10.486 -5.685 5.686 1.00 11.22 57 GLU A O 14
ATOM 26133 N N . PRO A 1 58 ? -11.305 -4.088 4.311 1.00 11.33 58 PRO A N 14
ATOM 26134 C CA . PRO A 1 58 ? -10.020 -3.761 3.730 1.00 30.54 58 PRO A CA 14
ATOM 26135 C C . PRO A 1 58 ? -9.106 -3.124 4.786 1.00 74.24 58 PRO A C 14
ATOM 26136 O O . PRO A 1 58 ? -9.591 -2.529 5.754 1.00 61.50 58 PRO A O 14
ATOM 26147 N N . PRO A 1 59 ? -7.780 -3.233 4.610 1.00 33.42 59 PRO A N 14
ATOM 26148 C CA . PRO A 1 59 ? -6.824 -2.785 5.604 1.00 33.35 59 PRO A CA 14
ATOM 26149 C C . PRO A 1 59 ? -6.780 -1.260 5.679 1.00 2.53 59 PRO A C 14
ATOM 26150 O O . PRO A 1 59 ? -6.312 -0.608 4.746 1.00 73.43 59 PRO A O 14
ATOM 26161 N N . ASP A 1 60 ? -7.244 -0.697 6.793 1.00 41.52 60 ASP A N 14
ATOM 26162 C CA . ASP A 1 60 ? -7.217 0.741 7.036 1.00 15.14 60 ASP A CA 14
ATOM 26163 C C . ASP A 1 60 ? -5.828 1.131 7.535 1.00 63.54 60 ASP A C 14
ATOM 26164 O O . ASP A 1 60 ? -5.443 0.784 8.659 1.00 30.23 60 ASP A O 14
ATOM 26173 N N . PHE A 1 61 ? -5.031 1.790 6.694 1.00 61.42 61 PHE A N 14
ATOM 26174 C CA . PHE A 1 61 ? -3.704 2.276 7.073 1.00 1.21 61 PHE A CA 14
ATOM 26175 C C . PHE A 1 61 ? -3.753 3.671 7.707 1.00 70.13 61 PHE A C 14
ATOM 26176 O O . PHE A 1 61 ? -2.751 4.103 8.281 1.00 1.23 61 PHE A O 14
ATOM 26193 N N . ILE A 1 62 ? -4.879 4.382 7.603 1.00 22.12 62 ILE A N 14
ATOM 26194 C CA . ILE A 1 62 ? -4.990 5.811 7.886 1.00 21.40 62 ILE A CA 14
ATOM 26195 C C . ILE A 1 62 ? -5.584 5.995 9.281 1.00 23.55 62 ILE A C 14
ATOM 26196 O O . ILE A 1 62 ? -5.085 6.821 10.046 1.00 72.22 62 ILE A O 14
ATOM 26212 N N . ALA A 1 63 ? -6.604 5.209 9.635 1.00 2.14 63 ALA A N 14
ATOM 26213 C CA . ALA A 1 63 ? -7.217 5.213 10.956 1.00 15.53 63 ALA A CA 14
ATOM 26214 C C . ALA A 1 63 ? -6.690 4.085 11.848 1.00 44.03 63 ALA A C 14
ATOM 26215 O O . ALA A 1 63 ? -6.978 4.087 13.043 1.00 12.12 63 ALA A O 14
ATOM 26222 N N . SER A 1 64 ? -5.940 3.116 11.308 1.00 5.23 64 SER A N 14
ATOM 26223 C CA . SER A 1 64 ? -5.425 1.998 12.088 1.00 3.34 64 SER A CA 14
ATOM 26224 C C . SER A 1 64 ? -4.028 1.591 11.631 1.00 41.30 64 SER A C 14
ATOM 26225 O O . SER A 1 64 ? -3.461 2.239 10.745 1.00 72.04 64 SER A O 14
ATOM 26233 N N . ARG A 1 65 ? -3.404 0.603 12.290 1.00 54.50 65 ARG A N 14
ATOM 26234 C CA . ARG A 1 65 ? -2.206 -0.025 11.730 1.00 74.43 65 ARG A CA 14
ATOM 26235 C C . ARG A 1 65 ? -2.092 -1.535 12.023 1.00 23.44 65 ARG A C 14
ATOM 26236 O O . ARG A 1 65 ? -0.981 -2.006 12.275 1.00 4.51 65 ARG A O 14
ATOM 26257 N N . PRO A 1 66 ? -3.115 -2.374 11.765 1.00 11.14 66 PRO A N 14
ATOM 26258 C CA . PRO A 1 66 ? -2.957 -3.816 11.894 1.00 33.01 66 PRO A CA 14
ATOM 26259 C C . PRO A 1 66 ? -2.208 -4.389 10.700 1.00 34.31 66 PRO A C 14
ATOM 26260 O O . PRO A 1 66 ? -1.347 -5.258 10.865 1.00 33.03 66 PRO A O 14
ATOM 26271 N N . ALA A 1 67 ? -2.550 -3.935 9.492 1.00 13.22 67 ALA A N 14
ATOM 26272 C CA . ALA A 1 67 ? -2.013 -4.501 8.271 1.00 22.05 67 ALA A CA 14
ATOM 26273 C C . ALA A 1 67 ? -0.544 -4.143 8.102 1.00 34.11 67 ALA A C 14
ATOM 26274 O O . ALA A 1 67 ? 0.145 -4.838 7.375 1.00 14.42 67 ALA A O 14
ATOM 26281 N N . THR A 1 68 ? -0.040 -3.127 8.796 1.00 50.53 68 THR A N 14
ATOM 26282 C CA . THR A 1 68 ? 1.360 -2.730 8.820 1.00 33.41 68 THR A CA 14
ATOM 26283 C C . THR A 1 68 ? 2.272 -3.924 9.169 1.00 14.41 68 THR A C 14
ATOM 26284 O O . THR A 1 68 ? 3.302 -4.124 8.524 1.00 24.43 68 THR A O 14
ATOM 26295 N N . VAL A 1 69 ? 1.875 -4.776 10.122 1.00 53.53 69 VAL A N 14
ATOM 26296 C CA . VAL A 1 69 ? 2.624 -5.983 10.480 1.00 12.22 69 VAL A CA 14
ATOM 26297 C C . VAL A 1 69 ? 2.634 -6.960 9.297 1.00 52.55 69 VAL A C 14
ATOM 26298 O O . VAL A 1 69 ? 3.667 -7.542 8.956 1.00 60.41 69 VAL A O 14
ATOM 26311 N N . LYS A 1 70 ? 1.467 -7.130 8.675 1.00 43.31 70 LYS A N 14
ATOM 26312 C CA . LYS A 1 70 ? 1.197 -8.056 7.585 1.00 5.34 70 LYS A CA 14
ATOM 26313 C C . LYS A 1 70 ? 2.014 -7.651 6.355 1.00 52.32 70 LYS A C 14
ATOM 26314 O O . LYS A 1 70 ? 2.750 -8.468 5.809 1.00 41.11 70 LYS A O 14
ATOM 26333 N N . LEU A 1 71 ? 1.981 -6.362 6.004 1.00 15.02 71 LEU A N 14
ATOM 26334 C CA . LEU A 1 71 ? 2.828 -5.706 5.015 1.00 52.11 71 LEU A CA 14
ATOM 26335 C C . LEU A 1 71 ? 4.283 -6.050 5.270 1.00 44.13 71 LEU A C 14
ATOM 26336 O O . LEU A 1 71 ? 4.965 -6.466 4.342 1.00 40.54 71 LEU A O 14
ATOM 26352 N N . THR A 1 72 ? 4.768 -5.874 6.503 1.00 44.34 72 THR A N 14
ATOM 26353 C CA . THR A 1 72 ? 6.166 -6.091 6.832 1.00 14.43 72 THR A CA 14
ATOM 26354 C C . THR A 1 72 ? 6.567 -7.539 6.542 1.00 40.14 72 THR A C 14
ATOM 26355 O O . THR A 1 72 ? 7.689 -7.782 6.098 1.00 20.31 72 THR A O 14
ATOM 26366 N N . ARG A 1 73 ? 5.661 -8.509 6.716 1.00 22.32 73 ARG A N 14
ATOM 26367 C CA . ARG A 1 73 ? 5.974 -9.885 6.354 1.00 4.21 73 ARG A CA 14
ATOM 26368 C C . ARG A 1 73 ? 6.285 -10.035 4.865 1.00 33.44 73 ARG A C 14
ATOM 26369 O O . ARG A 1 73 ? 7.103 -10.880 4.504 1.00 73.31 73 ARG A O 14
ATOM 26390 N N . SER A 1 74 ? 5.649 -9.234 4.018 1.00 51.12 74 SER A N 14
ATOM 26391 C CA . SER A 1 74 ? 5.890 -9.129 2.585 1.00 63.22 74 SER A CA 14
ATOM 26392 C C . SER A 1 74 ? 6.963 -8.083 2.222 1.00 11.12 74 SER A C 14
ATOM 26393 O O . SER A 1 74 ? 7.155 -7.833 1.033 1.00 35.21 74 SER A O 14
ATOM 26401 N N . ILE A 1 75 ? 7.670 -7.474 3.185 1.00 33.25 75 ILE A N 14
ATOM 26402 C CA . ILE A 1 75 ? 8.743 -6.500 2.964 1.00 60.14 75 ILE A CA 14
ATOM 26403 C C . ILE A 1 75 ? 10.059 -7.157 3.424 1.00 12.12 75 ILE A C 14
ATOM 26404 O O . ILE A 1 75 ? 10.448 -7.014 4.587 1.00 31.11 75 ILE A O 14
ATOM 26420 N N . PRO A 1 76 ? 10.723 -7.937 2.551 1.00 60.32 76 PRO A N 14
ATOM 26421 C CA . PRO A 1 76 ? 11.953 -8.653 2.871 1.00 64.35 76 PRO A CA 14
ATOM 26422 C C . PRO A 1 76 ? 13.148 -7.688 2.955 1.00 23.14 76 PRO A C 14
ATOM 26423 O O . PRO A 1 76 ? 13.043 -6.510 2.599 1.00 43.22 76 PRO A O 14
ATOM 26434 N N . ALA A 1 77 ? 14.304 -8.203 3.378 1.00 11.10 77 ALA A N 14
ATOM 26435 C CA . ALA A 1 77 ? 15.537 -7.448 3.573 1.00 2.14 77 ALA A CA 14
ATOM 26436 C C . ALA A 1 77 ? 16.006 -6.670 2.325 1.00 23.40 77 ALA A C 14
ATOM 26437 O O . ALA A 1 77 ? 16.392 -5.512 2.486 1.00 22.33 77 ALA A O 14
ATOM 26444 N N . PRO A 1 78 ? 15.960 -7.214 1.091 1.00 4.50 78 PRO A N 14
ATOM 26445 C CA . PRO A 1 78 ? 16.347 -6.464 -0.106 1.00 33.41 78 PRO A CA 14
ATOM 26446 C C . PRO A 1 78 ? 15.373 -5.348 -0.503 1.00 42.04 78 PRO A C 14
ATOM 26447 O O . PRO A 1 78 ? 15.731 -4.519 -1.335 1.00 45.20 78 PRO A O 14
ATOM 26458 N N . TYR A 1 79 ? 14.154 -5.277 0.040 1.00 10.52 79 TYR A N 14
ATOM 26459 C CA . TYR A 1 79 ? 13.102 -4.407 -0.504 1.00 12.42 79 TYR A CA 14
ATOM 26460 C C . TYR A 1 79 ? 12.681 -3.303 0.475 1.00 70.12 79 TYR A C 14
ATOM 26461 O O . TYR A 1 79 ? 11.667 -2.632 0.265 1.00 41.43 79 TYR A O 14
ATOM 26479 N N . LYS A 1 80 ? 13.422 -3.131 1.570 1.00 65.30 80 LYS A N 14
ATOM 26480 C CA . LYS A 1 80 ? 13.071 -2.188 2.633 1.00 54.21 80 LYS A CA 14
ATOM 26481 C C . LYS A 1 80 ? 12.940 -0.758 2.106 1.00 65.52 80 LYS A C 14
ATOM 26482 O O . LYS A 1 80 ? 11.964 -0.079 2.423 1.00 51.55 80 LYS A O 14
ATOM 26501 N N . GLN A 1 81 ? 13.927 -0.287 1.342 1.00 12.03 81 GLN A N 14
ATOM 26502 C CA . GLN A 1 81 ? 14.158 1.132 1.085 1.00 15.22 81 GLN A CA 14
ATOM 26503 C C . GLN A 1 81 ? 13.820 1.522 -0.352 1.00 73.05 81 GLN A C 14
ATOM 26504 O O . GLN A 1 81 ? 14.377 2.488 -0.860 1.00 22.22 81 GLN A O 14
ATOM 26518 N N . LEU A 1 82 ? 12.962 0.787 -1.053 1.00 2.11 82 LEU A N 14
ATOM 26519 C CA . LEU A 1 82 ? 12.708 0.998 -2.479 1.00 60.23 82 LEU A CA 14
ATOM 26520 C C . LEU A 1 82 ? 12.093 2.378 -2.764 1.00 33.01 82 LEU A C 14
ATOM 26521 O O . LEU A 1 82 ? 12.321 2.945 -3.830 1.00 71.22 82 LEU A O 14
ATOM 26537 N N . LEU A 1 83 ? 11.413 2.983 -1.782 1.00 25.52 83 LEU A N 14
ATOM 26538 C CA . LEU A 1 83 ? 11.012 4.393 -1.788 1.00 23.24 83 LEU A CA 14
ATOM 26539 C C . LEU A 1 83 ? 12.200 5.356 -1.934 1.00 24.14 83 LEU A C 14
ATOM 26540 O O . LEU A 1 83 ? 12.000 6.544 -2.178 1.00 31.41 83 LEU A O 14
ATOM 26556 N N . LYS A 1 84 ? 13.437 4.889 -1.795 1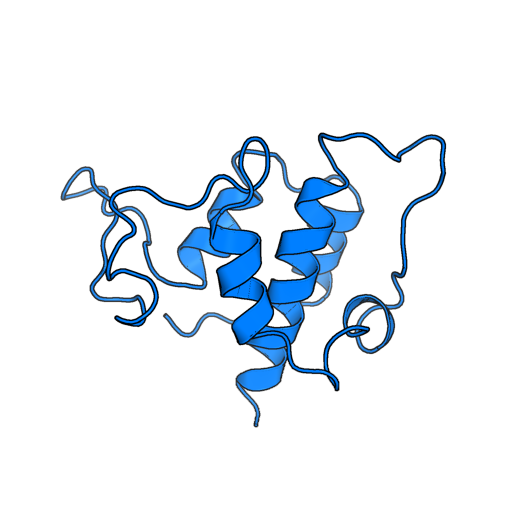.00 22.02 84 LYS A N 14
ATOM 26557 C CA . LYS A 1 84 ? 14.662 5.605 -2.108 1.00 63.14 84 LYS A CA 14
ATOM 26558 C C . LYS A 1 84 ? 15.376 4.906 -3.264 1.00 54.34 84 LYS A C 14
ATOM 26559 O O . LYS A 1 84 ? 15.802 5.592 -4.188 1.00 3.40 84 LYS A O 14
ATOM 26578 N N . GLU A 1 85 ? 15.489 3.579 -3.238 1.00 72.14 85 GLU A N 14
ATOM 26579 C CA . GLU A 1 85 ? 16.281 2.853 -4.224 1.00 32.13 85 GLU A CA 14
ATOM 26580 C C . GLU A 1 85 ? 15.693 2.879 -5.640 1.00 52.21 85 GLU A C 14
ATOM 26581 O O . GLU A 1 85 ? 16.415 2.516 -6.562 1.00 61.42 85 GLU A O 14
ATOM 26593 N N . GLU A 1 86 ? 14.430 3.276 -5.848 1.00 5.50 86 GLU A N 14
ATOM 26594 C CA . GLU A 1 86 ? 13.865 3.426 -7.179 1.00 54.31 86 GLU A CA 14
ATOM 26595 C C . GLU A 1 86 ? 13.532 4.918 -7.293 1.00 12.42 86 GLU A C 14
ATOM 26596 O O . GLU A 1 86 ? 14.052 5.640 -8.141 1.00 62.42 86 GLU A O 14
ATOM 26608 N N . LEU A 1 87 ? 12.710 5.398 -6.350 1.00 45.22 87 LEU A N 14
ATOM 26609 C CA . LEU A 1 87 ? 12.167 6.746 -6.340 1.00 70.44 87 LEU A CA 14
ATOM 26610 C C . LEU A 1 87 ? 13.197 7.786 -5.931 1.00 73.10 87 LEU A C 14
ATOM 26611 O O . LEU A 1 87 ? 13.495 8.692 -6.706 1.00 42.24 87 LEU A O 14
ATOM 26627 N N . GLY A 1 88 ? 13.659 7.711 -4.684 1.00 2.23 88 GLY A N 14
ATOM 26628 C CA . GLY A 1 88 ? 14.579 8.679 -4.104 1.00 23.23 88 GLY A CA 14
ATOM 26629 C C . GLY A 1 88 ? 13.937 9.570 -3.039 1.00 72.23 88 GLY A C 14
ATOM 26630 O O . GLY A 1 88 ? 14.471 10.649 -2.780 1.00 32.32 88 GLY A O 14
ATOM 26634 N N . PHE A 1 89 ? 12.801 9.185 -2.443 1.00 43.55 89 PHE A N 14
ATOM 26635 C CA . PHE A 1 89 ? 12.079 9.989 -1.450 1.00 24.41 89 PHE A CA 14
ATOM 26636 C C . PHE A 1 89 ? 12.539 9.778 -0.007 1.00 2.13 89 PHE A C 14
ATOM 26637 O O . PHE A 1 89 ? 12.475 10.696 0.806 1.00 3.35 89 PHE A O 14
ATOM 26654 N N . ALA A 1 90 ? 13.086 8.603 0.272 1.00 72.41 90 ALA A N 14
ATOM 26655 C CA . ALA A 1 90 ? 13.453 8.058 1.574 1.00 5.25 90 ALA A CA 14
ATOM 26656 C C . ALA A 1 90 ? 12.305 8.114 2.569 1.00 52.15 90 ALA A C 14
ATOM 26657 O O . ALA A 1 90 ? 11.607 7.112 2.747 1.00 51.51 90 ALA A O 14
ATOM 26664 N N . GLY A 1 91 ? 12.131 9.260 3.228 1.00 41.33 91 GLY A N 14
ATOM 26665 C CA . GLY A 1 91 ? 11.046 9.477 4.133 1.00 1.01 91 GLY A CA 14
ATOM 26666 C C . GLY A 1 91 ? 10.763 10.954 4.375 1.00 1.32 91 GLY A C 14
ATOM 26667 O O . GLY A 1 91 ? 11.320 11.831 3.710 1.00 13.45 91 GLY A O 14
ATOM 26671 N N . TYR A 1 92 ? 9.858 11.232 5.314 1.00 53.55 92 TYR A N 14
ATOM 26672 C CA . TYR A 1 92 ? 9.450 12.593 5.640 1.00 31.25 92 TYR A CA 14
ATOM 26673 C C . TYR A 1 92 ? 10.482 13.305 6.501 1.00 41.43 92 TYR A C 14
ATOM 26674 O O . TYR A 1 92 ? 11.015 12.734 7.461 1.00 62.32 92 TYR A O 14
ATOM 26692 N N . SER A 1 93 ? 10.691 14.584 6.189 1.00 35.34 93 SER A N 14
ATOM 26693 C CA . SER A 1 93 ? 11.326 15.552 7.060 1.00 3.03 93 SER A CA 14
ATOM 26694 C C . SER A 1 93 ? 10.459 15.832 8.294 1.00 33.53 93 SER A C 14
ATOM 26695 O O . SER A 1 93 ? 9.292 15.451 8.390 1.00 71.23 93 SER A O 14
ATOM 26703 N N . ILE A 1 94 ? 11.079 16.480 9.272 1.00 55.22 94 ILE A N 14
ATOM 26704 C CA . ILE A 1 94 ? 10.557 16.741 10.611 1.00 20.30 94 ILE A CA 14
ATOM 26705 C C . ILE A 1 94 ? 9.347 17.674 10.589 1.00 53.44 94 ILE A C 14
ATOM 26706 O O . ILE A 1 94 ? 8.316 17.436 11.209 1.00 61.54 94 ILE A O 14
ATOM 26722 N N . ASN A 1 95 ? 9.489 18.750 9.838 1.00 43.44 95 ASN A N 14
ATOM 26723 C CA . ASN A 1 95 ? 8.508 19.786 9.601 1.00 70.14 95 ASN A CA 14
ATOM 26724 C C . ASN A 1 95 ? 7.214 19.244 8.994 1.00 70.30 95 ASN A C 14
ATOM 26725 O O . ASN A 1 95 ? 6.169 19.876 9.155 1.00 34.53 95 ASN A O 14
ATOM 26736 N N . GLU A 1 96 ? 7.252 18.078 8.349 1.00 10.41 96 GLU A N 14
ATOM 26737 C CA . GLU A 1 96 ? 6.142 17.486 7.610 1.00 44.34 96 GLU A CA 14
ATOM 26738 C C . GLU A 1 96 ? 5.655 16.176 8.247 1.00 63.33 96 GLU A C 14
ATOM 26739 O O . GLU A 1 96 ? 4.832 15.482 7.653 1.00 55.44 96 GLU A O 14
ATOM 26751 N N . LEU A 1 97 ? 6.134 15.809 9.442 1.00 14.40 97 LEU A N 14
ATOM 26752 C CA . LEU A 1 97 ? 6.012 14.465 10.013 1.00 13.11 97 LEU A CA 14
ATOM 26753 C C . LEU A 1 97 ? 4.649 14.106 10.628 1.00 54.01 97 LEU A C 14
ATOM 26754 O O . LEU A 1 97 ? 4.541 13.390 11.630 1.00 22.11 97 LEU A O 14
ATOM 26770 N N . VAL A 1 98 ? 3.588 14.576 9.987 1.00 33.44 98 VAL A N 14
ATOM 26771 C CA . VAL A 1 98 ? 2.203 14.382 10.381 1.00 3.44 98 VAL A CA 14
ATOM 26772 C C . VAL A 1 98 ? 1.791 12.922 10.201 1.00 3.40 98 VAL A C 14
ATOM 26773 O O . VAL A 1 98 ? 2.282 12.258 9.280 1.00 65.14 98 VAL A O 14
ATOM 26786 N N . PRO A 1 99 ? 0.800 12.436 10.965 1.00 31.05 99 PRO A N 14
ATOM 26787 C CA . PRO A 1 99 ? 0.305 11.086 10.795 1.00 34.35 99 PRO A CA 14
ATOM 26788 C C . PRO A 1 99 ? -0.375 10.880 9.443 1.00 64.11 99 PRO A C 14
ATOM 26789 O O . PRO A 1 99 ? -0.443 9.736 8.996 1.00 51.33 99 PRO A O 14
ATOM 26800 N N . ARG A 1 100 ? -0.854 11.935 8.755 1.00 1.14 100 ARG A N 14
ATOM 26801 C CA . ARG A 1 100 ? -1.505 11.676 7.461 1.00 71.33 100 ARG A CA 14
ATOM 26802 C C . ARG A 1 100 ? -0.456 11.363 6.388 1.00 25.14 100 ARG A C 14
ATOM 26803 O O . ARG A 1 100 ? -0.713 10.590 5.468 1.00 40.32 100 ARG A O 14
ATOM 26824 N N . LYS A 1 101 ? 0.757 11.902 6.518 1.00 2.01 101 LYS A N 14
ATOM 26825 C CA . LYS A 1 101 ? 1.833 11.698 5.562 1.00 35.14 101 LYS A CA 14
ATOM 26826 C C . LYS A 1 101 ? 2.498 10.357 5.789 1.00 23.11 101 LYS A C 14
ATOM 26827 O O . LYS A 1 101 ? 2.631 9.597 4.828 1.00 2.03 101 LYS A O 14
ATOM 26846 N N . THR A 1 102 ? 2.920 10.068 7.023 1.00 14.32 102 THR A N 14
ATOM 26847 C CA . THR A 1 102 ? 3.649 8.846 7.351 1.00 64.45 102 THR A CA 14
ATOM 26848 C C . THR A 1 102 ? 2.889 7.637 6.813 1.00 22.33 102 THR A C 14
ATOM 26849 O O . THR A 1 102 ? 3.407 6.852 6.022 1.00 31.53 102 THR A O 14
ATOM 26860 N N . ARG A 1 103 ? 1.606 7.556 7.164 1.00 10.45 103 ARG A N 14
ATOM 26861 C CA . ARG A 1 103 ? 0.715 6.473 6.786 1.00 73.44 103 ARG A CA 14
ATOM 26862 C C . ARG A 1 103 ? 0.628 6.306 5.267 1.00 50.24 103 ARG A C 14
ATOM 26863 O O . ARG A 1 103 ? 0.749 5.168 4.816 1.00 34.11 103 ARG A O 14
ATOM 26884 N N . ARG A 1 104 ? 0.526 7.395 4.479 1.00 1.14 104 ARG A N 14
ATOM 26885 C CA . ARG A 1 104 ? 0.612 7.310 3.012 1.00 1.23 104 ARG A CA 14
ATOM 26886 C C . ARG A 1 104 ? 1.897 6.592 2.587 1.00 70.24 104 ARG A C 14
ATOM 26887 O O . ARG A 1 104 ? 1.841 5.671 1.774 1.00 5.41 104 ARG A O 14
ATOM 26908 N N . ALA A 1 105 ? 3.061 6.973 3.124 1.00 61.35 105 ALA A N 14
ATOM 26909 C CA . ALA A 1 105 ? 4.304 6.329 2.705 1.00 33.13 105 ALA A CA 14
ATOM 26910 C C . ALA A 1 105 ? 4.360 4.859 3.125 1.00 0.21 105 ALA A C 14
ATOM 26911 O O . ALA A 1 105 ? 4.948 4.070 2.387 1.00 42.14 105 ALA A O 14
ATOM 26918 N N . THR A 1 106 ? 3.764 4.472 4.260 1.00 40.54 106 THR A N 14
ATOM 26919 C CA . THR A 1 106 ? 3.825 3.097 4.743 1.00 34.30 106 THR A CA 14
ATOM 26920 C C . THR A 1 106 ? 3.275 2.125 3.696 1.00 73.14 106 THR A C 14
ATOM 26921 O O . THR A 1 106 ? 3.899 1.092 3.437 1.00 71.15 106 THR A O 14
ATOM 26932 N N . MET A 1 107 ? 2.112 2.429 3.110 1.00 72.12 107 MET A N 14
ATOM 26933 C CA . MET A 1 107 ? 1.520 1.544 2.117 1.00 21.33 107 MET A CA 14
ATOM 26934 C C . MET A 1 107 ? 2.312 1.581 0.807 1.00 41.05 107 MET A C 14
ATOM 26935 O O . MET A 1 107 ? 2.575 0.532 0.220 1.00 75.31 107 MET A O 14
ATOM 26949 N N . THR A 1 108 ? 2.779 2.757 0.383 1.00 10.41 108 THR A N 14
ATOM 26950 C CA . THR A 1 108 ? 3.583 2.913 -0.821 1.00 52.53 108 THR A CA 14
ATOM 26951 C C . THR A 1 108 ? 4.870 2.087 -0.718 1.00 0.43 108 THR A C 14
ATOM 26952 O O . THR A 1 108 ? 5.262 1.451 -1.690 1.00 54.21 108 THR A O 14
ATOM 26963 N N . ASN A 1 109 ? 5.480 1.992 0.470 1.00 42.25 109 ASN A N 14
ATOM 26964 C CA . ASN A 1 109 ? 6.677 1.186 0.721 1.00 71.25 109 ASN A CA 14
ATOM 26965 C C . ASN A 1 109 ? 6.468 -0.266 0.287 1.00 71.32 109 ASN A C 14
ATOM 26966 O O . ASN A 1 109 ? 7.370 -0.866 -0.301 1.00 33.04 109 ASN A O 14
ATOM 26977 N N . TRP A 1 110 ? 5.287 -0.828 0.565 1.00 21.34 110 TRP A N 14
ATOM 26978 C CA . TRP A 1 110 ? 4.923 -2.175 0.150 1.00 72.40 110 TRP A CA 14
ATOM 26979 C C . TRP A 1 110 ? 4.683 -2.254 -1.354 1.00 32.51 110 TRP A C 14
ATOM 26980 O O . TRP A 1 110 ? 5.110 -3.233 -1.956 1.00 10.41 110 TRP A O 14
ATOM 27001 N N . LEU A 1 111 ? 4.042 -1.256 -1.978 1.00 23.14 111 LEU A N 14
ATOM 27002 C CA . LEU A 1 111 ? 3.725 -1.312 -3.409 1.00 62.01 111 LEU A CA 14
ATOM 27003 C C . LEU A 1 111 ? 4.984 -1.542 -4.249 1.00 43.31 111 LEU A C 14
ATOM 27004 O O . LEU A 1 111 ? 4.930 -2.296 -5.218 1.00 41.51 111 LEU A O 14
ATOM 27020 N N . LEU A 1 112 ? 6.125 -0.963 -3.854 1.00 33.51 112 LEU A N 14
ATOM 27021 C CA . LEU A 1 112 ? 7.412 -1.271 -4.461 1.00 21.23 112 LEU A CA 14
ATOM 27022 C C . LEU A 1 112 ? 7.724 -2.768 -4.331 1.00 15.03 112 LEU A C 14
ATOM 27023 O O . LEU A 1 112 ? 7.896 -3.457 -5.332 1.00 12.14 112 LEU A O 14
ATOM 27039 N N . ALA A 1 113 ? 7.800 -3.291 -3.101 1.00 44.12 113 ALA A N 14
ATOM 27040 C CA . ALA A 1 113 ? 8.145 -4.697 -2.860 1.00 33.44 113 ALA A CA 14
ATOM 27041 C C . ALA A 1 113 ? 7.191 -5.666 -3.579 1.00 41.31 113 ALA A C 14
ATOM 27042 O O . ALA A 1 113 ? 7.592 -6.776 -3.962 1.00 40.02 113 ALA A O 14
ATOM 27049 N N . TYR A 1 114 ? 5.942 -5.237 -3.763 1.00 12.51 114 TYR A N 14
ATOM 27050 C CA . TYR A 1 114 ? 4.931 -5.959 -4.496 1.00 24.03 114 TYR A CA 14
ATOM 27051 C C . TYR A 1 114 ? 5.342 -6.075 -5.961 1.00 41.45 114 TYR A C 14
ATOM 27052 O O . TYR A 1 114 ? 5.598 -7.193 -6.401 1.00 61.21 114 TYR A O 14
ATOM 27070 N N . ARG A 1 115 ? 5.511 -4.969 -6.708 1.00 14.55 115 ARG A N 14
ATOM 27071 C CA . ARG A 1 115 ? 5.871 -5.076 -8.128 1.00 24.21 115 ARG A CA 14
ATOM 27072 C C . ARG A 1 115 ? 7.183 -5.822 -8.343 1.00 3.12 115 ARG A C 14
ATOM 27073 O O . ARG A 1 115 ? 7.339 -6.549 -9.328 1.00 13.13 115 ARG A O 14
ATOM 27094 N N . ARG A 1 116 ? 8.119 -5.711 -7.395 1.00 51.12 116 ARG A N 14
ATOM 27095 C CA . ARG A 1 116 ? 9.384 -6.405 -7.464 1.00 32.45 116 ARG A CA 14
ATOM 27096 C C . ARG A 1 116 ? 9.196 -7.915 -7.545 1.00 4.34 116 ARG A C 14
ATOM 27097 O O . ARG A 1 116 ? 10.038 -8.593 -8.119 1.00 52.31 116 ARG A O 14
ATOM 27118 N N . SER A 1 117 ? 8.118 -8.445 -6.995 1.00 11.13 117 SER A N 14
ATOM 27119 C CA . SER A 1 117 ? 7.821 -9.860 -7.014 1.00 75.12 117 SER A CA 14
ATOM 27120 C C . SER A 1 117 ? 7.282 -10.338 -8.380 1.00 24.40 117 SER A C 14
ATOM 27121 O O . SER A 1 117 ? 7.246 -11.552 -8.604 1.00 44.14 117 SER A O 14
ATOM 27129 N N . GLN A 1 118 ? 6.909 -9.425 -9.298 1.00 22.12 118 GLN A N 14
ATOM 27130 C CA . GLN A 1 118 ? 6.225 -9.742 -10.562 1.00 20.12 118 GLN A CA 14
ATOM 27131 C C . GLN A 1 118 ? 7.078 -9.481 -11.815 1.00 61.43 118 GLN A C 14
ATOM 27132 O O . GLN A 1 118 ? 6.814 -10.071 -12.861 1.00 32.44 118 GLN A O 14
ATOM 27146 N N . GLN A 1 119 ? 8.077 -8.604 -11.692 1.00 44.15 119 GLN A N 14
ATOM 27147 C CA . GLN A 1 119 ? 9.048 -8.141 -12.644 1.00 52.42 119 GLN A CA 14
ATOM 27148 C C . GLN A 1 119 ? 8.350 -7.848 -13.965 1.00 34.44 119 GLN A C 14
ATOM 27149 O O . GLN A 1 119 ? 8.689 -8.379 -15.027 1.00 24.11 119 GLN A O 14
ATOM 27163 N N . ASP A 1 120 ? 7.273 -7.080 -13.805 1.00 2.34 120 ASP A N 14
ATOM 27164 C CA . ASP A 1 120 ? 6.184 -7.037 -14.752 1.00 71.12 120 ASP A CA 14
ATOM 27165 C C . ASP A 1 120 ? 6.564 -6.356 -16.067 1.00 32.44 120 ASP A C 14
ATOM 27166 O O . ASP A 1 120 ? 5.951 -6.662 -17.112 1.00 42.20 120 ASP A O 14
ATOM 27175 N N . MET A 1 1 ? -4.725 -12.023 -9.307 1.00 1.54 1 MET A N 15
ATOM 27176 C CA . MET A 1 1 ? -4.563 -10.571 -9.527 1.00 32.44 1 MET A CA 15
ATOM 27177 C C . MET A 1 1 ? -3.079 -10.228 -9.607 1.00 13.52 1 MET A C 15
ATOM 27178 O O . MET A 1 1 ? -2.263 -10.874 -8.947 1.00 63.33 1 MET A O 15
ATOM 27192 N N . GLY A 1 2 ? -2.711 -9.233 -10.419 1.00 75.41 2 GLY A N 15
ATOM 27193 C CA . GLY A 1 2 ? -1.323 -8.840 -10.625 1.00 2.22 2 GLY A CA 15
ATOM 27194 C C . GLY A 1 2 ? -1.255 -7.532 -11.397 1.00 63.44 2 GLY A C 15
ATOM 27195 O O . GLY A 1 2 ? -0.946 -7.526 -12.593 1.00 0.23 2 GLY A O 15
ATOM 27199 N N . ILE A 1 3 ? -1.628 -6.436 -10.741 1.00 24.23 3 ILE A N 15
ATOM 27200 C CA . ILE A 1 3 ? -1.647 -5.087 -11.308 1.00 60.14 3 ILE A CA 15
ATOM 27201 C C . ILE A 1 3 ? -0.190 -4.633 -11.534 1.00 75.15 3 ILE A C 15
ATOM 27202 O O . ILE A 1 3 ? 0.728 -5.134 -10.885 1.00 22.13 3 ILE A O 15
ATOM 27218 N N . THR A 1 4 ? 0.033 -3.626 -12.375 1.00 20.23 4 THR A N 15
ATOM 27219 C CA . THR A 1 4 ? 1.320 -2.955 -12.545 1.00 42.33 4 THR A CA 15
ATOM 27220 C C . THR A 1 4 ? 1.305 -1.658 -11.726 1.00 3.44 4 THR A C 15
ATOM 27221 O O . THR A 1 4 ? 0.493 -0.764 -11.978 1.00 45.34 4 THR A O 15
ATOM 27232 N N . ILE A 1 5 ? 2.213 -1.538 -10.754 1.00 23.13 5 ILE A N 15
ATOM 27233 C CA . ILE A 1 5 ? 2.543 -0.253 -10.140 1.00 20.40 5 ILE A CA 15
ATOM 27234 C C . ILE A 1 5 ? 3.337 0.549 -11.166 1.00 53.02 5 ILE A C 15
ATOM 27235 O O . ILE A 1 5 ? 4.099 -0.017 -11.948 1.00 63.12 5 ILE A O 15
ATOM 27251 N N . THR A 1 6 ? 3.200 1.866 -11.120 1.00 24.54 6 THR A N 15
ATOM 27252 C CA . THR A 1 6 ? 3.967 2.818 -11.900 1.00 3.12 6 THR A CA 15
ATOM 27253 C C . THR A 1 6 ? 4.558 3.860 -10.966 1.00 30.45 6 THR A C 15
ATOM 27254 O O . THR A 1 6 ? 3.962 4.189 -9.940 1.00 13.13 6 THR A O 15
ATOM 27265 N N . ASP A 1 7 ? 5.708 4.406 -11.342 1.00 1.24 7 ASP A N 15
ATOM 27266 C CA . ASP A 1 7 ? 6.398 5.447 -10.587 1.00 25.03 7 ASP A CA 15
ATOM 27267 C C . ASP A 1 7 ? 5.518 6.678 -10.479 1.00 10.22 7 ASP A C 15
ATOM 27268 O O . ASP A 1 7 ? 5.478 7.323 -9.436 1.00 42.54 7 ASP A O 15
ATOM 27277 N N . GLU A 1 8 ? 4.797 6.996 -11.554 1.00 20.34 8 GLU A N 15
ATOM 27278 C CA . GLU A 1 8 ? 4.064 8.253 -11.667 1.00 21.22 8 GLU A CA 15
ATOM 27279 C C . GLU A 1 8 ? 2.910 8.263 -10.654 1.00 41.30 8 GLU A C 15
ATOM 27280 O O . GLU A 1 8 ? 2.635 9.263 -9.988 1.00 64.41 8 GLU A O 15
ATOM 27292 N N . LEU A 1 9 ? 2.254 7.111 -10.510 1.00 53.04 9 LEU A N 15
ATOM 27293 C CA . LEU A 1 9 ? 1.186 6.826 -9.583 1.00 11.34 9 LEU A CA 15
ATOM 27294 C C . LEU A 1 9 ? 1.697 6.864 -8.138 1.00 24.24 9 LEU A C 15
ATOM 27295 O O . LEU A 1 9 ? 0.966 7.267 -7.234 1.00 51.11 9 LEU A O 15
ATOM 27311 N N . LEU A 1 10 ? 2.949 6.459 -7.896 1.00 44.15 10 LEU A N 15
ATOM 27312 C CA . LEU A 1 10 ? 3.555 6.546 -6.570 1.00 4.30 10 LEU A CA 15
ATOM 27313 C C . LEU A 1 10 ? 3.874 8.002 -6.229 1.00 63.34 10 LEU A C 15
ATOM 27314 O O . LEU A 1 10 ? 3.653 8.447 -5.101 1.00 43.15 10 LEU A O 15
ATOM 27330 N N . TRP A 1 11 ? 4.400 8.739 -7.204 1.00 14.11 11 TRP A N 15
ATOM 27331 C CA . TRP A 1 11 ? 4.776 10.140 -7.074 1.00 42.33 11 TRP A CA 15
ATOM 27332 C C . TRP A 1 11 ? 3.573 10.997 -6.701 1.00 50.23 11 TRP A C 15
ATOM 27333 O O . TRP A 1 11 ? 3.695 11.806 -5.782 1.00 53.51 11 TRP A O 15
ATOM 27354 N N . ALA A 1 12 ? 2.410 10.767 -7.322 1.00 3.35 12 ALA A N 15
ATOM 27355 C CA . ALA A 1 12 ? 1.160 11.434 -6.975 1.00 13.05 12 ALA A CA 15
ATOM 27356 C C . ALA A 1 12 ? 0.914 11.426 -5.460 1.00 23.21 12 ALA A C 15
ATOM 27357 O O . ALA A 1 12 ? 0.580 12.461 -4.879 1.00 21.04 12 ALA A O 15
ATOM 27364 N N . ILE A 1 13 ? 1.091 10.268 -4.816 1.00 11.43 13 ILE A N 15
ATOM 27365 C CA . ILE A 1 13 ? 0.921 10.075 -3.377 1.00 5.12 13 ILE A CA 15
ATOM 27366 C C . ILE A 1 13 ? 1.894 10.992 -2.636 1.00 73.31 13 ILE A C 15
ATOM 27367 O O . ILE A 1 13 ? 1.507 11.763 -1.760 1.00 55.12 13 ILE A O 15
ATOM 27383 N N . LEU A 1 14 ? 3.175 10.853 -2.979 1.00 22.22 14 LEU A N 15
ATOM 27384 C CA . LEU A 1 14 ? 4.286 11.454 -2.255 1.00 72.13 14 LEU A CA 15
ATOM 27385 C C . LEU A 1 14 ? 4.244 12.967 -2.339 1.00 33.51 14 LEU A C 15
ATOM 27386 O O . LEU A 1 14 ? 4.676 13.631 -1.392 1.00 62.43 14 LEU A O 15
ATOM 27402 N N . LYS A 1 15 ? 3.690 13.497 -3.430 1.00 23.54 15 LYS A N 15
ATOM 27403 C CA . LYS A 1 15 ? 3.268 14.873 -3.517 1.00 14.22 15 LYS A CA 15
ATOM 27404 C C . LYS A 1 15 ? 2.083 15.092 -2.586 1.00 72.42 15 LYS A C 15
ATOM 27405 O O . LYS A 1 15 ? 2.300 15.540 -1.460 1.00 31.52 15 LYS A O 15
ATOM 27424 N N . ASP A 1 16 ? 0.850 14.818 -3.020 1.00 23.51 16 ASP A N 15
ATOM 27425 C CA . ASP A 1 16 ? -0.363 15.128 -2.246 1.00 63.50 16 ASP A CA 15
ATOM 27426 C C . ASP A 1 16 ? -1.656 14.656 -2.934 1.00 64.11 16 ASP A C 15
ATOM 27427 O O . ASP A 1 16 ? -2.730 14.767 -2.350 1.00 64.32 16 ASP A O 15
ATOM 27436 N N . GLU A 1 17 ? -1.587 14.190 -4.185 1.00 51.10 17 GLU A N 15
ATOM 27437 C CA . GLU A 1 17 ? -2.697 14.158 -5.131 1.00 41.41 17 GLU A CA 15
ATOM 27438 C C . GLU A 1 17 ? -3.717 13.070 -4.793 1.00 72.14 17 GLU A C 15
ATOM 27439 O O . GLU A 1 17 ? -4.898 13.233 -5.089 1.00 55.51 17 GLU A O 15
ATOM 27451 N N . LEU A 1 18 ? -3.289 11.972 -4.162 1.00 32.12 18 LEU A N 15
ATOM 27452 C CA . LEU A 1 18 ? -4.236 10.933 -3.770 1.00 51.11 18 LEU A CA 15
ATOM 27453 C C . LEU A 1 18 ? -5.230 11.494 -2.775 1.00 74.33 18 LEU A C 15
ATOM 27454 O O . LEU A 1 18 ? -4.903 12.408 -2.010 1.00 54.10 18 LEU A O 15
ATOM 27470 N N . SER A 1 19 ? -6.385 10.846 -2.687 1.00 75.35 19 SER A N 15
ATOM 27471 C CA . SER A 1 19 ? -7.328 11.100 -1.607 1.00 71.01 19 SER A CA 15
ATOM 27472 C C . SER A 1 19 ? -7.123 10.079 -0.491 1.00 24.41 19 SER A C 15
ATOM 27473 O O . SER A 1 19 ? -6.250 9.217 -0.609 1.00 24.32 19 SER A O 15
ATOM 27481 N N . ASP A 1 20 ? -7.858 10.180 0.620 1.00 40.33 20 ASP A N 15
ATOM 27482 C CA . ASP A 1 20 ? -7.658 9.300 1.773 1.00 10.21 20 ASP A CA 15
ATOM 27483 C C . ASP A 1 20 ? -8.159 7.901 1.392 1.00 22.40 20 ASP A C 15
ATOM 27484 O O . ASP A 1 20 ? -7.385 6.938 1.386 1.00 63.42 20 ASP A O 15
ATOM 27493 N N . ALA A 1 21 ? -9.430 7.808 0.985 1.00 24.14 21 ALA A N 15
ATOM 27494 C CA . ALA A 1 21 ? -10.084 6.570 0.589 1.00 75.10 21 ALA A CA 15
ATOM 27495 C C . ALA A 1 21 ? -9.477 6.018 -0.698 1.00 60.44 21 ALA A C 15
ATOM 27496 O O . ALA A 1 21 ? -9.504 4.816 -0.947 1.00 30.23 21 ALA A O 15
ATOM 27503 N N . GLU A 1 22 ? -8.929 6.895 -1.537 1.00 21.23 22 GLU A N 15
ATOM 27504 C CA . GLU A 1 22 ? -8.297 6.526 -2.793 1.00 53.44 22 GLU A CA 15
ATOM 27505 C C . GLU A 1 22 ? -6.895 5.959 -2.549 1.00 21.02 22 GLU A C 15
ATOM 27506 O O . GLU A 1 22 ? -6.491 4.982 -3.178 1.00 51.24 22 GLU A O 15
ATOM 27518 N N . ALA A 1 23 ? -6.142 6.526 -1.601 1.00 60.40 23 ALA A N 15
ATOM 27519 C CA . ALA A 1 23 ? -4.854 5.978 -1.218 1.00 41.52 23 ALA A CA 15
ATOM 27520 C C . ALA A 1 23 ? -5.007 4.566 -0.656 1.00 44.12 23 ALA A C 15
ATOM 27521 O O . ALA A 1 23 ? -4.170 3.707 -0.935 1.00 62.53 23 ALA A O 15
ATOM 27528 N N . ASN A 1 24 ? -6.073 4.354 0.115 1.00 23.50 24 ASN A N 15
ATOM 27529 C CA . ASN A 1 24 ? -6.503 3.038 0.585 1.00 1.33 24 ASN A CA 15
ATOM 27530 C C . ASN A 1 24 ? -6.808 2.173 -0.635 1.00 2.02 24 ASN A C 15
ATOM 27531 O O . ASN A 1 24 ? -6.173 1.132 -0.801 1.00 72.31 24 ASN A O 15
ATOM 27542 N N . ALA A 1 25 ? -7.720 2.633 -1.501 1.00 14.10 25 ALA A N 15
ATOM 27543 C CA . ALA A 1 25 ? -8.191 1.926 -2.685 1.00 65.11 25 ALA A CA 15
ATOM 27544 C C . ALA A 1 25 ? -7.037 1.348 -3.492 1.00 40.23 25 ALA A C 15
ATOM 27545 O O . ALA A 1 25 ? -7.052 0.154 -3.766 1.00 72.20 25 ALA A O 15
ATOM 27552 N N . LEU A 1 26 ? -6.027 2.147 -3.862 1.00 70.11 26 LEU A N 15
ATOM 27553 C CA . LEU A 1 26 ? -4.921 1.666 -4.689 1.00 61.01 26 LEU A CA 15
ATOM 27554 C C . LEU A 1 26 ? -4.129 0.515 -4.052 1.00 33.20 26 LEU A C 15
ATOM 27555 O O . LEU A 1 26 ? -3.537 -0.286 -4.771 1.00 20.43 26 LEU A O 15
ATOM 27571 N N . VAL A 1 27 ? -4.101 0.387 -2.726 1.00 1.55 27 VAL A N 15
ATOM 27572 C CA . VAL A 1 27 ? -3.503 -0.781 -2.079 1.00 72.44 27 VAL A CA 15
ATOM 27573 C C . VAL A 1 27 ? -4.507 -1.931 -2.100 1.00 71.22 27 VAL A C 15
ATOM 27574 O O . VAL A 1 27 ? -4.138 -3.080 -2.348 1.00 64.35 27 VAL A O 15
ATOM 27587 N N . TRP A 1 28 ? -5.778 -1.636 -1.835 1.00 64.43 28 TRP A N 15
ATOM 27588 C CA . TRP A 1 28 ? -6.839 -2.621 -1.767 1.00 1.03 28 TRP A CA 15
ATOM 27589 C C . TRP A 1 28 ? -7.008 -3.338 -3.103 1.00 4.02 28 TRP A C 15
ATOM 27590 O O . TRP A 1 28 ? -7.070 -4.566 -3.087 1.00 42.35 28 TRP A O 15
ATOM 27611 N N . GLN A 1 29 ? -6.968 -2.634 -4.239 1.00 51.12 29 GLN A N 15
ATOM 27612 C CA . GLN A 1 29 ? -6.993 -3.247 -5.567 1.00 23.03 29 GLN A CA 15
ATOM 27613 C C . GLN A 1 29 ? -5.839 -4.246 -5.742 1.00 44.23 29 GLN A C 15
ATOM 27614 O O . GLN A 1 29 ? -6.045 -5.331 -6.285 1.00 53.24 29 GLN A O 15
ATOM 27628 N N . ALA A 1 30 ? -4.629 -3.878 -5.304 1.00 24.04 30 ALA A N 15
ATOM 27629 C CA . ALA A 1 30 ? -3.403 -4.638 -5.515 1.00 24.32 30 ALA A CA 15
ATOM 27630 C C . ALA A 1 30 ? -3.358 -5.889 -4.640 1.00 43.21 30 ALA A C 15
ATOM 27631 O O . ALA A 1 30 ? -2.843 -6.917 -5.087 1.00 15.12 30 ALA A O 15
ATOM 27638 N N . LEU A 1 31 ? -3.876 -5.799 -3.413 1.00 71.01 31 LEU A N 15
ATOM 27639 C CA . LEU A 1 31 ? -4.105 -6.939 -2.535 1.00 1.15 31 LEU A CA 15
ATOM 27640 C C . LEU A 1 31 ? -5.193 -7.821 -3.139 1.00 71.35 31 LEU A C 15
ATOM 27641 O O . LEU A 1 31 ? -4.976 -9.019 -3.304 1.00 13.03 31 LEU A O 15
ATOM 27657 N N . GLY A 1 32 ? -6.351 -7.226 -3.443 1.00 22.11 32 GLY A N 15
ATOM 27658 C CA . GLY A 1 32 ? -7.550 -7.858 -3.980 1.00 0.14 32 GLY A CA 15
ATOM 27659 C C . GLY A 1 32 ? -8.820 -7.564 -3.163 1.00 74.33 32 GLY A C 15
ATOM 27660 O O . GLY A 1 32 ? -9.859 -8.179 -3.415 1.00 40.53 32 GLY A O 15
ATOM 27664 N N . TYR A 1 33 ? -8.773 -6.645 -2.189 1.00 30.03 33 TYR A N 15
ATOM 27665 C CA . TYR A 1 33 ? -9.915 -6.150 -1.408 1.00 34.50 33 TYR A CA 15
ATOM 27666 C C . TYR A 1 33 ? -10.745 -5.140 -2.222 1.00 21.40 33 TYR A C 15
ATOM 27667 O O . TYR A 1 33 ? -11.049 -4.032 -1.778 1.00 0.14 33 TYR A O 15
ATOM 27685 N N . VAL A 1 34 ? -11.087 -5.506 -3.449 1.00 25.21 34 VAL A N 15
ATOM 27686 C CA . VAL A 1 34 ? -11.953 -4.717 -4.308 1.00 11.53 34 VAL A CA 15
ATOM 27687 C C . VAL A 1 34 ? -13.375 -4.714 -3.721 1.00 12.12 34 VAL A C 15
ATOM 27688 O O . VAL A 1 34 ? -13.864 -5.748 -3.245 1.00 75.42 34 VAL A O 15
ATOM 27701 N N . TRP A 1 35 ? -14.030 -3.551 -3.744 1.00 54.43 35 TRP A N 15
ATOM 27702 C CA . TRP A 1 35 ? -15.456 -3.408 -3.468 1.00 63.12 35 TRP A CA 15
ATOM 27703 C C . TRP A 1 35 ? -16.235 -3.851 -4.701 1.00 15.14 35 TRP A C 15
ATOM 27704 O O . TRP A 1 35 ? -15.794 -3.651 -5.835 1.00 11.13 35 TRP A O 15
ATOM 27725 N N . ASP A 1 36 ? -17.423 -4.405 -4.502 1.00 24.03 36 ASP A N 15
ATOM 27726 C CA . ASP A 1 36 ? -18.417 -4.583 -5.553 1.00 65.34 36 ASP A CA 15
ATOM 27727 C C . ASP A 1 36 ? -19.637 -3.774 -5.171 1.00 52.01 36 ASP A C 15
ATOM 27728 O O . ASP A 1 36 ? -20.434 -4.209 -4.347 1.00 62.44 36 ASP A O 15
ATOM 27737 N N . GLU A 1 37 ? -19.830 -2.620 -5.804 1.00 41.43 37 GLU A N 15
ATOM 27738 C CA . GLU A 1 37 ? -21.083 -1.859 -5.757 1.00 53.42 37 GLU A CA 15
ATOM 27739 C C . GLU A 1 37 ? -22.257 -2.730 -6.221 1.00 45.54 37 GLU A C 15
ATOM 27740 O O . GLU A 1 37 ? -23.395 -2.541 -5.808 1.00 65.34 37 GLU A O 15
ATOM 27752 N N . ALA A 1 38 ? -21.961 -3.709 -7.074 1.00 3.34 38 ALA A N 15
ATOM 27753 C CA . ALA A 1 38 ? -22.890 -4.670 -7.626 1.00 60.25 38 ALA A CA 15
ATOM 27754 C C . ALA A 1 38 ? -23.279 -5.772 -6.636 1.00 40.00 38 ALA A C 15
ATOM 27755 O O . ALA A 1 38 ? -24.133 -6.588 -6.972 1.00 42.23 38 ALA A O 15
ATOM 27762 N N . GLN A 1 39 ? -22.628 -5.846 -5.472 1.00 43.14 39 GLN A N 15
ATOM 27763 C CA . GLN A 1 39 ? -22.895 -6.807 -4.403 1.00 64.04 39 GLN A CA 15
ATOM 27764 C C . GLN A 1 39 ? -22.968 -6.123 -3.028 1.00 43.15 39 GLN A C 15
ATOM 27765 O O . GLN A 1 39 ? -23.178 -6.789 -2.017 1.00 75.24 39 GLN A O 15
ATOM 27779 N N . SER A 1 40 ? -22.750 -4.810 -2.977 1.00 20.11 40 SER A N 15
ATOM 27780 C CA . SER A 1 40 ? -22.555 -3.99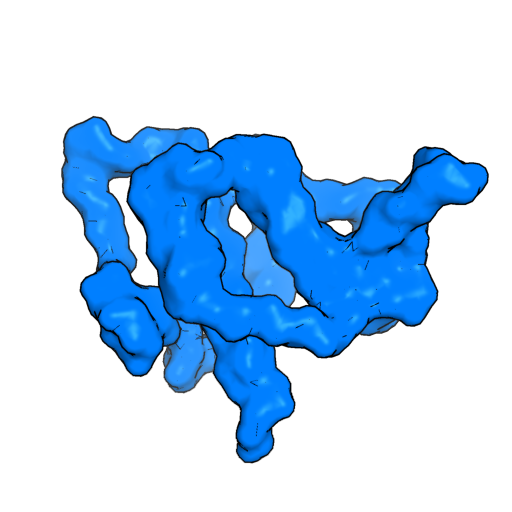8 -1.785 1.00 43.44 40 SER A CA 15
ATOM 27781 C C . SER A 1 40 ? -21.603 -4.617 -0.742 1.00 2.23 40 SER A C 15
ATOM 27782 O O . SER A 1 40 ? -21.863 -4.488 0.458 1.00 23.11 40 SER A O 15
ATOM 27790 N N . CYS A 1 41 ? -20.525 -5.291 -1.177 1.00 12.12 41 CYS A N 15
ATOM 27791 C CA . CYS A 1 41 ? -19.585 -5.985 -0.290 1.00 41.22 41 CYS A CA 15
ATOM 27792 C C . CYS A 1 41 ? -18.162 -6.000 -0.863 1.00 1.12 41 CYS A C 15
ATOM 27793 O O . CYS A 1 41 ? -17.931 -5.644 -2.019 1.00 51.10 41 CYS A O 15
ATOM 27801 N N . TRP A 1 42 ? -17.209 -6.452 -0.049 1.00 2.43 42 TRP A N 15
ATOM 27802 C CA . TRP A 1 42 ? -15.805 -6.644 -0.394 1.00 71.25 42 TRP A CA 15
ATOM 27803 C C . TRP A 1 42 ? -15.628 -8.084 -0.856 1.00 44.22 42 TRP A C 15
ATOM 27804 O O . TRP A 1 42 ? -15.743 -8.996 -0.034 1.00 61.33 42 TRP A O 15
ATOM 27825 N N . LYS A 1 43 ? -15.361 -8.334 -2.149 1.00 43.14 43 LYS A N 15
ATOM 27826 C CA . LYS A 1 43 ? -15.586 -9.725 -2.599 1.00 71.22 43 LYS A CA 15
ATOM 27827 C C . LYS A 1 43 ? -14.529 -10.730 -2.145 1.00 34.41 43 LYS A C 15
ATOM 27828 O O . LYS A 1 43 ? -14.717 -11.941 -2.243 1.00 30.22 43 LYS A O 15
ATOM 27847 N N . THR A 1 44 ? -13.471 -10.147 -1.609 1.00 72.14 44 THR A N 15
ATOM 27848 C CA . THR A 1 44 ? -12.178 -10.721 -1.236 1.00 62.31 44 THR A CA 15
ATOM 27849 C C . THR A 1 44 ? -11.647 -11.672 -2.323 1.00 11.34 44 THR A C 15
ATOM 27850 O O . THR A 1 44 ? -10.718 -12.442 -2.116 1.00 24.41 44 THR A O 15
ATOM 27861 N N . ASP A 1 45 ? -12.195 -11.596 -3.537 1.00 71.23 45 ASP A N 15
ATOM 27862 C CA . ASP A 1 45 ? -12.157 -12.736 -4.424 1.00 73.45 45 ASP A CA 15
ATOM 27863 C C . ASP A 1 45 ? -10.817 -12.750 -5.125 1.00 40.31 45 ASP A C 15
ATOM 27864 O O . ASP A 1 45 ? -10.322 -13.794 -5.539 1.00 44.14 45 ASP A O 15
ATOM 27873 N N . LEU A 1 46 ? -10.284 -11.542 -5.325 1.00 42.35 46 LEU A N 15
ATOM 27874 C CA . LEU A 1 46 ? -9.035 -11.306 -5.986 1.00 61.13 46 LEU A CA 15
ATOM 27875 C C . LEU A 1 46 ? -7.875 -11.315 -4.995 1.00 43.52 46 LEU A C 15
ATOM 27876 O O . LEU A 1 46 ? -6.741 -11.112 -5.430 1.00 1.14 46 LEU A O 15
ATOM 27892 N N . VAL A 1 47 ? -8.135 -11.484 -3.691 1.00 30.11 47 VAL A N 15
ATOM 27893 C CA . VAL A 1 47 ? -7.080 -11.463 -2.669 1.00 1.42 47 VAL A CA 15
ATOM 27894 C C . VAL A 1 47 ? -6.573 -12.869 -2.339 1.00 64.03 47 VAL A C 15
ATOM 27895 O O . VAL A 1 47 ? -7.255 -13.875 -2.539 1.00 13.40 47 VAL A O 15
ATOM 27908 N N . ALA A 1 48 ? -5.327 -12.938 -1.870 1.00 65.22 48 ALA A N 15
ATOM 27909 C CA . ALA A 1 48 ? -4.672 -14.171 -1.478 1.00 2.33 48 ALA A CA 15
ATOM 27910 C C . ALA A 1 48 ? -5.313 -14.718 -0.200 1.00 45.20 48 ALA A C 15
ATOM 27911 O O . ALA A 1 48 ? -5.732 -13.924 0.653 1.00 72.44 48 ALA A O 15
ATOM 27918 N N . PRO A 1 49 ? -5.312 -16.049 -0.010 1.00 25.42 49 PRO A N 15
ATOM 27919 C CA . PRO A 1 49 ? -5.962 -16.677 1.131 1.00 13.14 49 PRO A CA 15
ATOM 27920 C C . PRO A 1 49 ? -5.313 -16.202 2.433 1.00 1.23 49 PRO A C 15
ATOM 27921 O O . PRO A 1 49 ? -6.030 -15.867 3.375 1.00 30.22 49 PRO A O 15
ATOM 27932 N N . GLU A 1 50 ? -3.981 -16.039 2.444 1.00 74.13 50 GLU A N 15
ATOM 27933 C CA . GLU A 1 50 ? -3.217 -15.632 3.621 1.00 15.11 50 GLU A CA 15
ATOM 27934 C C . GLU A 1 50 ? -3.685 -14.294 4.196 1.00 21.14 50 GLU A C 15
ATOM 27935 O O . GLU A 1 50 ? -3.522 -14.055 5.395 1.00 31.42 50 GLU A O 15
ATOM 27947 N N . TRP A 1 51 ? -4.221 -13.417 3.340 1.00 4.41 51 TRP A N 15
ATOM 27948 C CA . TRP A 1 51 ? -4.678 -12.099 3.722 1.00 21.23 51 TRP A CA 15
ATOM 27949 C C . TRP A 1 51 ? -6.126 -12.220 4.188 1.00 54.04 51 TRP A C 15
ATOM 27950 O O . TRP A 1 51 ? -6.447 -11.942 5.344 1.00 10.34 51 TRP A O 15
ATOM 27971 N N . ARG A 1 52 ? -7.019 -12.631 3.290 1.00 21.54 52 ARG A N 15
ATOM 27972 C CA . ARG A 1 52 ? -8.461 -12.590 3.539 1.00 0.21 52 ARG A CA 15
ATOM 27973 C C . ARG A 1 52 ? -8.937 -13.522 4.657 1.00 3.12 52 ARG A C 15
ATOM 27974 O O . ARG A 1 52 ? -10.031 -13.295 5.169 1.00 40.44 52 ARG A O 15
ATOM 27995 N N . GLN A 1 53 ? -8.126 -14.506 5.061 1.00 74.12 53 GLN A N 15
ATOM 27996 C CA . GLN A 1 53 ? -8.445 -15.569 6.012 1.00 4.43 53 GLN A CA 15
ATOM 27997 C C . GLN A 1 53 ? -9.173 -15.061 7.256 1.00 40.23 53 GLN A C 15
ATOM 27998 O O . GLN A 1 53 ? -10.198 -15.618 7.646 1.00 51.02 53 GLN A O 15
ATOM 28012 N N . ASP A 1 54 ? -8.665 -13.986 7.855 1.00 13.42 54 ASP A N 15
ATOM 28013 C CA . ASP A 1 54 ? -9.183 -13.416 9.097 1.00 22.42 54 ASP A CA 15
ATOM 28014 C C . ASP A 1 54 ? -9.681 -11.988 8.869 1.00 51.43 54 ASP A C 15
ATOM 28015 O O . ASP A 1 54 ? -10.022 -11.297 9.827 1.00 11.44 54 ASP A O 15
ATOM 28024 N N . TYR A 1 55 ? -9.682 -11.523 7.614 1.00 1.11 55 TYR A N 15
ATOM 28025 C CA . TYR A 1 55 ? -9.867 -10.131 7.230 1.00 51.31 55 TYR A CA 15
ATOM 28026 C C . TYR A 1 55 ? -11.188 -10.036 6.455 1.00 1.35 55 TYR A C 15
ATOM 28027 O O . TYR A 1 55 ? -11.167 -10.103 5.223 1.00 22.03 55 TYR A O 15
ATOM 28045 N N . PRO A 1 56 ? -12.340 -9.929 7.135 1.00 73.40 56 PRO A N 15
ATOM 28046 C CA . PRO A 1 56 ? -13.621 -9.720 6.470 1.00 4.13 56 PRO A CA 15
ATOM 28047 C C . PRO A 1 56 ? -13.756 -8.295 5.917 1.00 22.53 56 PRO A C 15
ATOM 28048 O O . PRO A 1 56 ? -14.544 -8.061 5.002 1.00 33.41 56 PRO A O 15
ATOM 28059 N N . GLU A 1 57 ? -12.977 -7.350 6.441 1.00 71.30 57 GLU A N 15
ATOM 28060 C CA . GLU A 1 57 ? -12.952 -5.944 6.063 1.00 34.05 57 GLU A CA 15
ATOM 28061 C C . GLU A 1 57 ? -11.569 -5.618 5.497 1.00 24.00 57 GLU A C 15
ATOM 28062 O O . GLU A 1 57 ? -10.600 -6.330 5.798 1.00 13.34 57 GLU A O 15
ATOM 28074 N N . PRO A 1 58 ? -11.443 -4.546 4.698 1.00 21.52 58 PRO A N 15
ATOM 28075 C CA . PRO A 1 58 ? -10.180 -4.171 4.090 1.00 71.54 58 PRO A CA 15
ATOM 28076 C C . PRO A 1 58 ? -9.208 -3.602 5.134 1.00 1.52 58 PRO A C 15
ATOM 28077 O O . PRO A 1 58 ? -9.624 -3.199 6.226 1.00 52.41 58 PRO A O 15
ATOM 28088 N N . PRO A 1 59 ? -7.898 -3.601 4.844 1.00 54.52 59 PRO A N 15
ATOM 28089 C CA . PRO A 1 59 ? -6.893 -3.080 5.751 1.00 4.25 59 PRO A CA 15
ATOM 28090 C C . PRO A 1 59 ? -6.917 -1.550 5.756 1.00 62.30 59 PRO A C 15
ATOM 28091 O O . PRO A 1 59 ? -6.459 -0.900 4.820 1.00 12.34 59 PRO A O 15
ATOM 28102 N N . ASP A 1 60 ? -7.467 -0.972 6.812 1.00 44.25 60 ASP A N 15
ATOM 28103 C CA . ASP A 1 60 ? -7.641 0.466 6.983 1.00 53.04 60 ASP A CA 15
ATOM 28104 C C . ASP A 1 60 ? -6.324 1.065 7.484 1.00 41.22 60 ASP A C 15
ATOM 28105 O O . ASP A 1 60 ? -5.941 0.799 8.628 1.00 62.44 60 ASP A O 15
ATOM 28114 N N . PHE A 1 61 ? -5.557 1.760 6.636 1.00 31.53 61 PHE A N 15
ATOM 28115 C CA . PHE A 1 61 ? -4.168 2.120 6.954 1.00 52.03 61 PHE A CA 15
ATOM 28116 C C . PHE A 1 61 ? -3.978 3.496 7.596 1.00 45.54 61 PHE A C 15
ATOM 28117 O O . PHE A 1 61 ? -2.967 3.711 8.268 1.00 10.23 61 PHE A O 15
ATOM 28134 N N . ILE A 1 62 ? -4.872 4.454 7.354 1.00 12.44 62 ILE A N 15
ATOM 28135 C CA . ILE A 1 62 ? -4.701 5.831 7.814 1.00 25.21 62 ILE A CA 15
ATOM 28136 C C . ILE A 1 62 ? -5.065 5.867 9.302 1.00 33.41 62 ILE A C 15
ATOM 28137 O O . ILE A 1 62 ? -4.309 6.371 10.143 1.00 15.15 62 ILE A O 15
ATOM 28153 N N . ALA A 1 63 ? -6.230 5.312 9.639 1.00 62.41 63 ALA A N 15
ATOM 28154 C CA . ALA A 1 63 ? -6.713 5.178 10.999 1.00 11.51 63 ALA A CA 15
ATOM 28155 C C . ALA A 1 63 ? -5.835 4.196 11.768 1.00 64.42 63 ALA A C 15
ATOM 28156 O O . ALA A 1 63 ? -5.335 4.528 12.845 1.00 53.04 63 ALA A O 15
ATOM 28163 N N . SER A 1 64 ? -5.597 3.020 11.193 1.00 72.22 64 SER A N 15
ATOM 28164 C CA . SER A 1 64 ? -5.225 1.829 11.928 1.00 62.01 64 SER A CA 15
ATOM 28165 C C . SER A 1 64 ? -3.839 1.333 11.506 1.00 33.42 64 SER A C 15
ATOM 28166 O O . SER A 1 64 ? -3.438 1.487 10.350 1.00 23.11 64 SER A O 15
ATOM 28174 N N . ARG A 1 65 ? -3.109 0.661 12.409 1.00 74.11 65 ARG A N 15
ATOM 28175 C CA . ARG A 1 65 ? -1.905 -0.082 12.029 1.00 22.24 65 ARG A CA 15
ATOM 28176 C C . ARG A 1 65 ? -1.877 -1.531 12.550 1.00 21.52 65 ARG A C 15
ATOM 28177 O O . ARG A 1 65 ? -0.812 -1.991 12.958 1.00 2.24 65 ARG A O 15
ATOM 28198 N N . PRO A 1 66 ? -2.923 -2.352 12.329 1.00 63.30 66 PRO A N 15
ATOM 28199 C CA . PRO A 1 66 ? -2.844 -3.794 12.511 1.00 24.22 66 PRO A CA 15
ATOM 28200 C C . PRO A 1 66 ? -2.332 -4.456 11.228 1.00 35.42 66 PRO A C 15
ATOM 28201 O O . PRO A 1 66 ? -1.361 -5.219 11.241 1.00 44.22 66 PRO A O 15
ATOM 28212 N N . ALA A 1 67 ? -2.944 -4.119 10.090 1.00 13.24 67 ALA A N 15
ATOM 28213 C CA . ALA A 1 67 ? -2.585 -4.651 8.787 1.00 51.01 67 ALA A CA 15
ATOM 28214 C C . ALA A 1 67 ? -1.169 -4.241 8.396 1.00 11.35 67 ALA A C 15
ATOM 28215 O O . ALA A 1 67 ? -0.498 -4.969 7.675 1.00 35.11 67 ALA A O 15
ATOM 28222 N N . THR A 1 68 ? -0.690 -3.109 8.911 1.00 32.05 68 THR A N 15
ATOM 28223 C CA . THR A 1 68 ? 0.682 -2.650 8.770 1.00 51.55 68 THR A CA 15
ATOM 28224 C C . THR A 1 68 ? 1.698 -3.730 9.198 1.00 54.04 68 THR A C 15
ATOM 28225 O O . THR A 1 68 ? 2.743 -3.854 8.555 1.00 41.52 68 THR A O 15
ATOM 28236 N N . VAL A 1 69 ? 1.403 -4.557 10.210 1.00 43.02 69 VAL A N 15
ATOM 28237 C CA . VAL A 1 69 ? 2.275 -5.659 10.626 1.00 2.11 69 VAL A CA 15
ATOM 28238 C C . VAL A 1 69 ? 2.371 -6.687 9.493 1.00 60.33 69 VAL A C 15
ATOM 28239 O O . VAL A 1 69 ? 3.461 -7.160 9.163 1.00 22.44 69 VAL A O 15
ATOM 28252 N N . LYS A 1 70 ? 1.230 -7.033 8.893 1.00 4.23 70 LYS A N 15
ATOM 28253 C CA . LYS A 1 70 ? 1.129 -8.011 7.820 1.00 14.12 70 LYS A CA 15
ATOM 28254 C C . LYS A 1 70 ? 1.857 -7.496 6.582 1.00 14.14 70 LYS A C 15
ATOM 28255 O O . LYS A 1 70 ? 2.743 -8.161 6.054 1.00 52.42 70 LYS A O 15
ATOM 28274 N N . LEU A 1 71 ? 1.581 -6.244 6.215 1.00 32.01 71 LEU A N 15
ATOM 28275 C CA . LEU A 1 71 ? 2.237 -5.503 5.145 1.00 13.14 71 LEU A CA 15
ATOM 28276 C C . LEU A 1 71 ? 3.761 -5.507 5.312 1.00 52.32 71 LEU A C 15
ATOM 28277 O O . LEU A 1 71 ? 4.502 -5.605 4.337 1.00 22.43 71 LEU A O 15
ATOM 28293 N N . THR A 1 72 ? 4.235 -5.386 6.554 1.00 13.54 72 THR A N 15
ATOM 28294 C CA . THR A 1 72 ? 5.651 -5.366 6.887 1.00 41.42 72 THR A CA 15
ATOM 28295 C C . THR A 1 72 ? 6.315 -6.724 6.654 1.00 52.30 72 THR A C 15
ATOM 28296 O O . THR A 1 72 ? 7.507 -6.762 6.340 1.00 54.12 72 THR A O 15
ATOM 28307 N N . ARG A 1 73 ? 5.588 -7.839 6.769 1.00 61.42 73 ARG A N 15
ATOM 28308 C CA . ARG A 1 73 ? 6.149 -9.148 6.442 1.00 63.52 73 ARG A CA 15
ATOM 28309 C C . ARG A 1 73 ? 6.616 -9.162 4.991 1.00 44.42 73 ARG A C 15
ATOM 28310 O O . ARG A 1 73 ? 7.737 -9.588 4.717 1.00 62.33 73 ARG A O 15
ATOM 28331 N N . SER A 1 74 ? 5.794 -8.609 4.101 1.00 2.23 74 SER A N 15
ATOM 28332 C CA . SER A 1 74 ? 6.059 -8.436 2.682 1.00 23.34 74 SER A CA 15
ATOM 28333 C C . SER A 1 74 ? 7.018 -7.274 2.375 1.00 71.51 74 SER A C 15
ATOM 28334 O O . SER A 1 74 ? 7.112 -6.878 1.211 1.00 63.50 74 SER A O 15
ATOM 28342 N N . ILE A 1 75 ? 7.751 -6.729 3.350 1.00 31.33 75 ILE A N 15
ATOM 28343 C CA . ILE A 1 75 ? 8.891 -5.846 3.122 1.00 0.43 75 ILE A CA 15
ATOM 28344 C C . ILE A 1 75 ? 10.138 -6.610 3.603 1.00 23.14 75 ILE A C 15
ATOM 28345 O O . ILE A 1 75 ? 10.510 -6.498 4.777 1.00 41.43 75 ILE A O 15
ATOM 28361 N N . PRO A 1 76 ? 10.749 -7.464 2.761 1.00 24.30 76 PRO A N 15
ATOM 28362 C CA . PRO A 1 76 ? 11.966 -8.206 3.088 1.00 32.44 76 PRO A CA 15
ATOM 28363 C C . PRO A 1 76 ? 13.181 -7.261 3.161 1.00 34.31 76 PRO A C 15
ATOM 28364 O O . PRO A 1 76 ? 13.084 -6.084 2.806 1.00 55.53 76 PRO A O 15
ATOM 28375 N N . ALA A 1 77 ? 14.337 -7.782 3.586 1.00 71.41 77 ALA A N 15
ATOM 28376 C CA . ALA A 1 77 ? 15.582 -7.033 3.746 1.00 22.11 77 ALA A CA 15
ATOM 28377 C C . ALA A 1 77 ? 15.988 -6.271 2.472 1.00 52.33 77 ALA A C 15
ATOM 28378 O O . ALA A 1 77 ? 16.258 -5.076 2.571 1.00 42.34 77 ALA A O 15
ATOM 28385 N N . PRO A 1 78 ? 16.034 -6.883 1.273 1.00 65.22 78 PRO A N 15
ATOM 28386 C CA . PRO A 1 78 ? 16.395 -6.185 0.034 1.00 73.42 78 PRO A CA 15
ATOM 28387 C C . PRO A 1 78 ? 15.423 -5.077 -0.385 1.00 5.41 78 PRO A C 15
ATOM 28388 O O . PRO A 1 78 ? 15.765 -4.313 -1.283 1.00 42.52 78 PRO A O 15
ATOM 28399 N N . TYR A 1 79 ? 14.246 -4.957 0.239 1.00 22.40 79 TYR A N 15
ATOM 28400 C CA . TYR A 1 79 ? 13.176 -4.059 -0.191 1.00 41.50 79 TYR A CA 15
ATOM 28401 C C . TYR A 1 79 ? 12.844 -3.014 0.888 1.00 4.22 79 TYR A C 15
ATOM 28402 O O . TYR A 1 79 ? 11.800 -2.353 0.843 1.00 62.20 79 TYR A O 15
ATOM 28420 N N . LYS A 1 80 ? 13.719 -2.860 1.888 1.00 30.44 80 LYS A N 15
ATOM 28421 C CA . LYS A 1 80 ? 13.471 -2.001 3.041 1.00 32.33 80 LYS A CA 15
ATOM 28422 C C . LYS A 1 80 ? 13.245 -0.539 2.669 1.00 54.25 80 LYS A C 15
ATOM 28423 O O . LYS A 1 80 ? 12.420 0.088 3.331 1.00 10.44 80 LYS A O 15
ATOM 28442 N N . GLN A 1 81 ? 13.924 0.022 1.663 1.00 72.11 81 GLN A N 15
ATOM 28443 C CA . GLN A 1 81 ? 13.875 1.460 1.395 1.00 11.32 81 GLN A CA 15
ATOM 28444 C C . GLN A 1 81 ? 13.548 1.738 -0.070 1.00 3.24 81 GLN A C 15
ATOM 28445 O O . GLN A 1 81 ? 14.078 2.688 -0.645 1.00 54.44 81 GLN A O 15
ATOM 28459 N N . LEU A 1 82 ? 12.697 0.927 -0.704 1.00 43.42 82 LEU A N 15
ATOM 28460 C CA . LEU A 1 82 ? 12.406 1.051 -2.130 1.00 5.32 82 LEU A CA 15
ATOM 28461 C C . LEU A 1 82 ? 11.871 2.430 -2.506 1.00 31.02 82 LEU A C 15
ATOM 28462 O O . LEU A 1 82 ? 12.104 2.877 -3.625 1.00 33.14 82 LEU A O 15
ATOM 28478 N N . LEU A 1 83 ? 11.248 3.151 -1.570 1.00 25.31 83 LEU A N 15
ATOM 28479 C CA . LEU A 1 83 ? 10.871 4.546 -1.777 1.00 53.20 83 LEU A CA 15
ATOM 28480 C C . LEU A 1 83 ? 12.054 5.431 -2.202 1.00 72.41 83 LEU A C 15
ATOM 28481 O O . LEU A 1 83 ? 11.865 6.403 -2.927 1.00 74.22 83 LEU A O 15
ATOM 28497 N N . LYS A 1 84 ? 13.270 5.132 -1.748 1.00 43.43 84 LYS A N 15
ATOM 28498 C CA . LYS A 1 84 ? 14.478 5.900 -2.031 1.00 5.54 84 LYS A CA 15
ATOM 28499 C C . LYS A 1 84 ? 15.403 5.138 -2.977 1.00 4.14 84 LYS A C 15
ATOM 28500 O O . LYS A 1 84 ? 16.072 5.769 -3.789 1.00 52.35 84 LYS A O 15
ATOM 28519 N N . GLU A 1 85 ? 15.470 3.816 -2.888 1.00 22.44 85 GLU A N 15
ATOM 28520 C CA . GLU A 1 85 ? 16.240 3.004 -3.821 1.00 63.31 85 GLU A CA 15
ATOM 28521 C C . GLU A 1 85 ? 15.737 3.247 -5.239 1.00 15.51 85 GLU A C 15
ATOM 28522 O O . GLU A 1 85 ? 16.527 3.554 -6.128 1.00 24.14 85 GLU A O 15
ATOM 28534 N N . GLU A 1 86 ? 14.425 3.118 -5.441 1.00 44.22 86 GLU A N 15
ATOM 28535 C CA . GLU A 1 86 ? 13.816 3.201 -6.753 1.00 50.43 86 GLU A CA 15
ATOM 28536 C C . GLU A 1 86 ? 13.586 4.680 -7.084 1.00 54.40 86 GLU A C 15
ATOM 28537 O O . GLU A 1 86 ? 14.350 5.250 -7.860 1.00 30.42 86 GLU A O 15
ATOM 28549 N N . LEU A 1 87 ? 12.582 5.330 -6.475 1.00 4.44 87 LEU A N 15
ATOM 28550 C CA . LEU A 1 87 ? 12.167 6.682 -6.875 1.00 70.51 87 LEU A CA 15
ATOM 28551 C C . LEU A 1 87 ? 13.180 7.749 -6.475 1.00 62.04 87 LEU A C 15
ATOM 28552 O O . LEU A 1 87 ? 13.258 8.784 -7.131 1.00 42.12 87 LEU A O 15
ATOM 28568 N N . GLY A 1 88 ? 13.919 7.547 -5.381 1.00 74.13 88 GLY A N 15
ATOM 28569 C CA . GLY A 1 88 ? 14.732 8.600 -4.787 1.00 73.31 88 GLY A CA 15
ATOM 28570 C C . GLY A 1 88 ? 13.882 9.609 -4.013 1.00 52.20 88 GLY A C 15
ATOM 28571 O O . GLY A 1 88 ? 14.197 10.798 -4.022 1.00 4.44 88 GLY A O 15
ATOM 28575 N N . PHE A 1 89 ? 12.799 9.172 -3.356 1.00 71.25 89 PHE A N 15
ATOM 28576 C CA . PHE A 1 89 ? 11.961 10.078 -2.564 1.00 72.53 89 PHE A CA 15
ATOM 28577 C C . PHE A 1 89 ? 12.650 10.661 -1.326 1.00 64.53 89 PHE A C 15
ATOM 28578 O O . PHE A 1 89 ? 12.291 11.748 -0.872 1.00 14.35 89 PHE A O 15
ATOM 28595 N N . ALA A 1 90 ? 13.699 9.992 -0.854 1.00 41.24 90 ALA A N 15
ATOM 28596 C CA . ALA A 1 90 ? 14.438 10.224 0.369 1.00 63.22 90 ALA A CA 15
ATOM 28597 C C . ALA A 1 90 ? 13.644 9.744 1.562 1.00 31.23 90 ALA A C 15
ATOM 28598 O O . ALA A 1 90 ? 12.934 8.738 1.453 1.00 12.32 90 ALA A O 15
ATOM 28605 N N . GLY A 1 91 ? 13.875 10.335 2.730 1.00 40.42 91 GLY A N 15
ATOM 28606 C CA . GLY A 1 91 ? 12.951 10.181 3.827 1.00 42.54 91 GLY A CA 15
ATOM 28607 C C . GLY A 1 91 ? 12.217 11.481 4.123 1.00 63.24 91 GLY A C 15
ATOM 28608 O O . GLY A 1 91 ? 12.285 12.444 3.359 1.00 11.51 91 GLY A O 15
ATOM 28612 N N . TYR A 1 92 ? 11.446 11.480 5.208 1.00 41.53 92 TYR A N 15
ATOM 28613 C CA . TYR A 1 92 ? 10.583 12.592 5.573 1.00 23.22 92 TYR A CA 15
ATOM 28614 C C . TYR A 1 92 ? 11.374 13.764 6.154 1.00 23.01 92 TYR A C 15
ATOM 28615 O O . TYR A 1 92 ? 12.475 13.597 6.684 1.00 61.21 92 TYR A O 15
ATOM 28633 N N . SER A 1 93 ? 10.730 14.922 6.177 1.00 12.11 93 SER A N 15
ATOM 28634 C CA . SER A 1 93 ? 11.203 16.110 6.865 1.00 1.32 93 SER A CA 15
ATOM 28635 C C . SER A 1 93 ? 10.344 16.342 8.099 1.00 55.24 93 SER A C 15
ATOM 28636 O O . SER A 1 93 ? 9.192 15.902 8.121 1.00 54.03 93 SER A O 15
ATOM 28644 N N . ILE A 1 94 ? 10.869 17.056 9.097 1.00 43.30 94 ILE A N 15
ATOM 28645 C CA . ILE A 1 94 ? 10.113 17.363 10.311 1.00 14.43 94 ILE A CA 15
ATOM 28646 C C . ILE A 1 94 ? 8.843 18.137 9.968 1.00 44.40 94 ILE A C 15
ATOM 28647 O O . ILE A 1 94 ? 7.777 17.821 10.479 1.00 13.13 94 ILE A O 15
ATOM 28663 N N . ASN A 1 95 ? 8.948 19.098 9.050 1.00 52.13 95 ASN A N 15
ATOM 28664 C CA . ASN A 1 95 ? 7.837 19.960 8.680 1.00 23.13 95 ASN A CA 15
ATOM 28665 C C . ASN A 1 95 ? 6.708 19.191 7.989 1.00 72.31 95 ASN A C 15
ATOM 28666 O O . ASN A 1 95 ? 5.616 19.738 7.859 1.00 73.23 95 ASN A O 15
ATOM 28677 N N . GLU A 1 96 ? 6.957 17.951 7.558 1.00 25.13 96 GLU A N 15
ATOM 28678 C CA . GLU A 1 96 ? 5.998 17.088 6.875 1.00 14.10 96 GLU A CA 15
ATOM 28679 C C . GLU A 1 96 ? 5.487 15.960 7.795 1.00 10.41 96 GLU A C 15
ATOM 28680 O O . GLU A 1 96 ? 4.779 15.067 7.318 1.00 2.22 96 GLU A O 15
ATOM 28692 N N . LEU A 1 97 ? 5.966 15.820 9.040 1.00 45.00 97 LEU A N 15
ATOM 28693 C CA . LEU A 1 97 ? 5.917 14.534 9.734 1.00 74.51 97 LEU A CA 15
ATOM 28694 C C . LEU A 1 97 ? 4.570 14.306 10.421 1.00 12.42 97 LEU A C 15
ATOM 28695 O O . LEU A 1 97 ? 4.420 14.425 11.639 1.00 15.34 97 LEU A O 15
ATOM 28711 N N . VAL A 1 98 ? 3.584 13.934 9.605 1.00 41.34 98 VAL A N 15
ATOM 28712 C CA . VAL A 1 98 ? 2.194 13.816 10.001 1.00 24.14 98 VAL A CA 15
ATOM 28713 C C . VAL A 1 98 ? 1.705 12.377 9.840 1.00 51.32 98 VAL A C 15
ATOM 28714 O O . VAL A 1 98 ? 2.036 11.741 8.831 1.00 65.24 98 VAL A O 15
ATOM 28727 N N . PRO A 1 99 ? 0.827 11.889 10.738 1.00 43.42 99 PRO A N 15
ATOM 28728 C CA . PRO A 1 99 ? 0.172 10.605 10.558 1.00 10.35 99 PRO A CA 15
ATOM 28729 C C . PRO A 1 99 ? -0.678 10.578 9.286 1.00 54.44 99 PRO A C 15
ATOM 28730 O O . PRO A 1 99 ? -0.940 9.500 8.752 1.00 5.14 99 PRO A O 15
ATOM 28741 N N . ARG A 1 100 ? -1.076 11.742 8.752 1.00 71.12 100 ARG A N 15
ATOM 28742 C CA . ARG A 1 100 ? -1.855 11.805 7.521 1.00 53.53 100 ARG A CA 15
ATOM 28743 C C . ARG A 1 100 ? -1.088 11.386 6.270 1.00 50.53 100 ARG A C 15
ATOM 28744 O O . ARG A 1 100 ? -1.688 11.361 5.199 1.00 31.21 100 ARG A O 15
ATOM 28765 N N . LYS A 1 101 ? 0.222 11.144 6.363 1.00 74.24 101 LYS A N 15
ATOM 28766 C CA . LYS A 1 101 ? 1.064 10.955 5.195 1.00 23.23 101 LYS A CA 15
ATOM 28767 C C . LYS A 1 101 ? 2.082 9.854 5.402 1.00 33.13 101 LYS A C 15
ATOM 28768 O O . LYS A 1 101 ? 2.426 9.113 4.487 1.00 40.54 101 LYS A O 15
ATOM 28787 N N . THR A 1 102 ? 2.597 9.739 6.619 1.00 3.22 102 THR A N 15
ATOM 28788 C CA . THR A 1 102 ? 3.482 8.640 6.997 1.00 24.43 102 THR A CA 15
ATOM 28789 C C . THR A 1 102 ? 2.773 7.292 6.813 1.00 61.11 102 THR A C 15
ATOM 28790 O O . THR A 1 102 ? 3.409 6.324 6.383 1.00 3.21 102 THR A O 15
ATOM 28801 N N . ARG A 1 103 ? 1.457 7.218 7.089 1.00 71.32 103 ARG A N 15
ATOM 28802 C CA . ARG A 1 103 ? 0.703 5.998 6.807 1.00 33.42 103 ARG A CA 15
ATOM 28803 C C . ARG A 1 103 ? 0.739 5.716 5.308 1.00 72.44 103 ARG A C 15
ATOM 28804 O O . ARG A 1 103 ? 0.998 4.577 4.918 1.00 23.03 103 ARG A O 15
ATOM 28825 N N . ARG A 1 104 ? 0.558 6.733 4.459 1.00 41.42 104 ARG A N 15
ATOM 28826 C CA . ARG A 1 104 ? 0.689 6.555 3.022 1.00 41.13 104 ARG A CA 15
ATOM 28827 C C . ARG A 1 104 ? 2.077 6.051 2.674 1.00 32.43 104 ARG A C 15
ATOM 28828 O O . ARG A 1 104 ? 2.162 4.998 2.054 1.00 4.02 104 ARG A O 15
ATOM 28849 N N . ALA A 1 105 ? 3.158 6.706 3.098 1.00 62.42 105 ALA A N 15
ATOM 28850 C CA . ALA A 1 105 ? 4.494 6.293 2.705 1.00 74.22 105 ALA A CA 15
ATOM 28851 C C . ALA A 1 105 ? 4.858 4.869 3.160 1.00 31.11 105 ALA A C 15
ATOM 28852 O O . ALA A 1 105 ? 5.592 4.193 2.434 1.00 52.21 105 ALA A O 15
ATOM 28859 N N . THR A 1 106 ? 4.311 4.367 4.279 1.00 74.51 106 THR A N 15
ATOM 28860 C CA . THR A 1 106 ? 4.382 2.944 4.617 1.00 70.22 106 THR A CA 15
ATOM 28861 C C . THR A 1 106 ? 3.903 2.103 3.424 1.00 51.33 106 THR A C 15
ATOM 28862 O O . THR A 1 106 ? 4.643 1.238 2.945 1.00 55.42 106 THR A O 15
ATOM 28873 N N . MET A 1 107 ? 2.674 2.355 2.962 1.00 14.11 107 MET A N 15
ATOM 28874 C CA . MET A 1 107 ? 2.052 1.648 1.852 1.00 61.21 107 MET A CA 15
ATOM 28875 C C . MET A 1 107 ? 2.845 1.866 0.569 1.00 63.35 107 MET A C 15
ATOM 28876 O O . MET A 1 107 ? 3.025 0.929 -0.200 1.00 44.43 107 MET A O 15
ATOM 28890 N N . THR A 1 108 ? 3.319 3.082 0.312 1.00 43.32 108 THR A N 15
ATOM 28891 C CA . THR A 1 108 ? 4.025 3.413 -0.913 1.00 44.54 108 THR A CA 15
ATOM 28892 C C . THR A 1 108 ? 5.293 2.555 -1.045 1.00 11.20 108 THR A C 15
ATOM 28893 O O . THR A 1 108 ? 5.514 1.987 -2.108 1.00 54.13 108 THR A O 15
ATOM 28904 N N . ASN A 1 109 ? 6.066 2.337 0.030 1.00 11.20 109 ASN A N 15
ATOM 28905 C CA . ASN A 1 109 ? 7.192 1.395 -0.004 1.00 43.43 109 ASN A CA 15
ATOM 28906 C C . ASN A 1 109 ? 6.736 -0.034 -0.309 1.00 51.21 109 ASN A C 15
ATOM 28907 O O . ASN A 1 109 ? 7.408 -0.753 -1.046 1.00 12.22 109 ASN A O 15
ATOM 28918 N N . TRP A 1 110 ? 5.614 -0.464 0.281 1.00 70.55 110 TRP A N 15
ATOM 28919 C CA . TRP A 1 110 ? 5.062 -1.794 0.028 1.00 12.45 110 TRP A CA 15
ATOM 28920 C C . TRP A 1 110 ? 4.655 -1.941 -1.434 1.00 34.02 110 TRP A C 15
ATOM 28921 O O . TRP A 1 110 ? 4.842 -3.019 -1.976 1.00 4.11 110 TRP A O 15
ATOM 28942 N N . LEU A 1 111 ? 4.146 -0.896 -2.095 1.00 25.14 111 LEU A N 15
ATOM 28943 C CA . LEU A 1 111 ? 3.729 -0.996 -3.490 1.00 50.10 111 LEU A CA 15
ATOM 28944 C C . LEU A 1 111 ? 4.922 -1.420 -4.352 1.00 43.45 111 LEU A C 15
ATOM 28945 O O . LEU A 1 111 ? 4.789 -2.369 -5.126 1.00 42.34 111 LEU A O 15
ATOM 28961 N N . LEU A 1 112 ? 6.107 -0.816 -4.171 1.00 4.23 112 LEU A N 15
ATOM 28962 C CA . LEU A 1 112 ? 7.322 -1.313 -4.814 1.00 43.44 112 LEU A CA 15
ATOM 28963 C C . LEU A 1 112 ? 7.605 -2.751 -4.380 1.00 43.30 112 LEU A C 15
ATOM 28964 O O . LEU A 1 112 ? 7.856 -3.609 -5.220 1.00 25.43 112 LEU A O 15
ATOM 28980 N N . ALA A 1 113 ? 7.587 -3.030 -3.074 1.00 45.02 113 ALA A N 15
ATOM 28981 C CA . ALA A 1 113 ? 7.968 -4.346 -2.570 1.00 73.42 113 ALA A CA 15
ATOM 28982 C C . ALA A 1 113 ? 7.029 -5.450 -3.087 1.00 24.12 113 ALA A C 15
ATOM 28983 O O . ALA A 1 113 ? 7.437 -6.606 -3.182 1.00 44.52 113 ALA A O 15
ATOM 28990 N N . TYR A 1 114 ? 5.779 -5.122 -3.411 1.00 63.14 114 TYR A N 15
ATOM 28991 C CA . TYR A 1 114 ? 4.827 -6.036 -4.009 1.00 51.04 114 TYR A CA 15
ATOM 28992 C C . TYR A 1 114 ? 5.085 -6.172 -5.505 1.00 53.25 114 TYR A C 15
ATOM 28993 O O . TYR A 1 114 ? 5.187 -7.302 -5.976 1.00 0.32 114 TYR A O 15
ATOM 29011 N N . ARG A 1 115 ? 5.211 -5.072 -6.272 1.00 20.42 115 ARG A N 15
ATOM 29012 C CA . ARG A 1 115 ? 5.460 -5.230 -7.712 1.00 41.01 115 ARG A CA 15
ATOM 29013 C C . ARG A 1 115 ? 6.734 -6.026 -7.956 1.00 13.14 115 ARG A C 15
ATOM 29014 O O . ARG A 1 115 ? 6.759 -6.870 -8.840 1.00 64.00 115 ARG A O 15
ATOM 29035 N N . ARG A 1 116 ? 7.760 -5.832 -7.131 1.00 52.34 116 ARG A N 15
ATOM 29036 C CA . ARG A 1 116 ? 8.998 -6.592 -7.187 1.00 33.13 116 ARG A CA 15
ATOM 29037 C C . ARG A 1 116 ? 8.803 -8.103 -7.063 1.00 63.03 116 ARG A C 15
ATOM 29038 O O . ARG A 1 116 ? 9.551 -8.857 -7.684 1.00 31.21 116 ARG A O 15
ATOM 29059 N N . SER A 1 117 ? 7.808 -8.557 -6.306 1.00 45.12 117 SER A N 15
ATOM 29060 C CA . SER A 1 117 ? 7.490 -9.973 -6.183 1.00 41.23 117 SER A CA 15
ATOM 29061 C C . SER A 1 117 ? 6.788 -10.536 -7.438 1.00 4.53 117 SER A C 15
ATOM 29062 O O . SER A 1 117 ? 6.484 -11.731 -7.461 1.00 11.24 117 SER A O 15
ATOM 29070 N N . GLN A 1 118 ? 6.462 -9.724 -8.458 1.00 1.25 118 GLN A N 15
ATOM 29071 C CA . GLN A 1 118 ? 5.692 -10.199 -9.608 1.00 70.12 118 GLN A CA 15
ATOM 29072 C C . GLN A 1 118 ? 6.568 -10.789 -10.706 1.00 3.40 118 GLN A C 15
ATOM 29073 O O . GLN A 1 118 ? 6.160 -11.765 -11.332 1.00 1.22 118 GLN A O 15
ATOM 29087 N N . GLN A 1 119 ? 7.758 -10.227 -10.914 1.00 63.10 119 GLN A N 15
ATOM 29088 C CA . GLN A 1 119 ? 8.729 -10.628 -11.935 1.00 31.31 119 GLN A CA 15
ATOM 29089 C C . GLN A 1 119 ? 9.701 -11.685 -11.405 1.00 23.03 119 GLN A C 15
ATOM 29090 O O . GLN A 1 119 ? 10.786 -11.889 -11.957 1.00 20.40 119 GLN A O 15
ATOM 29104 N N . ASP A 1 120 ? 9.314 -12.314 -10.301 1.00 43.40 120 ASP A N 15
ATOM 29105 C CA . ASP A 1 120 ? 9.965 -13.481 -9.735 1.00 65.21 120 ASP A CA 15
ATOM 29106 C C . ASP A 1 120 ? 9.995 -14.597 -10.764 1.00 0.54 120 ASP A C 15
ATOM 29107 O O . ASP A 1 120 ? 11.083 -15.128 -11.054 1.00 1.45 120 ASP A O 15
ATOM 29116 N N . MET A 1 1 ? -4.413 -11.103 -7.897 1.00 2.53 1 MET A N 16
ATOM 29117 C CA . MET A 1 1 ? -4.634 -9.820 -8.592 1.00 34.43 1 MET A CA 16
ATOM 29118 C C . MET A 1 1 ? -3.297 -9.176 -8.982 1.00 4.14 1 MET A C 16
ATOM 29119 O O . MET A 1 1 ? -2.660 -8.527 -8.149 1.00 43.32 1 MET A O 16
ATOM 29133 N N . GLY A 1 2 ? -2.833 -9.319 -10.224 1.00 54.42 2 GLY A N 16
ATOM 29134 C CA . GLY A 1 2 ? -1.465 -8.962 -10.589 1.00 50.50 2 GLY A CA 16
ATOM 29135 C C . GLY A 1 2 ? -1.296 -7.567 -11.156 1.00 60.21 2 GLY A C 16
ATOM 29136 O O . GLY A 1 2 ? -0.591 -7.380 -12.146 1.00 73.42 2 GLY A O 16
ATOM 29140 N N . ILE A 1 3 ? -1.931 -6.586 -10.524 1.00 2.03 3 ILE A N 16
ATOM 29141 C CA . ILE A 1 3 ? -1.936 -5.199 -10.970 1.00 4.32 3 ILE A CA 16
ATOM 29142 C C . ILE A 1 3 ? -0.501 -4.683 -11.052 1.00 72.15 3 ILE A C 16
ATOM 29143 O O . ILE A 1 3 ? 0.344 -5.001 -10.210 1.00 41.42 3 ILE A O 16
ATOM 29159 N N . THR A 1 4 ? -0.275 -3.834 -12.041 1.00 10.31 4 THR A N 16
ATOM 29160 C CA . THR A 1 4 ? 1.003 -3.208 -12.324 1.00 2.13 4 THR A CA 16
ATOM 29161 C C . THR A 1 4 ? 1.138 -1.910 -11.533 1.00 75.04 4 THR A C 16
ATOM 29162 O O . THR A 1 4 ? 0.145 -1.206 -11.309 1.00 42.23 4 THR A O 16
ATOM 29173 N N . ILE A 1 5 ? 2.372 -1.576 -11.149 1.00 41.42 5 ILE A N 16
ATOM 29174 C CA . ILE A 1 5 ? 2.681 -0.517 -10.209 1.00 34.23 5 ILE A CA 16
ATOM 29175 C C . ILE A 1 5 ? 3.692 0.435 -10.832 1.00 42.43 5 ILE A C 16
ATOM 29176 O O . ILE A 1 5 ? 4.898 0.192 -10.836 1.00 51.04 5 ILE A O 16
ATOM 29192 N N . THR A 1 6 ? 3.162 1.534 -11.332 1.00 75.11 6 THR A N 16
ATOM 29193 C CA . THR A 1 6 ? 3.921 2.667 -11.822 1.00 24.21 6 THR A CA 16
ATOM 29194 C C . THR A 1 6 ? 4.692 3.323 -10.666 1.00 52.54 6 THR A C 16
ATOM 29195 O O . THR A 1 6 ? 4.182 3.456 -9.554 1.00 43.25 6 THR A O 16
ATOM 29206 N N . ASP A 1 7 ? 5.934 3.738 -10.917 1.00 33.54 7 ASP A N 16
ATOM 29207 C CA . ASP A 1 7 ? 6.730 4.547 -9.996 1.00 44.04 7 ASP A CA 16
ATOM 29208 C C . ASP A 1 7 ? 6.083 5.916 -9.829 1.00 14.03 7 ASP A C 16
ATOM 29209 O O . ASP A 1 7 ? 6.063 6.477 -8.732 1.00 33.43 7 ASP A O 16
ATOM 29218 N N . GLU A 1 8 ? 5.515 6.452 -10.909 1.00 52.44 8 GLU A N 16
ATOM 29219 C CA . GLU A 1 8 ? 4.825 7.734 -10.885 1.00 33.42 8 GLU A CA 16
ATOM 29220 C C . GLU A 1 8 ? 3.625 7.703 -9.941 1.00 63.22 8 GLU A C 16
ATOM 29221 O O . GLU A 1 8 ? 3.377 8.682 -9.241 1.00 33.32 8 GLU A O 16
ATOM 29233 N N . LEU A 1 9 ? 2.898 6.584 -9.874 1.00 11.44 9 LEU A N 16
ATOM 29234 C CA . LEU A 1 9 ? 1.779 6.426 -8.978 1.00 51.12 9 LEU A CA 16
ATOM 29235 C C . LEU A 1 9 ? 2.262 6.459 -7.535 1.00 2.53 9 LEU A C 16
ATOM 29236 O O . LEU A 1 9 ? 1.558 6.979 -6.682 1.00 21.10 9 LEU A O 16
ATOM 29252 N N . LEU A 1 10 ? 3.442 5.927 -7.221 1.00 62.14 10 LEU A N 16
ATOM 29253 C CA . LEU A 1 10 ? 3.917 5.934 -5.843 1.00 64.11 10 LEU A CA 16
ATOM 29254 C C . LEU A 1 10 ? 4.125 7.369 -5.368 1.00 73.15 10 LEU A C 16
ATOM 29255 O O . LEU A 1 10 ? 3.773 7.694 -4.229 1.00 41.11 10 LEU A O 16
ATOM 29271 N N . TRP A 1 11 ? 4.625 8.244 -6.246 1.00 23.43 11 TRP A N 16
ATOM 29272 C CA . TRP A 1 11 ? 4.714 9.670 -5.970 1.00 12.13 11 TRP A CA 16
ATOM 29273 C C . TRP A 1 11 ? 3.334 10.301 -5.721 1.00 12.05 11 TRP A C 16
ATOM 29274 O O . TRP A 1 11 ? 3.273 11.309 -5.022 1.00 1.55 11 TRP A O 16
ATOM 29295 N N . ALA A 1 12 ? 2.223 9.713 -6.177 1.00 54.43 12 ALA A N 16
ATOM 29296 C CA . ALA A 1 12 ? 0.893 10.308 -6.052 1.00 42.32 12 ALA A CA 16
ATOM 29297 C C . ALA A 1 12 ? 0.430 10.389 -4.597 1.00 52.14 12 ALA A C 16
ATOM 29298 O O . ALA A 1 12 ? -0.205 11.372 -4.206 1.00 52.55 12 ALA A O 16
ATOM 29305 N N . ILE A 1 13 ? 0.744 9.362 -3.797 1.00 54.20 13 ILE A N 16
ATOM 29306 C CA . ILE A 1 13 ? 0.492 9.332 -2.363 1.00 2.35 13 ILE A CA 16
ATOM 29307 C C . ILE A 1 13 ? 1.353 10.409 -1.687 1.00 64.43 13 ILE A C 16
ATOM 29308 O O . ILE A 1 13 ? 0.929 11.036 -0.717 1.00 43.20 13 ILE A O 16
ATOM 29324 N N . LEU A 1 14 ? 2.584 10.574 -2.171 1.00 30.55 14 LEU A N 16
ATOM 29325 C CA . LEU A 1 14 ? 3.635 11.321 -1.504 1.00 13.12 14 LEU A CA 16
ATOM 29326 C C . LEU A 1 14 ? 3.451 12.820 -1.697 1.00 65.10 14 LEU A C 16
ATOM 29327 O O . LEU A 1 14 ? 3.526 13.578 -0.724 1.00 44.14 14 LEU A O 16
ATOM 29343 N N . LYS A 1 15 ? 3.253 13.243 -2.945 1.00 53.43 15 LYS A N 16
ATOM 29344 C CA . LYS A 1 15 ? 3.100 14.626 -3.336 1.00 3.32 15 LYS A CA 16
ATOM 29345 C C . LYS A 1 15 ? 1.767 15.154 -2.814 1.00 32.33 15 LYS A C 16
ATOM 29346 O O . LYS A 1 15 ? 1.741 15.688 -1.703 1.00 42.01 15 LYS A O 16
ATOM 29365 N N . ASP A 1 16 ? 0.668 14.981 -3.560 1.00 43.21 16 ASP A N 16
ATOM 29366 C CA . ASP A 1 16 ? -0.613 15.646 -3.339 1.00 51.41 16 ASP A CA 16
ATOM 29367 C C . ASP A 1 16 ? -1.640 15.341 -4.441 1.00 40.13 16 ASP A C 16
ATOM 29368 O O . ASP A 1 16 ? -2.557 16.125 -4.698 1.00 0.14 16 ASP A O 16
ATOM 29377 N N . GLU A 1 17 ? -1.506 14.220 -5.139 1.00 23.20 17 GLU A N 16
ATOM 29378 C CA . GLU A 1 17 ? -2.480 13.752 -6.096 1.00 11.23 17 GLU A CA 16
ATOM 29379 C C . GLU A 1 17 ? -3.564 12.977 -5.328 1.00 12.30 17 GLU A C 16
ATOM 29380 O O . GLU A 1 17 ? -4.681 13.484 -5.178 1.00 53.41 17 GLU A O 16
ATOM 29392 N N . LEU A 1 18 ? -3.237 11.789 -4.800 1.00 32.42 18 LEU A N 16
ATOM 29393 C CA . LEU A 1 18 ? -4.190 10.970 -4.053 1.00 0.12 18 LEU A CA 16
ATOM 29394 C C . LEU A 1 18 ? -4.539 11.675 -2.757 1.00 4.45 18 LEU A C 16
ATOM 29395 O O . LEU A 1 18 ? -3.742 12.429 -2.186 1.00 20.42 18 LEU A O 16
ATOM 29411 N N . SER A 1 19 ? -5.674 11.279 -2.208 1.00 35.24 19 SER A N 16
ATOM 29412 C CA . SER A 1 19 ? -6.101 11.692 -0.878 1.00 1.33 19 SER A CA 16
ATOM 29413 C C . SER A 1 19 ? -5.755 10.578 0.114 1.00 53.43 19 SER A C 16
ATOM 29414 O O . SER A 1 19 ? -5.127 9.574 -0.241 1.00 53.50 19 SER A O 16
ATOM 29422 N N . ASP A 1 20 ? -6.118 10.786 1.376 1.00 52.34 20 ASP A N 16
ATOM 29423 C CA . ASP A 1 20 ? -5.925 9.839 2.463 1.00 32.44 20 ASP A CA 16
ATOM 29424 C C . ASP A 1 20 ? -6.656 8.528 2.161 1.00 64.24 20 ASP A C 16
ATOM 29425 O O . ASP A 1 20 ? -6.008 7.524 1.876 1.00 4.01 20 ASP A O 16
ATOM 29434 N N . ALA A 1 21 ? -7.987 8.538 2.146 1.00 3.40 21 ALA A N 16
ATOM 29435 C CA . ALA A 1 21 ? -8.826 7.376 1.890 1.00 3.30 21 ALA A CA 16
ATOM 29436 C C . ALA A 1 21 ? -8.550 6.769 0.519 1.00 75.31 21 ALA A C 16
ATOM 29437 O O . ALA A 1 21 ? -8.471 5.552 0.378 1.00 62.24 21 ALA A O 16
ATOM 29444 N N . GLU A 1 22 ? -8.411 7.626 -0.493 1.00 34.13 22 GLU A N 16
ATOM 29445 C CA . GLU A 1 22 ? -8.260 7.207 -1.878 1.00 51.21 22 GLU A CA 16
ATOM 29446 C C . GLU A 1 22 ? -6.962 6.427 -2.051 1.00 53.52 22 GLU A C 16
ATOM 29447 O O . GLU A 1 22 ? -6.955 5.424 -2.762 1.00 22.13 22 GLU A O 16
ATOM 29459 N N . ALA A 1 23 ? -5.886 6.853 -1.374 1.00 21.42 23 ALA A N 16
ATOM 29460 C CA . ALA A 1 23 ? -4.605 6.168 -1.468 1.00 33.14 23 ALA A CA 16
ATOM 29461 C C . ALA A 1 23 ? -4.750 4.723 -0.966 1.00 32.20 23 ALA A C 16
ATOM 29462 O O . ALA A 1 23 ? -4.085 3.828 -1.486 1.00 71.11 23 ALA A O 16
ATOM 29469 N N . ASN A 1 24 ? -5.606 4.480 0.038 1.00 41.13 24 ASN A N 16
ATOM 29470 C CA . ASN A 1 24 ? -5.817 3.138 0.580 1.00 64.33 24 ASN A CA 16
ATOM 29471 C C . ASN A 1 24 ? -6.420 2.229 -0.485 1.00 31.54 24 ASN A C 16
ATOM 29472 O O . ASN A 1 24 ? -6.060 1.054 -0.540 1.00 60.42 24 ASN A O 16
ATOM 29483 N N . ALA A 1 25 ? -7.324 2.761 -1.317 1.00 70.44 25 ALA A N 16
ATOM 29484 C CA . ALA A 1 25 ? -8.052 1.979 -2.304 1.00 41.44 25 ALA A CA 16
ATOM 29485 C C . ALA A 1 25 ? -7.106 1.212 -3.214 1.00 73.41 25 ALA A C 16
ATOM 29486 O O . ALA A 1 25 ? -7.363 0.042 -3.505 1.00 12.13 25 ALA A O 16
ATOM 29493 N N . LEU A 1 26 ? -6.029 1.852 -3.677 1.00 70.31 26 LEU A N 16
ATOM 29494 C CA . LEU A 1 26 ? -5.074 1.223 -4.584 1.00 3.23 26 LEU A CA 16
ATOM 29495 C C . LEU A 1 26 ? -4.272 0.099 -3.915 1.00 34.11 26 LEU A C 16
ATOM 29496 O O . LEU A 1 26 ? -3.890 -0.860 -4.588 1.00 60.31 26 LEU A O 16
ATOM 29512 N N . VAL A 1 27 ? -4.078 0.140 -2.595 1.00 53.20 27 VAL A N 16
ATOM 29513 C CA . VAL A 1 27 ? -3.552 -1.007 -1.855 1.00 1.13 27 VAL A CA 16
ATOM 29514 C C . VAL A 1 27 ? -4.604 -2.125 -1.850 1.00 22.32 27 VAL A C 16
ATOM 29515 O O . VAL A 1 27 ? -4.276 -3.268 -2.176 1.00 34.31 27 VAL A O 16
ATOM 29528 N N . TRP A 1 28 ? -5.864 -1.811 -1.519 1.00 53.14 28 TRP A N 16
ATOM 29529 C CA . TRP A 1 28 ? -6.945 -2.792 -1.425 1.00 34.51 28 TRP A CA 16
ATOM 29530 C C . TRP A 1 28 ? -7.067 -3.602 -2.722 1.00 25.20 28 TRP A C 16
ATOM 29531 O O . TRP A 1 28 ? -7.085 -4.839 -2.672 1.00 20.43 28 TRP A O 16
ATOM 29552 N N . GLN A 1 29 ? -7.102 -2.925 -3.880 1.00 14.41 29 GLN A N 16
ATOM 29553 C CA . GLN A 1 29 ? -7.213 -3.615 -5.167 1.00 23.41 29 GLN A CA 16
ATOM 29554 C C . GLN A 1 29 ? -6.028 -4.550 -5.410 1.00 33.21 29 GLN A C 16
ATOM 29555 O O . GLN A 1 29 ? -6.254 -5.682 -5.820 1.00 3.11 29 GLN A O 16
ATOM 29569 N N . ALA A 1 30 ? -4.790 -4.108 -5.167 1.00 1.11 30 ALA A N 16
ATOM 29570 C CA . ALA A 1 30 ? -3.592 -4.898 -5.450 1.00 35.31 30 ALA A CA 16
ATOM 29571 C C . ALA A 1 30 ? -3.542 -6.197 -4.656 1.00 40.24 30 ALA A C 16
ATOM 29572 O O . ALA A 1 30 ? -2.966 -7.165 -5.150 1.00 63.31 30 ALA A O 16
ATOM 29579 N N . LEU A 1 31 ? -4.085 -6.237 -3.436 1.00 31.42 31 LEU A N 16
ATOM 29580 C CA . LEU A 1 31 ? -4.267 -7.513 -2.751 1.00 52.13 31 LEU A CA 16
ATOM 29581 C C . LEU A 1 31 ? -5.322 -8.307 -3.505 1.00 44.31 31 LEU A C 16
ATOM 29582 O O . LEU A 1 31 ? -5.070 -9.443 -3.888 1.00 4.34 31 LEU A O 16
ATOM 29598 N N . GLY A 1 32 ? -6.492 -7.707 -3.720 1.00 23.42 32 GLY A N 16
ATOM 29599 C CA . GLY A 1 32 ? -7.612 -8.320 -4.420 1.00 42.41 32 GLY A CA 16
ATOM 29600 C C . GLY A 1 32 ? -8.963 -7.926 -3.824 1.00 14.31 32 GLY A C 16
ATOM 29601 O O . GLY A 1 32 ? -9.990 -8.380 -4.327 1.00 0.31 32 GLY A O 16
ATOM 29605 N N . TYR A 1 33 ? -8.990 -7.077 -2.788 1.00 1.31 33 TYR A N 16
ATOM 29606 C CA . TYR A 1 33 ? -10.196 -6.519 -2.173 1.00 63.30 33 TYR A CA 16
ATOM 29607 C C . TYR A 1 33 ? -10.753 -5.362 -3.013 1.00 1.44 33 TYR A C 16
ATOM 29608 O O . TYR A 1 33 ? -11.063 -4.279 -2.514 1.00 55.31 33 TYR A O 16
ATOM 29626 N N . VAL A 1 34 ? -10.845 -5.576 -4.315 1.00 75.32 34 VAL A N 16
ATOM 29627 C CA . VAL A 1 34 ? -11.717 -4.796 -5.175 1.00 64.12 34 VAL A CA 16
ATOM 29628 C C . VAL A 1 34 ? -13.163 -4.904 -4.668 1.00 73.14 34 VAL A C 16
ATOM 29629 O O . VAL A 1 34 ? -13.648 -6.002 -4.381 1.00 65.33 34 VAL A O 16
ATOM 29642 N N . TRP A 1 35 ? -13.820 -3.750 -4.522 1.00 54.14 35 TRP A N 16
ATOM 29643 C CA . TRP A 1 35 ? -15.242 -3.657 -4.236 1.00 73.23 35 TRP A CA 16
ATOM 29644 C C . TRP A 1 35 ? -16.008 -4.188 -5.439 1.00 72.42 35 TRP A C 16
ATOM 29645 O O . TRP A 1 35 ? -15.827 -3.679 -6.553 1.00 5.42 35 TRP A O 16
ATOM 29666 N N . ASP A 1 36 ? -16.874 -5.171 -5.207 1.00 4.32 36 ASP A N 16
ATOM 29667 C CA . ASP A 1 36 ? -17.854 -5.613 -6.195 1.00 23.04 36 ASP A CA 16
ATOM 29668 C C . ASP A 1 36 ? -19.206 -5.008 -5.876 1.00 5.32 36 ASP A C 16
ATOM 29669 O O . ASP A 1 36 ? -19.886 -5.424 -4.944 1.00 53.33 36 ASP A O 16
ATOM 29678 N N . GLU A 1 37 ? -19.595 -4.030 -6.685 1.00 24.44 37 GLU A N 16
ATOM 29679 C CA . GLU A 1 37 ? -20.868 -3.334 -6.624 1.00 34.34 37 GLU A CA 16
ATOM 29680 C C . GLU A 1 37 ? -22.056 -4.278 -6.829 1.00 4.43 37 GLU A C 16
ATOM 29681 O O . GLU A 1 37 ? -23.077 -4.099 -6.167 1.00 53.30 37 GLU A O 16
ATOM 29693 N N . ALA A 1 38 ? -21.917 -5.297 -7.680 1.00 61.33 38 ALA A N 16
ATOM 29694 C CA . ALA A 1 38 ? -22.975 -6.266 -7.951 1.00 54.31 38 ALA A CA 16
ATOM 29695 C C . ALA A 1 38 ? -23.285 -7.072 -6.696 1.00 10.34 38 ALA A C 16
ATOM 29696 O O . ALA A 1 38 ? -24.454 -7.252 -6.357 1.00 2.41 38 ALA A O 16
ATOM 29703 N N . GLN A 1 39 ? -22.221 -7.523 -6.021 1.00 0.11 39 GLN A N 16
ATOM 29704 C CA . GLN A 1 39 ? -22.305 -8.326 -4.815 1.00 20.41 39 GLN A CA 16
ATOM 29705 C C . GLN A 1 39 ? -22.493 -7.457 -3.567 1.00 70.34 39 GLN A C 16
ATOM 29706 O O . GLN A 1 39 ? -22.655 -7.979 -2.466 1.00 31.24 39 GLN A O 16
ATOM 29720 N N . SER A 1 40 ? -22.380 -6.140 -3.736 1.00 61.44 40 SER A N 16
ATOM 29721 C CA . SER A 1 40 ? -22.276 -5.113 -2.721 1.00 10.43 40 SER A CA 16
ATOM 29722 C C . SER A 1 40 ? -21.300 -5.509 -1.603 1.00 35.20 40 SER A C 16
ATOM 29723 O O . SER A 1 40 ? -21.673 -5.437 -0.426 1.00 71.45 40 SER A O 16
ATOM 29731 N N . CYS A 1 41 ? -20.104 -6.006 -1.943 1.00 23.22 41 CYS A N 16
ATOM 29732 C CA . CYS A 1 41 ? -19.151 -6.448 -0.927 1.00 40.12 41 CYS A CA 16
ATOM 29733 C C . CYS A 1 41 ? -17.696 -6.270 -1.355 1.00 33.21 41 CYS A C 16
ATOM 29734 O O . CYS A 1 41 ? -17.374 -6.003 -2.516 1.00 72.34 41 CYS A O 16
ATOM 29742 N N . TRP A 1 42 ? -16.799 -6.449 -0.387 1.00 72.15 42 TRP A N 16
ATOM 29743 C CA . TRP A 1 42 ? -15.368 -6.546 -0.609 1.00 24.14 42 TRP A CA 16
ATOM 29744 C C . TRP A 1 42 ? -15.046 -7.959 -1.076 1.00 30.54 42 TRP A C 16
ATOM 29745 O O . TRP A 1 42 ? -15.158 -8.906 -0.290 1.00 54.43 42 TRP A O 16
ATOM 29766 N N . LYS A 1 43 ? -14.651 -8.130 -2.342 1.00 63.55 43 LYS A N 16
ATOM 29767 C CA . LYS A 1 43 ? -14.290 -9.459 -2.831 1.00 15.45 43 LYS A CA 16
ATOM 29768 C C . LYS A 1 43 ? -13.130 -9.999 -2.030 1.00 11.21 43 LYS A C 16
ATOM 29769 O O . LYS A 1 43 ? -12.211 -9.268 -1.665 1.00 2.13 43 LYS A O 16
ATOM 29788 N N . THR A 1 44 ? -13.121 -11.312 -1.869 1.00 32.30 44 THR A N 16
ATOM 29789 C CA . THR A 1 44 ? -12.034 -12.002 -1.210 1.00 22.43 44 THR A CA 16
ATOM 29790 C C . THR A 1 44 ? -11.638 -13.219 -2.039 1.00 41.15 44 THR A C 16
ATOM 29791 O O . THR A 1 44 ? -11.332 -14.265 -1.486 1.00 41.14 44 THR A O 16
ATOM 29802 N N . ASP A 1 45 ? -11.639 -13.091 -3.369 1.00 31.50 45 ASP A N 16
ATOM 29803 C CA . ASP A 1 45 ? -11.291 -14.201 -4.264 1.00 41.25 45 ASP A CA 16
ATOM 29804 C C . ASP A 1 45 ? -9.966 -13.934 -4.958 1.00 43.31 45 ASP A C 16
ATOM 29805 O O . ASP A 1 45 ? -9.118 -14.818 -5.044 1.00 40.24 45 ASP A O 16
ATOM 29814 N N . LEU A 1 46 ? -9.752 -12.699 -5.418 1.00 62.13 46 LEU A N 16
ATOM 29815 C CA . LEU A 1 46 ? -8.548 -12.302 -6.148 1.00 70.54 46 LEU A CA 16
ATOM 29816 C C . LEU A 1 46 ? -7.333 -12.076 -5.233 1.00 44.44 46 LEU A C 16
ATOM 29817 O O . LEU A 1 46 ? -6.310 -11.582 -5.712 1.00 62.31 46 LEU A O 16
ATOM 29833 N N . VAL A 1 47 ? -7.462 -12.399 -3.943 1.00 15.25 47 VAL A N 16
ATOM 29834 C CA . VAL A 1 47 ? -6.567 -12.094 -2.827 1.00 54.03 47 VAL A CA 16
ATOM 29835 C C . VAL A 1 47 ? -6.088 -13.386 -2.150 1.00 3.51 47 VAL A C 16
ATOM 29836 O O . VAL A 1 47 ? -6.775 -14.404 -2.191 1.00 54.35 47 VAL A O 16
ATOM 29849 N N . ALA A 1 48 ? -4.908 -13.351 -1.520 1.00 22.02 48 ALA A N 16
ATOM 29850 C CA . ALA A 1 48 ? -4.322 -14.508 -0.852 1.00 12.23 48 ALA A CA 16
ATOM 29851 C C . ALA A 1 48 ? -5.096 -14.864 0.430 1.00 21.12 48 ALA A C 16
ATOM 29852 O O . ALA A 1 48 ? -5.563 -13.960 1.134 1.00 30.10 48 ALA A O 16
ATOM 29859 N N . PRO A 1 49 ? -5.170 -16.157 0.798 1.00 41.22 49 PRO A N 16
ATOM 29860 C CA . PRO A 1 49 ? -5.897 -16.628 1.970 1.00 34.32 49 PRO A CA 16
ATOM 29861 C C . PRO A 1 49 ? -5.240 -16.191 3.276 1.00 43.13 49 PRO A C 16
ATOM 29862 O O . PRO A 1 49 ? -5.924 -16.144 4.291 1.00 15.22 49 PRO A O 16
ATOM 29873 N N . GLU A 1 50 ? -3.951 -15.828 3.285 1.00 13.13 50 GLU A N 16
ATOM 29874 C CA . GLU A 1 50 ? -3.354 -15.225 4.473 1.00 14.41 50 GLU A CA 16
ATOM 29875 C C . GLU A 1 50 ? -3.921 -13.836 4.761 1.00 63.35 50 GLU A C 16
ATOM 29876 O O . GLU A 1 50 ? -3.986 -13.463 5.926 1.00 45.45 50 GLU A O 16
ATOM 29888 N N . TRP A 1 51 ? -4.352 -13.091 3.737 1.00 40.51 51 TRP A N 16
ATOM 29889 C CA . TRP A 1 51 ? -4.899 -11.750 3.894 1.00 52.32 51 TRP A CA 16
ATOM 29890 C C . TRP A 1 51 ? -6.386 -11.814 4.217 1.00 63.42 51 TRP A C 16
ATOM 29891 O O . TRP A 1 51 ? -6.796 -11.356 5.278 1.00 72.31 51 TRP A O 16
ATOM 29912 N N . ARG A 1 52 ? -7.199 -12.409 3.336 1.00 0.01 52 ARG A N 16
ATOM 29913 C CA . ARG A 1 52 ? -8.659 -12.405 3.502 1.00 3.14 52 ARG A CA 16
ATOM 29914 C C . ARG A 1 52 ? -9.153 -13.166 4.738 1.00 25.34 52 ARG A C 16
ATOM 29915 O O . ARG A 1 52 ? -10.342 -13.088 5.032 1.00 63.12 52 ARG A O 16
ATOM 29936 N N . GLN A 1 53 ? -8.271 -13.880 5.438 1.00 0.35 53 GLN A N 16
ATOM 29937 C CA . GLN A 1 53 ? -8.555 -14.830 6.504 1.00 70.04 53 GLN A CA 16
ATOM 29938 C C . GLN A 1 53 ? -9.578 -14.313 7.511 1.00 30.20 53 GLN A C 16
ATOM 29939 O O . GLN A 1 53 ? -10.598 -14.964 7.725 1.00 71.13 53 GLN A O 16
ATOM 29953 N N . ASP A 1 54 ? -9.316 -13.154 8.100 1.00 54.13 54 ASP A N 16
ATOM 29954 C CA . ASP A 1 54 ? -10.068 -12.586 9.216 1.00 42.34 54 ASP A CA 16
ATOM 29955 C C . ASP A 1 54 ? -10.294 -11.092 8.928 1.00 42.12 54 ASP A C 16
ATOM 29956 O O . ASP A 1 54 ? -10.471 -10.289 9.846 1.00 65.14 54 ASP A O 16
ATOM 29965 N N . TYR A 1 55 ? -10.250 -10.708 7.644 1.00 63.32 55 TYR A N 16
ATOM 29966 C CA . TYR A 1 55 ? -10.361 -9.350 7.121 1.00 3.44 55 TYR A CA 16
ATOM 29967 C C . TYR A 1 55 ? -11.739 -9.208 6.452 1.00 74.12 55 TYR A C 16
ATOM 29968 O O . TYR A 1 55 ? -11.862 -9.440 5.245 1.00 40.22 55 TYR A O 16
ATOM 29986 N N . PRO A 1 56 ? -12.812 -8.882 7.193 1.00 34.32 56 PRO A N 16
ATOM 29987 C CA . PRO A 1 56 ? -14.131 -8.642 6.614 1.00 53.53 56 PRO A CA 16
ATOM 29988 C C . PRO A 1 56 ? -14.234 -7.283 5.912 1.00 44.10 56 PRO A C 16
ATOM 29989 O O . PRO A 1 56 ? -15.178 -7.051 5.164 1.00 50.45 56 PRO A O 16
ATOM 30000 N N . GLU A 1 57 ? -13.279 -6.381 6.108 1.00 52.21 57 GLU A N 16
ATOM 30001 C CA . GLU A 1 57 ? -13.352 -4.976 5.733 1.00 51.32 57 GLU A CA 16
ATOM 30002 C C . GLU A 1 57 ? -11.960 -4.506 5.337 1.00 63.50 57 GLU A C 16
ATOM 30003 O O . GLU A 1 57 ? -10.977 -5.189 5.650 1.00 22.43 57 GLU A O 16
ATOM 30015 N N . PRO A 1 58 ? -11.850 -3.347 4.673 1.00 65.21 58 PRO A N 16
ATOM 30016 C CA . PRO A 1 58 ? -10.558 -2.815 4.315 1.00 54.43 58 PRO A CA 16
ATOM 30017 C C . PRO A 1 58 ? -9.709 -2.427 5.533 1.00 13.31 58 PRO A C 16
ATOM 30018 O O . PRO A 1 58 ? -10.239 -2.066 6.591 1.00 12.03 58 PRO A O 16
ATOM 30029 N N . PRO A 1 59 ? -8.377 -2.443 5.366 1.00 0.15 59 PRO A N 16
ATOM 30030 C CA . PRO A 1 59 ? -7.446 -1.875 6.310 1.00 51.12 59 PRO A CA 16
ATOM 30031 C C . PRO A 1 59 ? -7.421 -0.352 6.134 1.00 0.35 59 PRO A C 16
ATOM 30032 O O . PRO A 1 59 ? -7.015 0.158 5.082 1.00 32.30 59 PRO A O 16
ATOM 30043 N N . ASP A 1 60 ? -7.825 0.384 7.165 1.00 40.30 60 ASP A N 16
ATOM 30044 C CA . ASP A 1 60 ? -7.549 1.797 7.308 1.00 24.34 60 ASP A CA 16
ATOM 30045 C C . ASP A 1 60 ? -6.059 1.938 7.589 1.00 64.42 60 ASP A C 16
ATOM 30046 O O . ASP A 1 60 ? -5.643 1.888 8.751 1.00 2.03 60 ASP A O 16
ATOM 30055 N N . PHE A 1 61 ? -5.224 2.120 6.565 1.00 33.20 61 PHE A N 16
ATOM 30056 C CA . PHE A 1 61 ? -3.836 2.502 6.823 1.00 52.02 61 PHE A CA 16
ATOM 30057 C C . PHE A 1 61 ? -3.766 3.926 7.381 1.00 40.55 61 PHE A C 16
ATOM 30058 O O . PHE A 1 61 ? -2.751 4.297 7.965 1.00 33.44 61 PHE A O 16
ATOM 30075 N N . ILE A 1 62 ? -4.791 4.754 7.159 1.00 63.13 62 ILE A N 16
ATOM 30076 C CA . ILE A 1 62 ? -4.843 6.134 7.635 1.00 33.43 62 ILE A CA 16
ATOM 30077 C C . ILE A 1 62 ? -5.109 6.162 9.142 1.00 14.22 62 ILE A C 16
ATOM 30078 O O . ILE A 1 62 ? -4.496 6.939 9.878 1.00 62.04 62 ILE A O 16
ATOM 30094 N N . ALA A 1 63 ? -6.046 5.334 9.604 1.00 11.40 63 ALA A N 16
ATOM 30095 C CA . ALA A 1 63 ? -6.716 5.490 10.888 1.00 14.52 63 ALA A CA 16
ATOM 30096 C C . ALA A 1 63 ? -6.498 4.287 11.812 1.00 21.33 63 ALA A C 16
ATOM 30097 O O . ALA A 1 63 ? -7.210 4.151 12.803 1.00 0.24 63 ALA A O 16
ATOM 30104 N N . SER A 1 64 ? -5.547 3.405 11.500 1.00 3.24 64 SER A N 16
ATOM 30105 C CA . SER A 1 64 ? -5.188 2.252 12.311 1.00 61.03 64 SER A CA 16
ATOM 30106 C C . SER A 1 64 ? -3.758 1.828 11.940 1.00 72.25 64 SER A C 16
ATOM 30107 O O . SER A 1 64 ? -3.217 2.331 10.947 1.00 1.11 64 SER A O 16
ATOM 30115 N N . ARG A 1 65 ? -3.126 0.907 12.692 1.00 61.23 65 ARG A N 16
ATOM 30116 C CA . ARG A 1 65 ? -1.975 0.182 12.144 1.00 23.31 65 ARG A CA 16
ATOM 30117 C C . ARG A 1 65 ? -1.907 -1.320 12.511 1.00 41.11 65 ARG A C 16
ATOM 30118 O O . ARG A 1 65 ? -0.808 -1.845 12.695 1.00 11.10 65 ARG A O 16
ATOM 30139 N N . PRO A 1 66 ? -2.971 -2.122 12.330 1.00 65.42 66 PRO A N 16
ATOM 30140 C CA . PRO A 1 66 ? -2.873 -3.576 12.393 1.00 64.00 66 PRO A CA 16
ATOM 30141 C C . PRO A 1 66 ? -2.244 -4.102 11.104 1.00 24.11 66 PRO A C 16
ATOM 30142 O O . PRO A 1 66 ? -1.216 -4.789 11.156 1.00 15.35 66 PRO A O 16
ATOM 30153 N N . ALA A 1 67 ? -2.823 -3.753 9.948 1.00 32.54 67 ALA A N 16
ATOM 30154 C CA . ALA A 1 67 ? -2.418 -4.281 8.646 1.00 41.24 67 ALA A CA 16
ATOM 30155 C C . ALA A 1 67 ? -0.968 -3.959 8.297 1.00 53.20 67 ALA A C 16
ATOM 30156 O O . ALA A 1 67 ? -0.376 -4.647 7.475 1.00 2.43 67 ALA A O 16
ATOM 30163 N N . THR A 1 68 ? -0.366 -2.964 8.938 1.00 45.23 68 THR A N 16
ATOM 30164 C CA . THR A 1 68 ? 1.050 -2.653 8.840 1.00 61.21 68 THR A CA 16
ATOM 30165 C C . THR A 1 68 ? 1.924 -3.894 9.094 1.00 42.41 68 THR A C 16
ATOM 30166 O O . THR A 1 68 ? 2.835 -4.151 8.304 1.00 72.23 68 THR A O 16
ATOM 30177 N N . VAL A 1 69 ? 1.610 -4.718 10.102 1.00 32.11 69 VAL A N 16
ATOM 30178 C CA . VAL A 1 69 ? 2.307 -5.987 10.338 1.00 5.44 69 VAL A CA 16
ATOM 30179 C C . VAL A 1 69 ? 2.180 -6.883 9.104 1.00 73.44 69 VAL A C 16
ATOM 30180 O O . VAL A 1 69 ? 3.126 -7.537 8.665 1.00 41.30 69 VAL A O 16
ATOM 30193 N N . LYS A 1 70 ? 0.978 -6.933 8.539 1.00 22.40 70 LYS A N 16
ATOM 30194 C CA . LYS A 1 70 ? 0.663 -7.813 7.435 1.00 31.35 70 LYS A CA 16
ATOM 30195 C C . LYS A 1 70 ? 1.339 -7.340 6.146 1.00 72.11 70 LYS A C 16
ATOM 30196 O O . LYS A 1 70 ? 1.733 -8.174 5.333 1.00 34.14 70 LYS A O 16
ATOM 30215 N N . LEU A 1 71 ? 1.579 -6.032 5.991 1.00 43.41 71 LEU A N 16
ATOM 30216 C CA . LEU A 1 71 ? 2.423 -5.504 4.925 1.00 53.54 71 LEU A CA 16
ATOM 30217 C C . LEU A 1 71 ? 3.844 -6.027 5.089 1.00 32.21 71 LEU A C 16
ATOM 30218 O O . LEU A 1 71 ? 4.446 -6.386 4.089 1.00 72.45 71 LEU A O 16
ATOM 30234 N N . THR A 1 72 ? 4.402 -6.072 6.305 1.00 65.40 72 THR A N 16
ATOM 30235 C CA . THR A 1 72 ? 5.788 -6.478 6.532 1.00 41.23 72 THR A CA 16
ATOM 30236 C C . THR A 1 72 ? 6.063 -7.861 5.953 1.00 51.15 72 THR A C 16
ATOM 30237 O O . THR A 1 72 ? 7.152 -8.101 5.437 1.00 74.15 72 THR A O 16
ATOM 30248 N N . ARG A 1 73 ? 5.063 -8.744 5.988 1.00 42.35 73 ARG A N 16
ATOM 30249 C CA . ARG A 1 73 ? 5.132 -10.056 5.363 1.00 50.33 73 ARG A CA 16
ATOM 30250 C C . ARG A 1 73 ? 5.668 -9.950 3.938 1.00 2.13 73 ARG A C 16
ATOM 30251 O O . ARG A 1 73 ? 6.659 -10.601 3.612 1.00 61.44 73 ARG A O 16
ATOM 30272 N N . SER A 1 74 ? 5.025 -9.106 3.134 1.00 1.10 74 SER A N 16
ATOM 30273 C CA . SER A 1 74 ? 5.322 -8.831 1.737 1.00 63.54 74 SER A CA 16
ATOM 30274 C C . SER A 1 74 ? 6.614 -8.025 1.510 1.00 3.02 74 SER A C 16
ATOM 30275 O O . SER A 1 74 ? 6.939 -7.742 0.357 1.00 45.34 74 SER A O 16
ATOM 30283 N N . ILE A 1 75 ? 7.349 -7.637 2.561 1.00 0.11 75 ILE A N 16
ATOM 30284 C CA . ILE A 1 75 ? 8.528 -6.779 2.495 1.00 2.44 75 ILE A CA 16
ATOM 30285 C C . ILE A 1 75 ? 9.728 -7.627 2.959 1.00 3.44 75 ILE A C 16
ATOM 30286 O O . ILE A 1 75 ? 10.102 -7.562 4.140 1.00 42.51 75 ILE A O 16
ATOM 30302 N N . PRO A 1 76 ? 10.309 -8.438 2.055 1.00 71.40 76 PRO A N 16
ATOM 30303 C CA . PRO A 1 76 ? 11.419 -9.327 2.366 1.00 54.44 76 PRO A CA 16
ATOM 30304 C C . PRO A 1 76 ? 12.715 -8.538 2.595 1.00 34.35 76 PRO A C 16
ATOM 30305 O O . PRO A 1 76 ? 12.787 -7.338 2.320 1.00 61.43 76 PRO A O 16
ATOM 30316 N N . ALA A 1 77 ? 13.774 -9.231 3.024 1.00 50.01 77 ALA A N 16
ATOM 30317 C CA . ALA A 1 77 ? 15.090 -8.663 3.318 1.00 24.53 77 ALA A CA 16
ATOM 30318 C C . ALA A 1 77 ? 15.696 -7.827 2.171 1.00 52.42 77 ALA A C 16
ATOM 30319 O O . ALA A 1 77 ? 16.292 -6.788 2.469 1.00 52.20 77 ALA A O 16
ATOM 30326 N N . PRO A 1 78 ? 15.577 -8.215 0.889 1.00 5.41 78 PRO A N 16
ATOM 30327 C CA . PRO A 1 78 ? 16.038 -7.380 -0.213 1.00 71.01 78 PRO A CA 16
ATOM 30328 C C . PRO A 1 78 ? 15.160 -6.153 -0.498 1.00 50.41 78 PRO A C 16
ATOM 30329 O O . PRO A 1 78 ? 15.671 -5.239 -1.137 1.00 41.44 78 PRO A O 16
ATOM 30340 N N . TYR A 1 79 ? 13.904 -6.058 -0.038 1.00 74.41 79 TYR A N 16
ATOM 30341 C CA . TYR A 1 79 ? 12.941 -5.034 -0.463 1.00 72.32 79 TYR A CA 16
ATOM 30342 C C . TYR A 1 79 ? 12.575 -4.075 0.659 1.00 13.45 79 TYR A C 16
ATOM 30343 O O . TYR A 1 79 ? 11.438 -3.615 0.773 1.00 24.41 79 TYR A O 16
ATOM 30361 N N . LYS A 1 80 ? 13.542 -3.740 1.505 1.00 64.43 80 LYS A N 16
ATOM 30362 C CA . LYS A 1 80 ? 13.314 -2.848 2.642 1.00 23.43 80 LYS A CA 16
ATOM 30363 C C . LYS A 1 80 ? 13.348 -1.367 2.244 1.00 72.41 80 LYS A C 16
ATOM 30364 O O . LYS A 1 80 ? 12.889 -0.533 3.024 1.00 33.45 80 LYS A O 16
ATOM 30383 N N . GLN A 1 81 ? 13.889 -1.006 1.073 1.00 24.23 81 GLN A N 16
ATOM 30384 C CA . GLN A 1 81 ? 14.325 0.369 0.803 1.00 33.05 81 GLN A CA 16
ATOM 30385 C C . GLN A 1 81 ? 13.929 0.819 -0.609 1.00 33.11 81 GLN A C 16
ATOM 30386 O O . GLN A 1 81 ? 14.575 1.693 -1.184 1.00 33.21 81 GLN A O 16
ATOM 30400 N N . LEU A 1 82 ? 12.889 0.218 -1.193 1.00 70.44 82 LEU A N 16
ATOM 30401 C CA . LEU A 1 82 ? 12.463 0.444 -2.571 1.00 35.03 82 LEU A CA 16
ATOM 30402 C C . LEU A 1 82 ? 12.093 1.894 -2.851 1.00 51.50 82 LEU A C 16
ATOM 30403 O O . LEU A 1 82 ? 12.239 2.350 -3.987 1.00 14.01 82 LEU A O 16
ATOM 30419 N N . LEU A 1 83 ? 11.644 2.611 -1.814 1.00 75.02 83 LEU A N 16
ATOM 30420 C CA . LEU A 1 83 ? 11.411 4.049 -1.880 1.00 75.22 83 LEU A CA 16
ATOM 30421 C C . LEU A 1 83 ? 12.633 4.810 -2.388 1.00 42.55 83 LEU A C 16
ATOM 30422 O O . LEU A 1 83 ? 12.492 5.914 -2.911 1.00 51.21 83 LEU A O 16
ATOM 30438 N N . LYS A 1 84 ? 13.824 4.230 -2.265 1.00 20.21 84 LYS A N 16
ATOM 30439 C CA . LYS A 1 84 ? 15.066 4.808 -2.730 1.00 61.33 84 LYS A CA 16
ATOM 30440 C C . LYS A 1 84 ? 15.661 4.004 -3.873 1.00 54.21 84 LYS A C 16
ATOM 30441 O O . LYS A 1 84 ? 16.233 4.607 -4.774 1.00 24.44 84 LYS A O 16
ATOM 30460 N N . GLU A 1 85 ? 15.497 2.682 -3.860 1.00 44.40 85 GLU A N 16
ATOM 30461 C CA . GLU A 1 85 ? 15.954 1.830 -4.955 1.00 61.55 85 GLU A CA 16
ATOM 30462 C C . GLU A 1 85 ? 15.435 2.328 -6.305 1.00 24.41 85 GLU A C 16
ATOM 30463 O O . GLU A 1 85 ? 16.195 2.297 -7.271 1.00 31.33 85 GLU A O 16
ATOM 30475 N N . GLU A 1 86 ? 14.177 2.777 -6.382 1.00 74.11 86 GLU A N 16
ATOM 30476 C CA . GLU A 1 86 ? 13.571 3.174 -7.652 1.00 71.04 86 GLU A CA 16
ATOM 30477 C C . GLU A 1 86 ? 13.254 4.664 -7.696 1.00 21.43 86 GLU A C 16
ATOM 30478 O O . GLU A 1 86 ? 13.576 5.332 -8.681 1.00 64.21 86 GLU A O 16
ATOM 30490 N N . LEU A 1 87 ? 12.556 5.167 -6.673 1.00 11.34 87 LEU A N 16
ATOM 30491 C CA . LEU A 1 87 ? 11.971 6.506 -6.711 1.00 11.11 87 LEU A CA 16
ATOM 30492 C C . LEU A 1 87 ? 13.015 7.557 -6.356 1.00 43.42 87 LEU A C 16
ATOM 30493 O O . LEU A 1 87 ? 13.111 8.575 -7.041 1.00 40.15 87 LEU A O 16
ATOM 30509 N N . GLY A 1 88 ? 13.736 7.339 -5.253 1.00 61.10 88 GLY A N 16
ATOM 30510 C CA . GLY A 1 88 ? 14.728 8.263 -4.723 1.00 72.14 88 GLY A CA 16
ATOM 30511 C C . GLY A 1 88 ? 14.249 9.061 -3.511 1.00 53.51 88 GLY A C 16
ATOM 30512 O O . GLY A 1 88 ? 14.833 10.107 -3.221 1.00 52.12 88 GLY A O 16
ATOM 30516 N N . PHE A 1 89 ? 13.200 8.630 -2.804 1.00 62.11 89 PHE A N 16
ATOM 30517 C CA . PHE A 1 89 ? 12.782 9.240 -1.541 1.00 32.22 89 PHE A CA 16
ATOM 30518 C C . PHE A 1 89 ? 13.515 8.623 -0.334 1.00 44.44 89 PHE A C 16
ATOM 30519 O O . PHE A 1 89 ? 14.160 7.581 -0.442 1.00 24.34 89 PHE A O 16
ATOM 30536 N N . ALA A 1 90 ? 13.386 9.224 0.857 1.00 62.24 90 ALA A N 16
ATOM 30537 C CA . ALA A 1 90 ? 13.838 8.635 2.114 1.00 51.24 90 ALA A CA 16
ATOM 30538 C C . ALA A 1 90 ? 12.865 8.905 3.259 1.00 4.31 90 ALA A C 16
ATOM 30539 O O . ALA A 1 90 ? 12.409 7.952 3.891 1.00 63.44 90 ALA A O 16
ATOM 30546 N N . GLY A 1 91 ? 12.567 10.171 3.558 1.00 1.42 91 GLY A N 16
ATOM 30547 C CA . GLY A 1 91 ? 11.704 10.567 4.664 1.00 10.12 91 GLY A CA 16
ATOM 30548 C C . GLY A 1 91 ? 11.404 12.063 4.601 1.00 24.02 91 GLY A C 16
ATOM 30549 O O . GLY A 1 91 ? 11.911 12.766 3.725 1.00 31.35 91 GLY A O 16
ATOM 30553 N N . TYR A 1 92 ? 10.521 12.520 5.489 1.00 42.33 92 TYR A N 16
ATOM 30554 C CA . TYR A 1 92 ? 9.889 13.837 5.420 1.00 11.11 92 TYR A CA 16
ATOM 30555 C C . TYR A 1 92 ? 10.651 14.850 6.280 1.00 45.02 92 TYR A C 16
ATOM 30556 O O . TYR A 1 92 ? 11.158 14.506 7.356 1.00 52.45 92 TYR A O 16
ATOM 30574 N N . SER A 1 93 ? 10.688 16.107 5.839 1.00 1.14 93 SER A N 16
ATOM 30575 C CA . SER A 1 93 ? 11.135 17.245 6.632 1.00 32.51 93 SER A CA 16
ATOM 30576 C C . SER A 1 93 ? 10.193 17.425 7.819 1.00 72.55 93 SER A C 16
ATOM 30577 O O . SER A 1 93 ? 9.035 17.005 7.763 1.00 51.24 93 SER A O 16
ATOM 30585 N N . ILE A 1 94 ? 10.653 18.106 8.869 1.00 54.32 94 ILE A N 16
ATOM 30586 C CA . ILE A 1 94 ? 9.808 18.380 10.034 1.00 44.44 94 ILE A CA 16
ATOM 30587 C C . ILE A 1 94 ? 8.546 19.152 9.646 1.00 35.52 94 ILE A C 16
ATOM 30588 O O . ILE A 1 94 ? 7.470 18.928 10.197 1.00 42.32 94 ILE A O 16
ATOM 30604 N N . ASN A 1 95 ? 8.670 20.047 8.672 1.00 33.30 95 ASN A N 16
ATOM 30605 C CA . ASN A 1 95 ? 7.586 20.944 8.287 1.00 35.05 95 ASN A CA 16
ATOM 30606 C C . ASN A 1 95 ? 6.474 20.173 7.553 1.00 72.33 95 ASN A C 16
ATOM 30607 O O . ASN A 1 95 ? 5.327 20.618 7.463 1.00 41.15 95 ASN A O 16
ATOM 30618 N N . GLU A 1 96 ? 6.820 19.000 7.020 1.00 72.21 96 GLU A N 16
ATOM 30619 C CA . GLU A 1 96 ? 5.978 18.118 6.223 1.00 2.01 96 GLU A CA 16
ATOM 30620 C C . GLU A 1 96 ? 5.625 16.848 6.994 1.00 64.30 96 GLU A C 16
ATOM 30621 O O . GLU A 1 96 ? 4.924 15.973 6.474 1.00 40.11 96 GLU A O 16
ATOM 30633 N N . LEU A 1 97 ? 6.156 16.698 8.207 1.00 31.11 97 LEU A N 16
ATOM 30634 C CA . LEU A 1 97 ? 5.908 15.558 9.051 1.00 23.23 97 LEU A CA 16
ATOM 30635 C C . LEU A 1 97 ? 4.481 15.695 9.546 1.00 31.32 97 LEU A C 16
ATOM 30636 O O . LEU A 1 97 ? 4.188 16.587 10.339 1.00 65.34 97 LEU A O 16
ATOM 30652 N N . VAL A 1 98 ? 3.582 14.843 9.058 1.00 14.42 98 VAL A N 16
ATOM 30653 C CA . VAL A 1 98 ? 2.198 14.793 9.513 1.00 63.32 98 VAL A CA 16
ATOM 30654 C C . VAL A 1 98 ? 1.840 13.337 9.774 1.00 33.13 98 VAL A C 16
ATOM 30655 O O . VAL A 1 98 ? 2.296 12.461 9.030 1.00 32.24 98 VAL A O 16
ATOM 30668 N N . PRO A 1 99 ? 0.963 13.053 10.752 1.00 13.31 99 PRO A N 16
ATOM 30669 C CA . PRO A 1 99 ? 0.531 11.693 11.033 1.00 12.43 99 PRO A CA 16
ATOM 30670 C C . PRO A 1 99 ? -0.152 11.061 9.816 1.00 50.12 99 PRO A C 16
ATOM 30671 O O . PRO A 1 99 ? -0.153 9.835 9.698 1.00 54.02 99 PRO A O 16
ATOM 30682 N N . ARG A 1 100 ? -0.685 11.880 8.892 1.00 42.24 100 ARG A N 16
ATOM 30683 C CA . ARG A 1 100 ? -1.358 11.372 7.697 1.00 2.22 100 ARG A CA 16
ATOM 30684 C C . ARG A 1 100 ? -0.358 10.878 6.654 1.00 61.34 100 ARG A C 16
ATOM 30685 O O . ARG A 1 100 ? -0.686 9.977 5.887 1.00 51.11 100 ARG A O 16
ATOM 30706 N N . LYS A 1 101 ? 0.864 11.410 6.605 1.00 24.43 101 LYS A N 16
ATOM 30707 C CA . LYS A 1 101 ? 1.863 11.026 5.609 1.00 32.30 101 LYS A CA 16
ATOM 30708 C C . LYS A 1 101 ? 2.765 9.937 6.166 1.00 5.25 101 LYS A C 16
ATOM 30709 O O . LYS A 1 101 ? 3.119 9.043 5.410 1.00 31.41 101 LYS A O 16
ATOM 30728 N N . THR A 1 102 ? 3.085 9.941 7.462 1.00 12.20 102 THR A N 16
ATOM 30729 C CA . THR A 1 102 ? 3.948 8.919 8.056 1.00 13.41 102 THR A CA 16
ATOM 30730 C C . THR A 1 102 ? 3.390 7.511 7.814 1.00 24.32 102 THR A C 16
ATOM 30731 O O . THR A 1 102 ? 4.087 6.660 7.263 1.00 31.14 102 THR A O 16
ATOM 30742 N N . ARG A 1 103 ? 2.121 7.245 8.151 1.00 43.44 103 ARG A N 16
ATOM 30743 C CA . ARG A 1 103 ? 1.538 5.929 7.867 1.00 71.41 103 ARG A CA 16
ATOM 30744 C C . ARG A 1 103 ? 1.396 5.685 6.359 1.00 74.42 103 ARG A C 16
ATOM 30745 O O . ARG A 1 103 ? 1.527 4.543 5.920 1.00 32.34 103 ARG A O 16
ATOM 30766 N N . ARG A 1 104 ? 1.151 6.721 5.541 1.00 33.24 104 ARG A N 16
ATOM 30767 C CA . ARG A 1 104 ? 1.073 6.542 4.087 1.00 1.24 104 ARG A CA 16
ATOM 30768 C C . ARG A 1 104 ? 2.433 6.069 3.567 1.00 52.41 104 ARG A C 16
ATOM 30769 O O . ARG A 1 104 ? 2.467 5.172 2.733 1.00 64.43 104 ARG A O 16
ATOM 30790 N N . ALA A 1 105 ? 3.550 6.559 4.115 1.00 23.14 105 ALA A N 16
ATOM 30791 C CA . ALA A 1 105 ? 4.905 6.164 3.727 1.00 1.21 105 ALA A CA 16
ATOM 30792 C C . ALA A 1 105 ? 5.077 4.637 3.725 1.00 15.44 105 ALA A C 16
ATOM 30793 O O . ALA A 1 105 ? 5.739 4.066 2.853 1.00 72.12 105 ALA A O 16
ATOM 30800 N N . THR A 1 106 ? 4.442 3.982 4.694 1.00 55.21 106 THR A N 16
ATOM 30801 C CA . THR A 1 106 ? 4.522 2.561 4.950 1.00 71.43 106 THR A CA 16
ATOM 30802 C C . THR A 1 106 ? 3.795 1.736 3.875 1.00 71.13 106 THR A C 16
ATOM 30803 O O . THR A 1 106 ? 4.323 0.685 3.496 1.00 31.01 106 THR A O 16
ATOM 30814 N N . MET A 1 107 ? 2.642 2.179 3.340 1.00 23.43 107 MET A N 16
ATOM 30815 C CA . MET A 1 107 ? 2.062 1.516 2.169 1.00 1.33 107 MET A CA 16
ATOM 30816 C C . MET A 1 107 ? 2.949 1.746 0.945 1.00 52.22 107 MET A C 16
ATOM 30817 O O . MET A 1 107 ? 3.056 0.862 0.100 1.00 53.44 107 MET A O 16
ATOM 30831 N N . THR A 1 108 ? 3.602 2.907 0.834 1.00 34.23 108 THR A N 16
ATOM 30832 C CA . THR A 1 108 ? 4.351 3.245 -0.361 1.00 23.41 108 THR A CA 16
ATOM 30833 C C . THR A 1 108 ? 5.519 2.261 -0.549 1.00 21.33 108 THR A C 16
ATOM 30834 O O . THR A 1 108 ? 5.609 1.670 -1.616 1.00 31.54 108 THR A O 16
ATOM 30845 N N . ASN A 1 109 ? 6.356 1.971 0.463 1.00 33.25 109 ASN A N 16
ATOM 30846 C CA . ASN A 1 109 ? 7.433 0.976 0.283 1.00 42.12 109 ASN A CA 16
ATOM 30847 C C . ASN A 1 109 ? 6.884 -0.404 -0.112 1.00 1.24 109 ASN A C 16
ATOM 30848 O O . ASN A 1 109 ? 7.468 -1.101 -0.939 1.00 4.00 109 ASN A O 16
ATOM 30859 N N . TRP A 1 110 ? 5.759 -0.804 0.488 1.00 34.50 110 TRP A N 16
ATOM 30860 C CA . TRP A 1 110 ? 5.109 -2.086 0.227 1.00 55.01 110 TRP A CA 16
ATOM 30861 C C . TRP A 1 110 ? 4.684 -2.191 -1.240 1.00 52.42 110 TRP A C 16
ATOM 30862 O O . TRP A 1 110 ? 4.817 -3.263 -1.826 1.00 73.21 110 TRP A O 16
ATOM 30883 N N . LEU A 1 111 ? 4.230 -1.098 -1.861 1.00 2.32 111 LEU A N 16
ATOM 30884 C CA . LEU A 1 111 ? 3.756 -1.105 -3.241 1.00 35.13 111 LEU A CA 16
ATOM 30885 C C . LEU A 1 111 ? 4.889 -1.513 -4.190 1.00 20.22 111 LEU A C 16
ATOM 30886 O O . LEU A 1 111 ? 4.642 -2.215 -5.166 1.00 4.23 111 LEU A O 16
ATOM 30902 N N . LEU A 1 112 ? 6.142 -1.147 -3.909 1.00 42.11 112 LEU A N 16
ATOM 30903 C CA . LEU A 1 112 ? 7.251 -1.504 -4.777 1.00 43.32 112 LEU A CA 16
ATOM 30904 C C . LEU A 1 112 ? 7.699 -2.929 -4.495 1.00 40.45 112 LEU A C 16
ATOM 30905 O O . LEU A 1 112 ? 8.001 -3.657 -5.433 1.00 75.01 112 LEU A O 16
ATOM 30921 N N . ALA A 1 113 ? 7.729 -3.348 -3.222 1.00 54.05 113 ALA A N 16
ATOM 30922 C CA . ALA A 1 113 ? 8.019 -4.735 -2.855 1.00 23.31 113 ALA A CA 16
ATOM 30923 C C . ALA A 1 113 ? 7.010 -5.708 -3.495 1.00 52.12 113 ALA A C 16
ATOM 30924 O O . ALA A 1 113 ? 7.304 -6.903 -3.574 1.00 32.45 113 ALA A O 16
ATOM 30931 N N . TYR A 1 114 ? 5.863 -5.212 -3.978 1.00 31.21 114 TYR A N 16
ATOM 30932 C CA . TYR A 1 114 ? 4.938 -5.961 -4.807 1.00 73.22 114 TYR A CA 16
ATOM 30933 C C . TYR A 1 114 ? 5.467 -6.087 -6.233 1.00 72.25 114 TYR A C 16
ATOM 30934 O O . TYR A 1 114 ? 5.761 -7.202 -6.651 1.00 52.04 114 TYR A O 16
ATOM 30952 N N . ARG A 1 115 ? 5.622 -4.989 -6.995 1.00 32.13 115 ARG A N 16
ATOM 30953 C CA . ARG A 1 115 ? 6.106 -5.106 -8.381 1.00 71.22 115 ARG A CA 16
ATOM 30954 C C . ARG A 1 115 ? 7.483 -5.773 -8.465 1.00 0.21 115 ARG A C 16
ATOM 30955 O O . ARG A 1 115 ? 7.797 -6.398 -9.480 1.00 64.30 115 ARG A O 16
ATOM 30976 N N . ARG A 1 116 ? 8.284 -5.707 -7.395 1.00 72.11 116 ARG A N 16
ATOM 30977 C CA . ARG A 1 116 ? 9.522 -6.447 -7.247 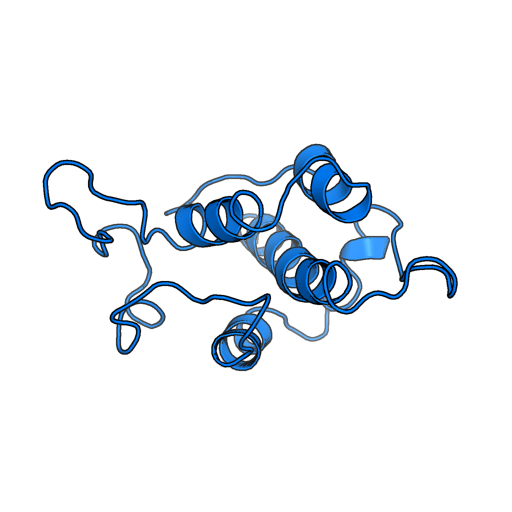1.00 31.31 116 ARG A CA 16
ATOM 30978 C C . ARG A 1 116 ? 9.348 -7.941 -7.563 1.00 21.24 116 ARG A C 16
ATOM 30979 O O . ARG A 1 116 ? 10.301 -8.564 -8.018 1.00 61.42 116 ARG A O 16
ATOM 31000 N N . SER A 1 117 ? 8.179 -8.527 -7.293 1.00 63.23 117 SER A N 16
ATOM 31001 C CA . SER A 1 117 ? 7.898 -9.938 -7.512 1.00 52.22 117 SER A CA 16
ATOM 31002 C C . SER A 1 117 ? 7.369 -10.224 -8.927 1.00 62.04 117 SER A C 16
ATOM 31003 O O . SER A 1 117 ? 7.563 -11.328 -9.434 1.00 13.25 117 SER A O 16
ATOM 31011 N N . GLN A 1 118 ? 6.683 -9.251 -9.544 1.00 71.21 118 GLN A N 16
ATOM 31012 C CA . GLN A 1 118 ? 5.872 -9.425 -10.772 1.00 63.31 118 GLN A CA 16
ATOM 31013 C C . GLN A 1 118 ? 6.581 -8.955 -12.056 1.00 5.43 118 GLN A C 16
ATOM 31014 O O . GLN A 1 118 ? 6.286 -9.425 -13.159 1.00 14.10 118 GLN A O 16
ATOM 31028 N N . GLN A 1 119 ? 7.542 -8.051 -11.878 1.00 51.21 119 GLN A N 16
ATOM 31029 C CA . GLN A 1 119 ? 8.608 -7.597 -12.733 1.00 50.23 119 GLN A CA 16
ATOM 31030 C C . GLN A 1 119 ? 8.085 -7.198 -14.097 1.00 45.24 119 GLN A C 16
ATOM 31031 O O . GLN A 1 119 ? 8.587 -7.600 -15.150 1.00 73.15 119 GLN A O 16
ATOM 31045 N N . ASP A 1 120 ? 7.009 -6.421 -14.010 1.00 1.34 120 ASP A N 16
ATOM 31046 C CA . ASP A 1 120 ? 6.104 -6.228 -15.110 1.00 15.51 120 ASP A CA 16
ATOM 31047 C C . ASP A 1 120 ? 6.809 -5.733 -16.370 1.00 62.45 120 ASP A C 16
ATOM 31048 O O . ASP A 1 120 ? 6.528 -6.279 -17.456 1.00 13.42 120 ASP A O 16
ATOM 31057 N N . MET A 1 1 ? -4.959 -9.524 -7.166 1.00 34.02 1 MET A N 17
ATOM 31058 C CA . MET A 1 1 ? -5.261 -9.870 -8.572 1.00 61.23 1 MET A CA 17
ATOM 31059 C C . MET A 1 1 ? -4.089 -9.720 -9.561 1.00 74.35 1 MET A C 17
ATOM 31060 O O . MET A 1 1 ? -4.310 -9.781 -10.770 1.00 14.55 1 MET A O 17
ATOM 31074 N N . GLY A 1 2 ? -2.850 -9.540 -9.100 1.00 74.03 2 GLY A N 17
ATOM 31075 C CA . GLY A 1 2 ? -1.664 -9.460 -9.958 1.00 21.32 2 GLY A CA 17
ATOM 31076 C C . GLY A 1 2 ? -1.579 -8.238 -10.874 1.00 14.05 2 GLY A C 17
ATOM 31077 O O . GLY A 1 2 ? -1.020 -8.332 -11.966 1.00 50.44 2 GLY A O 17
ATOM 31081 N N . ILE A 1 3 ? -2.090 -7.092 -10.431 1.00 65.21 3 ILE A N 17
ATOM 31082 C CA . ILE A 1 3 ? -2.019 -5.810 -11.125 1.00 4.31 3 ILE A CA 17
ATOM 31083 C C . ILE A 1 3 ? -0.549 -5.432 -11.356 1.00 52.23 3 ILE A C 17
ATOM 31084 O O . ILE A 1 3 ? 0.332 -5.754 -10.554 1.00 73.32 3 ILE A O 17
ATOM 31100 N N . THR A 1 4 ? -0.293 -4.668 -12.410 1.00 72.04 4 THR A N 17
ATOM 31101 C CA . THR A 1 4 ? 0.980 -3.993 -12.651 1.00 33.22 4 THR A CA 17
ATOM 31102 C C . THR A 1 4 ? 1.080 -2.773 -11.728 1.00 5.14 4 THR A C 17
ATOM 31103 O O . THR A 1 4 ? 0.065 -2.132 -11.446 1.00 34.53 4 THR A O 17
ATOM 31114 N N . ILE A 1 5 ? 2.281 -2.361 -11.320 1.00 44.04 5 ILE A N 17
ATOM 31115 C CA . ILE A 1 5 ? 2.489 -1.121 -10.587 1.00 51.32 5 ILE A CA 17
ATOM 31116 C C . ILE A 1 5 ? 3.586 -0.315 -11.278 1.00 54.45 5 ILE A C 17
ATOM 31117 O O . ILE A 1 5 ? 4.608 -0.857 -11.706 1.00 63.40 5 ILE A O 17
ATOM 31133 N N . THR A 1 6 ? 3.400 0.999 -11.311 1.00 34.34 6 THR A N 17
ATOM 31134 C CA . THR A 1 6 ? 4.367 1.959 -11.810 1.00 23.01 6 THR A CA 17
ATOM 31135 C C . THR A 1 6 ? 4.869 2.816 -10.652 1.00 71.50 6 THR A C 17
ATOM 31136 O O . THR A 1 6 ? 4.053 3.347 -9.904 1.00 0.54 6 THR A O 17
ATOM 31147 N N . ASP A 1 7 ? 6.185 2.968 -10.510 1.00 23.55 7 ASP A N 17
ATOM 31148 C CA . ASP A 1 7 ? 6.806 3.831 -9.498 1.00 31.12 7 ASP A CA 17
ATOM 31149 C C . ASP A 1 7 ? 6.270 5.266 -9.578 1.00 0.22 7 ASP A C 17
ATOM 31150 O O . ASP A 1 7 ? 6.143 5.943 -8.554 1.00 11.22 7 ASP A O 17
ATOM 31159 N N . GLU A 1 8 ? 5.916 5.736 -10.777 1.00 62.12 8 GLU A N 17
ATOM 31160 C CA . GLU A 1 8 ? 5.439 7.097 -11.017 1.00 11.30 8 GLU A CA 17
ATOM 31161 C C . GLU A 1 8 ? 4.061 7.369 -10.398 1.00 43.24 8 GLU A C 17
ATOM 31162 O O . GLU A 1 8 ? 3.802 8.425 -9.828 1.00 4.40 8 GLU A O 17
ATOM 31174 N N . LEU A 1 9 ? 3.175 6.383 -10.461 1.00 61.44 9 LEU A N 17
ATOM 31175 C CA . LEU A 1 9 ? 1.868 6.372 -9.848 1.00 42.44 9 LEU A CA 17
ATOM 31176 C C . LEU A 1 9 ? 2.056 6.434 -8.341 1.00 23.35 9 LEU A C 17
ATOM 31177 O O . LEU A 1 9 ? 1.340 7.148 -7.651 1.00 33.33 9 LEU A O 17
ATOM 31193 N N . LEU A 1 10 ? 3.038 5.706 -7.812 1.00 72.52 10 LEU A N 17
ATOM 31194 C CA . LEU A 1 10 ? 3.251 5.661 -6.377 1.00 31.20 10 LEU A CA 17
ATOM 31195 C C . LEU A 1 10 ? 3.698 7.011 -5.811 1.00 25.31 10 LEU A C 17
ATOM 31196 O O . LEU A 1 10 ? 3.452 7.298 -4.633 1.00 52.24 10 LEU A O 17
ATOM 31212 N N . TRP A 1 11 ? 4.285 7.874 -6.645 1.00 54.24 11 TRP A N 17
ATOM 31213 C CA . TRP A 1 11 ? 4.657 9.214 -6.229 1.00 20.12 11 TRP A CA 17
ATOM 31214 C C . TRP A 1 11 ? 3.413 10.048 -5.908 1.00 41.03 11 TRP A C 17
ATOM 31215 O O . TRP A 1 11 ? 3.492 10.907 -5.031 1.00 65.12 11 TRP A O 17
ATOM 31236 N N . ALA A 1 12 ? 2.248 9.742 -6.492 1.00 31.32 12 ALA A N 17
ATOM 31237 C CA . ALA A 1 12 ? 0.993 10.421 -6.192 1.00 11.41 12 ALA A CA 17
ATOM 31238 C C . ALA A 1 12 ? 0.605 10.290 -4.712 1.00 75.43 12 ALA A C 17
ATOM 31239 O O . ALA A 1 12 ? -0.051 11.180 -4.159 1.00 63.51 12 ALA A O 17
ATOM 31246 N N . ILE A 1 13 ? 0.995 9.197 -4.043 1.00 44.21 13 ILE A N 17
ATOM 31247 C CA . ILE A 1 13 ? 0.775 9.064 -2.618 1.00 54.11 13 ILE A CA 17
ATOM 31248 C C . ILE A 1 13 ? 1.669 10.095 -1.918 1.00 53.25 13 ILE A C 17
ATOM 31249 O O . ILE A 1 13 ? 1.168 10.958 -1.194 1.00 13.23 13 ILE A O 17
ATOM 31265 N N . LEU A 1 14 ? 2.985 10.003 -2.129 1.00 65.20 14 LEU A N 17
ATOM 31266 C CA . LEU A 1 14 ? 3.995 10.784 -1.417 1.00 45.34 14 LEU A CA 17
ATOM 31267 C C . LEU A 1 14 ? 3.743 12.286 -1.589 1.00 34.21 14 LEU A C 17
ATOM 31268 O O . LEU A 1 14 ? 3.688 13.024 -0.597 1.00 21.33 14 LEU A O 17
ATOM 31284 N N . LYS A 1 15 ? 3.534 12.737 -2.832 1.00 61.00 15 LYS A N 17
ATOM 31285 C CA . LYS A 1 15 ? 3.282 14.140 -3.160 1.00 1.41 15 LYS A CA 17
ATOM 31286 C C . LYS A 1 15 ? 1.968 14.665 -2.574 1.00 52.01 15 LYS A C 17
ATOM 31287 O O . LYS A 1 15 ? 1.766 15.874 -2.598 1.00 13.32 15 LYS A O 17
ATOM 31306 N N . ASP A 1 16 ? 1.098 13.821 -2.007 1.00 42.42 16 ASP A N 17
ATOM 31307 C CA . ASP A 1 16 ? -0.245 14.183 -1.535 1.00 2.32 16 ASP A CA 17
ATOM 31308 C C . ASP A 1 16 ? -1.097 14.693 -2.691 1.00 15.33 16 ASP A C 17
ATOM 31309 O O . ASP A 1 16 ? -1.622 15.811 -2.689 1.00 63.35 16 ASP A O 17
ATOM 31318 N N . GLU A 1 17 ? -1.167 13.864 -3.725 1.00 63.41 17 GLU A N 17
ATOM 31319 C CA . GLU A 1 17 ? -2.147 13.927 -4.783 1.00 12.33 17 GLU A CA 17
ATOM 31320 C C . GLU A 1 17 ? -3.297 12.966 -4.452 1.00 64.01 17 GLU A C 17
ATOM 31321 O O . GLU A 1 17 ? -4.465 13.309 -4.650 1.00 63.44 17 GLU A O 17
ATOM 31333 N N . LEU A 1 18 ? -2.997 11.761 -3.947 1.00 13.13 18 LEU A N 17
ATOM 31334 C CA . LEU A 1 18 ? -4.039 10.896 -3.402 1.00 72.13 18 LEU A CA 17
ATOM 31335 C C . LEU A 1 18 ? -4.440 11.381 -2.034 1.00 73.14 18 LEU A C 17
ATOM 31336 O O . LEU A 1 18 ? -3.664 11.982 -1.282 1.00 22.13 18 LEU A O 17
ATOM 31352 N N . SER A 1 19 ? -5.653 10.971 -1.712 1.00 60.35 19 SER A N 17
ATOM 31353 C CA . SER A 1 19 ? -6.320 11.313 -0.469 1.00 61.30 19 SER A CA 17
ATOM 31354 C C . SER A 1 19 ? -5.911 10.320 0.619 1.00 11.31 19 SER A C 17
ATOM 31355 O O . SER A 1 19 ? -5.131 9.409 0.370 1.00 13.40 19 SER A O 17
ATOM 31363 N N . ASP A 1 20 ? -6.420 10.472 1.841 1.00 3.23 20 ASP A N 17
ATOM 31364 C CA . ASP A 1 20 ? -6.221 9.463 2.880 1.00 33.34 20 ASP A CA 17
ATOM 31365 C C . ASP A 1 20 ? -6.916 8.161 2.486 1.00 54.31 20 ASP A C 17
ATOM 31366 O O . ASP A 1 20 ? -6.230 7.164 2.277 1.00 40.33 20 ASP A O 17
ATOM 31375 N N . ALA A 1 21 ? -8.235 8.182 2.283 1.00 23.40 21 ALA A N 17
ATOM 31376 C CA . ALA A 1 21 ? -8.991 6.994 1.906 1.00 42.34 21 ALA A CA 17
ATOM 31377 C C . ALA A 1 21 ? -8.540 6.444 0.548 1.00 41.23 21 ALA A C 17
ATOM 31378 O O . ALA A 1 21 ? -8.453 5.233 0.356 1.00 44.05 21 ALA A O 17
ATOM 31385 N N . GLU A 1 22 ? -8.255 7.337 -0.398 1.00 54.12 22 GLU A N 17
ATOM 31386 C CA . GLU A 1 22 ? -7.979 6.977 -1.785 1.00 64.24 22 GLU A CA 17
ATOM 31387 C C . GLU A 1 22 ? -6.574 6.413 -1.955 1.00 15.43 22 GLU A C 17
ATOM 31388 O O . GLU A 1 22 ? -6.369 5.506 -2.761 1.00 12.33 22 GLU A O 17
ATOM 31400 N N . ALA A 1 23 ? -5.610 6.927 -1.187 1.00 11.45 23 ALA A N 17
ATOM 31401 C CA . ALA A 1 23 ? -4.247 6.396 -1.207 1.00 21.32 23 ALA A CA 17
ATOM 31402 C C . ALA A 1 23 ? -4.261 4.926 -0.748 1.00 23.10 23 ALA A C 17
ATOM 31403 O O . ALA A 1 23 ? -3.425 4.140 -1.202 1.00 40.35 23 ALA A O 17
ATOM 31410 N N . ASN A 1 24 ? -5.182 4.556 0.162 1.00 2.30 24 ASN A N 17
ATOM 31411 C CA . ASN A 1 24 ? -5.349 3.174 0.615 1.00 4.32 24 ASN A CA 17
ATOM 31412 C C . ASN A 1 24 ? -5.751 2.294 -0.555 1.00 61.43 24 ASN A C 17
ATOM 31413 O O . ASN A 1 24 ? -5.246 1.178 -0.667 1.00 21.35 24 ASN A O 17
ATOM 31424 N N . ALA A 1 25 ? -6.662 2.788 -1.403 1.00 24.45 25 ALA A N 17
ATOM 31425 C CA . ALA A 1 25 ? -7.308 2.006 -2.446 1.00 54.42 25 ALA A CA 17
ATOM 31426 C C . ALA A 1 25 ? -6.283 1.288 -3.319 1.00 45.30 25 ALA A C 17
ATOM 31427 O O . ALA A 1 25 ? -6.467 0.116 -3.619 1.00 44.32 25 ALA A O 17
ATOM 31434 N N . LEU A 1 26 ? -5.176 1.943 -3.692 1.00 21.31 26 LEU A N 17
ATOM 31435 C CA . LEU A 1 26 ? -4.156 1.347 -4.552 1.00 43.54 26 LEU A CA 17
ATOM 31436 C C . LEU A 1 26 ? -3.441 0.163 -3.887 1.00 5.11 26 LEU A C 17
ATOM 31437 O O . LEU A 1 26 ? -2.955 -0.723 -4.586 1.00 64.10 26 LEU A O 17
ATOM 31453 N N . VAL A 1 27 ? -3.388 0.094 -2.555 1.00 32.01 27 VAL A N 17
ATOM 31454 C CA . VAL A 1 27 ? -2.946 -1.108 -1.847 1.00 61.44 27 VAL A CA 17
ATOM 31455 C C . VAL A 1 27 ? -4.069 -2.144 -1.907 1.00 43.52 27 VAL A C 17
ATOM 31456 O O . VAL A 1 27 ? -3.828 -3.311 -2.217 1.00 42.01 27 VAL A O 17
ATOM 31469 N N . TRP A 1 28 ? -5.294 -1.720 -1.589 1.00 1.20 28 TRP A N 17
ATOM 31470 C CA . TRP A 1 28 ? -6.463 -2.576 -1.503 1.00 41.22 28 TRP A CA 17
ATOM 31471 C C . TRP A 1 28 ? -6.643 -3.362 -2.806 1.00 30.22 28 TRP A C 17
ATOM 31472 O O . TRP A 1 28 ? -6.682 -4.595 -2.747 1.00 20.24 28 TRP A O 17
ATOM 31493 N N . GLN A 1 29 ? -6.637 -2.692 -3.968 1.00 2.14 29 GLN A N 17
ATOM 31494 C CA . GLN A 1 29 ? -6.718 -3.328 -5.283 1.00 41.03 29 GLN A CA 17
ATOM 31495 C C . GLN A 1 29 ? -5.605 -4.363 -5.483 1.00 61.02 29 GLN A C 17
ATOM 31496 O O . GLN A 1 29 ? -5.863 -5.471 -5.955 1.00 24.34 29 GLN A O 17
ATOM 31510 N N . ALA A 1 30 ? -4.364 -4.011 -5.135 1.00 62.42 30 ALA A N 17
ATOM 31511 C CA . ALA A 1 30 ? -3.195 -4.832 -5.394 1.00 64.31 30 ALA A CA 17
ATOM 31512 C C . ALA A 1 30 ? -3.261 -6.163 -4.651 1.00 1.42 30 ALA A C 17
ATOM 31513 O O . ALA A 1 30 ? -2.742 -7.167 -5.147 1.00 71.04 30 ALA A O 17
ATOM 31520 N N . LEU A 1 31 ? -3.902 -6.211 -3.486 1.00 1.43 31 LEU A N 17
ATOM 31521 C CA . LEU A 1 31 ? -4.306 -7.487 -2.927 1.00 14.34 31 LEU A CA 17
ATOM 31522 C C . LEU A 1 31 ? -5.504 -7.974 -3.735 1.00 40.31 31 LEU A C 17
ATOM 31523 O O . LEU A 1 31 ? -5.394 -8.976 -4.437 1.00 34.13 31 LEU A O 17
ATOM 31539 N N . GLY A 1 32 ? -6.615 -7.243 -3.688 1.00 30.41 32 GLY A N 17
ATOM 31540 C CA . GLY A 1 32 ? -7.877 -7.584 -4.335 1.00 23.05 32 GLY A CA 17
ATOM 31541 C C . GLY A 1 32 ? -9.105 -7.156 -3.522 1.00 61.32 32 GLY A C 17
ATOM 31542 O O . GLY A 1 32 ? -10.222 -7.535 -3.885 1.00 21.45 32 GLY A O 17
ATOM 31546 N N . TYR A 1 33 ? -8.928 -6.386 -2.443 1.00 3.40 33 TYR A N 17
ATOM 31547 C CA . TYR A 1 33 ? -10.022 -5.729 -1.743 1.00 24.42 33 TYR A CA 17
ATOM 31548 C C . TYR A 1 33 ? -10.537 -4.613 -2.647 1.00 22.55 33 TYR A C 17
ATOM 31549 O O . TYR A 1 33 ? -9.845 -3.623 -2.881 1.00 53.15 33 TYR A O 17
ATOM 31567 N N . VAL A 1 34 ? -11.714 -4.801 -3.231 1.00 13.34 34 VAL A N 17
ATOM 31568 C CA . VAL A 1 34 ? -12.314 -3.896 -4.201 1.00 42.12 34 VAL A CA 17
ATOM 31569 C C . VAL A 1 34 ? -13.804 -3.950 -3.917 1.00 32.33 34 VAL A C 17
ATOM 31570 O O . VAL A 1 34 ? -14.314 -5.028 -3.609 1.00 33.50 34 VAL A O 17
ATOM 31583 N N . TRP A 1 35 ? -14.489 -2.815 -3.977 1.00 73.30 35 TRP A N 17
ATOM 31584 C CA . TRP A 1 35 ? -15.923 -2.763 -3.753 1.00 73.42 35 TRP A CA 17
ATOM 31585 C C . TRP A 1 35 ? -16.653 -3.475 -4.904 1.00 4.34 35 TRP A C 17
ATOM 31586 O O . TRP A 1 35 ? -16.228 -3.423 -6.065 1.00 74.54 35 TRP A O 17
ATOM 31607 N N . ASP A 1 36 ? -17.743 -4.164 -4.580 1.00 42.43 36 ASP A N 17
ATOM 31608 C CA . ASP A 1 36 ? -18.645 -4.866 -5.459 1.00 53.52 36 ASP A CA 17
ATOM 31609 C C . ASP A 1 36 ? -20.020 -4.213 -5.450 1.00 13.40 36 ASP A C 17
ATOM 31610 O O . ASP A 1 36 ? -20.920 -4.666 -4.773 1.00 33.44 36 ASP A O 17
ATOM 31619 N N . GLU A 1 37 ? -20.228 -3.164 -6.242 1.00 10.33 37 GLU A N 17
ATOM 31620 C CA . GLU A 1 37 ? -21.455 -2.359 -6.246 1.00 74.02 37 GLU A CA 17
ATOM 31621 C C . GLU A 1 37 ? -22.726 -3.177 -6.478 1.00 43.22 37 GLU A C 17
ATOM 31622 O O . GLU A 1 37 ? -23.782 -2.864 -5.930 1.00 71.31 37 GLU A O 17
ATOM 31634 N N . ALA A 1 38 ? -22.627 -4.226 -7.289 1.00 23.44 38 ALA A N 17
ATOM 31635 C CA . ALA A 1 38 ? -23.755 -5.072 -7.630 1.00 74.42 38 ALA A CA 17
ATOM 31636 C C . ALA A 1 38 ? -24.198 -5.903 -6.431 1.00 74.44 38 ALA A C 17
ATOM 31637 O O . ALA A 1 38 ? -25.392 -6.064 -6.182 1.00 24.23 38 ALA A O 17
ATOM 31644 N N . GLN A 1 39 ? -23.232 -6.429 -5.692 1.00 54.03 39 GLN A N 17
ATOM 31645 C CA . GLN A 1 39 ? -23.441 -7.204 -4.481 1.00 64.20 39 GLN A CA 17
ATOM 31646 C C . GLN A 1 39 ? -23.556 -6.285 -3.251 1.00 44.33 39 GLN A C 17
ATOM 31647 O O . GLN A 1 39 ? -24.048 -6.703 -2.204 1.00 34.31 39 GLN A O 17
ATOM 31661 N N . SER A 1 40 ? -23.170 -5.018 -3.399 1.00 72.41 40 SER A N 17
ATOM 31662 C CA . SER A 1 40 ? -22.891 -4.009 -2.400 1.00 1.13 40 SER A CA 17
ATOM 31663 C C . SER A 1 40 ? -22.027 -4.502 -1.230 1.00 21.33 40 SER A C 17
ATOM 31664 O O . SER A 1 40 ? -22.428 -4.320 -0.073 1.00 44.21 40 SER A O 17
ATOM 31672 N N . CYS A 1 41 ? -20.848 -5.083 -1.491 1.00 13.21 41 CYS A N 17
ATOM 31673 C CA . CYS A 1 41 ? -19.918 -5.454 -0.424 1.00 34.51 41 CYS A CA 17
ATOM 31674 C C . CYS A 1 41 ? -18.465 -5.210 -0.847 1.00 44.00 41 CYS A C 17
ATOM 31675 O O . CYS A 1 41 ? -18.204 -4.517 -1.834 1.00 71.50 41 CYS A O 17
ATOM 31683 N N . TRP A 1 42 ? -17.503 -5.716 -0.071 1.00 15.54 42 TRP A N 17
ATOM 31684 C CA . TRP A 1 42 ? -16.103 -5.776 -0.464 1.00 33.44 42 TRP A CA 17
ATOM 31685 C C . TRP A 1 42 ? -15.760 -7.165 -0.973 1.00 60.12 42 TRP A C 17
ATOM 31686 O O . TRP A 1 42 ? -16.175 -8.168 -0.385 1.00 33.45 42 TRP A O 17
ATOM 31707 N N . LYS A 1 43 ? -14.898 -7.242 -1.989 1.00 12.44 43 LYS A N 17
ATOM 31708 C CA . LYS A 1 43 ? -14.439 -8.515 -2.508 1.00 62.11 43 LYS A CA 17
ATOM 31709 C C . LYS A 1 43 ? -13.198 -8.932 -1.760 1.00 53.11 43 LYS A C 17
ATOM 31710 O O . LYS A 1 43 ? -12.474 -8.104 -1.205 1.00 2.12 43 LYS A O 17
ATOM 31729 N N . THR A 1 44 ? -12.911 -10.218 -1.867 1.00 64.12 44 THR A N 17
ATOM 31730 C CA . THR A 1 44 ? -11.686 -10.828 -1.361 1.00 30.23 44 THR A CA 17
ATOM 31731 C C . THR A 1 44 ? -11.269 -12.033 -2.209 1.00 53.42 44 THR A C 17
ATOM 31732 O O . THR A 1 44 ? -10.202 -12.591 -1.985 1.00 2.04 44 THR A O 17
ATOM 31743 N N . ASP A 1 45 ? -12.047 -12.418 -3.227 1.00 21.30 45 ASP A N 17
ATOM 31744 C CA . ASP A 1 45 ? -11.827 -13.631 -4.010 1.00 55.23 45 ASP A CA 17
ATOM 31745 C C . ASP A 1 45 ? -10.461 -13.550 -4.671 1.00 3.32 45 ASP A C 17
ATOM 31746 O O . ASP A 1 45 ? -9.757 -14.550 -4.800 1.00 71.24 45 ASP A O 17
ATOM 31755 N N . LEU A 1 46 ? -10.103 -12.340 -5.114 1.00 64.43 46 LEU A N 17
ATOM 31756 C CA . LEU A 1 46 ? -8.914 -12.079 -5.898 1.00 74.14 46 LEU A CA 17
ATOM 31757 C C . LEU A 1 46 ? -7.680 -11.837 -5.011 1.00 64.54 46 LEU A C 17
ATOM 31758 O O . LEU A 1 46 ? -6.637 -11.425 -5.533 1.00 14.30 46 LEU A O 17
ATOM 31774 N N . VAL A 1 47 ? -7.819 -12.007 -3.690 1.00 45.30 47 VAL A N 17
ATOM 31775 C CA . VAL A 1 47 ? -6.770 -11.817 -2.687 1.00 15.10 47 VAL A CA 17
ATOM 31776 C C . VAL A 1 47 ? -6.126 -13.178 -2.378 1.00 61.52 47 VAL A C 17
ATOM 31777 O O . VAL A 1 47 ? -6.730 -14.234 -2.583 1.00 71.32 47 VAL A O 17
ATOM 31790 N N . ALA A 1 48 ? -4.888 -13.151 -1.877 1.00 55.00 48 ALA A N 17
ATOM 31791 C CA . ALA A 1 48 ? -4.156 -14.320 -1.408 1.00 0.53 48 ALA A CA 17
ATOM 31792 C C . ALA A 1 48 ? -4.787 -14.899 -0.128 1.00 52.50 48 ALA A C 17
ATOM 31793 O O . ALA A 1 48 ? -5.415 -14.145 0.625 1.00 63.33 48 ALA A O 17
ATOM 31800 N N . PRO A 1 49 ? -4.558 -16.187 0.194 1.00 20.40 49 PRO A N 17
ATOM 31801 C CA . PRO A 1 49 ? -5.175 -16.839 1.345 1.00 61.43 49 PRO A CA 17
ATOM 31802 C C . PRO A 1 49 ? -4.783 -16.147 2.646 1.00 30.51 49 PRO A C 17
ATOM 31803 O O . PRO A 1 49 ? -5.666 -15.794 3.428 1.00 53.12 49 PRO A O 17
ATOM 31814 N N . GLU A 1 50 ? -3.483 -15.904 2.868 1.00 73.45 50 GLU A N 17
ATOM 31815 C CA . GLU A 1 50 ? -3.028 -15.361 4.141 1.00 44.20 50 GLU A CA 17
ATOM 31816 C C . GLU A 1 50 ? -3.642 -13.989 4.418 1.00 42.04 50 GLU A C 17
ATOM 31817 O O . GLU A 1 50 ? -3.912 -13.663 5.572 1.00 5.10 50 GLU A O 17
ATOM 31829 N N . TRP A 1 51 ? -3.911 -13.200 3.373 1.00 10.03 51 TRP A N 17
ATOM 31830 C CA . TRP A 1 51 ? -4.529 -11.895 3.502 1.00 72.45 51 TRP A CA 17
ATOM 31831 C C . TRP A 1 51 ? -6.011 -12.035 3.795 1.00 13.44 51 TRP A C 17
ATOM 31832 O O . TRP A 1 51 ? -6.471 -11.453 4.770 1.00 25.23 51 TRP A O 17
ATOM 31853 N N . ARG A 1 52 ? -6.783 -12.754 2.974 1.00 24.35 52 ARG A N 17
ATOM 31854 C CA . ARG A 1 52 ? -8.237 -12.732 3.150 1.00 51.24 52 ARG A CA 17
ATOM 31855 C C . ARG A 1 52 ? -8.731 -13.493 4.381 1.00 34.02 52 ARG A C 17
ATOM 31856 O O . ARG A 1 52 ? -9.875 -13.277 4.770 1.00 12.55 52 ARG A O 17
ATOM 31877 N N . GLN A 1 53 ? -7.867 -14.299 4.998 1.00 5.23 53 GLN A N 17
ATOM 31878 C CA . GLN A 1 53 ? -8.147 -15.263 6.055 1.00 5.13 53 GLN A CA 17
ATOM 31879 C C . GLN A 1 53 ? -9.077 -14.716 7.131 1.00 32.45 53 GLN A C 17
ATOM 31880 O O . GLN A 1 53 ? -10.057 -15.364 7.495 1.00 22.43 53 GLN A O 17
ATOM 31894 N N . ASP A 1 54 ? -8.755 -13.529 7.644 1.00 44.33 54 ASP A N 17
ATOM 31895 C CA . ASP A 1 54 ? -9.378 -12.938 8.818 1.00 60.23 54 ASP A CA 17
ATOM 31896 C C . ASP A 1 54 ? -9.716 -11.471 8.517 1.00 25.33 54 ASP A C 17
ATOM 31897 O O . ASP A 1 54 ? -9.648 -10.606 9.389 1.00 62.14 54 ASP A O 17
ATOM 31906 N N . TYR A 1 55 ? -9.988 -11.162 7.250 1.00 63.55 55 TYR A N 17
ATOM 31907 C CA . TYR A 1 55 ? -10.108 -9.804 6.730 1.00 64.03 55 TYR A CA 17
ATOM 31908 C C . TYR A 1 55 ? -11.512 -9.609 6.147 1.00 60.20 55 TYR A C 17
ATOM 31909 O O . TYR A 1 55 ? -11.695 -9.776 4.938 1.00 4.12 55 TYR A O 17
ATOM 31927 N N . PRO A 1 56 ? -12.519 -9.311 6.990 1.00 21.45 56 PRO A N 17
ATOM 31928 C CA . PRO A 1 56 ? -13.869 -8.957 6.562 1.00 32.25 56 PRO A CA 17
ATOM 31929 C C . PRO A 1 56 ? -14.015 -7.496 6.102 1.00 34.13 56 PRO A C 17
ATOM 31930 O O . PRO A 1 56 ? -15.097 -7.107 5.654 1.00 4.33 56 PRO A O 17
ATOM 31941 N N . GLU A 1 57 ? -12.985 -6.659 6.212 1.00 72.22 57 GLU A N 17
ATOM 31942 C CA . GLU A 1 57 ? -12.979 -5.292 5.691 1.00 20.34 57 GLU A CA 17
ATOM 31943 C C . GLU A 1 57 ? -11.645 -5.025 4.998 1.00 41.41 57 GLU A C 17
ATOM 31944 O O . GLU A 1 57 ? -10.652 -5.696 5.304 1.00 54.14 57 GLU A O 17
ATOM 31956 N N . PRO A 1 58 ? -11.576 -4.022 4.105 1.00 55.55 58 PRO A N 17
ATOM 31957 C CA . PRO A 1 58 ? -10.284 -3.540 3.662 1.00 50.21 58 PRO A CA 17
ATOM 31958 C C . PRO A 1 58 ? -9.575 -2.845 4.845 1.00 14.34 58 PRO A C 17
ATOM 31959 O O . PRO A 1 58 ? -10.238 -2.285 5.724 1.00 71.24 58 PRO A O 17
ATOM 31970 N N . PRO A 1 59 ? -8.236 -2.814 4.864 1.00 43.50 59 PRO A N 17
ATOM 31971 C CA . PRO A 1 59 ? -7.485 -2.353 6.030 1.00 61.52 59 PRO A CA 17
ATOM 31972 C C . PRO A 1 59 ? -7.397 -0.826 6.136 1.00 65.52 59 PRO A C 17
ATOM 31973 O O . PRO A 1 59 ? -6.954 -0.159 5.197 1.00 44.31 59 PRO A O 17
ATOM 31984 N N . ASP A 1 60 ? -7.751 -0.289 7.306 1.00 23.03 60 ASP A N 17
ATOM 31985 C CA . ASP A 1 60 ? -7.695 1.114 7.687 1.00 63.42 60 ASP A CA 17
ATOM 31986 C C . ASP A 1 60 ? -6.262 1.528 8.020 1.00 54.53 60 ASP A C 17
ATOM 31987 O O . ASP A 1 60 ? -5.938 1.856 9.162 1.00 73.53 60 ASP A O 17
ATOM 31996 N N . PHE A 1 61 ? -5.384 1.597 7.015 1.00 4.44 61 PHE A N 17
ATOM 31997 C CA . PHE A 1 61 ? -3.997 1.989 7.245 1.00 3.15 61 PHE A CA 17
ATOM 31998 C C . PHE A 1 61 ? -3.850 3.444 7.724 1.00 44.34 61 PHE A C 17
ATOM 31999 O O . PHE A 1 61 ? -2.797 3.798 8.266 1.00 35.43 61 PHE A O 17
ATOM 32016 N N . ILE A 1 62 ? -4.853 4.302 7.509 1.00 12.40 62 ILE A N 17
ATOM 32017 C CA . ILE A 1 62 ? -4.810 5.703 7.919 1.00 42.12 62 ILE A CA 17
ATOM 32018 C C . ILE A 1 62 ? -5.019 5.781 9.430 1.00 52.21 62 ILE A C 17
ATOM 32019 O O . ILE A 1 62 ? -4.118 6.210 10.157 1.00 51.21 62 ILE A O 17
ATOM 32035 N N . ALA A 1 63 ? -6.196 5.389 9.922 1.00 13.34 63 ALA A N 17
ATOM 32036 C CA . ALA A 1 63 ? -6.503 5.486 11.343 1.00 12.20 63 ALA A CA 17
ATOM 32037 C C . ALA A 1 63 ? -5.743 4.444 12.164 1.00 33.41 63 ALA A C 17
ATOM 32038 O O . ALA A 1 63 ? -5.336 4.731 13.291 1.00 61.44 63 ALA A O 17
ATOM 32045 N N . SER A 1 64 ? -5.531 3.254 11.607 1.00 40.22 64 SER A N 17
ATOM 32046 C CA . SER A 1 64 ? -5.007 2.101 12.306 1.00 24.41 64 SER A CA 17
ATOM 32047 C C . SER A 1 64 ? -3.753 1.582 11.612 1.00 75.34 64 SER A C 17
ATOM 32048 O O . SER A 1 64 ? -3.352 2.088 10.560 1.00 75.34 64 SER A O 17
ATOM 32056 N N . ARG A 1 65 ? -3.054 0.617 12.211 1.00 4.13 65 ARG A N 17
ATOM 32057 C CA . ARG A 1 65 ? -1.954 -0.045 11.516 1.00 35.11 65 ARG A CA 17
ATOM 32058 C C . ARG A 1 65 ? -1.879 -1.541 11.859 1.00 73.44 65 ARG A C 17
ATOM 32059 O O . ARG A 1 65 ? -0.768 -2.060 11.978 1.00 41.42 65 ARG A O 17
ATOM 32080 N N . PRO A 1 66 ? -2.975 -2.320 11.764 1.00 40.14 66 PRO A N 17
ATOM 32081 C CA . PRO A 1 66 ? -2.910 -3.739 12.085 1.00 53.12 66 PRO A CA 17
ATOM 32082 C C . PRO A 1 66 ? -2.249 -4.455 10.909 1.00 24.04 66 PRO A C 17
ATOM 32083 O O . PRO A 1 66 ? -1.221 -5.125 11.046 1.00 42.44 66 PRO A O 17
ATOM 32094 N N . ALA A 1 67 ? -2.780 -4.169 9.723 1.00 71.04 67 ALA A N 17
ATOM 32095 C CA . ALA A 1 67 ? -2.342 -4.623 8.421 1.00 35.41 67 ALA A CA 17
ATOM 32096 C C . ALA A 1 67 ? -0.890 -4.281 8.092 1.00 35.22 67 ALA A C 17
ATOM 32097 O O . ALA A 1 67 ? -0.312 -4.861 7.178 1.00 13.23 67 ALA A O 17
ATOM 32104 N N . THR A 1 68 ? -0.266 -3.357 8.814 1.00 51.21 68 THR A N 17
ATOM 32105 C CA . THR A 1 68 ? 1.126 -2.996 8.609 1.00 72.02 68 THR A CA 17
ATOM 32106 C C . THR A 1 68 ? 2.059 -4.183 8.906 1.00 13.11 68 THR A C 17
ATOM 32107 O O . THR A 1 68 ? 3.061 -4.384 8.212 1.00 61.33 68 THR A O 17
ATOM 32118 N N . VAL A 1 69 ? 1.687 -5.040 9.860 1.00 41.51 69 VAL A N 17
ATOM 32119 C CA . VAL A 1 69 ? 2.379 -6.297 10.121 1.00 72.34 69 VAL A CA 17
ATOM 32120 C C . VAL A 1 69 ? 2.277 -7.201 8.885 1.00 43.25 69 VAL A C 17
ATOM 32121 O O . VAL A 1 69 ? 3.251 -7.857 8.496 1.00 13.43 69 VAL A O 17
ATOM 32134 N N . LYS A 1 70 ? 1.109 -7.212 8.238 1.00 42.13 70 LYS A N 17
ATOM 32135 C CA . LYS A 1 70 ? 0.851 -8.059 7.089 1.00 60.43 70 LYS A CA 17
ATOM 32136 C C . LYS A 1 70 ? 1.582 -7.556 5.851 1.00 1.14 70 LYS A C 17
ATOM 32137 O O . LYS A 1 70 ? 2.166 -8.369 5.146 1.00 52.42 70 LYS A O 17
ATOM 32156 N N . LEU A 1 71 ? 1.633 -6.236 5.627 1.00 45.55 71 LEU A N 17
ATOM 32157 C CA . LEU A 1 71 ? 2.462 -5.644 4.574 1.00 72.23 71 LEU A CA 17
ATOM 32158 C C . LEU A 1 71 ? 3.894 -6.145 4.726 1.00 5.02 71 LEU A C 17
ATOM 32159 O O . LEU A 1 71 ? 4.544 -6.512 3.755 1.00 51.02 71 LEU A O 17
ATOM 32175 N N . THR A 1 72 ? 4.407 -6.161 5.951 1.00 22.22 72 THR A N 17
ATOM 32176 C CA . THR A 1 72 ? 5.794 -6.492 6.205 1.00 44.45 72 THR A CA 17
ATOM 32177 C C . THR A 1 72 ? 6.126 -7.943 5.794 1.00 13.41 72 THR A C 17
ATOM 32178 O O . THR A 1 72 ? 7.266 -8.249 5.441 1.00 54.43 72 THR A O 17
ATOM 32189 N N . ARG A 1 73 ? 5.139 -8.839 5.783 1.00 12.42 73 ARG A N 17
ATOM 32190 C CA . ARG A 1 73 ? 5.293 -10.212 5.295 1.00 34.55 73 ARG A CA 17
ATOM 32191 C C . ARG A 1 73 ? 5.752 -10.254 3.831 1.00 73.43 73 ARG A C 17
ATOM 32192 O O . ARG A 1 73 ? 6.425 -11.209 3.439 1.00 74.42 73 ARG A O 17
ATOM 32213 N N . SER A 1 74 ? 5.366 -9.256 3.033 1.00 30.33 74 SER A N 17
ATOM 32214 C CA . SER A 1 74 ? 5.656 -9.126 1.609 1.00 44.50 74 SER A CA 17
ATOM 32215 C C . SER A 1 74 ? 6.962 -8.344 1.337 1.00 54.23 74 SER A C 17
ATOM 32216 O O . SER A 1 74 ? 7.318 -8.127 0.172 1.00 31.43 74 SER A O 17
ATOM 32224 N N . ILE A 1 75 ? 7.668 -7.880 2.380 1.00 31.14 75 ILE A N 17
ATOM 32225 C CA . ILE A 1 75 ? 8.844 -7.011 2.284 1.00 32.21 75 ILE A CA 17
ATOM 32226 C C . ILE A 1 75 ? 10.070 -7.773 2.833 1.00 33.01 75 ILE A C 17
ATOM 32227 O O . ILE A 1 75 ? 10.386 -7.657 4.021 1.00 2.13 75 ILE A O 17
ATOM 32243 N N . PRO A 1 76 ? 10.751 -8.583 2.003 1.00 54.25 76 PRO A N 17
ATOM 32244 C CA . PRO A 1 76 ? 12.013 -9.240 2.337 1.00 41.30 76 PRO A CA 17
ATOM 32245 C C . PRO A 1 76 ? 13.189 -8.237 2.360 1.00 45.45 76 PRO A C 17
ATOM 32246 O O . PRO A 1 76 ? 13.033 -7.061 2.019 1.00 40.13 76 PRO A O 17
ATOM 32257 N N . ALA A 1 77 ? 14.390 -8.709 2.715 1.00 20.54 77 ALA A N 17
ATOM 32258 C CA . ALA A 1 77 ? 15.623 -7.932 2.853 1.00 24.12 77 ALA A CA 17
ATOM 32259 C C . ALA A 1 77 ? 16.033 -7.120 1.609 1.00 63.10 77 ALA A C 17
ATOM 32260 O O . ALA A 1 77 ? 16.480 -5.986 1.795 1.00 34.22 77 ALA A O 17
ATOM 32267 N N . PRO A 1 78 ? 15.945 -7.639 0.367 1.00 51.23 78 PRO A N 17
ATOM 32268 C CA . PRO A 1 78 ? 16.299 -6.894 -0.845 1.00 54.05 78 PRO A CA 17
ATOM 32269 C C . PRO A 1 78 ? 15.328 -5.751 -1.145 1.00 64.51 78 PRO A C 17
ATOM 32270 O O . PRO A 1 78 ? 15.652 -4.873 -1.939 1.00 55.44 78 PRO A O 17
ATOM 32281 N N . TYR A 1 79 ? 14.155 -5.735 -0.509 1.00 60.41 79 TYR A N 17
ATOM 32282 C CA . TYR A 1 79 ? 13.077 -4.813 -0.829 1.00 44.22 79 TYR A CA 17
ATOM 32283 C C . TYR A 1 79 ? 12.814 -3.827 0.314 1.00 52.50 79 TYR A C 17
ATOM 32284 O O . TYR A 1 79 ? 11.786 -3.145 0.356 1.00 4.23 79 TYR A O 17
ATOM 32302 N N . LYS A 1 80 ? 13.732 -3.745 1.273 1.00 55.00 80 LYS A N 17
ATOM 32303 C CA . LYS A 1 80 ? 13.562 -2.954 2.488 1.00 42.22 80 LYS A CA 17
ATOM 32304 C C . LYS A 1 80 ? 13.554 -1.468 2.213 1.00 34.10 80 LYS A C 17
ATOM 32305 O O . LYS A 1 80 ? 12.760 -0.750 2.822 1.00 52.15 80 LYS A O 17
ATOM 32324 N N . GLN A 1 81 ? 14.480 -1.009 1.381 1.00 22.00 81 GLN A N 17
ATOM 32325 C CA . GLN A 1 81 ? 14.885 0.384 1.303 1.00 52.45 81 GLN A CA 17
ATOM 32326 C C . GLN A 1 81 ? 14.465 0.999 -0.034 1.00 40.10 81 GLN A C 17
ATOM 32327 O O . GLN A 1 81 ? 14.928 2.089 -0.380 1.00 30.43 81 GLN A O 17
ATOM 32341 N N . LEU A 1 82 ? 13.563 0.334 -0.768 1.00 24.33 82 LEU A N 17
ATOM 32342 C CA . LEU A 1 82 ? 13.138 0.705 -2.115 1.00 22.10 82 LEU A CA 17
ATOM 32343 C C . LEU A 1 82 ? 12.628 2.136 -2.211 1.00 33.32 82 LEU A C 17
ATOM 32344 O O . LEU A 1 82 ? 12.832 2.777 -3.241 1.00 74.35 82 LEU A O 17
ATOM 32360 N N . LEU A 1 83 ? 12.038 2.661 -1.129 1.00 33.23 83 LEU A N 17
ATOM 32361 C CA . LEU A 1 83 ? 11.644 4.064 -1.040 1.00 63.13 83 LEU A CA 17
ATOM 32362 C C . LEU A 1 83 ? 12.781 5.010 -1.427 1.00 42.21 83 LEU A C 17
ATOM 32363 O O . LEU A 1 83 ? 12.499 6.082 -1.943 1.00 10.42 83 LEU A O 17
ATOM 32379 N N . LYS A 1 84 ? 14.047 4.648 -1.197 1.00 54.01 84 LYS A N 17
ATOM 32380 C CA . LYS A 1 84 ? 15.180 5.481 -1.587 1.00 61.11 84 LYS A CA 17
ATOM 32381 C C . LYS A 1 84 ? 15.945 4.837 -2.731 1.00 52.12 84 LYS A C 17
ATOM 32382 O O . LYS A 1 84 ? 16.332 5.533 -3.662 1.00 33.32 84 LYS A O 17
ATOM 32401 N N . GLU A 1 85 ? 16.131 3.518 -2.681 1.00 5.13 85 GLU A N 17
ATOM 32402 C CA . GLU A 1 85 ? 16.895 2.788 -3.700 1.00 20.24 85 GLU A CA 17
ATOM 32403 C C . GLU A 1 85 ? 16.340 3.046 -5.105 1.00 71.43 85 GLU A C 17
ATOM 32404 O O . GLU A 1 85 ? 17.106 3.315 -6.033 1.00 73.52 85 GLU A O 17
ATOM 32416 N N . GLU A 1 86 ? 15.018 2.944 -5.258 1.00 35.23 86 GLU A N 17
ATOM 32417 C CA . GLU A 1 86 ? 14.325 3.063 -6.533 1.00 23.13 86 GLU A CA 17
ATOM 32418 C C . GLU A 1 86 ? 13.940 4.533 -6.723 1.00 31.42 86 GLU A C 17
ATOM 32419 O O . GLU A 1 86 ? 14.324 5.162 -7.705 1.00 54.43 86 GLU A O 17
ATOM 32431 N N . LEU A 1 87 ? 13.169 5.085 -5.776 1.00 63.44 87 LEU A N 17
ATOM 32432 C CA . LEU A 1 87 ? 12.489 6.367 -5.960 1.00 0.10 87 LEU A CA 17
ATOM 32433 C C . LEU A 1 87 ? 13.362 7.557 -5.573 1.00 20.33 87 LEU A C 17
ATOM 32434 O O . LEU A 1 87 ? 13.122 8.667 -6.045 1.00 30.43 87 LEU A O 17
ATOM 32450 N N . GLY A 1 88 ? 14.334 7.367 -4.681 1.00 10.32 88 GLY A N 17
ATOM 32451 C CA . GLY A 1 88 ? 15.093 8.460 -4.089 1.00 42.34 88 GLY A CA 17
ATOM 32452 C C . GLY A 1 88 ? 14.227 9.351 -3.198 1.00 22.44 88 GLY A C 17
ATOM 32453 O O . GLY A 1 88 ? 14.432 10.562 -3.188 1.00 54.22 88 GLY A O 17
ATOM 32457 N N . PHE A 1 89 ? 13.229 8.807 -2.491 1.00 55.32 89 PHE A N 17
ATOM 32458 C CA . PHE A 1 89 ? 12.628 9.499 -1.351 1.00 52.00 89 PHE A CA 17
ATOM 32459 C C . PHE A 1 89 ? 13.559 9.368 -0.141 1.00 44.14 89 PHE A C 17
ATOM 32460 O O . PHE A 1 89 ? 14.504 8.576 -0.159 1.00 55.43 89 PHE A O 17
ATOM 32477 N N . ALA A 1 90 ? 13.311 10.126 0.927 1.00 0.13 90 ALA A N 17
ATOM 32478 C CA . ALA A 1 90 ? 14.037 10.014 2.187 1.00 64.21 90 ALA A CA 17
ATOM 32479 C C . ALA A 1 90 ? 13.025 10.046 3.319 1.00 4.52 90 ALA A C 17
ATOM 32480 O O . ALA A 1 90 ? 12.758 9.016 3.933 1.00 13.20 90 ALA A O 17
ATOM 32487 N N . GLY A 1 91 ? 12.426 11.208 3.558 1.00 5.20 91 GLY A N 17
ATOM 32488 C CA . GLY A 1 91 ? 11.371 11.402 4.528 1.00 63.01 91 GLY A CA 17
ATOM 32489 C C . GLY A 1 91 ? 10.686 12.727 4.239 1.00 13.02 91 GLY A C 17
ATOM 32490 O O . GLY A 1 91 ? 11.193 13.550 3.470 1.00 34.24 91 GLY A O 17
ATOM 32494 N N . TYR A 1 92 ? 9.542 12.949 4.873 1.00 44.44 92 TYR A N 17
ATOM 32495 C CA . TYR A 1 92 ? 8.804 14.196 4.755 1.00 13.23 92 TYR A CA 17
ATOM 32496 C C . TYR A 1 92 ? 9.557 15.331 5.459 1.00 31.21 92 TYR A C 17
ATOM 32497 O O . TYR A 1 92 ? 10.208 15.100 6.482 1.00 22.00 92 TYR A O 17
ATOM 32515 N N . SER A 1 93 ? 9.477 16.549 4.924 1.00 64.10 93 SER A N 17
ATOM 32516 C CA . SER A 1 93 ? 9.878 17.773 5.609 1.00 50.13 93 SER A CA 17
ATOM 32517 C C . SER A 1 93 ? 8.983 17.996 6.817 1.00 3.14 93 SER A C 17
ATOM 32518 O O . SER A 1 93 ? 7.875 17.477 6.867 1.00 23.51 93 SER A O 17
ATOM 32526 N N . ILE A 1 94 ? 9.404 18.859 7.740 1.00 34.24 94 ILE A N 17
ATOM 32527 C CA . ILE A 1 94 ? 8.615 19.227 8.916 1.00 65.10 94 ILE A CA 17
ATOM 32528 C C . ILE A 1 94 ? 7.201 19.704 8.563 1.00 20.14 94 ILE A C 17
ATOM 32529 O O . ILE A 1 94 ? 6.230 19.414 9.266 1.00 3.30 94 ILE A O 17
ATOM 32545 N N . ASN A 1 95 ? 7.070 20.428 7.457 1.00 34.45 95 ASN A N 17
ATOM 32546 C CA . ASN A 1 95 ? 5.773 21.015 7.120 1.00 34.01 95 ASN A CA 17
ATOM 32547 C C . ASN A 1 95 ? 4.854 19.994 6.443 1.00 22.22 95 ASN A C 17
ATOM 32548 O O . ASN A 1 95 ? 3.636 20.151 6.474 1.00 34.41 95 ASN A O 17
ATOM 32559 N N . GLU A 1 96 ? 5.429 18.924 5.890 1.00 33.54 96 GLU A N 17
ATOM 32560 C CA . GLU A 1 96 ? 4.728 17.787 5.294 1.00 1.41 96 GLU A CA 17
ATOM 32561 C C . GLU A 1 96 ? 4.659 16.625 6.304 1.00 43.33 96 GLU A C 17
ATOM 32562 O O . GLU A 1 96 ? 4.094 15.568 6.022 1.00 74.42 96 GLU A O 17
ATOM 32574 N N . LEU A 1 97 ? 5.270 16.778 7.482 1.00 13.12 97 LEU A N 17
ATOM 32575 C CA . LEU A 1 97 ? 5.296 15.793 8.538 1.00 31.22 97 LEU A CA 17
ATOM 32576 C C . LEU A 1 97 ? 3.941 15.873 9.211 1.00 75.53 97 LEU A C 17
ATOM 32577 O O . LEU A 1 97 ? 3.715 16.669 10.119 1.00 74.05 97 LEU A O 17
ATOM 32593 N N . VAL A 1 98 ? 3.020 15.058 8.722 1.00 15.45 98 VAL A N 17
ATOM 32594 C CA . VAL A 1 98 ? 1.703 14.867 9.293 1.00 32.11 98 VAL A CA 17
ATOM 32595 C C . VAL A 1 98 ? 1.503 13.381 9.503 1.00 53.01 98 VAL A C 17
ATOM 32596 O O . VAL A 1 98 ? 2.152 12.568 8.825 1.00 24.05 98 VAL A O 17
ATOM 32609 N N . PRO A 1 99 ? 0.557 12.987 10.366 1.00 73.14 99 PRO A N 17
ATOM 32610 C CA . PRO A 1 99 ? 0.298 11.585 10.571 1.00 14.22 99 PRO A CA 17
ATOM 32611 C C . PRO A 1 99 ? -0.224 10.925 9.306 1.00 72.32 99 PRO A C 17
ATOM 32612 O O . PRO A 1 99 ? -0.033 9.723 9.192 1.00 41.13 99 PRO A O 17
ATOM 32623 N N . ARG A 1 100 ? -0.833 11.652 8.357 1.00 51.14 100 ARG A N 17
ATOM 32624 C CA . ARG A 1 100 ? -1.372 10.980 7.168 1.00 30.13 100 ARG A CA 17
ATOM 32625 C C . ARG A 1 100 ? -0.217 10.569 6.255 1.00 53.04 100 ARG A C 17
ATOM 32626 O O . ARG A 1 100 ? -0.010 9.393 5.977 1.00 65.20 100 ARG A O 17
ATOM 32647 N N . LYS A 1 101 ? 0.586 11.541 5.828 1.00 51.15 101 LYS A N 17
ATOM 32648 C CA . LYS A 1 101 ? 1.721 11.360 4.926 1.00 53.21 101 LYS A CA 17
ATOM 32649 C C . LYS A 1 101 ? 2.698 10.306 5.424 1.00 11.42 101 LYS A C 17
ATOM 32650 O O . LYS A 1 101 ? 3.057 9.423 4.648 1.00 21.30 101 LYS A O 17
ATOM 32669 N N . THR A 1 102 ? 3.137 10.412 6.678 1.00 42.50 102 THR A N 17
ATOM 32670 C CA . THR A 1 102 ? 4.161 9.544 7.252 1.00 41.40 102 THR A CA 17
ATOM 32671 C C . THR A 1 102 ? 3.819 8.076 7.029 1.00 61.44 102 THR A C 17
ATOM 32672 O O . THR A 1 102 ? 4.526 7.376 6.308 1.00 41.40 102 THR A O 17
ATOM 32683 N N . ARG A 1 103 ? 2.720 7.608 7.615 1.00 32.45 103 ARG A N 17
ATOM 32684 C CA . ARG A 1 103 ? 2.366 6.193 7.576 1.00 42.20 103 ARG A CA 17
ATOM 32685 C C . ARG A 1 103 ? 2.051 5.696 6.161 1.00 4.44 103 ARG A C 17
ATOM 32686 O O . ARG A 1 103 ? 2.370 4.549 5.853 1.00 40.35 103 ARG A O 17
ATOM 32707 N N . ARG A 1 104 ? 1.540 6.553 5.263 1.00 4.24 104 ARG A N 17
ATOM 32708 C CA . ARG A 1 104 ? 1.368 6.171 3.861 1.00 52.03 104 ARG A CA 17
ATOM 32709 C C . ARG A 1 104 ? 2.688 5.697 3.253 1.00 52.24 104 ARG A C 17
ATOM 32710 O O . ARG A 1 104 ? 2.662 4.791 2.425 1.00 20.12 104 ARG A O 17
ATOM 32731 N N . ALA A 1 105 ? 3.836 6.256 3.660 1.00 51.23 105 ALA A N 17
ATOM 32732 C CA . ALA A 1 105 ? 5.141 5.819 3.165 1.00 55.34 105 ALA A CA 17
ATOM 32733 C C . ALA A 1 105 ? 5.343 4.307 3.383 1.00 15.05 105 ALA A C 17
ATOM 32734 O O . ALA A 1 105 ? 5.912 3.631 2.523 1.00 61.40 105 ALA A O 17
ATOM 32741 N N . THR A 1 106 ? 4.832 3.744 4.486 1.00 41.11 106 THR A N 17
ATOM 32742 C CA . THR A 1 106 ? 4.902 2.312 4.753 1.00 4.22 106 THR A CA 17
ATOM 32743 C C . THR A 1 106 ? 4.208 1.508 3.640 1.00 62.21 106 THR A C 17
ATOM 32744 O O . THR A 1 106 ? 4.706 0.457 3.226 1.00 41.13 106 THR A O 17
ATOM 32755 N N . MET A 1 107 ? 3.054 1.978 3.161 1.00 71.25 107 MET A N 17
ATOM 32756 C CA . MET A 1 107 ? 2.319 1.352 2.067 1.00 72.14 107 MET A CA 17
ATOM 32757 C C . MET A 1 107 ? 3.036 1.566 0.743 1.00 65.22 107 MET A C 17
ATOM 32758 O O . MET A 1 107 ? 3.067 0.642 -0.065 1.00 24.14 107 MET A O 17
ATOM 32772 N N . THR A 1 108 ? 3.644 2.734 0.517 1.00 13.43 108 THR A N 17
ATOM 32773 C CA . THR A 1 108 ? 4.420 2.972 -0.688 1.00 24.45 108 THR A CA 17
ATOM 32774 C C . THR A 1 108 ? 5.497 1.890 -0.814 1.00 31.03 108 THR A C 17
ATOM 32775 O O . THR A 1 108 ? 5.540 1.214 -1.840 1.00 31.50 108 THR A O 17
ATOM 32786 N N . ASN A 1 109 ? 6.314 1.662 0.228 1.00 20.04 109 ASN A N 17
ATOM 32787 C CA . ASN A 1 109 ? 7.379 0.653 0.167 1.00 21.31 109 ASN A CA 17
ATOM 32788 C C . ASN A 1 109 ? 6.824 -0.755 -0.065 1.00 14.42 109 ASN A C 17
ATOM 32789 O O . ASN A 1 109 ? 7.496 -1.560 -0.700 1.00 41.23 109 ASN A O 17
ATOM 32800 N N . TRP A 1 110 ? 5.613 -1.073 0.406 1.00 32.42 110 TRP A N 17
ATOM 32801 C CA . TRP A 1 110 ? 4.980 -2.339 0.046 1.00 73.41 110 TRP A CA 17
ATOM 32802 C C . TRP A 1 110 ? 4.659 -2.379 -1.447 1.00 0.34 110 TRP A C 17
ATOM 32803 O O . TRP A 1 110 ? 4.889 -3.404 -2.078 1.00 75.53 110 TRP A O 17
ATOM 32824 N N . LEU A 1 111 ? 4.141 -1.288 -2.021 1.00 55.22 111 LEU A N 17
ATOM 32825 C CA . LEU A 1 111 ? 3.571 -1.305 -3.368 1.00 41.03 111 LEU A CA 17
ATOM 32826 C C . LEU A 1 111 ? 4.700 -1.549 -4.355 1.00 61.21 111 LEU A C 17
ATOM 32827 O O . LEU A 1 111 ? 4.635 -2.420 -5.224 1.00 53.24 111 LEU A O 17
ATOM 32843 N N . LEU A 1 112 ? 5.769 -0.787 -4.167 1.00 61.02 112 LEU A N 17
ATOM 32844 C CA . LEU A 1 112 ? 6.897 -0.726 -5.072 1.00 32.14 112 LEU A CA 17
ATOM 32845 C C . LEU A 1 112 ? 7.842 -1.917 -4.911 1.00 4.42 112 LEU A C 17
ATOM 32846 O O . LEU A 1 112 ? 8.656 -2.125 -5.803 1.00 31.41 112 LEU A O 17
ATOM 32862 N N . ALA A 1 113 ? 7.696 -2.705 -3.837 1.00 3.55 113 ALA A N 17
ATOM 32863 C CA . ALA A 1 113 ? 8.340 -4.007 -3.600 1.00 61.03 113 ALA A CA 17
ATOM 32864 C C . ALA A 1 113 ? 7.487 -5.187 -4.052 1.00 43.04 113 ALA A C 17
ATOM 32865 O O . ALA A 1 113 ? 8.038 -6.190 -4.499 1.00 62.11 113 ALA A O 17
ATOM 32872 N N . TYR A 1 114 ? 6.166 -5.128 -3.886 1.00 1.45 114 TYR A N 17
ATOM 32873 C CA . TYR A 1 114 ? 5.264 -6.207 -4.272 1.00 4.22 114 TYR A CA 17
ATOM 32874 C C . TYR A 1 114 ? 5.475 -6.499 -5.757 1.00 2.33 114 TYR A C 17
ATOM 32875 O O . TYR A 1 114 ? 5.801 -7.622 -6.139 1.00 12.33 114 TYR A O 17
ATOM 32893 N N . ARG A 1 115 ? 5.414 -5.446 -6.574 1.00 33.30 115 ARG A N 17
ATOM 32894 C CA . ARG A 1 115 ? 5.635 -5.526 -8.010 1.00 54.23 115 ARG A CA 17
ATOM 32895 C C . ARG A 1 115 ? 6.971 -6.145 -8.404 1.00 3.42 115 ARG A C 17
ATOM 32896 O O . ARG A 1 115 ? 7.075 -6.681 -9.502 1.00 20.22 115 ARG A O 17
ATOM 32917 N N . ARG A 1 116 ? 8.026 -6.033 -7.590 1.00 34.12 116 ARG A N 17
ATOM 32918 C CA . ARG A 1 116 ? 9.361 -6.506 -7.968 1.00 11.31 116 ARG A CA 17
ATOM 32919 C C . ARG A 1 116 ? 9.339 -8.029 -8.121 1.00 44.25 116 ARG A C 17
ATOM 32920 O O . ARG A 1 116 ? 10.003 -8.585 -8.992 1.00 33.34 116 ARG A O 17
ATOM 32941 N N . SER A 1 117 ? 8.489 -8.693 -7.343 1.00 60.15 117 SER A N 17
ATOM 32942 C CA . SER A 1 117 ? 8.252 -10.125 -7.434 1.00 13.43 117 SER A CA 17
ATOM 32943 C C . SER A 1 117 ? 7.400 -10.503 -8.663 1.00 54.10 117 SER A C 17
ATOM 32944 O O . SER A 1 117 ? 7.329 -11.681 -9.004 1.00 62.30 117 SER A O 17
ATOM 32952 N N . GLN A 1 118 ? 6.765 -9.541 -9.345 1.00 21.42 118 GLN A N 17
ATOM 32953 C CA . GLN A 1 118 ? 5.995 -9.746 -10.573 1.00 34.23 118 GLN A CA 17
ATOM 32954 C C . GLN A 1 118 ? 6.778 -9.349 -11.832 1.00 74.31 118 GLN A C 17
ATOM 32955 O O . GLN A 1 118 ? 6.324 -9.637 -12.940 1.00 42.52 118 GLN A O 17
ATOM 32969 N N . GLN A 1 119 ? 7.926 -8.685 -11.689 1.00 52.45 119 GLN A N 17
ATOM 32970 C CA . GLN A 1 119 ? 8.856 -8.332 -12.767 1.00 62.14 119 GLN A CA 17
ATOM 32971 C C . GLN A 1 119 ? 10.044 -9.305 -12.771 1.00 44.12 119 GLN A C 17
ATOM 32972 O O . GLN A 1 119 ? 11.100 -9.009 -13.334 1.00 1.33 119 GLN A O 17
ATOM 32986 N N . ASP A 1 120 ? 9.886 -10.424 -12.065 1.00 64.32 120 ASP A N 17
ATOM 32987 C CA . ASP A 1 120 ? 10.926 -11.385 -11.737 1.00 30.23 120 ASP A CA 17
ATOM 32988 C C . ASP A 1 120 ? 11.444 -12.056 -12.994 1.00 61.42 120 ASP A C 17
ATOM 32989 O O . ASP A 1 120 ? 12.660 -11.966 -13.264 1.00 33.30 120 ASP A O 17
ATOM 32998 N N . MET A 1 1 ? -4.959 -8.901 -6.848 1.00 24.14 1 MET A N 18
ATOM 32999 C CA . MET A 1 1 ? -4.716 -9.354 -8.234 1.00 34.44 1 MET A CA 18
ATOM 33000 C C . MET A 1 1 ? -3.394 -8.787 -8.747 1.00 4.04 1 MET A C 18
ATOM 33001 O O . MET A 1 1 ? -2.799 -7.927 -8.093 1.00 52.31 1 MET A O 18
ATOM 33015 N N . GLY A 1 2 ? -2.910 -9.226 -9.906 1.00 11.41 2 GLY A N 18
ATOM 33016 C CA . GLY A 1 2 ? -1.584 -8.912 -10.413 1.00 24.44 2 GLY A CA 18
ATOM 33017 C C . GLY A 1 2 ? -1.533 -7.619 -11.206 1.00 23.34 2 GLY A C 18
ATOM 33018 O O . GLY A 1 2 ? -1.079 -7.584 -12.348 1.00 31.11 2 GLY A O 18
ATOM 33022 N N . ILE A 1 3 ? -2.009 -6.545 -10.587 1.00 35.12 3 ILE A N 18
ATOM 33023 C CA . ILE A 1 3 ? -1.986 -5.205 -11.158 1.00 73.12 3 ILE A CA 18
ATOM 33024 C C . ILE A 1 3 ? -0.526 -4.841 -11.426 1.00 51.11 3 ILE A C 18
ATOM 33025 O O . ILE A 1 3 ? 0.378 -5.198 -10.659 1.00 31.44 3 ILE A O 18
ATOM 33041 N N . THR A 1 4 ? -0.311 -4.091 -12.496 1.00 64.14 4 THR A N 18
ATOM 33042 C CA . THR A 1 4 ? 0.973 -3.477 -12.766 1.00 31.41 4 THR A CA 18
ATOM 33043 C C . THR A 1 4 ? 1.043 -2.233 -11.895 1.00 1.13 4 THR A C 18
ATOM 33044 O O . THR A 1 4 ? 0.146 -1.392 -11.936 1.00 64.42 4 THR A O 18
ATOM 33055 N N . ILE A 1 5 ? 2.115 -2.103 -11.123 1.00 12.23 5 ILE A N 18
ATOM 33056 C CA . ILE A 1 5 ? 2.400 -0.879 -10.403 1.00 10.41 5 ILE A CA 18
ATOM 33057 C C . ILE A 1 5 ? 3.428 -0.106 -11.219 1.00 73.42 5 ILE A C 18
ATOM 33058 O O . ILE A 1 5 ? 4.340 -0.700 -11.808 1.00 4.31 5 ILE A O 18
ATOM 33074 N N . THR A 1 6 ? 3.288 1.210 -11.190 1.00 14.13 6 THR A N 18
ATOM 33075 C CA . THR A 1 6 ? 4.149 2.181 -11.834 1.00 15.02 6 THR A CA 18
ATOM 33076 C C . THR A 1 6 ? 4.703 3.135 -10.773 1.00 53.53 6 THR A C 18
ATOM 33077 O O . THR A 1 6 ? 3.974 3.583 -9.886 1.00 1.10 6 THR A O 18
ATOM 33088 N N . ASP A 1 7 ? 5.994 3.464 -10.857 1.00 1.55 7 ASP A N 18
ATOM 33089 C CA . ASP A 1 7 ? 6.649 4.388 -9.930 1.00 42.22 7 ASP A CA 18
ATOM 33090 C C . ASP A 1 7 ? 5.987 5.765 -9.995 1.00 61.43 7 ASP A C 18
ATOM 33091 O O . ASP A 1 7 ? 5.929 6.455 -8.982 1.00 72.45 7 ASP A O 18
ATOM 33100 N N . GLU A 1 8 ? 5.453 6.162 -11.157 1.00 63.00 8 GLU A N 18
ATOM 33101 C CA . GLU A 1 8 ? 4.765 7.443 -11.345 1.00 74.44 8 GLU A CA 18
ATOM 33102 C C . GLU A 1 8 ? 3.547 7.584 -10.424 1.00 74.41 8 GLU A C 18
ATOM 33103 O O . GLU A 1 8 ? 3.312 8.636 -9.834 1.00 1.42 8 GLU A O 18
ATOM 33115 N N . LEU A 1 9 ? 2.792 6.498 -10.277 1.00 61.22 9 LEU A N 18
ATOM 33116 C CA . LEU A 1 9 ? 1.593 6.389 -9.494 1.00 3.40 9 LEU A CA 18
ATOM 33117 C C . LEU A 1 9 ? 1.962 6.361 -8.013 1.00 54.45 9 LEU A C 18
ATOM 33118 O O . LEU A 1 9 ? 1.286 6.978 -7.192 1.00 13.11 9 LEU A O 18
ATOM 33134 N N . LEU A 1 10 ? 3.048 5.667 -7.668 1.00 31.43 10 LEU A N 18
ATOM 33135 C CA . LEU A 1 10 ? 3.556 5.638 -6.304 1.00 64.31 10 LEU A CA 18
ATOM 33136 C C . LEU A 1 10 ? 4.056 7.015 -5.877 1.00 73.10 10 LEU A C 18
ATOM 33137 O O . LEU A 1 10 ? 3.849 7.419 -4.731 1.00 2.45 10 LEU A O 18
ATOM 33153 N N . TRP A 1 11 ? 4.700 7.747 -6.785 1.00 50.34 11 TRP A N 18
ATOM 33154 C CA . TRP A 1 11 ? 5.240 9.069 -6.522 1.00 13.21 11 TRP A CA 18
ATOM 33155 C C . TRP A 1 11 ? 4.160 10.035 -6.031 1.00 3.43 11 TRP A C 18
ATOM 33156 O O . TRP A 1 11 ? 4.430 10.824 -5.121 1.00 52.15 11 TRP A O 18
ATOM 33177 N N . ALA A 1 12 ? 2.935 9.943 -6.558 1.00 10.44 12 ALA A N 18
ATOM 33178 C CA . ALA A 1 12 ? 1.822 10.806 -6.170 1.00 32.02 12 ALA A CA 18
ATOM 33179 C C . ALA A 1 12 ? 1.469 10.712 -4.675 1.00 14.24 12 ALA A C 18
ATOM 33180 O O . ALA A 1 12 ? 0.852 11.638 -4.138 1.00 5.03 12 ALA A O 18
ATOM 33187 N N . ILE A 1 13 ? 1.858 9.641 -3.971 1.00 34.54 13 ILE A N 18
ATOM 33188 C CA . ILE A 1 13 ? 1.682 9.562 -2.529 1.00 43.40 13 ILE A CA 18
ATOM 33189 C C . ILE A 1 13 ? 2.625 10.572 -1.870 1.00 30.10 13 ILE A C 18
ATOM 33190 O O . ILE A 1 13 ? 2.173 11.372 -1.047 1.00 63.45 13 ILE A O 18
ATOM 33206 N N . LEU A 1 14 ? 3.923 10.526 -2.191 1.00 30.53 14 LEU A N 18
ATOM 33207 C CA . LEU A 1 14 ? 4.933 11.353 -1.544 1.00 23.14 14 LEU A CA 18
ATOM 33208 C C . LEU A 1 14 ? 4.799 12.813 -1.967 1.00 34.21 14 LEU A C 18
ATOM 33209 O O . LEU A 1 14 ? 5.008 13.713 -1.153 1.00 32.42 14 LEU A O 18
ATOM 33225 N N . LYS A 1 15 ? 4.380 13.066 -3.212 1.00 62.15 15 LYS A N 18
ATOM 33226 C CA . LYS A 1 15 ? 3.984 14.398 -3.678 1.00 34.11 15 LYS A CA 18
ATOM 33227 C C . LYS A 1 15 ? 2.651 14.855 -3.062 1.00 14.44 15 LYS A C 18
ATOM 33228 O O . LYS A 1 15 ? 2.140 15.910 -3.442 1.00 33.03 15 LYS A O 18
ATOM 33247 N N . ASP A 1 16 ? 2.116 14.104 -2.093 1.00 21.24 16 ASP A N 18
ATOM 33248 C CA . ASP A 1 16 ? 1.035 14.486 -1.191 1.00 42.23 16 ASP A CA 18
ATOM 33249 C C . ASP A 1 16 ? -0.226 14.845 -1.967 1.00 52.04 16 ASP A C 18
ATOM 33250 O O . ASP A 1 16 ? -0.896 15.825 -1.646 1.00 71.55 16 ASP A O 18
ATOM 33259 N N . GLU A 1 17 ? -0.525 14.063 -3.010 1.00 62.22 17 GLU A N 18
ATOM 33260 C CA . GLU A 1 17 ? -1.628 14.273 -3.910 1.00 22.21 17 GLU A CA 18
ATOM 33261 C C . GLU A 1 17 ? -2.679 13.173 -3.722 1.00 31.41 17 GLU A C 18
ATOM 33262 O O . GLU A 1 17 ? -3.865 13.507 -3.716 1.00 1.41 17 GLU A O 18
ATOM 33274 N N . LEU A 1 18 ? -2.290 11.903 -3.502 1.00 23.42 18 LEU A N 18
ATOM 33275 C CA . LEU A 1 18 ? -3.256 10.861 -3.117 1.00 25.52 18 LEU A CA 18
ATOM 33276 C C . LEU A 1 18 ? -4.031 11.323 -1.892 1.00 2.42 18 LEU A C 18
ATOM 33277 O O . LEU A 1 18 ? -3.528 12.095 -1.072 1.00 10.32 18 LEU A O 18
ATOM 33293 N N . SER A 1 19 ? -5.195 10.722 -1.701 1.00 65.20 19 SER A N 18
ATOM 33294 C CA . SER A 1 19 ? -6.035 11.011 -0.549 1.00 23.21 19 SER A CA 18
ATOM 33295 C C . SER A 1 19 ? -5.942 9.877 0.466 1.00 31.11 19 SER A C 18
ATOM 33296 O O . SER A 1 19 ? -5.233 8.894 0.245 1.00 35.43 19 SER A O 18
ATOM 33304 N N . ASP A 1 20 ? -6.639 10.018 1.592 1.00 51.10 20 ASP A N 18
ATOM 33305 C CA . ASP A 1 20 ? -6.908 8.959 2.566 1.00 33.13 20 ASP A CA 18
ATOM 33306 C C . ASP A 1 20 ? -7.513 7.751 1.857 1.00 71.12 20 ASP A C 18
ATOM 33307 O O . ASP A 1 20 ? -6.839 6.734 1.699 1.00 73.20 20 ASP A O 18
ATOM 33316 N N . ALA A 1 21 ? -8.751 7.893 1.386 1.00 74.14 21 ALA A N 18
ATOM 33317 C CA . ALA A 1 21 ? -9.540 6.870 0.728 1.00 25.24 21 ALA A CA 18
ATOM 33318 C C . ALA A 1 21 ? -8.777 6.257 -0.435 1.00 74.01 21 ALA A C 18
ATOM 33319 O O . ALA A 1 21 ? -8.767 5.042 -0.589 1.00 50.43 21 ALA A O 18
ATOM 33326 N N . GLU A 1 22 ? -8.157 7.103 -1.253 1.00 45.23 22 GLU A N 18
ATOM 33327 C CA . GLU A 1 22 ? -7.534 6.680 -2.490 1.00 3.14 22 GLU A CA 18
ATOM 33328 C C . GLU A 1 22 ? -6.216 5.943 -2.220 1.00 30.13 22 GLU A C 18
ATOM 33329 O O . GLU A 1 22 ? -5.953 4.936 -2.869 1.00 35.24 22 GLU A O 18
ATOM 33341 N N . ALA A 1 23 ? -5.377 6.390 -1.272 1.00 42.53 23 ALA A N 18
ATOM 33342 C CA . ALA A 1 23 ? -4.126 5.684 -0.993 1.00 64.12 23 ALA A CA 18
ATOM 33343 C C . ALA A 1 23 ? -4.429 4.299 -0.429 1.00 34.12 23 ALA A C 18
ATOM 33344 O O . ALA A 1 23 ? -3.763 3.326 -0.785 1.00 33.41 23 ALA A O 18
ATOM 33351 N N . ASN A 1 24 ? -5.451 4.241 0.433 1.00 25.24 24 ASN A N 18
ATOM 33352 C CA . ASN A 1 24 ? -6.012 3.013 0.975 1.00 14.04 24 ASN A CA 18
ATOM 33353 C C . ASN A 1 24 ? -6.478 2.143 -0.192 1.00 51.32 24 ASN A C 18
ATOM 33354 O O . ASN A 1 24 ? -6.073 0.986 -0.278 1.00 55.13 24 ASN A O 18
ATOM 33365 N N . ALA A 1 25 ? -7.281 2.701 -1.107 1.00 41.01 25 ALA A N 18
ATOM 33366 C CA . ALA A 1 25 ? -7.794 2.003 -2.274 1.00 53.12 25 ALA A CA 18
ATOM 33367 C C . ALA A 1 25 ? -6.680 1.367 -3.079 1.00 51.13 25 ALA A C 18
ATOM 33368 O O . ALA A 1 25 ? -6.791 0.178 -3.360 1.00 33.31 25 ALA A O 18
ATOM 33375 N N . LEU A 1 26 ? -5.626 2.108 -3.453 1.00 72.23 26 LEU A N 18
ATOM 33376 C CA . LEU A 1 26 ? -4.558 1.566 -4.284 1.00 13.44 26 LEU A CA 18
ATOM 33377 C C . LEU A 1 26 ? -3.855 0.360 -3.636 1.00 12.24 26 LEU A C 18
ATOM 33378 O O . LEU A 1 26 ? -3.313 -0.475 -4.363 1.00 60.24 26 LEU A O 18
ATOM 33394 N N . VAL A 1 27 ? -3.901 0.207 -2.309 1.00 53.11 27 VAL A N 18
ATOM 33395 C CA . VAL A 1 27 ? -3.445 -0.997 -1.615 1.00 4.13 27 VAL A CA 18
ATOM 33396 C C . VAL A 1 27 ? -4.536 -2.074 -1.658 1.00 41.32 27 VAL A C 18
ATOM 33397 O O . VAL A 1 27 ? -4.265 -3.205 -2.074 1.00 70.44 27 VAL A O 18
ATOM 33410 N N . TRP A 1 28 ? -5.767 -1.733 -1.259 1.00 61.11 28 TRP A N 18
ATOM 33411 C CA . TRP A 1 28 ? -6.912 -2.638 -1.221 1.00 50.34 28 TRP A CA 18
ATOM 33412 C C . TRP A 1 28 ? -7.079 -3.370 -2.562 1.00 54.34 28 TRP A C 18
ATOM 33413 O O . TRP A 1 28 ? -7.242 -4.599 -2.582 1.00 12.24 28 TRP A O 18
ATOM 33434 N N . GLN A 1 29 ? -6.983 -2.638 -3.681 1.00 15.31 29 GLN A N 18
ATOM 33435 C CA . GLN A 1 29 ? -7.102 -3.202 -5.025 1.00 2.41 29 GLN A CA 18
ATOM 33436 C C . GLN A 1 29 ? -6.009 -4.240 -5.315 1.00 61.14 29 GLN A C 18
ATOM 33437 O O . GLN A 1 29 ? -6.280 -5.306 -5.874 1.00 34.42 29 GLN A O 18
ATOM 33451 N N . ALA A 1 30 ? -4.762 -3.916 -4.964 1.00 33.12 30 ALA A N 18
ATOM 33452 C CA . ALA A 1 30 ? -3.584 -4.703 -5.294 1.00 61.21 30 ALA A CA 18
ATOM 33453 C C . ALA A 1 30 ? -3.626 -6.053 -4.591 1.00 42.32 30 ALA A C 18
ATOM 33454 O O . ALA A 1 30 ? -3.288 -7.063 -5.216 1.00 2.32 30 ALA A O 18
ATOM 33461 N N . LEU A 1 31 ? -4.075 -6.083 -3.333 1.00 2.41 31 LEU A N 18
ATOM 33462 C CA . LEU A 1 31 ? -4.457 -7.315 -2.654 1.00 14.24 31 LEU A CA 18
ATOM 33463 C C . LEU A 1 31 ? -5.540 -7.986 -3.482 1.00 20.45 31 LEU A C 18
ATOM 33464 O O . LEU A 1 31 ? -5.283 -9.015 -4.097 1.00 14.23 31 LEU A O 18
ATOM 33480 N N . GLY A 1 32 ? -6.729 -7.387 -3.551 1.00 31.00 32 GLY A N 18
ATOM 33481 C CA . GLY A 1 32 ? -7.861 -7.955 -4.267 1.00 33.05 32 GLY A CA 18
ATOM 33482 C C . GLY A 1 32 ? -9.214 -7.628 -3.643 1.00 31.15 32 GLY A C 18
ATOM 33483 O O . GLY A 1 32 ? -10.226 -7.985 -4.248 1.00 50.24 32 GLY A O 18
ATOM 33487 N N . TYR A 1 33 ? -9.250 -6.940 -2.494 1.00 61.21 33 TYR A N 18
ATOM 33488 C CA . TYR A 1 33 ? -10.452 -6.469 -1.803 1.00 50.12 33 TYR A CA 18
ATOM 33489 C C . TYR A 1 33 ? -11.083 -5.295 -2.560 1.00 41.11 33 TYR A C 18
ATOM 33490 O O . TYR A 1 33 ? -11.146 -4.161 -2.077 1.00 13.33 33 TYR A O 18
ATOM 33508 N N . VAL A 1 34 ? -11.514 -5.579 -3.779 1.00 73.01 34 VAL A N 18
ATOM 33509 C CA . VAL A 1 34 ? -12.191 -4.659 -4.676 1.00 4.03 34 VAL A CA 18
ATOM 33510 C C . VAL A 1 34 ? -13.675 -4.752 -4.369 1.00 61.20 34 VAL A C 18
ATOM 33511 O O . VAL A 1 34 ? -14.164 -5.834 -4.055 1.00 52.10 34 VAL A O 18
ATOM 33524 N N . TRP A 1 35 ? -14.389 -3.640 -4.446 1.00 32.05 35 TRP A N 18
ATOM 33525 C CA . TRP A 1 35 ? -15.824 -3.634 -4.277 1.00 73.05 35 TRP A CA 18
ATOM 33526 C C . TRP A 1 35 ? -16.496 -4.295 -5.478 1.00 1.43 35 TRP A C 18
ATOM 33527 O O . TRP A 1 35 ? -16.164 -4.016 -6.637 1.00 43.32 35 TRP A O 18
ATOM 33548 N N . ASP A 1 36 ? -17.467 -5.152 -5.198 1.00 25.34 36 ASP A N 18
ATOM 33549 C CA . ASP A 1 36 ? -18.247 -5.893 -6.170 1.00 32.43 36 ASP A CA 18
ATOM 33550 C C . ASP A 1 36 ? -19.674 -5.380 -6.098 1.00 32.33 36 ASP A C 18
ATOM 33551 O O . ASP A 1 36 ? -20.495 -5.893 -5.343 1.00 75.31 36 ASP A O 18
ATOM 33560 N N . GLU A 1 37 ? -19.954 -4.318 -6.851 1.00 52.23 37 GLU A N 18
ATOM 33561 C CA . GLU A 1 37 ? -21.235 -3.617 -6.859 1.00 62.22 37 GLU A CA 18
ATOM 33562 C C . GLU A 1 37 ? -22.395 -4.564 -7.197 1.00 2.40 37 GLU A C 18
ATOM 33563 O O . GLU A 1 37 ? -23.497 -4.370 -6.688 1.00 53.34 37 GLU A O 18
ATOM 33575 N N . ALA A 1 38 ? -22.141 -5.605 -7.993 1.00 24.33 38 ALA A N 18
ATOM 33576 C CA . ALA A 1 38 ? -23.119 -6.624 -8.349 1.00 24.03 38 ALA A CA 18
ATOM 33577 C C . ALA A 1 38 ? -23.632 -7.294 -7.083 1.00 44.15 38 ALA A C 18
ATOM 33578 O O . ALA A 1 38 ? -24.841 -7.390 -6.862 1.00 42.11 38 ALA A O 18
ATOM 33585 N N . GLN A 1 39 ? -22.697 -7.745 -6.248 1.00 61.11 39 GLN A N 18
ATOM 33586 C CA . GLN A 1 39 ? -22.999 -8.518 -5.064 1.00 34.55 39 GLN A CA 18
ATOM 33587 C C . GLN A 1 39 ? -23.204 -7.625 -3.837 1.00 3.22 39 GLN A C 18
ATOM 33588 O O . GLN A 1 39 ? -23.662 -8.101 -2.797 1.00 42.34 39 GLN A O 18
ATOM 33602 N N . SER A 1 40 ? -22.846 -6.347 -3.939 1.00 12.43 40 SER A N 18
ATOM 33603 C CA . SER A 1 40 ? -22.651 -5.419 -2.849 1.00 42.51 40 SER A CA 18
ATOM 33604 C C . SER A 1 40 ? -21.810 -6.030 -1.723 1.00 13.33 40 SER A C 18
ATOM 33605 O O . SER A 1 40 ? -22.237 -6.058 -0.568 1.00 72.11 40 SER A O 18
ATOM 33613 N N . CYS A 1 41 ? -20.615 -6.523 -2.057 1.00 63.34 41 CYS A N 18
ATOM 33614 C CA . CYS A 1 41 ? -19.630 -6.957 -1.071 1.00 74.10 41 CYS A CA 18
ATOM 33615 C C . CYS A 1 41 ? -18.210 -6.716 -1.591 1.00 33.22 41 CYS A C 18
ATOM 33616 O O . CYS A 1 41 ? -18.019 -6.364 -2.754 1.00 20.51 41 CYS A O 18
ATOM 33624 N N . TRP A 1 42 ? -17.203 -6.884 -0.737 1.00 52.31 42 TRP A N 18
ATOM 33625 C CA . TRP A 1 42 ? -15.796 -6.845 -1.115 1.00 14.31 42 TRP A CA 18
ATOM 33626 C C . TRP A 1 42 ? -15.420 -8.191 -1.731 1.00 3.30 42 TRP A C 18
ATOM 33627 O O . TRP A 1 42 ? -15.930 -9.235 -1.313 1.00 73.22 42 TRP A O 18
ATOM 33648 N N . LYS A 1 43 ? -14.523 -8.207 -2.719 1.00 64.45 43 LYS A N 18
ATOM 33649 C CA . LYS A 1 43 ? -14.053 -9.457 -3.298 1.00 62.31 43 LYS A CA 18
ATOM 33650 C C . LYS A 1 43 ? -13.022 -10.068 -2.384 1.00 71.51 43 LYS A C 18
ATOM 33651 O O . LYS A 1 43 ? -12.080 -9.397 -1.975 1.00 25.44 43 LYS A O 18
ATOM 33670 N N . THR A 1 44 ? -13.148 -11.371 -2.168 1.00 22.00 44 THR A N 18
ATOM 33671 C CA . THR A 1 44 ? -12.098 -12.143 -1.508 1.00 34.31 44 THR A CA 18
ATOM 33672 C C . THR A 1 44 ? -11.574 -13.244 -2.432 1.00 71.45 44 THR A C 18
ATOM 33673 O O . THR A 1 44 ? -10.847 -14.116 -1.993 1.00 71.03 44 THR A O 18
ATOM 33684 N N . ASP A 1 45 ? -11.886 -13.216 -3.729 1.00 71.14 45 ASP A N 18
ATOM 33685 C CA . ASP A 1 45 ? -11.380 -14.226 -4.662 1.00 61.20 45 ASP A CA 18
ATOM 33686 C C . ASP A 1 45 ? -9.990 -13.841 -5.155 1.00 24.10 45 ASP A C 18
ATOM 33687 O O . ASP A 1 45 ? -9.060 -14.646 -5.155 1.00 71.34 45 ASP A O 18
ATOM 33696 N N . LEU A 1 46 ? -9.840 -12.588 -5.587 1.00 53.42 46 LEU A N 18
ATOM 33697 C CA . LEU A 1 46 ? -8.685 -12.067 -6.314 1.00 75.21 46 LEU A CA 18
ATOM 33698 C C . LEU A 1 46 ? -7.513 -11.675 -5.401 1.00 34.50 46 LEU A C 18
ATOM 33699 O O . LEU A 1 46 ? -6.637 -10.914 -5.819 1.00 51.33 46 LEU A O 18
ATOM 33715 N N . VAL A 1 47 ? -7.530 -12.155 -4.161 1.00 20.00 47 VAL A N 18
ATOM 33716 C CA . VAL A 1 47 ? -6.625 -11.873 -3.054 1.00 41.43 47 VAL A CA 18
ATOM 33717 C C . VAL A 1 47 ? -6.063 -13.179 -2.497 1.00 14.43 47 VAL A C 18
ATOM 33718 O O . VAL A 1 47 ? -6.744 -14.206 -2.527 1.00 12.03 47 VAL A O 18
ATOM 33731 N N . ALA A 1 48 ? -4.840 -13.138 -1.963 1.00 3.15 48 ALA A N 18
ATOM 33732 C CA . ALA A 1 48 ? -4.212 -14.292 -1.337 1.00 12.12 48 ALA A CA 18
ATOM 33733 C C . ALA A 1 48 ? -5.010 -14.714 -0.095 1.00 64.33 48 ALA A C 18
ATOM 33734 O O . ALA A 1 48 ? -5.509 -13.845 0.631 1.00 22.41 48 ALA A O 18
ATOM 33741 N N . PRO A 1 49 ? -5.076 -16.022 0.209 1.00 3.11 49 PRO A N 18
ATOM 33742 C CA . PRO A 1 49 ? -5.792 -16.532 1.370 1.00 43.41 49 PRO A CA 18
ATOM 33743 C C . PRO A 1 49 ? -5.222 -15.944 2.661 1.00 33.42 49 PRO A C 18
ATOM 33744 O O . PRO A 1 49 ? -5.975 -15.650 3.580 1.00 4.13 49 PRO A O 18
ATOM 33755 N N . GLU A 1 50 ? -3.913 -15.690 2.708 1.00 42.11 50 GLU A N 18
ATOM 33756 C CA . GLU A 1 50 ? -3.217 -15.194 3.884 1.00 14.33 50 GLU A CA 18
ATOM 33757 C C . GLU A 1 50 ? -3.673 -13.791 4.305 1.00 31.13 50 GLU A C 18
ATOM 33758 O O . GLU A 1 50 ? -3.504 -13.431 5.467 1.00 33.41 50 GLU A O 18
ATOM 33770 N N . TRP A 1 51 ? -4.244 -13.000 3.388 1.00 41.44 51 TRP A N 18
ATOM 33771 C CA . TRP A 1 51 ? -4.809 -11.691 3.694 1.00 75.11 51 TRP A CA 18
ATOM 33772 C C . TRP A 1 51 ? -6.259 -11.847 4.133 1.00 34.01 51 TRP A C 18
ATOM 33773 O O . TRP A 1 51 ? -6.595 -11.533 5.271 1.00 23.32 51 TRP A O 18
ATOM 33794 N N . ARG A 1 52 ? -7.120 -12.331 3.230 1.00 0.05 52 ARG A N 18
ATOM 33795 C CA . ARG A 1 52 ? -8.573 -12.442 3.423 1.00 1.41 52 ARG A CA 18
ATOM 33796 C C . ARG A 1 52 ? -8.969 -13.322 4.620 1.00 60.03 52 ARG A C 18
ATOM 33797 O O . ARG A 1 52 ? -10.117 -13.244 5.052 1.00 15.20 52 ARG A O 18
ATOM 33818 N N . GLN A 1 53 ? -8.026 -14.115 5.139 1.00 1.43 53 GLN A N 18
ATOM 33819 C CA . GLN A 1 53 ? -8.176 -15.213 6.083 1.00 53.35 53 GLN A CA 18
ATOM 33820 C C . GLN A 1 53 ? -9.098 -14.910 7.253 1.00 23.22 53 GLN A C 18
ATOM 33821 O O . GLN A 1 53 ? -9.906 -15.751 7.638 1.00 61.02 53 GLN A O 18
ATOM 33835 N N . ASP A 1 54 ? -8.935 -13.730 7.841 1.00 45.11 54 ASP A N 18
ATOM 33836 C CA . ASP A 1 54 ? -9.612 -13.310 9.057 1.00 33.04 54 ASP A CA 18
ATOM 33837 C C . ASP A 1 54 ? -9.977 -11.823 8.929 1.00 62.34 54 ASP A C 18
ATOM 33838 O O . ASP A 1 54 ? -10.302 -11.175 9.920 1.00 53.51 54 ASP A O 18
ATOM 33847 N N . TYR A 1 55 ? -9.898 -11.284 7.705 1.00 13.25 55 TYR A N 18
ATOM 33848 C CA . TYR A 1 55 ? -10.121 -9.900 7.298 1.00 14.35 55 TYR A CA 18
ATOM 33849 C C . TYR A 1 55 ? -11.454 -9.851 6.530 1.00 0.23 55 TYR A C 18
ATOM 33850 O O . TYR A 1 55 ? -11.441 -10.030 5.311 1.00 35.33 55 TYR A O 18
ATOM 33868 N N . PRO A 1 56 ? -12.610 -9.704 7.196 1.00 3.14 56 PRO A N 18
ATOM 33869 C CA . PRO A 1 56 ? -13.913 -9.624 6.540 1.00 50.13 56 PRO A CA 18
ATOM 33870 C C . PRO A 1 56 ? -14.133 -8.296 5.795 1.00 73.12 56 PRO A C 18
ATOM 33871 O O . PRO A 1 56 ? -15.116 -8.160 5.066 1.00 22.42 56 PRO A O 18
ATOM 33882 N N . GLU A 1 57 ? -13.275 -7.302 6.016 1.00 52.21 57 GLU A N 18
ATOM 33883 C CA . GLU A 1 57 ? -13.470 -5.890 5.708 1.00 12.22 57 GLU A CA 18
ATOM 33884 C C . GLU A 1 57 ? -12.097 -5.250 5.475 1.00 64.15 57 GLU A C 18
ATOM 33885 O O . GLU A 1 57 ? -11.077 -5.892 5.769 1.00 34.31 57 GLU A O 18
ATOM 33897 N N . PRO A 1 58 ? -12.021 -4.028 4.915 1.00 60.31 58 PRO A N 18
ATOM 33898 C CA . PRO A 1 58 ? -10.733 -3.381 4.716 1.00 70.01 58 PRO A CA 18
ATOM 33899 C C . PRO A 1 58 ? -10.011 -3.184 6.059 1.00 21.45 58 PRO A C 18
ATOM 33900 O O . PRO A 1 58 ? -10.679 -2.960 7.074 1.00 32.04 58 PRO A O 18
ATOM 33911 N N . PRO A 1 59 ? -8.672 -3.123 6.084 1.00 45.42 59 PRO A N 18
ATOM 33912 C CA . PRO A 1 59 ? -7.944 -2.441 7.136 1.00 52.45 59 PRO A CA 18
ATOM 33913 C C . PRO A 1 59 ? -7.878 -0.944 6.811 1.00 72.01 59 PRO A C 18
ATOM 33914 O O . PRO A 1 59 ? -7.991 -0.560 5.642 1.00 3.11 59 PRO A O 18
ATOM 33925 N N . ASP A 1 60 ? -7.583 -0.113 7.810 1.00 63.04 60 ASP A N 18
ATOM 33926 C CA . ASP A 1 60 ? -7.259 1.294 7.607 1.00 41.01 60 ASP A CA 18
ATOM 33927 C C . ASP A 1 60 ? -5.793 1.528 7.938 1.00 23.54 60 ASP A C 18
ATOM 33928 O O . ASP A 1 60 ? -5.345 1.221 9.049 1.00 32.10 60 ASP A O 18
ATOM 33937 N N . PHE A 1 61 ? -5.027 2.054 6.988 1.00 4.40 61 PHE A N 18
ATOM 33938 C CA . PHE A 1 61 ? -3.649 2.468 7.222 1.00 23.03 61 PHE A CA 18
ATOM 33939 C C . PHE A 1 61 ? -3.539 3.929 7.659 1.00 20.15 61 PHE A C 18
ATOM 33940 O O . PHE A 1 61 ? -2.507 4.312 8.220 1.00 34.42 61 PHE A O 18
ATOM 33957 N N . ILE A 1 62 ? -4.573 4.737 7.421 1.00 74.33 62 ILE A N 18
ATOM 33958 C CA . ILE A 1 62 ? -4.562 6.167 7.672 1.00 55.31 62 ILE A CA 18
ATOM 33959 C C . ILE A 1 62 ? -4.645 6.397 9.178 1.00 44.32 62 ILE A C 18
ATOM 33960 O O . ILE A 1 62 ? -3.777 7.063 9.743 1.00 43.13 62 ILE A O 18
ATOM 33976 N N . ALA A 1 63 ? -5.669 5.868 9.851 1.00 15.31 63 ALA A N 18
ATOM 33977 C CA . ALA A 1 63 ? -5.891 6.148 11.264 1.00 43.51 63 ALA A CA 18
ATOM 33978 C C . ALA A 1 63 ? -5.207 5.143 12.196 1.00 33.31 63 ALA A C 18
ATOM 33979 O O . ALA A 1 63 ? -4.925 5.477 13.353 1.00 35.25 63 ALA A O 18
ATOM 33986 N N . SER A 1 64 ? -4.925 3.928 11.721 1.00 63.35 64 SER A N 18
ATOM 33987 C CA . SER A 1 64 ? -4.589 2.762 12.540 1.00 1.13 64 SER A CA 18
ATOM 33988 C C . SER A 1 64 ? -3.169 2.262 12.242 1.00 72.51 64 SER A C 18
ATOM 33989 O O . SER A 1 64 ? -2.482 2.878 11.420 1.00 30.01 64 SER A O 18
ATOM 33997 N N . ARG A 1 65 ? -2.675 1.214 12.927 1.00 62.42 65 ARG A N 18
ATOM 33998 C CA . ARG A 1 65 ? -1.569 0.434 12.358 1.00 30.11 65 ARG A CA 18
ATOM 33999 C C . ARG A 1 65 ? -1.596 -1.072 12.688 1.00 4.10 65 ARG A C 18
ATOM 34000 O O . ARG A 1 65 ? -0.538 -1.652 12.942 1.00 52.14 65 ARG A O 18
ATOM 34021 N N . PRO A 1 66 ? -2.694 -1.816 12.485 1.00 13.31 66 PRO A N 18
ATOM 34022 C CA . PRO A 1 66 ? -2.665 -3.268 12.592 1.00 63.15 66 PRO A CA 18
ATOM 34023 C C . PRO A 1 66 ? -2.044 -3.863 11.332 1.00 11.10 66 PRO A C 18
ATOM 34024 O O . PRO A 1 66 ? -1.026 -4.559 11.415 1.00 24.21 66 PRO A O 18
ATOM 34035 N N . ALA A 1 67 ? -2.593 -3.540 10.158 1.00 23.43 67 ALA A N 18
ATOM 34036 C CA . ALA A 1 67 ? -2.153 -4.135 8.909 1.00 44.04 67 ALA A CA 18
ATOM 34037 C C . ALA A 1 67 ? -0.762 -3.646 8.505 1.00 4.33 67 ALA A C 18
ATOM 34038 O O . ALA A 1 67 ? -0.173 -4.241 7.613 1.00 43.40 67 ALA A O 18
ATOM 34045 N N . THR A 1 68 ? -0.185 -2.632 9.156 1.00 73.52 68 THR A N 18
ATOM 34046 C CA . THR A 1 68 ? 1.207 -2.237 8.963 1.00 63.25 68 THR A CA 18
ATOM 34047 C C . THR A 1 68 ? 2.159 -3.433 9.145 1.00 54.33 68 THR A C 18
ATOM 34048 O O . THR A 1 68 ? 3.073 -3.609 8.337 1.00 0.41 68 THR A O 18
ATOM 34059 N N . VAL A 1 69 ? 1.902 -4.299 10.133 1.00 43.01 69 VAL A N 18
ATOM 34060 C CA . VAL A 1 69 ? 2.649 -5.542 10.333 1.00 61.41 69 VAL A CA 18
ATOM 34061 C C . VAL A 1 69 ? 2.404 -6.477 9.148 1.00 41.12 69 VAL A C 18
ATOM 34062 O O . VAL A 1 69 ? 3.326 -7.110 8.629 1.00 0.34 69 VAL A O 18
ATOM 34075 N N . LYS A 1 70 ? 1.145 -6.583 8.720 1.00 44.30 70 LYS A N 18
ATOM 34076 C CA . LYS A 1 70 ? 0.747 -7.498 7.667 1.00 11.43 70 LYS A CA 18
ATOM 34077 C C . LYS A 1 70 ? 1.298 -7.058 6.308 1.00 23.10 70 LYS A C 18
ATOM 34078 O O . LYS A 1 70 ? 1.590 -7.913 5.478 1.00 54.32 70 LYS A O 18
ATOM 34097 N N . LEU A 1 71 ? 1.551 -5.765 6.086 1.00 51.33 71 LEU A N 18
ATOM 34098 C CA . LEU A 1 71 ? 2.338 -5.301 4.948 1.00 60.21 71 LEU A CA 18
ATOM 34099 C C . LEU A 1 71 ? 3.743 -5.880 5.073 1.00 71.03 71 LEU A C 18
ATOM 34100 O O . LEU A 1 71 ? 4.241 -6.459 4.118 1.00 21.22 71 LEU A O 18
ATOM 34116 N N . THR A 1 72 ? 4.395 -5.743 6.229 1.00 22.43 72 THR A N 18
ATOM 34117 C CA . THR A 1 72 ? 5.774 -6.168 6.433 1.00 5.41 72 THR A CA 18
ATOM 34118 C C . THR A 1 72 ? 5.966 -7.664 6.180 1.00 13.12 72 THR A C 18
ATOM 34119 O O . THR A 1 72 ? 7.037 -8.060 5.723 1.00 54.13 72 THR A O 18
ATOM 34130 N N . ARG A 1 73 ? 4.923 -8.482 6.361 1.00 43.54 73 ARG A N 18
ATOM 34131 C CA . ARG A 1 73 ? 4.943 -9.883 5.949 1.00 73.01 73 ARG A CA 18
ATOM 34132 C C . ARG A 1 73 ? 5.378 -10.064 4.487 1.00 74.32 73 ARG A C 18
ATOM 34133 O O . ARG A 1 73 ? 5.942 -11.109 4.162 1.00 53.02 73 ARG A O 18
ATOM 34154 N N . SER A 1 74 ? 5.149 -9.066 3.631 1.00 25.00 74 SER A N 18
ATOM 34155 C CA . SER A 1 74 ? 5.463 -9.018 2.206 1.00 25.22 74 SER A CA 18
ATOM 34156 C C . SER A 1 74 ? 6.654 -8.106 1.869 1.00 53.53 74 SER A C 18
ATOM 34157 O O . SER A 1 74 ? 6.880 -7.839 0.689 1.00 32.04 74 SER A O 18
ATOM 34165 N N . ILE A 1 75 ? 7.393 -7.586 2.854 1.00 52.10 75 ILE A N 18
ATOM 34166 C CA . ILE A 1 75 ? 8.550 -6.720 2.646 1.00 74.23 75 ILE A CA 18
ATOM 34167 C C . ILE A 1 75 ? 9.804 -7.538 3.002 1.00 33.15 75 ILE A C 18
ATOM 34168 O O . ILE A 1 75 ? 10.243 -7.486 4.160 1.00 71.11 75 ILE A O 18
ATOM 34184 N N . PRO A 1 76 ? 10.357 -8.325 2.057 1.00 13.22 76 PRO A N 18
ATOM 34185 C CA . PRO A 1 76 ? 11.477 -9.215 2.327 1.00 22.24 76 PRO A CA 18
ATOM 34186 C C . PRO A 1 76 ? 12.785 -8.439 2.540 1.00 70.14 76 PRO A C 18
ATOM 34187 O O . PRO A 1 76 ? 12.855 -7.228 2.310 1.00 13.23 76 PRO A O 18
ATOM 34198 N N . ALA A 1 77 ? 13.854 -9.143 2.926 1.00 33.44 77 ALA A N 18
ATOM 34199 C CA . ALA A 1 77 ? 15.188 -8.578 3.119 1.00 61.34 77 ALA A CA 18
ATOM 34200 C C . ALA A 1 77 ? 15.704 -7.832 1.874 1.00 4.41 77 ALA A C 18
ATOM 34201 O O . ALA A 1 77 ? 16.215 -6.719 2.027 1.00 72.14 77 ALA A O 18
ATOM 34208 N N . PRO A 1 78 ? 15.579 -8.367 0.646 1.00 21.31 78 PRO A N 18
ATOM 34209 C CA . PRO A 1 78 ? 15.946 -7.642 -0.565 1.00 32.14 78 PRO A CA 18
ATOM 34210 C C . PRO A 1 78 ? 15.070 -6.422 -0.880 1.00 31.40 78 PRO A C 18
ATOM 34211 O O . PRO A 1 78 ? 15.478 -5.655 -1.747 1.00 44.04 78 PRO A O 18
ATOM 34222 N N . TYR A 1 79 ? 13.918 -6.195 -0.228 1.00 63.31 79 TYR A N 18
ATOM 34223 C CA . TYR A 1 79 ? 13.000 -5.104 -0.575 1.00 2.42 79 TYR A CA 18
ATOM 34224 C C . TYR A 1 79 ? 12.608 -4.257 0.639 1.00 11.54 79 TYR A C 18
ATOM 34225 O O . TYR A 1 79 ? 11.462 -3.823 0.773 1.00 0.32 79 TYR A O 18
ATOM 34243 N N . LYS A 1 80 ? 13.548 -3.950 1.524 1.00 23.52 80 LYS A N 18
ATOM 34244 C CA . LYS A 1 80 ? 13.242 -3.062 2.640 1.00 31.22 80 LYS A CA 18
ATOM 34245 C C . LYS A 1 80 ? 13.041 -1.607 2.185 1.00 32.42 80 LYS A C 18
ATOM 34246 O O . LYS A 1 80 ? 12.339 -0.878 2.885 1.00 22.15 80 LYS A O 18
ATOM 34265 N N . GLN A 1 81 ? 13.624 -1.157 1.062 1.00 50.20 81 GLN A N 18
ATOM 34266 C CA . GLN A 1 81 ? 13.905 0.276 0.856 1.00 54.22 81 GLN A CA 18
ATOM 34267 C C . GLN A 1 81 ? 13.610 0.810 -0.552 1.00 51.41 81 GLN A C 18
ATOM 34268 O O . GLN A 1 81 ? 14.192 1.827 -0.946 1.00 75.25 81 GLN A O 18
ATOM 34282 N N . LEU A 1 82 ? 12.764 0.150 -1.353 1.00 30.44 82 LEU A N 18
ATOM 34283 C CA . LEU A 1 82 ? 12.676 0.483 -2.779 1.00 50.45 82 LEU A CA 18
ATOM 34284 C C . LEU A 1 82 ? 12.041 1.852 -3.034 1.00 15.44 82 LEU A C 18
ATOM 34285 O O . LEU A 1 82 ? 12.220 2.392 -4.119 1.00 3.52 82 LEU A O 18
ATOM 34301 N N . LEU A 1 83 ? 11.421 2.483 -2.028 1.00 42.51 83 LEU A N 18
ATOM 34302 C CA . LEU A 1 83 ? 11.057 3.900 -2.099 1.00 43.44 83 LEU A CA 18
ATOM 34303 C C . LEU A 1 83 ? 12.251 4.831 -2.316 1.00 62.11 83 LEU A C 18
ATOM 34304 O O . LEU A 1 83 ? 12.052 5.955 -2.773 1.00 41.14 83 LEU A O 18
ATOM 34320 N N . LYS A 1 84 ? 13.482 4.415 -2.013 1.00 2.45 84 LYS A N 18
ATOM 34321 C CA . LYS A 1 84 ? 14.661 5.159 -2.436 1.00 44.03 84 LYS A CA 18
ATOM 34322 C C . LYS A 1 84 ? 15.271 4.487 -3.656 1.00 42.25 84 LYS A C 18
ATOM 34323 O O . LYS A 1 84 ? 15.740 5.189 -4.545 1.00 22.13 84 LYS A O 18
ATOM 34342 N N . GLU A 1 85 ? 15.247 3.159 -3.712 1.00 4.11 85 GLU A N 18
ATOM 34343 C CA . GLU A 1 85 ? 15.955 2.428 -4.763 1.00 44.22 85 GLU A CA 18
ATOM 34344 C C . GLU A 1 85 ? 15.366 2.701 -6.160 1.00 43.31 85 GLU A C 18
ATOM 34345 O O . GLU A 1 85 ? 16.118 2.789 -7.126 1.00 32.44 85 GLU A O 18
ATOM 34357 N N . GLU A 1 86 ? 14.038 2.834 -6.285 1.00 1.43 86 GLU A N 18
ATOM 34358 C CA . GLU A 1 86 ? 13.332 2.935 -7.568 1.00 12.12 86 GLU A CA 18
ATOM 34359 C C . GLU A 1 86 ? 12.781 4.352 -7.779 1.00 22.13 86 GLU A C 18
ATOM 34360 O O . GLU A 1 86 ? 12.503 4.781 -8.901 1.00 1.52 86 GLU A O 18
ATOM 34372 N N . LEU A 1 87 ? 12.609 5.088 -6.677 1.00 15.31 87 LEU A N 18
ATOM 34373 C CA . LEU A 1 87 ? 12.010 6.411 -6.660 1.00 2.02 87 LEU A CA 18
ATOM 34374 C C . LEU A 1 87 ? 13.059 7.427 -6.245 1.00 12.32 87 LEU A C 18
ATOM 34375 O O . LEU A 1 87 ? 13.482 8.238 -7.069 1.00 43.24 87 LEU A O 18
ATOM 34391 N N . GLY A 1 88 ? 13.443 7.415 -4.969 1.00 65.05 88 GLY A N 18
ATOM 34392 C CA . GLY A 1 88 ? 14.374 8.380 -4.400 1.00 51.12 88 GLY A CA 18
ATOM 34393 C C . GLY A 1 88 ? 13.746 9.207 -3.285 1.00 11.20 88 GLY A C 18
ATOM 34394 O O . GLY A 1 88 ? 14.224 10.311 -3.015 1.00 13.35 88 GLY A O 18
ATOM 34398 N N . PHE A 1 89 ? 12.669 8.740 -2.650 1.00 34.22 89 PHE A N 18
ATOM 34399 C CA . PHE A 1 89 ? 12.136 9.380 -1.458 1.00 12.42 89 PHE A CA 18
ATOM 34400 C C . PHE A 1 89 ? 12.969 9.021 -0.226 1.00 62.02 89 PHE A C 18
ATOM 34401 O O . PHE A 1 89 ? 13.801 8.110 -0.241 1.00 23.41 89 PHE A O 18
ATOM 34418 N N . ALA A 1 90 ? 12.762 9.767 0.858 1.00 70.13 90 ALA A N 18
ATOM 34419 C CA . ALA A 1 90 ? 13.584 9.667 2.048 1.00 22.10 90 ALA A CA 18
ATOM 34420 C C . ALA A 1 90 ? 12.872 9.996 3.353 1.00 0.01 90 ALA A C 18
ATOM 34421 O O . ALA A 1 90 ? 13.401 9.634 4.408 1.00 31.42 90 ALA A O 18
ATOM 34428 N N . GLY A 1 91 ? 11.722 10.660 3.312 1.00 43.32 91 GLY A N 18
ATOM 34429 C CA . GLY A 1 91 ? 11.028 11.132 4.493 1.00 44.21 91 GLY A CA 18
ATOM 34430 C C . GLY A 1 91 ? 10.570 12.565 4.271 1.00 2.11 91 GLY A C 18
ATOM 34431 O O . GLY A 1 91 ? 11.146 13.284 3.449 1.00 3.22 91 GLY A O 18
ATOM 34435 N N . TYR A 1 92 ? 9.534 12.970 4.998 1.00 34.13 92 TYR A N 18
ATOM 34436 C CA . TYR A 1 92 ? 9.012 14.330 4.953 1.00 23.31 92 TYR A CA 18
ATOM 34437 C C . TYR A 1 92 ? 9.779 15.196 5.947 1.00 23.14 92 TYR A C 18
ATOM 34438 O O . TYR A 1 92 ? 10.212 14.696 6.991 1.00 51.45 92 TYR A O 18
ATOM 34456 N N . SER A 1 93 ? 9.938 16.484 5.650 1.00 4.34 93 SER A N 18
ATOM 34457 C CA . SER A 1 93 ? 10.598 17.422 6.545 1.00 65.34 93 SER A CA 18
ATOM 34458 C C . SER A 1 93 ? 9.818 17.656 7.830 1.00 12.33 93 SER A C 18
ATOM 34459 O O . SER A 1 93 ? 8.650 17.319 7.997 1.00 72.44 93 SER A O 18
ATOM 34467 N N . ILE A 1 94 ? 10.494 18.342 8.740 1.00 73.43 94 ILE A N 18
ATOM 34468 C CA . ILE A 1 94 ? 10.028 18.503 10.112 1.00 11.11 94 ILE A CA 18
ATOM 34469 C C . ILE A 1 94 ? 8.745 19.329 10.189 1.00 52.31 94 ILE A C 18
ATOM 34470 O O . ILE A 1 94 ? 7.834 19.027 10.962 1.00 22.41 94 ILE A O 18
ATOM 34486 N N . ASN A 1 95 ? 8.661 20.369 9.361 1.00 22.52 95 ASN A N 18
ATOM 34487 C CA . ASN A 1 95 ? 7.539 21.299 9.416 1.00 45.51 95 ASN A CA 18
ATOM 34488 C C . ASN A 1 95 ? 6.256 20.623 8.938 1.00 2.54 95 ASN A C 18
ATOM 34489 O O . ASN A 1 95 ? 5.155 21.074 9.243 1.00 43.12 95 ASN A O 18
ATOM 34500 N N . GLU A 1 96 ? 6.396 19.555 8.158 1.00 64.23 96 GLU A N 18
ATOM 34501 C CA . GLU A 1 96 ? 5.323 18.874 7.454 1.00 11.52 96 GLU A CA 18
ATOM 34502 C C . GLU A 1 96 ? 4.987 17.531 8.089 1.00 71.14 96 GLU A C 18
ATOM 34503 O O . GLU A 1 96 ? 4.044 16.888 7.644 1.00 4.13 96 GLU A O 18
ATOM 34515 N N . LEU A 1 97 ? 5.759 17.077 9.078 1.00 62.31 97 LEU A N 18
ATOM 34516 C CA . LEU A 1 97 ? 5.788 15.693 9.529 1.00 73.00 97 LEU A CA 18
ATOM 34517 C C . LEU A 1 97 ? 4.511 15.313 10.291 1.00 70.44 97 LEU A C 18
ATOM 34518 O O . LEU A 1 97 ? 4.521 15.169 11.514 1.00 4.32 97 LEU A O 18
ATOM 34534 N N . VAL A 1 98 ? 3.404 15.089 9.577 1.00 3.32 98 VAL A N 18
ATOM 34535 C CA . VAL A 1 98 ? 2.115 14.752 10.169 1.00 31.12 98 VAL A CA 18
ATOM 34536 C C . VAL A 1 98 ? 1.875 13.246 10.043 1.00 13.35 98 VAL A C 18
ATOM 34537 O O . VAL A 1 98 ? 2.251 12.657 9.022 1.00 34.32 98 VAL A O 18
ATOM 34550 N N . PRO A 1 99 ? 1.128 12.631 10.978 1.00 70.33 99 PRO A N 18
ATOM 34551 C CA . PRO A 1 99 ? 0.739 11.229 10.868 1.00 14.24 99 PRO A CA 18
ATOM 34552 C C . PRO A 1 99 ? -0.046 10.944 9.582 1.00 24.34 99 PRO A C 18
ATOM 34553 O O . PRO A 1 99 ? 0.019 9.836 9.052 1.00 53.14 99 PRO A O 18
ATOM 34564 N N . ARG A 1 100 ? -0.761 11.936 9.037 1.00 21.44 100 ARG A N 18
ATOM 34565 C CA . ARG A 1 100 ? -1.584 11.761 7.858 1.00 22.10 100 ARG A CA 18
ATOM 34566 C C . ARG A 1 100 ? -0.732 11.504 6.607 1.00 41.40 100 ARG A C 18
ATOM 34567 O O . ARG A 1 100 ? -1.181 10.818 5.688 1.00 10.00 100 ARG A O 18
ATOM 34588 N N . LYS A 1 101 ? 0.493 12.040 6.556 1.00 51.24 101 LYS A N 18
ATOM 34589 C CA . LYS A 1 101 ? 1.337 12.002 5.365 1.00 21.05 101 LYS A CA 18
ATOM 34590 C C . LYS A 1 101 ? 2.425 10.941 5.522 1.00 60.34 101 LYS A C 18
ATOM 34591 O O . LYS A 1 101 ? 2.778 10.288 4.538 1.00 22.11 101 LYS A O 18
ATOM 34610 N N . THR A 1 102 ? 2.900 10.692 6.743 1.00 2.54 102 THR A N 18
ATOM 34611 C CA . THR A 1 102 ? 3.877 9.637 6.987 1.00 0.05 102 THR A CA 18
ATOM 34612 C C . THR A 1 102 ? 3.274 8.267 6.688 1.00 44.40 102 THR A C 18
ATOM 34613 O O . THR A 1 102 ? 3.827 7.473 5.930 1.00 72.44 102 THR A O 18
ATOM 34624 N N . ARG A 1 103 ? 2.087 7.996 7.232 1.00 75.25 103 ARG A N 18
ATOM 34625 C CA . ARG A 1 103 ? 1.452 6.686 7.121 1.00 43.22 103 ARG A CA 18
ATOM 34626 C C . ARG A 1 103 ? 1.226 6.270 5.677 1.00 61.25 103 ARG A C 18
ATOM 34627 O O . ARG A 1 103 ? 1.394 5.091 5.353 1.00 3.34 103 ARG A O 18
ATOM 34648 N N . ARG A 1 104 ? 0.865 7.206 4.794 1.00 44.11 104 ARG A N 18
ATOM 34649 C CA . ARG A 1 104 ? 0.729 6.872 3.382 1.00 44.33 104 ARG A CA 18
ATOM 34650 C C . ARG A 1 104 ? 2.083 6.443 2.806 1.00 40.22 104 ARG A C 18
ATOM 34651 O O . ARG A 1 104 ? 2.136 5.428 2.122 1.00 55.12 104 ARG A O 18
ATOM 34672 N N . ALA A 1 105 ? 3.195 7.104 3.149 1.00 35.52 105 ALA A N 18
ATOM 34673 C CA . ALA A 1 105 ? 4.517 6.691 2.677 1.00 54.40 105 ALA A CA 18
ATOM 34674 C C . ALA A 1 105 ? 4.915 5.285 3.157 1.00 34.34 105 ALA A C 18
ATOM 34675 O O . ALA A 1 105 ? 5.689 4.613 2.470 1.00 33.32 105 ALA A O 18
ATOM 34682 N N . THR A 1 106 ? 4.405 4.805 4.299 1.00 22.20 106 THR A N 18
ATOM 34683 C CA . THR A 1 106 ? 4.608 3.419 4.722 1.00 12.53 106 THR A CA 18
ATOM 34684 C C . THR A 1 106 ? 4.014 2.450 3.695 1.00 62.34 106 THR A C 18
ATOM 34685 O O . THR A 1 106 ? 4.650 1.443 3.371 1.00 62.42 106 THR A O 18
ATOM 34696 N N . MET A 1 107 ? 2.789 2.695 3.214 1.00 33.45 107 MET A N 18
ATOM 34697 C CA . MET A 1 107 ? 2.114 1.726 2.365 1.00 72.14 107 MET A CA 18
ATOM 34698 C C . MET A 1 107 ? 2.731 1.722 0.965 1.00 1.04 107 MET A C 18
ATOM 34699 O O . MET A 1 107 ? 2.874 0.653 0.381 1.00 3.24 107 MET A O 18
ATOM 34713 N N . THR A 1 108 ? 3.211 2.867 0.470 1.00 54.21 108 THR A N 18
ATOM 34714 C CA . THR A 1 108 ? 3.878 2.971 -0.823 1.00 51.11 108 THR A CA 18
ATOM 34715 C C . THR A 1 108 ? 5.046 1.981 -0.917 1.00 24.35 108 THR A C 18
ATOM 34716 O O . THR A 1 108 ? 5.154 1.279 -1.916 1.00 61.44 108 THR A O 18
ATOM 34727 N N . ASN A 1 109 ? 5.890 1.847 0.121 1.00 14.02 109 ASN A N 18
ATOM 34728 C CA . ASN A 1 109 ? 7.033 0.925 0.051 1.00 3.20 109 ASN A CA 18
ATOM 34729 C C . ASN A 1 109 ? 6.599 -0.534 -0.133 1.00 14.22 109 ASN A C 18
ATOM 34730 O O . ASN A 1 109 ? 7.286 -1.309 -0.795 1.00 10.50 109 ASN A O 18
ATOM 34741 N N . TRP A 1 110 ? 5.449 -0.915 0.432 1.00 23.42 110 TRP A N 18
ATOM 34742 C CA . TRP A 1 110 ? 4.887 -2.246 0.242 1.00 40.34 110 TRP A CA 18
ATOM 34743 C C . TRP A 1 110 ? 4.458 -2.458 -1.216 1.00 72.41 110 TRP A C 18
ATOM 34744 O O . TRP A 1 110 ? 4.633 -3.561 -1.731 1.00 41.33 110 TRP A O 18
ATOM 34765 N N . LEU A 1 111 ? 3.950 -1.428 -1.907 1.00 60.55 111 LEU A N 18
ATOM 34766 C CA . LEU A 1 111 ? 3.514 -1.577 -3.298 1.00 72.42 111 LEU A CA 18
ATOM 34767 C C . LEU A 1 111 ? 4.698 -1.946 -4.185 1.00 44.11 111 LEU A C 18
ATOM 34768 O O . LEU A 1 111 ? 4.577 -2.809 -5.056 1.00 64.15 111 LEU A O 18
ATOM 34784 N N . LEU A 1 112 ? 5.867 -1.354 -3.919 1.00 4.32 112 LEU A N 18
ATOM 34785 C CA . LEU A 1 112 ? 7.096 -1.793 -4.561 1.00 61.45 112 LEU A CA 18
ATOM 34786 C C . LEU A 1 112 ? 7.356 -3.248 -4.204 1.00 23.50 112 LEU A C 18
ATOM 34787 O O . LEU A 1 112 ? 7.470 -4.067 -5.104 1.00 44.11 112 LEU A O 18
ATOM 34803 N N . ALA A 1 113 ? 7.443 -3.593 -2.917 1.00 70.41 113 ALA A N 18
ATOM 34804 C CA . ALA A 1 113 ? 7.814 -4.939 -2.475 1.00 71.02 113 ALA A CA 18
ATOM 34805 C C . ALA A 1 113 ? 6.879 -6.038 -3.013 1.00 42.24 113 ALA A C 18
ATOM 34806 O O . ALA A 1 113 ? 7.266 -7.207 -3.024 1.00 40.33 113 ALA A O 18
ATOM 34813 N N . TYR A 1 114 ? 5.679 -5.682 -3.478 1.00 15.24 114 TYR A N 18
ATOM 34814 C CA . TYR A 1 114 ? 4.816 -6.521 -4.293 1.00 42.34 114 TYR A CA 18
ATOM 34815 C C . TYR A 1 114 ? 5.327 -6.591 -5.741 1.00 32.42 114 TYR A C 18
ATOM 34816 O O . TYR A 1 114 ? 5.790 -7.647 -6.172 1.00 50.44 114 TYR A O 18
ATOM 34834 N N . ARG A 1 115 ? 5.263 -5.501 -6.524 1.00 20.43 115 ARG A N 18
ATOM 34835 C CA . ARG A 1 115 ? 5.562 -5.574 -7.964 1.00 74.43 115 ARG A CA 18
ATOM 34836 C C . ARG A 1 115 ? 7.014 -5.958 -8.269 1.00 40.42 115 ARG A C 18
ATOM 34837 O O . ARG A 1 115 ? 7.298 -6.526 -9.326 1.00 24.21 115 ARG A O 18
ATOM 34858 N N . ARG A 1 116 ? 7.925 -5.701 -7.330 1.00 72.45 116 ARG A N 18
ATOM 34859 C CA . ARG A 1 116 ? 9.326 -6.092 -7.338 1.00 74.20 116 ARG A CA 18
ATOM 34860 C C . ARG A 1 116 ? 9.485 -7.615 -7.427 1.00 54.11 116 ARG A C 18
ATOM 34861 O O . ARG A 1 116 ? 10.584 -8.096 -7.690 1.00 11.41 116 ARG A O 18
ATOM 34882 N N . SER A 1 117 ? 8.413 -8.366 -7.209 1.00 14.21 117 SER A N 18
ATOM 34883 C CA . SER A 1 117 ? 8.357 -9.813 -7.255 1.00 54.33 117 SER A CA 18
ATOM 34884 C C . SER A 1 117 ? 7.487 -10.340 -8.411 1.00 55.34 117 SER A C 18
ATOM 34885 O O . SER A 1 117 ? 7.558 -11.531 -8.697 1.00 53.02 117 SER A O 18
ATOM 34893 N N . GLN A 1 118 ? 6.701 -9.486 -9.089 1.00 62.14 118 GLN A N 18
ATOM 34894 C CA . GLN A 1 118 ? 5.889 -9.845 -10.267 1.00 61.20 118 GLN A CA 18
ATOM 34895 C C . GLN A 1 118 ? 6.634 -9.590 -11.577 1.00 32.42 118 GLN A C 18
ATOM 34896 O O . GLN A 1 118 ? 6.409 -10.281 -12.566 1.00 71.45 118 GLN A O 18
ATOM 34910 N N . GLN A 1 119 ? 7.491 -8.565 -11.551 1.00 24.51 119 GLN A N 18
ATOM 34911 C CA . GLN A 1 119 ? 8.391 -8.088 -12.570 1.00 61.21 119 GLN A CA 18
ATOM 34912 C C . GLN A 1 119 ? 7.653 -8.044 -13.896 1.00 32.53 119 GLN A C 18
ATOM 34913 O O . GLN A 1 119 ? 8.037 -8.677 -14.877 1.00 51.21 119 GLN A O 18
ATOM 34927 N N . ASP A 1 120 ? 6.514 -7.353 -13.823 1.00 15.44 120 ASP A N 18
ATOM 34928 C CA . ASP A 1 120 ? 5.383 -7.545 -14.705 1.00 61.11 120 ASP A CA 18
ATOM 34929 C C . ASP A 1 120 ? 5.735 -7.165 -16.133 1.00 72.31 120 ASP A C 18
ATOM 34930 O O . ASP A 1 120 ? 5.520 -7.988 -17.050 1.00 52.10 120 ASP A O 18
ATOM 34939 N N . MET A 1 1 ? -5.561 -9.490 -7.915 1.00 54.34 1 MET A N 19
ATOM 34940 C CA . MET A 1 1 ? -5.561 -9.633 -9.380 1.00 4.22 1 MET A CA 19
ATOM 34941 C C . MET A 1 1 ? -4.221 -9.288 -10.042 1.00 63.35 1 MET A C 19
ATOM 34942 O O . MET A 1 1 ? -4.169 -9.181 -11.266 1.00 3.05 1 MET A O 19
ATOM 34956 N N . GLY A 1 2 ? -3.126 -9.132 -9.283 1.00 73.54 2 GLY A N 19
ATOM 34957 C CA . GLY A 1 2 ? -1.805 -8.892 -9.862 1.00 71.43 2 GLY A CA 19
ATOM 34958 C C . GLY A 1 2 ? -1.733 -7.635 -10.717 1.00 43.34 2 GLY A C 19
ATOM 34959 O O . GLY A 1 2 ? -1.337 -7.688 -11.880 1.00 52.02 2 GLY A O 19
ATOM 34963 N N . ILE A 1 3 ? -2.111 -6.496 -10.143 1.00 51.11 3 ILE A N 19
ATOM 34964 C CA . ILE A 1 3 ? -2.128 -5.219 -10.848 1.00 22.51 3 ILE A CA 19
ATOM 34965 C C . ILE A 1 3 ? -0.682 -4.810 -11.165 1.00 70.33 3 ILE A C 19
ATOM 34966 O O . ILE A 1 3 ? 0.252 -5.142 -10.428 1.00 22.33 3 ILE A O 19
ATOM 34982 N N . THR A 1 4 ? -0.518 -4.047 -12.237 1.00 72.35 4 THR A N 19
ATOM 34983 C CA . THR A 1 4 ? 0.707 -3.345 -12.585 1.00 22.12 4 THR A CA 19
ATOM 34984 C C . THR A 1 4 ? 0.910 -2.198 -11.593 1.00 64.10 4 THR A C 19
ATOM 34985 O O . THR A 1 4 ? -0.022 -1.423 -11.370 1.00 4.43 4 THR A O 19
ATOM 34996 N N . ILE A 1 5 ? 2.114 -2.020 -11.052 1.00 31.31 5 ILE A N 19
ATOM 34997 C CA . ILE A 1 5 ? 2.475 -0.809 -10.327 1.00 41.20 5 ILE A CA 19
ATOM 34998 C C . ILE A 1 5 ? 3.481 -0.029 -11.173 1.00 54.52 5 ILE A C 19
ATOM 34999 O O . ILE A 1 5 ? 4.338 -0.621 -11.839 1.00 52.23 5 ILE A O 19
ATOM 35015 N N . THR A 1 6 ? 3.379 1.296 -11.096 1.00 2.43 6 THR A N 19
ATOM 35016 C CA . THR A 1 6 ? 4.252 2.269 -11.719 1.00 44.41 6 THR A CA 19
ATOM 35017 C C . THR A 1 6 ? 4.735 3.268 -10.665 1.00 53.13 6 THR A C 19
ATOM 35018 O O . THR A 1 6 ? 3.951 3.769 -9.854 1.00 61.11 6 THR A O 19
ATOM 35029 N N . ASP A 1 7 ? 6.034 3.566 -10.687 1.00 40.34 7 ASP A N 19
ATOM 35030 C CA . ASP A 1 7 ? 6.718 4.527 -9.826 1.00 52.12 7 ASP A CA 19
ATOM 35031 C C . ASP A 1 7 ? 6.134 5.927 -10.008 1.00 34.01 7 ASP A C 19
ATOM 35032 O O . ASP A 1 7 ? 6.111 6.707 -9.058 1.00 71.45 7 ASP A O 19
ATOM 35041 N N . GLU A 1 8 ? 5.598 6.224 -11.196 1.00 2.12 8 GLU A N 19
ATOM 35042 C CA . GLU A 1 8 ? 4.844 7.438 -11.475 1.00 34.02 8 GLU A CA 19
ATOM 35043 C C . GLU A 1 8 ? 3.644 7.554 -10.539 1.00 64.25 8 GLU A C 19
ATOM 35044 O O . GLU A 1 8 ? 3.485 8.562 -9.853 1.00 52.25 8 GLU A O 19
ATOM 35056 N N . LEU A 1 9 ? 2.803 6.518 -10.492 1.00 34.22 9 LEU A N 19
ATOM 35057 C CA . LEU A 1 9 ? 1.649 6.488 -9.601 1.00 51.40 9 LEU A CA 19
ATOM 35058 C C . LEU A 1 9 ? 2.103 6.619 -8.158 1.00 20.42 9 LEU A C 19
ATOM 35059 O O . LEU A 1 9 ? 1.428 7.242 -7.350 1.00 31.00 9 LEU A O 19
ATOM 35075 N N . LEU A 1 10 ? 3.238 6.013 -7.816 1.00 22.14 10 LEU A N 19
ATOM 35076 C CA . LEU A 1 10 ? 3.740 6.038 -6.454 1.00 32.13 10 LEU A CA 19
ATOM 35077 C C . LEU A 1 10 ? 4.090 7.460 -6.036 1.00 13.34 10 LEU A C 19
ATOM 35078 O O . LEU A 1 10 ? 3.769 7.844 -4.910 1.00 75.03 10 LEU A O 19
ATOM 35094 N N . TRP A 1 11 ? 4.680 8.263 -6.927 1.00 35.24 11 TRP A N 19
ATOM 35095 C CA . TRP A 1 11 ? 5.013 9.655 -6.644 1.00 51.34 11 TRP A CA 19
ATOM 35096 C C . TRP A 1 11 ? 3.804 10.487 -6.203 1.00 14.43 11 TRP A C 19
ATOM 35097 O O . TRP A 1 11 ? 3.970 11.382 -5.367 1.00 73.13 11 TRP A O 19
ATOM 35118 N N . ALA A 1 12 ? 2.593 10.155 -6.664 1.00 74.45 12 ALA A N 19
ATOM 35119 C CA . ALA A 1 12 ? 1.369 10.848 -6.280 1.00 33.22 12 ALA A CA 19
ATOM 35120 C C . ALA A 1 12 ? 1.140 10.821 -4.769 1.00 51.55 12 ALA A C 19
ATOM 35121 O O . ALA A 1 12 ? 0.651 11.801 -4.198 1.00 52.34 12 ALA A O 19
ATOM 35128 N N . ILE A 1 13 ? 1.474 9.703 -4.122 1.00 73.31 13 ILE A N 19
ATOM 35129 C CA . ILE A 1 13 ? 1.278 9.530 -2.695 1.00 73.44 13 ILE A CA 19
ATOM 35130 C C . ILE A 1 13 ? 2.181 10.522 -1.946 1.00 33.24 13 ILE A C 19
ATOM 35131 O O . ILE A 1 13 ? 1.740 11.138 -0.972 1.00 41.33 13 ILE A O 19
ATOM 35147 N N . LEU A 1 14 ? 3.463 10.624 -2.324 1.00 41.11 14 LEU A N 19
ATOM 35148 C CA . LEU A 1 14 ? 4.431 11.402 -1.572 1.00 0.41 14 LEU A CA 19
ATOM 35149 C C . LEU A 1 14 ? 4.227 12.896 -1.725 1.00 32.15 14 LEU A C 19
ATOM 35150 O O . LEU A 1 14 ? 4.460 13.603 -0.742 1.00 62.11 14 LEU A O 19
ATOM 35166 N N . LYS A 1 15 ? 3.858 13.376 -2.917 1.00 53.55 15 LYS A N 19
ATOM 35167 C CA . LYS A 1 15 ? 3.662 14.805 -3.130 1.00 40.43 15 LYS A CA 19
ATOM 35168 C C . LYS A 1 15 ? 2.400 15.220 -2.371 1.00 12.02 15 LYS A C 19
ATOM 35169 O O . LYS A 1 15 ? 2.488 15.621 -1.206 1.00 60.12 15 LYS A O 19
ATOM 35188 N N . ASP A 1 16 ? 1.216 15.078 -2.972 1.00 64.33 16 ASP A N 19
ATOM 35189 C CA . ASP A 1 16 ? -0.068 15.346 -2.309 1.00 25.44 16 ASP A CA 19
ATOM 35190 C C . ASP A 1 16 ? -1.266 14.997 -3.195 1.00 42.45 16 ASP A C 19
ATOM 35191 O O . ASP A 1 16 ? -2.374 15.462 -2.932 1.00 63.05 16 ASP A O 19
ATOM 35200 N N . GLU A 1 17 ? -1.050 14.273 -4.298 1.00 23.14 17 GLU A N 19
ATOM 35201 C CA . GLU A 1 17 ? -2.052 14.031 -5.308 1.00 45.12 17 GLU A CA 19
ATOM 35202 C C . GLU A 1 17 ? -3.071 13.026 -4.773 1.00 21.21 17 GLU A C 19
ATOM 35203 O O . GLU A 1 17 ? -4.270 13.257 -4.898 1.00 0.42 17 GLU A O 19
ATOM 35215 N N . LEU A 1 18 ? -2.606 11.919 -4.178 1.00 61.21 18 LEU A N 19
ATOM 35216 C CA . LEU A 1 18 ? -3.508 11.005 -3.487 1.00 64.15 18 LEU A CA 19
ATOM 35217 C C . LEU A 1 18 ? -3.753 11.492 -2.085 1.00 45.22 18 LEU A C 19
ATOM 35218 O O . LEU A 1 18 ? -2.908 12.124 -1.438 1.00 52.35 18 LEU A O 19
ATOM 35234 N N . SER A 1 19 ? -4.867 11.004 -1.572 1.00 33.10 19 SER A N 19
ATOM 35235 C CA . SER A 1 19 ? -5.482 11.497 -0.348 1.00 14.14 19 SER A CA 19
ATOM 35236 C C . SER A 1 19 ? -5.527 10.391 0.710 1.00 2.54 19 SER A C 19
ATOM 35237 O O . SER A 1 19 ? -5.036 9.298 0.448 1.00 42.12 19 SER A O 19
ATOM 35245 N N . ASP A 1 20 ? -6.082 10.640 1.899 1.00 64.13 20 ASP A N 19
ATOM 35246 C CA . ASP A 1 20 ? -6.176 9.637 2.968 1.00 2.03 20 ASP A CA 19
ATOM 35247 C C . ASP A 1 20 ? -7.015 8.468 2.448 1.00 74.31 20 ASP A C 19
ATOM 35248 O O . ASP A 1 20 ? -6.540 7.348 2.255 1.00 64.25 20 ASP A O 19
ATOM 35257 N N . ALA A 1 21 ? -8.278 8.771 2.163 1.00 35.52 21 ALA A N 19
ATOM 35258 C CA . ALA A 1 21 ? -9.344 7.864 1.758 1.00 12.13 21 ALA A CA 19
ATOM 35259 C C . ALA A 1 21 ? -9.337 7.564 0.252 1.00 52.31 21 ALA A C 19
ATOM 35260 O O . ALA A 1 21 ? -10.364 7.212 -0.333 1.00 52.31 21 ALA A O 19
ATOM 35267 N N . GLU A 1 22 ? -8.188 7.787 -0.372 1.00 21.33 22 GLU A N 19
ATOM 35268 C CA . GLU A 1 22 ? -7.903 7.472 -1.772 1.00 10.04 22 GLU A CA 19
ATOM 35269 C C . GLU A 1 22 ? -6.623 6.654 -1.878 1.00 33.41 22 GLU A C 19
ATOM 35270 O O . GLU A 1 22 ? -6.607 5.620 -2.539 1.00 45.23 22 GLU A O 19
ATOM 35282 N N . ALA A 1 23 ? -5.551 7.075 -1.200 1.00 53.11 23 ALA A N 19
ATOM 35283 C CA . ALA A 1 23 ? -4.270 6.371 -1.258 1.00 60.34 23 ALA A CA 19
ATOM 35284 C C . ALA A 1 23 ? -4.455 4.915 -0.776 1.00 44.31 23 ALA A C 19
ATOM 35285 O O . ALA A 1 23 ? -3.804 4.000 -1.287 1.00 61.20 23 ALA A O 19
ATOM 35292 N N . ASN A 1 24 ? -5.330 4.724 0.226 1.00 54.31 24 ASN A N 19
ATOM 35293 C CA . ASN A 1 24 ? -5.716 3.437 0.812 1.00 40.12 24 ASN A CA 19
ATOM 35294 C C . ASN A 1 24 ? -6.300 2.531 -0.271 1.00 33.22 24 ASN A C 19
ATOM 35295 O O . ASN A 1 24 ? -5.955 1.357 -0.349 1.00 22.10 24 ASN A O 19
ATOM 35306 N N . ALA A 1 25 ? -7.187 3.073 -1.108 1.00 1.41 25 ALA A N 19
ATOM 35307 C CA . ALA A 1 25 ? -7.946 2.307 -2.079 1.00 41.23 25 ALA A CA 19
ATOM 35308 C C . ALA A 1 25 ? -7.025 1.561 -3.042 1.00 43.23 25 ALA A C 19
ATOM 35309 O O . ALA A 1 25 ? -7.243 0.374 -3.280 1.00 73.14 25 ALA A O 19
ATOM 35316 N N . LEU A 1 26 ? -5.993 2.222 -3.587 1.00 42.22 26 LEU A N 19
ATOM 35317 C CA . LEU A 1 26 ? -5.052 1.597 -4.511 1.00 40.10 26 LEU A CA 19
ATOM 35318 C C . LEU A 1 26 ? -4.292 0.443 -3.852 1.00 73.52 26 LEU A C 19
ATOM 35319 O O . LEU A 1 26 ? -3.986 -0.544 -4.518 1.00 45.22 26 LEU A O 19
ATOM 35335 N N . VAL A 1 27 ? -4.026 0.507 -2.546 1.00 54.52 27 VAL A N 19
ATOM 35336 C CA . VAL A 1 27 ? -3.452 -0.621 -1.822 1.00 23.41 27 VAL A CA 19
ATOM 35337 C C . VAL A 1 27 ? -4.471 -1.761 -1.788 1.00 74.11 27 VAL A C 19
ATOM 35338 O O . VAL A 1 27 ? -4.141 -2.891 -2.146 1.00 53.11 27 VAL A O 19
ATOM 35351 N N . TRP A 1 28 ? -5.713 -1.479 -1.401 1.00 73.44 28 TRP A N 19
ATOM 35352 C CA . TRP A 1 28 ? -6.760 -2.480 -1.261 1.00 15.52 28 TRP A CA 19
ATOM 35353 C C . TRP A 1 28 ? -7.019 -3.246 -2.573 1.00 22.25 28 TRP A C 19
ATOM 35354 O O . TRP A 1 28 ? -7.100 -4.485 -2.559 1.00 4.54 28 TRP A O 19
ATOM 35375 N N . GLN A 1 29 ? -7.098 -2.550 -3.717 1.00 73.12 29 GLN A N 19
ATOM 35376 C CA . GLN A 1 29 ? -7.282 -3.212 -5.014 1.00 62.44 29 GLN A CA 19
ATOM 35377 C C . GLN A 1 29 ? -6.106 -4.143 -5.346 1.00 4.54 29 GLN A C 19
ATOM 35378 O O . GLN A 1 29 ? -6.336 -5.247 -5.840 1.00 1.34 29 GLN A O 19
ATOM 35392 N N . ALA A 1 30 ? -4.862 -3.723 -5.079 1.00 32.22 30 ALA A N 19
ATOM 35393 C CA . ALA A 1 30 ? -3.654 -4.507 -5.357 1.00 11.11 30 ALA A CA 19
ATOM 35394 C C . ALA A 1 30 ? -3.682 -5.861 -4.653 1.00 0.21 30 ALA A C 19
ATOM 35395 O O . ALA A 1 30 ? -3.185 -6.839 -5.221 1.00 52.44 30 ALA A O 19
ATOM 35402 N N . LEU A 1 31 ? -4.248 -5.948 -3.442 1.00 54.45 31 LEU A N 19
ATOM 35403 C CA . LEU A 1 31 ? -4.470 -7.240 -2.799 1.00 43.54 31 LEU A CA 19
ATOM 35404 C C . LEU A 1 31 ? -5.507 -8.014 -3.594 1.00 70.42 31 LEU A C 19
ATOM 35405 O O . LEU A 1 31 ? -5.237 -9.150 -3.984 1.00 64.42 31 LEU A O 19
ATOM 35421 N N . GLY A 1 32 ? -6.660 -7.404 -3.874 1.00 73.34 32 GLY A N 19
ATOM 35422 C CA . GLY A 1 32 ? -7.685 -7.992 -4.732 1.00 12.33 32 GLY A CA 19
ATOM 35423 C C . GLY A 1 32 ? -9.037 -8.165 -4.055 1.00 22.12 32 GLY A C 19
ATOM 35424 O O . GLY A 1 32 ? -9.845 -8.948 -4.540 1.00 75.33 32 GLY A O 19
ATOM 35428 N N . TYR A 1 33 ? -9.288 -7.485 -2.935 1.00 74.14 33 TYR A N 19
ATOM 35429 C CA . TYR A 1 33 ? -10.592 -7.541 -2.287 1.00 11.14 33 TYR A CA 19
ATOM 35430 C C . TYR A 1 33 ? -11.667 -7.002 -3.229 1.00 32.34 33 TYR A C 19
ATOM 35431 O O . TYR A 1 33 ? -12.633 -7.688 -3.490 1.00 61.11 33 TYR A O 19
ATOM 35449 N N . VAL A 1 34 ? -11.447 -5.841 -3.840 1.00 11.41 34 VAL A N 19
ATOM 35450 C CA . VAL A 1 34 ? -12.326 -5.160 -4.778 1.00 35.00 34 VAL A CA 19
ATOM 35451 C C . VAL A 1 34 ? -13.741 -4.924 -4.220 1.00 32.22 34 VAL A C 19
ATOM 35452 O O . VAL A 1 34 ? -14.543 -5.843 -4.049 1.00 21.23 34 VAL A O 19
ATOM 35465 N N . TRP A 1 35 ? -14.066 -3.656 -3.973 1.00 61.33 35 TRP A N 19
ATOM 35466 C CA . TRP A 1 35 ? -15.430 -3.206 -3.751 1.00 62.11 35 TRP A CA 19
ATOM 35467 C C . TRP A 1 35 ? -16.248 -3.484 -5.010 1.00 52.42 35 TRP A C 19
ATOM 35468 O O . TRP A 1 35 ? -16.114 -2.766 -6.008 1.00 55.04 35 TRP A O 19
ATOM 35489 N N . ASP A 1 36 ? -17.068 -4.533 -4.993 1.00 74.42 36 ASP A N 19
ATOM 35490 C CA . ASP A 1 36 ? -18.096 -4.762 -6.005 1.00 44.10 36 ASP A CA 19
ATOM 35491 C C . ASP A 1 36 ? -19.374 -4.073 -5.566 1.00 33.21 36 ASP A C 19
ATOM 35492 O O . ASP A 1 36 ? -20.139 -4.578 -4.745 1.00 30.21 36 ASP A O 19
ATOM 35501 N N . GLU A 1 37 ? -19.604 -2.883 -6.106 1.00 64.04 37 GLU A N 19
ATOM 35502 C CA . GLU A 1 37 ? -20.792 -2.069 -5.878 1.00 5.13 37 GLU A CA 19
ATOM 35503 C C . GLU A 1 37 ? -22.075 -2.859 -6.165 1.00 72.11 37 GLU A C 19
ATOM 35504 O O . GLU A 1 37 ? -23.050 -2.743 -5.427 1.00 2.02 37 GLU A O 19
ATOM 35516 N N . ALA A 1 38 ? -22.040 -3.749 -7.160 1.00 43.11 38 ALA A N 19
ATOM 35517 C CA . ALA A 1 38 ? -23.170 -4.566 -7.596 1.00 72.31 38 ALA A CA 19
ATOM 35518 C C . ALA A 1 38 ? -23.592 -5.570 -6.525 1.00 74.24 38 ALA A C 19
ATOM 35519 O O . ALA A 1 38 ? -24.711 -6.076 -6.563 1.00 74.21 38 ALA A O 19
ATOM 35526 N N . GLN A 1 39 ? -22.695 -5.861 -5.583 1.00 11.14 39 GLN A N 19
ATOM 35527 C CA . GLN A 1 39 ? -22.925 -6.726 -4.441 1.00 72.43 39 GLN A CA 19
ATOM 35528 C C . GLN A 1 39 ? -22.905 -5.915 -3.135 1.00 71.44 39 GLN A C 19
ATOM 35529 O O . GLN A 1 39 ? -23.180 -6.469 -2.078 1.00 73.22 39 GLN A O 19
ATOM 35543 N N . SER A 1 40 ? -22.533 -4.627 -3.195 1.00 1.25 40 SER A N 19
ATOM 35544 C CA . SER A 1 40 ? -22.182 -3.759 -2.080 1.00 3.15 40 SER A CA 19
ATOM 35545 C C . SER A 1 40 ? -21.260 -4.454 -1.071 1.00 64.24 40 SER A C 19
ATOM 35546 O O . SER A 1 40 ? -21.279 -4.108 0.109 1.00 33.32 40 SER A O 19
ATOM 35554 N N . CYS A 1 41 ? -20.454 -5.429 -1.513 1.00 3.12 41 CYS A N 19
ATOM 35555 C CA . CYS A 1 41 ? -19.549 -6.147 -0.627 1.00 4.54 41 CYS A CA 19
ATOM 35556 C C . CYS A 1 41 ? -18.184 -6.300 -1.280 1.00 52.31 41 CYS A C 19
ATOM 35557 O O . CYS A 1 41 ? -18.058 -6.427 -2.504 1.00 14.42 41 CYS A O 19
ATOM 35565 N N . TRP A 1 42 ? -17.171 -6.377 -0.428 1.00 12.44 42 TRP A N 19
ATOM 35566 C CA . TRP A 1 42 ? -15.809 -6.667 -0.809 1.00 12.21 42 TRP A CA 19
ATOM 35567 C C . TRP A 1 42 ? -15.812 -8.092 -1.362 1.00 23.32 42 TRP A C 19
ATOM 35568 O O . TRP A 1 42 ? -16.344 -8.998 -0.707 1.00 73.41 42 TRP A O 19
ATOM 35589 N N . LYS A 1 43 ? -15.270 -8.326 -2.556 1.00 54.01 43 LYS A N 19
ATOM 35590 C CA . LYS A 1 43 ? -15.004 -9.697 -2.989 1.00 41.14 43 LYS A CA 19
ATOM 35591 C C . LYS A 1 43 ? -13.816 -10.228 -2.201 1.00 24.41 43 LYS A C 19
ATOM 35592 O O . LYS A 1 43 ? -13.159 -9.486 -1.466 1.00 72.03 43 LYS A O 19
ATOM 35611 N N . THR A 1 44 ? -13.493 -11.507 -2.381 1.00 32.51 44 THR A N 19
ATOM 35612 C CA . THR A 1 44 ? -12.157 -11.973 -2.044 1.00 2.40 44 THR A CA 19
ATOM 35613 C C . THR A 1 44 ? -11.566 -12.915 -3.097 1.00 2.33 44 THR A C 19
ATOM 35614 O O . THR A 1 44 ? -10.435 -13.367 -2.953 1.00 14.12 44 THR A O 19
ATOM 35625 N N . ASP A 1 45 ? -12.265 -13.185 -4.200 1.00 34.23 45 ASP A N 19
ATOM 35626 C CA . ASP A 1 45 ? -11.808 -14.166 -5.189 1.00 2.51 45 ASP A CA 19
ATOM 35627 C C . ASP A 1 45 ? -10.492 -13.734 -5.807 1.00 74.25 45 ASP A C 19
ATOM 35628 O O . ASP A 1 45 ? -9.695 -14.574 -6.219 1.00 20.14 45 ASP A O 19
ATOM 35637 N N . LEU A 1 46 ? -10.296 -12.418 -5.918 1.00 72.31 46 LEU A N 19
ATOM 35638 C CA . LEU A 1 46 ? -9.181 -11.857 -6.641 1.00 21.10 46 LEU A CA 19
ATOM 35639 C C . LEU A 1 46 ? -7.986 -11.622 -5.711 1.00 32.14 46 LEU A C 19
ATOM 35640 O O . LEU A 1 46 ? -6.993 -11.036 -6.154 1.00 21.04 46 LEU A O 19
ATOM 35656 N N . VAL A 1 47 ? -8.092 -12.011 -4.434 1.00 54.41 47 VAL A N 19
ATOM 35657 C CA . VAL A 1 47 ? -7.070 -11.839 -3.400 1.00 23.34 47 VAL A CA 19
ATOM 35658 C C . VAL A 1 47 ? -6.512 -13.183 -2.924 1.00 22.43 47 VAL A C 19
ATOM 35659 O O . VAL A 1 47 ? -7.167 -14.219 -3.003 1.00 21.11 47 VAL A O 19
ATOM 35672 N N . ALA A 1 48 ? -5.258 -13.177 -2.458 1.00 63.30 48 ALA A N 19
ATOM 35673 C CA . ALA A 1 48 ? -4.582 -14.371 -1.972 1.00 42.00 48 ALA A CA 19
ATOM 35674 C C . ALA A 1 48 ? -5.293 -14.884 -0.715 1.00 12.43 48 ALA A C 19
ATOM 35675 O O . ALA A 1 48 ? -5.720 -14.055 0.100 1.00 41.12 48 ALA A O 19
ATOM 35682 N N . PRO A 1 49 ? -5.372 -16.208 -0.494 1.00 2.30 49 PRO A N 19
ATOM 35683 C CA . PRO A 1 49 ? -6.052 -16.769 0.666 1.00 22.14 49 PRO A CA 19
ATOM 35684 C C . PRO A 1 49 ? -5.423 -16.281 1.971 1.00 75.43 49 PRO A C 19
ATOM 35685 O O . PRO A 1 49 ? -6.163 -15.955 2.897 1.00 12.51 49 PRO A O 19
ATOM 35696 N N . GLU A 1 50 ? -4.094 -16.106 2.022 1.00 13.13 50 GLU A N 19
ATOM 35697 C CA . GLU A 1 50 ? -3.425 -15.621 3.219 1.00 3.24 50 GLU A CA 19
ATOM 35698 C C . GLU A 1 50 ? -3.887 -14.212 3.595 1.00 61.52 50 GLU A C 19
ATOM 35699 O O . GLU A 1 50 ? -3.795 -13.836 4.763 1.00 75.43 50 GLU A O 19
ATOM 35711 N N . TRP A 1 51 ? -4.360 -13.422 2.625 1.00 43.13 51 TRP A N 19
ATOM 35712 C CA . TRP A 1 51 ? -4.863 -12.088 2.892 1.00 74.22 51 TRP A CA 19
ATOM 35713 C C . TRP A 1 51 ? -6.319 -12.141 3.336 1.00 31.32 51 TRP A C 19
ATOM 35714 O O . TRP A 1 51 ? -6.639 -11.608 4.397 1.00 12.14 51 TRP A O 19
ATOM 35735 N N . ARG A 1 52 ? -7.225 -12.767 2.577 1.00 11.43 52 ARG A N 19
ATOM 35736 C CA . ARG A 1 52 ? -8.636 -12.724 2.972 1.00 74.30 52 ARG A CA 19
ATOM 35737 C C . ARG A 1 52 ? -8.946 -13.476 4.271 1.00 72.10 52 ARG A C 19
ATOM 35738 O O . ARG A 1 52 ? -9.976 -13.186 4.871 1.00 4.20 52 ARG A O 19
ATOM 35759 N N . GLN A 1 53 ? -8.060 -14.374 4.709 1.00 63.32 53 GLN A N 19
ATOM 35760 C CA . GLN A 1 53 ? -8.272 -15.385 5.740 1.00 3.52 53 GLN A CA 19
ATOM 35761 C C . GLN A 1 53 ? -8.965 -14.912 7.021 1.00 31.02 53 GLN A C 19
ATOM 35762 O O . GLN A 1 53 ? -9.705 -15.681 7.625 1.00 42.24 53 GLN A O 19
ATOM 35776 N N . ASP A 1 54 ? -8.701 -13.682 7.450 1.00 32.42 54 ASP A N 19
ATOM 35777 C CA . ASP A 1 54 ? -9.206 -13.109 8.705 1.00 42.23 54 ASP A CA 19
ATOM 35778 C C . ASP A 1 54 ? -9.660 -11.658 8.505 1.00 23.22 54 ASP A C 19
ATOM 35779 O O . ASP A 1 54 ? -9.880 -10.921 9.466 1.00 43.02 54 ASP A O 19
ATOM 35788 N N . TYR A 1 55 ? -9.751 -11.204 7.253 1.00 14.25 55 TYR A N 19
ATOM 35789 C CA . TYR A 1 55 ? -9.782 -9.787 6.916 1.00 0.52 55 TYR A CA 19
ATOM 35790 C C . TYR A 1 55 ? -11.116 -9.490 6.232 1.00 63.50 55 TYR A C 19
ATOM 35791 O O . TYR A 1 55 ? -11.128 -9.381 5.003 1.00 24.20 55 TYR A O 19
ATOM 35809 N N . PRO A 1 56 ? -12.256 -9.425 6.944 1.00 24.35 56 PRO A N 19
ATOM 35810 C CA . PRO A 1 56 ? -13.545 -9.168 6.315 1.00 65.14 56 PRO A CA 19
ATOM 35811 C C . PRO A 1 56 ? -13.605 -7.772 5.684 1.00 22.54 56 PRO A C 19
ATOM 35812 O O . PRO A 1 56 ? -14.327 -7.575 4.707 1.00 50.31 56 PRO A O 19
ATOM 35823 N N . GLU A 1 57 ? -12.814 -6.824 6.185 1.00 41.32 57 GLU A N 19
ATOM 35824 C CA . GLU A 1 57 ? -12.858 -5.400 5.861 1.00 13.21 57 GLU A CA 19
ATOM 35825 C C . GLU A 1 57 ? -11.448 -4.908 5.536 1.00 33.33 57 GLU A C 19
ATOM 35826 O O . GLU A 1 57 ? -10.472 -5.562 5.928 1.00 33.31 57 GLU A O 19
ATOM 35838 N N . PRO A 1 58 ? -11.314 -3.764 4.848 1.00 41.33 58 PRO A N 19
ATOM 35839 C CA . PRO A 1 58 ? -10.000 -3.275 4.499 1.00 31.22 58 PRO A CA 19
ATOM 35840 C C . PRO A 1 58 ? -9.157 -2.925 5.727 1.00 71.22 58 PRO A C 19
ATOM 35841 O O . PRO A 1 58 ? -9.687 -2.566 6.785 1.00 12.30 58 PRO A O 19
ATOM 35852 N N . PRO A 1 59 ? -7.828 -2.980 5.576 1.00 40.21 59 PRO A N 19
ATOM 35853 C CA . PRO A 1 59 ? -6.896 -2.464 6.553 1.00 62.22 59 PRO A CA 19
ATOM 35854 C C . PRO A 1 59 ? -6.839 -0.940 6.444 1.00 5.32 59 PRO A C 19
ATOM 35855 O O . PRO A 1 59 ? -6.370 -0.405 5.433 1.00 14.04 59 PRO A O 19
ATOM 35866 N N . ASP A 1 60 ? -7.321 -0.228 7.465 1.00 3.42 60 ASP A N 19
ATOM 35867 C CA . ASP A 1 60 ? -7.206 1.227 7.491 1.00 60.14 60 ASP A CA 19
ATOM 35868 C C . ASP A 1 60 ? -5.865 1.631 8.082 1.00 71.14 60 ASP A C 19
ATOM 35869 O O . ASP A 1 60 ? -5.753 1.818 9.298 1.00 11.22 60 ASP A O 19
ATOM 35878 N N . PHE A 1 61 ? -4.833 1.785 7.257 1.00 30.02 61 PHE A N 19
ATOM 35879 C CA . PHE A 1 61 ? -3.522 2.128 7.788 1.00 44.32 61 PHE A CA 19
ATOM 35880 C C . PHE A 1 61 ? -3.465 3.556 8.363 1.00 33.34 61 PHE A C 19
ATOM 35881 O O . PHE A 1 61 ? -2.425 3.941 8.899 1.00 23.12 61 PHE A O 19
ATOM 35898 N N . ILE A 1 62 ? -4.545 4.344 8.292 1.00 63.13 62 ILE A N 19
ATOM 35899 C CA . ILE A 1 62 ? -4.630 5.686 8.854 1.00 50.44 62 ILE A CA 19
ATOM 35900 C C . ILE A 1 62 ? -4.895 5.571 10.358 1.00 33.22 62 ILE A C 19
ATOM 35901 O O . ILE A 1 62 ? -4.060 6.008 11.155 1.00 11.53 62 ILE A O 19
ATOM 35917 N N . ALA A 1 63 ? -6.028 4.983 10.769 1.00 33.35 63 ALA A N 19
ATOM 35918 C CA . ALA A 1 63 ? -6.439 4.960 12.168 1.00 1.23 63 ALA A CA 19
ATOM 35919 C C . ALA A 1 63 ? -5.814 3.769 12.883 1.00 3.42 63 ALA A C 19
ATOM 35920 O O . ALA A 1 63 ? -5.637 3.783 14.104 1.00 51.41 63 ALA A O 19
ATOM 35927 N N . SER A 1 64 ? -5.483 2.730 12.121 1.00 74.51 64 SER A N 19
ATOM 35928 C CA . SER A 1 64 ? -5.217 1.416 12.646 1.00 74.35 64 SER A CA 19
ATOM 35929 C C . SER A 1 64 ? -3.828 0.974 12.196 1.00 51.43 64 SER A C 19
ATOM 35930 O O . SER A 1 64 ? -3.335 1.428 11.159 1.00 41.01 64 SER A O 19
ATOM 35938 N N . ARG A 1 65 ? -3.152 0.101 12.943 1.00 34.14 65 ARG A N 19
ATOM 35939 C CA . ARG A 1 65 ? -2.007 -0.621 12.391 1.00 52.33 65 ARG A CA 19
ATOM 35940 C C . ARG A 1 65 ? -1.970 -2.087 12.830 1.00 51.11 65 ARG A C 19
ATOM 35941 O O . ARG A 1 65 ? -0.887 -2.607 13.094 1.00 23.53 65 ARG A O 19
ATOM 35962 N N . PRO A 1 66 ? -3.067 -2.852 12.675 1.00 22.31 66 PRO A N 19
ATOM 35963 C CA . PRO A 1 66 ? -3.001 -4.288 12.847 1.00 44.21 66 PRO A CA 19
ATOM 35964 C C . PRO A 1 66 ? -2.289 -4.881 11.630 1.00 34.22 66 PRO A C 19
ATOM 35965 O O . PRO A 1 66 ? -1.276 -5.578 11.757 1.00 75.45 66 PRO A O 19
ATOM 35976 N N . ALA A 1 67 ? -2.780 -4.522 10.443 1.00 15.12 67 ALA A N 19
ATOM 35977 C CA . ALA A 1 67 ? -2.361 -5.060 9.164 1.00 14.14 67 ALA A CA 19
ATOM 35978 C C . ALA A 1 67 ? -0.946 -4.657 8.791 1.00 14.22 67 ALA A C 19
ATOM 35979 O O . ALA A 1 67 ? -0.358 -5.287 7.919 1.00 35.04 67 ALA A O 19
ATOM 35986 N N . THR A 1 68 ? -0.379 -3.624 9.415 1.00 34.45 68 THR A N 19
ATOM 35987 C CA . THR A 1 68 ? 0.979 -3.189 9.140 1.00 4.32 68 THR A CA 19
ATOM 35988 C C . THR A 1 68 ? 1.962 -4.341 9.346 1.00 51.23 68 THR A C 19
ATOM 35989 O O . THR A 1 68 ? 2.902 -4.490 8.565 1.00 71.35 68 THR A O 19
ATOM 36000 N N . VAL A 1 69 ? 1.718 -5.186 10.349 1.00 14.55 69 VAL A N 19
ATOM 36001 C CA . VAL A 1 69 ? 2.557 -6.331 10.632 1.00 11.53 69 VAL A CA 19
ATOM 36002 C C . VAL A 1 69 ? 2.559 -7.240 9.401 1.00 20.33 69 VAL A C 19
ATOM 36003 O O . VAL A 1 69 ? 3.625 -7.640 8.921 1.00 11.22 69 VAL A O 19
ATOM 36016 N N . LYS A 1 70 ? 1.368 -7.536 8.869 1.00 65.22 70 LYS A N 19
ATOM 36017 C CA . LYS A 1 70 ? 1.212 -8.370 7.693 1.00 43.34 70 LYS A CA 19
ATOM 36018 C C . LYS A 1 70 ? 1.804 -7.706 6.455 1.00 1.02 70 LYS A C 19
ATOM 36019 O O . LYS A 1 70 ? 2.454 -8.370 5.654 1.00 51.14 70 LYS A O 19
ATOM 36038 N N . LEU A 1 71 ? 1.640 -6.396 6.296 1.00 31.35 71 LEU A N 19
ATOM 36039 C CA . LEU A 1 71 ? 2.242 -5.659 5.197 1.00 43.24 71 LEU A CA 19
ATOM 36040 C C . LEU A 1 71 ? 3.759 -5.869 5.203 1.00 2.31 71 LEU A C 19
ATOM 36041 O O . LEU A 1 71 ? 4.362 -6.094 4.159 1.00 4.34 71 LEU A O 19
ATOM 36057 N N . THR A 1 72 ? 4.384 -5.850 6.381 1.00 34.32 72 THR A N 19
ATOM 36058 C CA . THR A 1 72 ? 5.814 -6.046 6.525 1.00 14.34 72 THR A CA 19
ATOM 36059 C C . THR A 1 72 ? 6.240 -7.502 6.238 1.00 4.24 72 THR A C 19
ATOM 36060 O O . THR A 1 72 ? 7.385 -7.710 5.826 1.00 14.12 72 THR A O 19
ATOM 36071 N N . ARG A 1 73 ? 5.362 -8.508 6.367 1.00 61.12 73 ARG A N 19
ATOM 36072 C CA . ARG A 1 73 ? 5.645 -9.885 5.928 1.00 22.20 73 ARG A CA 19
ATOM 36073 C C . ARG A 1 73 ? 6.039 -9.977 4.448 1.00 70.42 73 ARG A C 19
ATOM 36074 O O . ARG A 1 73 ? 6.704 -10.941 4.070 1.00 34.04 73 ARG A O 19
ATOM 36095 N N . SER A 1 74 ? 5.615 -9.019 3.624 1.00 51.25 74 SER A N 19
ATOM 36096 C CA . SER A 1 74 ? 5.907 -8.929 2.195 1.00 24.44 74 SER A CA 19
ATOM 36097 C C . SER A 1 74 ? 7.179 -8.110 1.923 1.00 42.14 74 SER A C 19
ATOM 36098 O O . SER A 1 74 ? 7.580 -7.954 0.772 1.00 42.01 74 SER A O 19
ATOM 36106 N N . ILE A 1 75 ? 7.850 -7.584 2.954 1.00 54.13 75 ILE A N 19
ATOM 36107 C CA . ILE A 1 75 ? 9.026 -6.737 2.799 1.00 41.53 75 ILE A CA 19
ATOM 36108 C C . ILE A 1 75 ? 10.239 -7.506 3.357 1.00 75.03 75 ILE A C 19
ATOM 36109 O O . ILE A 1 75 ? 10.597 -7.328 4.528 1.00 41.15 75 ILE A O 19
ATOM 36125 N N . PRO A 1 76 ? 10.858 -8.389 2.549 1.00 14.12 76 PRO A N 19
ATOM 36126 C CA . PRO A 1 76 ? 12.117 -9.052 2.855 1.00 55.34 76 PRO A CA 19
ATOM 36127 C C . PRO A 1 76 ? 13.269 -8.034 2.815 1.00 25.42 76 PRO A C 19
ATOM 36128 O O . PRO A 1 76 ? 13.082 -6.872 2.443 1.00 62.25 76 PRO A O 19
ATOM 36139 N N . ALA A 1 77 ? 14.476 -8.488 3.157 1.00 4.22 77 ALA A N 19
ATOM 36140 C CA . ALA A 1 77 ? 15.709 -7.708 3.180 1.00 31.43 77 ALA A CA 19
ATOM 36141 C C . ALA A 1 77 ? 15.956 -6.906 1.892 1.00 54.31 77 ALA A C 19
ATOM 36142 O O . ALA A 1 77 ? 16.175 -5.698 2.001 1.00 41.53 77 ALA A O 19
ATOM 36149 N N . PRO A 1 78 ? 15.922 -7.521 0.692 1.00 63.24 78 PRO A N 19
ATOM 36150 C CA . PRO A 1 78 ? 16.190 -6.832 -0.568 1.00 61.35 78 PRO A CA 19
ATOM 36151 C C . PRO A 1 78 ? 15.131 -5.790 -0.931 1.00 72.35 78 PRO A C 19
ATOM 36152 O O . PRO A 1 78 ? 15.386 -4.964 -1.803 1.00 40.31 78 PRO A O 19
ATOM 36163 N N . TYR A 1 79 ? 13.967 -5.767 -0.273 1.00 50.32 79 TYR A N 19
ATOM 36164 C CA . TYR A 1 79 ? 12.849 -4.911 -0.659 1.00 53.05 79 TYR A CA 19
ATOM 36165 C C . TYR A 1 79 ? 12.586 -3.809 0.368 1.00 54.15 79 TYR A C 19
ATOM 36166 O O . TYR A 1 79 ? 11.611 -3.067 0.264 1.00 52.43 79 TYR A O 19
ATOM 36184 N N . LYS A 1 80 ? 13.437 -3.691 1.381 1.00 21.23 80 LYS A N 19
ATOM 36185 C CA . LYS A 1 80 ? 13.289 -2.735 2.471 1.00 53.44 80 LYS A CA 19
ATOM 36186 C C . LYS A 1 80 ? 13.178 -1.297 1.994 1.00 2.43 80 LYS A C 19
ATOM 36187 O O . LYS A 1 80 ? 12.285 -0.592 2.458 1.00 70.22 80 LYS A O 19
ATOM 36206 N N . GLN A 1 81 ? 14.097 -0.848 1.146 1.00 33.12 81 GLN A N 19
ATOM 36207 C CA . GLN A 1 81 ? 14.382 0.565 0.924 1.00 23.11 81 GLN A CA 19
ATOM 36208 C C . GLN A 1 81 ? 14.129 0.946 -0.529 1.00 65.10 81 GLN A C 19
ATOM 36209 O O . GLN A 1 81 ? 14.654 1.955 -0.999 1.00 21.15 81 GLN A O 19
ATOM 36223 N N . LEU A 1 82 ? 13.349 0.146 -1.262 1.00 75.15 82 LEU A N 19
ATOM 36224 C CA . LEU A 1 82 ? 13.192 0.327 -2.700 1.00 2.42 82 LEU A CA 19
ATOM 36225 C C . LEU A 1 82 ? 12.634 1.692 -3.035 1.00 11.15 82 LEU A C 19
ATOM 36226 O O . LEU A 1 82 ? 13.019 2.272 -4.038 1.00 1.51 82 LEU A O 19
ATOM 36242 N N . LEU A 1 83 ? 11.740 2.227 -2.205 1.00 40.35 83 LEU A N 19
ATOM 36243 C CA . LEU A 1 83 ? 11.186 3.545 -2.466 1.00 13.54 83 LEU A CA 19
ATOM 36244 C C . LEU A 1 83 ? 12.252 4.647 -2.511 1.00 10.22 83 LEU A C 19
ATOM 36245 O O . LEU A 1 83 ? 12.111 5.670 -3.181 1.00 64.31 83 LEU A O 19
ATOM 36261 N N . LYS A 1 84 ? 13.307 4.435 -1.743 1.00 4.12 84 LYS A N 19
ATOM 36262 C CA . LYS A 1 84 ? 14.461 5.315 -1.624 1.00 3.35 84 LYS A CA 19
ATOM 36263 C C . LYS A 1 84 ? 15.544 4.990 -2.655 1.00 51.34 84 LYS A C 19
ATOM 36264 O O . LYS A 1 84 ? 16.260 5.889 -3.086 1.00 51.22 84 LYS A O 19
ATOM 36283 N N . GLU A 1 85 ? 15.702 3.736 -3.052 1.00 34.24 85 GLU A N 19
ATOM 36284 C CA . GLU A 1 85 ? 16.560 3.350 -4.169 1.00 3.35 85 GLU A CA 19
ATOM 36285 C C . GLU A 1 85 ? 15.986 3.849 -5.496 1.00 51.35 85 GLU A C 19
ATOM 36286 O O . GLU A 1 85 ? 16.646 4.603 -6.212 1.00 61.41 85 GLU A O 19
ATOM 36298 N N . GLU A 1 86 ? 14.789 3.371 -5.835 1.00 30.22 86 GLU A N 19
ATOM 36299 C CA . GLU A 1 86 ? 14.135 3.542 -7.123 1.00 2.01 86 GLU A CA 19
ATOM 36300 C C . GLU A 1 86 ? 13.625 4.972 -7.249 1.00 42.44 86 GLU A C 19
ATOM 36301 O O . GLU A 1 86 ? 14.203 5.751 -8.004 1.00 70.35 86 GLU A O 19
ATOM 36313 N N . LEU A 1 87 ? 12.571 5.319 -6.500 1.00 45.50 87 LEU A N 19
ATOM 36314 C CA . LEU A 1 87 ? 11.936 6.640 -6.604 1.00 70.20 87 LEU A CA 19
ATOM 36315 C C . LEU A 1 87 ? 12.918 7.718 -6.162 1.00 40.32 87 LEU A C 19
ATOM 36316 O O . LEU A 1 87 ? 13.010 8.751 -6.818 1.00 4.43 87 LEU A O 19
ATOM 36332 N N . GLY A 1 88 ? 13.560 7.513 -5.008 1.00 31.32 88 GLY A N 19
ATOM 36333 C CA . GLY A 1 88 ? 14.358 8.523 -4.329 1.00 34.44 88 GLY A CA 19
ATOM 36334 C C . GLY A 1 88 ? 13.581 9.270 -3.242 1.00 13.45 88 GLY A C 19
ATOM 36335 O O . GLY A 1 88 ? 13.966 10.393 -2.903 1.00 61.51 88 GLY A O 19
ATOM 36339 N N . PHE A 1 89 ? 12.477 8.728 -2.708 1.00 33.40 89 PHE A N 19
ATOM 36340 C CA . PHE A 1 89 ? 11.854 9.291 -1.505 1.00 12.42 89 PHE A CA 19
ATOM 36341 C C . PHE A 1 89 ? 12.612 8.828 -0.247 1.00 22.31 89 PHE A C 19
ATOM 36342 O O . PHE A 1 89 ? 13.557 8.054 -0.344 1.00 1.12 89 PHE A O 19
ATOM 36359 N N . ALA A 1 90 ? 12.265 9.325 0.943 1.00 20.33 90 ALA A N 19
ATOM 36360 C CA . ALA A 1 90 ? 12.839 8.885 2.210 1.00 72.22 90 ALA A CA 19
ATOM 36361 C C . ALA A 1 90 ? 11.816 9.134 3.318 1.00 65.11 90 ALA A C 19
ATOM 36362 O O . ALA A 1 90 ? 11.175 8.201 3.810 1.00 1.44 90 ALA A O 19
ATOM 36369 N N . GLY A 1 91 ? 11.632 10.401 3.688 1.00 21.43 91 GLY A N 19
ATOM 36370 C CA . GLY A 1 91 ? 10.675 10.828 4.689 1.00 63.01 91 GLY A CA 19
ATOM 36371 C C . GLY A 1 91 ? 10.208 12.242 4.393 1.00 32.44 91 GLY A C 19
ATOM 36372 O O . GLY A 1 91 ? 10.811 12.959 3.590 1.00 11.23 91 GLY A O 19
ATOM 36376 N N . TYR A 1 92 ? 9.086 12.616 5.002 1.00 71.42 92 TYR A N 19
ATOM 36377 C CA . TYR A 1 92 ? 8.458 13.912 4.799 1.00 4.11 92 TYR A CA 19
ATOM 36378 C C . TYR A 1 92 ? 9.249 14.983 5.545 1.00 73.40 92 TYR A C 19
ATOM 36379 O O . TYR A 1 92 ? 9.729 14.739 6.656 1.00 71.21 92 TYR A O 19
ATOM 36397 N N . SER A 1 93 ? 9.378 16.156 4.932 1.00 14.32 93 SER A N 19
ATOM 36398 C CA . SER A 1 93 ? 10.042 17.307 5.512 1.00 42.35 93 SER A CA 19
ATOM 36399 C C . SER A 1 93 ? 9.290 17.762 6.757 1.00 44.33 93 SER A C 19
ATOM 36400 O O . SER A 1 93 ? 8.090 17.526 6.883 1.00 33.11 93 SER A O 19
ATOM 36408 N N . ILE A 1 94 ? 9.989 18.474 7.636 1.00 45.10 94 ILE A N 19
ATOM 36409 C CA . ILE A 1 94 ? 9.491 18.806 8.970 1.00 1.15 94 ILE A CA 19
ATOM 36410 C C . ILE A 1 94 ? 8.197 19.614 8.895 1.00 41.15 94 ILE A C 19
ATOM 36411 O O . ILE A 1 94 ? 7.243 19.358 9.625 1.00 43.11 94 ILE A O 19
ATOM 36427 N N . ASN A 1 95 ? 8.143 20.573 7.975 1.00 15.30 95 ASN A N 19
ATOM 36428 C CA . ASN A 1 95 ? 6.987 21.453 7.896 1.00 13.43 95 ASN A CA 19
ATOM 36429 C C . ASN A 1 95 ? 5.790 20.774 7.232 1.00 61.21 95 ASN A C 19
ATOM 36430 O O . ASN A 1 95 ? 4.678 21.262 7.399 1.00 0.44 95 ASN A O 19
ATOM 36441 N N . GLU A 1 96 ? 5.986 19.632 6.569 1.00 34.32 96 GLU A N 19
ATOM 36442 C CA . GLU A 1 96 ? 4.949 18.827 5.927 1.00 62.31 96 GLU A CA 19
ATOM 36443 C C . GLU A 1 96 ? 4.646 17.558 6.739 1.00 55.14 96 GLU A C 19
ATOM 36444 O O . GLU A 1 96 ? 3.889 16.701 6.278 1.00 14.23 96 GLU A O 19
ATOM 36456 N N . LEU A 1 97 ? 5.269 17.381 7.910 1.00 13.55 97 LEU A N 19
ATOM 36457 C CA . LEU A 1 97 ? 5.328 16.125 8.632 1.00 33.03 97 LEU A CA 19
ATOM 36458 C C . LEU A 1 97 ? 4.038 15.792 9.380 1.00 44.42 97 LEU A C 19
ATOM 36459 O O . LEU A 1 97 ? 4.009 15.701 10.604 1.00 70.23 97 LEU A O 19
ATOM 36475 N N . VAL A 1 98 ? 2.964 15.541 8.647 1.00 35.43 98 VAL A N 19
ATOM 36476 C CA . VAL A 1 98 ? 1.660 15.240 9.220 1.00 54.20 98 VAL A CA 19
ATOM 36477 C C . VAL A 1 98 ? 1.530 13.731 9.426 1.00 73.13 98 VAL A C 19
ATOM 36478 O O . VAL A 1 98 ? 2.109 12.965 8.643 1.00 75.12 98 VAL A O 19
ATOM 36491 N N . PRO A 1 99 ? 0.679 13.279 10.369 1.00 5.34 99 PRO A N 19
ATOM 36492 C CA . PRO A 1 99 ? 0.356 11.866 10.518 1.00 61.31 99 PRO A CA 19
ATOM 36493 C C . PRO A 1 99 ? -0.168 11.315 9.197 1.00 14.34 99 PRO A C 19
ATOM 36494 O O . PRO A 1 99 ? 0.149 10.194 8.810 1.00 75.50 99 PRO A O 19
ATOM 36505 N N . ARG A 1 100 ? -0.932 12.129 8.462 1.00 65.01 100 ARG A N 19
ATOM 36506 C CA . ARG A 1 100 ? -1.590 11.671 7.247 1.00 33.44 100 ARG A CA 19
ATOM 36507 C C . ARG A 1 100 ? -0.581 11.238 6.196 1.00 52.05 100 ARG A C 19
ATOM 36508 O O . ARG A 1 100 ? -0.828 10.322 5.424 1.00 22.31 100 ARG A O 19
ATOM 36529 N N . LYS A 1 101 ? 0.578 11.884 6.159 1.00 60.31 101 LYS A N 19
ATOM 36530 C CA . LYS A 1 101 ? 1.637 11.602 5.215 1.00 44.11 101 LYS A CA 19
ATOM 36531 C C . LYS A 1 101 ? 2.419 10.393 5.706 1.00 71.31 101 LYS A C 19
ATOM 36532 O O . LYS A 1 101 ? 2.591 9.447 4.944 1.00 72.30 101 LYS A O 19
ATOM 36551 N N . THR A 1 102 ? 2.862 10.357 6.960 1.00 4.15 102 THR A N 19
ATOM 36552 C CA . THR A 1 102 ? 3.708 9.262 7.427 1.00 65.43 102 THR A CA 19
ATOM 36553 C C . THR A 1 102 ? 2.990 7.910 7.376 1.00 14.41 102 THR A C 19
ATOM 36554 O O . THR A 1 102 ? 3.599 6.907 7.007 1.00 73.43 102 THR A O 19
ATOM 36565 N N . ARG A 1 103 ? 1.679 7.870 7.645 1.00 40.22 103 ARG A N 19
ATOM 36566 C CA . ARG A 1 103 ? 0.874 6.657 7.474 1.00 32.53 103 ARG A CA 19
ATOM 36567 C C . ARG A 1 103 ? 0.856 6.146 6.028 1.00 62.13 103 ARG A C 19
ATOM 36568 O O . ARG A 1 103 ? 0.569 4.971 5.812 1.00 71.15 103 ARG A O 19
ATOM 36589 N N . ARG A 1 104 ? 1.139 6.981 5.025 1.00 51.23 104 ARG A N 19
ATOM 36590 C CA . ARG A 1 104 ? 1.156 6.567 3.621 1.00 34.22 104 ARG A CA 19
ATOM 36591 C C . ARG A 1 104 ? 2.432 5.794 3.320 1.00 13.10 104 ARG A C 19
ATOM 36592 O O . ARG A 1 104 ? 2.363 4.744 2.682 1.00 4.24 104 ARG A O 19
ATOM 36613 N N . ALA A 1 105 ? 3.582 6.306 3.777 1.00 65.31 105 ALA A N 19
ATOM 36614 C CA . ALA A 1 105 ? 4.916 5.843 3.382 1.00 5.42 105 ALA A CA 19
ATOM 36615 C C . ALA A 1 105 ? 5.113 4.333 3.545 1.00 51.14 105 ALA A C 19
ATOM 36616 O O . ALA A 1 105 ? 5.783 3.705 2.718 1.00 53.10 105 ALA A O 19
ATOM 36623 N N . THR A 1 106 ? 4.540 3.742 4.596 1.00 41.44 106 THR A N 19
ATOM 36624 C CA . THR A 1 106 ? 4.626 2.311 4.840 1.00 24.32 106 THR A CA 19
ATOM 36625 C C . THR A 1 106 ? 3.982 1.519 3.692 1.00 24.35 106 THR A C 19
ATOM 36626 O O . THR A 1 106 ? 4.481 0.458 3.306 1.00 51.51 106 THR A O 19
ATOM 36637 N N . MET A 1 107 ? 2.875 2.017 3.145 1.00 75.03 107 MET A N 19
ATOM 36638 C CA . MET A 1 107 ? 2.209 1.398 2.014 1.00 65.23 107 MET A CA 19
ATOM 36639 C C . MET A 1 107 ? 2.999 1.624 0.732 1.00 61.25 107 MET A C 19
ATOM 36640 O O . MET A 1 107 ? 3.080 0.717 -0.090 1.00 71.01 107 MET A O 19
ATOM 36654 N N . THR A 1 108 ? 3.609 2.796 0.546 1.00 35.14 108 THR A N 19
ATOM 36655 C CA . THR A 1 108 ? 4.331 3.107 -0.681 1.00 51.24 108 THR A CA 19
ATOM 36656 C C . THR A 1 108 ? 5.485 2.132 -0.907 1.00 13.31 108 THR A C 19
ATOM 36657 O O . THR A 1 108 ? 5.652 1.642 -2.023 1.00 61.43 108 THR A O 19
ATOM 36668 N N . ASN A 1 109 ? 6.239 1.779 0.142 1.00 10.52 109 ASN A N 19
ATOM 36669 C CA . ASN A 1 109 ? 7.321 0.812 -0.038 1.00 3.53 109 ASN A CA 19
ATOM 36670 C C . ASN A 1 109 ? 6.770 -0.588 -0.322 1.00 73.23 109 ASN A C 19
ATOM 36671 O O . ASN A 1 109 ? 7.361 -1.353 -1.074 1.00 41.44 109 ASN A O 19
ATOM 36682 N N . TRP A 1 110 ? 5.642 -0.951 0.294 1.00 63.01 110 TRP A N 19
ATOM 36683 C CA . TRP A 1 110 ? 5.015 -2.244 0.057 1.00 40.34 110 TRP A CA 19
ATOM 36684 C C . TRP A 1 110 ? 4.528 -2.351 -1.394 1.00 43.25 110 TRP A C 19
ATOM 36685 O O . TRP A 1 110 ? 4.721 -3.387 -2.023 1.00 32.31 110 TRP A O 19
ATOM 36706 N N . LEU A 1 111 ? 3.954 -1.279 -1.951 1.00 70.14 111 LEU A N 19
ATOM 36707 C CA . LEU A 1 111 ? 3.409 -1.274 -3.308 1.00 73.21 111 LEU A CA 19
ATOM 36708 C C . LEU A 1 111 ? 4.539 -1.559 -4.292 1.00 22.24 111 LEU A C 19
ATOM 36709 O O . LEU A 1 111 ? 4.430 -2.416 -5.167 1.00 64.03 111 LEU A O 19
ATOM 36725 N N . LEU A 1 112 ? 5.641 -0.826 -4.145 1.00 11.01 112 LEU A N 19
ATOM 36726 C CA . LEU A 1 112 ? 6.705 -0.832 -5.138 1.00 10.04 112 LEU A CA 19
ATOM 36727 C C . LEU A 1 112 ? 7.625 -2.055 -4.957 1.00 41.23 112 LEU A C 19
ATOM 36728 O O . LEU A 1 112 ? 8.274 -2.487 -5.904 1.00 31.53 112 LEU A O 19
ATOM 36744 N N . ALA A 1 113 ? 7.606 -2.693 -3.782 1.00 25.10 113 ALA A N 19
ATOM 36745 C CA . ALA A 1 113 ? 8.155 -4.034 -3.569 1.00 15.33 113 ALA A CA 19
ATOM 36746 C C . ALA A 1 113 ? 7.259 -5.113 -4.179 1.00 41.20 113 ALA A C 19
ATOM 36747 O O . ALA A 1 113 ? 7.776 -6.066 -4.753 1.00 44.31 113 ALA A O 19
ATOM 36754 N N . TYR A 1 114 ? 5.933 -4.995 -4.072 1.00 11.15 114 TYR A N 19
ATOM 36755 C CA . TYR A 1 114 ? 5.011 -6.008 -4.574 1.00 65.41 114 TYR A CA 19
ATOM 36756 C C . TYR A 1 114 ? 5.251 -6.273 -6.060 1.00 24.12 114 TYR A C 19
ATOM 36757 O O . TYR A 1 114 ? 5.375 -7.434 -6.444 1.00 45.50 114 TYR A O 19
ATOM 36775 N N . ARG A 1 115 ? 5.391 -5.226 -6.883 1.00 4.41 115 ARG A N 19
ATOM 36776 C CA . ARG A 1 115 ? 5.675 -5.398 -8.308 1.00 24.13 115 ARG A CA 19
ATOM 36777 C C . ARG A 1 115 ? 6.964 -6.188 -8.541 1.00 12.23 115 ARG A C 19
ATOM 36778 O O . ARG A 1 115 ? 6.994 -7.055 -9.410 1.00 4.43 115 ARG A O 19
ATOM 36799 N N . ARG A 1 116 ? 8.030 -5.921 -7.779 1.00 21.53 116 ARG A N 19
ATOM 36800 C CA . ARG A 1 116 ? 9.274 -6.686 -7.858 1.00 53.12 116 ARG A CA 19
ATOM 36801 C C . ARG A 1 116 ? 8.993 -8.156 -7.529 1.00 45.03 116 ARG A C 19
ATOM 36802 O O . ARG A 1 116 ? 9.375 -9.036 -8.294 1.00 73.35 116 ARG A O 19
ATOM 36823 N N . SER A 1 117 ? 8.235 -8.400 -6.463 1.00 25.44 117 SER A N 19
ATOM 36824 C CA . SER A 1 117 ? 7.850 -9.717 -5.955 1.00 33.44 117 SER A CA 19
ATOM 36825 C C . SER A 1 117 ? 7.120 -10.572 -7.002 1.00 65.43 117 SER A C 19
ATOM 36826 O O . SER A 1 117 ? 7.084 -11.794 -6.866 1.00 5.01 117 SER A O 19
ATOM 36834 N N . GLN A 1 118 ? 6.525 -9.976 -8.040 1.00 1.14 118 GLN A N 19
ATOM 36835 C CA . GLN A 1 118 ? 5.863 -10.713 -9.119 1.00 32.45 118 GLN A CA 19
ATOM 36836 C C . GLN A 1 118 ? 6.860 -11.460 -10.026 1.00 11.01 118 GLN A C 19
ATOM 36837 O O . GLN A 1 118 ? 6.437 -12.269 -10.850 1.00 63.43 118 GLN A O 19
ATOM 36851 N N . GLN A 1 119 ? 8.165 -11.207 -9.889 1.00 5.01 119 GLN A N 19
ATOM 36852 C CA . GLN A 1 119 ? 9.238 -11.692 -10.763 1.00 13.32 119 GLN A CA 19
ATOM 36853 C C . GLN A 1 119 ? 10.191 -12.627 -10.005 1.00 15.43 119 GLN A C 19
ATOM 36854 O O . GLN A 1 119 ? 11.329 -12.852 -10.420 1.00 32.51 119 GLN A O 19
ATOM 36868 N N . ASP A 1 120 ? 9.734 -13.140 -8.866 1.00 74.30 120 ASP A N 19
ATOM 36869 C CA . ASP A 1 120 ? 10.475 -14.004 -7.960 1.00 22.21 120 ASP A CA 19
ATOM 36870 C C . ASP A 1 120 ? 10.834 -15.339 -8.591 1.00 3.51 120 ASP A C 19
ATOM 36871 O O . ASP A 1 120 ? 11.939 -15.853 -8.335 1.00 71.22 120 ASP A O 19
ATOM 36880 N N . MET A 1 1 ? -5.165 -10.414 -10.183 1.00 43.04 1 MET A N 20
ATOM 36881 C CA . MET A 1 1 ? -5.196 -9.417 -11.278 1.00 15.01 1 MET A CA 20
ATOM 36882 C C . MET A 1 1 ? -3.856 -8.754 -11.618 1.00 75.44 1 MET A C 20
ATOM 36883 O O . MET A 1 1 ? -3.767 -8.082 -12.645 1.00 43.02 1 MET A O 20
ATOM 36897 N N . GLY A 1 2 ? -2.796 -9.028 -10.856 1.00 73.33 2 GLY A N 20
ATOM 36898 C CA . GLY A 1 2 ? -1.386 -8.806 -11.210 1.00 40.52 2 GLY A CA 20
ATOM 36899 C C . GLY A 1 2 ? -1.122 -7.449 -11.854 1.00 70.34 2 GLY A C 20
ATOM 36900 O O . GLY A 1 2 ? -0.658 -7.366 -12.991 1.00 32.21 2 GLY A O 20
ATOM 36904 N N . ILE A 1 3 ? -1.462 -6.383 -11.136 1.00 10.11 3 ILE A N 20
ATOM 36905 C CA . ILE A 1 3 ? -1.552 -5.044 -11.706 1.00 13.32 3 ILE A CA 20
ATOM 36906 C C . ILE A 1 3 ? -0.153 -4.501 -12.022 1.00 30.42 3 ILE A C 20
ATOM 36907 O O . ILE A 1 3 ? 0.807 -4.786 -11.297 1.00 65.25 3 ILE A O 20
ATOM 36923 N N . THR A 1 4 ? -0.074 -3.678 -13.062 1.00 11.51 4 THR A N 20
ATOM 36924 C CA . THR A 1 4 ? 1.049 -2.809 -13.375 1.00 0.51 4 THR A CA 20
ATOM 36925 C C . THR A 1 4 ? 1.066 -1.657 -12.376 1.00 74.51 4 THR A C 20
ATOM 36926 O O . THR A 1 4 ? 0.055 -0.980 -12.178 1.00 62.13 4 THR A O 20
ATOM 36937 N N . ILE A 1 5 ? 2.224 -1.411 -11.776 1.00 3.13 5 ILE A N 20
ATOM 36938 C CA . ILE A 1 5 ? 2.436 -0.264 -10.909 1.00 2.44 5 ILE A CA 20
ATOM 36939 C C . ILE A 1 5 ? 3.128 0.829 -11.721 1.00 73.03 5 ILE A C 20
ATOM 36940 O O . ILE A 1 5 ? 3.881 0.520 -12.648 1.00 31.44 5 ILE A O 20
ATOM 36956 N N . THR A 1 6 ? 2.896 2.088 -11.358 1.00 45.35 6 THR A N 20
ATOM 36957 C CA . THR A 1 6 ? 3.582 3.244 -11.925 1.00 24.01 6 THR A CA 20
ATOM 36958 C C . THR A 1 6 ? 4.109 4.165 -10.830 1.00 13.40 6 THR A C 20
ATOM 36959 O O . THR A 1 6 ? 3.419 4.433 -9.844 1.00 54.10 6 THR A O 20
ATOM 36970 N N . ASP A 1 7 ? 5.329 4.665 -11.026 1.00 4.43 7 ASP A N 20
ATOM 36971 C CA . ASP A 1 7 ? 6.017 5.629 -10.172 1.00 75.10 7 ASP A CA 20
ATOM 36972 C C . ASP A 1 7 ? 5.154 6.880 -10.007 1.00 42.11 7 ASP A C 20
ATOM 36973 O O . ASP A 1 7 ? 5.110 7.432 -8.908 1.00 22.01 7 ASP A O 20
ATOM 36982 N N . GLU A 1 8 ? 4.417 7.282 -11.052 1.00 42.15 8 GLU A N 20
ATOM 36983 C CA . GLU A 1 8 ? 3.491 8.416 -11.011 1.00 3.24 8 GLU A CA 20
ATOM 36984 C C . GLU A 1 8 ? 2.427 8.250 -9.923 1.00 34.01 8 GLU A C 20
ATOM 36985 O O . GLU A 1 8 ? 2.053 9.208 -9.242 1.00 3.43 8 GLU A O 20
ATOM 36997 N N . LEU A 1 9 ? 1.929 7.025 -9.751 1.00 5.01 9 LEU A N 20
ATOM 36998 C CA . LEU A 1 9 ? 0.881 6.723 -8.802 1.00 71.11 9 LEU A CA 20
ATOM 36999 C C . LEU A 1 9 ? 1.467 6.765 -7.405 1.00 14.42 9 LEU A C 20
ATOM 37000 O O . LEU A 1 9 ? 0.893 7.401 -6.527 1.00 45.42 9 LEU A O 20
ATOM 37016 N N . LEU A 1 10 ? 2.620 6.121 -7.212 1.00 2.32 10 LEU A N 20
ATOM 37017 C CA . LEU A 1 10 ? 3.340 6.066 -5.944 1.00 74.52 10 LEU A CA 20
ATOM 37018 C C . LEU A 1 10 ? 3.627 7.475 -5.420 1.00 74.41 10 LEU A C 20
ATOM 37019 O O . LEU A 1 10 ? 3.374 7.764 -4.246 1.00 13.14 10 LEU A O 20
ATOM 37035 N N . TRP A 1 11 ? 4.175 8.351 -6.264 1.00 64.10 11 TRP A N 20
ATOM 37036 C CA . TRP A 1 11 ? 4.494 9.714 -5.868 1.00 44.51 11 TRP A CA 20
ATOM 37037 C C . TRP A 1 11 ? 3.231 10.504 -5.504 1.00 31.03 11 TRP A C 20
ATOM 37038 O O . TRP A 1 11 ? 3.282 11.288 -4.554 1.00 75.02 11 TRP A O 20
ATOM 37059 N N . ALA A 1 12 ? 2.095 10.289 -6.176 1.00 2.12 12 ALA A N 20
ATOM 37060 C CA . ALA A 1 12 ? 0.886 11.078 -5.948 1.00 75.54 12 ALA A CA 20
ATOM 37061 C C . ALA A 1 12 ? 0.276 10.893 -4.547 1.00 32.14 12 ALA A C 20
ATOM 37062 O O . ALA A 1 12 ? -0.325 11.841 -4.026 1.00 71.11 12 ALA A O 20
ATOM 37069 N N . ILE A 1 13 ? 0.457 9.739 -3.879 1.00 14.51 13 ILE A N 20
ATOM 37070 C CA . ILE A 1 13 ? 0.160 9.626 -2.455 1.00 3.24 13 ILE A CA 20
ATOM 37071 C C . ILE A 1 13 ? 1.066 10.611 -1.712 1.00 42.53 13 ILE A C 20
ATOM 37072 O O . ILE A 1 13 ? 0.596 11.453 -0.943 1.00 52.41 13 ILE A O 20
ATOM 37088 N N . LEU A 1 14 ? 2.376 10.484 -1.916 1.00 60.10 14 LEU A N 20
ATOM 37089 C CA . LEU A 1 14 ? 3.395 11.149 -1.117 1.00 53.23 14 LEU A CA 20
ATOM 37090 C C . LEU A 1 14 ? 3.315 12.671 -1.248 1.00 44.32 14 LEU A C 20
ATOM 37091 O O . LEU A 1 14 ? 3.556 13.362 -0.258 1.00 2.33 14 LEU A O 20
ATOM 37107 N N . LYS A 1 15 ? 2.966 13.196 -2.427 1.00 14.24 15 LYS A N 20
ATOM 37108 C CA . LYS A 1 15 ? 2.803 14.632 -2.674 1.00 2.13 15 LYS A CA 20
ATOM 37109 C C . LYS A 1 15 ? 1.407 15.151 -2.314 1.00 54.11 15 LYS A C 20
ATOM 37110 O O . LYS A 1 15 ? 1.108 16.318 -2.583 1.00 14.21 15 LYS A O 20
ATOM 37129 N N . ASP A 1 16 ? 0.568 14.318 -1.689 1.00 41.41 16 ASP A N 20
ATOM 37130 C CA . ASP A 1 16 ? -0.731 14.690 -1.116 1.00 5.31 16 ASP A CA 20
ATOM 37131 C C . ASP A 1 16 ? -1.750 15.079 -2.193 1.00 33.31 16 ASP A C 20
ATOM 37132 O O . ASP A 1 16 ? -2.643 15.893 -1.952 1.00 60.20 16 ASP A O 20
ATOM 37141 N N . GLU A 1 17 ? -1.587 14.533 -3.404 1.00 33.01 17 GLU A N 20
ATOM 37142 C CA . GLU A 1 17 ? -2.457 14.774 -4.539 1.00 72.15 17 GLU A CA 20
ATOM 37143 C C . GLU A 1 17 ? -3.606 13.759 -4.533 1.00 63.14 17 GLU A C 20
ATOM 37144 O O . GLU A 1 17 ? -4.752 14.143 -4.776 1.00 41.10 17 GLU A O 20
ATOM 37156 N N . LEU A 1 18 ? -3.344 12.483 -4.201 1.00 4.25 18 LEU A N 20
ATOM 37157 C CA . LEU A 1 18 ? -4.428 11.600 -3.760 1.00 65.35 18 LEU A CA 20
ATOM 37158 C C . LEU A 1 18 ? -4.980 12.126 -2.445 1.00 24.42 18 LEU A C 20
ATOM 37159 O O . LEU A 1 18 ? -4.370 12.952 -1.756 1.00 74.24 18 LEU A O 20
ATOM 37175 N N . SER A 1 19 ? -6.073 11.499 -2.041 1.00 52.00 19 SER A N 20
ATOM 37176 C CA . SER A 1 19 ? -6.711 11.719 -0.743 1.00 65.44 19 SER A CA 20
ATOM 37177 C C . SER A 1 19 ? -6.362 10.579 0.223 1.00 60.30 19 SER A C 20
ATOM 37178 O O . SER A 1 19 ? -5.571 9.701 -0.130 1.00 64.31 19 SER A O 20
ATOM 37186 N N . ASP A 1 20 ? -6.905 10.575 1.440 1.00 53.43 20 ASP A N 20
ATOM 37187 C CA . ASP A 1 20 ? -6.754 9.495 2.414 1.00 42.34 20 ASP A CA 20
ATOM 37188 C C . ASP A 1 20 ? -7.552 8.273 1.954 1.00 40.13 20 ASP A C 20
ATOM 37189 O O . ASP A 1 20 ? -6.970 7.226 1.663 1.00 45.25 20 ASP A O 20
ATOM 37198 N N . ALA A 1 21 ? -8.870 8.410 1.815 1.00 30.31 21 ALA A N 20
ATOM 37199 C CA . ALA A 1 21 ? -9.765 7.355 1.347 1.00 14.54 21 ALA A CA 20
ATOM 37200 C C . ALA A 1 21 ? -9.466 6.899 -0.087 1.00 74.13 21 ALA A C 20
ATOM 37201 O O . ALA A 1 21 ? -9.791 5.769 -0.453 1.00 11.24 21 ALA A O 20
ATOM 37208 N N . GLU A 1 22 ? -8.854 7.767 -0.889 1.00 53.13 22 GLU A N 20
ATOM 37209 C CA . GLU A 1 22 ? -8.528 7.510 -2.286 1.00 52.31 22 GLU A CA 20
ATOM 37210 C C . GLU A 1 22 ? -7.172 6.807 -2.372 1.00 20.21 22 GLU A C 20
ATOM 37211 O O . GLU A 1 22 ? -7.072 5.763 -3.008 1.00 30.43 22 GLU A O 20
ATOM 37223 N N . ALA A 1 23 ? -6.130 7.302 -1.679 1.00 1.53 23 ALA A N 20
ATOM 37224 C CA . ALA A 1 23 ? -4.803 6.679 -1.734 1.00 11.44 23 ALA A CA 20
ATOM 37225 C C . ALA A 1 23 ? -4.889 5.203 -1.312 1.00 71.34 23 ALA A C 20
ATOM 37226 O O . ALA A 1 23 ? -4.111 4.366 -1.768 1.00 13.25 23 ALA A O 20
ATOM 37233 N N . ASN A 1 24 ? -5.827 4.913 -0.406 1.00 12.11 24 ASN A N 20
ATOM 37234 C CA . ASN A 1 24 ? -6.157 3.603 0.132 1.00 1.44 24 ASN A CA 20
ATOM 37235 C C . ASN A 1 24 ? -6.527 2.639 -0.994 1.00 0.04 24 ASN A C 20
ATOM 37236 O O . ASN A 1 24 ? -6.018 1.517 -1.038 1.00 51.22 24 ASN A O 20
ATOM 37247 N N . ALA A 1 25 ? -7.393 3.084 -1.911 1.00 10.33 25 ALA A N 20
ATOM 37248 C CA . ALA A 1 25 ? -7.904 2.273 -3.008 1.00 21.43 25 ALA A CA 20
ATOM 37249 C C . ALA A 1 25 ? -6.775 1.632 -3.806 1.00 70.31 25 ALA A C 20
ATOM 37250 O O . ALA A 1 25 ? -6.841 0.441 -4.101 1.00 54.23 25 ALA A O 20
ATOM 37257 N N . LEU A 1 26 ? -5.734 2.404 -4.138 1.00 62.00 26 LEU A N 20
ATOM 37258 C CA . LEU A 1 26 ? -4.597 1.962 -4.940 1.00 31.43 26 LEU A CA 20
ATOM 37259 C C . LEU A 1 26 ? -3.813 0.814 -4.291 1.00 53.23 26 LEU A C 20
ATOM 37260 O O . LEU A 1 26 ? -3.118 0.081 -4.997 1.00 70.10 26 LEU A O 20
ATOM 37276 N N . VAL A 1 27 ? -3.915 0.632 -2.973 1.00 71.31 27 VAL A N 20
ATOM 37277 C CA . VAL A 1 27 ? -3.397 -0.550 -2.296 1.00 44.11 27 VAL A CA 20
ATOM 37278 C C . VAL A 1 27 ? -4.390 -1.695 -2.481 1.00 2.05 27 VAL A C 20
ATOM 37279 O O . VAL A 1 27 ? -4.004 -2.791 -2.893 1.00 2.11 27 VAL A O 20
ATOM 37292 N N . TRP A 1 28 ? -5.664 -1.452 -2.164 1.00 43.05 28 TRP A N 20
ATOM 37293 C CA . TRP A 1 28 ? -6.717 -2.457 -2.160 1.00 61.05 28 TRP A CA 20
ATOM 37294 C C . TRP A 1 28 ? -6.834 -3.155 -3.514 1.00 71.04 28 TRP A C 20
ATOM 37295 O O . TRP A 1 28 ? -6.959 -4.385 -3.552 1.00 14.04 28 TRP A O 20
ATOM 37316 N N . GLN A 1 29 ? -6.705 -2.400 -4.613 1.00 41.41 29 GLN A N 20
ATOM 37317 C CA . GLN A 1 29 ? -6.669 -2.959 -5.958 1.00 12.43 29 GLN A CA 20
ATOM 37318 C C . GLN A 1 29 ? -5.575 -4.032 -6.068 1.00 63.31 29 GLN A C 20
ATOM 37319 O O . GLN A 1 29 ? -5.859 -5.166 -6.460 1.00 4.12 29 GLN A O 20
ATOM 37333 N N . ALA A 1 30 ? -4.328 -3.715 -5.706 1.00 20.21 30 ALA A N 20
ATOM 37334 C CA . ALA A 1 30 ? -3.206 -4.637 -5.828 1.00 44.12 30 ALA A CA 20
ATOM 37335 C C . ALA A 1 30 ? -3.349 -5.817 -4.866 1.00 31.13 30 ALA A C 20
ATOM 37336 O O . ALA A 1 30 ? -2.948 -6.933 -5.210 1.00 14.12 30 ALA A O 20
ATOM 37343 N N . LEU A 1 31 ? -3.919 -5.601 -3.676 1.00 2.34 31 LEU A N 20
ATOM 37344 C CA . LEU A 1 31 ? -4.203 -6.669 -2.722 1.00 24.40 31 LEU A CA 20
ATOM 37345 C C . LEU A 1 31 ? -5.190 -7.669 -3.316 1.00 61.35 31 LEU A C 20
ATOM 37346 O O . LEU A 1 31 ? -5.026 -8.863 -3.078 1.00 32.24 31 LEU A O 20
ATOM 37362 N N . GLY A 1 32 ? -6.120 -7.218 -4.160 1.00 75.22 32 GLY A N 20
ATOM 37363 C CA . GLY A 1 32 ? -7.039 -8.069 -4.906 1.00 63.10 32 GLY A CA 20
ATOM 37364 C C . GLY A 1 32 ? -8.488 -7.933 -4.441 1.00 1.45 32 GLY A C 20
ATOM 37365 O O . GLY A 1 32 ? -9.317 -8.747 -4.844 1.00 22.14 32 GLY A O 20
ATOM 37369 N N . TYR A 1 33 ? -8.787 -6.967 -3.564 1.00 33.31 33 TYR A N 20
ATOM 37370 C CA . TYR A 1 33 ? -10.090 -6.891 -2.926 1.00 54.41 33 TYR A CA 20
ATOM 37371 C C . TYR A 1 33 ? -11.185 -6.381 -3.863 1.00 42.13 33 TYR A C 20
ATOM 37372 O O . TYR A 1 33 ? -12.284 -6.890 -3.770 1.00 30.22 33 TYR A O 20
ATOM 37390 N N . VAL A 1 34 ? -10.956 -5.332 -4.664 1.00 35.41 34 VAL A N 20
ATOM 37391 C CA . VAL A 1 34 ? -11.859 -4.818 -5.712 1.00 3.15 34 VAL A CA 20
ATOM 37392 C C . VAL A 1 34 ? -13.346 -4.767 -5.304 1.00 64.10 34 VAL A C 20
ATOM 37393 O O . VAL A 1 34 ? -14.073 -5.756 -5.434 1.00 20.51 34 VAL A O 20
ATOM 37406 N N . TRP A 1 35 ? -13.816 -3.604 -4.847 1.00 3.21 35 TRP A N 20
ATOM 37407 C CA . TRP A 1 35 ? -15.208 -3.406 -4.462 1.00 4.51 35 TRP A CA 20
ATOM 37408 C C . TRP A 1 35 ? -16.162 -3.917 -5.544 1.00 33.15 35 TRP A C 20
ATOM 37409 O O . TRP A 1 35 ? -16.202 -3.403 -6.670 1.00 43.02 35 TRP A O 20
ATOM 37430 N N . ASP A 1 36 ? -16.910 -4.957 -5.183 1.00 3.33 36 ASP A N 20
ATOM 37431 C CA . ASP A 1 36 ? -17.887 -5.595 -6.034 1.00 12.22 36 ASP A CA 20
ATOM 37432 C C . ASP A 1 36 ? -19.218 -4.914 -5.812 1.00 3.55 36 ASP A C 20
ATOM 37433 O O . ASP A 1 36 ? -19.964 -5.299 -4.919 1.00 50.42 36 ASP A O 20
ATOM 37442 N N . GLU A 1 37 ? -19.507 -3.865 -6.577 1.00 65.13 37 GLU A N 20
ATOM 37443 C CA . GLU A 1 37 ? -20.722 -3.073 -6.405 1.00 5.45 37 GLU A CA 20
ATOM 37444 C C . GLU A 1 37 ? -21.983 -3.937 -6.511 1.00 13.55 37 GLU A C 20
ATOM 37445 O O . GLU A 1 37 ? -22.941 -3.713 -5.775 1.00 21.04 37 GLU A O 20
ATOM 37457 N N . ALA A 1 38 ? -21.966 -4.957 -7.372 1.00 11.14 38 ALA A N 20
ATOM 37458 C CA . ALA A 1 38 ? -23.113 -5.828 -7.598 1.00 43.34 38 ALA A CA 20
ATOM 37459 C C . ALA A 1 38 ? -23.434 -6.678 -6.369 1.00 63.04 38 ALA A C 20
ATOM 37460 O O . ALA A 1 38 ? -24.541 -7.209 -6.267 1.00 73.33 38 ALA A O 20
ATOM 37467 N N . GLN A 1 39 ? -22.468 -6.846 -5.465 1.00 0.22 39 GLN A N 20
ATOM 37468 C CA . GLN A 1 39 ? -22.590 -7.609 -4.229 1.00 41.24 39 GLN A CA 20
ATOM 37469 C C . GLN A 1 39 ? -22.474 -6.679 -3.012 1.00 22.05 39 GLN A C 20
ATOM 37470 O O . GLN A 1 39 ? -22.810 -7.067 -1.891 1.00 34.15 39 GLN A O 20
ATOM 37484 N N . SER A 1 40 ? -22.045 -5.435 -3.236 1.00 13.43 40 SER A N 20
ATOM 37485 C CA . SER A 1 40 ? -21.687 -4.429 -2.257 1.00 41.12 40 SER A CA 20
ATOM 37486 C C . SER A 1 40 ? -20.714 -4.989 -1.220 1.00 72.45 40 SER A C 20
ATOM 37487 O O . SER A 1 40 ? -20.826 -4.670 -0.034 1.00 51.33 40 SER A O 20
ATOM 37495 N N . CYS A 1 41 ? -19.761 -5.820 -1.651 1.00 44.35 41 CYS A N 20
ATOM 37496 C CA . CYS A 1 41 ? -18.714 -6.312 -0.762 1.00 65.35 41 CYS A CA 20
ATOM 37497 C C . CYS A 1 41 ? -17.385 -6.390 -1.493 1.00 2.31 41 CYS A C 20
ATOM 37498 O O . CYS A 1 41 ? -17.324 -6.592 -2.706 1.00 23.52 41 CYS A O 20
ATOM 37506 N N . TRP A 1 42 ? -16.316 -6.321 -0.715 1.00 21.30 42 TRP A N 20
ATOM 37507 C CA . TRP A 1 42 ? -14.954 -6.556 -1.151 1.00 23.44 42 TRP A CA 20
ATOM 37508 C C . TRP A 1 42 ? -14.852 -8.021 -1.571 1.00 44.54 42 TRP A C 20
ATOM 37509 O O . TRP A 1 42 ? -15.207 -8.917 -0.804 1.00 20.02 42 TRP A O 20
ATOM 37530 N N . LYS A 1 43 ? -14.455 -8.288 -2.811 1.00 1.12 43 LYS A N 20
ATOM 37531 C CA . LYS A 1 43 ? -14.067 -9.580 -3.297 1.00 53.22 43 LYS A CA 20
ATOM 37532 C C . LYS A 1 43 ? -12.897 -10.103 -2.465 1.00 72.31 43 LYS A C 20
ATOM 37533 O O . LYS A 1 43 ? -12.096 -9.331 -1.945 1.00 24.44 43 LYS A O 20
ATOM 37552 N N . THR A 1 44 ? -12.734 -11.422 -2.405 1.00 44.03 44 THR A N 20
ATOM 37553 C CA . THR A 1 44 ? -11.651 -12.034 -1.634 1.00 25.51 44 THR A CA 20
ATOM 37554 C C . THR A 1 44 ? -10.947 -13.150 -2.420 1.00 62.12 44 THR A C 20
ATOM 37555 O O . THR A 1 44 ? -9.987 -13.751 -1.941 1.00 72.31 44 THR A O 20
ATOM 37566 N N . ASP A 1 45 ? -11.383 -13.432 -3.651 1.00 20.10 45 ASP A N 20
ATOM 37567 C CA . ASP A 1 45 ? -10.874 -14.547 -4.448 1.00 11.25 45 ASP A CA 20
ATOM 37568 C C . ASP A 1 45 ? -9.502 -14.214 -5.005 1.00 44.42 45 ASP A C 20
ATOM 37569 O O . ASP A 1 45 ? -8.624 -15.070 -5.043 1.00 22.25 45 ASP A O 20
ATOM 37578 N N . LEU A 1 46 ? -9.298 -12.964 -5.429 1.00 22.44 46 LEU A N 20
ATOM 37579 C CA . LEU A 1 46 ? -8.054 -12.529 -6.048 1.00 54.11 46 LEU A CA 20
ATOM 37580 C C . LEU A 1 46 ? -7.014 -12.138 -4.990 1.00 42.14 46 LEU A C 20
ATOM 37581 O O . LEU A 1 46 ? -5.971 -11.580 -5.344 1.00 42.13 46 LEU A O 20
ATOM 37597 N N . VAL A 1 47 ? -7.335 -12.339 -3.713 1.00 11.12 47 VAL A N 20
ATOM 37598 C CA . VAL A 1 47 ? -6.506 -12.018 -2.564 1.00 11.52 47 VAL A CA 20
ATOM 37599 C C . VAL A 1 47 ? -5.816 -13.320 -2.133 1.00 51.11 47 VAL A C 20
ATOM 37600 O O . VAL A 1 47 ? -6.356 -14.418 -2.327 1.00 10.04 47 VAL A O 20
ATOM 37613 N N . ALA A 1 48 ? -4.618 -13.218 -1.551 1.00 74.42 48 ALA A N 20
ATOM 37614 C CA . ALA A 1 48 ? -3.978 -14.355 -0.906 1.00 15.34 48 ALA A CA 20
ATOM 37615 C C . ALA A 1 48 ? -4.827 -14.805 0.292 1.00 54.52 48 ALA A C 20
ATOM 37616 O O . ALA A 1 48 ? -5.497 -13.973 0.913 1.00 51.43 48 ALA A O 20
ATOM 37623 N N . PRO A 1 49 ? -4.759 -16.081 0.698 1.00 21.34 49 PRO A N 20
ATOM 37624 C CA . PRO A 1 49 ? -5.560 -16.570 1.806 1.00 44.41 49 PRO A CA 20
ATOM 37625 C C . PRO A 1 49 ? -5.171 -15.849 3.095 1.00 21.33 49 PRO A C 20
ATOM 37626 O O . PRO A 1 49 ? -6.054 -15.462 3.852 1.00 72.31 49 PRO A O 20
ATOM 37637 N N . GLU A 1 50 ? -3.883 -15.568 3.317 1.00 14.22 50 GLU A N 20
ATOM 37638 C CA . GLU A 1 50 ? -3.450 -14.840 4.503 1.00 62.11 50 GLU A CA 20
ATOM 37639 C C . GLU A 1 50 ? -3.996 -13.409 4.564 1.00 71.11 50 GLU A C 20
ATOM 37640 O O . GLU A 1 50 ? -4.055 -12.853 5.654 1.00 34.23 50 GLU A O 20
ATOM 37652 N N . TRP A 1 51 ? -4.424 -12.810 3.446 1.00 64.52 51 TRP A N 20
ATOM 37653 C CA . TRP A 1 51 ? -4.949 -11.445 3.423 1.00 1.23 51 TRP A CA 20
ATOM 37654 C C . TRP A 1 51 ? -6.473 -11.385 3.439 1.00 24.35 51 TRP A C 20
ATOM 37655 O O . TRP A 1 51 ? -7.014 -10.304 3.652 1.00 22.52 51 TRP A O 20
ATOM 37676 N N . ARG A 1 52 ? -7.179 -12.501 3.251 1.00 51.14 52 ARG A N 20
ATOM 37677 C CA . ARG A 1 52 ? -8.615 -12.579 3.510 1.00 44.15 52 ARG A CA 20
ATOM 37678 C C . ARG A 1 52 ? -8.906 -13.291 4.834 1.00 1.43 52 ARG A C 20
ATOM 37679 O O . ARG A 1 52 ? -10.026 -13.199 5.315 1.00 50.21 52 ARG A O 20
ATOM 37700 N N . GLN A 1 53 ? -7.899 -13.949 5.424 1.00 71.35 53 GLN A N 20
ATOM 37701 C CA . GLN A 1 53 ? -8.012 -15.018 6.411 1.00 14.23 53 GLN A CA 20
ATOM 37702 C C . GLN A 1 53 ? -9.025 -14.711 7.507 1.00 50.24 53 GLN A C 20
ATOM 37703 O O . GLN A 1 53 ? -9.941 -15.494 7.733 1.00 4.43 53 GLN A O 20
ATOM 37717 N N . ASP A 1 54 ? -8.841 -13.563 8.156 1.00 25.04 54 ASP A N 20
ATOM 37718 C CA . ASP A 1 54 ? -9.689 -13.041 9.225 1.00 61.23 54 ASP A CA 20
ATOM 37719 C C . ASP A 1 54 ? -9.987 -11.561 8.927 1.00 23.41 54 ASP A C 20
ATOM 37720 O O . ASP A 1 54 ? -10.238 -10.777 9.841 1.00 54.21 54 ASP A O 20
ATOM 37729 N N . TYR A 1 55 ? -9.894 -11.165 7.650 1.00 3.22 55 TYR A N 20
ATOM 37730 C CA . TYR A 1 55 ? -10.031 -9.805 7.135 1.00 0.42 55 TYR A CA 20
ATOM 37731 C C . TYR A 1 55 ? -11.392 -9.619 6.433 1.00 21.40 55 TYR A C 20
ATOM 37732 O O . TYR A 1 55 ? -11.466 -9.658 5.200 1.00 44.32 55 TYR A O 20
ATOM 37750 N N . PRO A 1 56 ? -12.492 -9.393 7.170 1.00 14.42 56 PRO A N 20
ATOM 37751 C CA . PRO A 1 56 ? -13.798 -9.136 6.585 1.00 62.52 56 PRO A CA 20
ATOM 37752 C C . PRO A 1 56 ? -13.932 -7.723 6.017 1.00 31.40 56 PRO A C 20
ATOM 37753 O O . PRO A 1 56 ? -14.983 -7.412 5.456 1.00 4.22 56 PRO A O 20
ATOM 37764 N N . GLU A 1 57 ? -12.931 -6.854 6.142 1.00 53.13 57 GLU A N 20
ATOM 37765 C CA . GLU A 1 57 ? -12.956 -5.482 5.638 1.00 34.30 57 GLU A CA 20
ATOM 37766 C C . GLU A 1 57 ? -11.561 -5.090 5.146 1.00 25.31 57 GLU A C 20
ATOM 37767 O O . GLU A 1 57 ? -10.583 -5.766 5.491 1.00 63.32 57 GLU A O 20
ATOM 37779 N N . PRO A 1 58 ? -11.425 -4.001 4.370 1.00 10.52 58 PRO A N 20
ATOM 37780 C CA . PRO A 1 58 ? -10.119 -3.462 4.060 1.00 22.42 58 PRO A CA 20
ATOM 37781 C C . PRO A 1 58 ? -9.419 -3.011 5.343 1.00 72.02 58 PRO A C 20
ATOM 37782 O O . PRO A 1 58 ? -10.075 -2.604 6.313 1.00 71.35 58 PRO A O 20
ATOM 37793 N N . PRO A 1 59 ? -8.080 -2.988 5.326 1.00 41.11 59 PRO A N 20
ATOM 37794 C CA . PRO A 1 59 ? -7.334 -2.269 6.334 1.00 62.24 59 PRO A CA 20
ATOM 37795 C C . PRO A 1 59 ? -7.606 -0.758 6.206 1.00 14.11 59 PRO A C 20
ATOM 37796 O O . PRO A 1 59 ? -8.183 -0.285 5.224 1.00 75.24 59 PRO A O 20
ATOM 37807 N N . ASP A 1 60 ? -7.120 0.036 7.153 1.00 63.23 60 ASP A N 20
ATOM 37808 C CA . ASP A 1 60 ? -7.051 1.494 7.077 1.00 10.31 60 ASP A CA 20
ATOM 37809 C C . ASP A 1 60 ? -5.640 1.893 7.504 1.00 11.24 60 ASP A C 20
ATOM 37810 O O . ASP A 1 60 ? -5.297 1.796 8.688 1.00 32.44 60 ASP A O 20
ATOM 37819 N N . PHE A 1 61 ? -4.780 2.227 6.538 1.00 64.30 61 PHE A N 20
ATOM 37820 C CA . PHE A 1 61 ? -3.416 2.702 6.799 1.00 32.14 61 PHE A CA 20
ATOM 37821 C C . PHE A 1 61 ? -3.361 4.167 7.264 1.00 31.14 61 PHE A C 20
ATOM 37822 O O . PHE A 1 61 ? -2.269 4.684 7.498 1.00 21.12 61 PHE A O 20
ATOM 37839 N N . ILE A 1 62 ? -4.493 4.867 7.343 1.00 25.52 62 ILE A N 20
ATOM 37840 C CA . ILE A 1 62 ? -4.563 6.278 7.687 1.00 30.41 62 ILE A CA 20
ATOM 37841 C C . ILE A 1 62 ? -4.809 6.367 9.190 1.00 75.43 62 ILE A C 20
ATOM 37842 O O . ILE A 1 62 ? -4.009 6.969 9.900 1.00 62.01 62 ILE A O 20
ATOM 37858 N N . ALA A 1 63 ? -5.909 5.790 9.685 1.00 12.45 63 ALA A N 20
ATOM 37859 C CA . ALA A 1 63 ? -6.249 5.871 11.104 1.00 21.00 63 ALA A CA 20
ATOM 37860 C C . ALA A 1 63 ? -5.541 4.805 11.941 1.00 74.33 63 ALA A C 20
ATOM 37861 O O . ALA A 1 63 ? -5.179 5.073 13.086 1.00 35.12 63 ALA A O 20
ATOM 37868 N N . SER A 1 64 ? -5.355 3.592 11.417 1.00 51.12 64 SER A N 20
ATOM 37869 C CA . SER A 1 64 ? -4.963 2.426 12.207 1.00 52.22 64 SER A CA 20
ATOM 37870 C C . SER A 1 64 ? -3.527 2.001 11.889 1.00 1.13 64 SER A C 20
ATOM 37871 O O . SER A 1 64 ? -2.843 2.692 11.127 1.00 53.11 64 SER A O 20
ATOM 37879 N N . ARG A 1 65 ? -3.022 0.914 12.502 1.00 75.55 65 ARG A N 20
ATOM 37880 C CA . ARG A 1 65 ? -1.841 0.240 11.953 1.00 14.35 65 ARG A CA 20
ATOM 37881 C C . ARG A 1 65 ? -1.749 -1.286 12.201 1.00 71.33 65 ARG A C 20
ATOM 37882 O O . ARG A 1 65 ? -0.654 -1.785 12.451 1.00 31.01 65 ARG A O 20
ATOM 37903 N N . PRO A 1 66 ? -2.772 -2.106 11.907 1.00 41.10 66 PRO A N 20
ATOM 37904 C CA . PRO A 1 66 ? -2.669 -3.563 12.003 1.00 62.20 66 PRO A CA 20
ATOM 37905 C C . PRO A 1 66 ? -1.903 -4.127 10.809 1.00 52.24 66 PRO A C 20
ATOM 37906 O O . PRO A 1 66 ? -0.879 -4.799 10.976 1.00 41.33 66 PRO A O 20
ATOM 37917 N N . ALA A 1 67 ? -2.373 -3.811 9.598 1.00 45.04 67 ALA A N 20
ATOM 37918 C CA . ALA A 1 67 ? -1.845 -4.343 8.350 1.00 54.53 67 ALA A CA 20
ATOM 37919 C C . ALA A 1 67 ? -0.386 -3.949 8.137 1.00 35.43 67 ALA A C 20
ATOM 37920 O O . ALA A 1 67 ? 0.312 -4.622 7.394 1.00 61.54 67 ALA A O 20
ATOM 37927 N N . THR A 1 68 ? 0.108 -2.921 8.820 1.00 41.24 68 THR A N 20
ATOM 37928 C CA . THR A 1 68 ? 1.500 -2.495 8.789 1.00 62.14 68 THR A CA 20
ATOM 37929 C C . THR A 1 68 ? 2.468 -3.644 9.137 1.00 42.31 68 THR A C 20
ATOM 37930 O O . THR A 1 68 ? 3.565 -3.699 8.581 1.00 63.11 68 THR A O 20
ATOM 37941 N N . VAL A 1 69 ? 2.061 -4.597 9.981 1.00 74.34 69 VAL A N 20
ATOM 37942 C CA . VAL A 1 69 ? 2.810 -5.826 10.245 1.00 35.53 69 VAL A CA 20
ATOM 37943 C C . VAL A 1 69 ? 2.754 -6.748 9.018 1.00 73.24 69 VAL A C 20
ATOM 37944 O O . VAL A 1 69 ? 3.742 -7.336 8.590 1.00 24.34 69 VAL A O 20
ATOM 37957 N N . LYS A 1 70 ? 1.563 -6.917 8.456 1.00 23.40 70 LYS A N 20
ATOM 37958 C CA . LYS A 1 70 ? 1.260 -7.860 7.388 1.00 33.51 70 LYS A CA 20
ATOM 37959 C C . LYS A 1 70 ? 1.932 -7.439 6.072 1.00 22.05 70 LYS A C 20
ATOM 37960 O O . LYS A 1 70 ? 2.337 -8.289 5.277 1.00 61.22 70 LYS A O 20
ATOM 37979 N N . LEU A 1 71 ? 2.129 -6.133 5.879 1.00 10.21 71 LEU A N 20
ATOM 37980 C CA . LEU A 1 71 ? 2.962 -5.523 4.846 1.00 75.21 71 LEU A CA 20
ATOM 37981 C C . LEU A 1 71 ? 4.392 -6.025 4.960 1.00 70.42 71 LEU A C 20
ATOM 37982 O O . LEU A 1 71 ? 4.968 -6.426 3.952 1.00 55.24 71 LEU A O 20
ATOM 37998 N N . THR A 1 72 ? 4.963 -6.013 6.168 1.00 23.43 72 THR A N 20
ATOM 37999 C CA . THR A 1 72 ? 6.351 -6.378 6.422 1.00 12.31 72 THR A CA 20
ATOM 38000 C C . THR A 1 72 ? 6.652 -7.770 5.894 1.00 2.35 72 THR A C 20
ATOM 38001 O O . THR A 1 72 ? 7.733 -8.016 5.362 1.00 32.13 72 THR A O 20
ATOM 38012 N N . ARG A 1 73 ? 5.682 -8.673 6.015 1.00 13.34 73 ARG A N 20
ATOM 38013 C CA . ARG A 1 73 ? 5.788 -10.028 5.503 1.00 40.05 73 ARG A CA 20
ATOM 38014 C C . ARG A 1 73 ? 6.181 -10.021 4.020 1.00 31.01 73 ARG A C 20
ATOM 38015 O O . ARG A 1 73 ? 7.109 -10.731 3.635 1.00 10.54 73 ARG A O 20
ATOM 38036 N N . SER A 1 74 ? 5.522 -9.195 3.206 1.00 45.03 74 SER A N 20
ATOM 38037 C CA . SER A 1 74 ? 5.804 -9.009 1.784 1.00 42.34 74 SER A CA 20
ATOM 38038 C C . SER A 1 74 ? 7.009 -8.093 1.507 1.00 1.24 74 SER A C 20
ATOM 38039 O O . SER A 1 74 ? 7.355 -7.890 0.344 1.00 21.22 74 SER A O 20
ATOM 38047 N N . ILE A 1 75 ? 7.672 -7.541 2.527 1.00 34.22 75 ILE A N 20
ATOM 38048 C CA . ILE A 1 75 ? 8.835 -6.671 2.392 1.00 63.33 75 ILE A CA 20
ATOM 38049 C C . ILE A 1 75 ? 10.036 -7.475 2.935 1.00 73.22 75 ILE A C 20
ATOM 38050 O O . ILE A 1 75 ? 10.373 -7.377 4.122 1.00 42.11 75 ILE A O 20
ATOM 38066 N N . PRO A 1 76 ? 10.659 -8.332 2.102 1.00 42.31 76 PRO A N 20
ATOM 38067 C CA . PRO A 1 76 ? 11.777 -9.173 2.500 1.00 24.31 76 PRO A CA 20
ATOM 38068 C C . PRO A 1 76 ? 13.016 -8.306 2.754 1.00 2.52 76 PRO A C 20
ATOM 38069 O O . PRO A 1 76 ? 13.032 -7.112 2.450 1.00 22.51 76 PRO A O 20
ATOM 38080 N N . ALA A 1 77 ? 14.057 -8.888 3.348 1.00 15.33 77 ALA A N 20
ATOM 38081 C CA . ALA A 1 77 ? 15.268 -8.170 3.733 1.00 53.53 77 ALA A CA 20
ATOM 38082 C C . ALA A 1 77 ? 15.961 -7.441 2.564 1.00 43.25 77 ALA A C 20
ATOM 38083 O O . ALA A 1 77 ? 16.534 -6.379 2.822 1.00 54.54 77 ALA A O 20
ATOM 38090 N N . PRO A 1 78 ? 15.951 -7.934 1.310 1.00 51.35 78 PRO A N 20
ATOM 38091 C CA . PRO A 1 78 ? 16.513 -7.186 0.187 1.00 32.42 78 PRO A CA 20
ATOM 38092 C C . PRO A 1 78 ? 15.707 -5.961 -0.248 1.00 71.11 78 PRO A C 20
ATOM 38093 O O . PRO A 1 78 ? 16.253 -5.150 -0.985 1.00 75.42 78 PRO A O 20
ATOM 38104 N N . TYR A 1 79 ? 14.463 -5.794 0.213 1.00 13.31 79 TYR A N 20
ATOM 38105 C CA . TYR A 1 79 ? 13.491 -4.855 -0.354 1.00 64.10 79 TYR A CA 20
ATOM 38106 C C . TYR A 1 79 ? 13.082 -3.760 0.632 1.00 3.53 79 TYR A C 20
ATOM 38107 O O . TYR A 1 79 ? 11.980 -3.208 0.552 1.00 14.32 79 TYR A O 20
ATOM 38125 N N . LYS A 1 80 ? 13.931 -3.452 1.614 1.00 23.42 80 LYS A N 20
ATOM 38126 C CA . LYS A 1 80 ? 13.537 -2.564 2.700 1.00 10.14 80 LYS A CA 20
ATOM 38127 C C . LYS A 1 80 ? 13.409 -1.113 2.269 1.00 23.43 80 LYS A C 20
ATOM 38128 O O . LYS A 1 80 ? 12.607 -0.414 2.893 1.00 31.12 80 LYS A O 20
ATOM 38147 N N . GLN A 1 81 ? 14.115 -0.684 1.221 1.00 41.14 81 GLN A N 20
ATOM 38148 C CA . GLN A 1 81 ? 14.116 0.699 0.770 1.00 21.15 81 GLN A CA 20
ATOM 38149 C C . GLN A 1 81 ? 13.853 0.807 -0.728 1.00 54.21 81 GLN A C 20
ATOM 38150 O O . GLN A 1 81 ? 14.465 1.640 -1.391 1.00 61.04 81 GLN A O 20
ATOM 38164 N N . LEU A 1 82 ? 12.939 0.005 -1.283 1.00 74.42 82 LEU A N 20
ATOM 38165 C CA . LEU A 1 82 ? 12.567 0.154 -2.693 1.00 3.44 82 LEU A CA 20
ATOM 38166 C C . LEU A 1 82 ? 12.086 1.592 -2.979 1.00 55.03 82 LEU A C 20
ATOM 38167 O O . LEU A 1 82 ? 12.335 2.112 -4.061 1.00 31.23 82 LEU A O 20
ATOM 38183 N N . LEU A 1 83 ? 11.517 2.304 -1.991 1.00 70.14 83 LEU A N 20
ATOM 38184 C CA . LEU A 1 83 ? 11.228 3.747 -2.069 1.00 31.41 83 LEU A CA 20
ATOM 38185 C C . LEU A 1 83 ? 12.445 4.629 -2.414 1.00 33.11 83 LEU A C 20
ATOM 38186 O O . LEU A 1 83 ? 12.254 5.808 -2.712 1.00 63.54 83 LEU A O 20
ATOM 38202 N N . LYS A 1 84 ? 13.674 4.111 -2.385 1.00 32.14 84 LYS A N 20
ATOM 38203 C CA . LYS A 1 84 ? 14.906 4.802 -2.757 1.00 64.44 84 LYS A CA 20
ATOM 38204 C C . LYS A 1 84 ? 15.702 4.003 -3.795 1.00 62.34 84 LYS A C 20
ATOM 38205 O O . LYS A 1 84 ? 16.313 4.632 -4.658 1.00 54.34 84 LYS A O 20
ATOM 38224 N N . GLU A 1 85 ? 15.684 2.667 -3.764 1.00 44.44 85 GLU A N 20
ATOM 38225 C CA . GLU A 1 85 ? 16.301 1.848 -4.813 1.00 73.43 85 GLU A CA 20
ATOM 38226 C C . GLU A 1 85 ? 15.598 2.083 -6.165 1.00 41.15 85 GLU A C 20
ATOM 38227 O O . GLU A 1 85 ? 16.234 1.916 -7.207 1.00 65.41 85 GLU A O 20
ATOM 38239 N N . GLU A 1 86 ? 14.323 2.496 -6.155 1.00 54.44 86 GLU A N 20
ATOM 38240 C CA . GLU A 1 86 ? 13.494 2.755 -7.331 1.00 63.20 86 GLU A CA 20
ATOM 38241 C C . GLU A 1 86 ? 13.166 4.259 -7.432 1.00 54.02 86 GLU A C 20
ATOM 38242 O O . GLU A 1 86 ? 13.558 4.916 -8.395 1.00 40.34 86 GLU A O 20
ATOM 38254 N N . LEU A 1 87 ? 12.428 4.820 -6.458 1.00 25.34 87 LEU A N 20
ATOM 38255 C CA . LEU A 1 87 ? 11.817 6.152 -6.580 1.00 52.35 87 LEU A CA 20
ATOM 38256 C C . LEU A 1 87 ? 12.788 7.275 -6.224 1.00 22.14 87 LEU A C 20
ATOM 38257 O O . LEU A 1 87 ? 13.021 8.161 -7.043 1.00 1.02 87 LEU A O 20
ATOM 38273 N N . GLY A 1 88 ? 13.266 7.303 -4.976 1.00 63.13 88 GLY A N 20
ATOM 38274 C CA . GLY A 1 88 ? 14.122 8.366 -4.454 1.00 33.14 88 GLY A CA 20
ATOM 38275 C C . GLY A 1 88 ? 13.481 9.199 -3.349 1.00 15.55 88 GLY A C 20
ATOM 38276 O O . GLY A 1 88 ? 13.904 10.337 -3.116 1.00 64.02 88 GLY A O 20
ATOM 38280 N N . PHE A 1 89 ? 12.488 8.666 -2.633 1.00 32.31 89 PHE A N 20
ATOM 38281 C CA . PHE A 1 89 ? 12.147 9.145 -1.293 1.00 65.34 89 PHE A CA 20
ATOM 38282 C C . PHE A 1 89 ? 13.266 8.747 -0.314 1.00 64.23 89 PHE A C 20
ATOM 38283 O O . PHE A 1 89 ? 14.274 8.175 -0.725 1.00 14.52 89 PHE A O 20
ATOM 38300 N N . ALA A 1 90 ? 13.163 9.077 0.974 1.00 50.51 90 ALA A N 20
ATOM 38301 C CA . ALA A 1 90 ? 14.031 8.528 2.009 1.00 33.22 90 ALA A CA 20
ATOM 38302 C C . ALA A 1 90 ? 13.290 8.554 3.345 1.00 51.23 90 ALA A C 20
ATOM 38303 O O . ALA A 1 90 ? 12.974 7.502 3.901 1.00 32.13 90 ALA A O 20
ATOM 38310 N N . GLY A 1 91 ? 12.971 9.752 3.832 1.00 11.20 91 GLY A N 20
ATOM 38311 C CA . GLY A 1 91 ? 12.244 9.981 5.065 1.00 12.21 91 GLY A CA 20
ATOM 38312 C C . GLY A 1 91 ? 11.543 11.335 4.994 1.00 50.12 91 GLY A C 20
ATOM 38313 O O . GLY A 1 91 ? 11.712 12.083 4.026 1.00 4.52 91 GLY A O 20
ATOM 38317 N N . TYR A 1 92 ? 10.727 11.632 6.003 1.00 43.44 92 TYR A N 20
ATOM 38318 C CA . TYR A 1 92 ? 9.840 12.791 6.019 1.00 21.55 92 TYR A CA 20
ATOM 38319 C C . TYR A 1 92 ? 10.607 14.059 6.377 1.00 24.44 92 TYR A C 20
ATOM 38320 O O . TYR A 1 92 ? 11.478 14.039 7.256 1.00 72.40 92 TYR A O 20
ATOM 38338 N N . SER A 1 93 ? 10.257 15.164 5.730 1.00 61.53 93 SER A N 20
ATOM 38339 C CA . SER A 1 93 ? 10.794 16.474 6.057 1.00 63.31 93 SER A CA 20
ATOM 38340 C C . SER A 1 93 ? 10.109 16.956 7.333 1.00 14.22 93 SER A C 20
ATOM 38341 O O . SER A 1 93 ? 8.965 16.593 7.604 1.00 45.23 93 SER A O 20
ATOM 38349 N N . ILE A 1 94 ? 10.766 17.821 8.099 1.00 11.22 94 ILE A N 20
ATOM 38350 C CA . ILE A 1 94 ? 10.214 18.311 9.364 1.00 21.41 94 ILE A CA 20
ATOM 38351 C C . ILE A 1 94 ? 8.908 19.077 9.151 1.00 5.41 94 ILE A C 20
ATOM 38352 O O . ILE A 1 94 ? 7.928 18.874 9.862 1.00 12.12 94 ILE A O 20
ATOM 38368 N N . ASN A 1 95 ? 8.880 19.937 8.139 1.00 14.40 95 ASN A N 20
ATOM 38369 C CA . ASN A 1 95 ? 7.703 20.749 7.855 1.00 43.21 95 ASN A CA 20
ATOM 38370 C C . ASN A 1 95 ? 6.552 19.885 7.328 1.00 12.01 95 ASN A C 20
ATOM 38371 O O . ASN A 1 95 ? 5.395 20.303 7.356 1.00 53.44 95 ASN A O 20
ATOM 38382 N N . GLU A 1 96 ? 6.862 18.673 6.859 1.00 1.34 96 GLU A N 20
ATOM 38383 C CA . GLU A 1 96 ? 5.913 17.735 6.295 1.00 51.51 96 GLU A CA 20
ATOM 38384 C C . GLU A 1 96 ? 5.437 16.748 7.357 1.00 75.32 96 GLU A C 20
ATOM 38385 O O . GLU A 1 96 ? 4.539 15.963 7.084 1.00 70.10 96 GLU A O 20
ATOM 38397 N N . LEU A 1 97 ? 6.041 16.706 8.545 1.00 34.23 97 LEU A N 20
ATOM 38398 C CA . LEU A 1 97 ? 5.927 15.552 9.425 1.00 3.22 97 LEU A CA 20
ATOM 38399 C C . LEU A 1 97 ? 4.553 15.501 10.094 1.00 22.32 97 LEU A C 20
ATOM 38400 O O . LEU A 1 97 ? 4.383 15.988 11.214 1.00 2.52 97 LEU A O 20
ATOM 38416 N N . VAL A 1 98 ? 3.573 14.883 9.424 1.00 32.33 98 VAL A N 20
ATOM 38417 C CA . VAL A 1 98 ? 2.185 14.885 9.869 1.00 40.35 98 VAL A CA 20
ATOM 38418 C C . VAL A 1 98 ? 1.648 13.461 10.027 1.00 24.34 98 VAL A C 20
ATOM 38419 O O . VAL A 1 98 ? 1.965 12.591 9.202 1.00 24.11 98 VAL A O 20
ATOM 38432 N N . PRO A 1 99 ? 0.735 13.224 10.990 1.00 63.32 99 PRO A N 20
ATOM 38433 C CA . PRO A 1 99 ? 0.101 11.927 11.180 1.00 33.24 99 PRO A CA 20
ATOM 38434 C C . PRO A 1 99 ? -0.751 11.501 9.993 1.00 23.22 99 PRO A C 20
ATOM 38435 O O . PRO A 1 99 ? -1.158 10.342 9.938 1.00 51.45 99 PRO A O 20
ATOM 38446 N N . ARG A 1 100 ? -1.034 12.390 9.035 1.00 71.45 100 ARG A N 20
ATOM 38447 C CA . ARG A 1 100 ? -1.748 11.983 7.830 1.00 73.14 100 ARG A CA 20
ATOM 38448 C C . ARG A 1 100 ? -0.822 11.550 6.708 1.00 42.31 100 ARG A C 20
ATOM 38449 O O . ARG A 1 100 ? -1.335 11.048 5.711 1.00 35.02 100 ARG A O 20
ATOM 38470 N N . LYS A 1 101 ? 0.505 11.701 6.811 1.00 64.43 101 LYS A N 20
ATOM 38471 C CA . LYS A 1 101 ? 1.384 11.382 5.682 1.00 33.11 101 LYS A CA 20
ATOM 38472 C C . LYS A 1 101 ? 2.403 10.329 6.044 1.00 31.40 101 LYS A C 20
ATOM 38473 O O . LYS A 1 101 ? 2.818 9.602 5.146 1.00 31.02 101 LYS A O 20
ATOM 38492 N N . THR A 1 102 ? 2.794 10.243 7.315 1.00 44.33 102 THR A N 20
ATOM 38493 C CA . THR A 1 102 ? 3.713 9.231 7.800 1.00 41.13 102 THR A CA 20
ATOM 38494 C C . THR A 1 102 ? 3.124 7.859 7.492 1.00 22.23 102 THR A C 20
ATOM 38495 O O . THR A 1 102 ? 3.656 7.098 6.687 1.00 23.52 102 THR A O 20
ATOM 38506 N N . ARG A 1 103 ? 1.952 7.569 8.064 1.00 4.02 103 ARG A N 20
ATOM 38507 C CA . ARG A 1 103 ? 1.353 6.244 7.928 1.00 75.40 103 ARG A CA 20
ATOM 38508 C C . ARG A 1 103 ? 0.855 5.993 6.497 1.00 21.45 103 ARG A C 20
ATOM 38509 O O . ARG A 1 103 ? 0.985 4.897 5.953 1.00 2.44 103 ARG A O 20
ATOM 38530 N N . ARG A 1 104 ? 0.424 7.055 5.815 1.00 45.20 104 ARG A N 20
ATOM 38531 C CA . ARG A 1 104 ? 0.065 7.046 4.399 1.00 54.44 104 ARG A CA 20
ATOM 38532 C C . ARG A 1 104 ? 1.270 6.848 3.462 1.00 34.21 104 ARG A C 20
ATOM 38533 O O . ARG A 1 104 ? 1.041 6.547 2.301 1.00 0.42 104 ARG A O 20
ATOM 38554 N N . ALA A 1 105 ? 2.526 6.967 3.908 1.00 24.55 105 ALA A N 20
ATOM 38555 C CA . ALA A 1 105 ? 3.706 6.658 3.092 1.00 14.41 105 ALA A CA 20
ATOM 38556 C C . ALA A 1 105 ? 4.174 5.208 3.276 1.00 61.50 105 ALA A C 20
ATOM 38557 O O . ALA A 1 105 ? 4.876 4.658 2.424 1.00 51.31 105 ALA A O 20
ATOM 38564 N N . THR A 1 106 ? 3.797 4.556 4.376 1.00 44.50 106 THR A N 20
ATOM 38565 C CA . THR A 1 106 ? 4.167 3.176 4.664 1.00 14.51 106 THR A CA 20
ATOM 38566 C C . THR A 1 106 ? 3.567 2.215 3.629 1.00 51.34 106 THR A C 20
ATOM 38567 O O . THR A 1 106 ? 4.235 1.251 3.245 1.00 65.12 106 THR A O 20
ATOM 38578 N N . MET A 1 107 ? 2.338 2.475 3.161 1.00 4.41 107 MET A N 20
ATOM 38579 C CA . MET A 1 107 ? 1.715 1.718 2.074 1.00 62.20 107 MET A CA 20
ATOM 38580 C C . MET A 1 107 ? 2.578 1.764 0.807 1.00 44.32 107 MET A C 20
ATOM 38581 O O . MET A 1 107 ? 2.729 0.760 0.114 1.00 22.22 107 MET A O 20
ATOM 38595 N N . THR A 1 108 ? 3.191 2.910 0.517 1.00 71.03 108 THR A N 20
ATOM 38596 C CA . THR A 1 108 ? 3.866 3.174 -0.741 1.00 21.15 108 THR A CA 20
ATOM 38597 C C . THR A 1 108 ? 5.055 2.232 -0.909 1.00 64.33 108 THR A C 20
ATOM 38598 O O . THR A 1 108 ? 5.199 1.639 -1.973 1.00 43.43 108 THR A O 20
ATOM 38609 N N . ASN A 1 109 ? 5.849 1.977 0.144 1.00 75.12 109 ASN A N 20
ATOM 38610 C CA . ASN A 1 109 ? 6.987 1.054 0.018 1.00 31.31 109 ASN A CA 20
ATOM 38611 C C . ASN A 1 109 ? 6.552 -0.372 -0.336 1.00 51.52 109 ASN A C 20
ATOM 38612 O O . ASN A 1 109 ? 7.279 -1.101 -1.009 1.00 41.43 109 ASN A O 20
ATOM 38623 N N . TRP A 1 110 ? 5.370 -0.789 0.128 1.00 62.31 110 TRP A N 20
ATOM 38624 C CA . TRP A 1 110 ? 4.847 -2.103 -0.208 1.00 1.12 110 TRP A CA 20
ATOM 38625 C C . TRP A 1 110 ? 4.450 -2.179 -1.677 1.00 23.33 110 TRP A C 20
ATOM 38626 O O . TRP A 1 110 ? 4.620 -3.241 -2.259 1.00 23.41 110 TRP A O 20
ATOM 38647 N N . LEU A 1 111 ? 3.951 -1.101 -2.293 1.00 72.00 111 LEU A N 20
ATOM 38648 C CA . LEU A 1 111 ? 3.575 -1.159 -3.704 1.00 50.52 111 LEU A CA 20
ATOM 38649 C C . LEU A 1 111 ? 4.788 -1.520 -4.573 1.00 15.41 111 LEU A C 20
ATOM 38650 O O . LEU A 1 111 ? 4.643 -2.356 -5.468 1.00 71.35 111 LEU A O 20
ATOM 38666 N N . LEU A 1 112 ? 5.990 -0.995 -4.283 1.00 43.15 112 LEU A N 20
ATOM 38667 C CA . LEU A 1 112 ? 7.199 -1.486 -4.933 1.00 5.14 112 LEU A CA 20
ATOM 38668 C C . LEU A 1 112 ? 7.392 -2.958 -4.580 1.00 44.42 112 LEU A C 20
ATOM 38669 O O . LEU A 1 112 ? 7.451 -3.776 -5.492 1.00 24.34 112 LEU A O 20
ATOM 38685 N N . ALA A 1 113 ? 7.454 -3.306 -3.279 1.00 43.44 113 ALA A N 20
ATOM 38686 C CA . ALA A 1 113 ? 7.701 -4.662 -2.755 1.00 32.13 113 ALA A CA 20
ATOM 38687 C C . ALA A 1 113 ? 6.538 -5.632 -3.069 1.00 24.15 113 ALA A C 20
ATOM 38688 O O . ALA A 1 113 ? 6.507 -6.736 -2.527 1.00 63.13 113 ALA A O 20
ATOM 38695 N N . TYR A 1 114 ? 5.609 -5.263 -3.949 1.00 33.25 114 TYR A N 20
ATOM 38696 C CA . TYR A 1 114 ? 4.601 -6.118 -4.558 1.00 63.01 114 TYR A CA 20
ATOM 38697 C C . TYR A 1 114 ? 5.027 -6.385 -6.006 1.00 42.34 114 TYR A C 20
ATOM 38698 O O . TYR A 1 114 ? 5.256 -7.535 -6.374 1.00 71.42 114 TYR A O 20
ATOM 38716 N N . ARG A 1 115 ? 5.161 -5.347 -6.851 1.00 30.42 115 ARG A N 20
ATOM 38717 C CA . ARG A 1 115 ? 5.454 -5.529 -8.286 1.00 13.53 115 ARG A CA 20
ATOM 38718 C C . ARG A 1 115 ? 6.824 -6.148 -8.559 1.00 43.24 115 ARG A C 20
ATOM 38719 O O . ARG A 1 115 ? 6.971 -6.842 -9.567 1.00 2.43 115 ARG A O 20
ATOM 38740 N N . ARG A 1 116 ? 7.765 -6.048 -7.614 1.00 70.04 116 ARG A N 20
ATOM 38741 C CA . ARG A 1 116 ? 8.997 -6.840 -7.605 1.00 5.44 116 ARG A CA 20
ATOM 38742 C C . ARG A 1 116 ? 8.822 -8.298 -7.918 1.00 23.40 116 ARG A C 20
ATOM 38743 O O . ARG A 1 116 ? 9.650 -8.915 -8.571 1.00 14.25 116 ARG A O 20
ATOM 38764 N N . SER A 1 117 ? 7.719 -8.834 -7.448 1.00 44.44 117 SER A N 20
ATOM 38765 C CA . SER A 1 117 ? 7.666 -10.246 -7.351 1.00 24.44 117 SER A CA 20
ATOM 38766 C C . SER A 1 117 ? 7.176 -10.811 -8.703 1.00 12.42 117 SER A C 20
ATOM 38767 O O . SER A 1 117 ? 7.376 -11.984 -9.008 1.00 23.20 117 SER A O 20
ATOM 38775 N N . GLN A 1 118 ? 6.464 -9.979 -9.487 1.00 72.33 118 GLN A N 20
ATOM 38776 C CA . GLN A 1 118 ? 5.807 -10.383 -10.722 1.00 31.42 118 GLN A CA 20
ATOM 38777 C C . GLN A 1 118 ? 6.847 -10.877 -11.719 1.00 43.11 118 GLN A C 20
ATOM 38778 O O . GLN A 1 118 ? 6.763 -11.997 -12.215 1.00 53.42 118 GLN A O 20
ATOM 38792 N N . GLN A 1 119 ? 7.849 -10.043 -11.966 1.00 64.34 119 GLN A N 20
ATOM 38793 C CA . GLN A 1 119 ? 8.938 -10.262 -12.915 1.00 12.10 119 GLN A CA 20
ATOM 38794 C C . GLN A 1 119 ? 10.196 -10.851 -12.275 1.00 30.30 119 GLN A C 20
ATOM 38795 O O . GLN A 1 119 ? 11.239 -10.915 -12.920 1.00 11.32 119 GLN A O 20
ATOM 38809 N N . ASP A 1 120 ? 10.068 -11.266 -11.014 1.00 15.22 120 ASP A N 20
ATOM 38810 C CA . ASP A 1 120 ? 11.169 -11.602 -10.105 1.00 4.22 120 ASP A CA 20
ATOM 38811 C C . ASP A 1 120 ? 12.248 -12.460 -10.752 1.00 21.44 120 ASP A C 20
ATOM 38812 O O . ASP A 1 120 ? 13.357 -11.938 -10.996 1.00 55.13 120 ASP A O 20
#

Solvent-accessible surface area: 7398 Å² total; per-residue (Å²): 80,67,46,101,16,66,64,130,60,0,84,9,11,8,140,124,136,26,48,70,72,99,1,9,43,33,0,40,64,1,19,0,1,40,121,28,151,95,110,78,68,72,44,45,115,74,8,49,90,92,9,87,125,107,43,131,132,23,6,60,3,39,95,54,176,78,0,33,101,32,1,74,179,51,12,51,85,100,31,116,96,12,19,105,116,56,32,53,21,75,49,42,71,153,123,94,85,71,97,174,30,27,108,28,20,49,1,0,33,6,2,0,1,43,39,86,54,87,97,161

InterPro domains:
  IPR014952 Protein of unknown function DUF1823 [PF08853] (5-115)

CATH classification: 1.10.418.90